Protein 8RLZ (pdb70)

Secondary structure (DSSP, 8-state):
------------HHHHHHHHHHT---HHHHHHGGGTTSS-HHHHHHHHHHHHHHT--TT---S-------SS-S-S--

Radius of gyration: 16.49 Å; Cα contacts (8 Å, |Δi|>4): 32; chains: 1; bounding box: 28×42×43 Å

Structure (mmCIF, N/CA/C/O backbone):
data_8RLZ
#
_entry.id   8RLZ
#
loop_
_entity.id
_entity.type
_entity.pdbx_description
1 polymer 'Antisigma factor DdvA'
2 non-polymer 'ZINC ION'
#
loop_
_atom_site.group_PDB
_atom_site.id
_atom_site.type_symbol
_atom_site.label_atom_id
_atom_site.label_alt_id
_atom_site.label_comp_id
_atom_site.label_asym_id
_atom_site.label_entity_id
_atom_site.label_seq_id
_atom_site.pdbx_PDB_ins_code
_atom_site.Cartn_x
_atom_site.Cartn_y
_atom_site.Cartn_z
_atom_site.occupancy
_atom_site.B_iso_or_equiv
_atom_site.auth_seq_id
_atom_site.auth_comp_id
_atom_site.auth_asym_id
_atom_site.auth_atom_id
_atom_site.pdbx_PDB_model_num
ATOM 1 N N . LEU A 1 13 ? 4.500 21.386 -17.343 1.00 0.00 -7 LEU A N 1
ATOM 2 C CA . LEU A 1 13 ? 5.295 21.378 -18.602 1.00 0.00 -7 LEU A CA 1
ATOM 3 C C . LEU A 1 13 ? 6.231 20.164 -18.618 1.00 0.00 -7 LEU A C 1
ATOM 4 O O . LEU A 1 13 ? 7.267 20.171 -17.952 1.00 0.00 -7 LEU A O 1
ATOM 20 N N . VAL A 1 14 ? 5.862 19.103 -19.348 1.00 0.00 -6 VAL A N 1
ATOM 21 C CA . VAL A 1 14 ? 6.611 17.827 -19.448 1.00 0.00 -6 VAL A CA 1
ATOM 22 C C . VAL A 1 14 ? 6.480 17.194 -20.848 1.00 0.00 -6 VAL A C 1
ATOM 23 O O . VAL A 1 14 ? 5.473 17.428 -21.527 1.00 0.00 -6 VAL A O 1
ATOM 36 N N . PRO A 1 15 ? 7.463 16.383 -21.297 1.00 0.00 -5 PRO A N 1
ATOM 37 C CA . PRO A 1 15 ? 7.390 15.653 -22.566 1.00 0.00 -5 PRO A CA 1
ATOM 38 C C . PRO A 1 15 ? 6.371 14.501 -22.523 1.00 0.00 -5 PRO A C 1
ATOM 39 O O . PRO A 1 15 ? 5.907 14.085 -21.456 1.00 0.00 -5 PRO A O 1
ATOM 50 N N . ARG A 1 16 ? 6.042 13.953 -23.701 1.00 0.00 -4 ARG A N 1
ATOM 51 C CA . ARG A 1 16 ? 5.169 12.776 -23.864 1.00 0.00 -4 ARG A CA 1
ATOM 52 C C . ARG A 1 16 ? 6.015 11.498 -23.933 1.00 0.00 -4 ARG A C 1
ATOM 53 O O . ARG A 1 16 ? 6.998 11.427 -24.675 1.00 0.00 -4 ARG A O 1
ATOM 74 N N . GLY A 1 17 ? 5.615 10.495 -23.155 1.00 0.00 -3 GLY A N 1
ATOM 75 C CA . GLY A 1 17 ? 6.291 9.202 -22.990 1.00 0.00 -3 GLY A CA 1
ATOM 76 C C . GLY A 1 17 ? 5.291 8.076 -22.702 1.00 0.00 -3 GLY A C 1
ATOM 77 O O . GLY A 1 17 ? 4.123 8.164 -23.092 1.00 0.00 -3 GLY A O 1
ATOM 81 N N . SER A 1 18 ? 5.740 7.014 -22.029 1.00 0.00 -2 SER A N 1
ATOM 82 C CA . SER A 1 18 ? 4.915 5.856 -21.642 1.00 0.00 -2 SER A CA 1
ATOM 83 C C . SER A 1 18 ? 3.658 6.268 -20.855 1.00 0.00 -2 SER A C 1
ATOM 84 O O . SER A 1 18 ? 3.756 6.714 -19.707 1.00 0.00 -2 SER A O 1
ATOM 92 N N . HIS A 1 19 ? 2.470 6.122 -21.457 1.00 0.00 -1 HIS A N 1
ATOM 93 C CA . HIS A 1 19 ? 1.187 6.364 -20.779 1.00 0.00 -1 HIS A CA 1
ATOM 94 C C . HIS A 1 19 ? 0.968 5.350 -19.646 1.00 0.00 -1 HIS A C 1
ATOM 95 O O . HIS A 1 19 ? 0.882 4.143 -19.892 1.00 0.00 -1 HIS A O 1
ATOM 110 N N . MET A 1 20 ? 0.876 5.846 -18.410 1.00 0.00 0 MET A N 1
ATOM 111 C CA . MET A 1 20 ? 0.482 5.061 -17.232 1.00 0.00 0 MET A CA 1
ATOM 112 C C . MET A 1 20 ? -0.957 4.510 -17.338 1.00 0.00 0 MET A C 1
ATOM 113 O O . MET A 1 20 ? -1.727 4.881 -18.228 1.00 0.00 0 MET A O 1
ATOM 127 N N . MET A 1 21 ? -1.332 3.662 -16.380 1.00 0.00 1 MET A N 1
ATOM 128 C CA . MET A 1 21 ? -2.646 3.022 -16.256 1.00 0.00 1 MET A CA 1
ATOM 129 C C . MET A 1 21 ? -3.306 3.363 -14.911 1.00 0.00 1 MET A C 1
ATOM 130 O O . MET A 1 21 ? -2.625 3.707 -13.939 1.00 0.00 1 MET A O 1
ATOM 144 N N . SER A 1 22 ? -4.635 3.245 -14.838 1.00 0.00 2 SER A N 1
ATOM 145 C CA . SER A 1 22 ? -5.379 3.378 -13.577 1.00 0.00 2 SER A CA 1
ATOM 146 C C . SER A 1 22 ? -4.993 2.264 -12.589 1.00 0.00 2 SER A C 1
ATOM 147 O O . SER A 1 22 ? -4.772 1.115 -12.987 1.00 0.00 2 SER A O 1
ATOM 155 N N . SER A 1 23 ? -4.916 2.596 -11.298 1.00 0.00 3 SER A N 1
ATOM 156 C CA . SER A 1 23 ? -4.589 1.667 -10.207 1.00 0.00 3 SER A CA 1
ATOM 157 C C . SER A 1 23 ? -5.254 2.110 -8.896 1.00 0.00 3 SER A C 1
ATOM 158 O O . SER A 1 23 ? -5.561 3.293 -8.711 1.00 0.00 3 SER A O 1
ATOM 166 N N . SER A 1 24 ? -5.478 1.166 -7.979 1.00 0.00 4 SER A N 1
ATOM 167 C CA . SER A 1 24 ? -6.230 1.371 -6.730 1.00 0.00 4 SER A CA 1
ATOM 168 C C . SER A 1 24 ? -5.298 1.459 -5.511 1.00 0.00 4 SER A C 1
ATOM 169 O O . SER A 1 24 ? -4.262 0.790 -5.473 1.00 0.00 4 SER A O 1
ATOM 177 N N . PRO A 1 25 ? -5.651 2.229 -4.463 1.00 0.00 5 PRO A N 1
ATOM 178 C CA . PRO A 1 25 ? -4.779 2.436 -3.302 1.00 0.00 5 PRO A CA 1
ATOM 179 C C . PRO A 1 25 ? -4.579 1.173 -2.445 1.00 0.00 5 PRO A C 1
ATOM 180 O O . PRO A 1 25 ? -3.582 1.070 -1.731 1.00 0.00 5 PRO A O 1
ATOM 191 N N . CYS A 1 26 ? -5.473 0.180 -2.556 1.00 0.00 6 CYS A N 1
ATOM 192 C CA . CYS A 1 26 ? -5.286 -1.157 -1.974 1.00 0.00 6 CYS A CA 1
ATOM 193 C C . CYS A 1 26 ? -4.078 -1.914 -2.571 1.00 0.00 6 CYS A C 1
ATOM 194 O O . CYS A 1 26 ? -3.494 -2.762 -1.901 1.00 0.00 6 CYS A O 1
ATOM 201 N N . ASP A 1 27 ? -3.678 -1.581 -3.804 1.00 0.00 7 ASP A N 1
ATOM 202 C CA . ASP A 1 27 ? -2.519 -2.151 -4.501 1.00 0.00 7 ASP A CA 1
ATOM 203 C C . ASP A 1 27 ? -1.272 -1.252 -4.370 1.00 0.00 7 ASP A C 1
ATOM 204 O O . ASP A 1 27 ? -0.150 -1.755 -4.385 1.00 0.00 7 ASP A O 1
ATOM 213 N N . GLN A 1 28 ? -1.438 0.068 -4.192 1.00 0.00 8 GLN A N 1
ATOM 214 C CA . GLN A 1 28 ? -0.326 1.035 -4.090 1.00 0.00 8 GLN A CA 1
ATOM 215 C C . GLN A 1 28 ? 0.569 0.794 -2.869 1.00 0.00 8 GLN A C 1
ATOM 216 O O . GLN A 1 28 ? 1.756 1.134 -2.889 1.00 0.00 8 GLN A O 1
ATOM 230 N N . LEU A 1 29 ? 0.029 0.165 -1.821 1.00 0.00 9 LEU A N 1
ATOM 231 C CA . LEU A 1 29 ? 0.794 -0.231 -0.642 1.00 0.00 9 LEU A CA 1
ATOM 232 C C . LEU A 1 29 ? 1.942 -1.200 -0.956 1.00 0.00 9 LEU A C 1
ATOM 233 O O . LEU A 1 29 ? 2.874 -1.341 -0.164 1.00 0.00 9 LEU A O 1
ATOM 249 N N . GLN A 1 30 ? 1.887 -1.859 -2.115 1.00 0.00 10 GLN A N 1
ATOM 250 C CA . GLN A 1 30 ? 2.949 -2.743 -2.569 1.00 0.00 10 GLN A CA 1
ATOM 251 C C . GLN A 1 30 ? 4.283 -1.985 -2.711 1.00 0.00 10 GLN A C 1
ATOM 252 O O . GLN A 1 30 ? 5.311 -2.410 -2.180 1.00 0.00 10 GLN A O 1
ATOM 266 N N . SER A 1 31 ? 4.243 -0.806 -3.339 1.00 0.00 11 SER A N 1
ATOM 267 C CA . SER A 1 31 ? 5.383 0.116 -3.442 1.00 0.00 11 SER A CA 1
ATOM 268 C C . SER A 1 31 ? 5.794 0.718 -2.093 1.00 0.00 11 SER A C 1
ATOM 269 O O . SER A 1 31 ? 6.982 0.954 -1.870 1.00 0.00 11 SER A O 1
ATOM 277 N N . PHE A 1 32 ? 4.846 0.939 -1.173 1.00 0.00 12 PHE A N 1
ATOM 278 C CA . PHE A 1 32 ? 5.143 1.402 0.188 1.00 0.00 12 PHE A CA 1
ATOM 279 C C . PHE A 1 32 ? 6.012 0.396 0.960 1.00 0.00 12 PHE A C 1
ATOM 280 O O . PHE A 1 32 ? 7.079 0.765 1.453 1.00 0.00 12 PHE A O 1
ATOM 297 N N . ALA A 1 33 ? 5.593 -0.873 1.043 1.00 0.00 13 ALA A N 1
ATOM 298 C CA . ALA A 1 33 ? 6.316 -1.886 1.819 1.00 0.00 13 ALA A CA 1
ATOM 299 C C . ALA A 1 33 ? 7.687 -2.241 1.206 1.00 0.00 13 ALA A C 1
ATOM 300 O O . ALA A 1 33 ? 8.648 -2.491 1.936 1.00 0.00 13 ALA A O 1
ATOM 307 N N . ASP A 1 34 ? 7.795 -2.222 -0.130 1.00 0.00 14 ASP A N 1
ATOM 308 C CA . ASP A 1 34 ? 9.068 -2.372 -0.853 1.00 0.00 14 ASP A CA 1
ATOM 309 C C . ASP A 1 34 ? 10.033 -1.179 -0.651 1.00 0.00 14 ASP A C 1
ATOM 310 O O . ASP A 1 34 ? 11.227 -1.300 -0.939 1.00 0.00 14 ASP A O 1
ATOM 319 N N . GLY A 1 35 ? 9.546 -0.040 -0.142 1.00 0.00 15 GLY A N 1
ATOM 320 C CA . GLY A 1 35 ? 10.355 1.143 0.177 1.00 0.00 15 GLY A CA 1
ATOM 321 C C . GLY A 1 35 ? 10.584 2.087 -1.011 1.00 0.00 15 GLY A C 1
ATOM 322 O O . GLY A 1 35 ? 11.654 2.690 -1.117 1.00 0.00 15 GLY A O 1
ATOM 326 N N . ASP A 1 36 ? 9.608 2.202 -1.918 1.00 0.00 16 ASP A N 1
ATOM 327 C CA . ASP A 1 36 ? 9.722 2.903 -3.209 1.00 0.00 16 ASP A CA 1
ATOM 328 C C . ASP A 1 36 ? 8.520 3.840 -3.489 1.00 0.00 16 ASP A C 1
ATOM 329 O O . ASP A 1 36 ? 8.097 4.010 -4.636 1.00 0.00 16 ASP A O 1
ATOM 338 N N . LEU A 1 37 ? 7.957 4.452 -2.437 1.00 0.00 17 LEU A N 1
ATOM 339 C CA . LEU A 1 37 ? 6.815 5.378 -2.505 1.00 0.00 17 LEU A CA 1
ATOM 340 C C . LEU A 1 37 ? 7.189 6.770 -1.929 1.00 0.00 17 LEU A C 1
ATOM 341 O O . LEU A 1 37 ? 7.752 6.829 -0.830 1.00 0.00 17 LEU A O 1
ATOM 357 N N . PRO A 1 38 ? 6.904 7.889 -2.633 1.00 0.00 18 PRO A N 1
ATOM 358 C CA . PRO A 1 38 ? 7.261 9.245 -2.191 1.00 0.00 18 PRO A CA 1
ATOM 359 C C . PRO A 1 38 ? 6.375 9.751 -1.031 1.00 0.00 18 PRO A C 1
ATOM 360 O O . PRO A 1 38 ? 5.250 9.270 -0.864 1.00 0.00 18 PRO A O 1
ATOM 371 N N . PRO A 1 39 ? 6.823 10.760 -0.254 1.00 0.00 19 PRO A N 1
ATOM 372 C CA . PRO A 1 39 ? 6.136 11.208 0.965 1.00 0.00 19 PRO A CA 1
ATOM 373 C C . PRO A 1 39 ? 4.762 11.852 0.712 1.00 0.00 19 PRO A C 1
ATOM 374 O O . PRO A 1 39 ? 3.857 11.714 1.538 1.00 0.00 19 PRO A O 1
ATOM 385 N N . MET A 1 40 ? 4.577 12.526 -0.431 1.00 0.00 20 MET A N 1
ATOM 386 C CA . MET A 1 40 ? 3.292 13.125 -0.816 1.00 0.00 20 MET A CA 1
ATOM 387 C C . MET A 1 40 ? 2.229 12.046 -1.082 1.00 0.00 20 MET A C 1
ATOM 388 O O . MET A 1 40 ? 1.136 12.079 -0.514 1.00 0.00 20 MET A O 1
ATOM 402 N N . GLU A 1 41 ? 2.565 11.047 -1.905 1.00 0.00 21 GLU A N 1
ATOM 403 C CA . GLU A 1 41 ? 1.662 9.938 -2.226 1.00 0.00 21 GLU A CA 1
ATOM 404 C C . GLU A 1 41 ? 1.452 9.003 -1.023 1.00 0.00 21 GLU A C 1
ATOM 405 O O . GLU A 1 41 ? 0.362 8.455 -0.857 1.00 0.00 21 GLU A O 1
ATOM 417 N N . ALA A 1 42 ? 2.455 8.878 -0.142 1.00 0.00 22 ALA A N 1
ATOM 418 C CA . ALA A 1 42 ? 2.363 8.128 1.111 1.00 0.00 22 ALA A CA 1
ATOM 419 C C . ALA A 1 42 ? 1.262 8.649 2.060 1.00 0.00 22 ALA A C 1
ATOM 420 O O . ALA A 1 42 ? 0.631 7.857 2.764 1.00 0.00 22 ALA A O 1
ATOM 427 N N . GLN A 1 43 ? 0.978 9.957 2.062 1.00 0.00 23 GLN A N 1
ATOM 428 C CA . GLN A 1 43 ? -0.188 10.499 2.765 1.00 0.00 23 GLN A CA 1
ATOM 429 C C . GLN A 1 43 ? -1.491 10.256 1.984 1.00 0.00 23 GLN A C 1
ATOM 430 O O . GLN A 1 43 ? -2.502 9.910 2.595 1.00 0.00 23 GLN A O 1
ATOM 444 N N . ALA A 1 44 ? -1.476 10.387 0.652 1.00 0.00 24 ALA A N 1
ATOM 445 C CA . ALA A 1 44 ? -2.662 10.253 -0.204 1.00 0.00 24 ALA A CA 1
ATOM 446 C C . ALA A 1 44 ? -3.295 8.843 -0.174 1.00 0.00 24 ALA A C 1
ATOM 447 O O . ALA A 1 44 ? -4.506 8.718 0.030 1.00 0.00 24 ALA A O 1
ATOM 454 N N . PHE A 1 45 ? -2.499 7.774 -0.327 1.00 0.00 25 PHE A N 1
ATOM 455 C CA . PHE A 1 45 ? -2.991 6.391 -0.159 1.00 0.00 25 PHE A CA 1
ATOM 456 C C . PHE A 1 45 ? -3.224 6.024 1.322 1.00 0.00 25 PHE A C 1
ATOM 457 O O . PHE A 1 45 ? -3.997 5.113 1.624 1.00 0.00 25 PHE A O 1
ATOM 474 N N . GLY A 1 46 ? -2.595 6.760 2.249 1.00 0.00 26 GLY A N 1
ATOM 475 C CA . GLY A 1 46 ? -2.654 6.555 3.700 1.00 0.00 26 GLY A CA 1
ATOM 476 C C . GLY A 1 46 ? -4.076 6.526 4.278 1.00 0.00 26 GLY A C 1
ATOM 477 O O . GLY A 1 46 ? -4.352 5.747 5.190 1.00 0.00 26 GLY A O 1
ATOM 481 N N . GLN A 1 47 ? -5.002 7.310 3.709 1.00 0.00 27 GLN A N 1
ATOM 482 C CA . GLN A 1 47 ? -6.430 7.294 4.073 1.00 0.00 27 GLN A CA 1
ATOM 483 C C . GLN A 1 47 ? -7.090 5.923 3.824 1.00 0.00 27 GLN A C 1
ATOM 484 O O . GLN A 1 47 ? -7.903 5.475 4.634 1.00 0.00 27 GLN A O 1
ATOM 498 N N . HIS A 1 48 ? -6.723 5.231 2.736 1.00 0.00 28 HIS A N 1
ATOM 499 C CA . HIS A 1 48 ? -7.213 3.879 2.414 1.00 0.00 28 HIS A CA 1
ATOM 500 C C . HIS A 1 48 ? -6.428 2.764 3.125 1.00 0.00 28 HIS A C 1
ATOM 501 O O . HIS A 1 48 ? -6.961 1.672 3.318 1.00 0.00 28 HIS A O 1
ATOM 516 N N . LEU A 1 49 ? -5.188 3.037 3.550 1.00 0.00 29 LEU A N 1
ATOM 517 C CA . LEU A 1 49 ? -4.373 2.139 4.386 1.00 0.00 29 LEU A CA 1
ATOM 518 C C . LEU A 1 49 ? -4.940 1.931 5.814 1.00 0.00 29 LEU A C 1
ATOM 519 O O . LEU A 1 49 ? -4.401 1.134 6.586 1.00 0.00 29 LEU A O 1
ATOM 535 N N . ALA A 1 50 ? -6.026 2.627 6.174 1.00 0.00 30 ALA A N 1
ATOM 536 C CA . ALA A 1 50 ? -6.891 2.296 7.310 1.00 0.00 30 ALA A CA 1
ATOM 537 C C . ALA A 1 50 ? -7.354 0.816 7.303 1.00 0.00 30 ALA A C 1
ATOM 538 O O . ALA A 1 50 ? -7.215 0.110 6.302 1.00 0.00 30 ALA A O 1
ATOM 545 N N . ASP A 1 51 ? -7.919 0.348 8.422 1.00 0.00 31 ASP A N 1
ATOM 546 C CA . ASP A 1 51 ? -8.354 -1.041 8.649 1.00 0.00 31 ASP A CA 1
ATOM 547 C C . ASP A 1 51 ? -9.154 -1.652 7.472 1.00 0.00 31 ASP A C 1
ATOM 548 O O . ASP A 1 51 ? -10.312 -1.310 7.222 1.00 0.00 31 ASP A O 1
ATOM 557 N N . CYS A 1 52 ? -8.491 -2.538 6.721 1.00 0.00 32 CYS A N 1
ATOM 558 C CA . CYS A 1 52 ? -8.959 -3.124 5.464 1.00 0.00 32 CYS A CA 1
ATOM 559 C C . CYS A 1 52 ? -8.261 -4.479 5.250 1.00 0.00 32 CYS A C 1
ATOM 560 O O . CYS A 1 52 ? -7.044 -4.528 5.053 1.00 0.00 32 CYS A O 1
ATOM 567 N N . GLU A 1 53 ? -9.008 -5.588 5.277 1.00 0.00 33 GLU A N 1
ATOM 568 C CA . GLU A 1 53 ? -8.444 -6.941 5.113 1.00 0.00 33 GLU A CA 1
ATOM 569 C C . GLU A 1 53 ? -7.709 -7.095 3.769 1.00 0.00 33 GLU A C 1
ATOM 570 O O . GLU A 1 53 ? -6.585 -7.593 3.729 1.00 0.00 33 GLU A O 1
ATOM 582 N N . LYS A 1 54 ? -8.296 -6.582 2.677 1.00 0.00 34 LYS A N 1
ATOM 583 C CA . LYS A 1 54 ? -7.694 -6.579 1.333 1.00 0.00 34 LYS A CA 1
ATOM 584 C C . LYS A 1 54 ? -6.341 -5.844 1.290 1.00 0.00 34 LYS A C 1
ATOM 585 O O . LYS A 1 54 ? -5.420 -6.306 0.616 1.00 0.00 34 LYS A O 1
ATOM 604 N N . CYS A 1 55 ? -6.184 -4.756 2.056 1.00 0.00 35 CYS A N 1
ATOM 605 C CA . CYS A 1 55 ? -4.888 -4.084 2.224 1.00 0.00 35 CYS A CA 1
ATOM 606 C C . CYS A 1 55 ? -3.894 -4.959 3.010 1.00 0.00 35 CYS A C 1
ATOM 607 O O . CYS A 1 55 ? -2.758 -5.153 2.578 1.00 0.00 35 CYS A O 1
ATOM 614 N N . GLN A 1 56 ? -4.309 -5.506 4.159 1.00 0.00 36 GLN A N 1
ATOM 615 C CA . GLN A 1 56 ? -3.429 -6.295 5.030 1.00 0.00 36 GLN A CA 1
ATOM 616 C C . GLN A 1 56 ? -2.909 -7.568 4.340 1.00 0.00 36 GLN A C 1
ATOM 617 O O . GLN A 1 56 ? -1.735 -7.907 4.485 1.00 0.00 36 GLN A O 1
ATOM 631 N N . VAL A 1 57 ? -3.751 -8.229 3.536 1.00 0.00 37 VAL A N 1
ATOM 632 C CA . VAL A 1 57 ? -3.384 -9.372 2.678 1.00 0.00 37 VAL A CA 1
ATOM 633 C C . VAL A 1 57 ? -2.304 -8.996 1.655 1.00 0.00 37 VAL A C 1
ATOM 634 O O . VAL A 1 57 ? -1.334 -9.735 1.493 1.00 0.00 37 VAL A O 1
ATOM 647 N N . GLU A 1 58 ? -2.424 -7.842 0.992 1.00 0.00 38 GLU A N 1
ATOM 648 C CA . GLU A 1 58 ? -1.412 -7.370 0.037 1.00 0.00 38 GLU A CA 1
ATOM 649 C C . GLU A 1 58 ? -0.094 -6.976 0.734 1.00 0.00 38 GLU A C 1
ATOM 650 O O . GLU A 1 58 ? 0.979 -7.224 0.187 1.00 0.00 38 GLU A O 1
ATOM 662 N N . LEU A 1 59 ? -0.151 -6.420 1.953 1.00 0.00 39 LEU A N 1
ATOM 663 C CA . LEU A 1 59 ? 1.032 -6.023 2.727 1.00 0.00 39 LEU A CA 1
ATOM 664 C C . LEU A 1 59 ? 1.797 -7.247 3.254 1.00 0.00 39 LEU A C 1
ATOM 665 O O . LEU A 1 59 ? 2.994 -7.388 2.999 1.00 0.00 39 LEU A O 1
ATOM 681 N N . THR A 1 60 ? 1.112 -8.158 3.952 1.00 0.00 40 THR A N 1
ATOM 682 C CA . THR A 1 60 ? 1.726 -9.350 4.570 1.00 0.00 40 THR A CA 1
ATOM 683 C C . THR A 1 60 ? 2.364 -10.300 3.546 1.00 0.00 40 THR A C 1
ATOM 684 O O . THR A 1 60 ? 3.386 -10.924 3.837 1.00 0.00 40 THR A O 1
ATOM 695 N N . ARG A 1 61 ? 1.848 -10.331 2.304 1.00 0.00 41 ARG A N 1
ATOM 696 C CA . ARG A 1 61 ? 2.459 -11.027 1.153 1.00 0.00 41 ARG A CA 1
ATOM 697 C C . ARG A 1 61 ? 3.922 -10.631 0.933 1.00 0.00 41 ARG A C 1
ATOM 698 O O . ARG A 1 61 ? 4.749 -11.474 0.591 1.00 0.00 41 ARG A O 1
ATOM 719 N N . LEU A 1 62 ? 4.237 -9.352 1.137 1.00 0.00 42 LEU A N 1
ATOM 720 C CA . LEU A 1 62 ? 5.587 -8.809 0.958 1.00 0.00 42 LEU A CA 1
ATOM 721 C C . LEU A 1 62 ? 6.444 -9.073 2.197 1.00 0.00 42 LEU A C 1
ATOM 722 O O . LEU A 1 62 ? 7.601 -9.472 2.079 1.00 0.00 42 LEU A O 1
ATOM 738 N N . LEU A 1 63 ? 5.869 -8.929 3.395 1.00 0.00 43 LEU A N 1
ATOM 739 C CA . LEU A 1 63 ? 6.568 -9.226 4.651 1.00 0.00 43 LEU A CA 1
ATOM 740 C C . LEU A 1 63 ? 7.000 -10.699 4.729 1.00 0.00 43 LEU A C 1
ATOM 741 O O . LEU A 1 63 ? 8.089 -10.992 5.216 1.00 0.00 43 LEU A O 1
ATOM 757 N N . GLN A 1 64 ? 6.208 -11.615 4.164 1.00 0.00 44 GLN A N 1
ATOM 758 C CA . GLN A 1 64 ? 6.504 -13.049 4.076 1.00 0.00 44 GLN A CA 1
ATOM 759 C C . GLN A 1 64 ? 7.867 -13.386 3.421 1.00 0.00 44 GLN A C 1
ATOM 760 O O . GLN A 1 64 ? 8.409 -14.468 3.656 1.00 0.00 44 GLN A O 1
ATOM 774 N N . LEU A 1 65 ? 8.444 -12.463 2.641 1.00 0.00 45 LEU A N 1
ATOM 775 C CA . LEU A 1 65 ? 9.731 -12.620 1.944 1.00 0.00 45 LEU A CA 1
ATOM 776 C C . LEU A 1 65 ? 10.730 -11.467 2.184 1.00 0.00 45 LEU A C 1
ATOM 777 O O . LEU A 1 65 ? 11.929 -11.654 1.977 1.00 0.00 45 LEU A O 1
ATOM 793 N N . ASP A 1 66 ? 10.274 -10.306 2.672 1.00 0.00 46 ASP A N 1
ATOM 794 C CA . ASP A 1 66 ? 11.119 -9.149 3.017 1.00 0.00 46 ASP A CA 1
ATOM 795 C C . ASP A 1 66 ? 11.448 -9.056 4.523 1.00 0.00 46 ASP A C 1
ATOM 796 O O . ASP A 1 66 ? 12.567 -8.686 4.885 1.00 0.00 46 ASP A O 1
ATOM 805 N N . GLN A 1 67 ? 10.513 -9.432 5.407 1.00 0.00 47 GLN A N 1
ATOM 806 C CA . GLN A 1 67 ? 10.749 -9.538 6.857 1.00 0.00 47 GLN A CA 1
ATOM 807 C C . GLN A 1 67 ? 11.515 -10.831 7.213 1.00 0.00 47 GLN A C 1
ATOM 808 O O . GLN A 1 67 ? 12.237 -10.876 8.213 1.00 0.00 47 GLN A O 1
ATOM 822 N N . LEU A 1 68 ? 11.382 -11.874 6.383 1.00 0.00 48 LEU A N 1
ATOM 823 C CA . LEU A 1 68 ? 12.130 -13.133 6.464 1.00 0.00 48 LEU A CA 1
ATOM 824 C C . LEU A 1 68 ? 13.647 -12.891 6.310 1.00 0.00 48 LEU A C 1
ATOM 825 O O . LEU A 1 68 ? 14.130 -12.586 5.215 1.00 0.00 48 LEU A O 1
ATOM 841 N N . GLY A 1 69 ? 14.399 -12.990 7.412 1.00 0.00 49 GLY A N 1
ATOM 842 C CA . GLY A 1 69 ? 15.834 -12.667 7.446 1.00 0.00 49 GLY A CA 1
ATOM 843 C C . GLY A 1 69 ? 16.358 -12.338 8.847 1.00 0.00 49 GLY A C 1
ATOM 844 O O . GLY A 1 69 ? 16.678 -11.178 9.124 1.00 0.00 49 GLY A O 1
ATOM 848 N N . ARG A 1 70 ? 16.408 -13.335 9.747 1.00 0.00 50 ARG A N 1
ATOM 849 C CA . ARG A 1 70 ? 16.898 -13.172 11.135 1.00 0.00 50 ARG A CA 1
ATOM 850 C C . ARG A 1 70 ? 18.249 -12.442 11.224 1.00 0.00 50 ARG A C 1
ATOM 851 O O . ARG A 1 70 ? 19.156 -12.688 10.424 1.00 0.00 50 ARG A O 1
ATOM 872 N N . GLY A 1 71 ? 18.358 -11.537 12.198 1.00 0.00 51 GLY A N 1
ATOM 873 C CA . GLY A 1 71 ? 19.503 -10.641 12.416 1.00 0.00 51 GLY A CA 1
ATOM 874 C C . GLY A 1 71 ? 19.166 -9.164 12.163 1.00 0.00 51 GLY A C 1
ATOM 875 O O . GLY A 1 71 ? 19.698 -8.285 12.844 1.00 0.00 51 GLY A O 1
ATOM 879 N N . TYR A 1 72 ? 18.245 -8.883 11.233 1.00 0.00 52 TYR A N 1
ATOM 880 C CA . TYR A 1 72 ? 17.722 -7.538 10.968 1.00 0.00 52 TYR A CA 1
ATOM 881 C C . TYR A 1 72 ? 16.541 -7.210 11.896 1.00 0.00 52 TYR A C 1
ATOM 882 O O . TYR A 1 72 ? 15.424 -7.704 11.716 1.00 0.00 52 TYR A O 1
ATOM 900 N N . ILE A 1 73 ? 16.806 -6.361 12.891 1.00 0.00 53 ILE A N 1
ATOM 901 C CA . ILE A 1 73 ? 15.863 -5.853 13.900 1.00 0.00 53 ILE A CA 1
ATOM 902 C C . ILE A 1 73 ? 16.126 -4.363 14.190 1.00 0.00 53 ILE A C 1
ATOM 903 O O . ILE A 1 73 ? 17.135 -3.802 13.756 1.00 0.00 53 ILE A O 1
ATOM 919 N N . GLU A 1 74 ? 15.232 -3.719 14.943 1.00 0.00 54 GLU A N 1
ATOM 920 C CA . GLU A 1 74 ? 15.382 -2.335 15.417 1.00 0.00 54 GLU A CA 1
ATOM 921 C C . GLU A 1 74 ? 14.983 -2.217 16.901 1.00 0.00 54 GLU A C 1
ATOM 922 O O . GLU A 1 74 ? 14.105 -2.940 17.384 1.00 0.00 54 GLU A O 1
ATOM 934 N N . ARG A 1 75 ? 15.630 -1.289 17.622 1.00 0.00 55 ARG A N 1
ATOM 935 C CA . ARG A 1 75 ? 15.473 -1.067 19.082 1.00 0.00 55 ARG A CA 1
ATOM 936 C C . ARG A 1 75 ? 15.282 0.403 19.491 1.00 0.00 55 ARG A C 1
ATOM 937 O O . ARG A 1 75 ? 14.857 0.681 20.613 1.00 0.00 55 ARG A O 1
ATOM 958 N N . HIS A 1 76 ? 15.555 1.331 18.570 1.00 0.00 56 HIS A N 1
ATOM 959 C CA . HIS A 1 76 ? 15.320 2.775 18.682 1.00 0.00 56 HIS A CA 1
ATOM 960 C C . HIS A 1 76 ? 14.653 3.243 17.386 1.00 0.00 56 HIS A C 1
ATOM 961 O O . HIS A 1 76 ? 15.252 3.163 16.312 1.00 0.00 56 HIS A O 1
ATOM 976 N N . GLY A 1 77 ? 13.410 3.709 17.494 1.00 0.00 57 GLY A N 1
ATOM 977 C CA . GLY A 1 77 ? 12.579 4.175 16.379 1.00 0.00 57 GLY A CA 1
ATOM 978 C C . GLY A 1 77 ? 12.017 5.577 16.638 1.00 0.00 57 GLY A C 1
ATOM 979 O O . GLY A 1 77 ? 10.792 5.722 16.707 1.00 0.00 57 GLY A O 1
ATOM 983 N N . PRO A 1 78 ? 12.874 6.599 16.851 1.00 0.00 58 PRO A N 1
ATOM 984 C CA . PRO A 1 78 ? 12.429 7.963 17.127 1.00 0.00 58 PRO A CA 1
ATOM 985 C C . PRO A 1 78 ? 11.658 8.551 15.935 1.00 0.00 58 PRO A C 1
ATOM 986 O O . PRO A 1 78 ? 11.918 8.216 14.774 1.00 0.00 58 PRO A O 1
ATOM 997 N N . VAL A 1 79 ? 10.730 9.466 16.226 1.00 0.00 59 VAL A N 1
ATOM 998 C CA . VAL A 1 79 ? 9.869 10.127 15.232 1.00 0.00 59 VAL A CA 1
ATOM 999 C C . VAL A 1 79 ? 9.982 11.639 15.415 1.00 0.00 59 VAL A C 1
ATOM 1000 O O . VAL A 1 79 ? 9.433 12.223 16.351 1.00 0.00 59 VAL A O 1
ATOM 1013 N N . ASP A 1 80 ? 10.746 12.261 14.521 1.00 0.00 60 ASP A N 1
ATOM 1014 C CA . ASP A 1 80 ? 11.048 13.693 14.488 1.00 0.00 60 ASP A CA 1
ATOM 1015 C C . ASP A 1 80 ? 11.138 14.167 13.026 1.00 0.00 60 ASP A C 1
ATOM 1016 O O . ASP A 1 80 ? 11.563 13.409 12.147 1.00 0.00 60 ASP A O 1
ATOM 1025 N N . ILE A 1 81 ? 10.745 15.416 12.765 1.00 0.00 61 ILE A N 1
ATOM 1026 C CA . ILE A 1 81 ? 10.696 16.018 11.422 1.00 0.00 61 ILE A CA 1
ATOM 1027 C C . ILE A 1 81 ? 11.418 17.380 11.379 1.00 0.00 61 ILE A C 1
ATOM 1028 O O . ILE A 1 81 ? 11.401 18.117 12.373 1.00 0.00 61 ILE A O 1
ATOM 1044 N N . PRO A 1 82 ? 12.049 17.741 10.243 1.00 0.00 62 PRO A N 1
ATOM 1045 C CA . PRO A 1 82 ? 12.766 19.010 10.088 1.00 0.00 62 PRO A CA 1
ATOM 1046 C C . PRO A 1 82 ? 11.823 20.224 10.072 1.00 0.00 62 PRO A C 1
ATOM 1047 O O . PRO A 1 82 ? 10.687 20.147 9.597 1.00 0.00 62 PRO A O 1
ATOM 1058 N N . TRP A 1 83 ? 12.317 21.372 10.549 1.00 0.00 63 TRP A N 1
ATOM 1059 C CA . TRP A 1 83 ? 11.570 22.636 10.593 1.00 0.00 63 TRP A CA 1
ATOM 1060 C C . TRP A 1 83 ? 11.639 23.422 9.268 1.00 0.00 63 TRP A C 1
ATOM 1061 O O . TRP A 1 83 ? 10.673 24.091 8.896 1.00 0.00 63 TRP A O 1
ATOM 1082 N N . HIS A 1 84 ? 12.762 23.334 8.535 1.00 0.00 64 HIS A N 1
ATOM 1083 C CA . HIS A 1 84 ? 12.965 24.014 7.239 1.00 0.00 64 HIS A CA 1
ATOM 1084 C C . HIS A 1 84 ? 12.060 23.478 6.113 1.00 0.00 64 HIS A C 1
ATOM 1085 O O . HIS A 1 84 ? 11.690 24.227 5.205 1.00 0.00 64 HIS A O 1
ATOM 1100 N N . ALA A 1 85 ? 11.706 22.189 6.163 1.00 0.00 65 ALA A N 1
ATOM 1101 C CA . ALA A 1 85 ? 10.738 21.562 5.258 1.00 0.00 65 ALA A CA 1
ATOM 1102 C C . ALA A 1 85 ? 9.319 22.160 5.401 1.00 0.00 65 ALA A C 1
ATOM 1103 O O . ALA A 1 85 ? 9.055 22.952 6.309 1.00 0.00 65 ALA A O 1
ATOM 1110 N N . LEU A 1 86 ? 8.395 21.752 4.521 1.00 0.00 66 LEU A N 1
ATOM 1111 C CA . LEU A 1 86 ? 7.043 22.323 4.403 1.00 0.00 66 LEU A CA 1
ATOM 1112 C C . LEU A 1 86 ? 7.097 23.863 4.199 1.00 0.00 66 LEU A C 1
ATOM 1113 O O . LEU A 1 86 ? 6.715 24.632 5.090 1.00 0.00 66 LEU A O 1
ATOM 1129 N N . PRO A 1 87 ? 7.634 24.337 3.052 1.00 0.00 67 PRO A N 1
ATOM 1130 C CA . PRO A 1 87 ? 7.733 25.765 2.736 1.00 0.00 67 PRO A CA 1
ATOM 1131 C C . PRO A 1 87 ? 6.351 26.419 2.550 1.00 0.00 67 PRO A C 1
ATOM 1132 O O . PRO A 1 87 ? 5.328 25.740 2.420 1.00 0.00 67 PRO A O 1
ATOM 1143 N N . ARG A 1 88 ? 6.323 27.759 2.523 1.00 0.00 68 ARG A N 1
ATOM 1144 C CA . ARG A 1 88 ? 5.113 28.607 2.464 1.00 0.00 68 ARG A CA 1
ATOM 1145 C C . ARG A 1 88 ? 4.444 28.634 1.073 1.00 0.00 68 ARG A C 1
ATOM 1146 O O . ARG A 1 88 ? 4.290 29.690 0.455 1.00 0.00 68 ARG A O 1
ATOM 1167 N N . ASN A 1 89 ? 4.074 27.460 0.565 1.00 0.00 69 ASN A N 1
ATOM 1168 C CA . ASN A 1 89 ? 3.479 27.246 -0.757 1.00 0.00 69 ASN A CA 1
ATOM 1169 C C . ASN A 1 89 ? 1.953 27.003 -0.668 1.00 0.00 69 ASN A C 1
ATOM 1170 O O . ASN A 1 89 ? 1.425 26.632 0.389 1.00 0.00 69 ASN A O 1
ATOM 1181 N N . ARG A 1 90 ? 1.238 27.249 -1.773 1.00 0.00 70 ARG A N 1
ATOM 1182 C CA . ARG A 1 90 ? -0.229 27.151 -1.916 1.00 0.00 70 ARG A CA 1
ATOM 1183 C C . ARG A 1 90 ? -0.601 26.444 -3.230 1.00 0.00 70 ARG A C 1
ATOM 1184 O O . ARG A 1 90 ? -0.274 26.968 -4.321 1.00 0.00 70 ARG A O 1
ATOM 1207 N N . LEU A 1 13 ? -2.528 -4.579 -33.756 1.00 0.00 -7 LEU A N 2
ATOM 1208 C CA . LEU A 1 13 ? -1.841 -4.427 -32.442 1.00 0.00 -7 LEU A CA 2
ATOM 1209 C C . LEU A 1 13 ? -0.782 -3.310 -32.534 1.00 0.00 -7 LEU A C 2
ATOM 1210 O O . LEU A 1 13 ? 0.421 -3.548 -32.407 1.00 0.00 -7 LEU A O 2
ATOM 1226 N N . VAL A 1 14 ? -1.216 -2.072 -32.788 1.00 0.00 -6 VAL A N 2
ATOM 1227 C CA . VAL A 1 14 ? -0.325 -0.895 -32.888 1.00 0.00 -6 VAL A CA 2
ATOM 1228 C C . VAL A 1 14 ? 0.018 -0.400 -31.471 1.00 0.00 -6 VAL A C 2
ATOM 1229 O O . VAL A 1 14 ? -0.905 -0.238 -30.664 1.00 0.00 -6 VAL A O 2
ATOM 1242 N N . PRO A 1 15 ? 1.300 -0.149 -31.130 1.00 0.00 -5 PRO A N 2
ATOM 1243 C CA . PRO A 1 15 ? 1.672 0.379 -29.817 1.00 0.00 -5 PRO A CA 2
ATOM 1244 C C . PRO A 1 15 ? 1.158 1.818 -29.625 1.00 0.00 -5 PRO A C 2
ATOM 1245 O O . PRO A 1 15 ? 1.136 2.618 -30.566 1.00 0.00 -5 PRO A O 2
ATOM 1256 N N . ARG A 1 16 ? 0.775 2.161 -28.388 1.00 0.00 -4 ARG A N 2
ATOM 1257 C CA . ARG A 1 16 ? 0.195 3.463 -28.006 1.00 0.00 -4 ARG A CA 2
ATOM 1258 C C . ARG A 1 16 ? 1.010 4.101 -26.877 1.00 0.00 -4 ARG A C 2
ATOM 1259 O O . ARG A 1 16 ? 1.504 3.405 -25.988 1.00 0.00 -4 ARG A O 2
ATOM 1280 N N . GLY A 1 17 ? 1.121 5.431 -26.890 1.00 0.00 -3 GLY A N 2
ATOM 1281 C CA . GLY A 1 17 ? 1.878 6.211 -25.898 1.00 0.00 -3 GLY A CA 2
ATOM 1282 C C . GLY A 1 17 ? 1.210 6.339 -24.523 1.00 0.00 -3 GLY A C 2
ATOM 1283 O O . GLY A 1 17 ? 1.803 6.915 -23.612 1.00 0.00 -3 GLY A O 2
ATOM 1287 N N . SER A 1 18 ? -0.009 5.821 -24.343 1.00 0.00 -2 SER A N 2
ATOM 1288 C CA . SER A 1 18 ? -0.807 5.903 -23.113 1.00 0.00 -2 SER A CA 2
ATOM 1289 C C . SER A 1 18 ? -0.252 5.021 -21.981 1.00 0.00 -2 SER A C 2
ATOM 1290 O O . SER A 1 18 ? -0.673 3.875 -21.801 1.00 0.00 -2 SER A O 2
ATOM 1298 N N . HIS A 1 19 ? 0.685 5.572 -21.199 1.00 0.00 -1 HIS A N 2
ATOM 1299 C CA . HIS A 1 19 ? 1.317 4.931 -20.027 1.00 0.00 -1 HIS A CA 2
ATOM 1300 C C . HIS A 1 19 ? 0.952 5.610 -18.691 1.00 0.00 -1 HIS A C 2
ATOM 1301 O O . HIS A 1 19 ? 1.625 5.406 -17.678 1.00 0.00 -1 HIS A O 2
ATOM 1316 N N . MET A 1 20 ? -0.127 6.399 -18.677 1.00 0.00 0 MET A N 2
ATOM 1317 C CA . MET A 1 20 ? -0.672 7.085 -17.499 1.00 0.00 0 MET A CA 2
ATOM 1318 C C . MET A 1 20 ? -1.895 6.330 -16.952 1.00 0.00 0 MET A C 2
ATOM 1319 O O . MET A 1 20 ? -3.046 6.687 -17.214 1.00 0.00 0 MET A O 2
ATOM 1333 N N . MET A 1 21 ? -1.629 5.268 -16.186 1.00 0.00 1 MET A N 2
ATOM 1334 C CA . MET A 1 21 ? -2.618 4.506 -15.411 1.00 0.00 1 MET A CA 2
ATOM 1335 C C . MET A 1 21 ? -2.196 4.412 -13.938 1.00 0.00 1 MET A C 2
ATOM 1336 O O . MET A 1 21 ? -1.004 4.386 -13.616 1.00 0.00 1 MET A O 2
ATOM 1350 N N . SER A 1 22 ? -3.192 4.332 -13.053 1.00 0.00 2 SER A N 2
ATOM 1351 C CA . SER A 1 22 ? -3.038 4.382 -11.592 1.00 0.00 2 SER A CA 2
ATOM 1352 C C . SER A 1 22 ? -3.988 3.373 -10.943 1.00 0.00 2 SER A C 2
ATOM 1353 O O . SER A 1 22 ? -5.201 3.597 -10.876 1.00 0.00 2 SER A O 2
ATOM 1361 N N . SER A 1 23 ? -3.447 2.228 -10.521 1.00 0.00 3 SER A N 2
ATOM 1362 C CA . SER A 1 23 ? -4.216 1.151 -9.877 1.00 0.00 3 SER A CA 2
ATOM 1363 C C . SER A 1 23 ? -4.822 1.579 -8.528 1.00 0.00 3 SER A C 2
ATOM 1364 O O . SER A 1 23 ? -4.412 2.582 -7.933 1.00 0.00 3 SER A O 2
ATOM 1372 N N . SER A 1 24 ? -5.802 0.818 -8.038 1.00 0.00 4 SER A N 2
ATOM 1373 C CA . SER A 1 24 ? -6.504 1.057 -6.769 1.00 0.00 4 SER A CA 2
ATOM 1374 C C . SER A 1 24 ? -5.553 1.145 -5.557 1.00 0.00 4 SER A C 2
ATOM 1375 O O . SER A 1 24 ? -4.534 0.446 -5.510 1.00 0.00 4 SER A O 2
ATOM 1383 N N . PRO A 1 25 ? -5.869 1.965 -4.531 1.00 0.00 5 PRO A N 2
ATOM 1384 C CA . PRO A 1 25 ? -4.959 2.218 -3.410 1.00 0.00 5 PRO A CA 2
ATOM 1385 C C . PRO A 1 25 ? -4.740 0.999 -2.497 1.00 0.00 5 PRO A C 2
ATOM 1386 O O . PRO A 1 25 ? -3.756 0.950 -1.760 1.00 0.00 5 PRO A O 2
ATOM 1397 N N . CYS A 1 26 ? -5.606 -0.018 -2.586 1.00 0.00 6 CYS A N 2
ATOM 1398 C CA . CYS A 1 26 ? -5.408 -1.330 -1.958 1.00 0.00 6 CYS A CA 2
ATOM 1399 C C . CYS A 1 26 ? -4.187 -2.105 -2.509 1.00 0.00 6 CYS A C 2
ATOM 1400 O O . CYS A 1 26 ? -3.704 -3.030 -1.859 1.00 0.00 6 CYS A O 2
ATOM 1407 N N . ASP A 1 27 ? -3.663 -1.710 -3.675 1.00 0.00 7 ASP A N 2
ATOM 1408 C CA . ASP A 1 27 ? -2.506 -2.317 -4.348 1.00 0.00 7 ASP A CA 2
ATOM 1409 C C . ASP A 1 27 ? -1.286 -1.371 -4.366 1.00 0.00 7 ASP A C 2
ATOM 1410 O O . ASP A 1 27 ? -0.144 -1.826 -4.435 1.00 0.00 7 ASP A O 2
ATOM 1419 N N . GLN A 1 28 ? -1.506 -0.056 -4.226 1.00 0.00 8 GLN A N 2
ATOM 1420 C CA . GLN A 1 28 ? -0.456 0.976 -4.123 1.00 0.00 8 GLN A CA 2
ATOM 1421 C C . GLN A 1 28 ? 0.463 0.757 -2.914 1.00 0.00 8 GLN A C 2
ATOM 1422 O O . GLN A 1 28 ? 1.651 1.087 -2.955 1.00 0.00 8 GLN A O 2
ATOM 1436 N N . LEU A 1 29 ? -0.075 0.150 -1.852 1.00 0.00 9 LEU A N 2
ATOM 1437 C CA . LEU A 1 29 ? 0.670 -0.222 -0.651 1.00 0.00 9 LEU A CA 2
ATOM 1438 C C . LEU A 1 29 ? 1.849 -1.165 -0.906 1.00 0.00 9 LEU A C 2
ATOM 1439 O O . LEU A 1 29 ? 2.768 -1.235 -0.091 1.00 0.00 9 LEU A O 2
ATOM 1455 N N . GLN A 1 30 ? 1.839 -1.892 -2.025 1.00 0.00 10 GLN A N 2
ATOM 1456 C CA . GLN A 1 30 ? 2.949 -2.776 -2.365 1.00 0.00 10 GLN A CA 2
ATOM 1457 C C . GLN A 1 30 ? 4.252 -1.976 -2.555 1.00 0.00 10 GLN A C 2
ATOM 1458 O O . GLN A 1 30 ? 5.289 -2.316 -1.983 1.00 0.00 10 GLN A O 2
ATOM 1472 N N . SER A 1 31 ? 4.172 -0.852 -3.277 1.00 0.00 11 SER A N 2
ATOM 1473 C CA . SER A 1 31 ? 5.278 0.103 -3.450 1.00 0.00 11 SER A CA 2
ATOM 1474 C C . SER A 1 31 ? 5.692 0.781 -2.139 1.00 0.00 11 SER A C 2
ATOM 1475 O O . SER A 1 31 ? 6.877 1.052 -1.941 1.00 0.00 11 SER A O 2
ATOM 1483 N N . PHE A 1 32 ? 4.749 1.022 -1.217 1.00 0.00 12 PHE A N 2
ATOM 1484 C CA . PHE A 1 32 ? 5.056 1.516 0.132 1.00 0.00 12 PHE A CA 2
ATOM 1485 C C . PHE A 1 32 ? 5.923 0.522 0.920 1.00 0.00 12 PHE A C 2
ATOM 1486 O O . PHE A 1 32 ? 6.989 0.893 1.411 1.00 0.00 12 PHE A O 2
ATOM 1503 N N . ALA A 1 33 ? 5.496 -0.743 1.015 1.00 0.00 13 ALA A N 2
ATOM 1504 C CA . ALA A 1 33 ? 6.204 -1.763 1.791 1.00 0.00 13 ALA A CA 2
ATOM 1505 C C . ALA A 1 33 ? 7.588 -2.109 1.204 1.00 0.00 13 ALA A C 2
ATOM 1506 O O . ALA A 1 33 ? 8.537 -2.353 1.951 1.00 0.00 13 ALA A O 2
ATOM 1513 N N . ASP A 1 34 ? 7.717 -2.090 -0.129 1.00 0.00 14 ASP A N 2
ATOM 1514 C CA . ASP A 1 34 ? 9.000 -2.236 -0.834 1.00 0.00 14 ASP A CA 2
ATOM 1515 C C . ASP A 1 34 ? 9.947 -1.029 -0.649 1.00 0.00 14 ASP A C 2
ATOM 1516 O O . ASP A 1 34 ? 11.146 -1.142 -0.919 1.00 0.00 14 ASP A O 2
ATOM 1525 N N . GLY A 1 35 ? 9.440 0.120 -0.180 1.00 0.00 15 GLY A N 2
ATOM 1526 C CA . GLY A 1 35 ? 10.228 1.330 0.080 1.00 0.00 15 GLY A CA 2
ATOM 1527 C C . GLY A 1 35 ? 10.480 2.194 -1.163 1.00 0.00 15 GLY A C 2
ATOM 1528 O O . GLY A 1 35 ? 11.546 2.799 -1.283 1.00 0.00 15 GLY A O 2
ATOM 1532 N N . ASP A 1 36 ? 9.524 2.243 -2.099 1.00 0.00 16 ASP A N 2
ATOM 1533 C CA . ASP A 1 36 ? 9.652 2.888 -3.420 1.00 0.00 16 ASP A CA 2
ATOM 1534 C C . ASP A 1 36 ? 8.472 3.839 -3.739 1.00 0.00 16 ASP A C 2
ATOM 1535 O O . ASP A 1 36 ? 8.124 4.058 -4.902 1.00 0.00 16 ASP A O 2
ATOM 1544 N N . LEU A 1 37 ? 7.848 4.414 -2.701 1.00 0.00 17 LEU A N 2
ATOM 1545 C CA . LEU A 1 37 ? 6.705 5.336 -2.796 1.00 0.00 17 LEU A CA 2
ATOM 1546 C C . LEU A 1 37 ? 7.082 6.746 -2.272 1.00 0.00 17 LEU A C 2
ATOM 1547 O O . LEU A 1 37 ? 7.657 6.843 -1.180 1.00 0.00 17 LEU A O 2
ATOM 1563 N N . PRO A 1 38 ? 6.780 7.842 -3.003 1.00 0.00 18 PRO A N 2
ATOM 1564 C CA . PRO A 1 38 ? 7.108 9.212 -2.586 1.00 0.00 18 PRO A CA 2
ATOM 1565 C C . PRO A 1 38 ? 6.204 9.721 -1.441 1.00 0.00 18 PRO A C 2
ATOM 1566 O O . PRO A 1 38 ? 5.084 9.226 -1.276 1.00 0.00 18 PRO A O 2
ATOM 1577 N N . PRO A 1 39 ? 6.630 10.747 -0.674 1.00 0.00 19 PRO A N 2
ATOM 1578 C CA . PRO A 1 39 ? 5.926 11.200 0.534 1.00 0.00 19 PRO A CA 2
ATOM 1579 C C . PRO A 1 39 ? 4.544 11.815 0.253 1.00 0.00 19 PRO A C 2
ATOM 1580 O O . PRO A 1 39 ? 3.607 11.618 1.029 1.00 0.00 19 PRO A O 2
ATOM 1591 N N . MET A 1 40 ? 4.392 12.522 -0.873 1.00 0.00 20 MET A N 2
ATOM 1592 C CA . MET A 1 40 ? 3.110 13.095 -1.311 1.00 0.00 20 MET A CA 2
ATOM 1593 C C . MET A 1 40 ? 2.052 12.021 -1.617 1.00 0.00 20 MET A C 2
ATOM 1594 O O . MET A 1 40 ? 0.883 12.175 -1.261 1.00 0.00 20 MET A O 2
ATOM 1608 N N . GLU A 1 41 ? 2.461 10.906 -2.230 1.00 0.00 21 GLU A N 2
ATOM 1609 C CA . GLU A 1 41 ? 1.565 9.790 -2.545 1.00 0.00 21 GLU A CA 2
ATOM 1610 C C . GLU A 1 41 ? 1.347 8.881 -1.328 1.00 0.00 21 GLU A C 2
ATOM 1611 O O . GLU A 1 41 ? 0.259 8.330 -1.167 1.00 0.00 21 GLU A O 2
ATOM 1623 N N . ALA A 1 42 ? 2.332 8.796 -0.425 1.00 0.00 22 ALA A N 2
ATOM 1624 C CA . ALA A 1 42 ? 2.227 8.076 0.841 1.00 0.00 22 ALA A CA 2
ATOM 1625 C C . ALA A 1 42 ? 1.101 8.603 1.757 1.00 0.00 22 ALA A C 2
ATOM 1626 O O . ALA A 1 42 ? 0.421 7.814 2.414 1.00 0.00 22 ALA A O 2
ATOM 1633 N N . GLN A 1 43 ? 0.847 9.916 1.766 1.00 0.00 23 GLN A N 2
ATOM 1634 C CA . GLN A 1 43 ? -0.324 10.489 2.443 1.00 0.00 23 GLN A CA 2
ATOM 1635 C C . GLN A 1 43 ? -1.631 10.232 1.668 1.00 0.00 23 GLN A C 2
ATOM 1636 O O . GLN A 1 43 ? -2.663 9.958 2.285 1.00 0.00 23 GLN A O 2
ATOM 1650 N N . ALA A 1 44 ? -1.602 10.282 0.330 1.00 0.00 24 ALA A N 2
ATOM 1651 C CA . ALA A 1 44 ? -2.785 10.104 -0.517 1.00 0.00 24 ALA A CA 2
ATOM 1652 C C . ALA A 1 44 ? -3.397 8.690 -0.417 1.00 0.00 24 ALA A C 2
ATOM 1653 O O . ALA A 1 44 ? -4.595 8.557 -0.155 1.00 0.00 24 ALA A O 2
ATOM 1660 N N . PHE A 1 45 ? -2.590 7.629 -0.566 1.00 0.00 25 PHE A N 2
ATOM 1661 C CA . PHE A 1 45 ? -3.056 6.243 -0.363 1.00 0.00 25 PHE A CA 2
ATOM 1662 C C . PHE A 1 45 ? -3.249 5.894 1.127 1.00 0.00 25 PHE A C 2
ATOM 1663 O O . PHE A 1 45 ? -4.047 5.015 1.460 1.00 0.00 25 PHE A O 2
ATOM 1680 N N . GLY A 1 46 ? -2.561 6.610 2.029 1.00 0.00 26 GLY A N 2
ATOM 1681 C CA . GLY A 1 46 ? -2.595 6.427 3.485 1.00 0.00 26 GLY A CA 2
ATOM 1682 C C . GLY A 1 46 ? -4.004 6.433 4.091 1.00 0.00 26 GLY A C 2
ATOM 1683 O O . GLY A 1 46 ? -4.280 5.691 5.034 1.00 0.00 26 GLY A O 2
ATOM 1687 N N . GLN A 1 47 ? -4.920 7.210 3.504 1.00 0.00 27 GLN A N 2
ATOM 1688 C CA . GLN A 1 47 ? -6.334 7.273 3.890 1.00 0.00 27 GLN A CA 2
ATOM 1689 C C . GLN A 1 47 ? -7.067 5.929 3.688 1.00 0.00 27 GLN A C 2
ATOM 1690 O O . GLN A 1 47 ? -7.906 5.553 4.509 1.00 0.00 27 GLN A O 2
ATOM 1704 N N . HIS A 1 48 ? -6.726 5.179 2.629 1.00 0.00 28 HIS A N 2
ATOM 1705 C CA . HIS A 1 48 ? -7.246 3.826 2.355 1.00 0.00 28 HIS A CA 2
ATOM 1706 C C . HIS A 1 48 ? -6.469 2.720 3.089 1.00 0.00 28 HIS A C 2
ATOM 1707 O O . HIS A 1 48 ? -7.009 1.636 3.307 1.00 0.00 28 HIS A O 2
ATOM 1722 N N . LEU A 1 49 ? -5.224 2.992 3.499 1.00 0.00 29 LEU A N 2
ATOM 1723 C CA . LEU A 1 49 ? -4.396 2.094 4.326 1.00 0.00 29 LEU A CA 2
ATOM 1724 C C . LEU A 1 49 ? -4.942 1.885 5.762 1.00 0.00 29 LEU A C 2
ATOM 1725 O O . LEU A 1 49 ? -4.400 1.080 6.521 1.00 0.00 29 LEU A O 2
ATOM 1741 N N . ALA A 1 50 ? -6.014 2.593 6.140 1.00 0.00 30 ALA A N 2
ATOM 1742 C CA . ALA A 1 50 ? -6.861 2.266 7.291 1.00 0.00 30 ALA A CA 2
ATOM 1743 C C . ALA A 1 50 ? -7.285 0.774 7.325 1.00 0.00 30 ALA A C 2
ATOM 1744 O O . ALA A 1 50 ? -7.181 0.065 6.322 1.00 0.00 30 ALA A O 2
ATOM 1751 N N . ASP A 1 51 ? -7.779 0.298 8.475 1.00 0.00 31 ASP A N 2
ATOM 1752 C CA . ASP A 1 51 ? -8.161 -1.104 8.726 1.00 0.00 31 ASP A CA 2
ATOM 1753 C C . ASP A 1 51 ? -9.004 -1.713 7.587 1.00 0.00 31 ASP A C 2
ATOM 1754 O O . ASP A 1 51 ? -10.170 -1.358 7.383 1.00 0.00 31 ASP A O 2
ATOM 1763 N N . CYS A 1 52 ? -8.380 -2.609 6.820 1.00 0.00 32 CYS A N 2
ATOM 1764 C CA . CYS A 1 52 ? -8.893 -3.159 5.567 1.00 0.00 32 CYS A CA 2
ATOM 1765 C C . CYS A 1 52 ? -8.222 -4.516 5.302 1.00 0.00 32 CYS A C 2
ATOM 1766 O O . CYS A 1 52 ? -7.049 -4.567 4.931 1.00 0.00 32 CYS A O 2
ATOM 1773 N N . GLU A 1 53 ? -8.956 -5.622 5.461 1.00 0.00 33 GLU A N 2
ATOM 1774 C CA . GLU A 1 53 ? -8.436 -6.985 5.234 1.00 0.00 33 GLU A CA 2
ATOM 1775 C C . GLU A 1 53 ? -7.741 -7.142 3.869 1.00 0.00 33 GLU A C 2
ATOM 1776 O O . GLU A 1 53 ? -6.652 -7.709 3.782 1.00 0.00 33 GLU A O 2
ATOM 1788 N N . LYS A 1 54 ? -8.314 -6.541 2.818 1.00 0.00 34 LYS A N 2
ATOM 1789 C CA . LYS A 1 54 ? -7.766 -6.528 1.454 1.00 0.00 34 LYS A CA 2
ATOM 1790 C C . LYS A 1 54 ? -6.397 -5.832 1.381 1.00 0.00 34 LYS A C 2
ATOM 1791 O O . LYS A 1 54 ? -5.529 -6.277 0.632 1.00 0.00 34 LYS A O 2
ATOM 1810 N N . CYS A 1 55 ? -6.175 -4.786 2.187 1.00 0.00 35 CYS A N 2
ATOM 1811 C CA . CYS A 1 55 ? -4.871 -4.126 2.317 1.00 0.00 35 CYS A CA 2
ATOM 1812 C C . CYS A 1 55 ? -3.873 -4.980 3.118 1.00 0.00 35 CYS A C 2
ATOM 1813 O O . CYS A 1 55 ? -2.744 -5.186 2.675 1.00 0.00 35 CYS A O 2
ATOM 1820 N N . GLN A 1 56 ? -4.270 -5.497 4.288 1.00 0.00 36 GLN A N 2
ATOM 1821 C CA . GLN A 1 56 ? -3.377 -6.293 5.144 1.00 0.00 36 GLN A CA 2
ATOM 1822 C C . GLN A 1 56 ? -2.891 -7.583 4.455 1.00 0.00 36 GLN A C 2
ATOM 1823 O O . GLN A 1 56 ? -1.714 -7.923 4.581 1.00 0.00 36 GLN A O 2
ATOM 1837 N N . VAL A 1 57 ? -3.746 -8.252 3.671 1.00 0.00 37 VAL A N 2
ATOM 1838 C CA . VAL A 1 57 ? -3.369 -9.397 2.815 1.00 0.00 37 VAL A CA 2
ATOM 1839 C C . VAL A 1 57 ? -2.301 -9.002 1.787 1.00 0.00 37 VAL A C 2
ATOM 1840 O O . VAL A 1 57 ? -1.310 -9.711 1.620 1.00 0.00 37 VAL A O 2
ATOM 1853 N N . GLU A 1 58 ? -2.458 -7.855 1.120 1.00 0.00 38 GLU A N 2
ATOM 1854 C CA . GLU A 1 58 ? -1.495 -7.379 0.119 1.00 0.00 38 GLU A CA 2
ATOM 1855 C C . GLU A 1 58 ? -0.146 -6.964 0.740 1.00 0.00 38 GLU A C 2
ATOM 1856 O O . GLU A 1 58 ? 0.897 -7.139 0.112 1.00 0.00 38 GLU A O 2
ATOM 1868 N N . LEU A 1 59 ? -0.154 -6.450 1.979 1.00 0.00 39 LEU A N 2
ATOM 1869 C CA . LEU A 1 59 ? 1.047 -6.046 2.720 1.00 0.00 39 LEU A CA 2
ATOM 1870 C C . LEU A 1 59 ? 1.813 -7.270 3.239 1.00 0.00 39 LEU A C 2
ATOM 1871 O O . LEU A 1 59 ? 3.005 -7.420 2.962 1.00 0.00 39 LEU A O 2
ATOM 1887 N N . THR A 1 60 ? 1.139 -8.164 3.971 1.00 0.00 40 THR A N 2
ATOM 1888 C CA . THR A 1 60 ? 1.773 -9.333 4.608 1.00 0.00 40 THR A CA 2
ATOM 1889 C C . THR A 1 60 ? 2.389 -10.305 3.596 1.00 0.00 40 THR A C 2
ATOM 1890 O O . THR A 1 60 ? 3.434 -10.892 3.876 1.00 0.00 40 THR A O 2
ATOM 1901 N N . ARG A 1 61 ? 1.837 -10.388 2.373 1.00 0.00 41 ARG A N 2
ATOM 1902 C CA . ARG A 1 61 ? 2.438 -11.103 1.228 1.00 0.00 41 ARG A CA 2
ATOM 1903 C C . ARG A 1 61 ? 3.883 -10.686 0.937 1.00 0.00 41 ARG A C 2
ATOM 1904 O O . ARG A 1 61 ? 4.687 -11.526 0.535 1.00 0.00 41 ARG A O 2
ATOM 1925 N N . LEU A 1 62 ? 4.226 -9.413 1.153 1.00 0.00 42 LEU A N 2
ATOM 1926 C CA . LEU A 1 62 ? 5.576 -8.889 0.923 1.00 0.00 42 LEU A CA 2
ATOM 1927 C C . LEU A 1 62 ? 6.475 -9.136 2.143 1.00 0.00 42 LEU A C 2
ATOM 1928 O O . LEU A 1 62 ? 7.626 -9.550 1.994 1.00 0.00 42 LEU A O 2
ATOM 1944 N N . LEU A 1 63 ? 5.934 -8.949 3.354 1.00 0.00 43 LEU A N 2
ATOM 1945 C CA . LEU A 1 63 ? 6.666 -9.184 4.607 1.00 0.00 43 LEU A CA 2
ATOM 1946 C C . LEU A 1 63 ? 7.049 -10.663 4.783 1.00 0.00 43 LEU A C 2
ATOM 1947 O O . LEU A 1 63 ? 8.111 -10.975 5.322 1.00 0.00 43 LEU A O 2
ATOM 1963 N N . GLN A 1 64 ? 6.206 -11.572 4.285 1.00 0.00 44 GLN A N 2
ATOM 1964 C CA . GLN A 1 64 ? 6.450 -13.014 4.267 1.00 0.00 44 GLN A CA 2
ATOM 1965 C C . GLN A 1 64 ? 7.747 -13.367 3.516 1.00 0.00 44 GLN A C 2
ATOM 1966 O O . GLN A 1 64 ? 8.524 -14.197 3.986 1.00 0.00 44 GLN A O 2
ATOM 1980 N N . LEU A 1 65 ? 8.008 -12.709 2.379 1.00 0.00 45 LEU A N 2
ATOM 1981 C CA . LEU A 1 65 ? 9.247 -12.861 1.605 1.00 0.00 45 LEU A CA 2
ATOM 1982 C C . LEU A 1 65 ? 10.424 -12.113 2.248 1.00 0.00 45 LEU A C 2
ATOM 1983 O O . LEU A 1 65 ? 11.547 -12.615 2.245 1.00 0.00 45 LEU A O 2
ATOM 1999 N N . ASP A 1 66 ? 10.175 -10.939 2.834 1.00 0.00 46 ASP A N 2
ATOM 2000 C CA . ASP A 1 66 ? 11.188 -10.141 3.539 1.00 0.00 46 ASP A CA 2
ATOM 2001 C C . ASP A 1 66 ? 11.766 -10.838 4.793 1.00 0.00 46 ASP A C 2
ATOM 2002 O O . ASP A 1 66 ? 12.886 -10.533 5.208 1.00 0.00 46 ASP A O 2
ATOM 2011 N N . GLN A 1 67 ? 11.034 -11.793 5.382 1.00 0.00 47 GLN A N 2
ATOM 2012 C CA . GLN A 1 67 ? 11.501 -12.628 6.496 1.00 0.00 47 GLN A CA 2
ATOM 2013 C C . GLN A 1 67 ? 12.606 -13.623 6.079 1.00 0.00 47 GLN A C 2
ATOM 2014 O O . GLN A 1 67 ? 13.507 -13.902 6.875 1.00 0.00 47 GLN A O 2
ATOM 2028 N N . LEU A 1 68 ? 12.566 -14.160 4.851 1.00 0.00 48 LEU A N 2
ATOM 2029 C CA . LEU A 1 68 ? 13.596 -15.074 4.335 1.00 0.00 48 LEU A CA 2
ATOM 2030 C C . LEU A 1 68 ? 14.929 -14.331 4.110 1.00 0.00 48 LEU A C 2
ATOM 2031 O O . LEU A 1 68 ? 14.955 -13.245 3.523 1.00 0.00 48 LEU A O 2
ATOM 2047 N N . GLY A 1 69 ? 16.038 -14.947 4.540 1.00 0.00 49 GLY A N 2
ATOM 2048 C CA . GLY A 1 69 ? 17.403 -14.410 4.389 1.00 0.00 49 GLY A CA 2
ATOM 2049 C C . GLY A 1 69 ? 18.227 -14.313 5.685 1.00 0.00 49 GLY A C 2
ATOM 2050 O O . GLY A 1 69 ? 19.180 -13.529 5.737 1.00 0.00 49 GLY A O 2
ATOM 2054 N N . ARG A 1 70 ? 17.870 -15.073 6.737 1.00 0.00 50 ARG A N 2
ATOM 2055 C CA . ARG A 1 70 ? 18.497 -15.033 8.075 1.00 0.00 50 ARG A CA 2
ATOM 2056 C C . ARG A 1 70 ? 20.034 -15.082 8.050 1.00 0.00 50 ARG A C 2
ATOM 2057 O O . ARG A 1 70 ? 20.638 -15.767 7.221 1.00 0.00 50 ARG A O 2
ATOM 2078 N N . GLY A 1 71 ? 20.663 -14.358 8.974 1.00 0.00 51 GLY A N 2
ATOM 2079 C CA . GLY A 1 71 ? 22.123 -14.234 9.099 1.00 0.00 51 GLY A CA 2
ATOM 2080 C C . GLY A 1 71 ? 22.740 -13.126 8.230 1.00 0.00 51 GLY A C 2
ATOM 2081 O O . GLY A 1 71 ? 23.764 -12.553 8.612 1.00 0.00 51 GLY A O 2
ATOM 2085 N N . TYR A 1 72 ? 22.118 -12.786 7.094 1.00 0.00 52 TYR A N 2
ATOM 2086 C CA . TYR A 1 72 ? 22.495 -11.634 6.264 1.00 0.00 52 TYR A CA 2
ATOM 2087 C C . TYR A 1 72 ? 21.939 -10.309 6.828 1.00 0.00 52 TYR A C 2
ATOM 2088 O O . TYR A 1 72 ? 21.134 -10.300 7.766 1.00 0.00 52 TYR A O 2
ATOM 2106 N N . ILE A 1 73 ? 22.360 -9.176 6.257 1.00 0.00 53 ILE A N 2
ATOM 2107 C CA . ILE A 1 73 ? 21.871 -7.836 6.619 1.00 0.00 53 ILE A CA 2
ATOM 2108 C C . ILE A 1 73 ? 20.370 -7.681 6.343 1.00 0.00 53 ILE A C 2
ATOM 2109 O O . ILE A 1 73 ? 19.904 -7.951 5.234 1.00 0.00 53 ILE A O 2
ATOM 2125 N N . GLU A 1 74 ? 19.635 -7.182 7.345 1.00 0.00 54 GLU A N 2
ATOM 2126 C CA . GLU A 1 74 ? 18.217 -6.811 7.215 1.00 0.00 54 GLU A CA 2
ATOM 2127 C C . GLU A 1 74 ? 17.837 -5.550 8.016 1.00 0.00 54 GLU A C 2
ATOM 2128 O O . GLU A 1 74 ? 17.321 -4.592 7.436 1.00 0.00 54 GLU A O 2
ATOM 2140 N N . ARG A 1 75 ? 18.118 -5.526 9.331 1.00 0.00 55 ARG A N 2
ATOM 2141 C CA . ARG A 1 75 ? 17.791 -4.415 10.258 1.00 0.00 55 ARG A CA 2
ATOM 2142 C C . ARG A 1 75 ? 18.973 -4.009 11.161 1.00 0.00 55 ARG A C 2
ATOM 2143 O O . ARG A 1 75 ? 18.782 -3.519 12.276 1.00 0.00 55 ARG A O 2
ATOM 2164 N N . HIS A 1 76 ? 20.200 -4.198 10.668 1.00 0.00 56 HIS A N 2
ATOM 2165 C CA . HIS A 1 76 ? 21.453 -3.784 11.323 1.00 0.00 56 HIS A CA 2
ATOM 2166 C C . HIS A 1 76 ? 22.380 -3.053 10.343 1.00 0.00 56 HIS A C 2
ATOM 2167 O O . HIS A 1 76 ? 22.402 -3.357 9.148 1.00 0.00 56 HIS A O 2
ATOM 2182 N N . GLY A 1 77 ? 23.143 -2.087 10.857 1.00 0.00 57 GLY A N 2
ATOM 2183 C CA . GLY A 1 77 ? 24.092 -1.258 10.105 1.00 0.00 57 GLY A CA 2
ATOM 2184 C C . GLY A 1 77 ? 24.549 -0.013 10.889 1.00 0.00 57 GLY A C 2
ATOM 2185 O O . GLY A 1 77 ? 24.000 0.272 11.961 1.00 0.00 57 GLY A O 2
ATOM 2189 N N . PRO A 1 78 ? 25.546 0.736 10.380 1.00 0.00 58 PRO A N 2
ATOM 2190 C CA . PRO A 1 78 ? 26.031 1.974 10.996 1.00 0.00 58 PRO A CA 2
ATOM 2191 C C . PRO A 1 78 ? 25.036 3.142 10.839 1.00 0.00 58 PRO A C 2
ATOM 2192 O O . PRO A 1 78 ? 24.113 3.092 10.019 1.00 0.00 58 PRO A O 2
ATOM 2203 N N . VAL A 1 79 ? 25.249 4.218 11.603 1.00 0.00 59 VAL A N 2
ATOM 2204 C CA . VAL A 1 79 ? 24.470 5.467 11.514 1.00 0.00 59 VAL A CA 2
ATOM 2205 C C . VAL A 1 79 ? 25.162 6.493 10.603 1.00 0.00 59 VAL A C 2
ATOM 2206 O O . VAL A 1 79 ? 26.380 6.675 10.654 1.00 0.00 59 VAL A O 2
ATOM 2219 N N . ASP A 1 80 ? 24.373 7.184 9.780 1.00 0.00 60 ASP A N 2
ATOM 2220 C CA . ASP A 1 80 ? 24.789 8.297 8.918 1.00 0.00 60 ASP A CA 2
ATOM 2221 C C . ASP A 1 80 ? 23.631 9.301 8.775 1.00 0.00 60 ASP A C 2
ATOM 2222 O O . ASP A 1 80 ? 22.494 8.915 8.482 1.00 0.00 60 ASP A O 2
ATOM 2231 N N . ILE A 1 81 ? 23.914 10.591 8.983 1.00 0.00 61 ILE A N 2
ATOM 2232 C CA . ILE A 1 81 ? 22.947 11.684 8.774 1.00 0.00 61 ILE A CA 2
ATOM 2233 C C . ILE A 1 81 ? 22.544 11.829 7.289 1.00 0.00 61 ILE A C 2
ATOM 2234 O O . ILE A 1 81 ? 23.334 11.480 6.402 1.00 0.00 61 ILE A O 2
ATOM 2250 N N . PRO A 1 82 ? 21.344 12.366 6.984 1.00 0.00 62 PRO A N 2
ATOM 2251 C CA . PRO A 1 82 ? 20.930 12.665 5.610 1.00 0.00 62 PRO A CA 2
ATOM 2252 C C . PRO A 1 82 ? 21.743 13.816 4.984 1.00 0.00 62 PRO A C 2
ATOM 2253 O O . PRO A 1 82 ? 22.420 14.581 5.677 1.00 0.00 62 PRO A O 2
ATOM 2264 N N . TRP A 1 83 ? 21.642 13.951 3.657 1.00 0.00 63 TRP A N 2
ATOM 2265 C CA . TRP A 1 83 ? 22.360 14.958 2.853 1.00 0.00 63 TRP A CA 2
ATOM 2266 C C . TRP A 1 83 ? 21.428 15.795 1.959 1.00 0.00 63 TRP A C 2
ATOM 2267 O O . TRP A 1 83 ? 21.648 16.997 1.796 1.00 0.00 63 TRP A O 2
ATOM 2288 N N . HIS A 1 84 ? 20.363 15.190 1.410 1.00 0.00 64 HIS A N 2
ATOM 2289 C CA . HIS A 1 84 ? 19.355 15.869 0.574 1.00 0.00 64 HIS A CA 2
ATOM 2290 C C . HIS A 1 84 ? 18.375 16.743 1.384 1.00 0.00 64 HIS A C 2
ATOM 2291 O O . HIS A 1 84 ? 17.729 17.636 0.829 1.00 0.00 64 HIS A O 2
ATOM 2306 N N . ALA A 1 85 ? 18.299 16.514 2.695 1.00 0.00 65 ALA A N 2
ATOM 2307 C CA . ALA A 1 85 ? 17.551 17.298 3.677 1.00 0.00 65 ALA A CA 2
ATOM 2308 C C . ALA A 1 85 ? 18.361 17.412 4.985 1.00 0.00 65 ALA A C 2
ATOM 2309 O O . ALA A 1 85 ? 19.249 16.594 5.245 1.00 0.00 65 ALA A O 2
ATOM 2316 N N . LEU A 1 86 ? 18.040 18.407 5.818 1.00 0.00 66 LEU A N 2
ATOM 2317 C CA . LEU A 1 86 ? 18.655 18.623 7.136 1.00 0.00 66 LEU A CA 2
ATOM 2318 C C . LEU A 1 86 ? 17.690 18.236 8.277 1.00 0.00 66 LEU A C 2
ATOM 2319 O O . LEU A 1 86 ? 16.469 18.230 8.075 1.00 0.00 66 LEU A O 2
ATOM 2335 N N . PRO A 1 87 ? 18.206 17.953 9.491 1.00 0.00 67 PRO A N 2
ATOM 2336 C CA . PRO A 1 87 ? 17.380 17.723 10.675 1.00 0.00 67 PRO A CA 2
ATOM 2337 C C . PRO A 1 87 ? 16.633 19.010 11.066 1.00 0.00 67 PRO A C 2
ATOM 2338 O O . PRO A 1 87 ? 17.255 20.030 11.376 1.00 0.00 67 PRO A O 2
ATOM 2349 N N . ARG A 1 88 ? 15.294 18.980 11.044 1.00 0.00 68 ARG A N 2
ATOM 2350 C CA . ARG A 1 88 ? 14.443 20.115 11.445 1.00 0.00 68 ARG A CA 2
ATOM 2351 C C . ARG A 1 88 ? 14.566 20.383 12.952 1.00 0.00 68 ARG A C 2
ATOM 2352 O O . ARG A 1 88 ? 14.067 19.604 13.766 1.00 0.00 68 ARG A O 2
ATOM 2373 N N . ASN A 1 89 ? 15.236 21.478 13.319 1.00 0.00 69 ASN A N 2
ATOM 2374 C CA . ASN A 1 89 ? 15.348 21.947 14.705 1.00 0.00 69 ASN A CA 2
ATOM 2375 C C . ASN A 1 89 ? 13.968 22.258 15.329 1.00 0.00 69 ASN A C 2
ATOM 2376 O O . ASN A 1 89 ? 13.011 22.606 14.628 1.00 0.00 69 ASN A O 2
ATOM 2387 N N . ARG A 1 90 ? 13.886 22.141 16.660 1.00 0.00 70 ARG A N 2
ATOM 2388 C CA . ARG A 1 90 ? 12.680 22.401 17.471 1.00 0.00 70 ARG A CA 2
ATOM 2389 C C . ARG A 1 90 ? 12.240 23.876 17.445 1.00 0.00 70 ARG A C 2
ATOM 2390 O O . ARG A 1 90 ? 13.104 24.775 17.569 1.00 0.00 70 ARG A O 2
ATOM 2413 N N . LEU A 1 13 ? 16.511 0.036 -27.371 1.00 0.00 -7 LEU A N 3
ATOM 2414 C CA . LEU A 1 13 ? 16.666 -1.098 -26.419 1.00 0.00 -7 LEU A CA 3
ATOM 2415 C C . LEU A 1 13 ? 15.679 -1.036 -25.245 1.00 0.00 -7 LEU A C 3
ATOM 2416 O O . LEU A 1 13 ? 14.854 -1.940 -25.117 1.00 0.00 -7 LEU A O 3
ATOM 2432 N N . VAL A 1 14 ? 15.728 0.002 -24.395 1.00 0.00 -6 VAL A N 3
ATOM 2433 C CA . VAL A 1 14 ? 14.893 0.146 -23.181 1.00 0.00 -6 VAL A CA 3
ATOM 2434 C C . VAL A 1 14 ? 14.223 1.534 -23.173 1.00 0.00 -6 VAL A C 3
ATOM 2435 O O . VAL A 1 14 ? 14.678 2.442 -22.469 1.00 0.00 -6 VAL A O 3
ATOM 2448 N N . PRO A 1 15 ? 13.184 1.750 -24.007 1.00 0.00 -5 PRO A N 3
ATOM 2449 C CA . PRO A 1 15 ? 12.414 2.996 -24.020 1.00 0.00 -5 PRO A CA 3
ATOM 2450 C C . PRO A 1 15 ? 11.578 3.167 -22.738 1.00 0.00 -5 PRO A C 3
ATOM 2451 O O . PRO A 1 15 ? 11.369 2.216 -21.975 1.00 0.00 -5 PRO A O 3
ATOM 2462 N N . ARG A 1 16 ? 11.069 4.387 -22.511 1.00 0.00 -4 ARG A N 3
ATOM 2463 C CA . ARG A 1 16 ? 10.113 4.694 -21.429 1.00 0.00 -4 ARG A CA 3
ATOM 2464 C C . ARG A 1 16 ? 8.844 3.826 -21.498 1.00 0.00 -4 ARG A C 3
ATOM 2465 O O . ARG A 1 16 ? 8.457 3.363 -22.576 1.00 0.00 -4 ARG A O 3
ATOM 2486 N N . GLY A 1 17 ? 8.181 3.632 -20.356 1.00 0.00 -3 GLY A N 3
ATOM 2487 C CA . GLY A 1 17 ? 6.921 2.882 -20.268 1.00 0.00 -3 GLY A CA 3
ATOM 2488 C C . GLY A 1 17 ? 5.803 3.484 -21.131 1.00 0.00 -3 GLY A C 3
ATOM 2489 O O . GLY A 1 17 ? 5.693 4.708 -21.262 1.00 0.00 -3 GLY A O 3
ATOM 2493 N N . SER A 1 18 ? 4.966 2.625 -21.717 1.00 0.00 -2 SER A N 3
ATOM 2494 C CA . SER A 1 18 ? 3.778 3.019 -22.490 1.00 0.00 -2 SER A CA 3
ATOM 2495 C C . SER A 1 18 ? 2.682 3.642 -21.608 1.00 0.00 -2 SER A C 3
ATOM 2496 O O . SER A 1 18 ? 2.671 3.466 -20.385 1.00 0.00 -2 SER A O 3
ATOM 2504 N N . HIS A 1 19 ? 1.729 4.352 -22.227 1.00 0.00 -1 HIS A N 3
ATOM 2505 C CA . HIS A 1 19 ? 0.555 4.906 -21.534 1.00 0.00 -1 HIS A CA 3
ATOM 2506 C C . HIS A 1 19 ? -0.266 3.784 -20.875 1.00 0.00 -1 HIS A C 3
ATOM 2507 O O . HIS A 1 19 ? -0.733 2.870 -21.561 1.00 0.00 -1 HIS A O 3
ATOM 2522 N N . MET A 1 20 ? -0.450 3.856 -19.556 1.00 0.00 0 MET A N 3
ATOM 2523 C CA . MET A 1 20 ? -1.204 2.880 -18.755 1.00 0.00 0 MET A CA 3
ATOM 2524 C C . MET A 1 20 ? -1.954 3.572 -17.605 1.00 0.00 0 MET A C 3
ATOM 2525 O O . MET A 1 20 ? -1.554 4.645 -17.144 1.00 0.00 0 MET A O 3
ATOM 2539 N N . MET A 1 21 ? -3.067 2.977 -17.165 1.00 0.00 1 MET A N 3
ATOM 2540 C CA . MET A 1 21 ? -3.932 3.536 -16.120 1.00 0.00 1 MET A CA 3
ATOM 2541 C C . MET A 1 21 ? -3.480 3.090 -14.717 1.00 0.00 1 MET A C 3
ATOM 2542 O O . MET A 1 21 ? -3.109 1.931 -14.510 1.00 0.00 1 MET A O 3
ATOM 2556 N N . SER A 1 22 ? -3.521 4.012 -13.750 1.00 0.00 2 SER A N 3
ATOM 2557 C CA . SER A 1 22 ? -3.108 3.773 -12.354 1.00 0.00 2 SER A CA 3
ATOM 2558 C C . SER A 1 22 ? -3.954 2.698 -11.651 1.00 0.00 2 SER A C 3
ATOM 2559 O O . SER A 1 22 ? -5.164 2.589 -11.880 1.00 0.00 2 SER A O 3
ATOM 2567 N N . SER A 1 23 ? -3.320 1.918 -10.768 1.00 0.00 3 SER A N 3
ATOM 2568 C CA . SER A 1 23 ? -3.971 0.863 -9.971 1.00 0.00 3 SER A CA 3
ATOM 2569 C C . SER A 1 23 ? -4.749 1.416 -8.761 1.00 0.00 3 SER A C 3
ATOM 2570 O O . SER A 1 23 ? -4.570 2.570 -8.355 1.00 0.00 3 SER A O 3
ATOM 2578 N N . SER A 1 24 ? -5.607 0.583 -8.164 1.00 0.00 4 SER A N 3
ATOM 2579 C CA . SER A 1 24 ? -6.387 0.888 -6.953 1.00 0.00 4 SER A CA 3
ATOM 2580 C C . SER A 1 24 ? -5.501 1.145 -5.717 1.00 0.00 4 SER A C 3
ATOM 2581 O O . SER A 1 24 ? -4.439 0.528 -5.576 1.00 0.00 4 SER A O 3
ATOM 2589 N N . PRO A 1 25 ? -5.940 1.978 -4.750 1.00 0.00 5 PRO A N 3
ATOM 2590 C CA . PRO A 1 25 ? -5.148 2.307 -3.560 1.00 0.00 5 PRO A CA 3
ATOM 2591 C C . PRO A 1 25 ? -4.971 1.128 -2.586 1.00 0.00 5 PRO A C 3
ATOM 2592 O O . PRO A 1 25 ? -4.082 1.158 -1.738 1.00 0.00 5 PRO A O 3
ATOM 2603 N N . CYS A 1 26 ? -5.771 0.064 -2.723 1.00 0.00 6 CYS A N 3
ATOM 2604 C CA . CYS A 1 26 ? -5.591 -1.197 -1.989 1.00 0.00 6 CYS A CA 3
ATOM 2605 C C . CYS A 1 26 ? -4.346 -1.999 -2.426 1.00 0.00 6 CYS A C 3
ATOM 2606 O O . CYS A 1 26 ? -3.853 -2.832 -1.667 1.00 0.00 6 CYS A O 3
ATOM 2613 N N . ASP A 1 27 ? -3.812 -1.726 -3.621 1.00 0.00 7 ASP A N 3
ATOM 2614 C CA . ASP A 1 27 ? -2.607 -2.359 -4.175 1.00 0.00 7 ASP A CA 3
ATOM 2615 C C . ASP A 1 27 ? -1.394 -1.407 -4.130 1.00 0.00 7 ASP A C 3
ATOM 2616 O O . ASP A 1 27 ? -0.251 -1.862 -4.121 1.00 0.00 7 ASP A O 3
ATOM 2625 N N . GLN A 1 28 ? -1.624 -0.090 -4.027 1.00 0.00 8 GLN A N 3
ATOM 2626 C CA . GLN A 1 28 ? -0.587 0.954 -3.940 1.00 0.00 8 GLN A CA 3
ATOM 2627 C C . GLN A 1 28 ? 0.363 0.761 -2.751 1.00 0.00 8 GLN A C 3
ATOM 2628 O O . GLN A 1 28 ? 1.541 1.108 -2.848 1.00 0.00 8 GLN A O 3
ATOM 2642 N N . LEU A 1 29 ? -0.112 0.144 -1.661 1.00 0.00 9 LEU A N 3
ATOM 2643 C CA . LEU A 1 29 ? 0.699 -0.220 -0.497 1.00 0.00 9 LEU A CA 3
ATOM 2644 C C . LEU A 1 29 ? 1.923 -1.082 -0.827 1.00 0.00 9 LEU A C 3
ATOM 2645 O O . LEU A 1 29 ? 2.869 -1.145 -0.042 1.00 0.00 9 LEU A O 3
ATOM 2661 N N . GLN A 1 30 ? 1.906 -1.743 -1.988 1.00 0.00 10 GLN A N 3
ATOM 2662 C CA . GLN A 1 30 ? 3.015 -2.561 -2.451 1.00 0.00 10 GLN A CA 3
ATOM 2663 C C . GLN A 1 30 ? 4.302 -1.729 -2.563 1.00 0.00 10 GLN A C 3
ATOM 2664 O O . GLN A 1 30 ? 5.364 -2.160 -2.115 1.00 0.00 10 GLN A O 3
ATOM 2678 N N . SER A 1 31 ? 4.188 -0.505 -3.088 1.00 0.00 11 SER A N 3
ATOM 2679 C CA . SER A 1 31 ? 5.289 0.462 -3.178 1.00 0.00 11 SER A CA 3
ATOM 2680 C C . SER A 1 31 ? 5.733 1.007 -1.813 1.00 0.00 11 SER A C 3
ATOM 2681 O O . SER A 1 31 ? 6.928 1.210 -1.592 1.00 0.00 11 SER A O 3
ATOM 2689 N N . PHE A 1 32 ? 4.798 1.199 -0.873 1.00 0.00 12 PHE A N 3
ATOM 2690 C CA . PHE A 1 32 ? 5.080 1.635 0.499 1.00 0.00 12 PHE A CA 3
ATOM 2691 C C . PHE A 1 32 ? 5.965 0.629 1.251 1.00 0.00 12 PHE A C 3
ATOM 2692 O O . PHE A 1 32 ? 7.013 1.010 1.780 1.00 0.00 12 PHE A O 3
ATOM 2709 N N . ALA A 1 33 ? 5.584 -0.654 1.276 1.00 0.00 13 ALA A N 3
ATOM 2710 C CA . ALA A 1 33 ? 6.336 -1.677 2.008 1.00 0.00 13 ALA A CA 3
ATOM 2711 C C . ALA A 1 33 ? 7.659 -2.057 1.311 1.00 0.00 13 ALA A C 3
ATOM 2712 O O . ALA A 1 33 ? 8.657 -2.330 1.982 1.00 0.00 13 ALA A O 3
ATOM 2719 N N . ASP A 1 34 ? 7.691 -2.041 -0.029 1.00 0.00 14 ASP A N 3
ATOM 2720 C CA . ASP A 1 34 ? 8.918 -2.204 -0.825 1.00 0.00 14 ASP A CA 3
ATOM 2721 C C . ASP A 1 34 ? 9.928 -1.049 -0.626 1.00 0.00 14 ASP A C 3
ATOM 2722 O O . ASP A 1 34 ? 11.133 -1.243 -0.804 1.00 0.00 14 ASP A O 3
ATOM 2731 N N . GLY A 1 35 ? 9.456 0.137 -0.220 1.00 0.00 15 GLY A N 3
ATOM 2732 C CA . GLY A 1 35 ? 10.288 1.304 0.104 1.00 0.00 15 GLY A CA 3
ATOM 2733 C C . GLY A 1 35 ? 10.532 2.246 -1.083 1.00 0.00 15 GLY A C 3
ATOM 2734 O O . GLY A 1 35 ? 11.618 2.816 -1.202 1.00 0.00 15 GLY A O 3
ATOM 2738 N N . ASP A 1 36 ? 9.549 2.389 -1.978 1.00 0.00 16 ASP A N 3
ATOM 2739 C CA . ASP A 1 36 ? 9.667 3.071 -3.278 1.00 0.00 16 ASP A CA 3
ATOM 2740 C C . ASP A 1 36 ? 8.470 4.010 -3.563 1.00 0.00 16 ASP A C 3
ATOM 2741 O O . ASP A 1 36 ? 8.006 4.139 -4.699 1.00 0.00 16 ASP A O 3
ATOM 2750 N N . LEU A 1 37 ? 7.956 4.667 -2.515 1.00 0.00 17 LEU A N 3
ATOM 2751 C CA . LEU A 1 37 ? 6.812 5.589 -2.563 1.00 0.00 17 LEU A CA 3
ATOM 2752 C C . LEU A 1 37 ? 7.167 6.930 -1.877 1.00 0.00 17 LEU A C 3
ATOM 2753 O O . LEU A 1 37 ? 7.639 6.910 -0.735 1.00 0.00 17 LEU A O 3
ATOM 2769 N N . PRO A 1 38 ? 6.965 8.093 -2.534 1.00 0.00 18 PRO A N 3
ATOM 2770 C CA . PRO A 1 38 ? 7.322 9.401 -1.976 1.00 0.00 18 PRO A CA 3
ATOM 2771 C C . PRO A 1 38 ? 6.336 9.849 -0.877 1.00 0.00 18 PRO A C 3
ATOM 2772 O O . PRO A 1 38 ? 5.177 9.421 -0.878 1.00 0.00 18 PRO A O 3
ATOM 2783 N N . PRO A 1 39 ? 6.741 10.753 0.039 1.00 0.00 19 PRO A N 3
ATOM 2784 C CA . PRO A 1 39 ? 5.940 11.119 1.213 1.00 0.00 19 PRO A CA 3
ATOM 2785 C C . PRO A 1 39 ? 4.608 11.803 0.861 1.00 0.00 19 PRO A C 3
ATOM 2786 O O . PRO A 1 39 ? 3.595 11.570 1.525 1.00 0.00 19 PRO A O 3
ATOM 2797 N N . MET A 1 40 ? 4.587 12.604 -0.211 1.00 0.00 20 MET A N 3
ATOM 2798 C CA . MET A 1 40 ? 3.381 13.280 -0.710 1.00 0.00 20 MET A CA 3
ATOM 2799 C C . MET A 1 40 ? 2.288 12.305 -1.184 1.00 0.00 20 MET A C 3
ATOM 2800 O O . MET A 1 40 ? 1.103 12.532 -0.937 1.00 0.00 20 MET A O 3
ATOM 2814 N N . GLU A 1 41 ? 2.675 11.192 -1.819 1.00 0.00 21 GLU A N 3
ATOM 2815 C CA . GLU A 1 41 ? 1.743 10.132 -2.228 1.00 0.00 21 GLU A CA 3
ATOM 2816 C C . GLU A 1 41 ? 1.445 9.159 -1.082 1.00 0.00 21 GLU A C 3
ATOM 2817 O O . GLU A 1 41 ? 0.322 8.660 -0.991 1.00 0.00 21 GLU A O 3
ATOM 2829 N N . ALA A 1 42 ? 2.405 8.926 -0.176 1.00 0.00 22 ALA A N 3
ATOM 2830 C CA . ALA A 1 42 ? 2.231 8.055 0.984 1.00 0.00 22 ALA A CA 3
ATOM 2831 C C . ALA A 1 42 ? 1.092 8.513 1.920 1.00 0.00 22 ALA A C 3
ATOM 2832 O O . ALA A 1 42 ? 0.350 7.681 2.444 1.00 0.00 22 ALA A O 3
ATOM 2839 N N . GLN A 1 43 ? 0.897 9.826 2.088 1.00 0.00 23 GLN A N 3
ATOM 2840 C CA . GLN A 1 43 ? -0.268 10.372 2.797 1.00 0.00 23 GLN A CA 3
ATOM 2841 C C . GLN A 1 43 ? -1.568 10.257 1.974 1.00 0.00 23 GLN A C 3
ATOM 2842 O O . GLN A 1 43 ? -2.627 9.975 2.538 1.00 0.00 23 GLN A O 3
ATOM 2856 N N . ALA A 1 44 ? -1.502 10.435 0.648 1.00 0.00 24 ALA A N 3
ATOM 2857 C CA . ALA A 1 44 ? -2.670 10.418 -0.240 1.00 0.00 24 ALA A CA 3
ATOM 2858 C C . ALA A 1 44 ? -3.361 9.039 -0.312 1.00 0.00 24 ALA A C 3
ATOM 2859 O O . ALA A 1 44 ? -4.573 8.950 -0.102 1.00 0.00 24 ALA A O 3
ATOM 2866 N N . PHE A 1 45 ? -2.608 7.953 -0.547 1.00 0.00 25 PHE A N 3
ATOM 2867 C CA . PHE A 1 45 ? -3.152 6.582 -0.481 1.00 0.00 25 PHE A CA 3
ATOM 2868 C C . PHE A 1 45 ? -3.366 6.102 0.970 1.00 0.00 25 PHE A C 3
ATOM 2869 O O . PHE A 1 45 ? -4.189 5.216 1.218 1.00 0.00 25 PHE A O 3
ATOM 2886 N N . GLY A 1 46 ? -2.663 6.714 1.933 1.00 0.00 26 GLY A N 3
ATOM 2887 C CA . GLY A 1 46 ? -2.729 6.426 3.370 1.00 0.00 26 GLY A CA 3
ATOM 2888 C C . GLY A 1 46 ? -4.153 6.394 3.944 1.00 0.00 26 GLY A C 3
ATOM 2889 O O . GLY A 1 46 ? -4.457 5.581 4.817 1.00 0.00 26 GLY A O 3
ATOM 2893 N N . GLN A 1 47 ? -5.052 7.221 3.394 1.00 0.00 27 GLN A N 3
ATOM 2894 C CA . GLN A 1 47 ? -6.485 7.249 3.714 1.00 0.00 27 GLN A CA 3
ATOM 2895 C C . GLN A 1 47 ? -7.181 5.883 3.530 1.00 0.00 27 GLN A C 3
ATOM 2896 O O . GLN A 1 47 ? -8.025 5.508 4.345 1.00 0.00 27 GLN A O 3
ATOM 2910 N N . HIS A 1 48 ? -6.806 5.115 2.495 1.00 0.00 28 HIS A N 3
ATOM 2911 C CA . HIS A 1 48 ? -7.326 3.761 2.232 1.00 0.00 28 HIS A CA 3
ATOM 2912 C C . HIS A 1 48 ? -6.465 2.649 2.855 1.00 0.00 28 HIS A C 3
ATOM 2913 O O . HIS A 1 48 ? -6.973 1.562 3.126 1.00 0.00 28 HIS A O 3
ATOM 2928 N N . LEU A 1 49 ? -5.174 2.911 3.094 1.00 0.00 29 LEU A N 3
ATOM 2929 C CA . LEU A 1 49 ? -4.256 1.999 3.799 1.00 0.00 29 LEU A CA 3
ATOM 2930 C C . LEU A 1 49 ? -4.654 1.754 5.275 1.00 0.00 29 LEU A C 3
ATOM 2931 O O . LEU A 1 49 ? -4.254 0.748 5.864 1.00 0.00 29 LEU A O 3
ATOM 2947 N N . ALA A 1 50 ? -5.483 2.630 5.857 1.00 0.00 30 ALA A N 3
ATOM 2948 C CA . ALA A 1 50 ? -6.179 2.400 7.127 1.00 0.00 30 ALA A CA 3
ATOM 2949 C C . ALA A 1 50 ? -6.859 1.011 7.189 1.00 0.00 30 ALA A C 3
ATOM 2950 O O . ALA A 1 50 ? -7.345 0.511 6.171 1.00 0.00 30 ALA A O 3
ATOM 2957 N N . ASP A 1 51 ? -6.899 0.410 8.386 1.00 0.00 31 ASP A N 3
ATOM 2958 C CA . ASP A 1 51 ? -7.305 -0.974 8.701 1.00 0.00 31 ASP A CA 3
ATOM 2959 C C . ASP A 1 51 ? -8.340 -1.596 7.733 1.00 0.00 31 ASP A C 3
ATOM 2960 O O . ASP A 1 51 ? -9.544 -1.332 7.815 1.00 0.00 31 ASP A O 3
ATOM 2969 N N . CYS A 1 52 ? -7.848 -2.423 6.805 1.00 0.00 32 CYS A N 3
ATOM 2970 C CA . CYS A 1 52 ? -8.592 -3.012 5.686 1.00 0.00 32 CYS A CA 3
ATOM 2971 C C . CYS A 1 52 ? -8.027 -4.411 5.387 1.00 0.00 32 CYS A C 3
ATOM 2972 O O . CYS A 1 52 ? -6.832 -4.547 5.119 1.00 0.00 32 CYS A O 3
ATOM 2979 N N . GLU A 1 53 ? -8.869 -5.452 5.399 1.00 0.00 33 GLU A N 3
ATOM 2980 C CA . GLU A 1 53 ? -8.456 -6.844 5.132 1.00 0.00 33 GLU A CA 3
ATOM 2981 C C . GLU A 1 53 ? -7.734 -6.974 3.783 1.00 0.00 33 GLU A C 3
ATOM 2982 O O . GLU A 1 53 ? -6.629 -7.510 3.719 1.00 0.00 33 GLU A O 3
ATOM 2994 N N . LYS A 1 54 ? -8.326 -6.429 2.713 1.00 0.00 34 LYS A N 3
ATOM 2995 C CA . LYS A 1 54 ? -7.771 -6.488 1.350 1.00 0.00 34 LYS A CA 3
ATOM 2996 C C . LYS A 1 54 ? -6.389 -5.819 1.257 1.00 0.00 34 LYS A C 3
ATOM 2997 O O . LYS A 1 54 ? -5.525 -6.299 0.524 1.00 0.00 34 LYS A O 3
ATOM 3016 N N . CYS A 1 55 ? -6.159 -4.756 2.038 1.00 0.00 35 CYS A N 3
ATOM 3017 C CA . CYS A 1 55 ? -4.843 -4.126 2.172 1.00 0.00 35 CYS A CA 3
ATOM 3018 C C . CYS A 1 55 ? -3.863 -5.025 2.950 1.00 0.00 35 CYS A C 3
ATOM 3019 O O . CYS A 1 55 ? -2.763 -5.300 2.472 1.00 0.00 35 CYS A O 3
ATOM 3026 N N . GLN A 1 56 ? -4.246 -5.524 4.130 1.00 0.00 36 GLN A N 3
ATOM 3027 C CA . GLN A 1 56 ? -3.373 -6.369 4.959 1.00 0.00 36 GLN A CA 3
ATOM 3028 C C . GLN A 1 56 ? -2.962 -7.676 4.260 1.00 0.00 36 GLN A C 3
ATOM 3029 O O . GLN A 1 56 ? -1.808 -8.085 4.382 1.00 0.00 36 GLN A O 3
ATOM 3043 N N . VAL A 1 57 ? -3.862 -8.289 3.481 1.00 0.00 37 VAL A N 3
ATOM 3044 C CA . VAL A 1 57 ? -3.580 -9.458 2.627 1.00 0.00 37 VAL A CA 3
ATOM 3045 C C . VAL A 1 57 ? -2.484 -9.163 1.595 1.00 0.00 37 VAL A C 3
ATOM 3046 O O . VAL A 1 57 ? -1.607 -10.000 1.382 1.00 0.00 37 VAL A O 3
ATOM 3059 N N . GLU A 1 58 ? -2.483 -7.976 0.977 1.00 0.00 38 GLU A N 3
ATOM 3060 C CA . GLU A 1 58 ? -1.429 -7.578 0.033 1.00 0.00 38 GLU A CA 3
ATOM 3061 C C . GLU A 1 58 ? -0.121 -7.201 0.754 1.00 0.00 38 GLU A C 3
ATOM 3062 O O . GLU A 1 58 ? 0.959 -7.551 0.283 1.00 0.00 38 GLU A O 3
ATOM 3074 N N . LEU A 1 59 ? -0.199 -6.538 1.916 1.00 0.00 39 LEU A N 3
ATOM 3075 C CA . LEU A 1 59 ? 0.972 -6.106 2.686 1.00 0.00 39 LEU A CA 3
ATOM 3076 C C . LEU A 1 59 ? 1.752 -7.305 3.236 1.00 0.00 39 LEU A C 3
ATOM 3077 O O . LEU A 1 59 ? 2.956 -7.423 3.005 1.00 0.00 39 LEU A O 3
ATOM 3093 N N . THR A 1 60 ? 1.067 -8.218 3.933 1.00 0.00 40 THR A N 3
ATOM 3094 C CA . THR A 1 60 ? 1.690 -9.404 4.543 1.00 0.00 40 THR A CA 3
ATOM 3095 C C . THR A 1 60 ? 2.329 -10.333 3.508 1.00 0.00 40 THR A C 3
ATOM 3096 O O . THR A 1 60 ? 3.356 -10.946 3.797 1.00 0.00 40 THR A O 3
ATOM 3107 N N . ARG A 1 61 ? 1.809 -10.362 2.268 1.00 0.00 41 ARG A N 3
ATOM 3108 C CA . ARG A 1 61 ? 2.425 -11.066 1.130 1.00 0.00 41 ARG A CA 3
ATOM 3109 C C . ARG A 1 61 ? 3.879 -10.638 0.918 1.00 0.00 41 ARG A C 3
ATOM 3110 O O . ARG A 1 61 ? 4.738 -11.483 0.676 1.00 0.00 41 ARG A O 3
ATOM 3131 N N . LEU A 1 62 ? 4.163 -9.340 1.052 1.00 0.00 42 LEU A N 3
ATOM 3132 C CA . LEU A 1 62 ? 5.512 -8.790 0.907 1.00 0.00 42 LEU A CA 3
ATOM 3133 C C . LEU A 1 62 ? 6.378 -9.111 2.127 1.00 0.00 42 LEU A C 3
ATOM 3134 O O . LEU A 1 62 ? 7.512 -9.553 1.964 1.00 0.00 42 LEU A O 3
ATOM 3150 N N . LEU A 1 63 ? 5.842 -8.941 3.343 1.00 0.00 43 LEU A N 3
ATOM 3151 C CA . LEU A 1 63 ? 6.589 -9.198 4.585 1.00 0.00 43 LEU A CA 3
ATOM 3152 C C . LEU A 1 63 ? 7.006 -10.674 4.703 1.00 0.00 43 LEU A C 3
ATOM 3153 O O . LEU A 1 63 ? 8.124 -10.978 5.124 1.00 0.00 43 LEU A O 3
ATOM 3169 N N . GLN A 1 64 ? 6.123 -11.587 4.283 1.00 0.00 44 GLN A N 3
ATOM 3170 C CA . GLN A 1 64 ? 6.361 -13.031 4.265 1.00 0.00 44 GLN A CA 3
ATOM 3171 C C . GLN A 1 64 ? 7.557 -13.413 3.375 1.00 0.00 44 GLN A C 3
ATOM 3172 O O . GLN A 1 64 ? 8.329 -14.295 3.748 1.00 0.00 44 GLN A O 3
ATOM 3186 N N . LEU A 1 65 ? 7.729 -12.743 2.226 1.00 0.00 45 LEU A N 3
ATOM 3187 C CA . LEU A 1 65 ? 8.856 -12.942 1.302 1.00 0.00 45 LEU A CA 3
ATOM 3188 C C . LEU A 1 65 ? 10.121 -12.192 1.747 1.00 0.00 45 LEU A C 3
ATOM 3189 O O . LEU A 1 65 ? 11.226 -12.720 1.638 1.00 0.00 45 LEU A O 3
ATOM 3205 N N . ASP A 1 66 ? 9.973 -10.975 2.275 1.00 0.00 46 ASP A N 3
ATOM 3206 C CA . ASP A 1 66 ? 11.087 -10.152 2.771 1.00 0.00 46 ASP A CA 3
ATOM 3207 C C . ASP A 1 66 ? 11.833 -10.809 3.952 1.00 0.00 46 ASP A C 3
ATOM 3208 O O . ASP A 1 66 ? 13.051 -10.663 4.079 1.00 0.00 46 ASP A O 3
ATOM 3217 N N . GLN A 1 67 ? 11.121 -11.609 4.758 1.00 0.00 47 GLN A N 3
ATOM 3218 C CA . GLN A 1 67 ? 11.658 -12.382 5.888 1.00 0.00 47 GLN A CA 3
ATOM 3219 C C . GLN A 1 67 ? 11.691 -13.905 5.613 1.00 0.00 47 GLN A C 3
ATOM 3220 O O . GLN A 1 67 ? 11.809 -14.702 6.548 1.00 0.00 47 GLN A O 3
ATOM 3234 N N . LEU A 1 68 ? 11.580 -14.342 4.348 1.00 0.00 48 LEU A N 3
ATOM 3235 C CA . LEU A 1 68 ? 11.674 -15.746 3.944 1.00 0.00 48 LEU A CA 3
ATOM 3236 C C . LEU A 1 68 ? 13.118 -16.271 4.074 1.00 0.00 48 LEU A C 3
ATOM 3237 O O . LEU A 1 68 ? 13.992 -15.924 3.274 1.00 0.00 48 LEU A O 3
ATOM 3253 N N . GLY A 1 69 ? 13.357 -17.120 5.074 1.00 0.00 49 GLY A N 3
ATOM 3254 C CA . GLY A 1 69 ? 14.611 -17.859 5.270 1.00 0.00 49 GLY A CA 3
ATOM 3255 C C . GLY A 1 69 ? 14.977 -18.060 6.744 1.00 0.00 49 GLY A C 3
ATOM 3256 O O . GLY A 1 69 ? 14.493 -17.342 7.626 1.00 0.00 49 GLY A O 3
ATOM 3260 N N . ARG A 1 70 ? 15.857 -19.031 7.020 1.00 0.00 50 ARG A N 3
ATOM 3261 C CA . ARG A 1 70 ? 16.405 -19.282 8.366 1.00 0.00 50 ARG A CA 3
ATOM 3262 C C . ARG A 1 70 ? 17.284 -18.111 8.832 1.00 0.00 50 ARG A C 3
ATOM 3263 O O . ARG A 1 70 ? 18.055 -17.553 8.048 1.00 0.00 50 ARG A O 3
ATOM 3284 N N . GLY A 1 71 ? 17.171 -17.757 10.111 1.00 0.00 51 GLY A N 3
ATOM 3285 C CA . GLY A 1 71 ? 17.939 -16.692 10.774 1.00 0.00 51 GLY A CA 3
ATOM 3286 C C . GLY A 1 71 ? 17.073 -15.490 11.165 1.00 0.00 51 GLY A C 3
ATOM 3287 O O . GLY A 1 71 ? 17.298 -14.876 12.209 1.00 0.00 51 GLY A O 3
ATOM 3291 N N . TYR A 1 72 ? 16.047 -15.184 10.364 1.00 0.00 52 TYR A N 3
ATOM 3292 C CA . TYR A 1 72 ? 15.023 -14.188 10.691 1.00 0.00 52 TYR A CA 3
ATOM 3293 C C . TYR A 1 72 ? 14.023 -14.733 11.726 1.00 0.00 52 TYR A C 3
ATOM 3294 O O . TYR A 1 72 ? 13.659 -15.913 11.700 1.00 0.00 52 TYR A O 3
ATOM 3312 N N . ILE A 1 73 ? 13.554 -13.854 12.613 1.00 0.00 53 ILE A N 3
ATOM 3313 C CA . ILE A 1 73 ? 12.596 -14.131 13.695 1.00 0.00 53 ILE A CA 3
ATOM 3314 C C . ILE A 1 73 ? 11.657 -12.932 13.923 1.00 0.00 53 ILE A C 3
ATOM 3315 O O . ILE A 1 73 ? 11.894 -11.830 13.422 1.00 0.00 53 ILE A O 3
ATOM 3331 N N . GLU A 1 74 ? 10.576 -13.141 14.674 1.00 0.00 54 GLU A N 3
ATOM 3332 C CA . GLU A 1 74 ? 9.679 -12.065 15.123 1.00 0.00 54 GLU A CA 3
ATOM 3333 C C . GLU A 1 74 ? 10.389 -11.052 16.050 1.00 0.00 54 GLU A C 3
ATOM 3334 O O . GLU A 1 74 ? 11.233 -11.426 16.870 1.00 0.00 54 GLU A O 3
ATOM 3346 N N . ARG A 1 75 ? 10.009 -9.767 15.958 1.00 0.00 55 ARG A N 3
ATOM 3347 C CA . ARG A 1 75 ? 10.572 -8.661 16.767 1.00 0.00 55 ARG A CA 3
ATOM 3348 C C . ARG A 1 75 ? 9.607 -8.164 17.865 1.00 0.00 55 ARG A C 3
ATOM 3349 O O . ARG A 1 75 ? 9.822 -7.103 18.456 1.00 0.00 55 ARG A O 3
ATOM 3370 N N . HIS A 1 76 ? 8.534 -8.913 18.146 1.00 0.00 56 HIS A N 3
ATOM 3371 C CA . HIS A 1 76 ? 7.629 -8.659 19.281 1.00 0.00 56 HIS A CA 3
ATOM 3372 C C . HIS A 1 76 ? 8.376 -8.700 20.628 1.00 0.00 56 HIS A C 3
ATOM 3373 O O . HIS A 1 76 ? 9.391 -9.389 20.773 1.00 0.00 56 HIS A O 3
ATOM 3388 N N . GLY A 1 77 ? 7.858 -7.973 21.618 1.00 0.00 57 GLY A N 3
ATOM 3389 C CA . GLY A 1 77 ? 8.475 -7.814 22.943 1.00 0.00 57 GLY A CA 3
ATOM 3390 C C . GLY A 1 77 ? 7.503 -7.219 23.971 1.00 0.00 57 GLY A C 3
ATOM 3391 O O . GLY A 1 77 ? 7.107 -7.935 24.897 1.00 0.00 57 GLY A O 3
ATOM 3395 N N . PRO A 1 78 ? 7.044 -5.961 23.796 1.00 0.00 58 PRO A N 3
ATOM 3396 C CA . PRO A 1 78 ? 5.935 -5.416 24.576 1.00 0.00 58 PRO A CA 3
ATOM 3397 C C . PRO A 1 78 ? 4.602 -6.076 24.186 1.00 0.00 58 PRO A C 3
ATOM 3398 O O . PRO A 1 78 ? 4.424 -6.562 23.064 1.00 0.00 58 PRO A O 3
ATOM 3409 N N . VAL A 1 79 ? 3.649 -6.065 25.118 1.00 0.00 59 VAL A N 3
ATOM 3410 C CA . VAL A 1 79 ? 2.284 -6.593 24.950 1.00 0.00 59 VAL A CA 3
ATOM 3411 C C . VAL A 1 79 ? 1.313 -5.833 25.858 1.00 0.00 59 VAL A C 3
ATOM 3412 O O . VAL A 1 79 ? 1.680 -5.391 26.949 1.00 0.00 59 VAL A O 3
ATOM 3425 N N . ASP A 1 80 ? 0.067 -5.690 25.411 1.00 0.00 60 ASP A N 3
ATOM 3426 C CA . ASP A 1 80 ? -1.028 -5.072 26.161 1.00 0.00 60 ASP A CA 3
ATOM 3427 C C . ASP A 1 80 ? -2.157 -6.093 26.359 1.00 0.00 60 ASP A C 3
ATOM 3428 O O . ASP A 1 80 ? -2.479 -6.868 25.452 1.00 0.00 60 ASP A O 3
ATOM 3437 N N . ILE A 1 81 ? -2.764 -6.082 27.548 1.00 0.00 61 ILE A N 3
ATOM 3438 C CA . ILE A 1 81 ? -3.818 -7.015 27.972 1.00 0.00 61 ILE A CA 3
ATOM 3439 C C . ILE A 1 81 ? -5.051 -6.243 28.475 1.00 0.00 61 ILE A C 3
ATOM 3440 O O . ILE A 1 81 ? -4.907 -5.113 28.961 1.00 0.00 61 ILE A O 3
ATOM 3456 N N . PRO A 1 82 ? -6.267 -6.816 28.368 1.00 0.00 62 PRO A N 3
ATOM 3457 C CA . PRO A 1 82 ? -7.487 -6.177 28.857 1.00 0.00 62 PRO A CA 3
ATOM 3458 C C . PRO A 1 82 ? -7.513 -6.074 30.392 1.00 0.00 62 PRO A C 3
ATOM 3459 O O . PRO A 1 82 ? -6.731 -6.717 31.100 1.00 0.00 62 PRO A O 3
ATOM 3470 N N . TRP A 1 83 ? -8.442 -5.264 30.909 1.00 0.00 63 TRP A N 3
ATOM 3471 C CA . TRP A 1 83 ? -8.691 -5.098 32.346 1.00 0.00 63 TRP A CA 3
ATOM 3472 C C . TRP A 1 83 ? -9.067 -6.418 33.049 1.00 0.00 63 TRP A C 3
ATOM 3473 O O . TRP A 1 83 ? -9.508 -7.380 32.410 1.00 0.00 63 TRP A O 3
ATOM 3494 N N . HIS A 1 84 ? -8.984 -6.440 34.384 1.00 0.00 64 HIS A N 3
ATOM 3495 C CA . HIS A 1 84 ? -9.395 -7.564 35.254 1.00 0.00 64 HIS A CA 3
ATOM 3496 C C . HIS A 1 84 ? -10.916 -7.856 35.275 1.00 0.00 64 HIS A C 3
ATOM 3497 O O . HIS A 1 84 ? -11.386 -8.614 36.128 1.00 0.00 64 HIS A O 3
ATOM 3512 N N . ALA A 1 85 ? -11.693 -7.236 34.381 1.00 0.00 65 ALA A N 3
ATOM 3513 C CA . ALA A 1 85 ? -13.138 -7.401 34.236 1.00 0.00 65 ALA A CA 3
ATOM 3514 C C . ALA A 1 85 ? -13.569 -8.875 34.063 1.00 0.00 65 ALA A C 3
ATOM 3515 O O . ALA A 1 85 ? -12.811 -9.720 33.574 1.00 0.00 65 ALA A O 3
ATOM 3522 N N . LEU A 1 86 ? -14.816 -9.161 34.443 1.00 0.00 66 LEU A N 3
ATOM 3523 C CA . LEU A 1 86 ? -15.409 -10.500 34.508 1.00 0.00 66 LEU A CA 3
ATOM 3524 C C . LEU A 1 86 ? -16.458 -10.712 33.395 1.00 0.00 66 LEU A C 3
ATOM 3525 O O . LEU A 1 86 ? -17.077 -9.739 32.946 1.00 0.00 66 LEU A O 3
ATOM 3541 N N . PRO A 1 87 ? -16.682 -11.964 32.943 1.00 0.00 67 PRO A N 3
ATOM 3542 C CA . PRO A 1 87 ? -17.665 -12.272 31.905 1.00 0.00 67 PRO A CA 3
ATOM 3543 C C . PRO A 1 87 ? -19.107 -12.012 32.371 1.00 0.00 67 PRO A C 3
ATOM 3544 O O . PRO A 1 87 ? -19.439 -12.146 33.554 1.00 0.00 67 PRO A O 3
ATOM 3555 N N . ARG A 1 88 ? -19.975 -11.665 31.415 1.00 0.00 68 ARG A N 3
ATOM 3556 C CA . ARG A 1 88 ? -21.424 -11.455 31.607 1.00 0.00 68 ARG A CA 3
ATOM 3557 C C . ARG A 1 88 ? -22.211 -12.753 31.368 1.00 0.00 68 ARG A C 3
ATOM 3558 O O . ARG A 1 88 ? -21.666 -13.739 30.866 1.00 0.00 68 ARG A O 3
ATOM 3579 N N . ASN A 1 89 ? -23.503 -12.749 31.711 1.00 0.00 69 ASN A N 3
ATOM 3580 C CA . ASN A 1 89 ? -24.405 -13.900 31.542 1.00 0.00 69 ASN A CA 3
ATOM 3581 C C . ASN A 1 89 ? -24.486 -14.390 30.081 1.00 0.00 69 ASN A C 3
ATOM 3582 O O . ASN A 1 89 ? -24.446 -15.600 29.834 1.00 0.00 69 ASN A O 3
ATOM 3593 N N . ARG A 1 90 ? -24.582 -13.451 29.127 1.00 0.00 70 ARG A N 3
ATOM 3594 C CA . ARG A 1 90 ? -24.613 -13.657 27.663 1.00 0.00 70 ARG A CA 3
ATOM 3595 C C . ARG A 1 90 ? -24.376 -12.353 26.879 1.00 0.00 70 ARG A C 3
ATOM 3596 O O . ARG A 1 90 ? -24.686 -11.258 27.415 1.00 0.00 70 ARG A O 3
ATOM 3619 N N . LEU A 1 13 ? 5.307 25.513 -1.828 1.00 0.00 -7 LEU A N 4
ATOM 3620 C CA . LEU A 1 13 ? 5.177 26.508 -2.933 1.00 0.00 -7 LEU A CA 4
ATOM 3621 C C . LEU A 1 13 ? 5.314 25.873 -4.340 1.00 0.00 -7 LEU A C 4
ATOM 3622 O O . LEU A 1 13 ? 5.654 26.565 -5.301 1.00 0.00 -7 LEU A O 4
ATOM 3638 N N . VAL A 1 14 ? 5.040 24.567 -4.505 1.00 0.00 -6 VAL A N 4
ATOM 3639 C CA . VAL A 1 14 ? 5.204 23.818 -5.772 1.00 0.00 -6 VAL A CA 4
ATOM 3640 C C . VAL A 1 14 ? 3.950 22.959 -6.027 1.00 0.00 -6 VAL A C 4
ATOM 3641 O O . VAL A 1 14 ? 3.964 21.749 -5.781 1.00 0.00 -6 VAL A O 4
ATOM 3654 N N . PRO A 1 15 ? 2.823 23.570 -6.448 1.00 0.00 -5 PRO A N 4
ATOM 3655 C CA . PRO A 1 15 ? 1.611 22.832 -6.804 1.00 0.00 -5 PRO A CA 4
ATOM 3656 C C . PRO A 1 15 ? 1.831 21.988 -8.072 1.00 0.00 -5 PRO A C 4
ATOM 3657 O O . PRO A 1 15 ? 2.553 22.390 -8.992 1.00 0.00 -5 PRO A O 4
ATOM 3668 N N . ARG A 1 16 ? 1.191 20.813 -8.126 1.00 0.00 -4 ARG A N 4
ATOM 3669 C CA . ARG A 1 16 ? 1.302 19.832 -9.221 1.00 0.00 -4 ARG A CA 4
ATOM 3670 C C . ARG A 1 16 ? -0.019 19.071 -9.383 1.00 0.00 -4 ARG A C 4
ATOM 3671 O O . ARG A 1 16 ? -0.605 18.633 -8.391 1.00 0.00 -4 ARG A O 4
ATOM 3692 N N . GLY A 1 17 ? -0.489 18.921 -10.624 1.00 0.00 -3 GLY A N 4
ATOM 3693 C CA . GLY A 1 17 ? -1.733 18.204 -10.938 1.00 0.00 -3 GLY A CA 4
ATOM 3694 C C . GLY A 1 17 ? -1.659 16.702 -10.625 1.00 0.00 -3 GLY A C 4
ATOM 3695 O O . GLY A 1 17 ? -0.602 16.079 -10.749 1.00 0.00 -3 GLY A O 4
ATOM 3699 N N . SER A 1 18 ? -2.790 16.113 -10.225 1.00 0.00 -2 SER A N 4
ATOM 3700 C CA . SER A 1 18 ? -2.899 14.684 -9.898 1.00 0.00 -2 SER A CA 4
ATOM 3701 C C . SER A 1 18 ? -2.772 13.802 -11.151 1.00 0.00 -2 SER A C 4
ATOM 3702 O O . SER A 1 18 ? -3.505 13.994 -12.129 1.00 0.00 -2 SER A O 4
ATOM 3710 N N . HIS A 1 19 ? -1.849 12.831 -11.137 1.00 0.00 -1 HIS A N 4
ATOM 3711 C CA . HIS A 1 19 ? -1.724 11.805 -12.188 1.00 0.00 -1 HIS A CA 4
ATOM 3712 C C . HIS A 1 19 ? -2.920 10.833 -12.209 1.00 0.00 -1 HIS A C 4
ATOM 3713 O O . HIS A 1 19 ? -3.646 10.686 -11.221 1.00 0.00 -1 HIS A O 4
ATOM 3728 N N . MET A 1 20 ? -3.105 10.145 -13.339 1.00 0.00 0 MET A N 4
ATOM 3729 C CA . MET A 1 20 ? -4.157 9.138 -13.534 1.00 0.00 0 MET A CA 4
ATOM 3730 C C . MET A 1 20 ? -4.029 7.963 -12.543 1.00 0.00 0 MET A C 4
ATOM 3731 O O . MET A 1 20 ? -2.921 7.528 -12.215 1.00 0.00 0 MET A O 4
ATOM 3745 N N . MET A 1 21 ? -5.163 7.426 -12.083 1.00 0.00 1 MET A N 4
ATOM 3746 C CA . MET A 1 21 ? -5.246 6.257 -11.191 1.00 0.00 1 MET A CA 4
ATOM 3747 C C . MET A 1 21 ? -5.016 4.934 -11.954 1.00 0.00 1 MET A C 4
ATOM 3748 O O . MET A 1 21 ? -5.942 4.149 -12.171 1.00 0.00 1 MET A O 4
ATOM 3762 N N . SER A 1 22 ? -3.775 4.692 -12.390 1.00 0.00 2 SER A N 4
ATOM 3763 C CA . SER A 1 22 ? -3.356 3.485 -13.134 1.00 0.00 2 SER A CA 4
ATOM 3764 C C . SER A 1 22 ? -3.636 2.158 -12.406 1.00 0.00 2 SER A C 4
ATOM 3765 O O . SER A 1 22 ? -3.893 1.141 -13.057 1.00 0.00 2 SER A O 4
ATOM 3773 N N . SER A 1 23 ? -3.628 2.171 -11.067 1.00 0.00 3 SER A N 4
ATOM 3774 C CA . SER A 1 23 ? -3.938 1.028 -10.190 1.00 0.00 3 SER A CA 4
ATOM 3775 C C . SER A 1 23 ? -4.626 1.498 -8.900 1.00 0.00 3 SER A C 4
ATOM 3776 O O . SER A 1 23 ? -4.371 2.604 -8.416 1.00 0.00 3 SER A O 4
ATOM 3784 N N . SER A 1 24 ? -5.489 0.652 -8.329 1.00 0.00 4 SER A N 4
ATOM 3785 C CA . SER A 1 24 ? -6.219 0.924 -7.079 1.00 0.00 4 SER A CA 4
ATOM 3786 C C . SER A 1 24 ? -5.286 1.066 -5.859 1.00 0.00 4 SER A C 4
ATOM 3787 O O . SER A 1 24 ? -4.254 0.389 -5.787 1.00 0.00 4 SER A O 4
ATOM 3795 N N . PRO A 1 25 ? -5.645 1.877 -4.840 1.00 0.00 5 PRO A N 4
ATOM 3796 C CA . PRO A 1 25 ? -4.779 2.141 -3.687 1.00 0.00 5 PRO A CA 4
ATOM 3797 C C . PRO A 1 25 ? -4.567 0.924 -2.767 1.00 0.00 5 PRO A C 4
ATOM 3798 O O . PRO A 1 25 ? -3.595 0.884 -2.016 1.00 0.00 5 PRO A O 4
ATOM 3809 N N . CYS A 1 26 ? -5.422 -0.102 -2.866 1.00 0.00 6 CYS A N 4
ATOM 3810 C CA . CYS A 1 26 ? -5.234 -1.405 -2.212 1.00 0.00 6 CYS A CA 4
ATOM 3811 C C . CYS A 1 26 ? -4.014 -2.202 -2.736 1.00 0.00 6 CYS A C 4
ATOM 3812 O O . CYS A 1 26 ? -3.570 -3.142 -2.081 1.00 0.00 6 CYS A O 4
ATOM 3819 N N . ASP A 1 27 ? -3.444 -1.807 -3.883 1.00 0.00 7 ASP A N 4
ATOM 3820 C CA . ASP A 1 27 ? -2.228 -2.386 -4.476 1.00 0.00 7 ASP A CA 4
ATOM 3821 C C . ASP A 1 27 ? -1.056 -1.384 -4.523 1.00 0.00 7 ASP A C 4
ATOM 3822 O O . ASP A 1 27 ? 0.096 -1.789 -4.658 1.00 0.00 7 ASP A O 4
ATOM 3831 N N . GLN A 1 28 ? -1.304 -0.081 -4.332 1.00 0.00 8 GLN A N 4
ATOM 3832 C CA . GLN A 1 28 ? -0.253 0.951 -4.218 1.00 0.00 8 GLN A CA 4
ATOM 3833 C C . GLN A 1 28 ? 0.648 0.732 -2.991 1.00 0.00 8 GLN A C 4
ATOM 3834 O O . GLN A 1 28 ? 1.817 1.129 -2.988 1.00 0.00 8 GLN A O 4
ATOM 3848 N N . LEU A 1 29 ? 0.129 0.045 -1.966 1.00 0.00 9 LEU A N 4
ATOM 3849 C CA . LEU A 1 29 ? 0.880 -0.359 -0.777 1.00 0.00 9 LEU A CA 4
ATOM 3850 C C . LEU A 1 29 ? 2.076 -1.276 -1.074 1.00 0.00 9 LEU A C 4
ATOM 3851 O O . LEU A 1 29 ? 2.996 -1.374 -0.261 1.00 0.00 9 LEU A O 4
ATOM 3867 N N . GLN A 1 30 ? 2.074 -1.937 -2.236 1.00 0.00 10 GLN A N 4
ATOM 3868 C CA . GLN A 1 30 ? 3.171 -2.799 -2.677 1.00 0.00 10 GLN A CA 4
ATOM 3869 C C . GLN A 1 30 ? 4.492 -2.009 -2.708 1.00 0.00 10 GLN A C 4
ATOM 3870 O O . GLN A 1 30 ? 5.487 -2.404 -2.098 1.00 0.00 10 GLN A O 4
ATOM 3884 N N . SER A 1 31 ? 4.467 -0.835 -3.349 1.00 0.00 11 SER A N 4
ATOM 3885 C CA . SER A 1 31 ? 5.594 0.105 -3.432 1.00 0.00 11 SER A CA 4
ATOM 3886 C C . SER A 1 31 ? 5.959 0.727 -2.080 1.00 0.00 11 SER A C 4
ATOM 3887 O O . SER A 1 31 ? 7.140 0.946 -1.809 1.00 0.00 11 SER A O 4
ATOM 3895 N N . PHE A 1 32 ? 4.975 0.983 -1.209 1.00 0.00 12 PHE A N 4
ATOM 3896 C CA . PHE A 1 32 ? 5.212 1.459 0.162 1.00 0.00 12 PHE A CA 4
ATOM 3897 C C . PHE A 1 32 ? 6.046 0.458 0.980 1.00 0.00 12 PHE A C 4
ATOM 3898 O O . PHE A 1 32 ? 7.068 0.830 1.559 1.00 0.00 12 PHE A O 4
ATOM 3915 N N . ALA A 1 33 ? 5.640 -0.814 0.997 1.00 0.00 13 ALA A N 4
ATOM 3916 C CA . ALA A 1 33 ? 6.305 -1.875 1.755 1.00 0.00 13 ALA A CA 4
ATOM 3917 C C . ALA A 1 33 ? 7.730 -2.176 1.248 1.00 0.00 13 ALA A C 4
ATOM 3918 O O . ALA A 1 33 ? 8.649 -2.376 2.044 1.00 0.00 13 ALA A O 4
ATOM 3925 N N . ASP A 1 34 ? 7.928 -2.162 -0.076 1.00 0.00 14 ASP A N 4
ATOM 3926 C CA . ASP A 1 34 ? 9.248 -2.242 -0.724 1.00 0.00 14 ASP A CA 4
ATOM 3927 C C . ASP A 1 34 ? 10.160 -1.020 -0.457 1.00 0.00 14 ASP A C 4
ATOM 3928 O O . ASP A 1 34 ? 11.363 -1.082 -0.719 1.00 0.00 14 ASP A O 4
ATOM 3937 N N . GLY A 1 35 ? 9.617 0.084 0.075 1.00 0.00 15 GLY A N 4
ATOM 3938 C CA . GLY A 1 35 ? 10.366 1.306 0.395 1.00 0.00 15 GLY A CA 4
ATOM 3939 C C . GLY A 1 35 ? 10.636 2.205 -0.820 1.00 0.00 15 GLY A C 4
ATOM 3940 O O . GLY A 1 35 ? 11.683 2.853 -0.890 1.00 0.00 15 GLY A O 4
ATOM 3944 N N . ASP A 1 36 ? 9.716 2.229 -1.790 1.00 0.00 16 ASP A N 4
ATOM 3945 C CA . ASP A 1 36 ? 9.865 2.872 -3.104 1.00 0.00 16 ASP A CA 4
ATOM 3946 C C . ASP A 1 36 ? 8.618 3.704 -3.488 1.00 0.00 16 ASP A C 4
ATOM 3947 O O . ASP A 1 36 ? 8.148 3.680 -4.628 1.00 0.00 16 ASP A O 4
ATOM 3956 N N . LEU A 1 37 ? 8.065 4.439 -2.513 1.00 0.00 17 LEU A N 4
ATOM 3957 C CA . LEU A 1 37 ? 6.904 5.331 -2.662 1.00 0.00 17 LEU A CA 4
ATOM 3958 C C . LEU A 1 37 ? 7.235 6.736 -2.092 1.00 0.00 17 LEU A C 4
ATOM 3959 O O . LEU A 1 37 ? 7.707 6.819 -0.953 1.00 0.00 17 LEU A O 4
ATOM 3975 N N . PRO A 1 38 ? 7.013 7.838 -2.842 1.00 0.00 18 PRO A N 4
ATOM 3976 C CA . PRO A 1 38 ? 7.348 9.197 -2.399 1.00 0.00 18 PRO A CA 4
ATOM 3977 C C . PRO A 1 38 ? 6.371 9.724 -1.324 1.00 0.00 18 PRO A C 4
ATOM 3978 O O . PRO A 1 38 ? 5.232 9.254 -1.244 1.00 0.00 18 PRO A O 4
ATOM 3989 N N . PRO A 1 39 ? 6.765 10.733 -0.518 1.00 0.00 19 PRO A N 4
ATOM 3990 C CA . PRO A 1 39 ? 5.997 11.176 0.654 1.00 0.00 19 PRO A CA 4
ATOM 3991 C C . PRO A 1 39 ? 4.625 11.785 0.318 1.00 0.00 19 PRO A C 4
ATOM 3992 O O . PRO A 1 39 ? 3.674 11.622 1.085 1.00 0.00 19 PRO A O 4
ATOM 4003 N N . MET A 1 40 ? 4.494 12.453 -0.835 1.00 0.00 20 MET A N 4
ATOM 4004 C CA . MET A 1 40 ? 3.221 13.027 -1.297 1.00 0.00 20 MET A CA 4
ATOM 4005 C C . MET A 1 40 ? 2.191 11.937 -1.644 1.00 0.00 20 MET A C 4
ATOM 4006 O O . MET A 1 40 ? 1.046 11.996 -1.194 1.00 0.00 20 MET A O 4
ATOM 4020 N N . GLU A 1 41 ? 2.600 10.904 -2.389 1.00 0.00 21 GLU A N 4
ATOM 4021 C CA . GLU A 1 41 ? 1.738 9.752 -2.693 1.00 0.00 21 GLU A CA 4
ATOM 4022 C C . GLU A 1 41 ? 1.472 8.890 -1.451 1.00 0.00 21 GLU A C 4
ATOM 4023 O O . GLU A 1 41 ? 0.370 8.358 -1.302 1.00 0.00 21 GLU A O 4
ATOM 4035 N N . ALA A 1 42 ? 2.439 8.794 -0.528 1.00 0.00 22 ALA A N 4
ATOM 4036 C CA . ALA A 1 42 ? 2.293 8.070 0.733 1.00 0.00 22 ALA A CA 4
ATOM 4037 C C . ALA A 1 42 ? 1.147 8.606 1.619 1.00 0.00 22 ALA A C 4
ATOM 4038 O O . ALA A 1 42 ? 0.464 7.823 2.283 1.00 0.00 22 ALA A O 4
ATOM 4045 N N . GLN A 1 43 ? 0.880 9.917 1.598 1.00 0.00 23 GLN A N 4
ATOM 4046 C CA . GLN A 1 43 ? -0.296 10.500 2.258 1.00 0.00 23 GLN A CA 4
ATOM 4047 C C . GLN A 1 43 ? -1.596 10.249 1.468 1.00 0.00 23 GLN A C 4
ATOM 4048 O O . GLN A 1 43 ? -2.641 10.001 2.073 1.00 0.00 23 GLN A O 4
ATOM 4062 N N . ALA A 1 44 ? -1.544 10.274 0.131 1.00 0.00 24 ALA A N 4
ATOM 4063 C CA . ALA A 1 44 ? -2.711 10.089 -0.738 1.00 0.00 24 ALA A CA 4
ATOM 4064 C C . ALA A 1 44 ? -3.326 8.677 -0.635 1.00 0.00 24 ALA A C 4
ATOM 4065 O O . ALA A 1 44 ? -4.523 8.550 -0.363 1.00 0.00 24 ALA A O 4
ATOM 4072 N N . PHE A 1 45 ? -2.526 7.612 -0.791 1.00 0.00 25 PHE A N 4
ATOM 4073 C CA . PHE A 1 45 ? -3.003 6.229 -0.591 1.00 0.00 25 PHE A CA 4
ATOM 4074 C C . PHE A 1 45 ? -3.222 5.886 0.898 1.00 0.00 25 PHE A C 4
ATOM 4075 O O . PHE A 1 45 ? -4.012 4.997 1.220 1.00 0.00 25 PHE A O 4
ATOM 4092 N N . GLY A 1 46 ? -2.571 6.625 1.809 1.00 0.00 26 GLY A N 4
ATOM 4093 C CA . GLY A 1 46 ? -2.659 6.472 3.267 1.00 0.00 26 GLY A CA 4
ATOM 4094 C C . GLY A 1 46 ? -4.094 6.477 3.815 1.00 0.00 26 GLY A C 4
ATOM 4095 O O . GLY A 1 46 ? -4.399 5.755 4.765 1.00 0.00 26 GLY A O 4
ATOM 4099 N N . GLN A 1 47 ? -4.995 7.229 3.172 1.00 0.00 27 GLN A N 4
ATOM 4100 C CA . GLN A 1 47 ? -6.432 7.265 3.480 1.00 0.00 27 GLN A CA 4
ATOM 4101 C C . GLN A 1 47 ? -7.115 5.893 3.312 1.00 0.00 27 GLN A C 4
ATOM 4102 O O . GLN A 1 47 ? -7.964 5.517 4.123 1.00 0.00 27 GLN A O 4
ATOM 4116 N N . HIS A 1 48 ? -6.725 5.120 2.287 1.00 0.00 28 HIS A N 4
ATOM 4117 C CA . HIS A 1 48 ? -7.220 3.756 2.030 1.00 0.00 28 HIS A CA 4
ATOM 4118 C C . HIS A 1 48 ? -6.440 2.674 2.795 1.00 0.00 28 HIS A C 4
ATOM 4119 O O . HIS A 1 48 ? -6.967 1.583 3.015 1.00 0.00 28 HIS A O 4
ATOM 4134 N N . LEU A 1 49 ? -5.211 2.972 3.235 1.00 0.00 29 LEU A N 4
ATOM 4135 C CA . LEU A 1 49 ? -4.406 2.116 4.125 1.00 0.00 29 LEU A CA 4
ATOM 4136 C C . LEU A 1 49 ? -4.998 1.964 5.551 1.00 0.00 29 LEU A C 4
ATOM 4137 O O . LEU A 1 49 ? -4.476 1.190 6.358 1.00 0.00 29 LEU A O 4
ATOM 4153 N N . ALA A 1 50 ? -6.086 2.677 5.872 1.00 0.00 30 ALA A N 4
ATOM 4154 C CA . ALA A 1 50 ? -6.961 2.387 7.015 1.00 0.00 30 ALA A CA 4
ATOM 4155 C C . ALA A 1 50 ? -7.429 0.909 7.047 1.00 0.00 30 ALA A C 4
ATOM 4156 O O . ALA A 1 50 ? -7.321 0.196 6.048 1.00 0.00 30 ALA A O 4
ATOM 4163 N N . ASP A 1 51 ? -7.960 0.449 8.189 1.00 0.00 31 ASP A N 4
ATOM 4164 C CA . ASP A 1 51 ? -8.317 -0.961 8.451 1.00 0.00 31 ASP A CA 4
ATOM 4165 C C . ASP A 1 51 ? -9.120 -1.617 7.303 1.00 0.00 31 ASP A C 4
ATOM 4166 O O . ASP A 1 51 ? -10.304 -1.332 7.096 1.00 0.00 31 ASP A O 4
ATOM 4175 N N . CYS A 1 52 ? -8.446 -2.485 6.542 1.00 0.00 32 CYS A N 4
ATOM 4176 C CA . CYS A 1 52 ? -8.922 -3.088 5.296 1.00 0.00 32 CYS A CA 4
ATOM 4177 C C . CYS A 1 52 ? -8.236 -4.450 5.100 1.00 0.00 32 CYS A C 4
ATOM 4178 O O . CYS A 1 52 ? -7.031 -4.512 4.851 1.00 0.00 32 CYS A O 4
ATOM 4185 N N . GLU A 1 53 ? -8.987 -5.553 5.201 1.00 0.00 33 GLU A N 4
ATOM 4186 C CA . GLU A 1 53 ? -8.447 -6.918 5.046 1.00 0.00 33 GLU A CA 4
ATOM 4187 C C . GLU A 1 53 ? -7.738 -7.131 3.698 1.00 0.00 33 GLU A C 4
ATOM 4188 O O . GLU A 1 53 ? -6.664 -7.730 3.644 1.00 0.00 33 GLU A O 4
ATOM 4200 N N . LYS A 1 54 ? -8.288 -6.553 2.623 1.00 0.00 34 LYS A N 4
ATOM 4201 C CA . LYS A 1 54 ? -7.715 -6.577 1.268 1.00 0.00 34 LYS A CA 4
ATOM 4202 C C . LYS A 1 54 ? -6.327 -5.917 1.222 1.00 0.00 34 LYS A C 4
ATOM 4203 O O . LYS A 1 54 ? -5.417 -6.465 0.605 1.00 0.00 34 LYS A O 4
ATOM 4222 N N . CYS A 1 55 ? -6.137 -4.792 1.928 1.00 0.00 35 CYS A N 4
ATOM 4223 C CA . CYS A 1 55 ? -4.822 -4.154 2.079 1.00 0.00 35 CYS A CA 4
ATOM 4224 C C . CYS A 1 55 ? -3.867 -5.025 2.903 1.00 0.00 35 CYS A C 4
ATOM 4225 O O . CYS A 1 55 ? -2.724 -5.245 2.506 1.00 0.00 35 CYS A O 4
ATOM 4232 N N . GLN A 1 56 ? -4.314 -5.517 4.061 1.00 0.00 36 GLN A N 4
ATOM 4233 C CA . GLN A 1 56 ? -3.425 -6.210 4.995 1.00 0.00 36 GLN A CA 4
ATOM 4234 C C . GLN A 1 56 ? -2.934 -7.564 4.459 1.00 0.00 36 GLN A C 4
ATOM 4235 O O . GLN A 1 56 ? -1.776 -7.918 4.684 1.00 0.00 36 GLN A O 4
ATOM 4249 N N . VAL A 1 57 ? -3.762 -8.279 3.682 1.00 0.00 37 VAL A N 4
ATOM 4250 C CA . VAL A 1 57 ? -3.352 -9.475 2.919 1.00 0.00 37 VAL A CA 4
ATOM 4251 C C . VAL A 1 57 ? -2.266 -9.134 1.891 1.00 0.00 37 VAL A C 4
ATOM 4252 O O . VAL A 1 57 ? -1.240 -9.810 1.839 1.00 0.00 37 VAL A O 4
ATOM 4265 N N . GLU A 1 58 ? -2.443 -8.064 1.111 1.00 0.00 38 GLU A N 4
ATOM 4266 C CA . GLU A 1 58 ? -1.432 -7.604 0.148 1.00 0.00 38 GLU A CA 4
ATOM 4267 C C . GLU A 1 58 ? -0.119 -7.190 0.838 1.00 0.00 38 GLU A C 4
ATOM 4268 O O . GLU A 1 58 ? 0.957 -7.532 0.352 1.00 0.00 38 GLU A O 4
ATOM 4280 N N . LEU A 1 59 ? -0.181 -6.521 1.998 1.00 0.00 39 LEU A N 4
ATOM 4281 C CA . LEU A 1 59 ? 1.005 -6.094 2.751 1.00 0.00 39 LEU A CA 4
ATOM 4282 C C . LEU A 1 59 ? 1.770 -7.292 3.334 1.00 0.00 39 LEU A C 4
ATOM 4283 O O . LEU A 1 59 ? 2.970 -7.435 3.094 1.00 0.00 39 LEU A O 4
ATOM 4299 N N . THR A 1 60 ? 1.089 -8.169 4.080 1.00 0.00 40 THR A N 4
ATOM 4300 C CA . THR A 1 60 ? 1.736 -9.306 4.758 1.00 0.00 40 THR A CA 4
ATOM 4301 C C . THR A 1 60 ? 2.366 -10.302 3.779 1.00 0.00 40 THR A C 4
ATOM 4302 O O . THR A 1 60 ? 3.429 -10.848 4.070 1.00 0.00 40 THR A O 4
ATOM 4313 N N . ARG A 1 61 ? 1.804 -10.454 2.567 1.00 0.00 41 ARG A N 4
ATOM 4314 C CA . ARG A 1 61 ? 2.409 -11.209 1.450 1.00 0.00 41 ARG A CA 4
ATOM 4315 C C . ARG A 1 61 ? 3.842 -10.774 1.121 1.00 0.00 41 ARG A C 4
ATOM 4316 O O . ARG A 1 61 ? 4.643 -11.614 0.712 1.00 0.00 41 ARG A O 4
ATOM 4337 N N . LEU A 1 62 ? 4.181 -9.496 1.320 1.00 0.00 42 LEU A N 4
ATOM 4338 C CA . LEU A 1 62 ? 5.535 -8.968 1.110 1.00 0.00 42 LEU A CA 4
ATOM 4339 C C . LEU A 1 62 ? 6.410 -9.195 2.347 1.00 0.00 42 LEU A C 4
ATOM 4340 O O . LEU A 1 62 ? 7.520 -9.715 2.222 1.00 0.00 42 LEU A O 4
ATOM 4356 N N . LEU A 1 63 ? 5.889 -8.899 3.546 1.00 0.00 43 LEU A N 4
ATOM 4357 C CA . LEU A 1 63 ? 6.621 -9.089 4.808 1.00 0.00 43 LEU A CA 4
ATOM 4358 C C . LEU A 1 63 ? 7.043 -10.554 5.018 1.00 0.00 43 LEU A C 4
ATOM 4359 O O . LEU A 1 63 ? 8.145 -10.821 5.498 1.00 0.00 43 LEU A O 4
ATOM 4375 N N . GLN A 1 64 ? 6.197 -11.503 4.601 1.00 0.00 44 GLN A N 4
ATOM 4376 C CA . GLN A 1 64 ? 6.456 -12.945 4.672 1.00 0.00 44 GLN A CA 4
ATOM 4377 C C . GLN A 1 64 ? 7.703 -13.380 3.871 1.00 0.00 44 GLN A C 4
ATOM 4378 O O . GLN A 1 64 ? 8.344 -14.371 4.221 1.00 0.00 44 GLN A O 4
ATOM 4392 N N . LEU A 1 65 ? 8.063 -12.634 2.814 1.00 0.00 45 LEU A N 4
ATOM 4393 C CA . LEU A 1 65 ? 9.221 -12.905 1.951 1.00 0.00 45 LEU A CA 4
ATOM 4394 C C . LEU A 1 65 ? 10.422 -12.007 2.299 1.00 0.00 45 LEU A C 4
ATOM 4395 O O . LEU A 1 65 ? 11.563 -12.469 2.281 1.00 0.00 45 LEU A O 4
ATOM 4411 N N . ASP A 1 66 ? 10.181 -10.748 2.680 1.00 0.00 46 ASP A N 4
ATOM 4412 C CA . ASP A 1 66 ? 11.212 -9.810 3.155 1.00 0.00 46 ASP A CA 4
ATOM 4413 C C . ASP A 1 66 ? 11.824 -10.207 4.517 1.00 0.00 46 ASP A C 4
ATOM 4414 O O . ASP A 1 66 ? 12.932 -9.777 4.845 1.00 0.00 46 ASP A O 4
ATOM 4423 N N . GLN A 1 67 ? 11.130 -11.050 5.293 1.00 0.00 47 GLN A N 4
ATOM 4424 C CA . GLN A 1 67 ? 11.530 -11.523 6.628 1.00 0.00 47 GLN A CA 4
ATOM 4425 C C . GLN A 1 67 ? 11.448 -13.065 6.735 1.00 0.00 47 GLN A C 4
ATOM 4426 O O . GLN A 1 67 ? 11.221 -13.624 7.810 1.00 0.00 47 GLN A O 4
ATOM 4440 N N . LEU A 1 68 ? 11.601 -13.763 5.601 1.00 0.00 48 LEU A N 4
ATOM 4441 C CA . LEU A 1 68 ? 11.557 -15.225 5.477 1.00 0.00 48 LEU A CA 4
ATOM 4442 C C . LEU A 1 68 ? 12.636 -15.904 6.352 1.00 0.00 48 LEU A C 4
ATOM 4443 O O . LEU A 1 68 ? 13.830 -15.865 6.043 1.00 0.00 48 LEU A O 4
ATOM 4459 N N . GLY A 1 69 ? 12.212 -16.531 7.452 1.00 0.00 49 GLY A N 4
ATOM 4460 C CA . GLY A 1 69 ? 13.079 -17.132 8.474 1.00 0.00 49 GLY A CA 4
ATOM 4461 C C . GLY A 1 69 ? 13.524 -18.559 8.141 1.00 0.00 49 GLY A C 4
ATOM 4462 O O . GLY A 1 69 ? 13.049 -19.510 8.767 1.00 0.00 49 GLY A O 4
ATOM 4466 N N . ARG A 1 70 ? 14.403 -18.718 7.138 1.00 0.00 50 ARG A N 4
ATOM 4467 C CA . ARG A 1 70 ? 14.961 -20.018 6.693 1.00 0.00 50 ARG A CA 4
ATOM 4468 C C . ARG A 1 70 ? 15.458 -20.881 7.864 1.00 0.00 50 ARG A C 4
ATOM 4469 O O . ARG A 1 70 ? 16.108 -20.381 8.786 1.00 0.00 50 ARG A O 4
ATOM 4490 N N . GLY A 1 71 ? 15.151 -22.179 7.809 1.00 0.00 51 GLY A N 4
ATOM 4491 C CA . GLY A 1 71 ? 15.451 -23.169 8.857 1.00 0.00 51 GLY A CA 4
ATOM 4492 C C . GLY A 1 71 ? 14.199 -23.776 9.508 1.00 0.00 51 GLY A C 4
ATOM 4493 O O . GLY A 1 71 ? 14.289 -24.828 10.144 1.00 0.00 51 GLY A O 4
ATOM 4497 N N . TYR A 1 72 ? 13.031 -23.143 9.339 1.00 0.00 52 TYR A N 4
ATOM 4498 C CA . TYR A 1 72 ? 11.731 -23.684 9.758 1.00 0.00 52 TYR A CA 4
ATOM 4499 C C . TYR A 1 72 ? 11.399 -25.025 9.067 1.00 0.00 52 TYR A C 4
ATOM 4500 O O . TYR A 1 72 ? 11.825 -25.291 7.940 1.00 0.00 52 TYR A O 4
ATOM 4518 N N . ILE A 1 73 ? 10.602 -25.856 9.747 1.00 0.00 53 ILE A N 4
ATOM 4519 C CA . ILE A 1 73 ? 10.219 -27.222 9.332 1.00 0.00 53 ILE A CA 4
ATOM 4520 C C . ILE A 1 73 ? 8.717 -27.502 9.557 1.00 0.00 53 ILE A C 4
ATOM 4521 O O . ILE A 1 73 ? 8.296 -28.647 9.731 1.00 0.00 53 ILE A O 4
ATOM 4537 N N . GLU A 1 74 ? 7.896 -26.445 9.586 1.00 0.00 54 GLU A N 4
ATOM 4538 C CA . GLU A 1 74 ? 6.446 -26.516 9.822 1.00 0.00 54 GLU A CA 4
ATOM 4539 C C . GLU A 1 74 ? 5.732 -27.461 8.834 1.00 0.00 54 GLU A C 4
ATOM 4540 O O . GLU A 1 74 ? 6.058 -27.532 7.645 1.00 0.00 54 GLU A O 4
ATOM 4552 N N . ARG A 1 75 ? 4.699 -28.150 9.327 1.00 0.00 55 ARG A N 4
ATOM 4553 C CA . ARG A 1 75 ? 3.928 -29.192 8.615 1.00 0.00 55 ARG A CA 4
ATOM 4554 C C . ARG A 1 75 ? 2.808 -28.619 7.723 1.00 0.00 55 ARG A C 4
ATOM 4555 O O . ARG A 1 75 ? 1.774 -29.260 7.526 1.00 0.00 55 ARG A O 4
ATOM 4576 N N . HIS A 1 76 ? 2.980 -27.390 7.221 1.00 0.00 56 HIS A N 4
ATOM 4577 C CA . HIS A 1 76 ? 1.994 -26.661 6.404 1.00 0.00 56 HIS A CA 4
ATOM 4578 C C . HIS A 1 76 ? 1.556 -27.470 5.170 1.00 0.00 56 HIS A C 4
ATOM 4579 O O . HIS A 1 76 ? 2.391 -28.077 4.492 1.00 0.00 56 HIS A O 4
ATOM 4594 N N . GLY A 1 77 ? 0.254 -27.471 4.873 1.00 0.00 57 GLY A N 4
ATOM 4595 C CA . GLY A 1 77 ? -0.350 -28.320 3.837 1.00 0.00 57 GLY A CA 4
ATOM 4596 C C . GLY A 1 77 ? -0.186 -29.829 4.109 1.00 0.00 57 GLY A C 4
ATOM 4597 O O . GLY A 1 77 ? 0.434 -30.514 3.287 1.00 0.00 57 GLY A O 4
ATOM 4601 N N . PRO A 1 78 ? -0.674 -30.358 5.253 1.00 0.00 58 PRO A N 4
ATOM 4602 C CA . PRO A 1 78 ? -0.518 -31.770 5.615 1.00 0.00 58 PRO A CA 4
ATOM 4603 C C . PRO A 1 78 ? -1.221 -32.711 4.622 1.00 0.00 58 PRO A C 4
ATOM 4604 O O . PRO A 1 78 ? -2.158 -32.321 3.917 1.00 0.00 58 PRO A O 4
ATOM 4615 N N . VAL A 1 79 ? -0.785 -33.974 4.593 1.00 0.00 59 VAL A N 4
ATOM 4616 C CA . VAL A 1 79 ? -1.253 -35.006 3.649 1.00 0.00 59 VAL A CA 4
ATOM 4617 C C . VAL A 1 79 ? -1.874 -36.169 4.427 1.00 0.00 59 VAL A C 4
ATOM 4618 O O . VAL A 1 79 ? -1.288 -36.676 5.385 1.00 0.00 59 VAL A O 4
ATOM 4631 N N . ASP A 1 80 ? -3.067 -36.593 4.008 1.00 0.00 60 ASP A N 4
ATOM 4632 C CA . ASP A 1 80 ? -3.799 -37.733 4.568 1.00 0.00 60 ASP A CA 4
ATOM 4633 C C . ASP A 1 80 ? -3.616 -38.981 3.687 1.00 0.00 60 ASP A C 4
ATOM 4634 O O . ASP A 1 80 ? -3.222 -38.886 2.521 1.00 0.00 60 ASP A O 4
ATOM 4643 N N . ILE A 1 81 ? -3.938 -40.156 4.236 1.00 0.00 61 ILE A N 4
ATOM 4644 C CA . ILE A 1 81 ? -3.824 -41.452 3.554 1.00 0.00 61 ILE A CA 4
ATOM 4645 C C . ILE A 1 81 ? -5.222 -42.103 3.512 1.00 0.00 61 ILE A C 4
ATOM 4646 O O . ILE A 1 81 ? -5.575 -42.864 4.421 1.00 0.00 61 ILE A O 4
ATOM 4662 N N . PRO A 1 82 ? -6.067 -41.758 2.519 1.00 0.00 62 PRO A N 4
ATOM 4663 C CA . PRO A 1 82 ? -7.411 -42.319 2.388 1.00 0.00 62 PRO A CA 4
ATOM 4664 C C . PRO A 1 82 ? -7.390 -43.785 1.914 1.00 0.00 62 PRO A C 4
ATOM 4665 O O . PRO A 1 82 ? -6.445 -44.229 1.255 1.00 0.00 62 PRO A O 4
ATOM 4676 N N . TRP A 1 83 ? -8.478 -44.514 2.192 1.00 0.00 63 TRP A N 4
ATOM 4677 C CA . TRP A 1 83 ? -8.646 -45.937 1.831 1.00 0.00 63 TRP A CA 4
ATOM 4678 C C . TRP A 1 83 ? -9.998 -46.281 1.175 1.00 0.00 63 TRP A C 4
ATOM 4679 O O . TRP A 1 83 ? -10.125 -47.349 0.572 1.00 0.00 63 TRP A O 4
ATOM 4700 N N . HIS A 1 84 ? -10.989 -45.378 1.238 1.00 0.00 64 HIS A N 4
ATOM 4701 C CA . HIS A 1 84 ? -12.337 -45.549 0.653 1.00 0.00 64 HIS A CA 4
ATOM 4702 C C . HIS A 1 84 ? -12.712 -44.433 -0.348 1.00 0.00 64 HIS A C 4
ATOM 4703 O O . HIS A 1 84 ? -13.822 -44.415 -0.885 1.00 0.00 64 HIS A O 4
ATOM 4718 N N . ALA A 1 85 ? -11.793 -43.500 -0.615 1.00 0.00 65 ALA A N 4
ATOM 4719 C CA . ALA A 1 85 ? -11.955 -42.361 -1.525 1.00 0.00 65 ALA A CA 4
ATOM 4720 C C . ALA A 1 85 ? -11.750 -42.756 -3.007 1.00 0.00 65 ALA A C 4
ATOM 4721 O O . ALA A 1 85 ? -10.812 -42.299 -3.666 1.00 0.00 65 ALA A O 4
ATOM 4728 N N . LEU A 1 86 ? -12.617 -43.633 -3.526 1.00 0.00 66 LEU A N 4
ATOM 4729 C CA . LEU A 1 86 ? -12.573 -44.135 -4.908 1.00 0.00 66 LEU A CA 4
ATOM 4730 C C . LEU A 1 86 ? -13.978 -44.129 -5.562 1.00 0.00 66 LEU A C 4
ATOM 4731 O O . LEU A 1 86 ? -14.544 -45.195 -5.830 1.00 0.00 66 LEU A O 4
ATOM 4747 N N . PRO A 1 87 ? -14.588 -42.941 -5.770 1.00 0.00 67 PRO A N 4
ATOM 4748 C CA . PRO A 1 87 ? -15.931 -42.806 -6.341 1.00 0.00 67 PRO A CA 4
ATOM 4749 C C . PRO A 1 87 ? -15.987 -43.215 -7.824 1.00 0.00 67 PRO A C 4
ATOM 4750 O O . PRO A 1 87 ? -14.996 -43.107 -8.555 1.00 0.00 67 PRO A O 4
ATOM 4761 N N . ARG A 1 88 ? -17.172 -43.648 -8.286 1.00 0.00 68 ARG A N 4
ATOM 4762 C CA . ARG A 1 88 ? -17.413 -44.079 -9.681 1.00 0.00 68 ARG A CA 4
ATOM 4763 C C . ARG A 1 88 ? -17.865 -42.961 -10.628 1.00 0.00 68 ARG A C 4
ATOM 4764 O O . ARG A 1 88 ? -17.768 -43.115 -11.845 1.00 0.00 68 ARG A O 4
ATOM 4785 N N . ASN A 1 89 ? -18.384 -41.854 -10.087 1.00 0.00 69 ASN A N 4
ATOM 4786 C CA . ASN A 1 89 ? -18.840 -40.692 -10.860 1.00 0.00 69 ASN A CA 4
ATOM 4787 C C . ASN A 1 89 ? -17.633 -39.944 -11.487 1.00 0.00 69 ASN A C 4
ATOM 4788 O O . ASN A 1 89 ? -16.540 -39.924 -10.910 1.00 0.00 69 ASN A O 4
ATOM 4799 N N . ARG A 1 90 ? -17.821 -39.343 -12.671 1.00 0.00 70 ARG A N 4
ATOM 4800 C CA . ARG A 1 90 ? -16.775 -38.745 -13.531 1.00 0.00 70 ARG A CA 4
ATOM 4801 C C . ARG A 1 90 ? -17.205 -37.374 -14.079 1.00 0.00 70 ARG A C 4
ATOM 4802 O O . ARG A 1 90 ? -16.480 -36.387 -13.830 1.00 0.00 70 ARG A O 4
ATOM 4825 N N . LEU A 1 13 ? -20.532 19.108 -31.858 1.00 0.00 -7 LEU A N 5
ATOM 4826 C CA . LEU A 1 13 ? -19.677 17.994 -31.356 1.00 0.00 -7 LEU A CA 5
ATOM 4827 C C . LEU A 1 13 ? -20.012 17.679 -29.890 1.00 0.00 -7 LEU A C 5
ATOM 4828 O O . LEU A 1 13 ? -20.795 18.393 -29.262 1.00 0.00 -7 LEU A O 5
ATOM 4844 N N . VAL A 1 14 ? -19.431 16.605 -29.344 1.00 0.00 -6 VAL A N 5
ATOM 4845 C CA . VAL A 1 14 ? -19.637 16.112 -27.965 1.00 0.00 -6 VAL A CA 5
ATOM 4846 C C . VAL A 1 14 ? -18.284 15.874 -27.267 1.00 0.00 -6 VAL A C 5
ATOM 4847 O O . VAL A 1 14 ? -17.297 15.575 -27.950 1.00 0.00 -6 VAL A O 5
ATOM 4860 N N . PRO A 1 15 ? -18.199 15.990 -25.927 1.00 0.00 -5 PRO A N 5
ATOM 4861 C CA . PRO A 1 15 ? -16.953 15.781 -25.188 1.00 0.00 -5 PRO A CA 5
ATOM 4862 C C . PRO A 1 15 ? -16.522 14.304 -25.202 1.00 0.00 -5 PRO A C 5
ATOM 4863 O O . PRO A 1 15 ? -17.125 13.456 -24.538 1.00 0.00 -5 PRO A O 5
ATOM 4874 N N . ARG A 1 16 ? -15.453 13.994 -25.951 1.00 0.00 -4 ARG A N 5
ATOM 4875 C CA . ARG A 1 16 ? -14.808 12.663 -25.980 1.00 0.00 -4 ARG A CA 5
ATOM 4876 C C . ARG A 1 16 ? -14.226 12.247 -24.620 1.00 0.00 -4 ARG A C 5
ATOM 4877 O O . ARG A 1 16 ? -14.172 11.054 -24.310 1.00 0.00 -4 ARG A O 5
ATOM 4898 N N . GLY A 1 17 ? -13.795 13.227 -23.822 1.00 0.00 -3 GLY A N 5
ATOM 4899 C CA . GLY A 1 17 ? -13.065 13.025 -22.567 1.00 0.00 -3 GLY A CA 5
ATOM 4900 C C . GLY A 1 17 ? -11.613 12.569 -22.772 1.00 0.00 -3 GLY A C 5
ATOM 4901 O O . GLY A 1 17 ? -11.135 12.413 -23.901 1.00 0.00 -3 GLY A O 5
ATOM 4905 N N . SER A 1 18 ? -10.915 12.341 -21.661 1.00 0.00 -2 SER A N 5
ATOM 4906 C CA . SER A 1 18 ? -9.534 11.837 -21.598 1.00 0.00 -2 SER A CA 5
ATOM 4907 C C . SER A 1 18 ? -9.457 10.521 -20.804 1.00 0.00 -2 SER A C 5
ATOM 4908 O O . SER A 1 18 ? -10.462 10.043 -20.264 1.00 0.00 -2 SER A O 5
ATOM 4916 N N . HIS A 1 19 ? -8.263 9.920 -20.731 1.00 0.00 -1 HIS A N 5
ATOM 4917 C CA . HIS A 1 19 ? -7.993 8.689 -19.973 1.00 0.00 -1 HIS A CA 5
ATOM 4918 C C . HIS A 1 19 ? -6.639 8.733 -19.253 1.00 0.00 -1 HIS A C 5
ATOM 4919 O O . HIS A 1 19 ? -5.744 9.493 -19.631 1.00 0.00 -1 HIS A O 5
ATOM 4934 N N . MET A 1 20 ? -6.481 7.879 -18.241 1.00 0.00 0 MET A N 5
ATOM 4935 C CA . MET A 1 20 ? -5.214 7.599 -17.557 1.00 0.00 0 MET A CA 5
ATOM 4936 C C . MET A 1 20 ? -5.242 6.180 -16.970 1.00 0.00 0 MET A C 5
ATOM 4937 O O . MET A 1 20 ? -6.282 5.712 -16.498 1.00 0.00 0 MET A O 5
ATOM 4951 N N . MET A 1 21 ? -4.097 5.494 -17.001 1.00 0.00 1 MET A N 5
ATOM 4952 C CA . MET A 1 21 ? -3.951 4.104 -16.559 1.00 0.00 1 MET A CA 5
ATOM 4953 C C . MET A 1 21 ? -3.410 4.055 -15.120 1.00 0.00 1 MET A C 5
ATOM 4954 O O . MET A 1 21 ? -2.202 4.164 -14.892 1.00 0.00 1 MET A O 5
ATOM 4968 N N . SER A 1 22 ? -4.320 3.925 -14.149 1.00 0.00 2 SER A N 5
ATOM 4969 C CA . SER A 1 22 ? -4.040 4.052 -12.708 1.00 0.00 2 SER A CA 5
ATOM 4970 C C . SER A 1 22 ? -4.672 2.915 -11.896 1.00 0.00 2 SER A C 5
ATOM 4971 O O . SER A 1 22 ? -5.821 2.528 -12.129 1.00 0.00 2 SER A O 5
ATOM 4979 N N . SER A 1 23 ? -3.919 2.397 -10.924 1.00 0.00 3 SER A N 5
ATOM 4980 C CA . SER A 1 23 ? -4.318 1.292 -10.033 1.00 0.00 3 SER A CA 5
ATOM 4981 C C . SER A 1 23 ? -4.971 1.796 -8.737 1.00 0.00 3 SER A C 5
ATOM 4982 O O . SER A 1 23 ? -4.803 2.957 -8.352 1.00 0.00 3 SER A O 5
ATOM 4990 N N . SER A 1 24 ? -5.706 0.920 -8.041 1.00 0.00 4 SER A N 5
ATOM 4991 C CA . SER A 1 24 ? -6.331 1.238 -6.744 1.00 0.00 4 SER A CA 5
ATOM 4992 C C . SER A 1 24 ? -5.297 1.510 -5.631 1.00 0.00 4 SER A C 5
ATOM 4993 O O . SER A 1 24 ? -4.191 0.953 -5.659 1.00 0.00 4 SER A O 5
ATOM 5001 N N . PRO A 1 25 ? -5.642 2.291 -4.587 1.00 0.00 5 PRO A N 5
ATOM 5002 C CA . PRO A 1 25 ? -4.761 2.519 -3.442 1.00 0.00 5 PRO A CA 5
ATOM 5003 C C . PRO A 1 25 ? -4.550 1.257 -2.587 1.00 0.00 5 PRO A C 5
ATOM 5004 O O . PRO A 1 25 ? -3.573 1.176 -1.845 1.00 0.00 5 PRO A O 5
ATOM 5015 N N . CYS A 1 26 ? -5.415 0.243 -2.727 1.00 0.00 6 CYS A N 5
ATOM 5016 C CA . CYS A 1 26 ? -5.241 -1.085 -2.122 1.00 0.00 6 CYS A CA 5
ATOM 5017 C C . CYS A 1 26 ? -4.029 -1.857 -2.691 1.00 0.00 6 CYS A C 5
ATOM 5018 O O . CYS A 1 26 ? -3.535 -2.785 -2.050 1.00 0.00 6 CYS A O 5
ATOM 5025 N N . ASP A 1 27 ? -3.520 -1.452 -3.861 1.00 0.00 7 ASP A N 5
ATOM 5026 C CA . ASP A 1 27 ? -2.357 -2.041 -4.542 1.00 0.00 7 ASP A CA 5
ATOM 5027 C C . ASP A 1 27 ? -1.140 -1.089 -4.591 1.00 0.00 7 ASP A C 5
ATOM 5028 O O . ASP A 1 27 ? -0.030 -1.516 -4.904 1.00 0.00 7 ASP A O 5
ATOM 5037 N N . GLN A 1 28 ? -1.297 0.186 -4.211 1.00 0.00 8 GLN A N 5
ATOM 5038 C CA . GLN A 1 28 ? -0.178 1.137 -4.078 1.00 0.00 8 GLN A CA 5
ATOM 5039 C C . GLN A 1 28 ? 0.727 0.814 -2.879 1.00 0.00 8 GLN A C 5
ATOM 5040 O O . GLN A 1 28 ? 1.909 1.171 -2.874 1.00 0.00 8 GLN A O 5
ATOM 5054 N N . LEU A 1 29 ? 0.201 0.091 -1.882 1.00 0.00 9 LEU A N 5
ATOM 5055 C CA . LEU A 1 29 ? 0.964 -0.360 -0.718 1.00 0.00 9 LEU A CA 5
ATOM 5056 C C . LEU A 1 29 ? 2.149 -1.269 -1.075 1.00 0.00 9 LEU A C 5
ATOM 5057 O O . LEU A 1 29 ? 3.103 -1.375 -0.305 1.00 0.00 9 LEU A O 5
ATOM 5073 N N . GLN A 1 30 ? 2.100 -1.900 -2.253 1.00 0.00 10 GLN A N 5
ATOM 5074 C CA . GLN A 1 30 ? 3.182 -2.727 -2.787 1.00 0.00 10 GLN A CA 5
ATOM 5075 C C . GLN A 1 30 ? 4.506 -1.942 -2.814 1.00 0.00 10 GLN A C 5
ATOM 5076 O O . GLN A 1 30 ? 5.539 -2.414 -2.339 1.00 0.00 10 GLN A O 5
ATOM 5090 N N . SER A 1 31 ? 4.443 -0.702 -3.312 1.00 0.00 11 SER A N 5
ATOM 5091 C CA . SER A 1 31 ? 5.568 0.237 -3.387 1.00 0.00 11 SER A CA 5
ATOM 5092 C C . SER A 1 31 ? 5.957 0.806 -2.019 1.00 0.00 11 SER A C 5
ATOM 5093 O O . SER A 1 31 ? 7.144 0.986 -1.751 1.00 0.00 11 SER A O 5
ATOM 5101 N N . PHE A 1 32 ? 4.987 1.056 -1.129 1.00 0.00 12 PHE A N 5
ATOM 5102 C CA . PHE A 1 32 ? 5.244 1.490 0.253 1.00 0.00 12 PHE A CA 5
ATOM 5103 C C . PHE A 1 32 ? 6.094 0.466 1.025 1.00 0.00 12 PHE A C 5
ATOM 5104 O O . PHE A 1 32 ? 7.131 0.814 1.592 1.00 0.00 12 PHE A O 5
ATOM 5121 N N . ALA A 1 33 ? 5.676 -0.803 1.013 1.00 0.00 13 ALA A N 5
ATOM 5122 C CA . ALA A 1 33 ? 6.351 -1.896 1.710 1.00 0.00 13 ALA A CA 5
ATOM 5123 C C . ALA A 1 33 ? 7.755 -2.187 1.144 1.00 0.00 13 ALA A C 5
ATOM 5124 O O . ALA A 1 33 ? 8.705 -2.402 1.899 1.00 0.00 13 ALA A O 5
ATOM 5131 N N . ASP A 1 34 ? 7.898 -2.153 -0.185 1.00 0.00 14 ASP A N 5
ATOM 5132 C CA . ASP A 1 34 ? 9.191 -2.256 -0.882 1.00 0.00 14 ASP A CA 5
ATOM 5133 C C . ASP A 1 34 ? 10.149 -1.067 -0.623 1.00 0.00 14 ASP A C 5
ATOM 5134 O O . ASP A 1 34 ? 11.355 -1.182 -0.855 1.00 0.00 14 ASP A O 5
ATOM 5143 N N . GLY A 1 35 ? 9.637 0.061 -0.113 1.00 0.00 15 GLY A N 5
ATOM 5144 C CA . GLY A 1 35 ? 10.424 1.250 0.240 1.00 0.00 15 GLY A CA 5
ATOM 5145 C C . GLY A 1 35 ? 10.635 2.228 -0.926 1.00 0.00 15 GLY A C 5
ATOM 5146 O O . GLY A 1 35 ? 11.685 2.867 -1.010 1.00 0.00 15 GLY A O 5
ATOM 5150 N N . ASP A 1 36 ? 9.669 2.323 -1.844 1.00 0.00 16 ASP A N 5
ATOM 5151 C CA . ASP A 1 36 ? 9.780 3.013 -3.140 1.00 0.00 16 ASP A CA 5
ATOM 5152 C C . ASP A 1 36 ? 8.520 3.847 -3.475 1.00 0.00 16 ASP A C 5
ATOM 5153 O O . ASP A 1 36 ? 8.026 3.850 -4.606 1.00 0.00 16 ASP A O 5
ATOM 5162 N N . LEU A 1 37 ? 7.982 4.554 -2.474 1.00 0.00 17 LEU A N 5
ATOM 5163 C CA . LEU A 1 37 ? 6.809 5.438 -2.579 1.00 0.00 17 LEU A CA 5
ATOM 5164 C C . LEU A 1 37 ? 7.145 6.824 -1.974 1.00 0.00 17 LEU A C 5
ATOM 5165 O O . LEU A 1 37 ? 7.614 6.875 -0.831 1.00 0.00 17 LEU A O 5
ATOM 5181 N N . PRO A 1 38 ? 6.944 7.946 -2.698 1.00 0.00 18 PRO A N 5
ATOM 5182 C CA . PRO A 1 38 ? 7.299 9.284 -2.213 1.00 0.00 18 PRO A CA 5
ATOM 5183 C C . PRO A 1 38 ? 6.338 9.783 -1.113 1.00 0.00 18 PRO A C 5
ATOM 5184 O O . PRO A 1 38 ? 5.194 9.320 -1.035 1.00 0.00 18 PRO A O 5
ATOM 5195 N N . PRO A 1 39 ? 6.751 10.758 -0.279 1.00 0.00 19 PRO A N 5
ATOM 5196 C CA . PRO A 1 39 ? 5.997 11.175 0.909 1.00 0.00 19 PRO A CA 5
ATOM 5197 C C . PRO A 1 39 ? 4.632 11.815 0.604 1.00 0.00 19 PRO A C 5
ATOM 5198 O O . PRO A 1 39 ? 3.702 11.678 1.403 1.00 0.00 19 PRO A O 5
ATOM 5209 N N . MET A 1 40 ? 4.475 12.473 -0.550 1.00 0.00 20 MET A N 5
ATOM 5210 C CA . MET A 1 40 ? 3.185 13.032 -0.983 1.00 0.00 20 MET A CA 5
ATOM 5211 C C . MET A 1 40 ? 2.162 11.926 -1.296 1.00 0.00 20 MET A C 5
ATOM 5212 O O . MET A 1 40 ? 1.036 11.951 -0.796 1.00 0.00 20 MET A O 5
ATOM 5226 N N . GLU A 1 41 ? 2.562 10.912 -2.073 1.00 0.00 21 GLU A N 5
ATOM 5227 C CA . GLU A 1 41 ? 1.703 9.757 -2.375 1.00 0.00 21 GLU A CA 5
ATOM 5228 C C . GLU A 1 41 ? 1.463 8.871 -1.145 1.00 0.00 21 GLU A C 5
ATOM 5229 O O . GLU A 1 41 ? 0.381 8.296 -1.014 1.00 0.00 21 GLU A O 5
ATOM 5241 N N . ALA A 1 42 ? 2.420 8.809 -0.210 1.00 0.00 22 ALA A N 5
ATOM 5242 C CA . ALA A 1 42 ? 2.275 8.081 1.050 1.00 0.00 22 ALA A CA 5
ATOM 5243 C C . ALA A 1 42 ? 1.109 8.595 1.923 1.00 0.00 22 ALA A C 5
ATOM 5244 O O . ALA A 1 42 ? 0.478 7.814 2.635 1.00 0.00 22 ALA A O 5
ATOM 5251 N N . GLN A 1 43 ? 0.772 9.888 1.836 1.00 0.00 23 GLN A N 5
ATOM 5252 C CA . GLN A 1 43 ? -0.436 10.449 2.453 1.00 0.00 23 GLN A CA 5
ATOM 5253 C C . GLN A 1 43 ? -1.690 10.215 1.588 1.00 0.00 23 GLN A C 5
ATOM 5254 O O . GLN A 1 43 ? -2.761 9.916 2.121 1.00 0.00 23 GLN A O 5
ATOM 5268 N N . ALA A 1 44 ? -1.562 10.297 0.259 1.00 0.00 24 ALA A N 5
ATOM 5269 C CA . ALA A 1 44 ? -2.672 10.126 -0.686 1.00 0.00 24 ALA A CA 5
ATOM 5270 C C . ALA A 1 44 ? -3.317 8.721 -0.649 1.00 0.00 24 ALA A C 5
ATOM 5271 O O . ALA A 1 44 ? -4.542 8.616 -0.733 1.00 0.00 24 ALA A O 5
ATOM 5278 N N . PHE A 1 45 ? -2.527 7.651 -0.468 1.00 0.00 25 PHE A N 5
ATOM 5279 C CA . PHE A 1 45 ? -3.046 6.282 -0.255 1.00 0.00 25 PHE A CA 5
ATOM 5280 C C . PHE A 1 45 ? -3.252 5.930 1.232 1.00 0.00 25 PHE A C 5
ATOM 5281 O O . PHE A 1 45 ? -4.020 5.019 1.547 1.00 0.00 25 PHE A O 5
ATOM 5298 N N . GLY A 1 46 ? -2.615 6.665 2.153 1.00 0.00 26 GLY A N 5
ATOM 5299 C CA . GLY A 1 46 ? -2.658 6.431 3.604 1.00 0.00 26 GLY A CA 5
ATOM 5300 C C . GLY A 1 46 ? -4.080 6.381 4.179 1.00 0.00 26 GLY A C 5
ATOM 5301 O O . GLY A 1 46 ? -4.382 5.553 5.039 1.00 0.00 26 GLY A O 5
ATOM 5305 N N . GLN A 1 47 ? -4.981 7.206 3.636 1.00 0.00 27 GLN A N 5
ATOM 5306 C CA . GLN A 1 47 ? -6.418 7.223 3.953 1.00 0.00 27 GLN A CA 5
ATOM 5307 C C . GLN A 1 47 ? -7.168 5.906 3.645 1.00 0.00 27 GLN A C 5
ATOM 5308 O O . GLN A 1 47 ? -8.180 5.620 4.287 1.00 0.00 27 GLN A O 5
ATOM 5322 N N . HIS A 1 48 ? -6.665 5.081 2.712 1.00 0.00 28 HIS A N 5
ATOM 5323 C CA . HIS A 1 48 ? -7.187 3.732 2.408 1.00 0.00 28 HIS A CA 5
ATOM 5324 C C . HIS A 1 48 ? -6.377 2.608 3.074 1.00 0.00 28 HIS A C 5
ATOM 5325 O O . HIS A 1 48 ? -6.887 1.501 3.240 1.00 0.00 28 HIS A O 5
ATOM 5340 N N . LEU A 1 49 ? -5.143 2.895 3.508 1.00 0.00 29 LEU A N 5
ATOM 5341 C CA . LEU A 1 49 ? -4.337 2.021 4.378 1.00 0.00 29 LEU A CA 5
ATOM 5342 C C . LEU A 1 49 ? -4.929 1.849 5.802 1.00 0.00 29 LEU A C 5
ATOM 5343 O O . LEU A 1 49 ? -4.426 1.045 6.590 1.00 0.00 29 LEU A O 5
ATOM 5359 N N . ALA A 1 50 ? -6.000 2.580 6.138 1.00 0.00 30 ALA A N 5
ATOM 5360 C CA . ALA A 1 50 ? -6.888 2.283 7.266 1.00 0.00 30 ALA A CA 5
ATOM 5361 C C . ALA A 1 50 ? -7.405 0.822 7.243 1.00 0.00 30 ALA A C 5
ATOM 5362 O O . ALA A 1 50 ? -7.275 0.120 6.238 1.00 0.00 30 ALA A O 5
ATOM 5369 N N . ASP A 1 51 ? -8.001 0.364 8.351 1.00 0.00 31 ASP A N 5
ATOM 5370 C CA . ASP A 1 51 ? -8.431 -1.028 8.584 1.00 0.00 31 ASP A CA 5
ATOM 5371 C C . ASP A 1 51 ? -9.199 -1.654 7.396 1.00 0.00 31 ASP A C 5
ATOM 5372 O O . ASP A 1 51 ? -10.378 -1.367 7.166 1.00 0.00 31 ASP A O 5
ATOM 5381 N N . CYS A 1 52 ? -8.503 -2.502 6.633 1.00 0.00 32 CYS A N 5
ATOM 5382 C CA . CYS A 1 52 ? -8.953 -3.106 5.377 1.00 0.00 32 CYS A CA 5
ATOM 5383 C C . CYS A 1 52 ? -8.253 -4.465 5.200 1.00 0.00 32 CYS A C 5
ATOM 5384 O O . CYS A 1 52 ? -7.038 -4.515 4.991 1.00 0.00 32 CYS A O 5
ATOM 5391 N N . GLU A 1 53 ? -8.996 -5.574 5.285 1.00 0.00 33 GLU A N 5
ATOM 5392 C CA . GLU A 1 53 ? -8.438 -6.934 5.165 1.00 0.00 33 GLU A CA 5
ATOM 5393 C C . GLU A 1 53 ? -7.680 -7.139 3.843 1.00 0.00 33 GLU A C 5
ATOM 5394 O O . GLU A 1 53 ? -6.582 -7.693 3.844 1.00 0.00 33 GLU A O 5
ATOM 5406 N N . LYS A 1 54 ? -8.212 -6.624 2.725 1.00 0.00 34 LYS A N 5
ATOM 5407 C CA . LYS A 1 54 ? -7.563 -6.690 1.405 1.00 0.00 34 LYS A CA 5
ATOM 5408 C C . LYS A 1 54 ? -6.180 -6.016 1.407 1.00 0.00 34 LYS A C 5
ATOM 5409 O O . LYS A 1 54 ? -5.219 -6.599 0.909 1.00 0.00 34 LYS A O 5
ATOM 5428 N N . CYS A 1 55 ? -6.057 -4.840 2.037 1.00 0.00 35 CYS A N 5
ATOM 5429 C CA . CYS A 1 55 ? -4.769 -4.159 2.234 1.00 0.00 35 CYS A CA 5
ATOM 5430 C C . CYS A 1 55 ? -3.814 -4.983 3.116 1.00 0.00 35 CYS A C 5
ATOM 5431 O O . CYS A 1 55 ? -2.649 -5.159 2.765 1.00 0.00 35 CYS A O 5
ATOM 5438 N N . GLN A 1 56 ? -4.291 -5.509 4.249 1.00 0.00 36 GLN A N 5
ATOM 5439 C CA . GLN A 1 56 ? -3.463 -6.300 5.169 1.00 0.00 36 GLN A CA 5
ATOM 5440 C C . GLN A 1 56 ? -2.942 -7.599 4.533 1.00 0.00 36 GLN A C 5
ATOM 5441 O O . GLN A 1 56 ? -1.772 -7.937 4.721 1.00 0.00 36 GLN A O 5
ATOM 5455 N N . VAL A 1 57 ? -3.762 -8.288 3.728 1.00 0.00 37 VAL A N 5
ATOM 5456 C CA . VAL A 1 57 ? -3.347 -9.456 2.933 1.00 0.00 37 VAL A CA 5
ATOM 5457 C C . VAL A 1 57 ? -2.293 -9.074 1.886 1.00 0.00 37 VAL A C 5
ATOM 5458 O O . VAL A 1 57 ? -1.249 -9.727 1.812 1.00 0.00 37 VAL A O 5
ATOM 5471 N N . GLU A 1 58 ? -2.507 -7.998 1.119 1.00 0.00 38 GLU A N 5
ATOM 5472 C CA . GLU A 1 58 ? -1.515 -7.518 0.141 1.00 0.00 38 GLU A CA 5
ATOM 5473 C C . GLU A 1 58 ? -0.181 -7.137 0.810 1.00 0.00 38 GLU A C 5
ATOM 5474 O O . GLU A 1 58 ? 0.880 -7.422 0.260 1.00 0.00 38 GLU A O 5
ATOM 5486 N N . LEU A 1 59 ? -0.218 -6.538 2.008 1.00 0.00 39 LEU A N 5
ATOM 5487 C CA . LEU A 1 59 ? 0.981 -6.133 2.745 1.00 0.00 39 LEU A CA 5
ATOM 5488 C C . LEU A 1 59 ? 1.743 -7.336 3.313 1.00 0.00 39 LEU A C 5
ATOM 5489 O O . LEU A 1 59 ? 2.943 -7.477 3.069 1.00 0.00 39 LEU A O 5
ATOM 5505 N N . THR A 1 60 ? 1.069 -8.217 4.059 1.00 0.00 40 THR A N 5
ATOM 5506 C CA . THR A 1 60 ? 1.733 -9.348 4.730 1.00 0.00 40 THR A CA 5
ATOM 5507 C C . THR A 1 60 ? 2.337 -10.354 3.743 1.00 0.00 40 THR A C 5
ATOM 5508 O O . THR A 1 60 ? 3.380 -10.940 4.036 1.00 0.00 40 THR A O 5
ATOM 5519 N N . ARG A 1 61 ? 1.787 -10.465 2.521 1.00 0.00 41 ARG A N 5
ATOM 5520 C CA . ARG A 1 61 ? 2.414 -11.178 1.388 1.00 0.00 41 ARG A CA 5
ATOM 5521 C C . ARG A 1 61 ? 3.867 -10.755 1.136 1.00 0.00 41 ARG A C 5
ATOM 5522 O O . ARG A 1 61 ? 4.682 -11.607 0.784 1.00 0.00 41 ARG A O 5
ATOM 5543 N N . LEU A 1 62 ? 4.199 -9.473 1.328 1.00 0.00 42 LEU A N 5
ATOM 5544 C CA . LEU A 1 62 ? 5.548 -8.928 1.103 1.00 0.00 42 LEU A CA 5
ATOM 5545 C C . LEU A 1 62 ? 6.452 -9.137 2.322 1.00 0.00 42 LEU A C 5
ATOM 5546 O O . LEU A 1 62 ? 7.617 -9.504 2.175 1.00 0.00 42 LEU A O 5
ATOM 5562 N N . LEU A 1 63 ? 5.901 -8.970 3.529 1.00 0.00 43 LEU A N 5
ATOM 5563 C CA . LEU A 1 63 ? 6.622 -9.208 4.787 1.00 0.00 43 LEU A CA 5
ATOM 5564 C C . LEU A 1 63 ? 7.002 -10.689 4.961 1.00 0.00 43 LEU A C 5
ATOM 5565 O O . LEU A 1 63 ? 8.062 -11.001 5.505 1.00 0.00 43 LEU A O 5
ATOM 5581 N N . GLN A 1 64 ? 6.169 -11.604 4.455 1.00 0.00 44 GLN A N 5
ATOM 5582 C CA . GLN A 1 64 ? 6.418 -13.045 4.479 1.00 0.00 44 GLN A CA 5
ATOM 5583 C C . GLN A 1 64 ? 7.736 -13.420 3.774 1.00 0.00 44 GLN A C 5
ATOM 5584 O O . GLN A 1 64 ? 8.460 -14.296 4.250 1.00 0.00 44 GLN A O 5
ATOM 5598 N N . LEU A 1 65 ? 8.079 -12.729 2.678 1.00 0.00 45 LEU A N 5
ATOM 5599 C CA . LEU A 1 65 ? 9.316 -12.940 1.910 1.00 0.00 45 LEU A CA 5
ATOM 5600 C C . LEU A 1 65 ? 10.584 -12.593 2.709 1.00 0.00 45 LEU A C 5
ATOM 5601 O O . LEU A 1 65 ? 11.646 -13.160 2.452 1.00 0.00 45 LEU A O 5
ATOM 5617 N N . ASP A 1 66 ? 10.485 -11.673 3.674 1.00 0.00 46 ASP A N 5
ATOM 5618 C CA . ASP A 1 66 ? 11.600 -11.294 4.553 1.00 0.00 46 ASP A CA 5
ATOM 5619 C C . ASP A 1 66 ? 11.872 -12.343 5.651 1.00 0.00 46 ASP A C 5
ATOM 5620 O O . ASP A 1 66 ? 13.031 -12.573 6.009 1.00 0.00 46 ASP A O 5
ATOM 5629 N N . GLN A 1 67 ? 10.828 -13.017 6.157 1.00 0.00 47 GLN A N 5
ATOM 5630 C CA . GLN A 1 67 ? 10.973 -14.130 7.110 1.00 0.00 47 GLN A CA 5
ATOM 5631 C C . GLN A 1 67 ? 11.357 -15.459 6.433 1.00 0.00 47 GLN A C 5
ATOM 5632 O O . GLN A 1 67 ? 12.083 -16.260 7.027 1.00 0.00 47 GLN A O 5
ATOM 5646 N N . LEU A 1 68 ? 10.893 -15.703 5.201 1.00 0.00 48 LEU A N 5
ATOM 5647 C CA . LEU A 1 68 ? 11.248 -16.879 4.400 1.00 0.00 48 LEU A CA 5
ATOM 5648 C C . LEU A 1 68 ? 12.769 -16.925 4.141 1.00 0.00 48 LEU A C 5
ATOM 5649 O O . LEU A 1 68 ? 13.356 -15.960 3.647 1.00 0.00 48 LEU A O 5
ATOM 5665 N N . GLY A 1 69 ? 13.405 -18.054 4.468 1.00 0.00 49 GLY A N 5
ATOM 5666 C CA . GLY A 1 69 ? 14.843 -18.272 4.281 1.00 0.00 49 GLY A CA 5
ATOM 5667 C C . GLY A 1 69 ? 15.231 -19.749 4.151 1.00 0.00 49 GLY A C 5
ATOM 5668 O O . GLY A 1 69 ? 14.411 -20.651 4.360 1.00 0.00 49 GLY A O 5
ATOM 5672 N N . ARG A 1 70 ? 16.493 -19.991 3.775 1.00 0.00 50 ARG A N 5
ATOM 5673 C CA . ARG A 1 70 ? 17.053 -21.325 3.484 1.00 0.00 50 ARG A CA 5
ATOM 5674 C C . ARG A 1 70 ? 16.908 -22.285 4.674 1.00 0.00 50 ARG A C 5
ATOM 5675 O O . ARG A 1 70 ? 17.305 -21.965 5.796 1.00 0.00 50 ARG A O 5
ATOM 5696 N N . GLY A 1 71 ? 16.318 -23.453 4.412 1.00 0.00 51 GLY A N 5
ATOM 5697 C CA . GLY A 1 71 ? 15.948 -24.472 5.408 1.00 0.00 51 GLY A CA 5
ATOM 5698 C C . GLY A 1 71 ? 14.436 -24.745 5.474 1.00 0.00 51 GLY A C 5
ATOM 5699 O O . GLY A 1 71 ? 14.020 -25.776 6.008 1.00 0.00 51 GLY A O 5
ATOM 5703 N N . TYR A 1 72 ? 13.623 -23.861 4.887 1.00 0.00 52 TYR A N 5
ATOM 5704 C CA . TYR A 1 72 ? 12.165 -23.977 4.746 1.00 0.00 52 TYR A CA 5
ATOM 5705 C C . TYR A 1 72 ? 11.754 -23.995 3.257 1.00 0.00 52 TYR A C 5
ATOM 5706 O O . TYR A 1 72 ? 12.598 -23.855 2.365 1.00 0.00 52 TYR A O 5
ATOM 5724 N N . ILE A 1 73 ? 10.460 -24.205 2.978 1.00 0.00 53 ILE A N 5
ATOM 5725 C CA . ILE A 1 73 ? 9.893 -24.208 1.615 1.00 0.00 53 ILE A CA 5
ATOM 5726 C C . ILE A 1 73 ? 10.067 -22.850 0.906 1.00 0.00 53 ILE A C 5
ATOM 5727 O O . ILE A 1 73 ? 10.358 -21.833 1.542 1.00 0.00 53 ILE A O 5
ATOM 5743 N N . GLU A 1 74 ? 9.848 -22.812 -0.411 1.00 0.00 54 GLU A N 5
ATOM 5744 C CA . GLU A 1 74 ? 10.015 -21.605 -1.234 1.00 0.00 54 GLU A CA 5
ATOM 5745 C C . GLU A 1 74 ? 8.703 -21.227 -1.936 1.00 0.00 54 GLU A C 5
ATOM 5746 O O . GLU A 1 74 ? 8.180 -21.973 -2.769 1.00 0.00 54 GLU A O 5
ATOM 5758 N N . ARG A 1 75 ? 8.158 -20.058 -1.571 1.00 0.00 55 ARG A N 5
ATOM 5759 C CA . ARG A 1 75 ? 6.868 -19.545 -2.068 1.00 0.00 55 ARG A CA 5
ATOM 5760 C C . ARG A 1 75 ? 6.967 -19.019 -3.505 1.00 0.00 55 ARG A C 5
ATOM 5761 O O . ARG A 1 75 ? 6.093 -19.290 -4.329 1.00 0.00 55 ARG A O 5
ATOM 5782 N N . HIS A 1 76 ? 8.052 -18.298 -3.808 1.00 0.00 56 HIS A N 5
ATOM 5783 C CA . HIS A 1 76 ? 8.423 -17.866 -5.162 1.00 0.00 56 HIS A CA 5
ATOM 5784 C C . HIS A 1 76 ? 8.941 -19.064 -5.978 1.00 0.00 56 HIS A C 5
ATOM 5785 O O . HIS A 1 76 ? 9.819 -19.797 -5.517 1.00 0.00 56 HIS A O 5
ATOM 5800 N N . GLY A 1 77 ? 8.400 -19.262 -7.179 1.00 0.00 57 GLY A N 5
ATOM 5801 C CA . GLY A 1 77 ? 8.737 -20.390 -8.059 1.00 0.00 57 GLY A CA 5
ATOM 5802 C C . GLY A 1 77 ? 7.963 -20.356 -9.382 1.00 0.00 57 GLY A C 5
ATOM 5803 O O . GLY A 1 77 ? 8.582 -20.134 -10.429 1.00 0.00 57 GLY A O 5
ATOM 5807 N N . PRO A 1 78 ? 6.621 -20.494 -9.366 1.00 0.00 58 PRO A N 5
ATOM 5808 C CA . PRO A 1 78 ? 5.786 -20.233 -10.538 1.00 0.00 58 PRO A CA 5
ATOM 5809 C C . PRO A 1 78 ? 5.766 -18.735 -10.882 1.00 0.00 58 PRO A C 5
ATOM 5810 O O . PRO A 1 78 ? 5.858 -17.873 -10.001 1.00 0.00 58 PRO A O 5
ATOM 5821 N N . VAL A 1 79 ? 5.627 -18.419 -12.171 1.00 0.00 59 VAL A N 5
ATOM 5822 C CA . VAL A 1 79 ? 5.438 -17.043 -12.666 1.00 0.00 59 VAL A CA 5
ATOM 5823 C C . VAL A 1 79 ? 4.010 -16.570 -12.358 1.00 0.00 59 VAL A C 5
ATOM 5824 O O . VAL A 1 79 ? 3.049 -17.331 -12.500 1.00 0.00 59 VAL A O 5
ATOM 5837 N N . ASP A 1 80 ? 3.859 -15.299 -11.979 1.00 0.00 60 ASP A N 5
ATOM 5838 C CA . ASP A 1 80 ? 2.568 -14.623 -11.791 1.00 0.00 60 ASP A CA 5
ATOM 5839 C C . ASP A 1 80 ? 2.357 -13.555 -12.874 1.00 0.00 60 ASP A C 5
ATOM 5840 O O . ASP A 1 80 ? 3.315 -12.942 -13.360 1.00 0.00 60 ASP A O 5
ATOM 5849 N N . ILE A 1 81 ? 1.095 -13.320 -13.240 1.00 0.00 61 ILE A N 5
ATOM 5850 C CA . ILE A 1 81 ? 0.681 -12.406 -14.320 1.00 0.00 61 ILE A CA 5
ATOM 5851 C C . ILE A 1 81 ? -0.559 -11.587 -13.905 1.00 0.00 61 ILE A C 5
ATOM 5852 O O . ILE A 1 81 ? -1.384 -12.086 -13.129 1.00 0.00 61 ILE A O 5
ATOM 5868 N N . PRO A 1 82 ? -0.717 -10.340 -14.393 1.00 0.00 62 PRO A N 5
ATOM 5869 C CA . PRO A 1 82 ? -1.849 -9.488 -14.029 1.00 0.00 62 PRO A CA 5
ATOM 5870 C C . PRO A 1 82 ? -3.172 -9.994 -14.628 1.00 0.00 62 PRO A C 5
ATOM 5871 O O . PRO A 1 82 ? -3.237 -10.389 -15.795 1.00 0.00 62 PRO A O 5
ATOM 5882 N N . TRP A 1 83 ? -4.244 -9.922 -13.831 1.00 0.00 63 TRP A N 5
ATOM 5883 C CA . TRP A 1 83 ? -5.603 -10.339 -14.209 1.00 0.00 63 TRP A CA 5
ATOM 5884 C C . TRP A 1 83 ? -6.599 -9.170 -14.115 1.00 0.00 63 TRP A C 5
ATOM 5885 O O . TRP A 1 83 ? -7.311 -8.887 -15.081 1.00 0.00 63 TRP A O 5
ATOM 5906 N N . HIS A 1 84 ? -6.601 -8.436 -12.992 1.00 0.00 64 HIS A N 5
ATOM 5907 C CA . HIS A 1 84 ? -7.398 -7.207 -12.808 1.00 0.00 64 HIS A CA 5
ATOM 5908 C C . HIS A 1 84 ? -6.890 -6.007 -13.629 1.00 0.00 64 HIS A C 5
ATOM 5909 O O . HIS A 1 84 ? -7.659 -5.093 -13.926 1.00 0.00 64 HIS A O 5
ATOM 5924 N N . ALA A 1 85 ? -5.605 -6.006 -13.999 1.00 0.00 65 ALA A N 5
ATOM 5925 C CA . ALA A 1 85 ? -4.922 -4.925 -14.714 1.00 0.00 65 ALA A CA 5
ATOM 5926 C C . ALA A 1 85 ? -4.712 -5.304 -16.192 1.00 0.00 65 ALA A C 5
ATOM 5927 O O . ALA A 1 85 ? -3.621 -5.710 -16.605 1.00 0.00 65 ALA A O 5
ATOM 5934 N N . LEU A 1 86 ? -5.788 -5.204 -16.979 1.00 0.00 66 LEU A N 5
ATOM 5935 C CA . LEU A 1 86 ? -5.838 -5.592 -18.392 1.00 0.00 66 LEU A CA 5
ATOM 5936 C C . LEU A 1 86 ? -6.651 -4.557 -19.209 1.00 0.00 66 LEU A C 5
ATOM 5937 O O . LEU A 1 86 ? -7.736 -4.156 -18.765 1.00 0.00 66 LEU A O 5
ATOM 5953 N N . PRO A 1 87 ? -6.178 -4.129 -20.397 1.00 0.00 67 PRO A N 5
ATOM 5954 C CA . PRO A 1 87 ? -6.968 -3.302 -21.313 1.00 0.00 67 PRO A CA 5
ATOM 5955 C C . PRO A 1 87 ? -8.153 -4.089 -21.908 1.00 0.00 67 PRO A C 5
ATOM 5956 O O . PRO A 1 87 ? -8.180 -5.323 -21.874 1.00 0.00 67 PRO A O 5
ATOM 5967 N N . ARG A 1 88 ? -9.136 -3.372 -22.475 1.00 0.00 68 ARG A N 5
ATOM 5968 C CA . ARG A 1 88 ? -10.383 -3.932 -23.049 1.00 0.00 68 ARG A CA 5
ATOM 5969 C C . ARG A 1 88 ? -11.148 -4.872 -22.088 1.00 0.00 68 ARG A C 5
ATOM 5970 O O . ARG A 1 88 ? -11.776 -5.844 -22.514 1.00 0.00 68 ARG A O 5
ATOM 5991 N N . ASN A 1 89 ? -11.077 -4.610 -20.779 1.00 0.00 69 ASN A N 5
ATOM 5992 C CA . ASN A 1 89 ? -11.829 -5.353 -19.758 1.00 0.00 69 ASN A CA 5
ATOM 5993 C C . ASN A 1 89 ? -13.361 -5.257 -19.971 1.00 0.00 69 ASN A C 5
ATOM 5994 O O . ASN A 1 89 ? -13.867 -4.270 -20.520 1.00 0.00 69 ASN A O 5
ATOM 6005 N N . ARG A 1 90 ? -14.091 -6.301 -19.552 1.00 0.00 70 ARG A N 5
ATOM 6006 C CA . ARG A 1 90 ? -15.551 -6.447 -19.726 1.00 0.00 70 ARG A CA 5
ATOM 6007 C C . ARG A 1 90 ? -16.343 -5.765 -18.595 1.00 0.00 70 ARG A C 5
ATOM 6008 O O . ARG A 1 90 ? -17.236 -4.945 -18.909 1.00 0.00 70 ARG A O 5
ATOM 6031 N N . LEU A 1 13 ? -31.079 -7.382 -20.796 1.00 0.00 -7 LEU A N 6
ATOM 6032 C CA . LEU A 1 13 ? -30.604 -6.094 -21.372 1.00 0.00 -7 LEU A CA 6
ATOM 6033 C C . LEU A 1 13 ? -29.092 -6.172 -21.620 1.00 0.00 -7 LEU A C 6
ATOM 6034 O O . LEU A 1 13 ? -28.388 -6.889 -20.908 1.00 0.00 -7 LEU A O 6
ATOM 6050 N N . VAL A 1 14 ? -28.583 -5.436 -22.614 1.00 0.00 -6 VAL A N 6
ATOM 6051 C CA . VAL A 1 14 ? -27.151 -5.338 -22.975 1.00 0.00 -6 VAL A CA 6
ATOM 6052 C C . VAL A 1 14 ? -26.604 -3.912 -22.742 1.00 0.00 -6 VAL A C 6
ATOM 6053 O O . VAL A 1 14 ? -26.340 -3.178 -23.700 1.00 0.00 -6 VAL A O 6
ATOM 6066 N N . PRO A 1 15 ? -26.472 -3.463 -21.474 1.00 0.00 -5 PRO A N 6
ATOM 6067 C CA . PRO A 1 15 ? -25.971 -2.126 -21.149 1.00 0.00 -5 PRO A CA 6
ATOM 6068 C C . PRO A 1 15 ? -24.491 -1.957 -21.535 1.00 0.00 -5 PRO A C 6
ATOM 6069 O O . PRO A 1 15 ? -23.746 -2.937 -21.662 1.00 0.00 -5 PRO A O 6
ATOM 6080 N N . ARG A 1 16 ? -24.045 -0.703 -21.693 1.00 0.00 -4 ARG A N 6
ATOM 6081 C CA . ARG A 1 16 ? -22.625 -0.370 -21.909 1.00 0.00 -4 ARG A CA 6
ATOM 6082 C C . ARG A 1 16 ? -21.778 -0.705 -20.670 1.00 0.00 -4 ARG A C 6
ATOM 6083 O O . ARG A 1 16 ? -22.288 -0.791 -19.549 1.00 0.00 -4 ARG A O 6
ATOM 6104 N N . GLY A 1 17 ? -20.475 -0.878 -20.882 1.00 0.00 -3 GLY A N 6
ATOM 6105 C CA . GLY A 1 17 ? -19.524 -1.387 -19.888 1.00 0.00 -3 GLY A CA 6
ATOM 6106 C C . GLY A 1 17 ? -18.110 -0.857 -20.113 1.00 0.00 -3 GLY A C 6
ATOM 6107 O O . GLY A 1 17 ? -17.175 -1.637 -20.300 1.00 0.00 -3 GLY A O 6
ATOM 6111 N N . SER A 1 18 ? -17.962 0.470 -20.160 1.00 0.00 -2 SER A N 6
ATOM 6112 C CA . SER A 1 18 ? -16.661 1.151 -20.239 1.00 0.00 -2 SER A CA 6
ATOM 6113 C C . SER A 1 18 ? -15.728 0.786 -19.069 1.00 0.00 -2 SER A C 6
ATOM 6114 O O . SER A 1 18 ? -16.177 0.536 -17.945 1.00 0.00 -2 SER A O 6
ATOM 6122 N N . HIS A 1 19 ? -14.418 0.796 -19.334 1.00 0.00 -1 HIS A N 6
ATOM 6123 C CA . HIS A 1 19 ? -13.341 0.521 -18.367 1.00 0.00 -1 HIS A CA 6
ATOM 6124 C C . HIS A 1 19 ? -12.164 1.492 -18.554 1.00 0.00 -1 HIS A C 6
ATOM 6125 O O . HIS A 1 19 ? -12.089 2.223 -19.546 1.00 0.00 -1 HIS A O 6
ATOM 6140 N N . MET A 1 20 ? -11.242 1.481 -17.596 1.00 0.00 0 MET A N 6
ATOM 6141 C CA . MET A 1 20 ? -10.072 2.361 -17.504 1.00 0.00 0 MET A CA 6
ATOM 6142 C C . MET A 1 20 ? -8.848 1.597 -16.962 1.00 0.00 0 MET A C 6
ATOM 6143 O O . MET A 1 20 ? -8.958 0.446 -16.532 1.00 0.00 0 MET A O 6
ATOM 6157 N N . MET A 1 21 ? -7.682 2.248 -16.967 1.00 0.00 1 MET A N 6
ATOM 6158 C CA . MET A 1 21 ? -6.371 1.650 -16.645 1.00 0.00 1 MET A CA 6
ATOM 6159 C C . MET A 1 21 ? -5.642 2.395 -15.505 1.00 0.00 1 MET A C 6
ATOM 6160 O O . MET A 1 21 ? -4.414 2.485 -15.472 1.00 0.00 1 MET A O 6
ATOM 6174 N N . SER A 1 22 ? -6.419 2.948 -14.569 1.00 0.00 2 SER A N 6
ATOM 6175 C CA . SER A 1 22 ? -5.939 3.638 -13.362 1.00 0.00 2 SER A CA 6
ATOM 6176 C C . SER A 1 22 ? -5.532 2.648 -12.256 1.00 0.00 2 SER A C 6
ATOM 6177 O O . SER A 1 22 ? -6.228 1.657 -12.012 1.00 0.00 2 SER A O 6
ATOM 6185 N N . SER A 1 23 ? -4.418 2.919 -11.567 1.00 0.00 3 SER A N 6
ATOM 6186 C CA . SER A 1 23 ? -3.964 2.152 -10.390 1.00 0.00 3 SER A CA 6
ATOM 6187 C C . SER A 1 23 ? -4.761 2.535 -9.133 1.00 0.00 3 SER A C 6
ATOM 6188 O O . SER A 1 23 ? -4.967 3.722 -8.862 1.00 0.00 3 SER A O 6
ATOM 6196 N N . SER A 1 24 ? -5.179 1.546 -8.337 1.00 0.00 4 SER A N 6
ATOM 6197 C CA . SER A 1 24 ? -5.943 1.752 -7.093 1.00 0.00 4 SER A CA 6
ATOM 6198 C C . SER A 1 24 ? -5.026 1.779 -5.855 1.00 0.00 4 SER A C 6
ATOM 6199 O O . SER A 1 24 ? -3.982 1.119 -5.839 1.00 0.00 4 SER A O 6
ATOM 6207 N N . PRO A 1 25 ? -5.399 2.483 -4.767 1.00 0.00 5 PRO A N 6
ATOM 6208 C CA . PRO A 1 25 ? -4.541 2.621 -3.585 1.00 0.00 5 PRO A CA 6
ATOM 6209 C C . PRO A 1 25 ? -4.299 1.290 -2.849 1.00 0.00 5 PRO A C 6
ATOM 6210 O O . PRO A 1 25 ? -3.262 1.120 -2.208 1.00 0.00 5 PRO A O 6
ATOM 6221 N N . CYS A 1 26 ? -5.206 0.315 -2.996 1.00 0.00 6 CYS A N 6
ATOM 6222 C CA . CYS A 1 26 ? -5.056 -1.044 -2.455 1.00 0.00 6 CYS A CA 6
ATOM 6223 C C . CYS A 1 26 ? -3.880 -1.841 -3.066 1.00 0.00 6 CYS A C 6
ATOM 6224 O O . CYS A 1 26 ? -3.418 -2.801 -2.451 1.00 0.00 6 CYS A O 6
ATOM 6231 N N . ASP A 1 27 ? -3.358 -1.433 -4.233 1.00 0.00 7 ASP A N 6
ATOM 6232 C CA . ASP A 1 27 ? -2.172 -2.028 -4.873 1.00 0.00 7 ASP A CA 6
ATOM 6233 C C . ASP A 1 27 ? -0.934 -1.101 -4.864 1.00 0.00 7 ASP A C 6
ATOM 6234 O O . ASP A 1 27 ? 0.176 -1.549 -5.158 1.00 0.00 7 ASP A O 6
ATOM 6243 N N . GLN A 1 28 ? -1.086 0.160 -4.434 1.00 0.00 8 GLN A N 6
ATOM 6244 C CA . GLN A 1 28 ? 0.028 1.105 -4.242 1.00 0.00 8 GLN A CA 6
ATOM 6245 C C . GLN A 1 28 ? 0.806 0.840 -2.948 1.00 0.00 8 GLN A C 6
ATOM 6246 O O . GLN A 1 28 ? 1.992 1.165 -2.858 1.00 0.00 8 GLN A O 6
ATOM 6260 N N . LEU A 1 29 ? 0.168 0.214 -1.954 1.00 0.00 9 LEU A N 6
ATOM 6261 C CA . LEU A 1 29 ? 0.797 -0.149 -0.682 1.00 0.00 9 LEU A CA 6
ATOM 6262 C C . LEU A 1 29 ? 2.019 -1.066 -0.833 1.00 0.00 9 LEU A C 6
ATOM 6263 O O . LEU A 1 29 ? 2.891 -1.094 0.036 1.00 0.00 9 LEU A O 6
ATOM 6279 N N . GLN A 1 30 ? 2.101 -1.810 -1.938 1.00 0.00 10 GLN A N 6
ATOM 6280 C CA . GLN A 1 30 ? 3.272 -2.631 -2.223 1.00 0.00 10 GLN A CA 6
ATOM 6281 C C . GLN A 1 30 ? 4.543 -1.779 -2.364 1.00 0.00 10 GLN A C 6
ATOM 6282 O O . GLN A 1 30 ? 5.578 -2.114 -1.791 1.00 0.00 10 GLN A O 6
ATOM 6296 N N . SER A 1 31 ? 4.448 -0.631 -3.044 1.00 0.00 11 SER A N 6
ATOM 6297 C CA . SER A 1 31 ? 5.530 0.358 -3.146 1.00 0.00 11 SER A CA 6
ATOM 6298 C C . SER A 1 31 ? 5.882 0.991 -1.796 1.00 0.00 11 SER A C 6
ATOM 6299 O O . SER A 1 31 ? 7.040 1.346 -1.570 1.00 0.00 11 SER A O 6
ATOM 6307 N N . PHE A 1 32 ? 4.913 1.132 -0.883 1.00 0.00 12 PHE A N 6
ATOM 6308 C CA . PHE A 1 32 ? 5.150 1.618 0.481 1.00 0.00 12 PHE A CA 6
ATOM 6309 C C . PHE A 1 32 ? 5.994 0.631 1.301 1.00 0.00 12 PHE A C 6
ATOM 6310 O O . PHE A 1 32 ? 7.046 1.014 1.818 1.00 0.00 12 PHE A O 6
ATOM 6327 N N . ALA A 1 33 ? 5.582 -0.641 1.393 1.00 0.00 13 ALA A N 6
ATOM 6328 C CA . ALA A 1 33 ? 6.308 -1.641 2.186 1.00 0.00 13 ALA A CA 6
ATOM 6329 C C . ALA A 1 33 ? 7.681 -2.006 1.577 1.00 0.00 13 ALA A C 6
ATOM 6330 O O . ALA A 1 33 ? 8.633 -2.284 2.310 1.00 0.00 13 ALA A O 6
ATOM 6337 N N . ASP A 1 34 ? 7.804 -1.971 0.244 1.00 0.00 14 ASP A N 6
ATOM 6338 C CA . ASP A 1 34 ? 9.075 -2.136 -0.479 1.00 0.00 14 ASP A CA 6
ATOM 6339 C C . ASP A 1 34 ? 10.050 -0.951 -0.283 1.00 0.00 14 ASP A C 6
ATOM 6340 O O . ASP A 1 34 ? 11.257 -1.097 -0.494 1.00 0.00 14 ASP A O 6
ATOM 6349 N N . GLY A 1 35 ? 9.551 0.215 0.147 1.00 0.00 15 GLY A N 6
ATOM 6350 C CA . GLY A 1 35 ? 10.355 1.411 0.438 1.00 0.00 15 GLY A CA 6
ATOM 6351 C C . GLY A 1 35 ? 10.632 2.303 -0.784 1.00 0.00 15 GLY A C 6
ATOM 6352 O O . GLY A 1 35 ? 11.645 3.003 -0.813 1.00 0.00 15 GLY A O 6
ATOM 6356 N N . ASP A 1 36 ? 9.757 2.272 -1.794 1.00 0.00 16 ASP A N 6
ATOM 6357 C CA . ASP A 1 36 ? 9.905 2.980 -3.076 1.00 0.00 16 ASP A CA 6
ATOM 6358 C C . ASP A 1 36 ? 8.889 4.128 -3.265 1.00 0.00 16 ASP A C 6
ATOM 6359 O O . ASP A 1 36 ? 9.159 5.078 -4.004 1.00 0.00 16 ASP A O 6
ATOM 6368 N N . LEU A 1 37 ? 7.740 4.080 -2.578 1.00 0.00 17 LEU A N 6
ATOM 6369 C CA . LEU A 1 37 ? 6.729 5.145 -2.581 1.00 0.00 17 LEU A CA 6
ATOM 6370 C C . LEU A 1 37 ? 7.280 6.447 -1.941 1.00 0.00 17 LEU A C 6
ATOM 6371 O O . LEU A 1 37 ? 7.813 6.383 -0.826 1.00 0.00 17 LEU A O 6
ATOM 6387 N N . PRO A 1 38 ? 7.150 7.627 -2.583 1.00 0.00 18 PRO A N 6
ATOM 6388 C CA . PRO A 1 38 ? 7.600 8.899 -2.007 1.00 0.00 18 PRO A CA 6
ATOM 6389 C C . PRO A 1 38 ? 6.676 9.378 -0.863 1.00 0.00 18 PRO A C 6
ATOM 6390 O O . PRO A 1 38 ? 5.489 9.030 -0.839 1.00 0.00 18 PRO A O 6
ATOM 6401 N N . PRO A 1 39 ? 7.170 10.217 0.070 1.00 0.00 19 PRO A N 6
ATOM 6402 C CA . PRO A 1 39 ? 6.433 10.600 1.282 1.00 0.00 19 PRO A CA 6
ATOM 6403 C C . PRO A 1 39 ? 5.168 11.431 1.002 1.00 0.00 19 PRO A C 6
ATOM 6404 O O . PRO A 1 39 ? 4.182 11.327 1.735 1.00 0.00 19 PRO A O 6
ATOM 6415 N N . MET A 1 40 ? 5.162 12.213 -0.083 1.00 0.00 20 MET A N 6
ATOM 6416 C CA . MET A 1 40 ? 3.985 12.955 -0.560 1.00 0.00 20 MET A CA 6
ATOM 6417 C C . MET A 1 40 ? 2.813 12.042 -0.967 1.00 0.00 20 MET A C 6
ATOM 6418 O O . MET A 1 40 ? 1.662 12.339 -0.641 1.00 0.00 20 MET A O 6
ATOM 6432 N N . GLU A 1 41 ? 3.087 10.898 -1.606 1.00 0.00 21 GLU A N 6
ATOM 6433 C CA . GLU A 1 41 ? 2.063 9.880 -1.894 1.00 0.00 21 GLU A CA 6
ATOM 6434 C C . GLU A 1 41 ? 1.740 9.021 -0.664 1.00 0.00 21 GLU A C 6
ATOM 6435 O O . GLU A 1 41 ? 0.602 8.575 -0.529 1.00 0.00 21 GLU A O 6
ATOM 6447 N N . ALA A 1 42 ? 2.699 8.815 0.250 1.00 0.00 22 ALA A N 6
ATOM 6448 C CA . ALA A 1 42 ? 2.502 8.004 1.453 1.00 0.00 22 ALA A CA 6
ATOM 6449 C C . ALA A 1 42 ? 1.360 8.513 2.363 1.00 0.00 22 ALA A C 6
ATOM 6450 O O . ALA A 1 42 ? 0.637 7.710 2.955 1.00 0.00 22 ALA A O 6
ATOM 6457 N N . GLN A 1 43 ? 1.141 9.831 2.429 1.00 0.00 23 GLN A N 6
ATOM 6458 C CA . GLN A 1 43 ? -0.025 10.423 3.100 1.00 0.00 23 GLN A CA 6
ATOM 6459 C C . GLN A 1 43 ? -1.324 10.260 2.282 1.00 0.00 23 GLN A C 6
ATOM 6460 O O . GLN A 1 43 ? -2.390 10.016 2.857 1.00 0.00 23 GLN A O 6
ATOM 6474 N N . ALA A 1 44 ? -1.249 10.377 0.951 1.00 0.00 24 ALA A N 6
ATOM 6475 C CA . ALA A 1 44 ? -2.400 10.337 0.046 1.00 0.00 24 ALA A CA 6
ATOM 6476 C C . ALA A 1 44 ? -3.085 8.955 -0.002 1.00 0.00 24 ALA A C 6
ATOM 6477 O O . ALA A 1 44 ? -4.298 8.863 0.200 1.00 0.00 24 ALA A O 6
ATOM 6484 N N . PHE A 1 45 ? -2.327 7.870 -0.214 1.00 0.00 25 PHE A N 6
ATOM 6485 C CA . PHE A 1 45 ? -2.867 6.498 -0.151 1.00 0.00 25 PHE A CA 6
ATOM 6486 C C . PHE A 1 45 ? -3.123 6.026 1.296 1.00 0.00 25 PHE A C 6
ATOM 6487 O O . PHE A 1 45 ? -3.943 5.133 1.525 1.00 0.00 25 PHE A O 6
ATOM 6504 N N . GLY A 1 46 ? -2.468 6.661 2.280 1.00 0.00 26 GLY A N 6
ATOM 6505 C CA . GLY A 1 46 ? -2.595 6.386 3.715 1.00 0.00 26 GLY A CA 6
ATOM 6506 C C . GLY A 1 46 ? -4.042 6.380 4.228 1.00 0.00 26 GLY A C 6
ATOM 6507 O O . GLY A 1 46 ? -4.378 5.624 5.141 1.00 0.00 26 GLY A O 6
ATOM 6511 N N . GLN A 1 47 ? -4.921 7.169 3.598 1.00 0.00 27 GLN A N 6
ATOM 6512 C CA . GLN A 1 47 ? -6.354 7.243 3.913 1.00 0.00 27 GLN A CA 6
ATOM 6513 C C . GLN A 1 47 ? -7.103 5.928 3.602 1.00 0.00 27 GLN A C 6
ATOM 6514 O O . GLN A 1 47 ? -8.022 5.552 4.333 1.00 0.00 27 GLN A O 6
ATOM 6528 N N . HIS A 1 48 ? -6.689 5.200 2.554 1.00 0.00 28 HIS A N 6
ATOM 6529 C CA . HIS A 1 48 ? -7.202 3.862 2.195 1.00 0.00 28 HIS A CA 6
ATOM 6530 C C . HIS A 1 48 ? -6.454 2.721 2.903 1.00 0.00 28 HIS A C 6
ATOM 6531 O O . HIS A 1 48 ? -7.005 1.631 3.052 1.00 0.00 28 HIS A O 6
ATOM 6546 N N . LEU A 1 49 ? -5.226 2.969 3.379 1.00 0.00 29 LEU A N 6
ATOM 6547 C CA . LEU A 1 49 ? -4.456 2.049 4.239 1.00 0.00 29 LEU A CA 6
ATOM 6548 C C . LEU A 1 49 ? -5.103 1.798 5.628 1.00 0.00 29 LEU A C 6
ATOM 6549 O O . LEU A 1 49 ? -4.610 0.972 6.401 1.00 0.00 29 LEU A O 6
ATOM 6565 N N . ALA A 1 50 ? -6.204 2.487 5.956 1.00 0.00 30 ALA A N 6
ATOM 6566 C CA . ALA A 1 50 ? -7.122 2.117 7.037 1.00 0.00 30 ALA A CA 6
ATOM 6567 C C . ALA A 1 50 ? -7.591 0.642 6.948 1.00 0.00 30 ALA A C 6
ATOM 6568 O O . ALA A 1 50 ? -7.416 -0.021 5.925 1.00 0.00 30 ALA A O 6
ATOM 6575 N N . ASP A 1 51 ? -8.202 0.129 8.024 1.00 0.00 31 ASP A N 6
ATOM 6576 C CA . ASP A 1 51 ? -8.612 -1.277 8.194 1.00 0.00 31 ASP A CA 6
ATOM 6577 C C . ASP A 1 51 ? -9.358 -1.861 6.970 1.00 0.00 31 ASP A C 6
ATOM 6578 O O . ASP A 1 51 ? -10.536 -1.573 6.734 1.00 0.00 31 ASP A O 6
ATOM 6587 N N . CYS A 1 52 ? -8.644 -2.669 6.181 1.00 0.00 32 CYS A N 6
ATOM 6588 C CA . CYS A 1 52 ? -9.067 -3.211 4.889 1.00 0.00 32 CYS A CA 6
ATOM 6589 C C . CYS A 1 52 ? -8.355 -4.554 4.655 1.00 0.00 32 CYS A C 6
ATOM 6590 O O . CYS A 1 52 ? -7.132 -4.588 4.504 1.00 0.00 32 CYS A O 6
ATOM 6597 N N . GLU A 1 53 ? -9.093 -5.669 4.617 1.00 0.00 33 GLU A N 6
ATOM 6598 C CA . GLU A 1 53 ? -8.514 -7.015 4.449 1.00 0.00 33 GLU A CA 6
ATOM 6599 C C . GLU A 1 53 ? -7.701 -7.134 3.149 1.00 0.00 33 GLU A C 6
ATOM 6600 O O . GLU A 1 53 ? -6.582 -7.647 3.156 1.00 0.00 33 GLU A O 6
ATOM 6612 N N . LYS A 1 54 ? -8.220 -6.572 2.048 1.00 0.00 34 LYS A N 6
ATOM 6613 C CA . LYS A 1 54 ? -7.546 -6.502 0.739 1.00 0.00 34 LYS A CA 6
ATOM 6614 C C . LYS A 1 54 ? -6.190 -5.781 0.815 1.00 0.00 34 LYS A C 6
ATOM 6615 O O . LYS A 1 54 ? -5.242 -6.199 0.152 1.00 0.00 34 LYS A O 6
ATOM 6634 N N . CYS A 1 55 ? -6.070 -4.745 1.656 1.00 0.00 35 CYS A N 6
ATOM 6635 C CA . CYS A 1 55 ? -4.790 -4.076 1.923 1.00 0.00 35 CYS A CA 6
ATOM 6636 C C . CYS A 1 55 ? -3.849 -4.951 2.771 1.00 0.00 35 CYS A C 6
ATOM 6637 O O . CYS A 1 55 ? -2.684 -5.133 2.419 1.00 0.00 35 CYS A O 6
ATOM 6644 N N . GLN A 1 56 ? -4.338 -5.512 3.884 1.00 0.00 36 GLN A N 6
ATOM 6645 C CA . GLN A 1 56 ? -3.514 -6.314 4.800 1.00 0.00 36 GLN A CA 6
ATOM 6646 C C . GLN A 1 56 ? -2.953 -7.585 4.140 1.00 0.00 36 GLN A C 6
ATOM 6647 O O . GLN A 1 56 ? -1.790 -7.918 4.368 1.00 0.00 36 GLN A O 6
ATOM 6661 N N . VAL A 1 57 ? -3.731 -8.247 3.273 1.00 0.00 37 VAL A N 6
ATOM 6662 C CA . VAL A 1 57 ? -3.278 -9.381 2.443 1.00 0.00 37 VAL A CA 6
ATOM 6663 C C . VAL A 1 57 ? -2.111 -8.981 1.532 1.00 0.00 37 VAL A C 6
ATOM 6664 O O . VAL A 1 57 ? -1.117 -9.702 1.462 1.00 0.00 37 VAL A O 6
ATOM 6677 N N . GLU A 1 58 ? -2.182 -7.820 0.873 1.00 0.00 38 GLU A N 6
ATOM 6678 C CA . GLU A 1 58 ? -1.091 -7.328 0.018 1.00 0.00 38 GLU A CA 6
ATOM 6679 C C . GLU A 1 58 ? 0.160 -6.924 0.819 1.00 0.00 38 GLU A C 6
ATOM 6680 O O . GLU A 1 58 ? 1.276 -7.153 0.352 1.00 0.00 38 GLU A O 6
ATOM 6692 N N . LEU A 1 59 ? -0.000 -6.357 2.024 1.00 0.00 39 LEU A N 6
ATOM 6693 C CA . LEU A 1 59 ? 1.116 -5.933 2.883 1.00 0.00 39 LEU A CA 6
ATOM 6694 C C . LEU A 1 59 ? 1.859 -7.144 3.461 1.00 0.00 39 LEU A C 6
ATOM 6695 O O . LEU A 1 59 ? 3.076 -7.256 3.305 1.00 0.00 39 LEU A O 6
ATOM 6711 N N . THR A 1 60 ? 1.138 -8.067 4.108 1.00 0.00 40 THR A N 6
ATOM 6712 C CA . THR A 1 60 ? 1.740 -9.236 4.771 1.00 0.00 40 THR A CA 6
ATOM 6713 C C . THR A 1 60 ? 2.462 -10.163 3.791 1.00 0.00 40 THR A C 6
ATOM 6714 O O . THR A 1 60 ? 3.482 -10.752 4.152 1.00 0.00 40 THR A O 6
ATOM 6725 N N . ARG A 1 61 ? 2.027 -10.208 2.520 1.00 0.00 41 ARG A N 6
ATOM 6726 C CA . ARG A 1 61 ? 2.739 -10.886 1.421 1.00 0.00 41 ARG A CA 6
ATOM 6727 C C . ARG A 1 61 ? 4.198 -10.437 1.314 1.00 0.00 41 ARG A C 6
ATOM 6728 O O . ARG A 1 61 ? 5.078 -11.270 1.110 1.00 0.00 41 ARG A O 6
ATOM 6749 N N . LEU A 1 62 ? 4.464 -9.139 1.485 1.00 0.00 42 LEU A N 6
ATOM 6750 C CA . LEU A 1 62 ? 5.814 -8.572 1.388 1.00 0.00 42 LEU A CA 6
ATOM 6751 C C . LEU A 1 62 ? 6.626 -8.827 2.665 1.00 0.00 42 LEU A C 6
ATOM 6752 O O . LEU A 1 62 ? 7.812 -9.150 2.589 1.00 0.00 42 LEU A O 6
ATOM 6768 N N . LEU A 1 63 ? 5.984 -8.738 3.837 1.00 0.00 43 LEU A N 6
ATOM 6769 C CA . LEU A 1 63 ? 6.629 -9.039 5.121 1.00 0.00 43 LEU A CA 6
ATOM 6770 C C . LEU A 1 63 ? 7.033 -10.520 5.212 1.00 0.00 43 LEU A C 6
ATOM 6771 O O . LEU A 1 63 ? 8.091 -10.843 5.746 1.00 0.00 43 LEU A O 6
ATOM 6787 N N . GLN A 1 64 ? 6.223 -11.419 4.645 1.00 0.00 44 GLN A N 6
ATOM 6788 C CA . GLN A 1 64 ? 6.481 -12.859 4.596 1.00 0.00 44 GLN A CA 6
ATOM 6789 C C . GLN A 1 64 ? 7.772 -13.207 3.830 1.00 0.00 44 GLN A C 6
ATOM 6790 O O . GLN A 1 64 ? 8.528 -14.069 4.280 1.00 0.00 44 GLN A O 6
ATOM 6804 N N . LEU A 1 65 ? 8.065 -12.513 2.718 1.00 0.00 45 LEU A N 6
ATOM 6805 C CA . LEU A 1 65 ? 9.305 -12.681 1.937 1.00 0.00 45 LEU A CA 6
ATOM 6806 C C . LEU A 1 65 ? 10.568 -12.315 2.739 1.00 0.00 45 LEU A C 6
ATOM 6807 O O . LEU A 1 65 ? 11.632 -12.890 2.511 1.00 0.00 45 LEU A O 6
ATOM 6823 N N . ASP A 1 66 ? 10.448 -11.361 3.663 1.00 0.00 46 ASP A N 6
ATOM 6824 C CA . ASP A 1 66 ? 11.529 -10.946 4.568 1.00 0.00 46 ASP A CA 6
ATOM 6825 C C . ASP A 1 66 ? 11.619 -11.828 5.831 1.00 0.00 46 ASP A C 6
ATOM 6826 O O . ASP A 1 66 ? 12.717 -12.109 6.313 1.00 0.00 46 ASP A O 6
ATOM 6835 N N . GLN A 1 67 ? 10.476 -12.300 6.347 1.00 0.00 47 GLN A N 6
ATOM 6836 C CA . GLN A 1 67 ? 10.385 -13.216 7.490 1.00 0.00 47 GLN A CA 6
ATOM 6837 C C . GLN A 1 67 ? 10.949 -14.614 7.175 1.00 0.00 47 GLN A C 6
ATOM 6838 O O . GLN A 1 67 ? 11.660 -15.187 8.006 1.00 0.00 47 GLN A O 6
ATOM 6852 N N . LEU A 1 68 ? 10.652 -15.174 5.994 1.00 0.00 48 LEU A N 6
ATOM 6853 C CA . LEU A 1 68 ? 11.248 -16.437 5.541 1.00 0.00 48 LEU A CA 6
ATOM 6854 C C . LEU A 1 68 ? 12.699 -16.235 5.071 1.00 0.00 48 LEU A C 6
ATOM 6855 O O . LEU A 1 68 ? 13.051 -15.194 4.510 1.00 0.00 48 LEU A O 6
ATOM 6871 N N . GLY A 1 69 ? 13.536 -17.253 5.283 1.00 0.00 49 GLY A N 6
ATOM 6872 C CA . GLY A 1 69 ? 14.940 -17.293 4.856 1.00 0.00 49 GLY A CA 6
ATOM 6873 C C . GLY A 1 69 ? 15.895 -17.646 6.000 1.00 0.00 49 GLY A C 6
ATOM 6874 O O . GLY A 1 69 ? 15.722 -17.193 7.137 1.00 0.00 49 GLY A O 6
ATOM 6878 N N . ARG A 1 70 ? 16.924 -18.447 5.703 1.00 0.00 50 ARG A N 6
ATOM 6879 C CA . ARG A 1 70 ? 17.970 -18.838 6.667 1.00 0.00 50 ARG A CA 6
ATOM 6880 C C . ARG A 1 70 ? 18.864 -17.643 7.024 1.00 0.00 50 ARG A C 6
ATOM 6881 O O . ARG A 1 70 ? 19.219 -16.841 6.156 1.00 0.00 50 ARG A O 6
ATOM 6902 N N . GLY A 1 71 ? 19.224 -17.522 8.302 1.00 0.00 51 GLY A N 6
ATOM 6903 C CA . GLY A 1 71 ? 20.087 -16.455 8.833 1.00 0.00 51 GLY A CA 6
ATOM 6904 C C . GLY A 1 71 ? 19.352 -15.178 9.274 1.00 0.00 51 GLY A C 6
ATOM 6905 O O . GLY A 1 71 ? 19.949 -14.341 9.957 1.00 0.00 51 GLY A O 6
ATOM 6909 N N . TYR A 1 72 ? 18.067 -15.021 8.933 1.00 0.00 52 TYR A N 6
ATOM 6910 C CA . TYR A 1 72 ? 17.193 -13.986 9.506 1.00 0.00 52 TYR A CA 6
ATOM 6911 C C . TYR A 1 72 ? 16.955 -14.229 11.012 1.00 0.00 52 TYR A C 6
ATOM 6912 O O . TYR A 1 72 ? 16.992 -15.374 11.479 1.00 0.00 52 TYR A O 6
ATOM 6930 N N . ILE A 1 73 ? 16.681 -13.160 11.767 1.00 0.00 53 ILE A N 6
ATOM 6931 C CA . ILE A 1 73 ? 16.419 -13.181 13.215 1.00 0.00 53 ILE A CA 6
ATOM 6932 C C . ILE A 1 73 ? 15.146 -12.399 13.559 1.00 0.00 53 ILE A C 6
ATOM 6933 O O . ILE A 1 73 ? 14.639 -11.617 12.752 1.00 0.00 53 ILE A O 6
ATOM 6949 N N . GLU A 1 74 ? 14.642 -12.573 14.780 1.00 0.00 54 GLU A N 6
ATOM 6950 C CA . GLU A 1 74 ? 13.429 -11.917 15.278 1.00 0.00 54 GLU A CA 6
ATOM 6951 C C . GLU A 1 74 ? 13.608 -11.365 16.701 1.00 0.00 54 GLU A C 6
ATOM 6952 O O . GLU A 1 74 ? 14.481 -11.801 17.458 1.00 0.00 54 GLU A O 6
ATOM 6964 N N . ARG A 1 75 ? 12.753 -10.401 17.069 1.00 0.00 55 ARG A N 6
ATOM 6965 C CA . ARG A 1 75 ? 12.778 -9.678 18.358 1.00 0.00 55 ARG A CA 6
ATOM 6966 C C . ARG A 1 75 ? 11.419 -9.727 19.078 1.00 0.00 55 ARG A C 6
ATOM 6967 O O . ARG A 1 75 ? 11.093 -8.846 19.878 1.00 0.00 55 ARG A O 6
ATOM 6988 N N . HIS A 1 76 ? 10.619 -10.758 18.779 1.00 0.00 56 HIS A N 6
ATOM 6989 C CA . HIS A 1 76 ? 9.341 -11.064 19.443 1.00 0.00 56 HIS A CA 6
ATOM 6990 C C . HIS A 1 76 ? 9.471 -11.137 20.976 1.00 0.00 56 HIS A C 6
ATOM 6991 O O . HIS A 1 76 ? 10.519 -11.524 21.504 1.00 0.00 56 HIS A O 6
ATOM 7006 N N . GLY A 1 77 ? 8.401 -10.787 21.694 1.00 0.00 57 GLY A N 6
ATOM 7007 C CA . GLY A 1 77 ? 8.355 -10.882 23.157 1.00 0.00 57 GLY A CA 6
ATOM 7008 C C . GLY A 1 77 ? 8.234 -12.331 23.664 1.00 0.00 57 GLY A C 6
ATOM 7009 O O . GLY A 1 77 ? 7.897 -13.233 22.885 1.00 0.00 57 GLY A O 6
ATOM 7013 N N . PRO A 1 78 ? 8.476 -12.575 24.966 1.00 0.00 58 PRO A N 6
ATOM 7014 C CA . PRO A 1 78 ? 8.231 -13.874 25.590 1.00 0.00 58 PRO A CA 6
ATOM 7015 C C . PRO A 1 78 ? 6.727 -14.190 25.639 1.00 0.00 58 PRO A C 6
ATOM 7016 O O . PRO A 1 78 ? 5.884 -13.287 25.684 1.00 0.00 58 PRO A O 6
ATOM 7027 N N . VAL A 1 79 ? 6.388 -15.481 25.669 1.00 0.00 59 VAL A N 6
ATOM 7028 C CA . VAL A 1 79 ? 5.000 -15.963 25.785 1.00 0.00 59 VAL A CA 6
ATOM 7029 C C . VAL A 1 79 ? 4.716 -16.330 27.243 1.00 0.00 59 VAL A C 6
ATOM 7030 O O . VAL A 1 79 ? 5.480 -17.059 27.879 1.00 0.00 59 VAL A O 6
ATOM 7043 N N . ASP A 1 80 ? 3.601 -15.826 27.764 1.00 0.00 60 ASP A N 6
ATOM 7044 C CA . ASP A 1 80 ? 3.119 -16.049 29.129 1.00 0.00 60 ASP A CA 6
ATOM 7045 C C . ASP A 1 80 ? 1.585 -16.159 29.125 1.00 0.00 60 ASP A C 6
ATOM 7046 O O . ASP A 1 80 ? 0.907 -15.503 28.327 1.00 0.00 60 ASP A O 6
ATOM 7055 N N . ILE A 1 81 ? 1.041 -16.990 30.015 1.00 0.00 61 ILE A N 6
ATOM 7056 C CA . ILE A 1 81 ? -0.393 -17.302 30.113 1.00 0.00 61 ILE A CA 6
ATOM 7057 C C . ILE A 1 81 ? -0.871 -17.231 31.573 1.00 0.00 61 ILE A C 6
ATOM 7058 O O . ILE A 1 81 ? -0.084 -17.495 32.492 1.00 0.00 61 ILE A O 6
ATOM 7074 N N . PRO A 1 82 ? -2.148 -16.884 31.820 1.00 0.00 62 PRO A N 6
ATOM 7075 C CA . PRO A 1 82 ? -2.683 -16.792 33.173 1.00 0.00 62 PRO A CA 6
ATOM 7076 C C . PRO A 1 82 ? -2.766 -18.168 33.856 1.00 0.00 62 PRO A C 6
ATOM 7077 O O . PRO A 1 82 ? -3.017 -19.194 33.218 1.00 0.00 62 PRO A O 6
ATOM 7088 N N . TRP A 1 83 ? -2.590 -18.163 35.179 1.00 0.00 63 TRP A N 6
ATOM 7089 C CA . TRP A 1 83 ? -2.575 -19.358 36.038 1.00 0.00 63 TRP A CA 6
ATOM 7090 C C . TRP A 1 83 ? -3.399 -19.173 37.326 1.00 0.00 63 TRP A C 6
ATOM 7091 O O . TRP A 1 83 ? -4.042 -20.118 37.787 1.00 0.00 63 TRP A O 6
ATOM 7112 N N . HIS A 1 84 ? -3.427 -17.952 37.884 1.00 0.00 64 HIS A N 6
ATOM 7113 C CA . HIS A 1 84 ? -4.281 -17.571 39.020 1.00 0.00 64 HIS A CA 6
ATOM 7114 C C . HIS A 1 84 ? -5.742 -17.322 38.609 1.00 0.00 64 HIS A C 6
ATOM 7115 O O . HIS A 1 84 ? -6.656 -17.593 39.390 1.00 0.00 64 HIS A O 6
ATOM 7130 N N . ALA A 1 85 ? -5.967 -16.808 37.394 1.00 0.00 65 ALA A N 6
ATOM 7131 C CA . ALA A 1 85 ? -7.301 -16.656 36.808 1.00 0.00 65 ALA A CA 6
ATOM 7132 C C . ALA A 1 85 ? -7.907 -18.026 36.453 1.00 0.00 65 ALA A C 6
ATOM 7133 O O . ALA A 1 85 ? -7.184 -18.990 36.182 1.00 0.00 65 ALA A O 6
ATOM 7140 N N . LEU A 1 86 ? -9.239 -18.102 36.430 1.00 0.00 66 LEU A N 6
ATOM 7141 C CA . LEU A 1 86 ? -9.993 -19.341 36.221 1.00 0.00 66 LEU A CA 6
ATOM 7142 C C . LEU A 1 86 ? -11.299 -19.036 35.454 1.00 0.00 66 LEU A C 6
ATOM 7143 O O . LEU A 1 86 ? -12.006 -18.096 35.833 1.00 0.00 66 LEU A O 6
ATOM 7159 N N . PRO A 1 87 ? -11.635 -19.775 34.377 1.00 0.00 67 PRO A N 6
ATOM 7160 C CA . PRO A 1 87 ? -12.815 -19.490 33.561 1.00 0.00 67 PRO A CA 6
ATOM 7161 C C . PRO A 1 87 ? -14.119 -19.783 34.326 1.00 0.00 67 PRO A C 6
ATOM 7162 O O . PRO A 1 87 ? -14.274 -20.844 34.938 1.00 0.00 67 PRO A O 6
ATOM 7173 N N . ARG A 1 88 ? -15.068 -18.835 34.286 1.00 0.00 68 ARG A N 6
ATOM 7174 C CA . ARG A 1 88 ? -16.366 -18.913 34.993 1.00 0.00 68 ARG A CA 6
ATOM 7175 C C . ARG A 1 88 ? -17.253 -20.059 34.479 1.00 0.00 68 ARG A C 6
ATOM 7176 O O . ARG A 1 88 ? -17.947 -20.700 35.267 1.00 0.00 68 ARG A O 6
ATOM 7197 N N . ASN A 1 89 ? -17.183 -20.350 33.178 1.00 0.00 69 ASN A N 6
ATOM 7198 C CA . ASN A 1 89 ? -17.897 -21.440 32.504 1.00 0.00 69 ASN A CA 6
ATOM 7199 C C . ASN A 1 89 ? -16.931 -22.278 31.636 1.00 0.00 69 ASN A C 6
ATOM 7200 O O . ASN A 1 89 ? -15.885 -21.784 31.201 1.00 0.00 69 ASN A O 6
ATOM 7211 N N . ARG A 1 90 ? -17.268 -23.555 31.423 1.00 0.00 70 ARG A N 6
ATOM 7212 C CA . ARG A 1 90 ? -16.413 -24.591 30.813 1.00 0.00 70 ARG A CA 6
ATOM 7213 C C . ARG A 1 90 ? -15.988 -24.310 29.359 1.00 0.00 70 ARG A C 6
ATOM 7214 O O . ARG A 1 90 ? -14.818 -24.616 29.029 1.00 0.00 70 ARG A O 6
ATOM 7237 N N . LEU A 1 13 ? -20.594 1.248 -32.470 1.00 0.00 -7 LEU A N 7
ATOM 7238 C CA . LEU A 1 13 ? -19.147 1.578 -32.580 1.00 0.00 -7 LEU A CA 7
ATOM 7239 C C . LEU A 1 13 ? -18.795 2.802 -31.732 1.00 0.00 -7 LEU A C 7
ATOM 7240 O O . LEU A 1 13 ? -19.660 3.630 -31.452 1.00 0.00 -7 LEU A O 7
ATOM 7256 N N . VAL A 1 14 ? -17.520 2.930 -31.347 1.00 0.00 -6 VAL A N 7
ATOM 7257 C CA . VAL A 1 14 ? -16.963 4.071 -30.589 1.00 0.00 -6 VAL A CA 7
ATOM 7258 C C . VAL A 1 14 ? -15.539 4.408 -31.068 1.00 0.00 -6 VAL A C 7
ATOM 7259 O O . VAL A 1 14 ? -14.838 3.512 -31.552 1.00 0.00 -6 VAL A O 7
ATOM 7272 N N . PRO A 1 15 ? -15.071 5.666 -30.926 1.00 0.00 -5 PRO A N 7
ATOM 7273 C CA . PRO A 1 15 ? -13.688 6.033 -31.231 1.00 0.00 -5 PRO A CA 7
ATOM 7274 C C . PRO A 1 15 ? -12.711 5.342 -30.266 1.00 0.00 -5 PRO A C 7
ATOM 7275 O O . PRO A 1 15 ? -12.941 5.293 -29.052 1.00 0.00 -5 PRO A O 7
ATOM 7286 N N . ARG A 1 16 ? -11.605 4.810 -30.802 1.00 0.00 -4 ARG A N 7
ATOM 7287 C CA . ARG A 1 16 ? -10.520 4.206 -30.008 1.00 0.00 -4 ARG A CA 7
ATOM 7288 C C . ARG A 1 16 ? -9.797 5.290 -29.200 1.00 0.00 -4 ARG A C 7
ATOM 7289 O O . ARG A 1 16 ? -9.403 6.321 -29.752 1.00 0.00 -4 ARG A O 7
ATOM 7310 N N . GLY A 1 17 ? -9.600 5.039 -27.906 1.00 0.00 -3 GLY A N 7
ATOM 7311 C CA . GLY A 1 17 ? -8.889 5.926 -26.978 1.00 0.00 -3 GLY A CA 7
ATOM 7312 C C . GLY A 1 17 ? -7.562 5.333 -26.495 1.00 0.00 -3 GLY A C 7
ATOM 7313 O O . GLY A 1 17 ? -7.296 4.138 -26.657 1.00 0.00 -3 GLY A O 7
ATOM 7317 N N . SER A 1 18 ? -6.717 6.177 -25.898 1.00 0.00 -2 SER A N 7
ATOM 7318 C CA . SER A 1 18 ? -5.444 5.768 -25.288 1.00 0.00 -2 SER A CA 7
ATOM 7319 C C . SER A 1 18 ? -5.644 4.910 -24.028 1.00 0.00 -2 SER A C 7
ATOM 7320 O O . SER A 1 18 ? -6.651 5.028 -23.318 1.00 0.00 -2 SER A O 7
ATOM 7328 N N . HIS A 1 19 ? -4.672 4.037 -23.730 1.00 0.00 -1 HIS A N 7
ATOM 7329 C CA . HIS A 1 19 ? -4.602 3.302 -22.455 1.00 0.00 -1 HIS A CA 7
ATOM 7330 C C . HIS A 1 19 ? -4.302 4.250 -21.280 1.00 0.00 -1 HIS A C 7
ATOM 7331 O O . HIS A 1 19 ? -3.686 5.304 -21.466 1.00 0.00 -1 HIS A O 7
ATOM 7346 N N . MET A 1 20 ? -4.692 3.851 -20.066 1.00 0.00 0 MET A N 7
ATOM 7347 C CA . MET A 1 20 ? -4.459 4.614 -18.833 1.00 0.00 0 MET A CA 7
ATOM 7348 C C . MET A 1 20 ? -4.242 3.677 -17.635 1.00 0.00 0 MET A C 7
ATOM 7349 O O . MET A 1 20 ? -5.022 2.748 -17.411 1.00 0.00 0 MET A O 7
ATOM 7363 N N . MET A 1 21 ? -3.183 3.919 -16.857 1.00 0.00 1 MET A N 7
ATOM 7364 C CA . MET A 1 21 ? -2.779 3.114 -15.690 1.00 0.00 1 MET A CA 7
ATOM 7365 C C . MET A 1 21 ? -3.604 3.447 -14.428 1.00 0.00 1 MET A C 7
ATOM 7366 O O . MET A 1 21 ? -3.075 3.901 -13.412 1.00 0.00 1 MET A O 7
ATOM 7380 N N . SER A 1 22 ? -4.925 3.259 -14.509 1.00 0.00 2 SER A N 7
ATOM 7381 C CA . SER A 1 22 ? -5.887 3.508 -13.421 1.00 0.00 2 SER A CA 7
ATOM 7382 C C . SER A 1 22 ? -5.842 2.423 -12.323 1.00 0.00 2 SER A C 7
ATOM 7383 O O . SER A 1 22 ? -6.755 1.605 -12.172 1.00 0.00 2 SER A O 7
ATOM 7391 N N . SER A 1 23 ? -4.730 2.368 -11.585 1.00 0.00 3 SER A N 7
ATOM 7392 C CA . SER A 1 23 ? -4.535 1.523 -10.396 1.00 0.00 3 SER A CA 7
ATOM 7393 C C . SER A 1 23 ? -5.386 1.970 -9.190 1.00 0.00 3 SER A C 7
ATOM 7394 O O . SER A 1 23 ? -6.069 3.000 -9.232 1.00 0.00 3 SER A O 7
ATOM 7402 N N . SER A 1 24 ? -5.321 1.208 -8.090 1.00 0.00 4 SER A N 7
ATOM 7403 C CA . SER A 1 24 ? -6.102 1.430 -6.858 1.00 0.00 4 SER A CA 7
ATOM 7404 C C . SER A 1 24 ? -5.200 1.453 -5.613 1.00 0.00 4 SER A C 7
ATOM 7405 O O . SER A 1 24 ? -4.183 0.751 -5.575 1.00 0.00 4 SER A O 7
ATOM 7413 N N . PRO A 1 25 ? -5.557 2.210 -4.554 1.00 0.00 5 PRO A N 7
ATOM 7414 C CA . PRO A 1 25 ? -4.693 2.405 -3.386 1.00 0.00 5 PRO A CA 7
ATOM 7415 C C . PRO A 1 25 ? -4.496 1.136 -2.535 1.00 0.00 5 PRO A C 7
ATOM 7416 O O . PRO A 1 25 ? -3.513 1.032 -1.807 1.00 0.00 5 PRO A O 7
ATOM 7427 N N . CYS A 1 26 ? -5.379 0.140 -2.676 1.00 0.00 6 CYS A N 7
ATOM 7428 C CA . CYS A 1 26 ? -5.212 -1.198 -2.093 1.00 0.00 6 CYS A CA 7
ATOM 7429 C C . CYS A 1 26 ? -4.000 -1.981 -2.654 1.00 0.00 6 CYS A C 7
ATOM 7430 O O . CYS A 1 26 ? -3.574 -2.965 -2.052 1.00 0.00 6 CYS A O 7
ATOM 7437 N N . ASP A 1 27 ? -3.420 -1.531 -3.776 1.00 0.00 7 ASP A N 7
ATOM 7438 C CA . ASP A 1 27 ? -2.230 -2.112 -4.415 1.00 0.00 7 ASP A CA 7
ATOM 7439 C C . ASP A 1 27 ? -1.040 -1.128 -4.458 1.00 0.00 7 ASP A C 7
ATOM 7440 O O . ASP A 1 27 ? 0.100 -1.549 -4.644 1.00 0.00 7 ASP A O 7
ATOM 7449 N N . GLN A 1 28 ? -1.264 0.171 -4.210 1.00 0.00 8 GLN A N 7
ATOM 7450 C CA . GLN A 1 28 ? -0.201 1.188 -4.072 1.00 0.00 8 GLN A CA 7
ATOM 7451 C C . GLN A 1 28 ? 0.711 0.910 -2.869 1.00 0.00 8 GLN A C 7
ATOM 7452 O O . GLN A 1 28 ? 1.898 1.244 -2.884 1.00 0.00 8 GLN A O 7
ATOM 7466 N N . LEU A 1 29 ? 0.171 0.244 -1.840 1.00 0.00 9 LEU A N 7
ATOM 7467 C CA . LEU A 1 29 ? 0.914 -0.186 -0.658 1.00 0.00 9 LEU A CA 7
ATOM 7468 C C . LEU A 1 29 ? 2.073 -1.144 -0.977 1.00 0.00 9 LEU A C 7
ATOM 7469 O O . LEU A 1 29 ? 3.007 -1.279 -0.185 1.00 0.00 9 LEU A O 7
ATOM 7485 N N . GLN A 1 30 ? 2.032 -1.782 -2.148 1.00 0.00 10 GLN A N 7
ATOM 7486 C CA . GLN A 1 30 ? 3.105 -2.646 -2.630 1.00 0.00 10 GLN A CA 7
ATOM 7487 C C . GLN A 1 30 ? 4.449 -1.904 -2.694 1.00 0.00 10 GLN A C 7
ATOM 7488 O O . GLN A 1 30 ? 5.472 -2.404 -2.222 1.00 0.00 10 GLN A O 7
ATOM 7502 N N . SER A 1 31 ? 4.435 -0.671 -3.210 1.00 0.00 11 SER A N 7
ATOM 7503 C CA . SER A 1 31 ? 5.606 0.213 -3.246 1.00 0.00 11 SER A CA 7
ATOM 7504 C C . SER A 1 31 ? 5.951 0.812 -1.878 1.00 0.00 11 SER A C 7
ATOM 7505 O O . SER A 1 31 ? 7.124 1.073 -1.613 1.00 0.00 11 SER A O 7
ATOM 7513 N N . PHE A 1 32 ? 4.968 1.006 -0.988 1.00 0.00 12 PHE A N 7
ATOM 7514 C CA . PHE A 1 32 ? 5.219 1.462 0.386 1.00 0.00 12 PHE A CA 7
ATOM 7515 C C . PHE A 1 32 ? 6.082 0.457 1.165 1.00 0.00 12 PHE A C 7
ATOM 7516 O O . PHE A 1 32 ? 7.135 0.829 1.688 1.00 0.00 12 PHE A O 7
ATOM 7533 N N . ALA A 1 33 ? 5.671 -0.816 1.219 1.00 0.00 13 ALA A N 7
ATOM 7534 C CA . ALA A 1 33 ? 6.375 -1.844 1.993 1.00 0.00 13 ALA A CA 7
ATOM 7535 C C . ALA A 1 33 ? 7.774 -2.160 1.429 1.00 0.00 13 ALA A C 7
ATOM 7536 O O . ALA A 1 33 ? 8.716 -2.402 2.186 1.00 0.00 13 ALA A O 7
ATOM 7543 N N . ASP A 1 34 ? 7.919 -2.130 0.098 1.00 0.00 14 ASP A N 7
ATOM 7544 C CA . ASP A 1 34 ? 9.204 -2.278 -0.598 1.00 0.00 14 ASP A CA 7
ATOM 7545 C C . ASP A 1 34 ? 10.161 -1.080 -0.386 1.00 0.00 14 ASP A C 7
ATOM 7546 O O . ASP A 1 34 ? 11.368 -1.205 -0.595 1.00 0.00 14 ASP A O 7
ATOM 7555 N N . GLY A 1 35 ? 9.640 0.073 0.064 1.00 0.00 15 GLY A N 7
ATOM 7556 C CA . GLY A 1 35 ? 10.423 1.268 0.399 1.00 0.00 15 GLY A CA 7
ATOM 7557 C C . GLY A 1 35 ? 10.671 2.208 -0.789 1.00 0.00 15 GLY A C 7
ATOM 7558 O O . GLY A 1 35 ? 11.738 2.817 -0.880 1.00 0.00 15 GLY A O 7
ATOM 7562 N N . ASP A 1 36 ? 9.712 2.309 -1.715 1.00 0.00 16 ASP A N 7
ATOM 7563 C CA . ASP A 1 36 ? 9.848 2.980 -3.021 1.00 0.00 16 ASP A CA 7
ATOM 7564 C C . ASP A 1 36 ? 8.650 3.902 -3.353 1.00 0.00 16 ASP A C 7
ATOM 7565 O O . ASP A 1 36 ? 8.327 4.136 -4.520 1.00 0.00 16 ASP A O 7
ATOM 7574 N N . LEU A 1 37 ? 7.977 4.436 -2.324 1.00 0.00 17 LEU A N 7
ATOM 7575 C CA . LEU A 1 37 ? 6.830 5.347 -2.448 1.00 0.00 17 LEU A CA 7
ATOM 7576 C C . LEU A 1 37 ? 7.186 6.756 -1.908 1.00 0.00 17 LEU A C 7
ATOM 7577 O O . LEU A 1 37 ? 7.725 6.852 -0.798 1.00 0.00 17 LEU A O 7
ATOM 7593 N N . PRO A 1 38 ? 6.911 7.850 -2.651 1.00 0.00 18 PRO A N 7
ATOM 7594 C CA . PRO A 1 38 ? 7.265 9.215 -2.241 1.00 0.00 18 PRO A CA 7
ATOM 7595 C C . PRO A 1 38 ? 6.365 9.750 -1.106 1.00 0.00 18 PRO A C 7
ATOM 7596 O O . PRO A 1 38 ? 5.232 9.287 -0.949 1.00 0.00 18 PRO A O 7
ATOM 7607 N N . PRO A 1 39 ? 6.817 10.762 -0.336 1.00 0.00 19 PRO A N 7
ATOM 7608 C CA . PRO A 1 39 ? 6.130 11.224 0.876 1.00 0.00 19 PRO A CA 7
ATOM 7609 C C . PRO A 1 39 ? 4.759 11.869 0.617 1.00 0.00 19 PRO A C 7
ATOM 7610 O O . PRO A 1 39 ? 3.854 11.740 1.443 1.00 0.00 19 PRO A O 7
ATOM 7621 N N . MET A 1 40 ? 4.575 12.538 -0.528 1.00 0.00 20 MET A N 7
ATOM 7622 C CA . MET A 1 40 ? 3.295 13.159 -0.895 1.00 0.00 20 MET A CA 7
ATOM 7623 C C . MET A 1 40 ? 2.219 12.102 -1.197 1.00 0.00 20 MET A C 7
ATOM 7624 O O . MET A 1 40 ? 1.106 12.165 -0.672 1.00 0.00 20 MET A O 7
ATOM 7638 N N . GLU A 1 41 ? 2.563 11.086 -1.996 1.00 0.00 21 GLU A N 7
ATOM 7639 C CA . GLU A 1 41 ? 1.666 9.966 -2.306 1.00 0.00 21 GLU A CA 7
ATOM 7640 C C . GLU A 1 41 ? 1.440 9.057 -1.084 1.00 0.00 21 GLU A C 7
ATOM 7641 O O . GLU A 1 41 ? 0.352 8.501 -0.928 1.00 0.00 21 GLU A O 7
ATOM 7653 N N . ALA A 1 42 ? 2.427 8.954 -0.182 1.00 0.00 22 ALA A N 7
ATOM 7654 C CA . ALA A 1 42 ? 2.321 8.196 1.065 1.00 0.00 22 ALA A CA 7
ATOM 7655 C C . ALA A 1 42 ? 1.191 8.690 1.994 1.00 0.00 22 ALA A C 7
ATOM 7656 O O . ALA A 1 42 ? 0.554 7.884 2.674 1.00 0.00 22 ALA A O 7
ATOM 7663 N N . GLN A 1 43 ? 0.888 9.993 2.000 1.00 0.00 23 GLN A N 7
ATOM 7664 C CA . GLN A 1 43 ? -0.295 10.529 2.686 1.00 0.00 23 GLN A CA 7
ATOM 7665 C C . GLN A 1 43 ? -1.589 10.259 1.894 1.00 0.00 23 GLN A C 7
ATOM 7666 O O . GLN A 1 43 ? -2.611 9.906 2.483 1.00 0.00 23 GLN A O 7
ATOM 7680 N N . ALA A 1 44 ? -1.551 10.375 0.561 1.00 0.00 24 ALA A N 7
ATOM 7681 C CA . ALA A 1 44 ? -2.720 10.203 -0.306 1.00 0.00 24 ALA A CA 7
ATOM 7682 C C . ALA A 1 44 ? -3.321 8.780 -0.253 1.00 0.00 24 ALA A C 7
ATOM 7683 O O . ALA A 1 44 ? -4.526 8.632 -0.034 1.00 0.00 24 ALA A O 7
ATOM 7690 N N . PHE A 1 45 ? -2.499 7.728 -0.391 1.00 0.00 25 PHE A N 7
ATOM 7691 C CA . PHE A 1 45 ? -2.954 6.333 -0.216 1.00 0.00 25 PHE A CA 7
ATOM 7692 C C . PHE A 1 45 ? -3.169 5.961 1.267 1.00 0.00 25 PHE A C 7
ATOM 7693 O O . PHE A 1 45 ? -3.962 5.068 1.572 1.00 0.00 25 PHE A O 7
ATOM 7710 N N . GLY A 1 46 ? -2.509 6.674 2.191 1.00 0.00 26 GLY A N 7
ATOM 7711 C CA . GLY A 1 46 ? -2.574 6.465 3.643 1.00 0.00 26 GLY A CA 7
ATOM 7712 C C . GLY A 1 46 ? -3.998 6.461 4.213 1.00 0.00 26 GLY A C 7
ATOM 7713 O O . GLY A 1 46 ? -4.301 5.696 5.129 1.00 0.00 26 GLY A O 7
ATOM 7717 N N . GLN A 1 47 ? -4.899 7.253 3.619 1.00 0.00 27 GLN A N 7
ATOM 7718 C CA . GLN A 1 47 ? -6.327 7.305 3.958 1.00 0.00 27 GLN A CA 7
ATOM 7719 C C . GLN A 1 47 ? -7.042 5.954 3.739 1.00 0.00 27 GLN A C 7
ATOM 7720 O O . GLN A 1 47 ? -7.892 5.564 4.543 1.00 0.00 27 GLN A O 7
ATOM 7734 N N . HIS A 1 48 ? -6.675 5.216 2.681 1.00 0.00 28 HIS A N 7
ATOM 7735 C CA . HIS A 1 48 ? -7.188 3.868 2.371 1.00 0.00 28 HIS A CA 7
ATOM 7736 C C . HIS A 1 48 ? -6.412 2.747 3.082 1.00 0.00 28 HIS A C 7
ATOM 7737 O O . HIS A 1 48 ? -6.943 1.651 3.254 1.00 0.00 28 HIS A O 7
ATOM 7752 N N . LEU A 1 49 ? -5.178 3.017 3.524 1.00 0.00 29 LEU A N 7
ATOM 7753 C CA . LEU A 1 49 ? -4.368 2.108 4.355 1.00 0.00 29 LEU A CA 7
ATOM 7754 C C . LEU A 1 49 ? -4.948 1.872 5.773 1.00 0.00 29 LEU A C 7
ATOM 7755 O O . LEU A 1 49 ? -4.433 1.041 6.522 1.00 0.00 29 LEU A O 7
ATOM 7771 N N . ALA A 1 50 ? -6.020 2.583 6.144 1.00 0.00 30 ALA A N 7
ATOM 7772 C CA . ALA A 1 50 ? -6.897 2.229 7.265 1.00 0.00 30 ALA A CA 7
ATOM 7773 C C . ALA A 1 50 ? -7.362 0.751 7.229 1.00 0.00 30 ALA A C 7
ATOM 7774 O O . ALA A 1 50 ? -7.241 0.074 6.205 1.00 0.00 30 ALA A O 7
ATOM 7781 N N . ASP A 1 51 ? -7.907 0.252 8.344 1.00 0.00 31 ASP A N 7
ATOM 7782 C CA . ASP A 1 51 ? -8.299 -1.155 8.545 1.00 0.00 31 ASP A CA 7
ATOM 7783 C C . ASP A 1 51 ? -9.117 -1.741 7.373 1.00 0.00 31 ASP A C 7
ATOM 7784 O O . ASP A 1 51 ? -10.293 -1.421 7.176 1.00 0.00 31 ASP A O 7
ATOM 7793 N N . CYS A 1 52 ? -8.460 -2.591 6.579 1.00 0.00 32 CYS A N 7
ATOM 7794 C CA . CYS A 1 52 ? -8.950 -3.158 5.325 1.00 0.00 32 CYS A CA 7
ATOM 7795 C C . CYS A 1 52 ? -8.257 -4.511 5.101 1.00 0.00 32 CYS A C 7
ATOM 7796 O O . CYS A 1 52 ? -7.045 -4.552 4.877 1.00 0.00 32 CYS A O 7
ATOM 7803 N N . GLU A 1 53 ? -9.001 -5.624 5.149 1.00 0.00 33 GLU A N 7
ATOM 7804 C CA . GLU A 1 53 ? -8.453 -6.978 4.934 1.00 0.00 33 GLU A CA 7
ATOM 7805 C C . GLU A 1 53 ? -7.676 -7.072 3.614 1.00 0.00 33 GLU A C 7
ATOM 7806 O O . GLU A 1 53 ? -6.556 -7.575 3.583 1.00 0.00 33 GLU A O 7
ATOM 7818 N N . LYS A 1 54 ? -8.236 -6.513 2.535 1.00 0.00 34 LYS A N 7
ATOM 7819 C CA . LYS A 1 54 ? -7.630 -6.491 1.193 1.00 0.00 34 LYS A CA 7
ATOM 7820 C C . LYS A 1 54 ? -6.255 -5.805 1.182 1.00 0.00 34 LYS A C 7
ATOM 7821 O O . LYS A 1 54 ? -5.343 -6.274 0.502 1.00 0.00 34 LYS A O 7
ATOM 7840 N N . CYS A 1 55 ? -6.084 -4.739 1.975 1.00 0.00 35 CYS A N 7
ATOM 7841 C CA . CYS A 1 55 ? -4.792 -4.070 2.165 1.00 0.00 35 CYS A CA 7
ATOM 7842 C C . CYS A 1 55 ? -3.817 -4.933 2.987 1.00 0.00 35 CYS A C 7
ATOM 7843 O O . CYS A 1 55 ? -2.671 -5.123 2.585 1.00 0.00 35 CYS A O 7
ATOM 7850 N N . GLN A 1 56 ? -4.260 -5.475 4.128 1.00 0.00 36 GLN A N 7
ATOM 7851 C CA . GLN A 1 56 ? -3.408 -6.284 5.011 1.00 0.00 36 GLN A CA 7
ATOM 7852 C C . GLN A 1 56 ? -2.929 -7.584 4.347 1.00 0.00 36 GLN A C 7
ATOM 7853 O O . GLN A 1 56 ? -1.769 -7.960 4.517 1.00 0.00 36 GLN A O 7
ATOM 7867 N N . VAL A 1 57 ? -3.781 -8.233 3.545 1.00 0.00 37 VAL A N 7
ATOM 7868 C CA . VAL A 1 57 ? -3.431 -9.401 2.718 1.00 0.00 37 VAL A CA 7
ATOM 7869 C C . VAL A 1 57 ? -2.350 -9.057 1.689 1.00 0.00 37 VAL A C 7
ATOM 7870 O O . VAL A 1 57 ? -1.413 -9.835 1.517 1.00 0.00 37 VAL A O 7
ATOM 7883 N N . GLU A 1 58 ? -2.421 -7.892 1.037 1.00 0.00 38 GLU A N 7
ATOM 7884 C CA . GLU A 1 58 ? -1.355 -7.447 0.129 1.00 0.00 38 GLU A CA 7
ATOM 7885 C C . GLU A 1 58 ? -0.055 -7.153 0.898 1.00 0.00 38 GLU A C 7
ATOM 7886 O O . GLU A 1 58 ? 1.012 -7.621 0.505 1.00 0.00 38 GLU A O 7
ATOM 7898 N N . LEU A 1 59 ? -0.135 -6.442 2.030 1.00 0.00 39 LEU A N 7
ATOM 7899 C CA . LEU A 1 59 ? 1.039 -6.035 2.808 1.00 0.00 39 LEU A CA 7
ATOM 7900 C C . LEU A 1 59 ? 1.802 -7.246 3.365 1.00 0.00 39 LEU A C 7
ATOM 7901 O O . LEU A 1 59 ? 3.006 -7.378 3.142 1.00 0.00 39 LEU A O 7
ATOM 7917 N N . THR A 1 60 ? 1.105 -8.149 4.065 1.00 0.00 40 THR A N 7
ATOM 7918 C CA . THR A 1 60 ? 1.715 -9.327 4.706 1.00 0.00 40 THR A CA 7
ATOM 7919 C C . THR A 1 60 ? 2.378 -10.270 3.699 1.00 0.00 40 THR A C 7
ATOM 7920 O O . THR A 1 60 ? 3.416 -10.854 4.001 1.00 0.00 40 THR A O 7
ATOM 7931 N N . ARG A 1 61 ? 1.857 -10.347 2.465 1.00 0.00 41 ARG A N 7
ATOM 7932 C CA . ARG A 1 61 ? 2.462 -11.099 1.351 1.00 0.00 41 ARG A CA 7
ATOM 7933 C C . ARG A 1 61 ? 3.892 -10.651 1.054 1.00 0.00 41 ARG A C 7
ATOM 7934 O O . ARG A 1 61 ? 4.734 -11.484 0.728 1.00 0.00 41 ARG A O 7
ATOM 7955 N N . LEU A 1 62 ? 4.184 -9.358 1.215 1.00 0.00 42 LEU A N 7
ATOM 7956 C CA . LEU A 1 62 ? 5.529 -8.802 1.023 1.00 0.00 42 LEU A CA 7
ATOM 7957 C C . LEU A 1 62 ? 6.431 -9.073 2.233 1.00 0.00 42 LEU A C 7
ATOM 7958 O O . LEU A 1 62 ? 7.595 -9.438 2.065 1.00 0.00 42 LEU A O 7
ATOM 7974 N N . LEU A 1 63 ? 5.888 -8.952 3.451 1.00 0.00 43 LEU A N 7
ATOM 7975 C CA . LEU A 1 63 ? 6.639 -9.243 4.680 1.00 0.00 43 LEU A CA 7
ATOM 7976 C C . LEU A 1 63 ? 7.025 -10.729 4.755 1.00 0.00 43 LEU A C 7
ATOM 7977 O O . LEU A 1 63 ? 8.126 -11.064 5.187 1.00 0.00 43 LEU A O 7
ATOM 7993 N N . GLN A 1 64 ? 6.151 -11.619 4.275 1.00 0.00 44 GLN A N 7
ATOM 7994 C CA . GLN A 1 64 ? 6.377 -13.063 4.196 1.00 0.00 44 GLN A CA 7
ATOM 7995 C C . GLN A 1 64 ? 7.627 -13.423 3.371 1.00 0.00 44 GLN A C 7
ATOM 7996 O O . GLN A 1 64 ? 8.343 -14.356 3.727 1.00 0.00 44 GLN A O 7
ATOM 8010 N N . LEU A 1 65 ? 7.921 -12.675 2.298 1.00 0.00 45 LEU A N 7
ATOM 8011 C CA . LEU A 1 65 ? 9.124 -12.861 1.473 1.00 0.00 45 LEU A CA 7
ATOM 8012 C C . LEU A 1 65 ? 10.403 -12.410 2.204 1.00 0.00 45 LEU A C 7
ATOM 8013 O O . LEU A 1 65 ? 11.457 -13.029 2.053 1.00 0.00 45 LEU A O 7
ATOM 8029 N N . ASP A 1 66 ? 10.313 -11.356 3.020 1.00 0.00 46 ASP A N 7
ATOM 8030 C CA . ASP A 1 66 ? 11.435 -10.819 3.810 1.00 0.00 46 ASP A CA 7
ATOM 8031 C C . ASP A 1 66 ? 11.891 -11.750 4.957 1.00 0.00 46 ASP A C 7
ATOM 8032 O O . ASP A 1 66 ? 13.060 -11.717 5.348 1.00 0.00 46 ASP A O 7
ATOM 8041 N N . GLN A 1 67 ? 11.002 -12.623 5.453 1.00 0.00 47 GLN A N 7
ATOM 8042 C CA . GLN A 1 67 ? 11.278 -13.618 6.508 1.00 0.00 47 GLN A CA 7
ATOM 8043 C C . GLN A 1 67 ? 10.944 -15.067 6.083 1.00 0.00 47 GLN A C 7
ATOM 8044 O O . GLN A 1 67 ? 10.636 -15.915 6.924 1.00 0.00 47 GLN A O 7
ATOM 8058 N N . LEU A 1 68 ? 10.981 -15.349 4.773 1.00 0.00 48 LEU A N 7
ATOM 8059 C CA . LEU A 1 68 ? 10.638 -16.644 4.166 1.00 0.00 48 LEU A CA 7
ATOM 8060 C C . LEU A 1 68 ? 11.426 -17.799 4.817 1.00 0.00 48 LEU A C 7
ATOM 8061 O O . LEU A 1 68 ? 12.652 -17.882 4.695 1.00 0.00 48 LEU A O 7
ATOM 8077 N N . GLY A 1 69 ? 10.716 -18.680 5.526 1.00 0.00 49 GLY A N 7
ATOM 8078 C CA . GLY A 1 69 ? 11.301 -19.782 6.292 1.00 0.00 49 GLY A CA 7
ATOM 8079 C C . GLY A 1 69 ? 10.246 -20.545 7.095 1.00 0.00 49 GLY A C 7
ATOM 8080 O O . GLY A 1 69 ? 9.361 -21.184 6.517 1.00 0.00 49 GLY A O 7
ATOM 8084 N N . ARG A 1 70 ? 10.324 -20.474 8.432 1.00 0.00 50 ARG A N 7
ATOM 8085 C CA . ARG A 1 70 ? 9.366 -21.110 9.354 1.00 0.00 50 ARG A CA 7
ATOM 8086 C C . ARG A 1 70 ? 7.922 -20.659 9.074 1.00 0.00 50 ARG A C 7
ATOM 8087 O O . ARG A 1 70 ? 7.662 -19.471 8.873 1.00 0.00 50 ARG A O 7
ATOM 8108 N N . GLY A 1 71 ? 6.991 -21.616 9.065 1.00 0.00 51 GLY A N 7
ATOM 8109 C CA . GLY A 1 71 ? 5.559 -21.394 8.815 1.00 0.00 51 GLY A CA 7
ATOM 8110 C C . GLY A 1 71 ? 5.107 -21.734 7.387 1.00 0.00 51 GLY A C 7
ATOM 8111 O O . GLY A 1 71 ? 3.907 -21.866 7.143 1.00 0.00 51 GLY A O 7
ATOM 8115 N N . TYR A 1 72 ? 6.047 -21.903 6.446 1.00 0.00 52 TYR A N 7
ATOM 8116 C CA . TYR A 1 72 ? 5.776 -22.428 5.102 1.00 0.00 52 TYR A CA 7
ATOM 8117 C C . TYR A 1 72 ? 5.324 -23.906 5.135 1.00 0.00 52 TYR A C 7
ATOM 8118 O O . TYR A 1 72 ? 5.472 -24.589 6.157 1.00 0.00 52 TYR A O 7
ATOM 8136 N N . ILE A 1 73 ? 4.759 -24.411 4.031 1.00 0.00 53 ILE A N 7
ATOM 8137 C CA . ILE A 1 73 ? 4.252 -25.794 3.934 1.00 0.00 53 ILE A CA 7
ATOM 8138 C C . ILE A 1 73 ? 5.359 -26.847 4.122 1.00 0.00 53 ILE A C 7
ATOM 8139 O O . ILE A 1 73 ? 6.549 -26.572 3.935 1.00 0.00 53 ILE A O 7
ATOM 8155 N N . GLU A 1 74 ? 4.973 -28.070 4.499 1.00 0.00 54 GLU A N 7
ATOM 8156 C CA . GLU A 1 74 ? 5.909 -29.182 4.712 1.00 0.00 54 GLU A CA 7
ATOM 8157 C C . GLU A 1 74 ? 6.582 -29.631 3.399 1.00 0.00 54 GLU A C 7
ATOM 8158 O O . GLU A 1 74 ? 5.923 -30.061 2.449 1.00 0.00 54 GLU A O 7
ATOM 8170 N N . ARG A 1 75 ? 7.918 -29.531 3.346 1.00 0.00 55 ARG A N 7
ATOM 8171 C CA . ARG A 1 75 ? 8.755 -29.790 2.151 1.00 0.00 55 ARG A CA 7
ATOM 8172 C C . ARG A 1 75 ? 9.362 -31.209 2.157 1.00 0.00 55 ARG A C 7
ATOM 8173 O O . ARG A 1 75 ? 10.369 -31.478 1.504 1.00 0.00 55 ARG A O 7
ATOM 8194 N N . HIS A 1 76 ? 8.766 -32.118 2.935 1.00 0.00 56 HIS A N 7
ATOM 8195 C CA . HIS A 1 76 ? 9.178 -33.522 3.073 1.00 0.00 56 HIS A CA 7
ATOM 8196 C C . HIS A 1 76 ? 8.965 -34.311 1.767 1.00 0.00 56 HIS A C 7
ATOM 8197 O O . HIS A 1 76 ? 8.016 -34.045 1.026 1.00 0.00 56 HIS A O 7
ATOM 8212 N N . GLY A 1 77 ? 9.832 -35.291 1.495 1.00 0.00 57 GLY A N 7
ATOM 8213 C CA . GLY A 1 77 ? 9.773 -36.125 0.286 1.00 0.00 57 GLY A CA 7
ATOM 8214 C C . GLY A 1 77 ? 8.624 -37.148 0.304 1.00 0.00 57 GLY A C 7
ATOM 8215 O O . GLY A 1 77 ? 7.697 -37.023 -0.502 1.00 0.00 57 GLY A O 7
ATOM 8219 N N . PRO A 1 78 ? 8.641 -38.140 1.219 1.00 0.00 58 PRO A N 7
ATOM 8220 C CA . PRO A 1 78 ? 7.555 -39.110 1.358 1.00 0.00 58 PRO A CA 7
ATOM 8221 C C . PRO A 1 78 ? 6.334 -38.499 2.067 1.00 0.00 58 PRO A C 7
ATOM 8222 O O . PRO A 1 78 ? 6.460 -37.662 2.968 1.00 0.00 58 PRO A O 7
ATOM 8233 N N . VAL A 1 79 ? 5.143 -38.958 1.673 1.00 0.00 59 VAL A N 7
ATOM 8234 C CA . VAL A 1 79 ? 3.829 -38.512 2.170 1.00 0.00 59 VAL A CA 7
ATOM 8235 C C . VAL A 1 79 ? 2.901 -39.729 2.276 1.00 0.00 59 VAL A C 7
ATOM 8236 O O . VAL A 1 79 ? 2.897 -40.592 1.395 1.00 0.00 59 VAL A O 7
ATOM 8249 N N . ASP A 1 80 ? 2.108 -39.803 3.347 1.00 0.00 60 ASP A N 7
ATOM 8250 C CA . ASP A 1 80 ? 1.135 -40.877 3.599 1.00 0.00 60 ASP A CA 7
ATOM 8251 C C . ASP A 1 80 ? -0.301 -40.398 3.317 1.00 0.00 60 ASP A C 7
ATOM 8252 O O . ASP A 1 80 ? -0.564 -39.196 3.219 1.00 0.00 60 ASP A O 7
ATOM 8261 N N . ILE A 1 81 ? -1.247 -41.340 3.223 1.00 0.00 61 ILE A N 7
ATOM 8262 C CA . ILE A 1 81 ? -2.667 -41.067 2.949 1.00 0.00 61 ILE A CA 7
ATOM 8263 C C . ILE A 1 81 ? -3.516 -41.643 4.104 1.00 0.00 61 ILE A C 7
ATOM 8264 O O . ILE A 1 81 ? -3.969 -42.791 4.022 1.00 0.00 61 ILE A O 7
ATOM 8280 N N . PRO A 1 82 ? -3.690 -40.897 5.217 1.00 0.00 62 PRO A N 7
ATOM 8281 C CA . PRO A 1 82 ? -4.517 -41.322 6.348 1.00 0.00 62 PRO A CA 7
ATOM 8282 C C . PRO A 1 82 ? -6.016 -41.326 6.000 1.00 0.00 62 PRO A C 7
ATOM 8283 O O . PRO A 1 82 ? -6.450 -40.753 4.993 1.00 0.00 62 PRO A O 7
ATOM 8294 N N . TRP A 1 83 ? -6.821 -41.953 6.861 1.00 0.00 63 TRP A N 7
ATOM 8295 C CA . TRP A 1 83 ? -8.287 -41.936 6.781 1.00 0.00 63 TRP A CA 7
ATOM 8296 C C . TRP A 1 83 ? -8.864 -40.510 6.882 1.00 0.00 63 TRP A C 7
ATOM 8297 O O . TRP A 1 83 ? -8.225 -39.599 7.413 1.00 0.00 63 TRP A O 7
ATOM 8318 N N . HIS A 1 84 ? -10.120 -40.326 6.452 1.00 0.00 64 HIS A N 7
ATOM 8319 C CA . HIS A 1 84 ? -10.854 -39.045 6.513 1.00 0.00 64 HIS A CA 7
ATOM 8320 C C . HIS A 1 84 ? -11.332 -38.653 7.937 1.00 0.00 64 HIS A C 7
ATOM 8321 O O . HIS A 1 84 ? -12.259 -37.858 8.093 1.00 0.00 64 HIS A O 7
ATOM 8336 N N . ALA A 1 85 ? -10.729 -39.235 8.979 1.00 0.00 65 ALA A N 7
ATOM 8337 C CA . ALA A 1 85 ? -11.012 -38.970 10.389 1.00 0.00 65 ALA A CA 7
ATOM 8338 C C . ALA A 1 85 ? -10.788 -37.487 10.748 1.00 0.00 65 ALA A C 7
ATOM 8339 O O . ALA A 1 85 ? -9.686 -36.957 10.578 1.00 0.00 65 ALA A O 7
ATOM 8346 N N . LEU A 1 86 ? -11.838 -36.815 11.233 1.00 0.00 66 LEU A N 7
ATOM 8347 C CA . LEU A 1 86 ? -11.836 -35.381 11.548 1.00 0.00 66 LEU A CA 7
ATOM 8348 C C . LEU A 1 86 ? -12.957 -35.043 12.559 1.00 0.00 66 LEU A C 7
ATOM 8349 O O . LEU A 1 86 ? -14.058 -35.591 12.429 1.00 0.00 66 LEU A O 7
ATOM 8365 N N . PRO A 1 87 ? -12.729 -34.158 13.554 1.00 0.00 67 PRO A N 7
ATOM 8366 C CA . PRO A 1 87 ? -13.752 -33.774 14.530 1.00 0.00 67 PRO A CA 7
ATOM 8367 C C . PRO A 1 87 ? -14.857 -32.916 13.887 1.00 0.00 67 PRO A C 7
ATOM 8368 O O . PRO A 1 87 ? -14.665 -31.732 13.597 1.00 0.00 67 PRO A O 7
ATOM 8379 N N . ARG A 1 88 ? -16.028 -33.525 13.646 1.00 0.00 68 ARG A N 7
ATOM 8380 C CA . ARG A 1 88 ? -17.216 -32.890 13.047 1.00 0.00 68 ARG A CA 7
ATOM 8381 C C . ARG A 1 88 ? -17.909 -31.939 14.034 1.00 0.00 68 ARG A C 7
ATOM 8382 O O . ARG A 1 88 ? -18.794 -32.341 14.791 1.00 0.00 68 ARG A O 7
ATOM 8403 N N . ASN A 1 89 ? -17.480 -30.677 14.045 1.00 0.00 69 ASN A N 7
ATOM 8404 C CA . ASN A 1 89 ? -17.985 -29.608 14.915 1.00 0.00 69 ASN A CA 7
ATOM 8405 C C . ASN A 1 89 ? -19.380 -29.094 14.464 1.00 0.00 69 ASN A C 7
ATOM 8406 O O . ASN A 1 89 ? -19.515 -27.996 13.913 1.00 0.00 69 ASN A O 7
ATOM 8417 N N . ARG A 1 90 ? -20.410 -29.933 14.638 1.00 0.00 70 ARG A N 7
ATOM 8418 C CA . ARG A 1 90 ? -21.822 -29.659 14.300 1.00 0.00 70 ARG A CA 7
ATOM 8419 C C . ARG A 1 90 ? -22.567 -29.027 15.488 1.00 0.00 70 ARG A C 7
ATOM 8420 O O . ARG A 1 90 ? -22.613 -29.631 16.574 1.00 0.00 70 ARG A O 7
ATOM 8443 N N . LEU A 1 13 ? -21.755 -0.390 -16.630 1.00 0.00 -7 LEU A N 8
ATOM 8444 C CA . LEU A 1 13 ? -20.833 0.146 -15.589 1.00 0.00 -7 LEU A CA 8
ATOM 8445 C C . LEU A 1 13 ? -19.384 -0.157 -15.986 1.00 0.00 -7 LEU A C 8
ATOM 8446 O O . LEU A 1 13 ? -19.125 -1.211 -16.567 1.00 0.00 -7 LEU A O 8
ATOM 8462 N N . VAL A 1 14 ? -18.447 0.752 -15.671 1.00 0.00 -6 VAL A N 8
ATOM 8463 C CA . VAL A 1 14 ? -16.990 0.663 -15.956 1.00 0.00 -6 VAL A CA 8
ATOM 8464 C C . VAL A 1 14 ? -16.623 -0.026 -17.295 1.00 0.00 -6 VAL A C 8
ATOM 8465 O O . VAL A 1 14 ? -15.925 -1.047 -17.303 1.00 0.00 -6 VAL A O 8
ATOM 8478 N N . PRO A 1 15 ? -17.115 0.486 -18.446 1.00 0.00 -5 PRO A N 8
ATOM 8479 C CA . PRO A 1 15 ? -16.958 -0.170 -19.746 1.00 0.00 -5 PRO A CA 8
ATOM 8480 C C . PRO A 1 15 ? -15.495 -0.194 -20.219 1.00 0.00 -5 PRO A C 8
ATOM 8481 O O . PRO A 1 15 ? -14.743 0.766 -20.021 1.00 0.00 -5 PRO A O 8
ATOM 8492 N N . ARG A 1 16 ? -15.095 -1.285 -20.890 1.00 0.00 -4 ARG A N 8
ATOM 8493 C CA . ARG A 1 16 ? -13.792 -1.393 -21.571 1.00 0.00 -4 ARG A CA 8
ATOM 8494 C C . ARG A 1 16 ? -13.751 -0.544 -22.851 1.00 0.00 -4 ARG A C 8
ATOM 8495 O O . ARG A 1 16 ? -14.785 -0.333 -23.491 1.00 0.00 -4 ARG A O 8
ATOM 8516 N N . GLY A 1 17 ? -12.563 -0.077 -23.235 1.00 0.00 -3 GLY A N 8
ATOM 8517 C CA . GLY A 1 17 ? -12.345 0.761 -24.424 1.00 0.00 -3 GLY A CA 8
ATOM 8518 C C . GLY A 1 17 ? -11.338 1.892 -24.192 1.00 0.00 -3 GLY A C 8
ATOM 8519 O O . GLY A 1 17 ? -10.449 1.788 -23.343 1.00 0.00 -3 GLY A O 8
ATOM 8523 N N . SER A 1 18 ? -11.482 2.979 -24.956 1.00 0.00 -2 SER A N 8
ATOM 8524 C CA . SER A 1 18 ? -10.664 4.202 -24.875 1.00 0.00 -2 SER A CA 8
ATOM 8525 C C . SER A 1 18 ? -10.835 4.956 -23.542 1.00 0.00 -2 SER A C 8
ATOM 8526 O O . SER A 1 18 ? -11.644 5.885 -23.436 1.00 0.00 -2 SER A O 8
ATOM 8534 N N . HIS A 1 19 ? -10.070 4.564 -22.518 1.00 0.00 -1 HIS A N 8
ATOM 8535 C CA . HIS A 1 19 ? -9.996 5.231 -21.209 1.00 0.00 -1 HIS A CA 8
ATOM 8536 C C . HIS A 1 19 ? -8.589 5.091 -20.609 1.00 0.00 -1 HIS A C 8
ATOM 8537 O O . HIS A 1 19 ? -7.954 4.044 -20.758 1.00 0.00 -1 HIS A O 8
ATOM 8552 N N . MET A 1 20 ? -8.098 6.129 -19.925 1.00 0.00 0 MET A N 8
ATOM 8553 C CA . MET A 1 20 ? -6.802 6.103 -19.232 1.00 0.00 0 MET A CA 8
ATOM 8554 C C . MET A 1 20 ? -6.830 5.094 -18.072 1.00 0.00 0 MET A C 8
ATOM 8555 O O . MET A 1 20 ? -7.596 5.256 -17.117 1.00 0.00 0 MET A O 8
ATOM 8569 N N . MET A 1 21 ? -6.015 4.039 -18.164 1.00 0.00 1 MET A N 8
ATOM 8570 C CA . MET A 1 21 ? -5.855 3.042 -17.097 1.00 0.00 1 MET A CA 8
ATOM 8571 C C . MET A 1 21 ? -5.133 3.636 -15.874 1.00 0.00 1 MET A C 8
ATOM 8572 O O . MET A 1 21 ? -4.221 4.458 -16.013 1.00 0.00 1 MET A O 8
ATOM 8586 N N . SER A 1 22 ? -5.513 3.180 -14.678 1.00 0.00 2 SER A N 8
ATOM 8587 C CA . SER A 1 22 ? -4.965 3.617 -13.381 1.00 0.00 2 SER A CA 8
ATOM 8588 C C . SER A 1 22 ? -4.978 2.473 -12.352 1.00 0.00 2 SER A C 8
ATOM 8589 O O . SER A 1 22 ? -5.655 1.458 -12.543 1.00 0.00 2 SER A O 8
ATOM 8597 N N . SER A 1 23 ? -4.256 2.650 -11.242 1.00 0.00 3 SER A N 8
ATOM 8598 C CA . SER A 1 23 ? -4.125 1.665 -10.152 1.00 0.00 3 SER A CA 8
ATOM 8599 C C . SER A 1 23 ? -4.930 2.068 -8.907 1.00 0.00 3 SER A C 8
ATOM 8600 O O . SER A 1 23 ? -5.273 3.241 -8.723 1.00 0.00 3 SER A O 8
ATOM 8608 N N . SER A 1 24 ? -5.227 1.102 -8.034 1.00 0.00 4 SER A N 8
ATOM 8609 C CA . SER A 1 24 ? -5.965 1.314 -6.778 1.00 0.00 4 SER A CA 8
ATOM 8610 C C . SER A 1 24 ? -5.006 1.558 -5.602 1.00 0.00 4 SER A C 8
ATOM 8611 O O . SER A 1 24 ? -3.936 0.940 -5.544 1.00 0.00 4 SER A O 8
ATOM 8619 N N . PRO A 1 25 ? -5.373 2.383 -4.599 1.00 0.00 5 PRO A N 8
ATOM 8620 C CA . PRO A 1 25 ? -4.559 2.564 -3.396 1.00 0.00 5 PRO A CA 8
ATOM 8621 C C . PRO A 1 25 ? -4.429 1.277 -2.559 1.00 0.00 5 PRO A C 8
ATOM 8622 O O . PRO A 1 25 ? -3.509 1.166 -1.750 1.00 0.00 5 PRO A O 8
ATOM 8633 N N . CYS A 1 26 ? -5.296 0.278 -2.779 1.00 0.00 6 CYS A N 8
ATOM 8634 C CA . CYS A 1 26 ? -5.166 -1.056 -2.183 1.00 0.00 6 CYS A CA 8
ATOM 8635 C C . CYS A 1 26 ? -3.945 -1.849 -2.700 1.00 0.00 6 CYS A C 8
ATOM 8636 O O . CYS A 1 26 ? -3.483 -2.756 -2.012 1.00 0.00 6 CYS A O 8
ATOM 8643 N N . ASP A 1 27 ? -3.392 -1.485 -3.867 1.00 0.00 7 ASP A N 8
ATOM 8644 C CA . ASP A 1 27 ? -2.177 -2.090 -4.434 1.00 0.00 7 ASP A CA 8
ATOM 8645 C C . ASP A 1 27 ? -0.964 -1.135 -4.457 1.00 0.00 7 ASP A C 8
ATOM 8646 O O . ASP A 1 27 ? 0.170 -1.593 -4.593 1.00 0.00 7 ASP A O 8
ATOM 8655 N N . GLN A 1 28 ? -1.153 0.170 -4.206 1.00 0.00 8 GLN A N 8
ATOM 8656 C CA . GLN A 1 28 ? -0.044 1.126 -4.032 1.00 0.00 8 GLN A CA 8
ATOM 8657 C C . GLN A 1 28 ? 0.798 0.836 -2.782 1.00 0.00 8 GLN A C 8
ATOM 8658 O O . GLN A 1 28 ? 1.991 1.151 -2.748 1.00 0.00 8 GLN A O 8
ATOM 8672 N N . LEU A 1 29 ? 0.208 0.188 -1.769 1.00 0.00 9 LEU A N 8
ATOM 8673 C CA . LEU A 1 29 ? 0.920 -0.234 -0.564 1.00 0.00 9 LEU A CA 8
ATOM 8674 C C . LEU A 1 29 ? 2.065 -1.217 -0.846 1.00 0.00 9 LEU A C 8
ATOM 8675 O O . LEU A 1 29 ? 2.980 -1.369 -0.037 1.00 0.00 9 LEU A O 8
ATOM 8691 N N . GLN A 1 30 ? 2.012 -1.880 -2.003 1.00 0.00 10 GLN A N 8
ATOM 8692 C CA . GLN A 1 30 ? 3.036 -2.815 -2.446 1.00 0.00 10 GLN A CA 8
ATOM 8693 C C . GLN A 1 30 ? 4.399 -2.093 -2.535 1.00 0.00 10 GLN A C 8
ATOM 8694 O O . GLN A 1 30 ? 5.405 -2.562 -2.003 1.00 0.00 10 GLN A O 8
ATOM 8708 N N . SER A 1 31 ? 4.406 -0.896 -3.133 1.00 0.00 11 SER A N 8
ATOM 8709 C CA . SER A 1 31 ? 5.576 -0.010 -3.221 1.00 0.00 11 SER A CA 8
ATOM 8710 C C . SER A 1 31 ? 5.973 0.612 -1.877 1.00 0.00 11 SER A C 8
ATOM 8711 O O . SER A 1 31 ? 7.166 0.780 -1.611 1.00 0.00 11 SER A O 8
ATOM 8719 N N . PHE A 1 32 ? 5.001 0.925 -1.009 1.00 0.00 12 PHE A N 8
ATOM 8720 C CA . PHE A 1 32 ? 5.254 1.434 0.346 1.00 0.00 12 PHE A CA 8
ATOM 8721 C C . PHE A 1 32 ? 6.104 0.465 1.181 1.00 0.00 12 PHE A C 8
ATOM 8722 O O . PHE A 1 32 ? 7.132 0.861 1.733 1.00 0.00 12 PHE A O 8
ATOM 8739 N N . ALA A 1 33 ? 5.694 -0.806 1.257 1.00 0.00 13 ALA A N 8
ATOM 8740 C CA . ALA A 1 33 ? 6.363 -1.803 2.091 1.00 0.00 13 ALA A CA 8
ATOM 8741 C C . ALA A 1 33 ? 7.763 -2.178 1.568 1.00 0.00 13 ALA A C 8
ATOM 8742 O O . ALA A 1 33 ? 8.678 -2.420 2.358 1.00 0.00 13 ALA A O 8
ATOM 8749 N N . ASP A 1 34 ? 7.942 -2.210 0.240 1.00 0.00 14 ASP A N 8
ATOM 8750 C CA . ASP A 1 34 ? 9.245 -2.436 -0.400 1.00 0.00 14 ASP A CA 8
ATOM 8751 C C . ASP A 1 34 ? 10.230 -1.277 -0.115 1.00 0.00 14 ASP A C 8
ATOM 8752 O O . ASP A 1 34 ? 11.422 -1.504 0.109 1.00 0.00 14 ASP A O 8
ATOM 8761 N N . GLY A 1 35 ? 9.714 -0.040 -0.047 1.00 0.00 15 GLY A N 8
ATOM 8762 C CA . GLY A 1 35 ? 10.456 1.168 0.341 1.00 0.00 15 GLY A CA 8
ATOM 8763 C C . GLY A 1 35 ? 10.642 2.187 -0.793 1.00 0.00 15 GLY A C 8
ATOM 8764 O O . GLY A 1 35 ? 11.623 2.931 -0.790 1.00 0.00 15 GLY A O 8
ATOM 8768 N N . ASP A 1 36 ? 9.732 2.213 -1.775 1.00 0.00 16 ASP A N 8
ATOM 8769 C CA . ASP A 1 36 ? 9.865 2.946 -3.049 1.00 0.00 16 ASP A CA 8
ATOM 8770 C C . ASP A 1 36 ? 8.662 3.880 -3.328 1.00 0.00 16 ASP A C 8
ATOM 8771 O O . ASP A 1 36 ? 8.282 4.104 -4.481 1.00 0.00 16 ASP A O 8
ATOM 8780 N N . LEU A 1 37 ? 8.061 4.443 -2.272 1.00 0.00 17 LEU A N 8
ATOM 8781 C CA . LEU A 1 37 ? 6.929 5.379 -2.350 1.00 0.00 17 LEU A CA 8
ATOM 8782 C C . LEU A 1 37 ? 7.311 6.758 -1.755 1.00 0.00 17 LEU A C 8
ATOM 8783 O O . LEU A 1 37 ? 7.827 6.804 -0.632 1.00 0.00 17 LEU A O 8
ATOM 8799 N N . PRO A 1 38 ? 7.086 7.883 -2.469 1.00 0.00 18 PRO A N 8
ATOM 8800 C CA . PRO A 1 38 ? 7.459 9.227 -2.007 1.00 0.00 18 PRO A CA 8
ATOM 8801 C C . PRO A 1 38 ? 6.520 9.750 -0.899 1.00 0.00 18 PRO A C 8
ATOM 8802 O O . PRO A 1 38 ? 5.376 9.295 -0.796 1.00 0.00 18 PRO A O 8
ATOM 8813 N N . PRO A 1 39 ? 6.949 10.743 -0.091 1.00 0.00 19 PRO A N 8
ATOM 8814 C CA . PRO A 1 39 ? 6.210 11.187 1.098 1.00 0.00 19 PRO A CA 8
ATOM 8815 C C . PRO A 1 39 ? 4.850 11.835 0.790 1.00 0.00 19 PRO A C 8
ATOM 8816 O O . PRO A 1 39 ? 3.916 11.705 1.585 1.00 0.00 19 PRO A O 8
ATOM 8827 N N . MET A 1 40 ? 4.706 12.503 -0.362 1.00 0.00 20 MET A N 8
ATOM 8828 C CA . MET A 1 40 ? 3.436 13.122 -0.767 1.00 0.00 20 MET A CA 8
ATOM 8829 C C . MET A 1 40 ? 2.366 12.065 -1.090 1.00 0.00 20 MET A C 8
ATOM 8830 O O . MET A 1 40 ? 1.245 12.127 -0.583 1.00 0.00 20 MET A O 8
ATOM 8844 N N . GLU A 1 41 ? 2.724 11.050 -1.883 1.00 0.00 21 GLU A N 8
ATOM 8845 C CA . GLU A 1 41 ? 1.823 9.936 -2.210 1.00 0.00 21 GLU A CA 8
ATOM 8846 C C . GLU A 1 41 ? 1.585 9.014 -1.005 1.00 0.00 21 GLU A C 8
ATOM 8847 O O . GLU A 1 41 ? 0.492 8.464 -0.870 1.00 0.00 21 GLU A O 8
ATOM 8859 N N . ALA A 1 42 ? 2.563 8.896 -0.096 1.00 0.00 22 ALA A N 8
ATOM 8860 C CA . ALA A 1 42 ? 2.434 8.138 1.146 1.00 0.00 22 ALA A CA 8
ATOM 8861 C C . ALA A 1 42 ? 1.295 8.639 2.062 1.00 0.00 22 ALA A C 8
ATOM 8862 O O . ALA A 1 42 ? 0.658 7.837 2.746 1.00 0.00 22 ALA A O 8
ATOM 8869 N N . GLN A 1 43 ? 0.988 9.941 2.054 1.00 0.00 23 GLN A N 8
ATOM 8870 C CA . GLN A 1 43 ? -0.197 10.475 2.738 1.00 0.00 23 GLN A CA 8
ATOM 8871 C C . GLN A 1 43 ? -1.489 10.256 1.925 1.00 0.00 23 GLN A C 8
ATOM 8872 O O . GLN A 1 43 ? -2.531 9.949 2.506 1.00 0.00 23 GLN A O 8
ATOM 8886 N N . ALA A 1 44 ? -1.428 10.361 0.591 1.00 0.00 24 ALA A N 8
ATOM 8887 C CA . ALA A 1 44 ? -2.589 10.209 -0.292 1.00 0.00 24 ALA A CA 8
ATOM 8888 C C . ALA A 1 44 ? -3.219 8.801 -0.238 1.00 0.00 24 ALA A C 8
ATOM 8889 O O . ALA A 1 44 ? -4.430 8.676 -0.032 1.00 0.00 24 ALA A O 8
ATOM 8896 N N . PHE A 1 45 ? -2.417 7.733 -0.364 1.00 0.00 25 PHE A N 8
ATOM 8897 C CA . PHE A 1 45 ? -2.903 6.347 -0.195 1.00 0.00 25 PHE A CA 8
ATOM 8898 C C . PHE A 1 45 ? -3.136 5.974 1.284 1.00 0.00 25 PHE A C 8
ATOM 8899 O O . PHE A 1 45 ? -3.917 5.067 1.578 1.00 0.00 25 PHE A O 8
ATOM 8916 N N . GLY A 1 46 ? -2.502 6.698 2.217 1.00 0.00 26 GLY A N 8
ATOM 8917 C CA . GLY A 1 46 ? -2.570 6.477 3.667 1.00 0.00 26 GLY A CA 8
ATOM 8918 C C . GLY A 1 46 ? -3.996 6.436 4.234 1.00 0.00 26 GLY A C 8
ATOM 8919 O O . GLY A 1 46 ? -4.282 5.648 5.136 1.00 0.00 26 GLY A O 8
ATOM 8923 N N . GLN A 1 47 ? -4.915 7.222 3.658 1.00 0.00 27 GLN A N 8
ATOM 8924 C CA . GLN A 1 47 ? -6.347 7.210 3.990 1.00 0.00 27 GLN A CA 8
ATOM 8925 C C . GLN A 1 47 ? -7.012 5.844 3.730 1.00 0.00 27 GLN A C 8
ATOM 8926 O O . GLN A 1 47 ? -7.823 5.387 4.539 1.00 0.00 27 GLN A O 8
ATOM 8940 N N . HIS A 1 48 ? -6.655 5.167 2.629 1.00 0.00 28 HIS A N 8
ATOM 8941 C CA . HIS A 1 48 ? -7.152 3.821 2.287 1.00 0.00 28 HIS A CA 8
ATOM 8942 C C . HIS A 1 48 ? -6.388 2.696 3.005 1.00 0.00 28 HIS A C 8
ATOM 8943 O O . HIS A 1 48 ? -6.922 1.598 3.156 1.00 0.00 28 HIS A O 8
ATOM 8958 N N . LEU A 1 49 ? -5.163 2.964 3.476 1.00 0.00 29 LEU A N 8
ATOM 8959 C CA . LEU A 1 49 ? -4.377 2.051 4.323 1.00 0.00 29 LEU A CA 8
ATOM 8960 C C . LEU A 1 49 ? -5.001 1.802 5.720 1.00 0.00 29 LEU A C 8
ATOM 8961 O O . LEU A 1 49 ? -4.521 0.946 6.468 1.00 0.00 29 LEU A O 8
ATOM 8977 N N . ALA A 1 50 ? -6.069 2.526 6.081 1.00 0.00 30 ALA A N 8
ATOM 8978 C CA . ALA A 1 50 ? -6.964 2.183 7.192 1.00 0.00 30 ALA A CA 8
ATOM 8979 C C . ALA A 1 50 ? -7.469 0.720 7.124 1.00 0.00 30 ALA A C 8
ATOM 8980 O O . ALA A 1 50 ? -7.414 0.084 6.071 1.00 0.00 30 ALA A O 8
ATOM 8987 N N . ASP A 1 51 ? -7.979 0.200 8.246 1.00 0.00 31 ASP A N 8
ATOM 8988 C CA . ASP A 1 51 ? -8.416 -1.195 8.449 1.00 0.00 31 ASP A CA 8
ATOM 8989 C C . ASP A 1 51 ? -9.200 -1.787 7.253 1.00 0.00 31 ASP A C 8
ATOM 8990 O O . ASP A 1 51 ? -10.381 -1.491 7.044 1.00 0.00 31 ASP A O 8
ATOM 8999 N N . CYS A 1 52 ? -8.517 -2.614 6.455 1.00 0.00 32 CYS A N 8
ATOM 9000 C CA . CYS A 1 52 ? -8.986 -3.171 5.185 1.00 0.00 32 CYS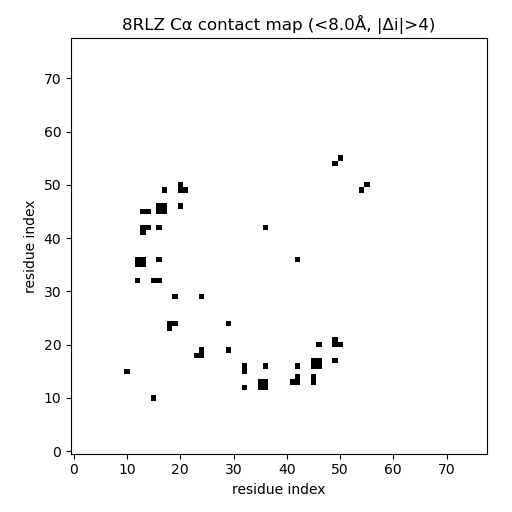 A CA 8
ATOM 9001 C C . CYS A 1 52 ? -8.297 -4.527 4.950 1.00 0.00 32 CYS A C 8
ATOM 9002 O O . CYS A 1 52 ? -7.077 -4.579 4.779 1.00 0.00 32 CYS A O 8
ATOM 9009 N N . GLU A 1 53 ? -9.053 -5.631 4.929 1.00 0.00 33 GLU A N 8
ATOM 9010 C CA . GLU A 1 53 ? -8.495 -6.985 4.740 1.00 0.00 33 GLU A CA 8
ATOM 9011 C C . GLU A 1 53 ? -7.712 -7.113 3.425 1.00 0.00 33 GLU A C 8
ATOM 9012 O O . GLU A 1 53 ? -6.602 -7.643 3.417 1.00 0.00 33 GLU A O 8
ATOM 9024 N N . LYS A 1 54 ? -8.241 -6.553 2.328 1.00 0.00 34 LYS A N 8
ATOM 9025 C CA . LYS A 1 54 ? -7.572 -6.510 1.015 1.00 0.00 34 LYS A CA 8
ATOM 9026 C C . LYS A 1 54 ? -6.198 -5.823 1.082 1.00 0.00 34 LYS A C 8
ATOM 9027 O O . LYS A 1 54 ? -5.246 -6.298 0.463 1.00 0.00 34 LYS A O 8
ATOM 9046 N N . CYS A 1 55 ? -6.073 -4.751 1.874 1.00 0.00 35 CYS A N 8
ATOM 9047 C CA . CYS A 1 55 ? -4.792 -4.081 2.112 1.00 0.00 35 CYS A CA 8
ATOM 9048 C C . CYS A 1 55 ? -3.837 -4.949 2.954 1.00 0.00 35 CYS A C 8
ATOM 9049 O O . CYS A 1 55 ? -2.677 -5.131 2.583 1.00 0.00 35 CYS A O 8
ATOM 9056 N N . GLN A 1 56 ? -4.311 -5.511 4.072 1.00 0.00 36 GLN A N 8
ATOM 9057 C CA . GLN A 1 56 ? -3.492 -6.358 4.952 1.00 0.00 36 GLN A CA 8
ATOM 9058 C C . GLN A 1 56 ? -2.961 -7.612 4.236 1.00 0.00 36 GLN A C 8
ATOM 9059 O O . GLN A 1 56 ? -1.799 -7.972 4.425 1.00 0.00 36 GLN A O 8
ATOM 9073 N N . VAL A 1 57 ? -3.771 -8.234 3.370 1.00 0.00 37 VAL A N 8
ATOM 9074 C CA . VAL A 1 57 ? -3.371 -9.362 2.510 1.00 0.00 37 VAL A CA 8
ATOM 9075 C C . VAL A 1 57 ? -2.263 -8.963 1.529 1.00 0.00 37 VAL A C 8
ATOM 9076 O O . VAL A 1 57 ? -1.260 -9.670 1.424 1.00 0.00 37 VAL A O 8
ATOM 9089 N N . GLU A 1 58 ? -2.390 -7.823 0.840 1.00 0.00 38 GLU A N 8
ATOM 9090 C CA . GLU A 1 58 ? -1.343 -7.331 -0.071 1.00 0.00 38 GLU A CA 8
ATOM 9091 C C . GLU A 1 58 ? -0.041 -6.986 0.685 1.00 0.00 38 GLU A C 8
ATOM 9092 O O . GLU A 1 58 ? 1.046 -7.248 0.174 1.00 0.00 38 GLU A O 8
ATOM 9104 N N . LEU A 1 59 ? -0.129 -6.454 1.914 1.00 0.00 39 LEU A N 8
ATOM 9105 C CA . LEU A 1 59 ? 1.030 -6.070 2.732 1.00 0.00 39 LEU A CA 8
ATOM 9106 C C . LEU A 1 59 ? 1.772 -7.298 3.284 1.00 0.00 39 LEU A C 8
ATOM 9107 O O . LEU A 1 59 ? 2.981 -7.426 3.092 1.00 0.00 39 LEU A O 8
ATOM 9123 N N . THR A 1 60 ? 1.065 -8.217 3.952 1.00 0.00 40 THR A N 8
ATOM 9124 C CA . THR A 1 60 ? 1.673 -9.398 4.596 1.00 0.00 40 THR A CA 8
ATOM 9125 C C . THR A 1 60 ? 2.366 -10.334 3.596 1.00 0.00 40 THR A C 8
ATOM 9126 O O . THR A 1 60 ? 3.393 -10.935 3.914 1.00 0.00 40 THR A O 8
ATOM 9137 N N . ARG A 1 61 ? 1.889 -10.371 2.342 1.00 0.00 41 ARG A N 8
ATOM 9138 C CA . ARG A 1 61 ? 2.537 -11.057 1.207 1.00 0.00 41 ARG A CA 8
ATOM 9139 C C . ARG A 1 61 ? 3.968 -10.581 0.960 1.00 0.00 41 ARG A C 8
ATOM 9140 O O . ARG A 1 61 ? 4.793 -11.353 0.484 1.00 0.00 41 ARG A O 8
ATOM 9161 N N . LEU A 1 62 ? 4.273 -9.330 1.297 1.00 0.00 42 LEU A N 8
ATOM 9162 C CA . LEU A 1 62 ? 5.624 -8.764 1.189 1.00 0.00 42 LEU A CA 8
ATOM 9163 C C . LEU A 1 62 ? 6.435 -9.014 2.466 1.00 0.00 42 LEU A C 8
ATOM 9164 O O . LEU A 1 62 ? 7.606 -9.389 2.390 1.00 0.00 42 LEU A O 8
ATOM 9180 N N . LEU A 1 63 ? 5.808 -8.869 3.640 1.00 0.00 43 LEU A N 8
ATOM 9181 C CA . LEU A 1 63 ? 6.462 -9.111 4.932 1.00 0.00 43 LEU A CA 8
ATOM 9182 C C . LEU A 1 63 ? 6.906 -10.570 5.098 1.00 0.00 43 LEU A C 8
ATOM 9183 O O . LEU A 1 63 ? 7.968 -10.821 5.664 1.00 0.00 43 LEU A O 8
ATOM 9199 N N . GLN A 1 64 ? 6.136 -11.530 4.571 1.00 0.00 44 GLN A N 8
ATOM 9200 C CA . GLN A 1 64 ? 6.484 -12.956 4.609 1.00 0.00 44 GLN A CA 8
ATOM 9201 C C . GLN A 1 64 ? 7.826 -13.259 3.908 1.00 0.00 44 GLN A C 8
ATOM 9202 O O . GLN A 1 64 ? 8.564 -14.155 4.322 1.00 0.00 44 GLN A O 8
ATOM 9216 N N . LEU A 1 65 ? 8.155 -12.463 2.883 1.00 0.00 45 LEU A N 8
ATOM 9217 C CA . LEU A 1 65 ? 9.381 -12.553 2.091 1.00 0.00 45 LEU A CA 8
ATOM 9218 C C . LEU A 1 65 ? 10.506 -11.724 2.730 1.00 0.00 45 LEU A C 8
ATOM 9219 O O . LEU A 1 65 ? 11.630 -12.200 2.846 1.00 0.00 45 LEU A O 8
ATOM 9235 N N . ASP A 1 66 ? 10.216 -10.510 3.206 1.00 0.00 46 ASP A N 8
ATOM 9236 C CA . ASP A 1 66 ? 11.188 -9.675 3.932 1.00 0.00 46 ASP A CA 8
ATOM 9237 C C . ASP A 1 66 ? 11.685 -10.326 5.244 1.00 0.00 46 ASP A C 8
ATOM 9238 O O . ASP A 1 66 ? 12.848 -10.168 5.620 1.00 0.00 46 ASP A O 8
ATOM 9247 N N . GLN A 1 67 ? 10.827 -11.117 5.898 1.00 0.00 47 GLN A N 8
ATOM 9248 C CA . GLN A 1 67 ? 11.092 -11.854 7.140 1.00 0.00 47 GLN A CA 8
ATOM 9249 C C . GLN A 1 67 ? 11.297 -13.367 6.881 1.00 0.00 47 GLN A C 8
ATOM 9250 O O . GLN A 1 67 ? 10.948 -14.213 7.709 1.00 0.00 47 GLN A O 8
ATOM 9264 N N . LEU A 1 68 ? 11.846 -13.721 5.708 1.00 0.00 48 LEU A N 8
ATOM 9265 C CA . LEU A 1 68 ? 12.300 -15.079 5.371 1.00 0.00 48 LEU A CA 8
ATOM 9266 C C . LEU A 1 68 ? 13.265 -15.675 6.422 1.00 0.00 48 LEU A C 8
ATOM 9267 O O . LEU A 1 68 ? 13.892 -14.952 7.204 1.00 0.00 48 LEU A O 8
ATOM 9283 N N . GLY A 1 69 ? 13.416 -17.001 6.401 1.00 0.00 49 GLY A N 8
ATOM 9284 C CA . GLY A 1 69 ? 14.322 -17.755 7.278 1.00 0.00 49 GLY A CA 8
ATOM 9285 C C . GLY A 1 69 ? 15.377 -18.557 6.506 1.00 0.00 49 GLY A C 8
ATOM 9286 O O . GLY A 1 69 ? 15.331 -18.658 5.274 1.00 0.00 49 GLY A O 8
ATOM 9290 N N . ARG A 1 70 ? 16.335 -19.141 7.240 1.00 0.00 50 ARG A N 8
ATOM 9291 C CA . ARG A 1 70 ? 17.393 -20.017 6.697 1.00 0.00 50 ARG A CA 8
ATOM 9292 C C . ARG A 1 70 ? 16.796 -21.155 5.857 1.00 0.00 50 ARG A C 8
ATOM 9293 O O . ARG A 1 70 ? 15.906 -21.875 6.315 1.00 0.00 50 ARG A O 8
ATOM 9314 N N . GLY A 1 71 ? 17.286 -21.294 4.625 1.00 0.00 51 GLY A N 8
ATOM 9315 C CA . GLY A 1 71 ? 16.848 -22.293 3.639 1.00 0.00 51 GLY A CA 8
ATOM 9316 C C . GLY A 1 71 ? 16.136 -21.687 2.422 1.00 0.00 51 GLY A C 8
ATOM 9317 O O . GLY A 1 71 ? 16.210 -22.254 1.329 1.00 0.00 51 GLY A O 8
ATOM 9321 N N . TYR A 1 72 ? 15.479 -20.529 2.578 1.00 0.00 52 TYR A N 8
ATOM 9322 C CA . TYR A 1 72 ? 14.857 -19.790 1.470 1.00 0.00 52 TYR A CA 8
ATOM 9323 C C . TYR A 1 72 ? 15.889 -18.935 0.702 1.00 0.00 52 TYR A C 8
ATOM 9324 O O . TYR A 1 72 ? 16.935 -18.564 1.246 1.00 0.00 52 TYR A O 8
ATOM 9342 N N . ILE A 1 73 ? 15.603 -18.621 -0.567 1.00 0.00 53 ILE A N 8
ATOM 9343 C CA . ILE A 1 73 ? 16.458 -17.771 -1.421 1.00 0.00 53 ILE A CA 8
ATOM 9344 C C . ILE A 1 73 ? 16.507 -16.318 -0.923 1.00 0.00 53 ILE A C 8
ATOM 9345 O O . ILE A 1 73 ? 15.574 -15.842 -0.284 1.00 0.00 53 ILE A O 8
ATOM 9361 N N . GLU A 1 74 ? 17.585 -15.588 -1.221 1.00 0.00 54 GLU A N 8
ATOM 9362 C CA . GLU A 1 74 ? 17.732 -14.168 -0.851 1.00 0.00 54 GLU A CA 8
ATOM 9363 C C . GLU A 1 74 ? 17.157 -13.229 -1.931 1.00 0.00 54 GLU A C 8
ATOM 9364 O O . GLU A 1 74 ? 17.215 -13.524 -3.129 1.00 0.00 54 GLU A O 8
ATOM 9376 N N . ARG A 1 75 ? 16.619 -12.071 -1.511 1.00 0.00 55 ARG A N 8
ATOM 9377 C CA . ARG A 1 75 ? 16.073 -11.024 -2.403 1.00 0.00 55 ARG A CA 8
ATOM 9378 C C . ARG A 1 75 ? 17.118 -10.459 -3.374 1.00 0.00 55 ARG A C 8
ATOM 9379 O O . ARG A 1 75 ? 16.833 -10.299 -4.562 1.00 0.00 55 ARG A O 8
ATOM 9400 N N . HIS A 1 76 ? 18.315 -10.151 -2.866 1.00 0.00 56 HIS A N 8
ATOM 9401 C CA . HIS A 1 76 ? 19.452 -9.654 -3.654 1.00 0.00 56 HIS A CA 8
ATOM 9402 C C . HIS A 1 76 ? 20.224 -10.809 -4.312 1.00 0.00 56 HIS A C 8
ATOM 9403 O O . HIS A 1 76 ? 20.293 -11.916 -3.772 1.00 0.00 56 HIS A O 8
ATOM 9418 N N . GLY A 1 77 ? 20.836 -10.535 -5.463 1.00 0.00 57 GLY A N 8
ATOM 9419 C CA . GLY A 1 77 ? 21.636 -11.493 -6.234 1.00 0.00 57 GLY A CA 8
ATOM 9420 C C . GLY A 1 77 ? 21.635 -11.193 -7.740 1.00 0.00 57 GLY A C 8
ATOM 9421 O O . GLY A 1 77 ? 20.987 -10.233 -8.177 1.00 0.00 57 GLY A O 8
ATOM 9425 N N . PRO A 1 78 ? 22.335 -12.007 -8.552 1.00 0.00 58 PRO A N 8
ATOM 9426 C CA . PRO A 1 78 ? 22.256 -11.931 -10.009 1.00 0.00 58 PRO A CA 8
ATOM 9427 C C . PRO A 1 78 ? 20.863 -12.344 -10.515 1.00 0.00 58 PRO A C 8
ATOM 9428 O O . PRO A 1 78 ? 20.139 -13.106 -9.865 1.00 0.00 58 PRO A O 8
ATOM 9439 N N . VAL A 1 79 ? 20.500 -11.869 -11.709 1.00 0.00 59 VAL A N 8
ATOM 9440 C CA . VAL A 1 79 ? 19.255 -12.227 -12.409 1.00 0.00 59 VAL A CA 8
ATOM 9441 C C . VAL A 1 79 ? 19.502 -12.317 -13.916 1.00 0.00 59 VAL A C 8
ATOM 9442 O O . VAL A 1 79 ? 20.262 -11.534 -14.491 1.00 0.00 59 VAL A O 8
ATOM 9455 N N . ASP A 1 80 ? 18.847 -13.281 -14.556 1.00 0.00 60 ASP A N 8
ATOM 9456 C CA . ASP A 1 80 ? 18.894 -13.545 -15.996 1.00 0.00 60 ASP A CA 8
ATOM 9457 C C . ASP A 1 80 ? 17.502 -13.970 -16.491 1.00 0.00 60 ASP A C 8
ATOM 9458 O O . ASP A 1 80 ? 16.655 -14.416 -15.709 1.00 0.00 60 ASP A O 8
ATOM 9467 N N . ILE A 1 81 ? 17.280 -13.861 -17.802 1.00 0.00 61 ILE A N 8
ATOM 9468 C CA . ILE A 1 81 ? 16.027 -14.219 -18.483 1.00 0.00 61 ILE A CA 8
ATOM 9469 C C . ILE A 1 81 ? 16.304 -15.144 -19.681 1.00 0.00 61 ILE A C 8
ATOM 9470 O O . ILE A 1 81 ? 17.404 -15.096 -20.250 1.00 0.00 61 ILE A O 8
ATOM 9486 N N . PRO A 1 82 ? 15.335 -15.983 -20.097 1.00 0.00 62 PRO A N 8
ATOM 9487 C CA . PRO A 1 82 ? 15.476 -16.804 -21.296 1.00 0.00 62 PRO A CA 8
ATOM 9488 C C . PRO A 1 82 ? 15.561 -15.940 -22.564 1.00 0.00 62 PRO A C 8
ATOM 9489 O O . PRO A 1 82 ? 14.983 -14.852 -22.645 1.00 0.00 62 PRO A O 8
ATOM 9500 N N . TRP A 1 83 ? 16.246 -16.464 -23.583 1.00 0.00 63 TRP A N 8
ATOM 9501 C CA . TRP A 1 83 ? 16.472 -15.812 -24.886 1.00 0.00 63 TRP A CA 8
ATOM 9502 C C . TRP A 1 83 ? 15.972 -16.676 -26.063 1.00 0.00 63 TRP A C 8
ATOM 9503 O O . TRP A 1 83 ? 16.349 -16.469 -27.219 1.00 0.00 63 TRP A O 8
ATOM 9524 N N . HIS A 1 84 ? 15.084 -17.634 -25.760 1.00 0.00 64 HIS A N 8
ATOM 9525 C CA . HIS A 1 84 ? 14.508 -18.637 -26.674 1.00 0.00 64 HIS A CA 8
ATOM 9526 C C . HIS A 1 84 ? 12.995 -18.433 -26.903 1.00 0.00 64 HIS A C 8
ATOM 9527 O O . HIS A 1 84 ? 12.266 -19.396 -27.153 1.00 0.00 64 HIS A O 8
ATOM 9542 N N . ALA A 1 85 ? 12.509 -17.197 -26.767 1.00 0.00 65 ALA A N 8
ATOM 9543 C CA . ALA A 1 85 ? 11.095 -16.824 -26.866 1.00 0.00 65 ALA A CA 8
ATOM 9544 C C . ALA A 1 85 ? 10.865 -15.874 -28.056 1.00 0.00 65 ALA A C 8
ATOM 9545 O O . ALA A 1 85 ? 11.363 -14.744 -28.073 1.00 0.00 65 ALA A O 8
ATOM 9552 N N . LEU A 1 86 ? 10.137 -16.358 -29.069 1.00 0.00 66 LEU A N 8
ATOM 9553 C CA . LEU A 1 86 ? 9.894 -15.670 -30.344 1.00 0.00 66 LEU A CA 8
ATOM 9554 C C . LEU A 1 86 ? 8.536 -16.070 -30.978 1.00 0.00 66 LEU A C 8
ATOM 9555 O O . LEU A 1 86 ? 8.511 -16.729 -32.022 1.00 0.00 66 LEU A O 8
ATOM 9571 N N . PRO A 1 87 ? 7.391 -15.720 -30.355 1.00 0.00 67 PRO A N 8
ATOM 9572 C CA . PRO A 1 87 ? 6.061 -15.993 -30.911 1.00 0.00 67 PRO A CA 8
ATOM 9573 C C . PRO A 1 87 ? 5.793 -15.202 -32.209 1.00 0.00 67 PRO A C 8
ATOM 9574 O O . PRO A 1 87 ? 6.284 -14.083 -32.387 1.00 0.00 67 PRO A O 8
ATOM 9585 N N . ARG A 1 88 ? 4.973 -15.772 -33.104 1.00 0.00 68 ARG A N 8
ATOM 9586 C CA . ARG A 1 88 ? 4.613 -15.243 -34.442 1.00 0.00 68 ARG A CA 8
ATOM 9587 C C . ARG A 1 88 ? 3.085 -15.143 -34.585 1.00 0.00 68 ARG A C 8
ATOM 9588 O O . ARG A 1 88 ? 2.450 -15.860 -35.363 1.00 0.00 68 ARG A O 8
ATOM 9609 N N . ASN A 1 89 ? 2.490 -14.273 -33.772 1.00 0.00 69 ASN A N 8
ATOM 9610 C CA . ASN A 1 89 ? 1.048 -14.004 -33.709 1.00 0.00 69 ASN A CA 8
ATOM 9611 C C . ASN A 1 89 ? 0.772 -12.575 -33.194 1.00 0.00 69 ASN A C 8
ATOM 9612 O O . ASN A 1 89 ? 1.591 -12.007 -32.464 1.00 0.00 69 ASN A O 8
ATOM 9623 N N . ARG A 1 90 ? -0.389 -12.009 -33.556 1.00 0.00 70 ARG A N 8
ATOM 9624 C CA . ARG A 1 90 ? -0.859 -10.667 -33.141 1.00 0.00 70 ARG A CA 8
ATOM 9625 C C . ARG A 1 90 ? -2.390 -10.544 -33.060 1.00 0.00 70 ARG A C 8
ATOM 9626 O O . ARG A 1 90 ? -3.105 -11.358 -33.689 1.00 0.00 70 ARG A O 8
ATOM 9649 N N . LEU A 1 13 ? 18.013 -11.062 -18.528 1.00 0.00 -7 LEU A N 9
ATOM 9650 C CA . LEU A 1 13 ? 16.556 -11.110 -18.823 1.00 0.00 -7 LEU A CA 9
ATOM 9651 C C . LEU A 1 13 ? 16.057 -9.712 -19.202 1.00 0.00 -7 LEU A C 9
ATOM 9652 O O . LEU A 1 13 ? 16.162 -8.782 -18.402 1.00 0.00 -7 LEU A O 9
ATOM 9668 N N . VAL A 1 14 ? 15.512 -9.565 -20.417 1.00 0.00 -6 VAL A N 9
ATOM 9669 C CA . VAL A 1 14 ? 14.926 -8.314 -20.946 1.00 0.00 -6 VAL A CA 9
ATOM 9670 C C . VAL A 1 14 ? 13.597 -8.626 -21.669 1.00 0.00 -6 VAL A C 9
ATOM 9671 O O . VAL A 1 14 ? 13.549 -8.645 -22.904 1.00 0.00 -6 VAL A O 9
ATOM 9684 N N . PRO A 1 15 ? 12.514 -8.946 -20.927 1.00 0.00 -5 PRO A N 9
ATOM 9685 C CA . PRO A 1 15 ? 11.181 -9.145 -21.506 1.00 0.00 -5 PRO A CA 9
ATOM 9686 C C . PRO A 1 15 ? 10.567 -7.824 -22.014 1.00 0.00 -5 PRO A C 9
ATOM 9687 O O . PRO A 1 15 ? 11.052 -6.729 -21.703 1.00 0.00 -5 PRO A O 9
ATOM 9698 N N . ARG A 1 16 ? 9.466 -7.923 -22.773 1.00 0.00 -4 ARG A N 9
ATOM 9699 C CA . ARG A 1 16 ? 8.735 -6.784 -23.364 1.00 0.00 -4 ARG A CA 9
ATOM 9700 C C . ARG A 1 16 ? 7.219 -7.015 -23.291 1.00 0.00 -4 ARG A C 9
ATOM 9701 O O . ARG A 1 16 ? 6.706 -7.950 -23.908 1.00 0.00 -4 ARG A O 9
ATOM 9722 N N . GLY A 1 17 ? 6.505 -6.188 -22.519 1.00 0.00 -3 GLY A N 9
ATOM 9723 C CA . GLY A 1 17 ? 5.056 -6.334 -22.302 1.00 0.00 -3 GLY A CA 9
ATOM 9724 C C . GLY A 1 17 ? 4.458 -5.435 -21.212 1.00 0.00 -3 GLY A C 9
ATOM 9725 O O . GLY A 1 17 ? 3.565 -5.871 -20.484 1.00 0.00 -3 GLY A O 9
ATOM 9729 N N . SER A 1 18 ? 4.960 -4.204 -21.052 1.00 0.00 -2 SER A N 9
ATOM 9730 C CA . SER A 1 18 ? 4.469 -3.242 -20.052 1.00 0.00 -2 SER A CA 9
ATOM 9731 C C . SER A 1 18 ? 2.973 -2.915 -20.216 1.00 0.00 -2 SER A C 9
ATOM 9732 O O . SER A 1 18 ? 2.485 -2.663 -21.322 1.00 0.00 -2 SER A O 9
ATOM 9740 N N . HIS A 1 19 ? 2.251 -2.897 -19.088 1.00 0.00 -1 HIS A N 9
ATOM 9741 C CA . HIS A 1 19 ? 0.856 -2.451 -18.952 1.00 0.00 -1 HIS A CA 9
ATOM 9742 C C . HIS A 1 19 ? 0.631 -1.850 -17.556 1.00 0.00 -1 HIS A C 9
ATOM 9743 O O . HIS A 1 19 ? 1.127 -2.383 -16.560 1.00 0.00 -1 HIS A O 9
ATOM 9758 N N . MET A 1 20 ? -0.154 -0.774 -17.487 1.00 0.00 0 MET A N 9
ATOM 9759 C CA . MET A 1 20 ? -0.559 -0.093 -16.250 1.00 0.00 0 MET A CA 9
ATOM 9760 C C . MET A 1 20 ? -2.066 0.192 -16.310 1.00 0.00 0 MET A C 9
ATOM 9761 O O . MET A 1 20 ? -2.530 1.004 -17.114 1.00 0.00 0 MET A O 9
ATOM 9775 N N . MET A 1 21 ? -2.827 -0.512 -15.474 1.00 0.00 1 MET A N 9
ATOM 9776 C CA . MET A 1 21 ? -4.289 -0.432 -15.356 1.00 0.00 1 MET A CA 9
ATOM 9777 C C . MET A 1 21 ? -4.736 -0.801 -13.931 1.00 0.00 1 MET A C 9
ATOM 9778 O O . MET A 1 21 ? -3.928 -1.278 -13.129 1.00 0.00 1 MET A O 9
ATOM 9792 N N . SER A 1 22 ? -6.019 -0.589 -13.615 1.00 0.00 2 SER A N 9
ATOM 9793 C CA . SER A 1 22 ? -6.605 -0.834 -12.281 1.00 0.00 2 SER A CA 9
ATOM 9794 C C . SER A 1 22 ? -5.846 -0.125 -11.137 1.00 0.00 2 SER A C 9
ATOM 9795 O O . SER A 1 22 ? -5.765 -0.638 -10.019 1.00 0.00 2 SER A O 9
ATOM 9803 N N . SER A 1 23 ? -5.248 1.042 -11.423 1.00 0.00 3 SER A N 9
ATOM 9804 C CA . SER A 1 23 ? -4.473 1.845 -10.463 1.00 0.00 3 SER A CA 9
ATOM 9805 C C . SER A 1 23 ? -5.354 2.308 -9.292 1.00 0.00 3 SER A C 9
ATOM 9806 O O . SER A 1 23 ? -6.278 3.108 -9.475 1.00 0.00 3 SER A O 9
ATOM 9814 N N . SER A 1 24 ? -5.078 1.786 -8.092 1.00 0.00 4 SER A N 9
ATOM 9815 C CA . SER A 1 24 ? -5.893 1.971 -6.880 1.00 0.00 4 SER A CA 9
ATOM 9816 C C . SER A 1 24 ? -5.017 1.986 -5.618 1.00 0.00 4 SER A C 9
ATOM 9817 O O . SER A 1 24 ? -4.001 1.284 -5.567 1.00 0.00 4 SER A O 9
ATOM 9825 N N . PRO A 1 25 ? -5.407 2.719 -4.555 1.00 0.00 5 PRO A N 9
ATOM 9826 C CA . PRO A 1 25 ? -4.585 2.859 -3.354 1.00 0.00 5 PRO A CA 9
ATOM 9827 C C . PRO A 1 25 ? -4.430 1.550 -2.556 1.00 0.00 5 PRO A C 9
ATOM 9828 O O . PRO A 1 25 ? -3.453 1.394 -1.827 1.00 0.00 5 PRO A O 9
ATOM 9839 N N . CYS A 1 26 ? -5.326 0.569 -2.749 1.00 0.00 6 CYS A N 9
ATOM 9840 C CA . CYS A 1 26 ? -5.191 -0.790 -2.200 1.00 0.00 6 CYS A CA 9
ATOM 9841 C C . CYS A 1 26 ? -3.955 -1.559 -2.722 1.00 0.00 6 CYS A C 9
ATOM 9842 O O . CYS A 1 26 ? -3.524 -2.519 -2.086 1.00 0.00 6 CYS A O 9
ATOM 9849 N N . ASP A 1 27 ? -3.360 -1.118 -3.838 1.00 0.00 7 ASP A N 9
ATOM 9850 C CA . ASP A 1 27 ? -2.128 -1.677 -4.414 1.00 0.00 7 ASP A CA 9
ATOM 9851 C C . ASP A 1 27 ? -0.937 -0.697 -4.343 1.00 0.00 7 ASP A C 9
ATOM 9852 O O . ASP A 1 27 ? 0.207 -1.130 -4.466 1.00 0.00 7 ASP A O 9
ATOM 9861 N N . GLN A 1 28 ? -1.152 0.601 -4.077 1.00 0.00 8 GLN A N 9
ATOM 9862 C CA . GLN A 1 28 ? -0.056 1.575 -3.883 1.00 0.00 8 GLN A CA 9
ATOM 9863 C C . GLN A 1 28 ? 0.795 1.274 -2.643 1.00 0.00 8 GLN A C 9
ATOM 9864 O O . GLN A 1 28 ? 1.989 1.587 -2.612 1.00 0.00 8 GLN A O 9
ATOM 9878 N N . LEU A 1 29 ? 0.206 0.610 -1.642 1.00 0.00 9 LEU A N 9
ATOM 9879 C CA . LEU A 1 29 ? 0.912 0.093 -0.474 1.00 0.00 9 LEU A CA 9
ATOM 9880 C C . LEU A 1 29 ? 2.084 -0.837 -0.821 1.00 0.00 9 LEU A C 9
ATOM 9881 O O . LEU A 1 29 ? 2.998 -1.009 -0.014 1.00 0.00 9 LEU A O 9
ATOM 9897 N N . GLN A 1 30 ? 2.068 -1.418 -2.025 1.00 0.00 10 GLN A N 9
ATOM 9898 C CA . GLN A 1 30 ? 3.140 -2.278 -2.508 1.00 0.00 10 GLN A CA 9
ATOM 9899 C C . GLN A 1 30 ? 4.490 -1.545 -2.482 1.00 0.00 10 GLN A C 9
ATOM 9900 O O . GLN A 1 30 ? 5.475 -2.067 -1.963 1.00 0.00 10 GLN A O 9
ATOM 9914 N N . SER A 1 31 ? 4.518 -0.306 -2.980 1.00 0.00 11 SER A N 9
ATOM 9915 C CA . SER A 1 31 ? 5.707 0.554 -2.969 1.00 0.00 11 SER A CA 9
ATOM 9916 C C . SER A 1 31 ? 6.045 1.097 -1.576 1.00 0.00 11 SER A C 9
ATOM 9917 O O . SER A 1 31 ? 7.225 1.249 -1.253 1.00 0.00 11 SER A O 9
ATOM 9925 N N . PHE A 1 32 ? 5.042 1.357 -0.727 1.00 0.00 12 PHE A N 9
ATOM 9926 C CA . PHE A 1 32 ? 5.241 1.766 0.672 1.00 0.00 12 PHE A CA 9
ATOM 9927 C C . PHE A 1 32 ? 6.039 0.724 1.470 1.00 0.00 12 PHE A C 9
ATOM 9928 O O . PHE A 1 32 ? 7.021 1.067 2.132 1.00 0.00 12 PHE A O 9
ATOM 9945 N N . ALA A 1 33 ? 5.639 -0.548 1.390 1.00 0.00 13 ALA A N 9
ATOM 9946 C CA . ALA A 1 33 ? 6.286 -1.626 2.131 1.00 0.00 13 ALA A CA 9
ATOM 9947 C C . ALA A 1 33 ? 7.696 -1.947 1.598 1.00 0.00 13 ALA A C 9
ATOM 9948 O O . ALA A 1 33 ? 8.619 -2.171 2.386 1.00 0.00 13 ALA A O 9
ATOM 9955 N N . ASP A 1 34 ? 7.876 -1.957 0.269 1.00 0.00 14 ASP A N 9
ATOM 9956 C CA . ASP A 1 34 ? 9.177 -2.194 -0.375 1.00 0.00 14 ASP A CA 9
ATOM 9957 C C . ASP A 1 34 ? 10.186 -1.051 -0.103 1.00 0.00 14 ASP A C 9
ATOM 9958 O O . ASP A 1 34 ? 11.368 -1.317 0.137 1.00 0.00 14 ASP A O 9
ATOM 9967 N N . GLY A 1 35 ? 9.709 0.201 -0.047 1.00 0.00 15 GLY A N 9
ATOM 9968 C CA . GLY A 1 35 ? 10.460 1.378 0.420 1.00 0.00 15 GLY A CA 9
ATOM 9969 C C . GLY A 1 35 ? 10.609 2.515 -0.607 1.00 0.00 15 GLY A C 9
ATOM 9970 O O . GLY A 1 35 ? 11.453 3.393 -0.418 1.00 0.00 15 GLY A O 9
ATOM 9974 N N . ASP A 1 36 ? 9.812 2.517 -1.682 1.00 0.00 16 ASP A N 9
ATOM 9975 C CA . ASP A 1 36 ? 9.989 3.362 -2.882 1.00 0.00 16 ASP A CA 9
ATOM 9976 C C . ASP A 1 36 ? 8.844 4.391 -3.079 1.00 0.00 16 ASP A C 9
ATOM 9977 O O . ASP A 1 36 ? 8.697 4.972 -4.156 1.00 0.00 16 ASP A O 9
ATOM 9986 N N . LEU A 1 37 ? 8.030 4.647 -2.045 1.00 0.00 17 LEU A N 9
ATOM 9987 C CA . LEU A 1 37 ? 6.933 5.629 -2.070 1.00 0.00 17 LEU A CA 9
ATOM 9988 C C . LEU A 1 37 ? 7.364 6.982 -1.438 1.00 0.00 17 LEU A C 9
ATOM 9989 O O . LEU A 1 37 ? 7.918 6.972 -0.333 1.00 0.00 17 LEU A O 9
ATOM 10005 N N . PRO A 1 38 ? 7.127 8.147 -2.087 1.00 0.00 18 PRO A N 9
ATOM 10006 C CA . PRO A 1 38 ? 7.497 9.465 -1.549 1.00 0.00 18 PRO A CA 9
ATOM 10007 C C . PRO A 1 38 ? 6.554 9.927 -0.414 1.00 0.00 18 PRO A C 9
ATOM 10008 O O . PRO A 1 38 ? 5.414 9.456 -0.334 1.00 0.00 18 PRO A O 9
ATOM 10019 N N . PRO A 1 39 ? 6.971 10.883 0.444 1.00 0.00 19 PRO A N 9
ATOM 10020 C CA . PRO A 1 39 ? 6.214 11.272 1.641 1.00 0.00 19 PRO A CA 9
ATOM 10021 C C . PRO A 1 39 ? 4.869 11.953 1.336 1.00 0.00 19 PRO A C 9
ATOM 10022 O O . PRO A 1 39 ? 3.912 11.798 2.098 1.00 0.00 19 PRO A O 9
ATOM 10033 N N . MET A 1 40 ? 4.769 12.677 0.215 1.00 0.00 20 MET A N 9
ATOM 10034 C CA . MET A 1 40 ? 3.532 13.336 -0.225 1.00 0.00 20 MET A CA 9
ATOM 10035 C C . MET A 1 40 ? 2.445 12.309 -0.581 1.00 0.00 20 MET A C 9
ATOM 10036 O O . MET A 1 40 ? 1.318 12.378 -0.085 1.00 0.00 20 MET A O 9
ATOM 10050 N N . GLU A 1 41 ? 2.797 11.310 -1.399 1.00 0.00 21 GLU A N 9
ATOM 10051 C CA . GLU A 1 41 ? 1.886 10.222 -1.776 1.00 0.00 21 GLU A CA 9
ATOM 10052 C C . GLU A 1 41 ? 1.608 9.270 -0.605 1.00 0.00 21 GLU A C 9
ATOM 10053 O O . GLU A 1 41 ? 0.498 8.748 -0.509 1.00 0.00 21 GLU A O 9
ATOM 10065 N N . ALA A 1 42 ? 2.568 9.087 0.313 1.00 0.00 22 ALA A N 9
ATOM 10066 C CA . ALA A 1 42 ? 2.402 8.272 1.517 1.00 0.00 22 ALA A CA 9
ATOM 10067 C C . ALA A 1 42 ? 1.248 8.741 2.432 1.00 0.00 22 ALA A C 9
ATOM 10068 O O . ALA A 1 42 ? 0.575 7.914 3.050 1.00 0.00 22 ALA A O 9
ATOM 10075 N N . GLN A 1 43 ? 0.965 10.047 2.486 1.00 0.00 23 GLN A N 9
ATOM 10076 C CA . GLN A 1 43 ? -0.233 10.573 3.152 1.00 0.00 23 GLN A CA 9
ATOM 10077 C C . GLN A 1 43 ? -1.506 10.384 2.301 1.00 0.00 23 GLN A C 9
ATOM 10078 O O . GLN A 1 43 ? -2.559 10.036 2.839 1.00 0.00 23 GLN A O 9
ATOM 10092 N N . ALA A 1 44 ? -1.422 10.568 0.978 1.00 0.00 24 ALA A N 9
ATOM 10093 C CA . ALA A 1 44 ? -2.565 10.478 0.063 1.00 0.00 24 ALA A CA 9
ATOM 10094 C C . ALA A 1 44 ? -3.193 9.066 -0.003 1.00 0.00 24 ALA A C 9
ATOM 10095 O O . ALA A 1 44 ? -4.407 8.927 0.171 1.00 0.00 24 ALA A O 9
ATOM 10102 N N . PHE A 1 45 ? -2.388 8.011 -0.194 1.00 0.00 25 PHE A N 9
ATOM 10103 C CA . PHE A 1 45 ? -2.870 6.617 -0.134 1.00 0.00 25 PHE A CA 9
ATOM 10104 C C . PHE A 1 45 ? -3.163 6.158 1.313 1.00 0.00 25 PHE A C 9
ATOM 10105 O O . PHE A 1 45 ? -3.995 5.274 1.531 1.00 0.00 25 PHE A O 9
ATOM 10122 N N . GLY A 1 46 ? -2.516 6.785 2.305 1.00 0.00 26 GLY A N 9
ATOM 10123 C CA . GLY A 1 46 ? -2.622 6.485 3.739 1.00 0.00 26 GLY A CA 9
ATOM 10124 C C . GLY A 1 46 ? -4.058 6.466 4.276 1.00 0.00 26 GLY A C 9
ATOM 10125 O O . GLY A 1 46 ? -4.406 5.618 5.099 1.00 0.00 26 GLY A O 9
ATOM 10129 N N . GLN A 1 47 ? -4.917 7.345 3.747 1.00 0.00 27 GLN A N 9
ATOM 10130 C CA . GLN A 1 47 ? -6.352 7.408 4.062 1.00 0.00 27 GLN A CA 9
ATOM 10131 C C . GLN A 1 47 ? -7.102 6.088 3.762 1.00 0.00 27 GLN A C 9
ATOM 10132 O O . GLN A 1 47 ? -8.045 5.739 4.474 1.00 0.00 27 GLN A O 9
ATOM 10146 N N . HIS A 1 48 ? -6.665 5.333 2.740 1.00 0.00 28 HIS A N 9
ATOM 10147 C CA . HIS A 1 48 ? -7.215 4.019 2.348 1.00 0.00 28 HIS A CA 9
ATOM 10148 C C . HIS A 1 48 ? -6.399 2.831 2.889 1.00 0.00 28 HIS A C 9
ATOM 10149 O O . HIS A 1 48 ? -6.947 1.743 3.056 1.00 0.00 28 HIS A O 9
ATOM 10164 N N . LEU A 1 49 ? -5.106 3.027 3.178 1.00 0.00 29 LEU A N 9
ATOM 10165 C CA . LEU A 1 49 ? -4.235 2.044 3.845 1.00 0.00 29 LEU A CA 9
ATOM 10166 C C . LEU A 1 49 ? -4.689 1.715 5.285 1.00 0.00 29 LEU A C 9
ATOM 10167 O O . LEU A 1 49 ? -4.351 0.652 5.812 1.00 0.00 29 LEU A O 9
ATOM 10183 N N . ALA A 1 50 ? -5.501 2.583 5.902 1.00 0.00 30 ALA A N 9
ATOM 10184 C CA . ALA A 1 50 ? -6.282 2.277 7.105 1.00 0.00 30 ALA A CA 9
ATOM 10185 C C . ALA A 1 50 ? -6.979 0.894 7.027 1.00 0.00 30 ALA A C 9
ATOM 10186 O O . ALA A 1 50 ? -7.408 0.474 5.951 1.00 0.00 30 ALA A O 9
ATOM 10193 N N . ASP A 1 51 ? -7.091 0.206 8.171 1.00 0.00 31 ASP A N 9
ATOM 10194 C CA . ASP A 1 51 ? -7.570 -1.182 8.349 1.00 0.00 31 ASP A CA 9
ATOM 10195 C C . ASP A 1 51 ? -8.577 -1.686 7.287 1.00 0.00 31 ASP A C 9
ATOM 10196 O O . ASP A 1 51 ? -9.756 -1.324 7.284 1.00 0.00 31 ASP A O 9
ATOM 10205 N N . CYS A 1 52 ? -8.081 -2.511 6.356 1.00 0.00 32 CYS A N 9
ATOM 10206 C CA . CYS A 1 52 ? -8.777 -2.957 5.145 1.00 0.00 32 CYS A CA 9
ATOM 10207 C C . CYS A 1 52 ? -8.233 -4.334 4.727 1.00 0.00 32 CYS A C 9
ATOM 10208 O O . CYS A 1 52 ? -7.055 -4.454 4.393 1.00 0.00 32 CYS A O 9
ATOM 10215 N N . GLU A 1 53 ? -9.072 -5.375 4.708 1.00 0.00 33 GLU A N 9
ATOM 10216 C CA . GLU A 1 53 ? -8.652 -6.757 4.400 1.00 0.00 33 GLU A CA 9
ATOM 10217 C C . GLU A 1 53 ? -7.892 -6.856 3.065 1.00 0.00 33 GLU A C 9
ATOM 10218 O O . GLU A 1 53 ? -6.803 -7.426 3.005 1.00 0.00 33 GLU A O 9
ATOM 10230 N N . LYS A 1 54 ? -8.415 -6.216 2.011 1.00 0.00 34 LYS A N 9
ATOM 10231 C CA . LYS A 1 54 ? -7.793 -6.150 0.677 1.00 0.00 34 LYS A CA 9
ATOM 10232 C C . LYS A 1 54 ? -6.418 -5.456 0.686 1.00 0.00 34 LYS A C 9
ATOM 10233 O O . LYS A 1 54 ? -5.541 -5.850 -0.081 1.00 0.00 34 LYS A O 9
ATOM 10252 N N . CYS A 1 55 ? -6.196 -4.478 1.575 1.00 0.00 35 CYS A N 9
ATOM 10253 C CA . CYS A 1 55 ? -4.876 -3.870 1.789 1.00 0.00 35 CYS A CA 9
ATOM 10254 C C . CYS A 1 55 ? -3.932 -4.823 2.545 1.00 0.00 35 CYS A C 9
ATOM 10255 O O . CYS A 1 55 ? -2.808 -5.062 2.103 1.00 0.00 35 CYS A O 9
ATOM 10262 N N . GLN A 1 56 ? -4.375 -5.399 3.667 1.00 0.00 36 GLN A N 9
ATOM 10263 C CA . GLN A 1 56 ? -3.561 -6.314 4.480 1.00 0.00 36 GLN A CA 9
ATOM 10264 C C . GLN A 1 56 ? -3.128 -7.575 3.708 1.00 0.00 36 GLN A C 9
ATOM 10265 O O . GLN A 1 56 ? -1.975 -7.988 3.842 1.00 0.00 36 GLN A O 9
ATOM 10279 N N . VAL A 1 57 ? -3.995 -8.135 2.853 1.00 0.00 37 VAL A N 9
ATOM 10280 C CA . VAL A 1 57 ? -3.671 -9.238 1.923 1.00 0.00 37 VAL A CA 9
ATOM 10281 C C . VAL A 1 57 ? -2.533 -8.865 0.965 1.00 0.00 37 VAL A C 9
ATOM 10282 O O . VAL A 1 57 ? -1.651 -9.687 0.723 1.00 0.00 37 VAL A O 9
ATOM 10295 N N . GLU A 1 58 ? -2.505 -7.633 0.445 1.00 0.00 38 GLU A N 9
ATOM 10296 C CA . GLU A 1 58 ? -1.400 -7.163 -0.402 1.00 0.00 38 GLU A CA 9
ATOM 10297 C C . GLU A 1 58 ? -0.120 -6.947 0.426 1.00 0.00 38 GLU A C 9
ATOM 10298 O O . GLU A 1 58 ? 0.943 -7.436 0.052 1.00 0.00 38 GLU A O 9
ATOM 10310 N N . LEU A 1 59 ? -0.216 -6.281 1.587 1.00 0.00 39 LEU A N 9
ATOM 10311 C CA . LEU A 1 59 ? 0.946 -5.940 2.417 1.00 0.00 39 LEU A CA 9
ATOM 10312 C C . LEU A 1 59 ? 1.679 -7.198 2.906 1.00 0.00 39 LEU A C 9
ATOM 10313 O O . LEU A 1 59 ? 2.885 -7.337 2.692 1.00 0.00 39 LEU A O 9
ATOM 10329 N N . THR A 1 60 ? 0.957 -8.139 3.523 1.00 0.00 40 THR A N 9
ATOM 10330 C CA . THR A 1 60 ? 1.538 -9.373 4.078 1.00 0.00 40 THR A CA 9
ATOM 10331 C C . THR A 1 60 ? 2.193 -10.251 3.006 1.00 0.00 40 THR A C 9
ATOM 10332 O O . THR A 1 60 ? 3.185 -10.920 3.291 1.00 0.00 40 THR A O 9
ATOM 10343 N N . ARG A 1 61 ? 1.729 -10.180 1.747 1.00 0.00 41 ARG A N 9
ATOM 10344 C CA . ARG A 1 61 ? 2.351 -10.861 0.597 1.00 0.00 41 ARG A CA 9
ATOM 10345 C C . ARG A 1 61 ? 3.822 -10.484 0.419 1.00 0.00 41 ARG A C 9
ATOM 10346 O O . ARG A 1 61 ? 4.636 -11.340 0.090 1.00 0.00 41 ARG A O 9
ATOM 10367 N N . LEU A 1 62 ? 4.165 -9.223 0.687 1.00 0.00 42 LEU A N 9
ATOM 10368 C CA . LEU A 1 62 ? 5.532 -8.705 0.598 1.00 0.00 42 LEU A CA 9
ATOM 10369 C C . LEU A 1 62 ? 6.344 -9.064 1.848 1.00 0.00 42 LEU A C 9
ATOM 10370 O O . LEU A 1 62 ? 7.492 -9.501 1.737 1.00 0.00 42 LEU A O 9
ATOM 10386 N N . LEU A 1 63 ? 5.736 -8.931 3.036 1.00 0.00 43 LEU A N 9
ATOM 10387 C CA . LEU A 1 63 ? 6.384 -9.277 4.307 1.00 0.00 43 LEU A CA 9
ATOM 10388 C C . LEU A 1 63 ? 6.748 -10.769 4.362 1.00 0.00 43 LEU A C 9
ATOM 10389 O O . LEU A 1 63 ? 7.812 -11.124 4.856 1.00 0.00 43 LEU A O 9
ATOM 10405 N N . GLN A 1 64 ? 5.899 -11.637 3.806 1.00 0.00 44 GLN A N 9
ATOM 10406 C CA . GLN A 1 64 ? 6.114 -13.083 3.709 1.00 0.00 44 GLN A CA 9
ATOM 10407 C C . GLN A 1 64 ? 7.378 -13.441 2.900 1.00 0.00 44 GLN A C 9
ATOM 10408 O O . GLN A 1 64 ? 8.152 -14.306 3.317 1.00 0.00 44 GLN A O 9
ATOM 10422 N N . LEU A 1 65 ? 7.621 -12.755 1.775 1.00 0.00 45 LEU A N 9
ATOM 10423 C CA . LEU A 1 65 ? 8.840 -12.923 0.969 1.00 0.00 45 LEU A CA 9
ATOM 10424 C C . LEU A 1 65 ? 10.090 -12.365 1.672 1.00 0.00 45 LEU A C 9
ATOM 10425 O O . LEU A 1 65 ? 11.165 -12.951 1.563 1.00 0.00 45 LEU A O 9
ATOM 10441 N N . ASP A 1 66 ? 9.954 -11.254 2.401 1.00 0.00 46 ASP A N 9
ATOM 10442 C CA . ASP A 1 66 ? 11.046 -10.628 3.166 1.00 0.00 46 ASP A CA 9
ATOM 10443 C C . ASP A 1 66 ? 11.428 -11.399 4.453 1.00 0.00 46 ASP A C 9
ATOM 10444 O O . ASP A 1 66 ? 12.596 -11.406 4.852 1.00 0.00 46 ASP A O 9
ATOM 10453 N N . GLN A 1 67 ? 10.463 -12.069 5.096 1.00 0.00 47 GLN A N 9
ATOM 10454 C CA . GLN A 1 67 ? 10.650 -12.896 6.297 1.00 0.00 47 GLN A CA 9
ATOM 10455 C C . GLN A 1 67 ? 11.357 -14.232 5.992 1.00 0.00 47 GLN A C 9
ATOM 10456 O O . GLN A 1 67 ? 12.123 -14.735 6.819 1.00 0.00 47 GLN A O 9
ATOM 10470 N N . LEU A 1 68 ? 11.124 -14.808 4.809 1.00 0.00 48 LEU A N 9
ATOM 10471 C CA . LEU A 1 68 ? 11.882 -15.940 4.275 1.00 0.00 48 LEU A CA 9
ATOM 10472 C C . LEU A 1 68 ? 13.275 -15.483 3.784 1.00 0.00 48 LEU A C 9
ATOM 10473 O O . LEU A 1 68 ? 13.437 -14.376 3.268 1.00 0.00 48 LEU A O 9
ATOM 10489 N N . GLY A 1 69 ? 14.288 -16.344 3.924 1.00 0.00 49 GLY A N 9
ATOM 10490 C CA . GLY A 1 69 ? 15.640 -16.109 3.393 1.00 0.00 49 GLY A CA 9
ATOM 10491 C C . GLY A 1 69 ? 16.605 -15.402 4.355 1.00 0.00 49 GLY A C 9
ATOM 10492 O O . GLY A 1 69 ? 17.660 -14.938 3.922 1.00 0.00 49 GLY A O 9
ATOM 10496 N N . ARG A 1 70 ? 16.275 -15.316 5.653 1.00 0.00 50 ARG A N 9
ATOM 10497 C CA . ARG A 1 70 ? 17.129 -14.727 6.707 1.00 0.00 50 ARG A CA 9
ATOM 10498 C C . ARG A 1 70 ? 18.549 -15.317 6.684 1.00 0.00 50 ARG A C 9
ATOM 10499 O O . ARG A 1 70 ? 18.732 -16.519 6.887 1.00 0.00 50 ARG A O 9
ATOM 10520 N N . GLY A 1 71 ? 19.541 -14.469 6.407 1.00 0.00 51 GLY A N 9
ATOM 10521 C CA . GLY A 1 71 ? 20.969 -14.818 6.337 1.00 0.00 51 GLY A CA 9
ATOM 10522 C C . GLY A 1 71 ? 21.494 -15.101 4.920 1.00 0.00 51 GLY A C 9
ATOM 10523 O O . GLY A 1 71 ? 22.703 -15.016 4.693 1.00 0.00 51 GLY A O 9
ATOM 10527 N N . TYR A 1 72 ? 20.616 -15.398 3.955 1.00 0.00 52 TYR A N 9
ATOM 10528 C CA . TYR A 1 72 ? 20.974 -15.572 2.544 1.00 0.00 52 TYR A CA 9
ATOM 10529 C C . TYR A 1 72 ? 21.078 -14.204 1.851 1.00 0.00 52 TYR A C 9
ATOM 10530 O O . TYR A 1 72 ? 20.072 -13.517 1.642 1.00 0.00 52 TYR A O 9
ATOM 10548 N N . ILE A 1 73 ? 22.303 -13.793 1.509 1.00 0.00 53 ILE A N 9
ATOM 10549 C CA . ILE A 1 73 ? 22.573 -12.566 0.738 1.00 0.00 53 ILE A CA 9
ATOM 10550 C C . ILE A 1 73 ? 21.968 -12.636 -0.675 1.00 0.00 53 ILE A C 9
ATOM 10551 O O . ILE A 1 73 ? 21.715 -13.720 -1.208 1.00 0.00 53 ILE A O 9
ATOM 10567 N N . GLU A 1 74 ? 21.763 -11.479 -1.306 1.00 0.00 54 GLU A N 9
ATOM 10568 C CA . GLU A 1 74 ? 21.304 -11.375 -2.700 1.00 0.00 54 GLU A CA 9
ATOM 10569 C C . GLU A 1 74 ? 21.733 -10.039 -3.334 1.00 0.00 54 GLU A C 9
ATOM 10570 O O . GLU A 1 74 ? 21.890 -9.029 -2.639 1.00 0.00 54 GLU A O 9
ATOM 10582 N N . ARG A 1 75 ? 21.894 -10.028 -4.666 1.00 0.00 55 ARG A N 9
ATOM 10583 C CA . ARG A 1 75 ? 22.243 -8.826 -5.460 1.00 0.00 55 ARG A CA 9
ATOM 10584 C C . ARG A 1 75 ? 21.034 -8.153 -6.117 1.00 0.00 55 ARG A C 9
ATOM 10585 O O . ARG A 1 75 ? 21.034 -6.935 -6.298 1.00 0.00 55 ARG A O 9
ATOM 10606 N N . HIS A 1 76 ? 20.005 -8.935 -6.466 1.00 0.00 56 HIS A N 9
ATOM 10607 C CA . HIS A 1 76 ? 18.735 -8.436 -7.007 1.00 0.00 56 HIS A CA 9
ATOM 10608 C C . HIS A 1 76 ? 17.997 -7.610 -5.946 1.00 0.00 56 HIS A C 9
ATOM 10609 O O . HIS A 1 76 ? 17.974 -7.969 -4.766 1.00 0.00 56 HIS A O 9
ATOM 10624 N N . GLY A 1 77 ? 17.395 -6.503 -6.370 1.00 0.00 57 GLY A N 9
ATOM 10625 C CA . GLY A 1 77 ? 16.722 -5.527 -5.511 1.00 0.00 57 GLY A CA 9
ATOM 10626 C C . GLY A 1 77 ? 15.536 -4.854 -6.212 1.00 0.00 57 GLY A C 9
ATOM 10627 O O . GLY A 1 77 ? 15.170 -5.249 -7.327 1.00 0.00 57 GLY A O 9
ATOM 10631 N N . PRO A 1 78 ? 14.916 -3.849 -5.572 1.00 0.00 58 PRO A N 9
ATOM 10632 C CA . PRO A 1 78 ? 13.798 -3.111 -6.153 1.00 0.00 58 PRO A CA 9
ATOM 10633 C C . PRO A 1 78 ? 14.238 -2.250 -7.350 1.00 0.00 58 PRO A C 9
ATOM 10634 O O . PRO A 1 78 ? 15.429 -1.987 -7.553 1.00 0.00 58 PRO A O 9
ATOM 10645 N N . VAL A 1 79 ? 13.265 -1.796 -8.142 1.00 0.00 59 VAL A N 9
ATOM 10646 C CA . VAL A 1 79 ? 13.480 -1.036 -9.385 1.00 0.00 59 VAL A CA 9
ATOM 10647 C C . VAL A 1 79 ? 12.552 0.178 -9.396 1.00 0.00 59 VAL A C 9
ATOM 10648 O O . VAL A 1 79 ? 11.330 0.043 -9.289 1.00 0.00 59 VAL A O 9
ATOM 10661 N N . ASP A 1 80 ? 13.132 1.371 -9.531 1.00 0.00 60 ASP A N 9
ATOM 10662 C CA . ASP A 1 80 ? 12.391 2.611 -9.738 1.00 0.00 60 ASP A CA 9
ATOM 10663 C C . ASP A 1 80 ? 12.005 2.717 -11.216 1.00 0.00 60 ASP A C 9
ATOM 10664 O O . ASP A 1 80 ? 12.814 2.438 -12.107 1.00 0.00 60 ASP A O 9
ATOM 10673 N N . ILE A 1 81 ? 10.783 3.175 -11.471 1.00 0.00 61 ILE A N 9
ATOM 10674 C CA . ILE A 1 81 ? 10.278 3.488 -12.810 1.00 0.00 61 ILE A CA 9
ATOM 10675 C C . ILE A 1 81 ? 9.774 4.944 -12.853 1.00 0.00 61 ILE A C 9
ATOM 10676 O O . ILE A 1 81 ? 9.408 5.489 -11.805 1.00 0.00 61 ILE A O 9
ATOM 10692 N N . PRO A 1 82 ? 9.734 5.600 -14.027 1.00 0.00 62 PRO A N 9
ATOM 10693 C CA . PRO A 1 82 ? 9.180 6.948 -14.145 1.00 0.00 62 PRO A CA 9
ATOM 10694 C C . PRO A 1 82 ? 7.656 6.979 -13.913 1.00 0.00 62 PRO A C 9
ATOM 10695 O O . PRO A 1 82 ? 6.941 6.027 -14.239 1.00 0.00 62 PRO A O 9
ATOM 10706 N N . TRP A 1 83 ? 7.160 8.115 -13.406 1.00 0.00 63 TRP A N 9
ATOM 10707 C CA . TRP A 1 83 ? 5.727 8.366 -13.139 1.00 0.00 63 TRP A CA 9
ATOM 10708 C C . TRP A 1 83 ? 5.221 9.710 -13.694 1.00 0.00 63 TRP A C 9
ATOM 10709 O O . TRP A 1 83 ? 4.053 9.810 -14.072 1.00 0.00 63 TRP A O 9
ATOM 10730 N N . HIS A 1 84 ? 6.091 10.729 -13.789 1.00 0.00 64 HIS A N 9
ATOM 10731 C CA . HIS A 1 84 ? 5.785 12.060 -14.355 1.00 0.00 64 HIS A CA 9
ATOM 10732 C C . HIS A 1 84 ? 6.454 12.320 -15.718 1.00 0.00 64 HIS A C 9
ATOM 10733 O O . HIS A 1 84 ? 6.185 13.352 -16.335 1.00 0.00 64 HIS A O 9
ATOM 10748 N N . ALA A 1 85 ? 7.294 11.406 -16.218 1.00 0.00 65 ALA A N 9
ATOM 10749 C CA . ALA A 1 85 ? 7.801 11.462 -17.593 1.00 0.00 65 ALA A CA 9
ATOM 10750 C C . ALA A 1 85 ? 6.679 11.115 -18.596 1.00 0.00 65 ALA A C 9
ATOM 10751 O O . ALA A 1 85 ? 5.920 10.167 -18.374 1.00 0.00 65 ALA A O 9
ATOM 10758 N N . LEU A 1 86 ? 6.611 11.852 -19.711 1.00 0.00 66 LEU A N 9
ATOM 10759 C CA . LEU A 1 86 ? 5.699 11.632 -20.849 1.00 0.00 66 LEU A CA 9
ATOM 10760 C C . LEU A 1 86 ? 4.237 11.264 -20.456 1.00 0.00 66 LEU A C 9
ATOM 10761 O O . LEU A 1 86 ? 3.739 10.208 -20.865 1.00 0.00 66 LEU A O 9
ATOM 10777 N N . PRO A 1 87 ? 3.544 12.088 -19.638 1.00 0.00 67 PRO A N 9
ATOM 10778 C CA . PRO A 1 87 ? 2.196 11.792 -19.144 1.00 0.00 67 PRO A CA 9
ATOM 10779 C C . PRO A 1 87 ? 1.124 11.816 -20.251 1.00 0.00 67 PRO A C 9
ATOM 10780 O O . PRO A 1 87 ? 1.354 12.295 -21.368 1.00 0.00 67 PRO A O 9
ATOM 10791 N N . ARG A 1 88 ? -0.076 11.319 -19.919 1.00 0.00 68 ARG A N 9
ATOM 10792 C CA . ARG A 1 88 ? -1.234 11.179 -20.823 1.00 0.00 68 ARG A CA 9
ATOM 10793 C C . ARG A 1 88 ? -2.552 11.482 -20.100 1.00 0.00 68 ARG A C 9
ATOM 10794 O O . ARG A 1 88 ? -2.801 10.965 -19.009 1.00 0.00 68 ARG A O 9
ATOM 10815 N N . ASN A 1 89 ? -3.378 12.351 -20.690 1.00 0.00 69 ASN A N 9
ATOM 10816 C CA . ASN A 1 89 ? -4.643 12.808 -20.095 1.00 0.00 69 ASN A CA 9
ATOM 10817 C C . ASN A 1 89 ? -5.787 11.783 -20.268 1.00 0.00 69 ASN A C 9
ATOM 10818 O O . ASN A 1 89 ? -6.576 11.578 -19.341 1.00 0.00 69 ASN A O 9
ATOM 10829 N N . ARG A 1 90 ? -5.861 11.124 -21.436 1.00 0.00 70 ARG A N 9
ATOM 10830 C CA . ARG A 1 90 ? -6.775 9.996 -21.719 1.00 0.00 70 ARG A CA 9
ATOM 10831 C C . ARG A 1 90 ? -6.235 8.667 -21.165 1.00 0.00 70 ARG A C 9
ATOM 10832 O O . ARG A 1 90 ? -7.008 7.951 -20.486 1.00 0.00 70 ARG A O 9
ATOM 10855 N N . LEU A 1 13 ? -15.460 -4.421 -33.727 1.00 0.00 -7 LEU A N 10
ATOM 10856 C CA . LEU A 1 13 ? -13.998 -4.142 -33.732 1.00 0.00 -7 LEU A CA 10
ATOM 10857 C C . LEU A 1 13 ? -13.538 -3.719 -32.334 1.00 0.00 -7 LEU A C 10
ATOM 10858 O O . LEU A 1 13 ? -13.867 -2.625 -31.875 1.00 0.00 -7 LEU A O 10
ATOM 10874 N N . VAL A 1 14 ? -12.792 -4.590 -31.643 1.00 0.00 -6 VAL A N 10
ATOM 10875 C CA . VAL A 1 14 ? -12.229 -4.348 -30.297 1.00 0.00 -6 VAL A CA 10
ATOM 10876 C C . VAL A 1 14 ? -11.008 -5.267 -30.055 1.00 0.00 -6 VAL A C 10
ATOM 10877 O O . VAL A 1 14 ? -11.073 -6.451 -30.406 1.00 0.00 -6 VAL A O 10
ATOM 10890 N N . PRO A 1 15 ? -9.885 -4.771 -29.492 1.00 0.00 -5 PRO A N 10
ATOM 10891 C CA . PRO A 1 15 ? -8.731 -5.609 -29.142 1.00 0.00 -5 PRO A CA 10
ATOM 10892 C C . PRO A 1 15 ? -9.007 -6.484 -27.905 1.00 0.00 -5 PRO A C 10
ATOM 10893 O O . PRO A 1 15 ? -9.876 -6.178 -27.083 1.00 0.00 -5 PRO A O 10
ATOM 10904 N N . ARG A 1 16 ? -8.236 -7.568 -27.739 1.00 0.00 -4 ARG A N 10
ATOM 10905 C CA . ARG A 1 16 ? -8.279 -8.416 -26.533 1.00 0.00 -4 ARG A CA 10
ATOM 10906 C C . ARG A 1 16 ? -7.735 -7.667 -25.309 1.00 0.00 -4 ARG A C 10
ATOM 10907 O O . ARG A 1 16 ? -6.610 -7.163 -25.328 1.00 0.00 -4 ARG A O 10
ATOM 10928 N N . GLY A 1 17 ? -8.545 -7.613 -24.249 1.00 0.00 -3 GLY A N 10
ATOM 10929 C CA . GLY A 1 17 ? -8.262 -6.891 -23.004 1.00 0.00 -3 GLY A CA 10
ATOM 10930 C C . GLY A 1 17 ? -8.846 -5.474 -23.019 1.00 0.00 -3 GLY A C 10
ATOM 10931 O O . GLY A 1 17 ? -8.379 -4.611 -23.769 1.00 0.00 -3 GLY A O 10
ATOM 10935 N N . SER A 1 18 ? -9.869 -5.227 -22.193 1.00 0.00 -2 SER A N 10
ATOM 10936 C CA . SER A 1 18 ? -10.428 -3.883 -21.961 1.00 0.00 -2 SER A CA 10
ATOM 10937 C C . SER A 1 18 ? -9.418 -2.954 -21.261 1.00 0.00 -2 SER A C 10
ATOM 10938 O O . SER A 1 18 ? -8.405 -3.410 -20.718 1.00 0.00 -2 SER A O 10
ATOM 10946 N N . HIS A 1 19 ? -9.688 -1.642 -21.247 1.00 0.00 -1 HIS A N 10
ATOM 10947 C CA . HIS A 1 19 ? -8.852 -0.637 -20.567 1.00 0.00 -1 HIS A CA 10
ATOM 10948 C C . HIS A 1 19 ? -8.644 -0.978 -19.079 1.00 0.00 -1 HIS A C 10
ATOM 10949 O O . HIS A 1 19 ? -9.602 -1.175 -18.328 1.00 0.00 -1 HIS A O 10
ATOM 10964 N N . MET A 1 20 ? -7.373 -1.008 -18.665 1.00 0.00 0 MET A N 10
ATOM 10965 C CA . MET A 1 20 ? -6.902 -1.368 -17.314 1.00 0.00 0 MET A CA 10
ATOM 10966 C C . MET A 1 20 ? -5.836 -0.382 -16.782 1.00 0.00 0 MET A C 10
ATOM 10967 O O . MET A 1 20 ? -5.083 -0.696 -15.861 1.00 0.00 0 MET A O 10
ATOM 10981 N N . MET A 1 21 ? -5.761 0.815 -17.379 1.00 0.00 1 MET A N 10
ATOM 10982 C CA . MET A 1 21 ? -4.810 1.906 -17.091 1.00 0.00 1 MET A CA 10
ATOM 10983 C C . MET A 1 21 ? -5.061 2.643 -15.748 1.00 0.00 1 MET A C 10
ATOM 10984 O O . MET A 1 21 ? -4.914 3.866 -15.656 1.00 0.00 1 MET A O 10
ATOM 10998 N N . SER A 1 22 ? -5.455 1.910 -14.703 1.00 0.00 2 SER A N 10
ATOM 10999 C CA . SER A 1 22 ? -5.936 2.437 -13.416 1.00 0.00 2 SER A CA 10
ATOM 11000 C C . SER A 1 22 ? -5.227 1.751 -12.241 1.00 0.00 2 SER A C 10
ATOM 11001 O O . SER A 1 22 ? -5.086 0.524 -12.224 1.00 0.00 2 SER A O 10
ATOM 11009 N N . SER A 1 23 ? -4.809 2.534 -11.241 1.00 0.00 3 SER A N 10
ATOM 11010 C CA . SER A 1 23 ? -3.963 2.087 -10.118 1.00 0.00 3 SER A CA 10
ATOM 11011 C C . SER A 1 23 ? -4.608 2.419 -8.768 1.00 0.00 3 SER A C 10
ATOM 11012 O O . SER A 1 23 ? -4.512 3.546 -8.272 1.00 0.00 3 SER A O 10
ATOM 11020 N N . SER A 1 24 ? -5.307 1.443 -8.186 1.00 0.00 4 SER A N 10
ATOM 11021 C CA . SER A 1 24 ? -6.036 1.586 -6.916 1.00 0.00 4 SER A CA 10
ATOM 11022 C C . SER A 1 24 ? -5.102 1.664 -5.693 1.00 0.00 4 SER A C 10
ATOM 11023 O O . SER A 1 24 ? -4.053 1.011 -5.669 1.00 0.00 4 SER A O 10
ATOM 11031 N N . PRO A 1 25 ? -5.484 2.390 -4.620 1.00 0.00 5 PRO A N 10
ATOM 11032 C CA . PRO A 1 25 ? -4.638 2.573 -3.434 1.00 0.00 5 PRO A CA 10
ATOM 11033 C C . PRO A 1 25 ? -4.437 1.292 -2.607 1.00 0.00 5 PRO A C 10
ATOM 11034 O O . PRO A 1 25 ? -3.453 1.180 -1.879 1.00 0.00 5 PRO A O 10
ATOM 11045 N N . CYS A 1 26 ? -5.315 0.291 -2.765 1.00 0.00 6 CYS A N 10
ATOM 11046 C CA . CYS A 1 26 ? -5.131 -1.054 -2.203 1.00 0.00 6 CYS A CA 10
ATOM 11047 C C . CYS A 1 26 ? -3.900 -1.795 -2.776 1.00 0.00 6 CYS A C 10
ATOM 11048 O O . CYS A 1 26 ? -3.406 -2.731 -2.150 1.00 0.00 6 CYS A O 10
ATOM 11055 N N . ASP A 1 27 ? -3.381 -1.359 -3.934 1.00 0.00 7 ASP A N 10
ATOM 11056 C CA . ASP A 1 27 ? -2.181 -1.915 -4.579 1.00 0.00 7 ASP A CA 10
ATOM 11057 C C . ASP A 1 27 ? -0.972 -0.959 -4.498 1.00 0.00 7 ASP A C 10
ATOM 11058 O O . ASP A 1 27 ? 0.169 -1.395 -4.622 1.00 0.00 7 ASP A O 10
ATOM 11067 N N . GLN A 1 28 ? -1.188 0.337 -4.227 1.00 0.00 8 GLN A N 10
ATOM 11068 C CA . GLN A 1 28 ? -0.123 1.343 -4.047 1.00 0.00 8 GLN A CA 10
ATOM 11069 C C . GLN A 1 28 ? 0.773 1.020 -2.841 1.00 0.00 8 GLN A C 10
ATOM 11070 O O . GLN A 1 28 ? 1.970 1.317 -2.845 1.00 0.00 8 GLN A O 10
ATOM 11084 N N . LEU A 1 29 ? 0.210 0.345 -1.832 1.00 0.00 9 LEU A N 10
ATOM 11085 C CA . LEU A 1 29 ? 0.932 -0.139 -0.655 1.00 0.00 9 LEU A CA 10
ATOM 11086 C C . LEU A 1 29 ? 2.096 -1.084 -0.989 1.00 0.00 9 LEU A C 10
ATOM 11087 O O . LEU A 1 29 ? 3.031 -1.231 -0.201 1.00 0.00 9 LEU A O 10
ATOM 11103 N N . GLN A 1 30 ? 2.048 -1.721 -2.162 1.00 0.00 10 GLN A N 10
ATOM 11104 C CA . GLN A 1 30 ? 3.098 -2.627 -2.621 1.00 0.00 10 GLN A CA 10
ATOM 11105 C C . GLN A 1 30 ? 4.438 -1.886 -2.800 1.00 0.00 10 GLN A C 10
ATOM 11106 O O . GLN A 1 30 ? 5.500 -2.439 -2.519 1.00 0.00 10 GLN A O 10
ATOM 11120 N N . SER A 1 31 ? 4.393 -0.609 -3.202 1.00 0.00 11 SER A N 10
ATOM 11121 C CA . SER A 1 31 ? 5.566 0.279 -3.254 1.00 0.00 11 SER A CA 10
ATOM 11122 C C . SER A 1 31 ? 5.944 0.852 -1.881 1.00 0.00 11 SER A C 10
ATOM 11123 O O . SER A 1 31 ? 7.126 1.082 -1.622 1.00 0.00 11 SER A O 10
ATOM 11131 N N . PHE A 1 32 ? 4.975 1.055 -0.978 1.00 0.00 12 PHE A N 10
ATOM 11132 C CA . PHE A 1 32 ? 5.233 1.501 0.398 1.00 0.00 12 PHE A CA 10
ATOM 11133 C C . PHE A 1 32 ? 6.091 0.497 1.180 1.00 0.00 12 PHE A C 10
ATOM 11134 O O . PHE A 1 32 ? 7.160 0.860 1.676 1.00 0.00 12 PHE A O 10
ATOM 11151 N N . ALA A 1 33 ? 5.656 -0.766 1.270 1.00 0.00 13 ALA A N 10
ATOM 11152 C CA . ALA A 1 33 ? 6.351 -1.772 2.080 1.00 0.00 13 ALA A CA 10
ATOM 11153 C C . ALA A 1 33 ? 7.704 -2.201 1.472 1.00 0.00 13 ALA A C 10
ATOM 11154 O O . ALA A 1 33 ? 8.633 -2.545 2.203 1.00 0.00 13 ALA A O 10
ATOM 11161 N N . ASP A 1 34 ? 7.833 -2.145 0.139 1.00 0.00 14 ASP A N 10
ATOM 11162 C CA . ASP A 1 34 ? 9.105 -2.335 -0.574 1.00 0.00 14 ASP A CA 10
ATOM 11163 C C . ASP A 1 34 ? 10.118 -1.193 -0.326 1.00 0.00 14 ASP A C 10
ATOM 11164 O O . ASP A 1 34 ? 11.327 -1.398 -0.458 1.00 0.00 14 ASP A O 10
ATOM 11173 N N . GLY A 1 35 ? 9.643 -0.004 0.070 1.00 0.00 15 GLY A N 10
ATOM 11174 C CA . GLY A 1 35 ? 10.473 1.154 0.425 1.00 0.00 15 GLY A CA 10
ATOM 11175 C C . GLY A 1 35 ? 10.741 2.118 -0.740 1.00 0.00 15 GLY A C 10
ATOM 11176 O O . GLY A 1 35 ? 11.821 2.705 -0.812 1.00 0.00 15 GLY A O 10
ATOM 11180 N N . ASP A 1 36 ? 9.784 2.270 -1.664 1.00 0.00 16 ASP A N 10
ATOM 11181 C CA . ASP A 1 36 ? 9.942 2.991 -2.940 1.00 0.00 16 ASP A CA 10
ATOM 11182 C C . ASP A 1 36 ? 8.758 3.945 -3.238 1.00 0.00 16 ASP A C 10
ATOM 11183 O O . ASP A 1 36 ? 8.392 4.173 -4.394 1.00 0.00 16 ASP A O 10
ATOM 11192 N N . LEU A 1 37 ? 8.149 4.515 -2.188 1.00 0.00 17 LEU A N 10
ATOM 11193 C CA . LEU A 1 37 ? 7.015 5.453 -2.263 1.00 0.00 17 LEU A CA 10
ATOM 11194 C C . LEU A 1 37 ? 7.400 6.827 -1.652 1.00 0.00 17 LEU A C 10
ATOM 11195 O O . LEU A 1 37 ? 7.928 6.854 -0.534 1.00 0.00 17 LEU A O 10
ATOM 11211 N N . PRO A 1 38 ? 7.148 7.964 -2.338 1.00 0.00 18 PRO A N 10
ATOM 11212 C CA . PRO A 1 38 ? 7.490 9.301 -1.837 1.00 0.00 18 PRO A CA 10
ATOM 11213 C C . PRO A 1 38 ? 6.549 9.762 -0.701 1.00 0.00 18 PRO A C 10
ATOM 11214 O O . PRO A 1 38 ? 5.409 9.295 -0.615 1.00 0.00 18 PRO A O 10
ATOM 11225 N N . PRO A 1 39 ? 6.969 10.727 0.146 1.00 0.00 19 PRO A N 10
ATOM 11226 C CA . PRO A 1 39 ? 6.221 11.131 1.343 1.00 0.00 19 PRO A CA 10
ATOM 11227 C C . PRO A 1 39 ? 4.869 11.798 1.030 1.00 0.00 19 PRO A C 10
ATOM 11228 O O . PRO A 1 39 ? 3.895 11.599 1.759 1.00 0.00 19 PRO A O 10
ATOM 11239 N N . MET A 1 40 ? 4.783 12.550 -0.074 1.00 0.00 20 MET A N 10
ATOM 11240 C CA . MET A 1 40 ? 3.537 13.166 -0.551 1.00 0.00 20 MET A CA 10
ATOM 11241 C C . MET A 1 40 ? 2.467 12.131 -0.940 1.00 0.00 20 MET A C 10
ATOM 11242 O O . MET A 1 40 ? 1.294 12.291 -0.597 1.00 0.00 20 MET A O 10
ATOM 11256 N N . GLU A 1 41 ? 2.860 11.040 -1.607 1.00 0.00 21 GLU A N 10
ATOM 11257 C CA . GLU A 1 41 ? 1.945 9.953 -1.969 1.00 0.00 21 GLU A CA 10
ATOM 11258 C C . GLU A 1 41 ? 1.650 9.041 -0.765 1.00 0.00 21 GLU A C 10
ATOM 11259 O O . GLU A 1 41 ? 0.534 8.533 -0.649 1.00 0.00 21 GLU A O 10
ATOM 11271 N N . ALA A 1 42 ? 2.605 8.892 0.164 1.00 0.00 22 ALA A N 10
ATOM 11272 C CA . ALA A 1 42 ? 2.448 8.106 1.385 1.00 0.00 22 ALA A CA 10
ATOM 11273 C C . ALA A 1 42 ? 1.292 8.595 2.281 1.00 0.00 22 ALA A C 10
ATOM 11274 O O . ALA A 1 42 ? 0.592 7.786 2.892 1.00 0.00 22 ALA A O 10
ATOM 11281 N N . GLN A 1 43 ? 1.046 9.908 2.345 1.00 0.00 23 GLN A N 10
ATOM 11282 C CA . GLN A 1 43 ? -0.139 10.465 3.014 1.00 0.00 23 GLN A CA 10
ATOM 11283 C C . GLN A 1 43 ? -1.425 10.279 2.183 1.00 0.00 23 GLN A C 10
ATOM 11284 O O . GLN A 1 43 ? -2.485 10.005 2.750 1.00 0.00 23 GLN A O 10
ATOM 11298 N N . ALA A 1 44 ? -1.344 10.386 0.851 1.00 0.00 24 ALA A N 10
ATOM 11299 C CA . ALA A 1 44 ? -2.497 10.282 -0.049 1.00 0.00 24 ALA A CA 10
ATOM 11300 C C . ALA A 1 44 ? -3.140 8.879 -0.052 1.00 0.00 24 ALA A C 10
ATOM 11301 O O . ALA A 1 44 ? -4.352 8.759 0.147 1.00 0.00 24 ALA A O 10
ATOM 11308 N N . PHE A 1 45 ? -2.347 7.809 -0.217 1.00 0.00 25 PHE A N 10
ATOM 11309 C CA . PHE A 1 45 ? -2.846 6.425 -0.094 1.00 0.00 25 PHE A CA 10
ATOM 11310 C C . PHE A 1 45 ? -3.090 6.012 1.374 1.00 0.00 25 PHE A C 10
ATOM 11311 O O . PHE A 1 45 ? -3.893 5.116 1.643 1.00 0.00 25 PHE A O 10
ATOM 11328 N N . GLY A 1 46 ? -2.440 6.695 2.329 1.00 0.00 26 GLY A N 10
ATOM 11329 C CA . GLY A 1 46 ? -2.524 6.449 3.774 1.00 0.00 26 GLY A CA 10
ATOM 11330 C C . GLY A 1 46 ? -3.953 6.423 4.331 1.00 0.00 26 GLY A C 10
ATOM 11331 O O . GLY A 1 46 ? -4.261 5.625 5.217 1.00 0.00 26 GLY A O 10
ATOM 11335 N N . GLN A 1 47 ? -4.854 7.236 3.766 1.00 0.00 27 GLN A N 10
ATOM 11336 C CA . GLN A 1 47 ? -6.285 7.255 4.096 1.00 0.00 27 GLN A CA 10
ATOM 11337 C C . GLN A 1 47 ? -6.985 5.915 3.793 1.00 0.00 27 GLN A C 10
ATOM 11338 O O . GLN A 1 47 ? -7.812 5.455 4.582 1.00 0.00 27 GLN A O 10
ATOM 11352 N N . HIS A 1 48 ? -6.640 5.257 2.678 1.00 0.00 28 HIS A N 10
ATOM 11353 C CA . HIS A 1 48 ? -7.154 3.922 2.314 1.00 0.00 28 HIS A CA 10
ATOM 11354 C C . HIS A 1 48 ? -6.424 2.781 3.041 1.00 0.00 28 HIS A C 10
ATOM 11355 O O . HIS A 1 48 ? -6.983 1.695 3.201 1.00 0.00 28 HIS A O 10
ATOM 11370 N N . LEU A 1 49 ? -5.195 3.023 3.514 1.00 0.00 29 LEU A N 10
ATOM 11371 C CA . LEU A 1 49 ? -4.417 2.099 4.364 1.00 0.00 29 LEU A CA 10
ATOM 11372 C C . LEU A 1 49 ? -5.036 1.872 5.771 1.00 0.00 29 LEU A C 10
ATOM 11373 O O . LEU A 1 49 ? -4.522 1.056 6.541 1.00 0.00 29 LEU A O 10
ATOM 11389 N N . ALA A 1 50 ? -6.126 2.574 6.115 1.00 0.00 30 ALA A N 10
ATOM 11390 C CA . ALA A 1 50 ? -7.023 2.217 7.220 1.00 0.00 30 ALA A CA 10
ATOM 11391 C C . ALA A 1 50 ? -7.483 0.739 7.160 1.00 0.00 30 ALA A C 10
ATOM 11392 O O . ALA A 1 50 ? -7.344 0.077 6.128 1.00 0.00 30 ALA A O 10
ATOM 11399 N N . ASP A 1 51 ? -8.056 0.223 8.255 1.00 0.00 31 ASP A N 10
ATOM 11400 C CA . ASP A 1 51 ? -8.456 -1.187 8.417 1.00 0.00 31 ASP A CA 10
ATOM 11401 C C . ASP A 1 51 ? -9.245 -1.748 7.213 1.00 0.00 31 ASP A C 10
ATOM 11402 O O . ASP A 1 51 ? -10.418 -1.428 6.998 1.00 0.00 31 ASP A O 10
ATOM 11411 N N . CYS A 1 52 ? -8.567 -2.576 6.414 1.00 0.00 32 CYS A N 10
ATOM 11412 C CA . CYS A 1 52 ? -9.024 -3.105 5.131 1.00 0.00 32 CYS A CA 10
ATOM 11413 C C . CYS A 1 52 ? -8.351 -4.465 4.891 1.00 0.00 32 CYS A C 10
ATOM 11414 O O . CYS A 1 52 ? -7.139 -4.530 4.674 1.00 0.00 32 CYS A O 10
ATOM 11421 N N . GLU A 1 53 ? -9.117 -5.561 4.924 1.00 0.00 33 GLU A N 10
ATOM 11422 C CA . GLU A 1 53 ? -8.597 -6.923 4.702 1.00 0.00 33 GLU A CA 10
ATOM 11423 C C . GLU A 1 53 ? -7.833 -7.054 3.372 1.00 0.00 33 GLU A C 10
ATOM 11424 O O . GLU A 1 53 ? -6.752 -7.643 3.326 1.00 0.00 33 GLU A O 10
ATOM 11436 N N . LYS A 1 54 ? -8.338 -6.414 2.309 1.00 0.00 34 LYS A N 10
ATOM 11437 C CA . LYS A 1 54 ? -7.708 -6.376 0.979 1.00 0.00 34 LYS A CA 10
ATOM 11438 C C . LYS A 1 54 ? -6.331 -5.691 1.006 1.00 0.00 34 LYS A C 10
ATOM 11439 O O . LYS A 1 54 ? -5.421 -6.143 0.317 1.00 0.00 34 LYS A O 10
ATOM 11458 N N . CYS A 1 55 ? -6.154 -4.645 1.825 1.00 0.00 35 CYS A N 10
ATOM 11459 C CA . CYS A 1 55 ? -4.846 -4.014 2.036 1.00 0.00 35 CYS A CA 10
ATOM 11460 C C . CYS A 1 55 ? -3.904 -4.934 2.829 1.00 0.00 35 CYS A C 10
ATOM 11461 O O . CYS A 1 55 ? -2.749 -5.120 2.447 1.00 0.00 35 CYS A O 10
ATOM 11468 N N . GLN A 1 56 ? -4.376 -5.522 3.935 1.00 0.00 36 GLN A N 10
ATOM 11469 C CA . GLN A 1 56 ? -3.530 -6.340 4.813 1.00 0.00 36 GLN A CA 10
ATOM 11470 C C . GLN A 1 56 ? -3.015 -7.613 4.113 1.00 0.00 36 GLN A C 10
ATOM 11471 O O . GLN A 1 56 ? -1.845 -7.961 4.270 1.00 0.00 36 GLN A O 10
ATOM 11485 N N . VAL A 1 57 ? -3.855 -8.259 3.293 1.00 0.00 37 VAL A N 10
ATOM 11486 C CA . VAL A 1 57 ? -3.479 -9.399 2.434 1.00 0.00 37 VAL A CA 10
ATOM 11487 C C . VAL A 1 57 ? -2.389 -9.005 1.427 1.00 0.00 37 VAL A C 10
ATOM 11488 O O . VAL A 1 57 ? -1.443 -9.767 1.220 1.00 0.00 37 VAL A O 10
ATOM 11501 N N . GLU A 1 58 ? -2.465 -7.815 0.827 1.00 0.00 38 GLU A N 10
ATOM 11502 C CA . GLU A 1 58 ? -1.429 -7.309 -0.088 1.00 0.00 38 GLU A CA 10
ATOM 11503 C C . GLU A 1 58 ? -0.127 -6.946 0.656 1.00 0.00 38 GLU A C 10
ATOM 11504 O O . GLU A 1 58 ? 0.962 -7.186 0.137 1.00 0.00 38 GLU A O 10
ATOM 11516 N N . LEU A 1 59 ? -0.205 -6.391 1.873 1.00 0.00 39 LEU A N 10
ATOM 11517 C CA . LEU A 1 59 ? 0.969 -5.983 2.659 1.00 0.00 39 LEU A CA 10
ATOM 11518 C C . LEU A 1 59 ? 1.742 -7.203 3.177 1.00 0.00 39 LEU A C 10
ATOM 11519 O O . LEU A 1 59 ? 2.948 -7.313 2.945 1.00 0.00 39 LEU A O 10
ATOM 11535 N N . THR A 1 60 ? 1.057 -8.138 3.843 1.00 0.00 40 THR A N 10
ATOM 11536 C CA . THR A 1 60 ? 1.677 -9.349 4.411 1.00 0.00 40 THR A CA 10
ATOM 11537 C C . THR A 1 60 ? 2.364 -10.214 3.346 1.00 0.00 40 THR A C 10
ATOM 11538 O O . THR A 1 60 ? 3.388 -10.842 3.623 1.00 0.00 40 THR A O 10
ATOM 11549 N N . ARG A 1 61 ? 1.881 -10.168 2.093 1.00 0.00 41 ARG A N 10
ATOM 11550 C CA . ARG A 1 61 ? 2.513 -10.794 0.917 1.00 0.00 41 ARG A CA 10
ATOM 11551 C C . ARG A 1 61 ? 3.976 -10.375 0.731 1.00 0.00 41 ARG A C 10
ATOM 11552 O O . ARG A 1 61 ? 4.798 -11.192 0.314 1.00 0.00 41 ARG A O 10
ATOM 11573 N N . LEU A 1 62 ? 4.302 -9.122 1.062 1.00 0.00 42 LEU A N 10
ATOM 11574 C CA . LEU A 1 62 ? 5.659 -8.573 0.985 1.00 0.00 42 LEU A CA 10
ATOM 11575 C C . LEU A 1 62 ? 6.466 -8.900 2.248 1.00 0.00 42 LEU A C 10
ATOM 11576 O O . LEU A 1 62 ? 7.628 -9.295 2.151 1.00 0.00 42 LEU A O 10
ATOM 11592 N N . LEU A 1 63 ? 5.848 -8.782 3.431 1.00 0.00 43 LEU A N 10
ATOM 11593 C CA . LEU A 1 63 ? 6.502 -9.073 4.716 1.00 0.00 43 LEU A CA 10
ATOM 11594 C C . LEU A 1 63 ? 6.947 -10.544 4.809 1.00 0.00 43 LEU A C 10
ATOM 11595 O O . LEU A 1 63 ? 8.001 -10.841 5.371 1.00 0.00 43 LEU A O 10
ATOM 11611 N N . GLN A 1 64 ? 6.173 -11.459 4.213 1.00 0.00 44 GLN A N 10
ATOM 11612 C CA . GLN A 1 64 ? 6.469 -12.892 4.150 1.00 0.00 44 GLN A CA 10
ATOM 11613 C C . GLN A 1 64 ? 7.853 -13.194 3.537 1.00 0.00 44 GLN A C 10
ATOM 11614 O O . GLN A 1 64 ? 8.531 -14.121 3.978 1.00 0.00 44 GLN A O 10
ATOM 11628 N N . LEU A 1 65 ? 8.300 -12.398 2.555 1.00 0.00 45 LEU A N 10
ATOM 11629 C CA . LEU A 1 65 ? 9.613 -12.547 1.910 1.00 0.00 45 LEU A CA 10
ATOM 11630 C C . LEU A 1 65 ? 10.782 -12.352 2.896 1.00 0.00 45 LEU A C 10
ATOM 11631 O O . LEU A 1 65 ? 11.809 -13.019 2.779 1.00 0.00 45 LEU A O 10
ATOM 11647 N N . ASP A 1 66 ? 10.616 -11.457 3.877 1.00 0.00 46 ASP A N 10
ATOM 11648 C CA . ASP A 1 66 ? 11.588 -11.205 4.947 1.00 0.00 46 ASP A CA 10
ATOM 11649 C C . ASP A 1 66 ? 11.377 -12.141 6.155 1.00 0.00 46 ASP A C 10
ATOM 11650 O O . ASP A 1 66 ? 12.336 -12.504 6.839 1.00 0.00 46 ASP A O 10
ATOM 11659 N N . GLN A 1 67 ? 10.132 -12.567 6.406 1.00 0.00 47 GLN A N 10
ATOM 11660 C CA . GLN A 1 67 ? 9.777 -13.556 7.432 1.00 0.00 47 GLN A CA 10
ATOM 11661 C C . GLN A 1 67 ? 10.368 -14.953 7.142 1.00 0.00 47 GLN A C 10
ATOM 11662 O O . GLN A 1 67 ? 10.710 -15.684 8.076 1.00 0.00 47 GLN A O 10
ATOM 11676 N N . LEU A 1 68 ? 10.522 -15.320 5.862 1.00 0.00 48 LEU A N 10
ATOM 11677 C CA . LEU A 1 68 ? 11.176 -16.556 5.413 1.00 0.00 48 LEU A CA 10
ATOM 11678 C C . LEU A 1 68 ? 12.611 -16.669 5.978 1.00 0.00 48 LEU A C 10
ATOM 11679 O O . LEU A 1 68 ? 13.481 -15.848 5.672 1.00 0.00 48 LEU A O 10
ATOM 11695 N N . GLY A 1 69 ? 12.864 -17.703 6.786 1.00 0.00 49 GLY A N 10
ATOM 11696 C CA . GLY A 1 69 ? 14.170 -17.976 7.397 1.00 0.00 49 GLY A CA 10
ATOM 11697 C C . GLY A 1 69 ? 14.149 -19.170 8.357 1.00 0.00 49 GLY A C 10
ATOM 11698 O O . GLY A 1 69 ? 13.081 -19.634 8.766 1.00 0.00 49 GLY A O 10
ATOM 11702 N N . ARG A 1 70 ? 15.337 -19.674 8.711 1.00 0.00 50 ARG A N 10
ATOM 11703 C CA . ARG A 1 70 ? 15.528 -20.866 9.564 1.00 0.00 50 ARG A CA 10
ATOM 11704 C C . ARG A 1 70 ? 14.830 -20.712 10.921 1.00 0.00 50 ARG A C 10
ATOM 11705 O O . ARG A 1 70 ? 14.944 -19.674 11.576 1.00 0.00 50 ARG A O 10
ATOM 11726 N N . GLY A 1 71 ? 14.101 -21.753 11.326 1.00 0.00 51 GLY A N 10
ATOM 11727 C CA . GLY A 1 71 ? 13.289 -21.794 12.552 1.00 0.00 51 GLY A CA 10
ATOM 11728 C C . GLY A 1 71 ? 11.773 -21.783 12.299 1.00 0.00 51 GLY A C 10
ATOM 11729 O O . GLY A 1 71 ? 11.005 -22.147 13.192 1.00 0.00 51 GLY A O 10
ATOM 11733 N N . TYR A 1 72 ? 11.331 -21.394 11.093 1.00 0.00 52 TYR A N 10
ATOM 11734 C CA . TYR A 1 72 ? 9.929 -21.500 10.662 1.00 0.00 52 TYR A CA 10
ATOM 11735 C C . TYR A 1 72 ? 9.399 -22.950 10.697 1.00 0.00 52 TYR A C 10
ATOM 11736 O O . TYR A 1 72 ? 10.157 -23.913 10.543 1.00 0.00 52 TYR A O 10
ATOM 11754 N N . ILE A 1 73 ? 8.087 -23.105 10.912 1.00 0.00 53 ILE A N 10
ATOM 11755 C CA . ILE A 1 73 ? 7.404 -24.414 10.943 1.00 0.00 53 ILE A CA 10
ATOM 11756 C C . ILE A 1 73 ? 7.267 -25.039 9.538 1.00 0.00 53 ILE A C 10
ATOM 11757 O O . ILE A 1 73 ? 7.598 -24.428 8.519 1.00 0.00 53 ILE A O 10
ATOM 11773 N N . GLU A 1 74 ? 6.749 -26.265 9.470 1.00 0.00 54 GLU A N 10
ATOM 11774 C CA . GLU A 1 74 ? 6.500 -26.965 8.203 1.00 0.00 54 GLU A CA 10
ATOM 11775 C C . GLU A 1 74 ? 5.299 -26.344 7.465 1.00 0.00 54 GLU A C 10
ATOM 11776 O O . GLU A 1 74 ? 4.164 -26.394 7.946 1.00 0.00 54 GLU A O 10
ATOM 11788 N N . ARG A 1 75 ? 5.538 -25.784 6.272 1.00 0.00 55 ARG A N 10
ATOM 11789 C CA . ARG A 1 75 ? 4.520 -25.097 5.447 1.00 0.00 55 ARG A CA 10
ATOM 11790 C C . ARG A 1 75 ? 3.781 -26.019 4.459 1.00 0.00 55 ARG A C 10
ATOM 11791 O O . ARG A 1 75 ? 3.277 -25.550 3.437 1.00 0.00 55 ARG A O 10
ATOM 11812 N N . HIS A 1 76 ? 3.752 -27.334 4.731 1.00 0.00 56 HIS A N 10
ATOM 11813 C CA . HIS A 1 76 ? 3.122 -28.365 3.883 1.00 0.00 56 HIS A CA 10
ATOM 11814 C C . HIS A 1 76 ? 1.714 -27.947 3.421 1.00 0.00 56 HIS A C 10
ATOM 11815 O O . HIS A 1 76 ? 0.857 -27.597 4.238 1.00 0.00 56 HIS A O 10
ATOM 11830 N N . GLY A 1 77 ? 1.492 -27.980 2.107 1.00 0.00 57 GLY A N 10
ATOM 11831 C CA . GLY A 1 77 ? 0.299 -27.456 1.433 1.00 0.00 57 GLY A CA 10
ATOM 11832 C C . GLY A 1 77 ? 0.047 -28.122 0.071 1.00 0.00 57 GLY A C 10
ATOM 11833 O O . GLY A 1 77 ? 0.731 -29.095 -0.272 1.00 0.00 57 GLY A O 10
ATOM 11837 N N . PRO A 1 78 ? -0.934 -27.635 -0.711 1.00 0.00 58 PRO A N 10
ATOM 11838 C CA . PRO A 1 78 ? -1.307 -28.238 -1.991 1.00 0.00 58 PRO A CA 10
ATOM 11839 C C . PRO A 1 78 ? -0.192 -28.089 -3.039 1.00 0.00 58 PRO A C 10
ATOM 11840 O O . PRO A 1 78 ? 0.440 -27.035 -3.155 1.00 0.00 58 PRO A O 10
ATOM 11851 N N . VAL A 1 79 ? 0.025 -29.144 -3.831 1.00 0.00 59 VAL A N 10
ATOM 11852 C CA . VAL A 1 79 ? 0.965 -29.139 -4.965 1.00 0.00 59 VAL A CA 10
ATOM 11853 C C . VAL A 1 79 ? 0.222 -28.706 -6.232 1.00 0.00 59 VAL A C 10
ATOM 11854 O O . VAL A 1 79 ? -0.763 -29.331 -6.633 1.00 0.00 59 VAL A O 10
ATOM 11867 N N . ASP A 1 80 ? 0.692 -27.630 -6.860 1.00 0.00 60 ASP A N 10
ATOM 11868 C CA . ASP A 1 80 ? 0.116 -27.033 -8.072 1.00 0.00 60 ASP A CA 10
ATOM 11869 C C . ASP A 1 80 ? 1.225 -26.473 -8.983 1.00 0.00 60 ASP A C 10
ATOM 11870 O O . ASP A 1 80 ? 2.284 -26.049 -8.508 1.00 0.00 60 ASP A O 10
ATOM 11879 N N . ILE A 1 81 ? 0.999 -26.493 -10.300 1.00 0.00 61 ILE A N 10
ATOM 11880 C CA . ILE A 1 81 ? 1.962 -26.044 -11.322 1.00 0.00 61 ILE A CA 10
ATOM 11881 C C . ILE A 1 81 ? 2.328 -24.546 -11.186 1.00 0.00 61 ILE A C 10
ATOM 11882 O O . ILE A 1 81 ? 1.496 -23.748 -10.739 1.00 0.00 61 ILE A O 10
ATOM 11898 N N . PRO A 1 82 ? 3.546 -24.128 -11.595 1.00 0.00 62 PRO A N 10
ATOM 11899 C CA . PRO A 1 82 ? 3.970 -22.728 -11.539 1.00 0.00 62 PRO A CA 10
ATOM 11900 C C . PRO A 1 82 ? 3.173 -21.858 -12.521 1.00 0.00 62 PRO A C 10
ATOM 11901 O O . PRO A 1 82 ? 3.234 -22.054 -13.738 1.00 0.00 62 PRO A O 10
ATOM 11912 N N . TRP A 1 83 ? 2.467 -20.845 -12.007 1.00 0.00 63 TRP A N 10
ATOM 11913 C CA . TRP A 1 83 ? 1.665 -19.891 -12.796 1.00 0.00 63 TRP A CA 10
ATOM 11914 C C . TRP A 1 83 ? 2.536 -18.803 -13.469 1.00 0.00 63 TRP A C 10
ATOM 11915 O O . TRP A 1 83 ? 2.314 -17.599 -13.322 1.00 0.00 63 TRP A O 10
ATOM 11936 N N . HIS A 1 84 ? 3.578 -19.246 -14.183 1.00 0.00 64 HIS A N 10
ATOM 11937 C CA . HIS A 1 84 ? 4.578 -18.420 -14.887 1.00 0.00 64 HIS A CA 10
ATOM 11938 C C . HIS A 1 84 ? 4.750 -18.812 -16.367 1.00 0.00 64 HIS A C 10
ATOM 11939 O O . HIS A 1 84 ? 5.050 -17.944 -17.191 1.00 0.00 64 HIS A O 10
ATOM 11954 N N . ALA A 1 85 ? 4.539 -20.086 -16.712 1.00 0.00 65 ALA A N 10
ATOM 11955 C CA . ALA A 1 85 ? 4.505 -20.566 -18.094 1.00 0.00 65 ALA A CA 10
ATOM 11956 C C . ALA A 1 85 ? 3.209 -20.139 -18.819 1.00 0.00 65 ALA A C 10
ATOM 11957 O O . ALA A 1 85 ? 2.201 -19.815 -18.184 1.00 0.00 65 ALA A O 10
ATOM 11964 N N . LEU A 1 86 ? 3.219 -20.179 -20.157 1.00 0.00 66 LEU A N 10
ATOM 11965 C CA . LEU A 1 86 ? 2.073 -19.829 -21.014 1.00 0.00 66 LEU A CA 10
ATOM 11966 C C . LEU A 1 86 ? 2.029 -20.723 -22.281 1.00 0.00 66 LEU A C 10
ATOM 11967 O O . LEU A 1 86 ? 2.365 -20.267 -23.381 1.00 0.00 66 LEU A O 10
ATOM 11983 N N . PRO A 1 87 ? 1.697 -22.025 -22.140 1.00 0.00 67 PRO A N 10
ATOM 11984 C CA . PRO A 1 87 ? 1.580 -22.955 -23.268 1.00 0.00 67 PRO A CA 10
ATOM 11985 C C . PRO A 1 87 ? 0.341 -22.663 -24.139 1.00 0.00 67 PRO A C 10
ATOM 11986 O O . PRO A 1 87 ? -0.589 -21.970 -23.722 1.00 0.00 67 PRO A O 10
ATOM 11997 N N . ARG A 1 88 ? 0.314 -23.226 -25.360 1.00 0.00 68 ARG A N 10
ATOM 11998 C CA . ARG A 1 88 ? -0.809 -23.077 -26.313 1.00 0.00 68 ARG A CA 10
ATOM 11999 C C . ARG A 1 88 ? -2.057 -23.875 -25.899 1.00 0.00 68 ARG A C 10
ATOM 12000 O O . ARG A 1 88 ? -3.182 -23.454 -26.176 1.00 0.00 68 ARG A O 10
ATOM 12021 N N . ASN A 1 89 ? -1.869 -25.007 -25.215 1.00 0.00 69 ASN A N 10
ATOM 12022 C CA . ASN A 1 89 ? -2.953 -25.839 -24.671 1.00 0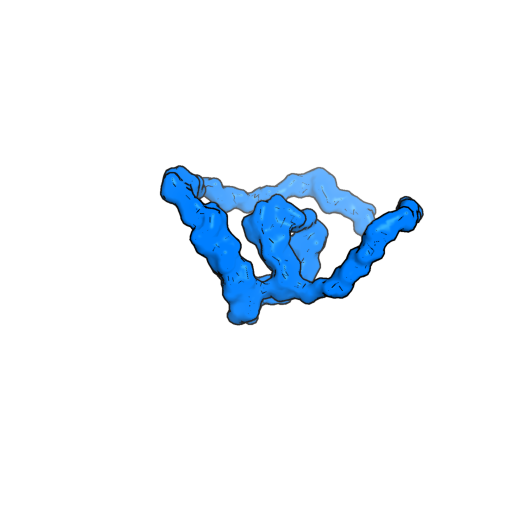.00 69 ASN A CA 10
ATOM 12023 C C . ASN A 1 89 ? -3.755 -25.110 -23.569 1.00 0.00 69 ASN A C 10
ATOM 12024 O O . ASN A 1 89 ? -3.236 -24.216 -22.892 1.00 0.00 69 ASN A O 10
ATOM 12035 N N . ARG A 1 90 ? -5.019 -25.516 -23.380 1.00 0.00 70 ARG A N 10
ATOM 12036 C CA . ARG A 1 90 ? -6.017 -24.881 -22.492 1.00 0.00 70 ARG A CA 10
ATOM 12037 C C . ARG A 1 90 ? -6.789 -25.934 -21.682 1.00 0.00 70 ARG A C 10
ATOM 12038 O O . ARG A 1 90 ? -7.515 -26.757 -22.285 1.00 0.00 70 ARG A O 10
ATOM 12061 N N . LEU A 1 13 ? 22.011 12.952 -11.511 1.00 0.00 -7 LEU A N 11
ATOM 12062 C CA . LEU A 1 13 ? 21.109 11.878 -12.013 1.00 0.00 -7 LEU A CA 11
ATOM 12063 C C . LEU A 1 13 ? 20.377 12.310 -13.287 1.00 0.00 -7 LEU A C 11
ATOM 12064 O O . LEU A 1 13 ? 20.058 13.490 -13.445 1.00 0.00 -7 LEU A O 11
ATOM 12080 N N . VAL A 1 14 ? 20.085 11.357 -14.182 1.00 0.00 -6 VAL A N 11
ATOM 12081 C CA . VAL A 1 14 ? 19.322 11.563 -15.434 1.00 0.00 -6 VAL A CA 11
ATOM 12082 C C . VAL A 1 14 ? 18.313 10.406 -15.628 1.00 0.00 -6 VAL A C 11
ATOM 12083 O O . VAL A 1 14 ? 18.529 9.518 -16.461 1.00 0.00 -6 VAL A O 11
ATOM 12096 N N . PRO A 1 15 ? 17.239 10.341 -14.815 1.00 0.00 -5 PRO A N 11
ATOM 12097 C CA . PRO A 1 15 ? 16.191 9.322 -14.938 1.00 0.00 -5 PRO A CA 11
ATOM 12098 C C . PRO A 1 15 ? 15.308 9.536 -16.184 1.00 0.00 -5 PRO A C 11
ATOM 12099 O O . PRO A 1 15 ? 15.242 10.638 -16.741 1.00 0.00 -5 PRO A O 11
ATOM 12110 N N . ARG A 1 16 ? 14.592 8.482 -16.604 1.00 0.00 -4 ARG A N 11
ATOM 12111 C CA . ARG A 1 16 ? 13.602 8.513 -17.704 1.00 0.00 -4 ARG A CA 11
ATOM 12112 C C . ARG A 1 16 ? 12.176 8.794 -17.198 1.00 0.00 -4 ARG A C 11
ATOM 12113 O O . ARG A 1 16 ? 11.926 8.800 -15.989 1.00 0.00 -4 ARG A O 11
ATOM 12134 N N . GLY A 1 17 ? 11.229 8.989 -18.118 1.00 0.00 -3 GLY A N 11
ATOM 12135 C CA . GLY A 1 17 ? 9.801 9.141 -17.801 1.00 0.00 -3 GLY A CA 11
ATOM 12136 C C . GLY A 1 17 ? 9.197 7.879 -17.164 1.00 0.00 -3 GLY A C 11
ATOM 12137 O O . GLY A 1 17 ? 9.349 6.775 -17.689 1.00 0.00 -3 GLY A O 11
ATOM 12141 N N . SER A 1 18 ? 8.494 8.042 -16.039 1.00 0.00 -2 SER A N 11
ATOM 12142 C CA . SER A 1 18 ? 7.880 6.950 -15.259 1.00 0.00 -2 SER A CA 11
ATOM 12143 C C . SER A 1 18 ? 6.413 6.738 -15.662 1.00 0.00 -2 SER A C 11
ATOM 12144 O O . SER A 1 18 ? 5.494 7.211 -14.990 1.00 0.00 -2 SER A O 11
ATOM 12152 N N . HIS A 1 19 ? 6.183 6.074 -16.803 1.00 0.00 -1 HIS A N 11
ATOM 12153 C CA . HIS A 1 19 ? 4.846 5.829 -17.376 1.00 0.00 -1 HIS A CA 11
ATOM 12154 C C . HIS A 1 19 ? 4.042 4.755 -16.612 1.00 0.00 -1 HIS A C 11
ATOM 12155 O O . HIS A 1 19 ? 3.959 3.594 -17.020 1.00 0.00 -1 HIS A O 11
ATOM 12170 N N . MET A 1 20 ? 3.481 5.143 -15.468 1.00 0.00 0 MET A N 11
ATOM 12171 C CA . MET A 1 20 ? 2.630 4.329 -14.585 1.00 0.00 0 MET A CA 11
ATOM 12172 C C . MET A 1 20 ? 1.204 4.124 -15.157 1.00 0.00 0 MET A C 11
ATOM 12173 O O . MET A 1 20 ? 0.827 4.734 -16.162 1.00 0.00 0 MET A O 11
ATOM 12187 N N . MET A 1 21 ? 0.397 3.284 -14.496 1.00 0.00 1 MET A N 11
ATOM 12188 C CA . MET A 1 21 ? -0.985 2.924 -14.872 1.00 0.00 1 MET A CA 11
ATOM 12189 C C . MET A 1 21 ? -1.944 3.149 -13.690 1.00 0.00 1 MET A C 11
ATOM 12190 O O . MET A 1 21 ? -1.611 2.830 -12.545 1.00 0.00 1 MET A O 11
ATOM 12204 N N . SER A 1 22 ? -3.141 3.687 -13.953 1.00 0.00 2 SER A N 11
ATOM 12205 C CA . SER A 1 22 ? -4.164 3.951 -12.929 1.00 0.00 2 SER A CA 11
ATOM 12206 C C . SER A 1 22 ? -4.659 2.663 -12.249 1.00 0.00 2 SER A C 11
ATOM 12207 O O . SER A 1 22 ? -5.076 1.715 -12.920 1.00 0.00 2 SER A O 11
ATOM 12215 N N . SER A 1 23 ? -4.624 2.637 -10.912 1.00 0.00 3 SER A N 11
ATOM 12216 C CA . SER A 1 23 ? -4.966 1.472 -10.075 1.00 0.00 3 SER A CA 11
ATOM 12217 C C . SER A 1 23 ? -5.645 1.896 -8.765 1.00 0.00 3 SER A C 11
ATOM 12218 O O . SER A 1 23 ? -5.411 2.999 -8.261 1.00 0.00 3 SER A O 11
ATOM 12226 N N . SER A 1 24 ? -6.457 1.009 -8.186 1.00 0.00 4 SER A N 11
ATOM 12227 C CA . SER A 1 24 ? -7.081 1.190 -6.865 1.00 0.00 4 SER A CA 11
ATOM 12228 C C . SER A 1 24 ? -6.046 1.243 -5.721 1.00 0.00 4 SER A C 11
ATOM 12229 O O . SER A 1 24 ? -5.020 0.555 -5.780 1.00 0.00 4 SER A O 11
ATOM 12237 N N . PRO A 1 25 ? -6.300 2.008 -4.638 1.00 0.00 5 PRO A N 11
ATOM 12238 C CA . PRO A 1 25 ? -5.316 2.242 -3.573 1.00 0.00 5 PRO A CA 11
ATOM 12239 C C . PRO A 1 25 ? -4.999 0.997 -2.729 1.00 0.00 5 PRO A C 11
ATOM 12240 O O . PRO A 1 25 ? -3.952 0.939 -2.086 1.00 0.00 5 PRO A O 11
ATOM 12251 N N . CYS A 1 26 ? -5.860 -0.027 -2.761 1.00 0.00 6 CYS A N 11
ATOM 12252 C CA . CYS A 1 26 ? -5.618 -1.323 -2.118 1.00 0.00 6 CYS A CA 11
ATOM 12253 C C . CYS A 1 26 ? -4.443 -2.117 -2.738 1.00 0.00 6 CYS A C 11
ATOM 12254 O O . CYS A 1 26 ? -3.883 -2.995 -2.084 1.00 0.00 6 CYS A O 11
ATOM 12261 N N . ASP A 1 27 ? -4.029 -1.783 -3.968 1.00 0.00 7 ASP A N 11
ATOM 12262 C CA . ASP A 1 27 ? -2.878 -2.376 -4.671 1.00 0.00 7 ASP A CA 11
ATOM 12263 C C . ASP A 1 27 ? -1.662 -1.425 -4.722 1.00 0.00 7 ASP A C 11
ATOM 12264 O O . ASP A 1 27 ? -0.542 -1.857 -4.996 1.00 0.00 7 ASP A O 11
ATOM 12273 N N . GLN A 1 28 ? -1.851 -0.138 -4.409 1.00 0.00 8 GLN A N 11
ATOM 12274 C CA . GLN A 1 28 ? -0.793 0.887 -4.373 1.00 0.00 8 GLN A CA 11
ATOM 12275 C C . GLN A 1 28 ? 0.159 0.705 -3.181 1.00 0.00 8 GLN A C 11
ATOM 12276 O O . GLN A 1 28 ? 1.325 1.099 -3.246 1.00 0.00 8 GLN A O 11
ATOM 12290 N N . LEU A 1 29 ? -0.304 0.047 -2.108 1.00 0.00 9 LEU A N 11
ATOM 12291 C CA . LEU A 1 29 ? 0.499 -0.256 -0.917 1.00 0.00 9 LEU A CA 11
ATOM 12292 C C . LEU A 1 29 ? 1.734 -1.117 -1.216 1.00 0.00 9 LEU A C 11
ATOM 12293 O O . LEU A 1 29 ? 2.709 -1.112 -0.463 1.00 0.00 9 LEU A O 11
ATOM 12309 N N . GLN A 1 30 ? 1.703 -1.841 -2.335 1.00 0.00 10 GLN A N 11
ATOM 12310 C CA . GLN A 1 30 ? 2.810 -2.669 -2.797 1.00 0.00 10 GLN A CA 11
ATOM 12311 C C . GLN A 1 30 ? 4.072 -1.845 -3.112 1.00 0.00 10 GLN A C 11
ATOM 12312 O O . GLN A 1 30 ? 5.182 -2.339 -2.926 1.00 0.00 10 GLN A O 11
ATOM 12326 N N . SER A 1 31 ? 3.919 -0.579 -3.518 1.00 0.00 11 SER A N 11
ATOM 12327 C CA . SER A 1 31 ? 5.036 0.366 -3.702 1.00 0.00 11 SER A CA 11
ATOM 12328 C C . SER A 1 31 ? 5.489 1.036 -2.393 1.00 0.00 11 SER A C 11
ATOM 12329 O O . SER A 1 31 ? 6.648 1.444 -2.278 1.00 0.00 11 SER A O 11
ATOM 12337 N N . PHE A 1 32 ? 4.604 1.140 -1.394 1.00 0.00 12 PHE A N 11
ATOM 12338 C CA . PHE A 1 32 ? 4.936 1.629 -0.051 1.00 0.00 12 PHE A CA 11
ATOM 12339 C C . PHE A 1 32 ? 5.844 0.649 0.708 1.00 0.00 12 PHE A C 11
ATOM 12340 O O . PHE A 1 32 ? 6.922 1.036 1.161 1.00 0.00 12 PHE A O 11
ATOM 12357 N N . ALA A 1 33 ? 5.449 -0.625 0.813 1.00 0.00 13 ALA A N 11
ATOM 12358 C CA . ALA A 1 33 ? 6.206 -1.639 1.554 1.00 0.00 13 ALA A CA 11
ATOM 12359 C C . ALA A 1 33 ? 7.542 -2.010 0.879 1.00 0.00 13 ALA A C 11
ATOM 12360 O O . ALA A 1 33 ? 8.542 -2.251 1.558 1.00 0.00 13 ALA A O 11
ATOM 12367 N N . ASP A 1 34 ? 7.578 -1.999 -0.459 1.00 0.00 14 ASP A N 11
ATOM 12368 C CA . ASP A 1 34 ? 8.806 -2.094 -1.263 1.00 0.00 14 ASP A CA 11
ATOM 12369 C C . ASP A 1 34 ? 9.788 -0.916 -1.043 1.00 0.00 14 ASP A C 11
ATOM 12370 O O . ASP A 1 34 ? 10.976 -1.040 -1.345 1.00 0.00 14 ASP A O 11
ATOM 12379 N N . GLY A 1 35 ? 9.324 0.214 -0.491 1.00 0.00 15 GLY A N 11
ATOM 12380 C CA . GLY A 1 35 ? 10.161 1.370 -0.139 1.00 0.00 15 GLY A CA 11
ATOM 12381 C C . GLY A 1 35 ? 10.410 2.359 -1.287 1.00 0.00 15 GLY A C 11
ATOM 12382 O O . GLY A 1 35 ? 11.391 3.105 -1.243 1.00 0.00 15 GLY A O 11
ATOM 12386 N N . ASP A 1 36 ? 9.556 2.369 -2.318 1.00 0.00 16 ASP A N 11
ATOM 12387 C CA . ASP A 1 36 ? 9.732 3.177 -3.539 1.00 0.00 16 ASP A CA 11
ATOM 12388 C C . ASP A 1 36 ? 8.755 4.368 -3.632 1.00 0.00 16 ASP A C 11
ATOM 12389 O O . ASP A 1 36 ? 9.084 5.388 -4.243 1.00 0.00 16 ASP A O 11
ATOM 12398 N N . LEU A 1 37 ? 7.582 4.280 -2.991 1.00 0.00 17 LEU A N 11
ATOM 12399 C CA . LEU A 1 37 ? 6.604 5.372 -2.905 1.00 0.00 17 LEU A CA 11
ATOM 12400 C C . LEU A 1 37 ? 7.181 6.596 -2.144 1.00 0.00 17 LEU A C 11
ATOM 12401 O O . LEU A 1 37 ? 7.702 6.417 -1.036 1.00 0.00 17 LEU A O 11
ATOM 12417 N N . PRO A 1 38 ? 7.080 7.835 -2.671 1.00 0.00 18 PRO A N 11
ATOM 12418 C CA . PRO A 1 38 ? 7.548 9.039 -1.976 1.00 0.00 18 PRO A CA 11
ATOM 12419 C C . PRO A 1 38 ? 6.610 9.448 -0.817 1.00 0.00 18 PRO A C 11
ATOM 12420 O O . PRO A 1 38 ? 5.415 9.137 -0.847 1.00 0.00 18 PRO A O 11
ATOM 12431 N N . PRO A 1 39 ? 7.108 10.187 0.196 1.00 0.00 19 PRO A N 11
ATOM 12432 C CA . PRO A 1 39 ? 6.358 10.480 1.422 1.00 0.00 19 PRO A CA 11
ATOM 12433 C C . PRO A 1 39 ? 5.147 11.407 1.222 1.00 0.00 19 PRO A C 11
ATOM 12434 O O . PRO A 1 39 ? 4.194 11.342 2.001 1.00 0.00 19 PRO A O 11
ATOM 12445 N N . MET A 1 40 ? 5.140 12.244 0.177 1.00 0.00 20 MET A N 11
ATOM 12446 C CA . MET A 1 40 ? 3.982 13.083 -0.165 1.00 0.00 20 MET A CA 11
ATOM 12447 C C . MET A 1 40 ? 2.818 12.255 -0.741 1.00 0.00 20 MET A C 11
ATOM 12448 O O . MET A 1 40 ? 1.668 12.447 -0.345 1.00 0.00 20 MET A O 11
ATOM 12462 N N . GLU A 1 41 ? 3.100 11.288 -1.621 1.00 0.00 21 GLU A N 11
ATOM 12463 C CA . GLU A 1 41 ? 2.082 10.356 -2.141 1.00 0.00 21 GLU A CA 11
ATOM 12464 C C . GLU A 1 41 ? 1.654 9.314 -1.095 1.00 0.00 21 GLU A C 11
ATOM 12465 O O . GLU A 1 41 ? 0.526 8.821 -1.142 1.00 0.00 21 GLU A O 11
ATOM 12477 N N . ALA A 1 42 ? 2.510 9.017 -0.110 1.00 0.00 22 ALA A N 11
ATOM 12478 C CA . ALA A 1 42 ? 2.180 8.124 1.002 1.00 0.00 22 ALA A CA 11
ATOM 12479 C C . ALA A 1 42 ? 0.969 8.593 1.832 1.00 0.00 22 ALA A C 11
ATOM 12480 O O . ALA A 1 42 ? 0.210 7.762 2.329 1.00 0.00 22 ALA A O 11
ATOM 12487 N N . GLN A 1 43 ? 0.734 9.906 1.936 1.00 0.00 23 GLN A N 11
ATOM 12488 C CA . GLN A 1 43 ? -0.460 10.458 2.579 1.00 0.00 23 GLN A CA 11
ATOM 12489 C C . GLN A 1 43 ? -1.733 10.285 1.724 1.00 0.00 23 GLN A C 11
ATOM 12490 O O . GLN A 1 43 ? -2.817 10.078 2.272 1.00 0.00 23 GLN A O 11
ATOM 12504 N N . ALA A 1 44 ? -1.625 10.328 0.389 1.00 0.00 24 ALA A N 11
ATOM 12505 C CA . ALA A 1 44 ? -2.774 10.251 -0.522 1.00 0.00 24 ALA A CA 11
ATOM 12506 C C . ALA A 1 44 ? -3.481 8.876 -0.489 1.00 0.00 24 ALA A C 11
ATOM 12507 O O . ALA A 1 44 ? -4.701 8.814 -0.314 1.00 0.00 24 ALA A O 11
ATOM 12514 N N . PHE A 1 45 ? -2.721 7.774 -0.585 1.00 0.00 25 PHE A N 11
ATOM 12515 C CA . PHE A 1 45 ? -3.261 6.411 -0.425 1.00 0.00 25 PHE A CA 11
ATOM 12516 C C . PHE A 1 45 ? -3.365 5.990 1.054 1.00 0.00 25 PHE A C 11
ATOM 12517 O O . PHE A 1 45 ? -4.155 5.107 1.388 1.00 0.00 25 PHE A O 11
ATOM 12534 N N . GLY A 1 46 ? -2.612 6.642 1.950 1.00 0.00 26 GLY A N 11
ATOM 12535 C CA . GLY A 1 46 ? -2.579 6.388 3.395 1.00 0.00 26 GLY A CA 11
ATOM 12536 C C . GLY A 1 46 ? -3.956 6.382 4.071 1.00 0.00 26 GLY A C 11
ATOM 12537 O O . GLY A 1 46 ? -4.194 5.599 4.992 1.00 0.00 26 GLY A O 11
ATOM 12541 N N . GLN A 1 47 ? -4.892 7.199 3.577 1.00 0.00 27 GLN A N 11
ATOM 12542 C CA . GLN A 1 47 ? -6.285 7.251 4.040 1.00 0.00 27 GLN A CA 11
ATOM 12543 C C . GLN A 1 47 ? -7.050 5.929 3.803 1.00 0.00 27 GLN A C 11
ATOM 12544 O O . GLN A 1 47 ? -7.879 5.543 4.630 1.00 0.00 27 GLN A O 11
ATOM 12558 N N . HIS A 1 48 ? -6.745 5.195 2.719 1.00 0.00 28 HIS A N 11
ATOM 12559 C CA . HIS A 1 48 ? -7.272 3.841 2.453 1.00 0.00 28 HIS A CA 11
ATOM 12560 C C . HIS A 1 48 ? -6.455 2.728 3.132 1.00 0.00 28 HIS A C 11
ATOM 12561 O O . HIS A 1 48 ? -6.993 1.654 3.393 1.00 0.00 28 HIS A O 11
ATOM 12576 N N . LEU A 1 49 ? -5.183 2.988 3.461 1.00 0.00 29 LEU A N 11
ATOM 12577 C CA . LEU A 1 49 ? -4.324 2.105 4.277 1.00 0.00 29 LEU A CA 11
ATOM 12578 C C . LEU A 1 49 ? -4.811 1.936 5.741 1.00 0.00 29 LEU A C 11
ATOM 12579 O O . LEU A 1 49 ? -4.219 1.179 6.512 1.00 0.00 29 LEU A O 11
ATOM 12595 N N . ALA A 1 50 ? -5.895 2.616 6.140 1.00 0.00 30 ALA A N 11
ATOM 12596 C CA . ALA A 1 50 ? -6.684 2.288 7.330 1.00 0.00 30 ALA A CA 11
ATOM 12597 C C . ALA A 1 50 ? -7.132 0.804 7.360 1.00 0.00 30 ALA A C 11
ATOM 12598 O O . ALA A 1 50 ? -7.042 0.094 6.356 1.00 0.00 30 ALA A O 11
ATOM 12605 N N . ASP A 1 51 ? -7.628 0.333 8.510 1.00 0.00 31 ASP A N 11
ATOM 12606 C CA . ASP A 1 51 ? -8.043 -1.060 8.753 1.00 0.00 31 ASP A CA 11
ATOM 12607 C C . ASP A 1 51 ? -8.922 -1.662 7.630 1.00 0.00 31 ASP A C 11
ATOM 12608 O O . ASP A 1 51 ? -10.092 -1.312 7.456 1.00 0.00 31 ASP A O 11
ATOM 12617 N N . CYS A 1 52 ? -8.319 -2.552 6.833 1.00 0.00 32 CYS A N 11
ATOM 12618 C CA . CYS A 1 52 ? -8.866 -3.134 5.606 1.00 0.00 32 CYS A CA 11
ATOM 12619 C C . CYS A 1 52 ? -8.194 -4.498 5.366 1.00 0.00 32 CYS A C 11
ATOM 12620 O O . CYS A 1 52 ? -6.987 -4.548 5.118 1.00 0.00 32 CYS A O 11
ATOM 12627 N N . GLU A 1 53 ? -8.943 -5.605 5.434 1.00 0.00 33 GLU A N 11
ATOM 12628 C CA . GLU A 1 53 ? -8.392 -6.964 5.258 1.00 0.00 33 GLU A CA 11
ATOM 12629 C C . GLU A 1 53 ? -7.675 -7.119 3.909 1.00 0.00 33 GLU A C 11
ATOM 12630 O O . GLU A 1 53 ? -6.552 -7.620 3.858 1.00 0.00 33 GLU A O 11
ATOM 12642 N N . LYS A 1 54 ? -8.281 -6.610 2.829 1.00 0.00 34 LYS A N 11
ATOM 12643 C CA . LYS A 1 54 ? -7.705 -6.615 1.474 1.00 0.00 34 LYS A CA 11
ATOM 12644 C C . LYS A 1 54 ? -6.337 -5.914 1.416 1.00 0.00 34 LYS A C 11
ATOM 12645 O O . LYS A 1 54 ? -5.437 -6.408 0.741 1.00 0.00 34 LYS A O 11
ATOM 12664 N N . CYS A 1 55 ? -6.150 -4.815 2.160 1.00 0.00 35 CYS A N 11
ATOM 12665 C CA . CYS A 1 55 ? -4.848 -4.145 2.288 1.00 0.00 35 CYS A CA 11
ATOM 12666 C C . CYS A 1 55 ? -3.849 -4.984 3.104 1.00 0.00 35 CYS A C 11
ATOM 12667 O O . CYS A 1 55 ? -2.723 -5.212 2.661 1.00 0.00 35 CYS A O 11
ATOM 12674 N N . GLN A 1 56 ? -4.246 -5.464 4.289 1.00 0.00 36 GLN A N 11
ATOM 12675 C CA . GLN A 1 56 ? -3.366 -6.234 5.179 1.00 0.00 36 GLN A CA 11
ATOM 12676 C C . GLN A 1 56 ? -2.881 -7.552 4.548 1.00 0.00 36 GLN A C 11
ATOM 12677 O O . GLN A 1 56 ? -1.703 -7.887 4.674 1.00 0.00 36 GLN A O 11
ATOM 12691 N N . VAL A 1 57 ? -3.754 -8.258 3.822 1.00 0.00 37 VAL A N 11
ATOM 12692 C CA . VAL A 1 57 ? -3.434 -9.479 3.062 1.00 0.00 37 VAL A CA 11
ATOM 12693 C C . VAL A 1 57 ? -2.445 -9.204 1.922 1.00 0.00 37 VAL A C 11
ATOM 12694 O O . VAL A 1 57 ? -1.578 -10.037 1.657 1.00 0.00 37 VAL A O 11
ATOM 12707 N N . GLU A 1 58 ? -2.527 -8.041 1.264 1.00 0.00 38 GLU A N 11
ATOM 12708 C CA . GLU A 1 58 ? -1.535 -7.628 0.257 1.00 0.00 38 GLU A CA 11
ATOM 12709 C C . GLU A 1 58 ? -0.186 -7.268 0.902 1.00 0.00 38 GLU A C 11
ATOM 12710 O O . GLU A 1 58 ? 0.848 -7.735 0.431 1.00 0.00 38 GLU A O 11
ATOM 12722 N N . LEU A 1 59 ? -0.179 -6.503 2.006 1.00 0.00 39 LEU A N 11
ATOM 12723 C CA . LEU A 1 59 ? 1.037 -6.063 2.708 1.00 0.00 39 LEU A CA 11
ATOM 12724 C C . LEU A 1 59 ? 1.836 -7.248 3.271 1.00 0.00 39 LEU A C 11
ATOM 12725 O O . LEU A 1 59 ? 3.033 -7.377 3.007 1.00 0.00 39 LEU A O 11
ATOM 12741 N N . THR A 1 60 ? 1.185 -8.131 4.034 1.00 0.00 40 THR A N 11
ATOM 12742 C CA . THR A 1 60 ? 1.848 -9.275 4.687 1.00 0.00 40 THR A CA 11
ATOM 12743 C C . THR A 1 60 ? 2.464 -10.261 3.686 1.00 0.00 40 THR A C 11
ATOM 12744 O O . THR A 1 60 ? 3.501 -10.860 3.972 1.00 0.00 40 THR A O 11
ATOM 12755 N N . ARG A 1 61 ? 1.915 -10.351 2.461 1.00 0.00 41 ARG A N 11
ATOM 12756 C CA . ARG A 1 61 ? 2.493 -11.119 1.341 1.00 0.00 41 ARG A CA 11
ATOM 12757 C C . ARG A 1 61 ? 3.917 -10.674 0.989 1.00 0.00 41 ARG A C 11
ATOM 12758 O O . ARG A 1 61 ? 4.747 -11.495 0.601 1.00 0.00 41 ARG A O 11
ATOM 12779 N N . LEU A 1 62 ? 4.193 -9.376 1.137 1.00 0.00 42 LEU A N 11
ATOM 12780 C CA . LEU A 1 62 ? 5.492 -8.755 0.867 1.00 0.00 42 LEU A CA 11
ATOM 12781 C C . LEU A 1 62 ? 6.418 -8.959 2.074 1.00 0.00 42 LEU A C 11
ATOM 12782 O O . LEU A 1 62 ? 7.558 -9.390 1.909 1.00 0.00 42 LEU A O 11
ATOM 12798 N N . LEU A 1 63 ? 5.917 -8.735 3.298 1.00 0.00 43 LEU A N 11
ATOM 12799 C CA . LEU A 1 63 ? 6.691 -8.940 4.533 1.00 0.00 43 LEU A CA 11
ATOM 12800 C C . LEU A 1 63 ? 7.143 -10.401 4.698 1.00 0.00 43 LEU A C 11
ATOM 12801 O O . LEU A 1 63 ? 8.233 -10.656 5.207 1.00 0.00 43 LEU A O 11
ATOM 12817 N N . GLN A 1 64 ? 6.337 -11.361 4.231 1.00 0.00 44 GLN A N 11
ATOM 12818 C CA . GLN A 1 64 ? 6.633 -12.799 4.245 1.00 0.00 44 GLN A CA 11
ATOM 12819 C C . GLN A 1 64 ? 7.973 -13.161 3.565 1.00 0.00 44 GLN A C 11
ATOM 12820 O O . GLN A 1 64 ? 8.594 -14.158 3.939 1.00 0.00 44 GLN A O 11
ATOM 12834 N N . LEU A 1 65 ? 8.433 -12.346 2.606 1.00 0.00 45 LEU A N 11
ATOM 12835 C CA . LEU A 1 65 ? 9.672 -12.557 1.839 1.00 0.00 45 LEU A CA 11
ATOM 12836 C C . LEU A 1 65 ? 10.688 -11.403 1.948 1.00 0.00 45 LEU A C 11
ATOM 12837 O O . LEU A 1 65 ? 11.882 -11.630 1.760 1.00 0.00 45 LEU A O 11
ATOM 12853 N N . ASP A 1 66 ? 10.258 -10.189 2.307 1.00 0.00 46 ASP A N 11
ATOM 12854 C CA . ASP A 1 66 ? 11.143 -9.055 2.614 1.00 0.00 46 ASP A CA 11
ATOM 12855 C C . ASP A 1 66 ? 11.793 -9.177 4.008 1.00 0.00 46 ASP A C 11
ATOM 12856 O O . ASP A 1 66 ? 12.937 -8.760 4.199 1.00 0.00 46 ASP A O 11
ATOM 12865 N N . GLN A 1 67 ? 11.102 -9.808 4.968 1.00 0.00 47 GLN A N 11
ATOM 12866 C CA . GLN A 1 67 ? 11.568 -10.046 6.343 1.00 0.00 47 GLN A CA 11
ATOM 12867 C C . GLN A 1 67 ? 12.108 -11.486 6.514 1.00 0.00 47 GLN A C 11
ATOM 12868 O O . GLN A 1 67 ? 11.910 -12.123 7.550 1.00 0.00 47 GLN A O 11
ATOM 12882 N N . LEU A 1 68 ? 12.754 -12.031 5.473 1.00 0.00 48 LEU A N 11
ATOM 12883 C CA . LEU A 1 68 ? 13.358 -13.367 5.448 1.00 0.00 48 LEU A CA 11
ATOM 12884 C C . LEU A 1 68 ? 14.337 -13.569 6.627 1.00 0.00 48 LEU A C 11
ATOM 12885 O O . LEU A 1 68 ? 15.356 -12.881 6.732 1.00 0.00 48 LEU A O 11
ATOM 12901 N N . GLY A 1 69 ? 14.018 -14.498 7.532 1.00 0.00 49 GLY A N 11
ATOM 12902 C CA . GLY A 1 69 ? 14.763 -14.737 8.774 1.00 0.00 49 GLY A CA 11
ATOM 12903 C C . GLY A 1 69 ? 15.995 -15.624 8.571 1.00 0.00 49 GLY A C 11
ATOM 12904 O O . GLY A 1 69 ? 15.876 -16.849 8.587 1.00 0.00 49 GLY A O 11
ATOM 12908 N N . ARG A 1 70 ? 17.179 -15.023 8.373 1.00 0.00 50 ARG A N 11
ATOM 12909 C CA . ARG A 1 70 ? 18.458 -15.734 8.162 1.00 0.00 50 ARG A CA 11
ATOM 12910 C C . ARG A 1 70 ? 18.723 -16.788 9.252 1.00 0.00 50 ARG A C 11
ATOM 12911 O O . ARG A 1 70 ? 18.655 -16.489 10.445 1.00 0.00 50 ARG A O 11
ATOM 12932 N N . GLY A 1 71 ? 19.010 -18.025 8.838 1.00 0.00 51 GLY A N 11
ATOM 12933 C CA . GLY A 1 71 ? 19.248 -19.182 9.715 1.00 0.00 51 GLY A CA 11
ATOM 12934 C C . GLY A 1 71 ? 17.981 -19.976 10.076 1.00 0.00 51 GLY A C 11
ATOM 12935 O O . GLY A 1 71 ? 18.063 -21.188 10.295 1.00 0.00 51 GLY A O 11
ATOM 12939 N N . TYR A 1 72 ? 16.811 -19.330 10.091 1.00 0.00 52 TYR A N 11
ATOM 12940 C CA . TYR A 1 72 ? 15.501 -19.982 10.219 1.00 0.00 52 TYR A CA 11
ATOM 12941 C C . TYR A 1 72 ? 14.948 -20.425 8.848 1.00 0.00 52 TYR A C 11
ATOM 12942 O O . TYR A 1 72 ? 15.454 -20.038 7.790 1.00 0.00 52 TYR A O 11
ATOM 12960 N N . ILE A 1 73 ? 13.886 -21.237 8.877 1.00 0.00 53 ILE A N 11
ATOM 12961 C CA . ILE A 1 73 ? 13.236 -21.845 7.702 1.00 0.00 53 ILE A CA 11
ATOM 12962 C C . ILE A 1 73 ? 11.700 -21.727 7.721 1.00 0.00 53 ILE A C 11
ATOM 12963 O O . ILE A 1 73 ? 11.030 -22.210 6.807 1.00 0.00 53 ILE A O 11
ATOM 12979 N N . GLU A 1 74 ? 11.122 -21.087 8.744 1.00 0.00 54 GLU A N 11
ATOM 12980 C CA . GLU A 1 74 ? 9.671 -20.929 8.931 1.00 0.00 54 GLU A CA 11
ATOM 12981 C C . GLU A 1 74 ? 9.352 -19.687 9.791 1.00 0.00 54 GLU A C 11
ATOM 12982 O O . GLU A 1 74 ? 10.175 -19.271 10.613 1.00 0.00 54 GLU A O 11
ATOM 12994 N N . ARG A 1 75 ? 8.157 -19.098 9.619 1.00 0.00 55 ARG A N 11
ATOM 12995 C CA . ARG A 1 75 ? 7.712 -17.897 10.360 1.00 0.00 55 ARG A CA 11
ATOM 12996 C C . ARG A 1 75 ? 6.921 -18.243 11.629 1.00 0.00 55 ARG A C 11
ATOM 12997 O O . ARG A 1 75 ? 7.167 -17.649 12.681 1.00 0.00 55 ARG A O 11
ATOM 13018 N N . HIS A 1 76 ? 5.973 -19.182 11.538 1.00 0.00 56 HIS A N 11
ATOM 13019 C CA . HIS A 1 76 ? 5.144 -19.632 12.670 1.00 0.00 56 HIS A CA 11
ATOM 13020 C C . HIS A 1 76 ? 5.978 -20.325 13.765 1.00 0.00 56 HIS A C 11
ATOM 13021 O O . HIS A 1 76 ? 7.040 -20.894 13.490 1.00 0.00 56 HIS A O 11
ATOM 13036 N N . GLY A 1 77 ? 5.484 -20.288 15.006 1.00 0.00 57 GLY A N 11
ATOM 13037 C CA . GLY A 1 77 ? 6.101 -20.944 16.167 1.00 0.00 57 GLY A CA 11
ATOM 13038 C C . GLY A 1 77 ? 5.923 -22.475 16.184 1.00 0.00 57 GLY A C 11
ATOM 13039 O O . GLY A 1 77 ? 5.310 -23.037 15.269 1.00 0.00 57 GLY A O 11
ATOM 13043 N N . PRO A 1 78 ? 6.440 -23.169 17.218 1.00 0.00 58 PRO A N 11
ATOM 13044 C CA . PRO A 1 78 ? 6.319 -24.621 17.349 1.00 0.00 58 PRO A CA 11
ATOM 13045 C C . PRO A 1 78 ? 4.851 -25.049 17.496 1.00 0.00 58 PRO A C 11
ATOM 13046 O O . PRO A 1 78 ? 4.115 -24.531 18.342 1.00 0.00 58 PRO A O 11
ATOM 13057 N N . VAL A 1 79 ? 4.424 -26.007 16.671 1.00 0.00 59 VAL A N 11
ATOM 13058 C CA . VAL A 1 79 ? 3.060 -26.561 16.676 1.00 0.00 59 VAL A CA 11
ATOM 13059 C C . VAL A 1 79 ? 2.986 -27.733 17.662 1.00 0.00 59 VAL A C 11
ATOM 13060 O O . VAL A 1 79 ? 3.930 -28.517 17.790 1.00 0.00 59 VAL A O 11
ATOM 13073 N N . ASP A 1 80 ? 1.850 -27.871 18.347 1.00 0.00 60 ASP A N 11
ATOM 13074 C CA . ASP A 1 80 ? 1.558 -28.939 19.316 1.00 0.00 60 ASP A CA 11
ATOM 13075 C C . ASP A 1 80 ? 0.380 -29.833 18.865 1.00 0.00 60 ASP A C 11
ATOM 13076 O O . ASP A 1 80 ? -0.208 -29.627 17.796 1.00 0.00 60 ASP A O 11
ATOM 13085 N N . ILE A 1 81 ? 0.055 -30.850 19.668 1.00 0.00 61 ILE A N 11
ATOM 13086 C CA . ILE A 1 81 ? -1.018 -31.824 19.409 1.00 0.00 61 ILE A CA 11
ATOM 13087 C C . ILE A 1 81 ? -2.159 -31.671 20.434 1.00 0.00 61 ILE A C 11
ATOM 13088 O O . ILE A 1 81 ? -1.916 -31.202 21.553 1.00 0.00 61 ILE A O 11
ATOM 13104 N N . PRO A 1 82 ? -3.400 -32.069 20.090 1.00 0.00 62 PRO A N 11
ATOM 13105 C CA . PRO A 1 82 ? -4.526 -32.057 21.026 1.00 0.00 62 PRO A CA 11
ATOM 13106 C C . PRO A 1 82 ? -4.358 -33.073 22.173 1.00 0.00 62 PRO A C 11
ATOM 13107 O O . PRO A 1 82 ? -3.442 -33.904 22.185 1.00 0.00 62 PRO A O 11
ATOM 13118 N N . TRP A 1 83 ? -5.272 -33.004 23.145 1.00 0.00 63 TRP A N 11
ATOM 13119 C CA . TRP A 1 83 ? -5.415 -33.959 24.256 1.00 0.00 63 TRP A CA 11
ATOM 13120 C C . TRP A 1 83 ? -5.712 -35.397 23.767 1.00 0.00 63 TRP A C 11
ATOM 13121 O O . TRP A 1 83 ? -5.938 -35.629 22.577 1.00 0.00 63 TRP A O 11
ATOM 13142 N N . HIS A 1 84 ? -5.759 -36.376 24.686 1.00 0.00 64 HIS A N 11
ATOM 13143 C CA . HIS A 1 84 ? -6.098 -37.786 24.389 1.00 0.00 64 HIS A CA 11
ATOM 13144 C C . HIS A 1 84 ? -7.476 -37.996 23.720 1.00 0.00 64 HIS A C 11
ATOM 13145 O O . HIS A 1 84 ? -7.699 -39.037 23.099 1.00 0.00 64 HIS A O 11
ATOM 13160 N N . ALA A 1 85 ? -8.397 -37.033 23.835 1.00 0.00 65 ALA A N 11
ATOM 13161 C CA . ALA A 1 85 ? -9.672 -37.008 23.110 1.00 0.00 65 ALA A CA 11
ATOM 13162 C C . ALA A 1 85 ? -9.496 -37.004 21.571 1.00 0.00 65 ALA A C 11
ATOM 13163 O O . ALA A 1 85 ? -8.470 -36.567 21.042 1.00 0.00 65 ALA A O 11
ATOM 13170 N N . LEU A 1 86 ? -10.512 -37.478 20.840 1.00 0.00 66 LEU A N 11
ATOM 13171 C CA . LEU A 1 86 ? -10.516 -37.531 19.368 1.00 0.00 66 LEU A CA 11
ATOM 13172 C C . LEU A 1 86 ? -10.439 -36.118 18.729 1.00 0.00 66 LEU A C 11
ATOM 13173 O O . LEU A 1 86 ? -10.889 -35.141 19.339 1.00 0.00 66 LEU A O 11
ATOM 13189 N N . PRO A 1 87 ? -9.930 -35.991 17.483 1.00 0.00 67 PRO A N 11
ATOM 13190 C CA . PRO A 1 87 ? -9.767 -34.698 16.807 1.00 0.00 67 PRO A CA 11
ATOM 13191 C C . PRO A 1 87 ? -11.092 -34.047 16.370 1.00 0.00 67 PRO A C 11
ATOM 13192 O O . PRO A 1 87 ? -11.129 -32.828 16.190 1.00 0.00 67 PRO A O 11
ATOM 13203 N N . ARG A 1 88 ? -12.178 -34.833 16.231 1.00 0.00 68 ARG A N 11
ATOM 13204 C CA . ARG A 1 88 ? -13.562 -34.388 15.929 1.00 0.00 68 ARG A CA 11
ATOM 13205 C C . ARG A 1 88 ? -13.666 -33.396 14.749 1.00 0.00 68 ARG A C 11
ATOM 13206 O O . ARG A 1 88 ? -14.518 -32.506 14.736 1.00 0.00 68 ARG A O 11
ATOM 13227 N N . ASN A 1 89 ? -12.796 -33.555 13.748 1.00 0.00 69 ASN A N 11
ATOM 13228 C CA . ASN A 1 89 ? -12.621 -32.652 12.600 1.00 0.00 69 ASN A CA 11
ATOM 13229 C C . ASN A 1 89 ? -13.391 -33.082 11.325 1.00 0.00 69 ASN A C 11
ATOM 13230 O O . ASN A 1 89 ? -13.191 -32.494 10.258 1.00 0.00 69 ASN A O 11
ATOM 13241 N N . ARG A 1 90 ? -14.255 -34.104 11.423 1.00 0.00 70 ARG A N 11
ATOM 13242 C CA . ARG A 1 90 ? -15.174 -34.570 10.361 1.00 0.00 70 ARG A CA 11
ATOM 13243 C C . ARG A 1 90 ? -16.175 -33.491 9.911 1.00 0.00 70 ARG A C 11
ATOM 13244 O O . ARG A 1 90 ? -16.778 -32.812 10.784 1.00 0.00 70 ARG A O 11
ATOM 13267 N N . LEU A 1 13 ? 19.392 1.830 -20.884 1.00 0.00 -7 LEU A N 12
ATOM 13268 C CA . LEU A 1 13 ? 18.225 2.335 -21.659 1.00 0.00 -7 LEU A CA 12
ATOM 13269 C C . LEU A 1 13 ? 17.569 1.199 -22.445 1.00 0.00 -7 LEU A C 12
ATOM 13270 O O . LEU A 1 13 ? 18.255 0.318 -22.963 1.00 0.00 -7 LEU A O 12
ATOM 13286 N N . VAL A 1 14 ? 16.236 1.229 -22.536 1.00 0.00 -6 VAL A N 12
ATOM 13287 C CA . VAL A 1 14 ? 15.388 0.237 -23.228 1.00 0.00 -6 VAL A CA 12
ATOM 13288 C C . VAL A 1 14 ? 14.197 0.923 -23.925 1.00 0.00 -6 VAL A C 12
ATOM 13289 O O . VAL A 1 14 ? 13.770 1.994 -23.478 1.00 0.00 -6 VAL A O 12
ATOM 13302 N N . PRO A 1 15 ? 13.636 0.340 -25.005 1.00 0.00 -5 PRO A N 12
ATOM 13303 C CA . PRO A 1 15 ? 12.506 0.930 -25.734 1.00 0.00 -5 PRO A CA 12
ATOM 13304 C C . PRO A 1 15 ? 11.161 0.799 -24.996 1.00 0.00 -5 PRO A C 12
ATOM 13305 O O . PRO A 1 15 ? 10.260 1.616 -25.206 1.00 0.00 -5 PRO A O 12
ATOM 13316 N N . ARG A 1 16 ? 11.010 -0.219 -24.135 1.00 0.00 -4 ARG A N 12
ATOM 13317 C CA . ARG A 1 16 ? 9.793 -0.479 -23.346 1.00 0.00 -4 ARG A CA 12
ATOM 13318 C C . ARG A 1 16 ? 9.631 0.546 -22.214 1.00 0.00 -4 ARG A C 12
ATOM 13319 O O . ARG A 1 16 ? 10.614 0.940 -21.581 1.00 0.00 -4 ARG A O 12
ATOM 13340 N N . GLY A 1 17 ? 8.392 0.962 -21.949 1.00 0.00 -3 GLY A N 12
ATOM 13341 C CA . GLY A 1 17 ? 8.058 1.917 -20.884 1.00 0.00 -3 GLY A CA 12
ATOM 13342 C C . GLY A 1 17 ? 8.045 1.304 -19.475 1.00 0.00 -3 GLY A C 12
ATOM 13343 O O . GLY A 1 17 ? 8.180 0.088 -19.299 1.00 0.00 -3 GLY A O 12
ATOM 13347 N N . SER A 1 18 ? 7.867 2.158 -18.464 1.00 0.00 -2 SER A N 12
ATOM 13348 C CA . SER A 1 18 ? 7.708 1.770 -17.050 1.00 0.00 -2 SER A CA 12
ATOM 13349 C C . SER A 1 18 ? 6.448 0.923 -16.801 1.00 0.00 -2 SER A C 12
ATOM 13350 O O . SER A 1 18 ? 5.552 0.852 -17.651 1.00 0.00 -2 SER A O 12
ATOM 13358 N N . HIS A 1 19 ? 6.344 0.307 -15.614 1.00 0.00 -1 HIS A N 12
ATOM 13359 C CA . HIS A 1 19 ? 5.139 -0.421 -15.175 1.00 0.00 -1 HIS A CA 12
ATOM 13360 C C . HIS A 1 19 ? 3.864 0.440 -15.249 1.00 0.00 -1 HIS A C 12
ATOM 13361 O O . HIS A 1 19 ? 3.909 1.664 -15.080 1.00 0.00 -1 HIS A O 12
ATOM 13376 N N . MET A 1 20 ? 2.720 -0.213 -15.473 1.00 0.00 0 MET A N 12
ATOM 13377 C CA . MET A 1 20 ? 1.399 0.425 -15.558 1.00 0.00 0 MET A CA 12
ATOM 13378 C C . MET A 1 20 ? 1.027 1.152 -14.250 1.00 0.00 0 MET A C 12
ATOM 13379 O O . MET A 1 20 ? 1.379 0.702 -13.155 1.00 0.00 0 MET A O 12
ATOM 13393 N N . MET A 1 21 ? 0.306 2.272 -14.361 1.00 0.00 1 MET A N 12
ATOM 13394 C CA . MET A 1 21 ? -0.172 3.059 -13.215 1.00 0.00 1 MET A CA 12
ATOM 13395 C C . MET A 1 21 ? -1.117 2.231 -12.321 1.00 0.00 1 MET A C 12
ATOM 13396 O O . MET A 1 21 ? -1.914 1.434 -12.827 1.00 0.00 1 MET A O 12
ATOM 13410 N N . SER A 1 22 ? -1.039 2.406 -10.996 1.00 0.00 2 SER A N 12
ATOM 13411 C CA . SER A 1 22 ? -1.845 1.627 -10.040 1.00 0.00 2 SER A CA 12
ATOM 13412 C C . SER A 1 22 ? -3.355 1.862 -10.212 1.00 0.00 2 SER A C 12
ATOM 13413 O O . SER A 1 22 ? -3.803 2.995 -10.411 1.00 0.00 2 SER A O 12
ATOM 13421 N N . SER A 1 23 ? -4.145 0.787 -10.136 1.00 0.00 3 SER A N 12
ATOM 13422 C CA . SER A 1 23 ? -5.598 0.802 -10.366 1.00 0.00 3 SER A CA 12
ATOM 13423 C C . SER A 1 23 ? -6.427 1.255 -9.154 1.00 0.00 3 SER A C 12
ATOM 13424 O O . SER A 1 23 ? -7.518 1.804 -9.338 1.00 0.00 3 SER A O 12
ATOM 13432 N N . SER A 1 24 ? -5.930 1.068 -7.924 1.00 0.00 4 SER A N 12
ATOM 13433 C CA . SER A 1 24 ? -6.581 1.525 -6.685 1.00 0.00 4 SER A CA 12
ATOM 13434 C C . SER A 1 24 ? -5.584 1.644 -5.519 1.00 0.00 4 SER A C 12
ATOM 13435 O O . SER A 1 24 ? -4.553 0.958 -5.514 1.00 0.00 4 SER A O 12
ATOM 13443 N N . PRO A 1 25 ? -5.884 2.443 -4.474 1.00 0.00 5 PRO A N 12
ATOM 13444 C CA . PRO A 1 25 ? -5.003 2.588 -3.315 1.00 0.00 5 PRO A CA 12
ATOM 13445 C C . PRO A 1 25 ? -4.900 1.314 -2.454 1.00 0.00 5 PRO A C 12
ATOM 13446 O O . PRO A 1 25 ? -4.034 1.237 -1.583 1.00 0.00 5 PRO A O 12
ATOM 13457 N N . CYS A 1 26 ? -5.744 0.302 -2.692 1.00 0.00 6 CYS A N 12
ATOM 13458 C CA . CYS A 1 26 ? -5.681 -0.993 -2.008 1.00 0.00 6 CYS A CA 12
ATOM 13459 C C . CYS A 1 26 ? -4.546 -1.910 -2.509 1.00 0.00 6 CYS A C 12
ATOM 13460 O O . CYS A 1 26 ? -4.143 -2.831 -1.801 1.00 0.00 6 CYS A O 12
ATOM 13467 N N . ASP A 1 27 ? -4.010 -1.646 -3.705 1.00 0.00 7 ASP A N 12
ATOM 13468 C CA . ASP A 1 27 ? -2.904 -2.401 -4.320 1.00 0.00 7 ASP A CA 12
ATOM 13469 C C . ASP A 1 27 ? -1.625 -1.555 -4.457 1.00 0.00 7 ASP A C 12
ATOM 13470 O O . ASP A 1 27 ? -0.516 -2.088 -4.483 1.00 0.00 7 ASP A O 12
ATOM 13479 N N . GLN A 1 28 ? -1.761 -0.223 -4.458 1.00 0.00 8 GLN A N 12
ATOM 13480 C CA . GLN A 1 28 ? -0.653 0.736 -4.581 1.00 0.00 8 GLN A CA 12
ATOM 13481 C C . GLN A 1 28 ? 0.337 0.651 -3.407 1.00 0.00 8 GLN A C 12
ATOM 13482 O O . GLN A 1 28 ? 1.498 1.043 -3.533 1.00 0.00 8 GLN A O 12
ATOM 13496 N N . LEU A 1 29 ? -0.104 0.074 -2.279 1.00 0.00 9 LEU A N 12
ATOM 13497 C CA . LEU A 1 29 ? 0.726 -0.258 -1.121 1.00 0.00 9 LEU A CA 12
ATOM 13498 C C . LEU A 1 29 ? 1.933 -1.143 -1.463 1.00 0.00 9 LEU A C 12
ATOM 13499 O O . LEU A 1 29 ? 2.896 -1.194 -0.699 1.00 0.00 9 LEU A O 12
ATOM 13515 N N . GLN A 1 30 ? 1.890 -1.814 -2.619 1.00 0.00 10 GLN A N 12
ATOM 13516 C CA . GLN A 1 30 ? 3.013 -2.555 -3.180 1.00 0.00 10 GLN A CA 12
ATOM 13517 C C . GLN A 1 30 ? 4.283 -1.684 -3.168 1.00 0.00 10 GLN A C 12
ATOM 13518 O O . GLN A 1 30 ? 5.305 -2.063 -2.597 1.00 0.00 10 GLN A O 12
ATOM 13532 N N . SER A 1 31 ? 4.183 -0.471 -3.726 1.00 0.00 11 SER A N 12
ATOM 13533 C CA . SER A 1 31 ? 5.268 0.516 -3.804 1.00 0.00 11 SER A CA 12
ATOM 13534 C C . SER A 1 31 ? 5.671 1.087 -2.440 1.00 0.00 11 SER A C 12
ATOM 13535 O O . SER A 1 31 ? 6.844 1.391 -2.230 1.00 0.00 11 SER A O 12
ATOM 13543 N N . PHE A 1 32 ? 4.729 1.214 -1.494 1.00 0.00 12 PHE A N 12
ATOM 13544 C CA . PHE A 1 32 ? 5.016 1.628 -0.114 1.00 0.00 12 PHE A CA 12
ATOM 13545 C C . PHE A 1 32 ? 5.938 0.623 0.599 1.00 0.00 12 PHE A C 12
ATOM 13546 O O . PHE A 1 32 ? 7.009 0.997 1.078 1.00 0.00 12 PHE A O 12
ATOM 13563 N N . ALA A 1 33 ? 5.550 -0.655 0.637 1.00 0.00 13 ALA A N 12
ATOM 13564 C CA . ALA A 1 33 ? 6.307 -1.708 1.317 1.00 0.00 13 ALA A CA 12
ATOM 13565 C C . ALA A 1 33 ? 7.595 -2.119 0.576 1.00 0.00 13 ALA A C 12
ATOM 13566 O O . ALA A 1 33 ? 8.599 -2.428 1.222 1.00 0.00 13 ALA A O 12
ATOM 13573 N N . ASP A 1 34 ? 7.614 -2.061 -0.762 1.00 0.00 14 ASP A N 12
ATOM 13574 C CA . ASP A 1 34 ? 8.850 -2.167 -1.559 1.00 0.00 14 ASP A CA 12
ATOM 13575 C C . ASP A 1 34 ? 9.814 -0.969 -1.366 1.00 0.00 14 ASP A C 12
ATOM 13576 O O . ASP A 1 34 ? 10.988 -1.061 -1.737 1.00 0.00 14 ASP A O 12
ATOM 13585 N N . GLY A 1 35 ? 9.360 0.137 -0.760 1.00 0.00 15 GLY A N 12
ATOM 13586 C CA . GLY A 1 35 ? 10.194 1.285 -0.375 1.00 0.00 15 GLY A CA 12
ATOM 13587 C C . GLY A 1 35 ? 10.480 2.268 -1.517 1.00 0.00 15 GLY A C 12
ATOM 13588 O O . GLY A 1 35 ? 11.590 2.795 -1.617 1.00 0.00 15 GLY A O 12
ATOM 13592 N N . ASP A 1 36 ? 9.500 2.494 -2.396 1.00 0.00 16 ASP A N 12
ATOM 13593 C CA . ASP A 1 36 ? 9.641 3.214 -3.672 1.00 0.00 16 ASP A CA 12
ATOM 13594 C C . ASP A 1 36 ? 8.476 4.201 -3.924 1.00 0.00 16 ASP A C 12
ATOM 13595 O O . ASP A 1 36 ? 8.019 4.385 -5.055 1.00 0.00 16 ASP A O 12
ATOM 13604 N N . LEU A 1 37 ? 7.973 4.832 -2.855 1.00 0.00 17 LEU A N 12
ATOM 13605 C CA . LEU A 1 37 ? 6.822 5.745 -2.865 1.00 0.00 17 LEU A CA 12
ATOM 13606 C C . LEU A 1 37 ? 7.197 7.115 -2.248 1.00 0.00 17 LEU A C 12
ATOM 13607 O O . LEU A 1 37 ? 7.787 7.137 -1.162 1.00 0.00 17 LEU A O 12
ATOM 13623 N N . PRO A 1 38 ? 6.870 8.257 -2.892 1.00 0.00 18 PRO A N 12
ATOM 13624 C CA . PRO A 1 38 ? 7.169 9.586 -2.352 1.00 0.00 18 PRO A CA 12
ATOM 13625 C C . PRO A 1 38 ? 6.246 9.949 -1.168 1.00 0.00 18 PRO A C 12
ATOM 13626 O O . PRO A 1 38 ? 5.121 9.443 -1.083 1.00 0.00 18 PRO A O 12
ATOM 13637 N N . PRO A 1 39 ? 6.663 10.868 -0.274 1.00 0.00 19 PRO A N 12
ATOM 13638 C CA . PRO A 1 39 ? 5.923 11.186 0.952 1.00 0.00 19 PRO A CA 12
ATOM 13639 C C . PRO A 1 39 ? 4.556 11.839 0.686 1.00 0.00 19 PRO A C 12
ATOM 13640 O O . PRO A 1 39 ? 3.587 11.562 1.397 1.00 0.00 19 PRO A O 12
ATOM 13651 N N . MET A 1 40 ? 4.453 12.660 -0.366 1.00 0.00 20 MET A N 12
ATOM 13652 C CA . MET A 1 40 ? 3.198 13.297 -0.792 1.00 0.00 20 MET A CA 12
ATOM 13653 C C . MET A 1 40 ? 2.110 12.278 -1.170 1.00 0.00 20 MET A C 12
ATOM 13654 O O . MET A 1 40 ? 0.936 12.467 -0.848 1.00 0.00 20 MET A O 12
ATOM 13668 N N . GLU A 1 41 ? 2.499 11.169 -1.810 1.00 0.00 21 GLU A N 12
ATOM 13669 C CA . GLU A 1 41 ? 1.581 10.094 -2.198 1.00 0.00 21 GLU A CA 12
ATOM 13670 C C . GLU A 1 41 ? 1.356 9.096 -1.054 1.00 0.00 21 GLU A C 12
ATOM 13671 O O . GLU A 1 41 ? 0.250 8.572 -0.912 1.00 0.00 21 GLU A O 12
ATOM 13683 N N . ALA A 1 42 ? 2.357 8.893 -0.189 1.00 0.00 22 ALA A N 12
ATOM 13684 C CA . ALA A 1 42 ? 2.242 8.061 1.008 1.00 0.00 22 ALA A CA 12
ATOM 13685 C C . ALA A 1 42 ? 1.142 8.539 1.978 1.00 0.00 22 ALA A C 12
ATOM 13686 O O . ALA A 1 42 ? 0.454 7.716 2.586 1.00 0.00 22 ALA A O 12
ATOM 13693 N N . GLN A 1 43 ? 0.912 9.852 2.088 1.00 0.00 23 GLN A N 12
ATOM 13694 C CA . GLN A 1 43 ? -0.239 10.394 2.822 1.00 0.00 23 GLN A CA 12
ATOM 13695 C C . GLN A 1 43 ? -1.554 10.286 2.024 1.00 0.00 23 GLN A C 12
ATOM 13696 O O . GLN A 1 43 ? -2.600 9.998 2.607 1.00 0.00 23 GLN A O 12
ATOM 13710 N N . ALA A 1 44 ? -1.516 10.475 0.699 1.00 0.00 24 ALA A N 12
ATOM 13711 C CA . ALA A 1 44 ? -2.702 10.457 -0.167 1.00 0.00 24 ALA A CA 12
ATOM 13712 C C . ALA A 1 44 ? -3.423 9.093 -0.206 1.00 0.00 24 ALA A C 12
ATOM 13713 O O . ALA A 1 44 ? -4.655 9.050 -0.173 1.00 0.00 24 ALA A O 12
ATOM 13720 N N . PHE A 1 45 ? -2.677 7.978 -0.229 1.00 0.00 25 PHE A N 12
ATOM 13721 C CA . PHE A 1 45 ? -3.242 6.622 -0.096 1.00 0.00 25 PHE A CA 12
ATOM 13722 C C . PHE A 1 45 ? -3.367 6.156 1.366 1.00 0.00 25 PHE A C 12
ATOM 13723 O O . PHE A 1 45 ? -4.150 5.249 1.656 1.00 0.00 25 PHE A O 12
ATOM 13740 N N . GLY A 1 46 ? -2.638 6.786 2.297 1.00 0.00 26 GLY A N 12
ATOM 13741 C CA . GLY A 1 46 ? -2.614 6.451 3.726 1.00 0.00 26 GLY A CA 12
ATOM 13742 C C . GLY A 1 46 ? -4.005 6.399 4.374 1.00 0.00 26 GLY A C 12
ATOM 13743 O O . GLY A 1 46 ? -4.275 5.534 5.207 1.00 0.00 26 GLY A O 12
ATOM 13747 N N . GLN A 1 47 ? -4.921 7.266 3.923 1.00 0.00 27 GLN A N 12
ATOM 13748 C CA . GLN A 1 47 ? -6.343 7.271 4.307 1.00 0.00 27 GLN A CA 12
ATOM 13749 C C . GLN A 1 47 ? -7.087 5.950 4.013 1.00 0.00 27 GLN A C 12
ATOM 13750 O O . GLN A 1 47 ? -7.988 5.573 4.766 1.00 0.00 27 GLN A O 12
ATOM 13764 N N . HIS A 1 48 ? -6.682 5.211 2.967 1.00 0.00 28 HIS A N 12
ATOM 13765 C CA . HIS A 1 48 ? -7.216 3.883 2.612 1.00 0.00 28 HIS A CA 12
ATOM 13766 C C . HIS A 1 48 ? -6.379 2.725 3.183 1.00 0.00 28 HIS A C 12
ATOM 13767 O O . HIS A 1 48 ? -6.897 1.619 3.339 1.00 0.00 28 HIS A O 12
ATOM 13782 N N . LEU A 1 49 ? -5.111 2.970 3.534 1.00 0.00 29 LEU A N 12
ATOM 13783 C CA . LEU A 1 49 ? -4.254 2.022 4.271 1.00 0.00 29 LEU A CA 12
ATOM 13784 C C . LEU A 1 49 ? -4.743 1.740 5.716 1.00 0.00 29 LEU A C 12
ATOM 13785 O O . LEU A 1 49 ? -4.228 0.836 6.378 1.00 0.00 29 LEU A O 12
ATOM 13801 N N . ALA A 1 50 ? -5.733 2.490 6.215 1.00 0.00 30 ALA A N 12
ATOM 13802 C CA . ALA A 1 50 ? -6.497 2.144 7.419 1.00 0.00 30 ALA A CA 12
ATOM 13803 C C . ALA A 1 50 ? -7.037 0.695 7.380 1.00 0.00 30 ALA A C 12
ATOM 13804 O O . ALA A 1 50 ? -7.148 0.095 6.309 1.00 0.00 30 ALA A O 12
ATOM 13811 N N . ASP A 1 51 ? -7.391 0.142 8.546 1.00 0.00 31 ASP A N 12
ATOM 13812 C CA . ASP A 1 51 ? -7.814 -1.255 8.760 1.00 0.00 31 ASP A CA 12
ATOM 13813 C C . ASP A 1 51 ? -8.758 -1.800 7.662 1.00 0.00 31 ASP A C 12
ATOM 13814 O O . ASP A 1 51 ? -9.947 -1.471 7.610 1.00 0.00 31 ASP A O 12
ATOM 13823 N N . CYS A 1 52 ? -8.198 -2.620 6.767 1.00 0.00 32 CYS A N 12
ATOM 13824 C CA . CYS A 1 52 ? -8.828 -3.115 5.542 1.00 0.00 32 CYS A CA 12
ATOM 13825 C C . CYS A 1 52 ? -8.212 -4.477 5.185 1.00 0.00 32 CYS A C 12
ATOM 13826 O O . CYS A 1 52 ? -7.015 -4.552 4.900 1.00 0.00 32 CYS A O 12
ATOM 13833 N N . GLU A 1 53 ? -9.001 -5.557 5.181 1.00 0.00 33 GLU A N 12
ATOM 13834 C CA . GLU A 1 53 ? -8.514 -6.914 4.863 1.00 0.00 33 GLU A CA 12
ATOM 13835 C C . GLU A 1 53 ? -7.841 -6.980 3.483 1.00 0.00 33 GLU A C 12
ATOM 13836 O O . GLU A 1 53 ? -6.735 -7.504 3.360 1.00 0.00 33 GLU A O 12
ATOM 13848 N N . LYS A 1 54 ? -8.462 -6.381 2.458 1.00 0.00 34 LYS A N 12
ATOM 13849 C CA . LYS A 1 54 ? -7.915 -6.299 1.092 1.00 0.00 34 LYS A CA 12
ATOM 13850 C C . LYS A 1 54 ? -6.531 -5.626 1.041 1.00 0.00 34 LYS A C 12
ATOM 13851 O O . LYS A 1 54 ? -5.698 -6.028 0.231 1.00 0.00 34 LYS A O 12
ATOM 13870 N N . CYS A 1 55 ? -6.266 -4.650 1.919 1.00 0.00 35 CYS A N 12
ATOM 13871 C CA . CYS A 1 55 ? -4.943 -4.033 2.076 1.00 0.00 35 CYS A CA 12
ATOM 13872 C C . CYS A 1 55 ? -3.981 -4.938 2.867 1.00 0.00 35 CYS A C 12
ATOM 13873 O O . CYS A 1 55 ? -2.870 -5.197 2.412 1.00 0.00 35 CYS A O 12
ATOM 13880 N N . GLN A 1 56 ? -4.387 -5.429 4.043 1.00 0.00 36 GLN A N 12
ATOM 13881 C CA . GLN A 1 56 ? -3.536 -6.233 4.933 1.00 0.00 36 GLN A CA 12
ATOM 13882 C C . GLN A 1 56 ? -3.066 -7.543 4.287 1.00 0.00 36 GLN A C 12
ATOM 13883 O O . GLN A 1 56 ? -1.893 -7.893 4.414 1.00 0.00 36 GLN A O 12
ATOM 13897 N N . VAL A 1 57 ? -3.950 -8.233 3.556 1.00 0.00 37 VAL A N 12
ATOM 13898 C CA . VAL A 1 57 ? -3.624 -9.441 2.778 1.00 0.00 37 VAL A CA 12
ATOM 13899 C C . VAL A 1 57 ? -2.572 -9.145 1.704 1.00 0.00 37 VAL A C 12
ATOM 13900 O O . VAL A 1 57 ? -1.636 -9.926 1.541 1.00 0.00 37 VAL A O 12
ATOM 13913 N N . GLU A 1 58 ? -2.671 -8.011 1.003 1.00 0.00 38 GLU A N 12
ATOM 13914 C CA . GLU A 1 58 ? -1.662 -7.603 0.015 1.00 0.00 38 GLU A CA 12
ATOM 13915 C C . GLU A 1 58 ? -0.333 -7.221 0.692 1.00 0.00 38 GLU A C 12
ATOM 13916 O O . GLU A 1 58 ? 0.729 -7.682 0.280 1.00 0.00 38 GLU A O 12
ATOM 13928 N N . LEU A 1 59 ? -0.381 -6.428 1.770 1.00 0.00 39 LEU A N 12
ATOM 13929 C CA . LEU A 1 59 ? 0.808 -5.946 2.476 1.00 0.00 39 LEU A CA 12
ATOM 13930 C C . LEU A 1 59 ? 1.626 -7.102 3.063 1.00 0.00 39 LEU A C 12
ATOM 13931 O O . LEU A 1 59 ? 2.823 -7.212 2.796 1.00 0.00 39 LEU A O 12
ATOM 13947 N N . THR A 1 60 ? 0.985 -7.985 3.837 1.00 0.00 40 THR A N 12
ATOM 13948 C CA . THR A 1 60 ? 1.668 -9.120 4.475 1.00 0.00 40 THR A CA 12
ATOM 13949 C C . THR A 1 60 ? 2.264 -10.089 3.455 1.00 0.00 40 THR A C 12
ATOM 13950 O O . THR A 1 60 ? 3.307 -10.680 3.729 1.00 0.00 40 THR A O 12
ATOM 13961 N N . ARG A 1 61 ? 1.686 -10.200 2.247 1.00 0.00 41 ARG A N 12
ATOM 13962 C CA . ARG A 1 61 ? 2.255 -10.985 1.136 1.00 0.00 41 ARG A CA 12
ATOM 13963 C C . ARG A 1 61 ? 3.678 -10.543 0.785 1.00 0.00 41 ARG A C 12
ATOM 13964 O O . ARG A 1 61 ? 4.506 -11.384 0.442 1.00 0.00 41 ARG A O 12
ATOM 13985 N N . LEU A 1 62 ? 3.976 -9.246 0.917 1.00 0.00 42 LEU A N 12
ATOM 13986 C CA . LEU A 1 62 ? 5.322 -8.708 0.705 1.00 0.00 42 LEU A CA 12
ATOM 13987 C C . LEU A 1 62 ? 6.229 -8.981 1.911 1.00 0.00 42 LEU A C 12
ATOM 13988 O O . LEU A 1 62 ? 7.358 -9.433 1.731 1.00 0.00 42 LEU A O 12
ATOM 14004 N N . LEU A 1 63 ? 5.739 -8.772 3.141 1.00 0.00 43 LEU A N 12
ATOM 14005 C CA . LEU A 1 63 ? 6.531 -8.974 4.368 1.00 0.00 43 LEU A CA 12
ATOM 14006 C C . LEU A 1 63 ? 6.949 -10.441 4.569 1.00 0.00 43 LEU A C 12
ATOM 14007 O O . LEU A 1 63 ? 8.071 -10.714 4.999 1.00 0.00 43 LEU A O 12
ATOM 14023 N N . GLN A 1 64 ? 6.076 -11.384 4.200 1.00 0.00 44 GLN A N 12
ATOM 14024 C CA . GLN A 1 64 ? 6.340 -12.828 4.215 1.00 0.00 44 GLN A CA 12
ATOM 14025 C C . GLN A 1 64 ? 7.554 -13.233 3.358 1.00 0.00 44 GLN A C 12
ATOM 14026 O O . GLN A 1 64 ? 8.188 -14.255 3.632 1.00 0.00 44 GLN A O 12
ATOM 14040 N N . LEU A 1 65 ? 7.879 -12.437 2.333 1.00 0.00 45 LEU A N 12
ATOM 14041 C CA . LEU A 1 65 ? 8.966 -12.676 1.380 1.00 0.00 45 LEU A CA 12
ATOM 14042 C C . LEU A 1 65 ? 10.190 -11.797 1.683 1.00 0.00 45 LEU A C 12
ATOM 14043 O O . LEU A 1 65 ? 11.321 -12.280 1.657 1.00 0.00 45 LEU A O 12
ATOM 14059 N N . ASP A 1 66 ? 9.975 -10.530 2.042 1.00 0.00 46 ASP A N 12
ATOM 14060 C CA . ASP A 1 66 ? 11.026 -9.597 2.482 1.00 0.00 46 ASP A CA 12
ATOM 14061 C C . ASP A 1 66 ? 11.748 -10.067 3.762 1.00 0.00 46 ASP A C 12
ATOM 14062 O O . ASP A 1 66 ? 12.937 -9.795 3.945 1.00 0.00 46 ASP A O 12
ATOM 14071 N N . GLN A 1 67 ? 11.048 -10.823 4.616 1.00 0.00 47 GLN A N 12
ATOM 14072 C CA . GLN A 1 67 ? 11.540 -11.367 5.887 1.00 0.00 47 GLN A CA 12
ATOM 14073 C C . GLN A 1 67 ? 11.289 -12.888 5.969 1.00 0.00 47 GLN A C 12
ATOM 14074 O O . GLN A 1 67 ? 10.940 -13.423 7.025 1.00 0.00 47 GLN A O 12
ATOM 14088 N N . LEU A 1 68 ? 11.424 -13.601 4.841 1.00 0.00 48 LEU A N 12
ATOM 14089 C CA . LEU A 1 68 ? 11.341 -15.068 4.805 1.00 0.00 48 LEU A CA 12
ATOM 14090 C C . LEU A 1 68 ? 12.348 -15.733 5.765 1.00 0.00 48 LEU A C 12
ATOM 14091 O O . LEU A 1 68 ? 13.437 -15.203 6.017 1.00 0.00 48 LEU A O 12
ATOM 14107 N N . GLY A 1 69 ? 11.994 -16.911 6.286 1.00 0.00 49 GLY A N 12
ATOM 14108 C CA . GLY A 1 69 ? 12.833 -17.654 7.238 1.00 0.00 49 GLY A CA 12
ATOM 14109 C C . GLY A 1 69 ? 12.306 -19.034 7.649 1.00 0.00 49 GLY A C 12
ATOM 14110 O O . GLY A 1 69 ? 12.699 -19.546 8.701 1.00 0.00 49 GLY A O 12
ATOM 14114 N N . ARG A 1 70 ? 11.399 -19.640 6.864 1.00 0.00 50 ARG A N 12
ATOM 14115 C CA . ARG A 1 70 ? 10.829 -20.967 7.161 1.00 0.00 50 ARG A CA 12
ATOM 14116 C C . ARG A 1 70 ? 11.897 -22.070 7.184 1.00 0.00 50 ARG A C 12
ATOM 14117 O O . ARG A 1 70 ? 12.875 -22.030 6.435 1.00 0.00 50 ARG A O 12
ATOM 14138 N N . GLY A 1 71 ? 11.695 -23.051 8.064 1.00 0.00 51 GLY A N 12
ATOM 14139 C CA . GLY A 1 71 ? 12.594 -24.190 8.296 1.00 0.00 51 GLY A CA 12
ATOM 14140 C C . GLY A 1 71 ? 13.524 -24.005 9.503 1.00 0.00 51 GLY A C 12
ATOM 14141 O O . GLY A 1 71 ? 13.858 -24.982 10.176 1.00 0.00 51 GLY A O 12
ATOM 14145 N N . TYR A 1 72 ? 13.902 -22.761 9.823 1.00 0.00 52 TYR A N 12
ATOM 14146 C CA . TYR A 1 72 ? 14.593 -22.413 11.072 1.00 0.00 52 TYR A CA 12
ATOM 14147 C C . TYR A 1 72 ? 13.611 -22.434 12.254 1.00 0.00 52 TYR A C 12
ATOM 14148 O O . TYR A 1 72 ? 12.464 -21.990 12.132 1.00 0.00 52 TYR A O 12
ATOM 14166 N N . ILE A 1 73 ? 14.060 -22.948 13.404 1.00 0.00 53 ILE A N 12
ATOM 14167 C CA . ILE A 1 73 ? 13.256 -22.993 14.637 1.00 0.00 53 ILE A CA 12
ATOM 14168 C C . ILE A 1 73 ? 12.984 -21.584 15.185 1.00 0.00 53 ILE A C 12
ATOM 14169 O O . ILE A 1 73 ? 13.748 -20.643 14.949 1.00 0.00 53 ILE A O 12
ATOM 14185 N N . GLU A 1 74 ? 11.881 -21.429 15.913 1.00 0.00 54 GLU A N 12
ATOM 14186 C CA . GLU A 1 74 ? 11.520 -20.167 16.573 1.00 0.00 54 GLU A CA 12
ATOM 14187 C C . GLU A 1 74 ? 12.144 -20.077 17.978 1.00 0.00 54 GLU A C 12
ATOM 14188 O O . GLU A 1 74 ? 12.337 -21.090 18.657 1.00 0.00 54 GLU A O 12
ATOM 14200 N N . ARG A 1 75 ? 12.403 -18.846 18.438 1.00 0.00 55 ARG A N 12
ATOM 14201 C CA . ARG A 1 75 ? 13.039 -18.533 19.737 1.00 0.00 55 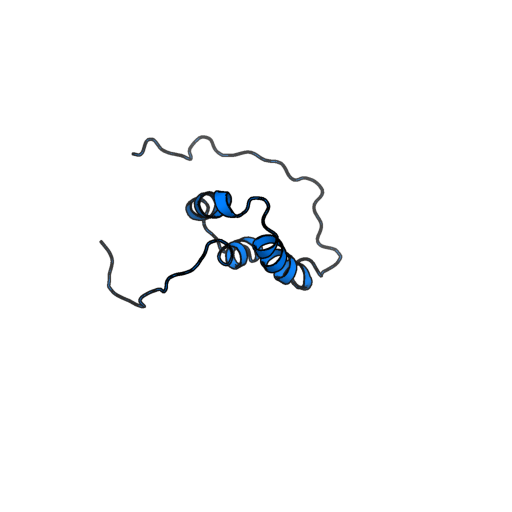ARG A CA 12
ATOM 14202 C C . ARG A 1 75 ? 12.138 -17.690 20.656 1.00 0.00 55 ARG A C 12
ATOM 14203 O O . ARG A 1 75 ? 12.625 -16.900 21.468 1.00 0.00 55 ARG A O 12
ATOM 14224 N N . HIS A 1 76 ? 10.817 -17.834 20.495 1.00 0.00 56 HIS A N 12
ATOM 14225 C CA . HIS A 1 76 ? 9.794 -17.154 21.305 1.00 0.00 56 HIS A CA 12
ATOM 14226 C C . HIS A 1 76 ? 10.015 -17.372 22.813 1.00 0.00 56 HIS A C 12
ATOM 14227 O O . HIS A 1 76 ? 10.452 -18.443 23.245 1.00 0.00 56 HIS A O 12
ATOM 14242 N N . GLY A 1 77 ? 9.691 -16.358 23.613 1.00 0.00 57 GLY A N 12
ATOM 14243 C CA . GLY A 1 77 ? 9.918 -16.354 25.061 1.00 0.00 57 GLY A CA 12
ATOM 14244 C C . GLY A 1 77 ? 9.267 -15.159 25.769 1.00 0.00 57 GLY A C 12
ATOM 14245 O O . GLY A 1 77 ? 9.992 -14.352 26.360 1.00 0.00 57 GLY A O 12
ATOM 14249 N N . PRO A 1 78 ? 7.931 -14.989 25.679 1.00 0.00 58 PRO A N 12
ATOM 14250 C CA . PRO A 1 78 ? 7.228 -13.876 26.314 1.00 0.00 58 PRO A CA 12
ATOM 14251 C C . PRO A 1 78 ? 7.350 -13.933 27.846 1.00 0.00 58 PRO A C 12
ATOM 14252 O O . PRO A 1 78 ? 7.319 -15.008 28.454 1.00 0.00 58 PRO A O 12
ATOM 14263 N N . VAL A 1 79 ? 7.489 -12.761 28.471 1.00 0.00 59 VAL A N 12
ATOM 14264 C CA . VAL A 1 79 ? 7.596 -12.616 29.933 1.00 0.00 59 VAL A CA 12
ATOM 14265 C C . VAL A 1 79 ? 6.195 -12.506 30.541 1.00 0.00 59 VAL A C 12
ATOM 14266 O O . VAL A 1 79 ? 5.388 -11.667 30.134 1.00 0.00 59 VAL A O 12
ATOM 14279 N N . ASP A 1 80 ? 5.913 -13.348 31.535 1.00 0.00 60 ASP A N 12
ATOM 14280 C CA . ASP A 1 80 ? 4.638 -13.438 32.259 1.00 0.00 60 ASP A CA 12
ATOM 14281 C C . ASP A 1 80 ? 4.878 -13.727 33.756 1.00 0.00 60 ASP A C 12
ATOM 14282 O O . ASP A 1 80 ? 6.012 -13.965 34.188 1.00 0.00 60 ASP A O 12
ATOM 14291 N N . ILE A 1 81 ? 3.802 -13.725 34.549 1.00 0.00 61 ILE A N 12
ATOM 14292 C CA . ILE A 1 81 ? 3.810 -13.951 36.004 1.00 0.00 61 ILE A CA 12
ATOM 14293 C C . ILE A 1 81 ? 2.953 -15.174 36.386 1.00 0.00 61 ILE A C 12
ATOM 14294 O O . ILE A 1 81 ? 2.003 -15.504 35.667 1.00 0.00 61 ILE A O 12
ATOM 14310 N N . PRO A 1 82 ? 3.264 -15.863 37.503 1.00 0.00 62 PRO A N 12
ATOM 14311 C CA . PRO A 1 82 ? 2.506 -17.032 37.946 1.00 0.00 62 PRO A CA 12
ATOM 14312 C C . PRO A 1 82 ? 1.102 -16.652 38.446 1.00 0.00 62 PRO A C 12
ATOM 14313 O O . PRO A 1 82 ? 0.921 -15.655 39.151 1.00 0.00 62 PRO A O 12
ATOM 14324 N N . TRP A 1 83 ? 0.115 -17.502 38.150 1.00 0.00 63 TRP A N 12
ATOM 14325 C CA . TRP A 1 83 ? -1.300 -17.335 38.529 1.00 0.00 63 TRP A CA 12
ATOM 14326 C C . TRP A 1 83 ? -1.709 -18.274 39.687 1.00 0.00 63 TRP A C 12
ATOM 14327 O O . TRP A 1 83 ? -2.821 -18.807 39.724 1.00 0.00 63 TRP A O 12
ATOM 14348 N N . HIS A 1 84 ? -0.789 -18.478 40.641 1.00 0.00 64 HIS A N 12
ATOM 14349 C CA . HIS A 1 84 ? -0.980 -19.295 41.859 1.00 0.00 64 HIS A CA 12
ATOM 14350 C C . HIS A 1 84 ? -0.864 -18.496 43.169 1.00 0.00 64 HIS A C 12
ATOM 14351 O O . HIS A 1 84 ? -1.428 -18.904 44.187 1.00 0.00 64 HIS A O 12
ATOM 14366 N N . ALA A 1 85 ? -0.151 -17.366 43.153 1.00 0.00 65 ALA A N 12
ATOM 14367 C CA . ALA A 1 85 ? -0.053 -16.421 44.268 1.00 0.00 65 ALA A CA 12
ATOM 14368 C C . ALA A 1 85 ? -1.307 -15.517 44.376 1.00 0.00 65 ALA A C 12
ATOM 14369 O O . ALA A 1 85 ? -2.309 -15.728 43.686 1.00 0.00 65 ALA A O 12
ATOM 14376 N N . LEU A 1 86 ? -1.231 -14.480 45.217 1.00 0.00 66 LEU A N 12
ATOM 14377 C CA . LEU A 1 86 ? -2.284 -13.481 45.446 1.00 0.00 66 LEU A CA 12
ATOM 14378 C C . LEU A 1 86 ? -1.767 -12.033 45.235 1.00 0.00 66 LEU A C 12
ATOM 14379 O O . LEU A 1 86 ? -1.775 -11.228 46.170 1.00 0.00 66 LEU A O 12
ATOM 14395 N N . PRO A 1 87 ? -1.292 -11.682 44.016 1.00 0.00 67 PRO A N 12
ATOM 14396 C CA . PRO A 1 87 ? -0.729 -10.360 43.716 1.00 0.00 67 PRO A CA 12
ATOM 14397 C C . PRO A 1 87 ? -1.769 -9.224 43.729 1.00 0.00 67 PRO A C 12
ATOM 14398 O O . PRO A 1 87 ? -1.403 -8.066 43.939 1.00 0.00 67 PRO A O 12
ATOM 14409 N N . ARG A 1 88 ? -3.059 -9.551 43.528 1.00 0.00 68 ARG A N 12
ATOM 14410 C CA . ARG A 1 88 ? -4.223 -8.637 43.528 1.00 0.00 68 ARG A CA 12
ATOM 14411 C C . ARG A 1 88 ? -3.994 -7.326 42.744 1.00 0.00 68 ARG A C 12
ATOM 14412 O O . ARG A 1 88 ? -4.304 -6.231 43.219 1.00 0.00 68 ARG A O 12
ATOM 14433 N N . ASN A 1 89 ? -3.420 -7.443 41.546 1.00 0.00 69 ASN A N 12
ATOM 14434 C CA . ASN A 1 89 ? -2.984 -6.326 40.700 1.00 0.00 69 ASN A CA 12
ATOM 14435 C C . ASN A 1 89 ? -3.452 -6.539 39.246 1.00 0.00 69 ASN A C 12
ATOM 14436 O O . ASN A 1 89 ? -3.262 -7.622 38.682 1.00 0.00 69 ASN A O 12
ATOM 14447 N N . ARG A 1 90 ? -4.081 -5.512 38.655 1.00 0.00 70 ARG A N 12
ATOM 14448 C CA . ARG A 1 90 ? -4.676 -5.527 37.305 1.00 0.00 70 ARG A CA 12
ATOM 14449 C C . ARG A 1 90 ? -4.619 -4.143 36.636 1.00 0.00 70 ARG A C 12
ATOM 14450 O O . ARG A 1 90 ? -5.008 -3.140 37.279 1.00 0.00 70 ARG A O 12
ATOM 14473 N N . LEU A 1 13 ? 6.256 24.017 -27.619 1.00 0.00 -7 LEU A N 13
ATOM 14474 C CA . LEU A 1 13 ? 6.089 22.564 -27.335 1.00 0.00 -7 LEU A CA 13
ATOM 14475 C C . LEU A 1 13 ? 4.984 22.324 -26.301 1.00 0.00 -7 LEU A C 13
ATOM 14476 O O . LEU A 1 13 ? 4.738 23.179 -25.450 1.00 0.00 -7 LEU A O 13
ATOM 14492 N N . VAL A 1 14 ? 4.295 21.179 -26.390 1.00 0.00 -6 VAL A N 13
ATOM 14493 C CA . VAL A 1 14 ? 3.239 20.742 -25.448 1.00 0.00 -6 VAL A CA 13
ATOM 14494 C C . VAL A 1 14 ? 3.017 19.213 -25.535 1.00 0.00 -6 VAL A C 13
ATOM 14495 O O . VAL A 1 14 ? 2.076 18.747 -26.187 1.00 0.00 -6 VAL A O 13
ATOM 14508 N N . PRO A 1 15 ? 3.894 18.385 -24.932 1.00 0.00 -5 PRO A N 13
ATOM 14509 C CA . PRO A 1 15 ? 3.689 16.935 -24.882 1.00 0.00 -5 PRO A CA 13
ATOM 14510 C C . PRO A 1 15 ? 2.464 16.583 -24.017 1.00 0.00 -5 PRO A C 13
ATOM 14511 O O . PRO A 1 15 ? 2.306 17.095 -22.902 1.00 0.00 -5 PRO A O 13
ATOM 14522 N N . ARG A 1 16 ? 1.595 15.692 -24.518 1.00 0.00 -4 ARG A N 13
ATOM 14523 C CA . ARG A 1 16 ? 0.483 15.105 -23.743 1.00 0.00 -4 ARG A CA 13
ATOM 14524 C C . ARG A 1 16 ? 0.998 14.265 -22.563 1.00 0.00 -4 ARG A C 13
ATOM 14525 O O . ARG A 1 16 ? 2.113 13.738 -22.596 1.00 0.00 -4 ARG A O 13
ATOM 14546 N N . GLY A 1 17 ? 0.152 14.091 -21.548 1.00 0.00 -3 GLY A N 13
ATOM 14547 C CA . GLY A 1 17 ? 0.415 13.234 -20.387 1.00 0.00 -3 GLY A CA 13
ATOM 14548 C C . GLY A 1 17 ? -0.852 12.912 -19.589 1.00 0.00 -3 GLY A C 13
ATOM 14549 O O . GLY A 1 17 ? -1.806 13.698 -19.567 1.00 0.00 -3 GLY A O 13
ATOM 14553 N N . SER A 1 18 ? -0.866 11.752 -18.933 1.00 0.00 -2 SER A N 13
ATOM 14554 C CA . SER A 1 18 ? -1.993 11.274 -18.118 1.00 0.00 -2 SER A CA 13
ATOM 14555 C C . SER A 1 18 ? -1.953 11.865 -16.704 1.00 0.00 -2 SER A C 13
ATOM 14556 O O . SER A 1 18 ? -0.904 11.869 -16.051 1.00 0.00 -2 SER A O 13
ATOM 14564 N N . HIS A 1 19 ? -3.101 12.346 -16.214 1.00 0.00 -1 HIS A N 13
ATOM 14565 C CA . HIS A 1 19 ? -3.277 12.893 -14.859 1.00 0.00 -1 HIS A CA 13
ATOM 14566 C C . HIS A 1 19 ? -4.727 12.712 -14.383 1.00 0.00 -1 HIS A C 13
ATOM 14567 O O . HIS A 1 19 ? -5.632 12.580 -15.210 1.00 0.00 -1 HIS A O 13
ATOM 14582 N N . MET A 1 20 ? -4.952 12.692 -13.062 1.00 0.00 0 MET A N 13
ATOM 14583 C CA . MET A 1 20 ? -6.255 12.398 -12.421 1.00 0.00 0 MET A CA 13
ATOM 14584 C C . MET A 1 20 ? -6.928 11.087 -12.909 1.00 0.00 0 MET A C 13
ATOM 14585 O O . MET A 1 20 ? -8.153 10.945 -12.866 1.00 0.00 0 MET A O 13
ATOM 14599 N N . MET A 1 21 ? -6.134 10.118 -13.384 1.00 0.00 1 MET A N 13
ATOM 14600 C CA . MET A 1 21 ? -6.606 8.799 -13.837 1.00 0.00 1 MET A CA 13
ATOM 14601 C C . MET A 1 21 ? -6.926 7.851 -12.665 1.00 0.00 1 MET A C 13
ATOM 14602 O O . MET A 1 21 ? -6.408 8.014 -11.555 1.00 0.00 1 MET A O 13
ATOM 14616 N N . SER A 1 22 ? -7.772 6.845 -12.911 1.00 0.00 2 SER A N 13
ATOM 14617 C CA . SER A 1 22 ? -8.112 5.806 -11.926 1.00 0.00 2 SER A CA 13
ATOM 14618 C C . SER A 1 22 ? -6.940 4.838 -11.684 1.00 0.00 2 SER A C 13
ATOM 14619 O O . SER A 1 22 ? -6.197 4.501 -12.613 1.00 0.00 2 SER A O 13
ATOM 14627 N N . SER A 1 23 ? -6.802 4.365 -10.441 1.00 0.00 3 SER A N 13
ATOM 14628 C CA . SER A 1 23 ? -5.712 3.496 -9.958 1.00 0.00 3 SER A CA 13
ATOM 14629 C C . SER A 1 23 ? -6.213 2.506 -8.890 1.00 0.00 3 SER A C 13
ATOM 14630 O O . SER A 1 23 ? -7.352 2.601 -8.422 1.00 0.00 3 SER A O 13
ATOM 14638 N N . SER A 1 24 ? -5.345 1.580 -8.466 1.00 0.00 4 SER A N 13
ATOM 14639 C CA . SER A 1 24 ? -5.641 0.516 -7.491 1.00 0.00 4 SER A CA 13
ATOM 14640 C C . SER A 1 24 ? -4.772 0.666 -6.228 1.00 0.00 4 SER A C 13
ATOM 14641 O O . SER A 1 24 ? -3.742 -0.002 -6.092 1.00 0.00 4 SER A O 13
ATOM 14649 N N . PRO A 1 25 ? -5.150 1.541 -5.272 1.00 0.00 5 PRO A N 13
ATOM 14650 C CA . PRO A 1 25 ? -4.347 1.821 -4.076 1.00 0.00 5 PRO A CA 13
ATOM 14651 C C . PRO A 1 25 ? -4.201 0.616 -3.129 1.00 0.00 5 PRO A C 13
ATOM 14652 O O . PRO A 1 25 ? -3.302 0.596 -2.291 1.00 0.00 5 PRO A O 13
ATOM 14663 N N . CYS A 1 26 ? -5.035 -0.419 -3.289 1.00 0.00 6 CYS A N 13
ATOM 14664 C CA . CYS A 1 26 ? -4.906 -1.698 -2.584 1.00 0.00 6 CYS A CA 13
ATOM 14665 C C . CYS A 1 26 ? -3.661 -2.522 -2.987 1.00 0.00 6 CYS A C 13
ATOM 14666 O O . CYS A 1 26 ? -3.270 -3.417 -2.240 1.00 0.00 6 CYS A O 13
ATOM 14673 N N . ASP A 1 27 ? -3.004 -2.208 -4.117 1.00 0.00 7 ASP A N 13
ATOM 14674 C CA . ASP A 1 27 ? -1.707 -2.789 -4.506 1.00 0.00 7 ASP A CA 13
ATOM 14675 C C . ASP A 1 27 ? -0.550 -1.768 -4.521 1.00 0.00 7 ASP A C 13
ATOM 14676 O O . ASP A 1 27 ? 0.611 -2.166 -4.511 1.00 0.00 7 ASP A O 13
ATOM 14685 N N . GLN A 1 28 ? -0.830 -0.461 -4.423 1.00 0.00 8 GLN A N 13
ATOM 14686 C CA . GLN A 1 28 ? 0.200 0.586 -4.259 1.00 0.00 8 GLN A CA 13
ATOM 14687 C C . GLN A 1 28 ? 1.029 0.395 -2.977 1.00 0.00 8 GLN A C 13
ATOM 14688 O O . GLN A 1 28 ? 2.199 0.783 -2.921 1.00 0.00 8 GLN A O 13
ATOM 14702 N N . LEU A 1 29 ? 0.449 -0.262 -1.966 1.00 0.00 9 LEU A N 13
ATOM 14703 C CA . LEU A 1 29 ? 1.131 -0.621 -0.724 1.00 0.00 9 LEU A CA 13
ATOM 14704 C C . LEU A 1 29 ? 2.325 -1.570 -0.923 1.00 0.00 9 LEU A C 13
ATOM 14705 O O . LEU A 1 29 ? 3.215 -1.637 -0.076 1.00 0.00 9 LEU A O 13
ATOM 14721 N N . GLN A 1 30 ? 2.355 -2.280 -2.054 1.00 0.00 10 GLN A N 13
ATOM 14722 C CA . GLN A 1 30 ? 3.452 -3.161 -2.453 1.00 0.00 10 GLN A CA 13
ATOM 14723 C C . GLN A 1 30 ? 4.787 -2.392 -2.470 1.00 0.00 10 GLN A C 13
ATOM 14724 O O . GLN A 1 30 ? 5.785 -2.841 -1.905 1.00 0.00 10 GLN A O 13
ATOM 14738 N N . SER A 1 31 ? 4.782 -1.195 -3.068 1.00 0.00 11 SER A N 13
ATOM 14739 C CA . SER A 1 31 ? 5.929 -0.279 -3.132 1.00 0.00 11 SER A CA 13
ATOM 14740 C C . SER A 1 31 ? 6.220 0.419 -1.798 1.00 0.00 11 SER A C 13
ATOM 14741 O O . SER A 1 31 ? 7.382 0.676 -1.480 1.00 0.00 11 SER A O 13
ATOM 14749 N N . PHE A 1 32 ? 5.187 0.701 -0.994 1.00 0.00 12 PHE A N 13
ATOM 14750 C CA . PHE A 1 32 ? 5.336 1.278 0.348 1.00 0.00 12 PHE A CA 13
ATOM 14751 C C . PHE A 1 32 ? 6.137 0.363 1.285 1.00 0.00 12 PHE A C 13
ATOM 14752 O O . PHE A 1 32 ? 7.140 0.795 1.856 1.00 0.00 12 PHE A O 13
ATOM 14769 N N . ALA A 1 33 ? 5.723 -0.901 1.427 1.00 0.00 13 ALA A N 13
ATOM 14770 C CA . ALA A 1 33 ? 6.354 -1.837 2.362 1.00 0.00 13 ALA A CA 13
ATOM 14771 C C . ALA A 1 33 ? 7.787 -2.218 1.940 1.00 0.00 13 ALA A C 13
ATOM 14772 O O . ALA A 1 33 ? 8.656 -2.430 2.788 1.00 0.00 13 ALA A O 13
ATOM 14779 N N . ASP A 1 34 ? 8.041 -2.277 0.628 1.00 0.00 14 ASP A N 13
ATOM 14780 C CA . ASP A 1 34 ? 9.372 -2.490 0.047 1.00 0.00 14 ASP A CA 13
ATOM 14781 C C . ASP A 1 34 ? 10.325 -1.292 0.277 1.00 0.00 14 ASP A C 13
ATOM 14782 O O . ASP A 1 34 ? 11.547 -1.464 0.299 1.00 0.00 14 ASP A O 13
ATOM 14791 N N . GLY A 1 35 ? 9.776 -0.089 0.506 1.00 0.00 15 GLY A N 13
ATOM 14792 C CA . GLY A 1 35 ? 10.520 1.130 0.851 1.00 0.00 15 GLY A CA 13
ATOM 14793 C C . GLY A 1 35 ? 10.835 2.041 -0.344 1.00 0.00 15 GLY A C 13
ATOM 14794 O O . GLY A 1 35 ? 11.843 2.749 -0.327 1.00 0.00 15 GLY A O 13
ATOM 14798 N N . ASP A 1 36 ? 10.000 2.021 -1.388 1.00 0.00 16 ASP A N 13
ATOM 14799 C CA . ASP A 1 36 ? 10.262 2.618 -2.710 1.00 0.00 16 ASP A CA 13
ATOM 14800 C C . ASP A 1 36 ? 9.106 3.526 -3.200 1.00 0.00 16 ASP A C 13
ATOM 14801 O O . ASP A 1 36 ? 8.901 3.711 -4.402 1.00 0.00 16 ASP A O 13
ATOM 14810 N N . LEU A 1 37 ? 8.355 4.122 -2.263 1.00 0.00 17 LEU A N 13
ATOM 14811 C CA . LEU A 1 37 ? 7.235 5.040 -2.521 1.00 0.00 17 LEU A CA 13
ATOM 14812 C C . LEU A 1 37 ? 7.564 6.469 -2.012 1.00 0.00 17 LEU A C 13
ATOM 14813 O O . LEU A 1 37 ? 8.016 6.605 -0.868 1.00 0.00 17 LEU A O 13
ATOM 14829 N N . PRO A 1 38 ? 7.350 7.539 -2.811 1.00 0.00 18 PRO A N 13
ATOM 14830 C CA . PRO A 1 38 ? 7.637 8.922 -2.405 1.00 0.00 18 PRO A CA 13
ATOM 14831 C C . PRO A 1 38 ? 6.590 9.469 -1.409 1.00 0.00 18 PRO A C 13
ATOM 14832 O O . PRO A 1 38 ? 5.455 8.982 -1.380 1.00 0.00 18 PRO A O 13
ATOM 14843 N N . PRO A 1 39 ? 6.914 10.516 -0.622 1.00 0.00 19 PRO A N 13
ATOM 14844 C CA . PRO A 1 39 ? 6.053 11.003 0.463 1.00 0.00 19 PRO A CA 13
ATOM 14845 C C . PRO A 1 39 ? 4.715 11.588 -0.021 1.00 0.00 19 PRO A C 13
ATOM 14846 O O . PRO A 1 39 ? 3.690 11.417 0.642 1.00 0.00 19 PRO A O 13
ATOM 14857 N N . MET A 1 40 ? 4.698 12.235 -1.194 1.00 0.00 20 MET A N 13
ATOM 14858 C CA . MET A 1 40 ? 3.474 12.773 -1.807 1.00 0.00 20 MET A CA 13
ATOM 14859 C C . MET A 1 40 ? 2.448 11.679 -2.157 1.00 0.00 20 MET A C 13
ATOM 14860 O O . MET A 1 40 ? 1.249 11.858 -1.937 1.00 0.00 20 MET A O 13
ATOM 14874 N N . GLU A 1 41 ? 2.910 10.521 -2.643 1.00 0.00 21 GLU A N 13
ATOM 14875 C CA . GLU A 1 41 ? 2.043 9.375 -2.943 1.00 0.00 21 GLU A CA 13
ATOM 14876 C C . GLU A 1 41 ? 1.726 8.558 -1.686 1.00 0.00 21 GLU A C 13
ATOM 14877 O O . GLU A 1 41 ? 0.629 8.011 -1.583 1.00 0.00 21 GLU A O 13
ATOM 14889 N N . ALA A 1 42 ? 2.637 8.525 -0.704 1.00 0.00 22 ALA A N 13
ATOM 14890 C CA . ALA A 1 42 ? 2.428 7.851 0.576 1.00 0.00 22 ALA A CA 13
ATOM 14891 C C . ALA A 1 42 ? 1.220 8.402 1.364 1.00 0.00 22 ALA A C 13
ATOM 14892 O O . ALA A 1 42 ? 0.499 7.636 2.007 1.00 0.00 22 ALA A O 13
ATOM 14899 N N . GLN A 1 43 ? 0.945 9.709 1.276 1.00 0.00 23 GLN A N 13
ATOM 14900 C CA . GLN A 1 43 ? -0.291 10.297 1.806 1.00 0.00 23 GLN A CA 13
ATOM 14901 C C . GLN A 1 43 ? -1.517 9.967 0.930 1.00 0.00 23 GLN A C 13
ATOM 14902 O O . GLN A 1 43 ? -2.591 9.677 1.461 1.00 0.00 23 GLN A O 13
ATOM 14916 N N . ALA A 1 44 ? -1.367 9.977 -0.401 1.00 0.00 24 ALA A N 13
ATOM 14917 C CA . ALA A 1 44 ? -2.463 9.764 -1.352 1.00 0.00 24 ALA A CA 13
ATOM 14918 C C . ALA A 1 44 ? -3.098 8.361 -1.253 1.00 0.00 24 ALA A C 13
ATOM 14919 O O . ALA A 1 44 ? -4.321 8.248 -1.134 1.00 0.00 24 ALA A O 13
ATOM 14926 N N . PHE A 1 45 ? -2.290 7.290 -1.245 1.00 0.00 25 PHE A N 13
ATOM 14927 C CA . PHE A 1 45 ? -2.788 5.921 -1.012 1.00 0.00 25 PHE A CA 13
ATOM 14928 C C . PHE A 1 45 ? -3.088 5.643 0.478 1.00 0.00 25 PHE A C 13
ATOM 14929 O O . PHE A 1 45 ? -3.887 4.761 0.797 1.00 0.00 25 PHE A O 13
ATOM 14946 N N . GLY A 1 46 ? -2.490 6.423 1.391 1.00 0.00 26 GLY A N 13
ATOM 14947 C CA . GLY A 1 46 ? -2.622 6.304 2.849 1.00 0.00 26 GLY A CA 13
ATOM 14948 C C . GLY A 1 46 ? -4.069 6.315 3.358 1.00 0.00 26 GLY A C 13
ATOM 14949 O O . GLY A 1 46 ? -4.399 5.608 4.311 1.00 0.00 26 GLY A O 13
ATOM 14953 N N . GLN A 1 47 ? -4.953 7.059 2.684 1.00 0.00 27 GLN A N 13
ATOM 14954 C CA . GLN A 1 47 ? -6.395 7.105 2.959 1.00 0.00 27 GLN A CA 13
ATOM 14955 C C . GLN A 1 47 ? -7.063 5.728 2.774 1.00 0.00 27 GLN A C 13
ATOM 14956 O O . GLN A 1 47 ? -7.879 5.319 3.603 1.00 0.00 27 GLN A O 13
ATOM 14970 N N . HIS A 1 48 ? -6.677 4.978 1.732 1.00 0.00 28 HIS A N 13
ATOM 14971 C CA . HIS A 1 48 ? -7.150 3.607 1.469 1.00 0.00 28 HIS A CA 13
ATOM 14972 C C . HIS A 1 48 ? -6.422 2.541 2.305 1.00 0.00 28 HIS A C 13
ATOM 14973 O O . HIS A 1 48 ? -6.969 1.461 2.526 1.00 0.00 28 HIS A O 13
ATOM 14988 N N . LEU A 1 49 ? -5.212 2.839 2.796 1.00 0.00 29 LEU A N 13
ATOM 14989 C CA . LEU A 1 49 ? -4.443 1.984 3.719 1.00 0.00 29 LEU A CA 13
ATOM 14990 C C . LEU A 1 49 ? -5.102 1.808 5.111 1.00 0.00 29 LEU A C 13
ATOM 14991 O O . LEU A 1 49 ? -4.612 1.033 5.935 1.00 0.00 29 LEU A O 13
ATOM 15007 N N . ALA A 1 50 ? -6.213 2.506 5.382 1.00 0.00 30 ALA A N 13
ATOM 15008 C CA . ALA A 1 50 ? -7.144 2.191 6.471 1.00 0.00 30 ALA A CA 13
ATOM 15009 C C . ALA A 1 50 ? -7.556 0.695 6.510 1.00 0.00 30 ALA A C 13
ATOM 15010 O O . ALA A 1 50 ? -7.358 -0.043 5.542 1.00 0.00 30 ALA A O 13
ATOM 15017 N N . ASP A 1 51 ? -8.145 0.248 7.627 1.00 0.00 31 ASP A N 13
ATOM 15018 C CA . ASP A 1 51 ? -8.547 -1.147 7.884 1.00 0.00 31 ASP A CA 13
ATOM 15019 C C . ASP A 1 51 ? -9.298 -1.789 6.699 1.00 0.00 31 ASP A C 13
ATOM 15020 O O . ASP A 1 51 ? -10.440 -1.439 6.388 1.00 0.00 31 ASP A O 13
ATOM 15029 N N . CYS A 1 52 ? -8.618 -2.713 6.018 1.00 0.00 32 CYS A N 13
ATOM 15030 C CA . CYS A 1 52 ? -9.013 -3.317 4.747 1.00 0.00 32 CYS A CA 13
ATOM 15031 C C . CYS A 1 52 ? -8.297 -4.670 4.601 1.00 0.00 32 CYS A C 13
ATOM 15032 O O . CYS A 1 52 ? -7.089 -4.702 4.363 1.00 0.00 32 CYS A O 13
ATOM 15039 N N . GLU A 1 53 ? -9.017 -5.793 4.716 1.00 0.00 33 GLU A N 13
ATOM 15040 C CA . GLU A 1 53 ? -8.446 -7.149 4.588 1.00 0.00 33 GLU A CA 13
ATOM 15041 C C . GLU A 1 53 ? -7.590 -7.299 3.321 1.00 0.00 33 GLU A C 13
ATOM 15042 O O . GLU A 1 53 ? -6.460 -7.782 3.384 1.00 0.00 33 GLU A O 13
ATOM 15054 N N . LYS A 1 54 ? -8.088 -6.803 2.182 1.00 0.00 34 LYS A N 13
ATOM 15055 C CA . LYS A 1 54 ? -7.393 -6.819 0.884 1.00 0.00 34 LYS A CA 13
ATOM 15056 C C . LYS A 1 54 ? -6.044 -6.080 0.921 1.00 0.00 34 LYS A C 13
ATOM 15057 O O . LYS A 1 54 ? -5.098 -6.515 0.266 1.00 0.00 34 LYS A O 13
ATOM 15076 N N . CYS A 1 55 ? -5.930 -5.004 1.712 1.00 0.00 35 CYS A N 13
ATOM 15077 C CA . CYS A 1 55 ? -4.658 -4.316 1.955 1.00 0.00 35 CYS A CA 13
ATOM 15078 C C . CYS A 1 55 ? -3.749 -5.112 2.909 1.00 0.00 35 CYS A C 13
ATOM 15079 O O . CYS A 1 55 ? -2.582 -5.346 2.596 1.00 0.00 35 CYS A O 13
ATOM 15086 N N . GLN A 1 56 ? -4.262 -5.549 4.067 1.00 0.00 36 GLN A N 13
ATOM 15087 C CA . GLN A 1 56 ? -3.466 -6.270 5.071 1.00 0.00 36 GLN A CA 13
ATOM 15088 C C . GLN A 1 56 ? -2.905 -7.605 4.542 1.00 0.00 36 GLN A C 13
ATOM 15089 O O . GLN A 1 56 ? -1.750 -7.928 4.822 1.00 0.00 36 GLN A O 13
ATOM 15103 N N . VAL A 1 57 ? -3.673 -8.341 3.728 1.00 0.00 37 VAL A N 13
ATOM 15104 C CA . VAL A 1 57 ? -3.223 -9.558 3.022 1.00 0.00 37 VAL A CA 13
ATOM 15105 C C . VAL A 1 57 ? -2.053 -9.259 2.079 1.00 0.00 37 VAL A C 13
ATOM 15106 O O . VAL A 1 57 ? -1.064 -9.992 2.086 1.00 0.00 37 VAL A O 13
ATOM 15119 N N . GLU A 1 58 ? -2.119 -8.176 1.298 1.00 0.00 38 GLU A N 13
ATOM 15120 C CA . GLU A 1 58 ? -1.033 -7.803 0.381 1.00 0.00 38 GLU A CA 13
ATOM 15121 C C . GLU A 1 58 ? 0.211 -7.292 1.130 1.00 0.00 38 GLU A C 13
ATOM 15122 O O . GLU A 1 58 ? 1.334 -7.556 0.702 1.00 0.00 38 GLU A O 13
ATOM 15134 N N . LEU A 1 59 ? 0.033 -6.611 2.272 1.00 0.00 39 LEU A N 13
ATOM 15135 C CA . LEU A 1 59 ? 1.125 -6.085 3.099 1.00 0.00 39 LEU A CA 13
ATOM 15136 C C . LEU A 1 59 ? 1.885 -7.211 3.809 1.00 0.00 39 LEU A C 13
ATOM 15137 O O . LEU A 1 59 ? 3.104 -7.322 3.671 1.00 0.00 39 LEU A O 13
ATOM 15153 N N . THR A 1 60 ? 1.173 -8.063 4.556 1.00 0.00 40 THR A N 13
ATOM 15154 C CA . THR A 1 60 ? 1.778 -9.135 5.367 1.00 0.00 40 THR A CA 13
ATOM 15155 C C . THR A 1 60 ? 2.530 -10.169 4.525 1.00 0.00 40 THR A C 13
ATOM 15156 O O . THR A 1 60 ? 3.537 -10.719 4.973 1.00 0.00 40 THR A O 13
ATOM 15167 N N . ARG A 1 61 ? 2.123 -10.352 3.258 1.00 0.00 41 ARG A N 13
ATOM 15168 C CA . ARG A 1 61 ? 2.849 -11.140 2.248 1.00 0.00 41 ARG A CA 13
ATOM 15169 C C . ARG A 1 61 ? 4.315 -10.715 2.139 1.00 0.00 41 ARG A C 13
ATOM 15170 O O . ARG A 1 61 ? 5.199 -11.564 2.078 1.00 0.00 41 ARG A O 13
ATOM 15191 N N . LEU A 1 62 ? 4.575 -9.407 2.157 1.00 0.00 42 LEU A N 13
ATOM 15192 C CA . LEU A 1 62 ? 5.919 -8.845 1.998 1.00 0.00 42 LEU A CA 13
ATOM 15193 C C . LEU A 1 62 ? 6.721 -8.971 3.296 1.00 0.00 42 LEU A C 13
ATOM 15194 O O . LEU A 1 62 ? 7.898 -9.330 3.261 1.00 0.00 42 LEU A O 13
ATOM 15210 N N . LEU A 1 63 ? 6.070 -8.745 4.445 1.00 0.00 43 LEU A N 13
ATOM 15211 C CA . LEU A 1 63 ? 6.698 -8.886 5.763 1.00 0.00 43 LEU A CA 13
ATOM 15212 C C . LEU A 1 63 ? 7.127 -10.340 6.029 1.00 0.00 43 LEU A C 13
ATOM 15213 O O . LEU A 1 63 ? 8.185 -10.578 6.609 1.00 0.00 43 LEU A O 13
ATOM 15229 N N . GLN A 1 64 ? 6.335 -11.311 5.564 1.00 0.00 44 GLN A N 13
ATOM 15230 C CA . GLN A 1 64 ? 6.628 -12.740 5.681 1.00 0.00 44 GLN A CA 13
ATOM 15231 C C . GLN A 1 64 ? 7.894 -13.144 4.902 1.00 0.00 44 GLN A C 13
ATOM 15232 O O . GLN A 1 64 ? 8.760 -13.831 5.449 1.00 0.00 44 GLN A O 13
ATOM 15246 N N . LEU A 1 65 ? 8.041 -12.693 3.648 1.00 0.00 45 LEU A N 13
ATOM 15247 C CA . LEU A 1 65 ? 9.250 -12.949 2.847 1.00 0.00 45 LEU A CA 13
ATOM 15248 C C . LEU A 1 65 ? 10.476 -12.185 3.379 1.00 0.00 45 LEU A C 13
ATOM 15249 O O . LEU A 1 65 ? 11.593 -12.698 3.321 1.00 0.00 45 LEU A O 13
ATOM 15265 N N . ASP A 1 66 ? 10.275 -10.985 3.929 1.00 0.00 46 ASP A N 13
ATOM 15266 C CA . ASP A 1 66 ? 11.332 -10.183 4.565 1.00 0.00 46 ASP A CA 13
ATOM 15267 C C . ASP A 1 66 ? 11.836 -10.777 5.901 1.00 0.00 46 ASP A C 13
ATOM 15268 O O . ASP A 1 66 ? 13.021 -10.656 6.220 1.00 0.00 46 ASP A O 13
ATOM 15277 N N . GLN A 1 67 ? 10.966 -11.449 6.669 1.00 0.00 47 GLN A N 13
ATOM 15278 C CA . GLN A 1 67 ? 11.335 -12.170 7.896 1.00 0.00 47 GLN A CA 13
ATOM 15279 C C . GLN A 1 67 ? 12.241 -13.387 7.617 1.00 0.00 47 GLN A C 13
ATOM 15280 O O . GLN A 1 67 ? 13.135 -13.687 8.411 1.00 0.00 47 GLN A O 13
ATOM 15294 N N . LEU A 1 68 ? 12.024 -14.088 6.498 1.00 0.00 48 LEU A N 13
ATOM 15295 C CA . LEU A 1 68 ? 12.846 -15.224 6.065 1.00 0.00 48 LEU A CA 13
ATOM 15296 C C . LEU A 1 68 ? 14.275 -14.798 5.660 1.00 0.00 48 LEU A C 13
ATOM 15297 O O . LEU A 1 68 ? 14.529 -13.658 5.264 1.00 0.00 48 LEU A O 13
ATOM 15313 N N . GLY A 1 69 ? 15.221 -15.738 5.749 1.00 0.00 49 GLY A N 13
ATOM 15314 C CA . GLY A 1 69 ? 16.632 -15.559 5.377 1.00 0.00 49 GLY A CA 13
ATOM 15315 C C . GLY A 1 69 ? 17.500 -15.038 6.528 1.00 0.00 49 GLY A C 13
ATOM 15316 O O . GLY A 1 69 ? 18.370 -15.761 7.021 1.00 0.00 49 GLY A O 13
ATOM 15320 N N . ARG A 1 70 ? 17.251 -13.805 6.993 1.00 0.00 50 ARG A N 13
ATOM 15321 C CA . ARG A 1 70 ? 17.932 -13.219 8.166 1.00 0.00 50 ARG A CA 13
ATOM 15322 C C . ARG A 1 70 ? 17.428 -13.832 9.480 1.00 0.00 50 ARG A C 13
ATOM 15323 O O . ARG A 1 70 ? 16.298 -14.313 9.563 1.00 0.00 50 ARG A O 13
ATOM 15344 N N . GLY A 1 71 ? 18.271 -13.821 10.516 1.00 0.00 51 GLY A N 13
ATOM 15345 C CA . GLY A 1 71 ? 17.962 -14.335 11.863 1.00 0.00 51 GLY A CA 13
ATOM 15346 C C . GLY A 1 71 ? 17.930 -15.867 12.000 1.00 0.00 51 GLY A C 13
ATOM 15347 O O . GLY A 1 71 ? 18.017 -16.381 13.117 1.00 0.00 51 GLY A O 13
ATOM 15351 N N . TYR A 1 72 ? 17.837 -16.610 10.890 1.00 0.00 52 TYR A N 13
ATOM 15352 C CA . TYR A 1 72 ? 17.940 -18.071 10.851 1.00 0.00 52 TYR A CA 13
ATOM 15353 C C . TYR A 1 72 ? 19.359 -18.523 11.246 1.00 0.00 52 TYR A C 13
ATOM 15354 O O . TYR A 1 72 ? 20.342 -18.142 10.602 1.00 0.00 52 TYR A O 13
ATOM 15372 N N . ILE A 1 73 ? 19.475 -19.300 12.328 1.00 0.00 53 ILE A N 13
ATOM 15373 C CA . ILE A 1 73 ? 20.761 -19.772 12.872 1.00 0.00 53 ILE A CA 13
ATOM 15374 C C . ILE A 1 73 ? 21.511 -20.695 11.893 1.00 0.00 53 ILE A C 13
ATOM 15375 O O . ILE A 1 73 ? 20.902 -21.414 11.098 1.00 0.00 53 ILE A O 13
ATOM 15391 N N . GLU A 1 74 ? 22.847 -20.677 11.934 1.00 0.00 54 GLU A N 13
ATOM 15392 C CA . GLU A 1 74 ? 23.683 -21.571 11.115 1.00 0.00 54 GLU A CA 13
ATOM 15393 C C . GLU A 1 74 ? 23.685 -23.017 11.650 1.00 0.00 54 GLU A C 13
ATOM 15394 O O . GLU A 1 74 ? 23.559 -23.246 12.855 1.00 0.00 54 GLU A O 13
ATOM 15406 N N . ARG A 1 75 ? 23.860 -24.007 10.763 1.00 0.00 55 ARG A N 13
ATOM 15407 C CA . ARG A 1 75 ? 23.868 -25.438 11.138 1.00 0.00 55 ARG A CA 13
ATOM 15408 C C . ARG A 1 75 ? 25.167 -25.884 11.824 1.00 0.00 55 ARG A C 13
ATOM 15409 O O . ARG A 1 75 ? 25.139 -26.790 12.657 1.00 0.00 55 ARG A O 13
ATOM 15430 N N . HIS A 1 76 ? 26.300 -25.259 11.482 1.00 0.00 56 HIS A N 13
ATOM 15431 C CA . HIS A 1 76 ? 27.649 -25.636 11.940 1.00 0.00 56 HIS A CA 13
ATOM 15432 C C . HIS A 1 76 ? 28.104 -24.789 13.139 1.00 0.00 56 HIS A C 13
ATOM 15433 O O . HIS A 1 76 ? 28.705 -23.726 12.967 1.00 0.00 56 HIS A O 13
ATOM 15448 N N . GLY A 1 77 ? 27.820 -25.257 14.354 1.00 0.00 57 GLY A N 13
ATOM 15449 C CA . GLY A 1 77 ? 28.229 -24.604 15.607 1.00 0.00 57 GLY A CA 13
ATOM 15450 C C . GLY A 1 77 ? 27.307 -24.932 16.787 1.00 0.00 57 GLY A C 13
ATOM 15451 O O . GLY A 1 77 ? 27.765 -25.572 17.740 1.00 0.00 57 GLY A O 13
ATOM 15455 N N . PRO A 1 78 ? 26.010 -24.561 16.735 1.00 0.00 58 PRO A N 13
ATOM 15456 C CA . PRO A 1 78 ? 25.033 -24.954 17.750 1.00 0.00 58 PRO A CA 13
ATOM 15457 C C . PRO A 1 78 ? 24.745 -26.463 17.692 1.00 0.00 58 PRO A C 13
ATOM 15458 O O . PRO A 1 78 ? 24.772 -27.084 16.625 1.00 0.00 58 PRO A O 13
ATOM 15469 N N . VAL A 1 79 ? 24.464 -27.059 18.854 1.00 0.00 59 VAL A N 13
ATOM 15470 C CA . VAL A 1 79 ? 24.159 -28.494 18.994 1.00 0.00 59 VAL A CA 13
ATOM 15471 C C . VAL A 1 79 ? 22.823 -28.824 18.317 1.00 0.00 59 VAL A C 13
ATOM 15472 O O . VAL A 1 79 ? 21.798 -28.201 18.602 1.00 0.00 59 VAL A O 13
ATOM 15485 N N . ASP A 1 80 ? 22.826 -29.820 17.428 1.00 0.00 60 ASP A N 13
ATOM 15486 C CA . ASP A 1 80 ? 21.637 -30.310 16.724 1.00 0.00 60 ASP A CA 13
ATOM 15487 C C . ASP A 1 80 ? 21.025 -31.494 17.491 1.00 0.00 60 ASP A C 13
ATOM 15488 O O . ASP A 1 80 ? 21.612 -32.578 17.553 1.00 0.00 60 ASP A O 13
ATOM 15497 N N . ILE A 1 81 ? 19.863 -31.273 18.114 1.00 0.00 61 ILE A N 13
ATOM 15498 C CA . ILE A 1 81 ? 19.136 -32.301 18.879 1.00 0.00 61 ILE A CA 13
ATOM 15499 C C . ILE A 1 81 ? 18.765 -33.476 17.945 1.00 0.00 61 ILE A C 13
ATOM 15500 O O . ILE A 1 81 ? 18.245 -33.225 16.853 1.00 0.00 61 ILE A O 13
ATOM 15516 N N . PRO A 1 82 ? 18.999 -34.748 18.327 1.00 0.00 62 PRO A N 13
ATOM 15517 C CA . PRO A 1 82 ? 18.628 -35.898 17.502 1.00 0.00 62 PRO A CA 13
ATOM 15518 C C . PRO A 1 82 ? 17.103 -36.067 17.385 1.00 0.00 62 PRO A C 13
ATOM 15519 O O . PRO A 1 82 ? 16.357 -35.832 18.339 1.00 0.00 62 PRO A O 13
ATOM 15530 N N . TRP A 1 83 ? 16.649 -36.564 16.230 1.00 0.00 63 TRP A N 13
ATOM 15531 C CA . TRP A 1 83 ? 15.227 -36.777 15.900 1.00 0.00 63 TRP A CA 13
ATOM 15532 C C . TRP A 1 83 ? 14.906 -38.252 15.567 1.00 0.00 63 TRP A C 13
ATOM 15533 O O . TRP A 1 83 ? 13.864 -38.552 14.977 1.00 0.00 63 TRP A O 13
ATOM 15554 N N . HIS A 1 84 ? 15.800 -39.180 15.951 1.00 0.00 64 HIS A N 13
ATOM 15555 C CA . HIS A 1 84 ? 15.691 -40.633 15.704 1.00 0.00 64 HIS A CA 13
ATOM 15556 C C . HIS A 1 84 ? 15.338 -41.460 16.955 1.00 0.00 64 HIS A C 13
ATOM 15557 O O . HIS A 1 84 ? 14.838 -42.579 16.827 1.00 0.00 64 HIS A O 13
ATOM 15572 N N . ALA A 1 85 ? 15.625 -40.941 18.153 1.00 0.00 65 ALA A N 13
ATOM 15573 C CA . ALA A 1 85 ? 15.281 -41.565 19.433 1.00 0.00 65 ALA A CA 13
ATOM 15574 C C . ALA A 1 85 ? 13.756 -41.574 19.686 1.00 0.00 65 ALA A C 13
ATOM 15575 O O . ALA A 1 85 ? 12.991 -40.890 18.999 1.00 0.00 65 ALA A O 13
ATOM 15582 N N . LEU A 1 86 ? 13.325 -42.318 20.711 1.00 0.00 66 LEU A N 13
ATOM 15583 C CA . LEU A 1 86 ? 11.920 -42.461 21.116 1.00 0.00 66 LEU A CA 13
ATOM 15584 C C . LEU A 1 86 ? 11.756 -42.128 22.620 1.00 0.00 66 LEU A C 13
ATOM 15585 O O . LEU A 1 86 ? 11.541 -43.027 23.441 1.00 0.00 66 LEU A O 13
ATOM 15601 N N . PRO A 1 87 ? 11.920 -40.845 23.014 1.00 0.00 67 PRO A N 13
ATOM 15602 C CA . PRO A 1 87 ? 11.708 -40.393 24.390 1.00 0.00 67 PRO A CA 13
ATOM 15603 C C . PRO A 1 87 ? 10.216 -40.416 24.773 1.00 0.00 67 PRO A C 13
ATOM 15604 O O . PRO A 1 87 ? 9.333 -40.512 23.913 1.00 0.00 67 PRO A O 13
ATOM 15615 N N . ARG A 1 88 ? 9.921 -40.286 26.074 1.00 0.00 68 ARG A N 13
ATOM 15616 C CA . ARG A 1 88 ? 8.549 -40.159 26.600 1.00 0.00 68 ARG A CA 13
ATOM 15617 C C . ARG A 1 88 ? 7.830 -38.944 25.998 1.00 0.00 68 ARG A C 13
ATOM 15618 O O . ARG A 1 88 ? 8.311 -37.812 26.100 1.00 0.00 68 ARG A O 13
ATOM 15639 N N . ASN A 1 89 ? 6.678 -39.190 25.373 1.00 0.00 69 ASN A N 13
ATOM 15640 C CA . ASN A 1 89 ? 5.784 -38.156 24.842 1.00 0.00 69 ASN A CA 13
ATOM 15641 C C . ASN A 1 89 ? 5.151 -37.273 25.947 1.00 0.00 69 ASN A C 13
ATOM 15642 O O . ASN A 1 89 ? 5.163 -37.614 27.136 1.00 0.00 69 ASN A O 13
ATOM 15653 N N . ARG A 1 90 ? 4.601 -36.121 25.535 1.00 0.00 70 ARG A N 13
ATOM 15654 C CA . ARG A 1 90 ? 4.011 -35.064 26.383 1.00 0.00 70 ARG A CA 13
ATOM 15655 C C . ARG A 1 90 ? 2.782 -34.431 25.710 1.00 0.00 70 ARG A C 13
ATOM 15656 O O . ARG A 1 90 ? 2.859 -34.083 24.508 1.00 0.00 70 ARG A O 13
ATOM 15679 N N . LEU A 1 13 ? 1.923 -20.253 -31.742 1.00 0.00 -7 LEU A N 14
ATOM 15680 C CA . LEU A 1 13 ? 0.836 -19.342 -31.285 1.00 0.00 -7 LEU A CA 14
ATOM 15681 C C . LEU A 1 13 ? 0.761 -19.329 -29.753 1.00 0.00 -7 LEU A C 14
ATOM 15682 O O . LEU A 1 13 ? 1.201 -20.279 -29.103 1.00 0.00 -7 LEU A O 14
ATOM 15698 N N . VAL A 1 14 ? 0.202 -18.265 -29.165 1.00 0.00 -6 VAL A N 14
ATOM 15699 C CA . VAL A 1 14 ? 0.022 -18.103 -27.705 1.00 0.00 -6 VAL A CA 14
ATOM 15700 C C . VAL A 1 14 ? -1.226 -17.240 -27.405 1.00 0.00 -6 VAL A C 14
ATOM 15701 O O . VAL A 1 14 ? -1.457 -16.255 -28.118 1.00 0.00 -6 VAL A O 14
ATOM 15714 N N . PRO A 1 15 ? -2.057 -17.577 -26.393 1.00 0.00 -5 PRO A N 14
ATOM 15715 C CA . PRO A 1 15 ? -3.176 -16.734 -25.951 1.00 0.00 -5 PRO A CA 14
ATOM 15716 C C . PRO A 1 15 ? -2.696 -15.473 -25.199 1.00 0.00 -5 PRO A C 14
ATOM 15717 O O . PRO A 1 15 ? -1.492 -15.253 -25.020 1.00 0.00 -5 PRO A O 14
ATOM 15728 N N . ARG A 1 16 ? -3.634 -14.635 -24.731 1.00 0.00 -4 ARG A N 14
ATOM 15729 C CA . ARG A 1 16 ? -3.334 -13.485 -23.852 1.00 0.00 -4 ARG A CA 14
ATOM 15730 C C . ARG A 1 16 ? -2.585 -13.911 -22.578 1.00 0.00 -4 ARG A C 14
ATOM 15731 O O . ARG A 1 16 ? -2.800 -15.008 -22.054 1.00 0.00 -4 ARG A O 14
ATOM 15752 N N . GLY A 1 17 ? -1.737 -13.016 -22.069 1.00 0.00 -3 GLY A N 14
ATOM 15753 C CA . GLY A 1 17 ? -0.974 -13.186 -20.827 1.00 0.00 -3 GLY A CA 14
ATOM 15754 C C . GLY A 1 17 ? -1.749 -12.687 -19.602 1.00 0.00 -3 GLY A C 14
ATOM 15755 O O . GLY A 1 17 ? -2.912 -13.050 -19.398 1.00 0.00 -3 GLY A O 14
ATOM 15759 N N . SER A 1 18 ? -1.108 -11.849 -18.781 1.00 0.00 -2 SER A N 14
ATOM 15760 C CA . SER A 1 18 ? -1.750 -11.176 -17.639 1.00 0.00 -2 SER A CA 14
ATOM 15761 C C . SER A 1 18 ? -2.920 -10.269 -18.064 1.00 0.00 -2 SER A C 14
ATOM 15762 O O . SER A 1 18 ? -2.981 -9.789 -19.203 1.00 0.00 -2 SER A O 14
ATOM 15770 N N . HIS A 1 19 ? -3.852 -10.014 -17.140 1.00 0.00 -1 HIS A N 14
ATOM 15771 C CA . HIS A 1 19 ? -4.991 -9.099 -17.323 1.00 0.00 -1 HIS A CA 14
ATOM 15772 C C . HIS A 1 19 ? -4.588 -7.629 -17.082 1.00 0.00 -1 HIS A C 14
ATOM 15773 O O . HIS A 1 19 ? -3.488 -7.341 -16.602 1.00 0.00 -1 HIS A O 14
ATOM 15788 N N . MET A 1 20 ? -5.486 -6.690 -17.394 1.00 0.00 0 MET A N 14
ATOM 15789 C CA . MET A 1 20 ? -5.314 -5.254 -17.101 1.00 0.00 0 MET A CA 14
ATOM 15790 C C . MET A 1 20 ? -5.119 -5.019 -15.587 1.00 0.00 0 MET A C 14
ATOM 15791 O O . MET A 1 20 ? -5.771 -5.679 -14.773 1.00 0.00 0 MET A O 14
ATOM 15805 N N . MET A 1 21 ? -4.263 -4.063 -15.200 1.00 0.00 1 MET A N 14
ATOM 15806 C CA . MET A 1 21 ? -3.980 -3.724 -13.793 1.00 0.00 1 MET A CA 14
ATOM 15807 C C . MET A 1 21 ? -4.428 -2.286 -13.483 1.00 0.00 1 MET A C 14
ATOM 15808 O O . MET A 1 21 ? -3.834 -1.316 -13.964 1.00 0.00 1 MET A O 14
ATOM 15822 N N . SER A 1 22 ? -5.490 -2.151 -12.684 1.00 0.00 2 SER A N 14
ATOM 15823 C CA . SER A 1 22 ? -6.035 -0.865 -12.214 1.00 0.00 2 SER A CA 14
ATOM 15824 C C . SER A 1 22 ? -5.071 -0.109 -11.285 1.00 0.00 2 SER A C 14
ATOM 15825 O O . SER A 1 22 ? -4.279 -0.717 -10.558 1.00 0.00 2 SER A O 14
ATOM 15833 N N . SER A 1 23 ? -5.185 1.223 -11.245 1.00 0.00 3 SER A N 14
ATOM 15834 C CA . SER A 1 23 ? -4.338 2.127 -10.439 1.00 0.00 3 SER A CA 14
ATOM 15835 C C . SER A 1 23 ? -5.027 2.556 -9.129 1.00 0.00 3 SER A C 14
ATOM 15836 O O . SER A 1 23 ? -5.126 3.745 -8.811 1.00 0.00 3 SER A O 14
ATOM 15844 N N . SER A 1 24 ? -5.552 1.581 -8.382 1.00 0.00 4 SER A N 14
ATOM 15845 C CA . SER A 1 24 ? -6.274 1.784 -7.113 1.00 0.00 4 SER A CA 14
ATOM 15846 C C . SER A 1 24 ? -5.329 1.879 -5.898 1.00 0.00 4 SER A C 14
ATOM 15847 O O . SER A 1 24 ? -4.292 1.209 -5.865 1.00 0.00 4 SER A O 14
ATOM 15855 N N . PRO A 1 25 ? -5.692 2.639 -4.841 1.00 0.00 5 PRO A N 14
ATOM 15856 C CA . PRO A 1 25 ? -4.842 2.833 -3.660 1.00 0.00 5 PRO A CA 14
ATOM 15857 C C . PRO A 1 25 ? -4.682 1.573 -2.791 1.00 0.00 5 PRO A C 14
ATOM 15858 O O . PRO A 1 25 ? -3.747 1.490 -1.997 1.00 0.00 5 PRO A O 14
ATOM 15869 N N . CYS A 1 26 ? -5.542 0.561 -2.972 1.00 0.00 6 CYS A N 14
ATOM 15870 C CA . CYS A 1 26 ? -5.391 -0.765 -2.354 1.00 0.00 6 CYS A CA 14
ATOM 15871 C C . CYS A 1 26 ? -4.150 -1.544 -2.850 1.00 0.00 6 CYS A C 14
ATOM 15872 O O . CYS A 1 26 ? -3.724 -2.490 -2.191 1.00 0.00 6 CYS A O 14
ATOM 15879 N N . ASP A 1 27 ? -3.548 -1.129 -3.972 1.00 0.00 7 ASP A N 14
ATOM 15880 C CA . ASP A 1 27 ? -2.323 -1.719 -4.537 1.00 0.00 7 ASP A CA 14
ATOM 15881 C C . ASP A 1 27 ? -1.120 -0.751 -4.491 1.00 0.00 7 ASP A C 14
ATOM 15882 O O . ASP A 1 27 ? 0.025 -1.182 -4.624 1.00 0.00 7 ASP A O 14
ATOM 15891 N N . GLN A 1 28 ? -1.346 0.547 -4.237 1.00 0.00 8 GLN A N 14
ATOM 15892 C CA . GLN A 1 28 ? -0.286 1.563 -4.074 1.00 0.00 8 GLN A CA 14
ATOM 15893 C C . GLN A 1 28 ? 0.606 1.294 -2.853 1.00 0.00 8 GLN A C 14
ATOM 15894 O O . GLN A 1 28 ? 1.782 1.660 -2.845 1.00 0.00 8 GLN A O 14
ATOM 15908 N N . LEU A 1 29 ? 0.071 0.594 -1.846 1.00 0.00 9 LEU A N 14
ATOM 15909 C CA . LEU A 1 29 ? 0.815 0.115 -0.682 1.00 0.00 9 LEU A CA 14
ATOM 15910 C C . LEU A 1 29 ? 2.015 -0.779 -1.019 1.00 0.00 9 LEU A C 14
ATOM 15911 O O . LEU A 1 29 ? 2.925 -0.918 -0.202 1.00 0.00 9 LEU A O 14
ATOM 15927 N N . GLN A 1 30 ? 2.031 -1.364 -2.219 1.00 0.00 10 GLN A N 14
ATOM 15928 C CA . GLN A 1 30 ? 3.164 -2.140 -2.711 1.00 0.00 10 GLN A CA 14
ATOM 15929 C C . GLN A 1 30 ? 4.456 -1.305 -2.657 1.00 0.00 10 GLN A C 14
ATOM 15930 O O . GLN A 1 30 ? 5.444 -1.708 -2.042 1.00 0.00 10 GLN A O 14
ATOM 15944 N N . SER A 1 31 ? 4.403 -0.093 -3.216 1.00 0.00 11 SER A N 14
ATOM 15945 C CA . SER A 1 31 ? 5.502 0.881 -3.229 1.00 0.00 11 SER A CA 14
ATOM 15946 C C . SER A 1 31 ? 5.871 1.397 -1.831 1.00 0.00 11 SER A C 14
ATOM 15947 O O . SER A 1 31 ? 7.046 1.664 -1.568 1.00 0.00 11 SER A O 14
ATOM 15955 N N . PHE A 1 32 ? 4.897 1.506 -0.916 1.00 0.00 12 PHE A N 14
ATOM 15956 C CA . PHE A 1 32 ? 5.142 1.836 0.495 1.00 0.00 12 PHE A CA 14
ATOM 15957 C C . PHE A 1 32 ? 5.986 0.760 1.194 1.00 0.00 12 PHE A C 14
ATOM 15958 O O . PHE A 1 32 ? 7.039 1.070 1.754 1.00 0.00 12 PHE A O 14
ATOM 15975 N N . ALA A 1 33 ? 5.558 -0.505 1.139 1.00 0.00 13 ALA A N 14
ATOM 15976 C CA . ALA A 1 33 ? 6.234 -1.603 1.831 1.00 0.00 13 ALA A CA 14
ATOM 15977 C C . ALA A 1 33 ? 7.596 -1.962 1.201 1.00 0.00 13 ALA A C 14
ATOM 15978 O O . ALA A 1 33 ? 8.544 -2.293 1.914 1.00 0.00 13 ALA A O 14
ATOM 15985 N N . ASP A 1 34 ? 7.713 -1.845 -0.129 1.00 0.00 14 ASP A N 14
ATOM 15986 C CA . ASP A 1 34 ? 8.988 -1.931 -0.861 1.00 0.00 14 ASP A CA 14
ATOM 15987 C C . ASP A 1 34 ? 9.988 -0.810 -0.495 1.00 0.00 14 ASP A C 14
ATOM 15988 O O . ASP A 1 34 ? 11.187 -0.950 -0.754 1.00 0.00 14 ASP A O 14
ATOM 15997 N N . GLY A 1 35 ? 9.528 0.291 0.116 1.00 0.00 15 GLY A N 14
ATOM 15998 C CA . GLY A 1 35 ? 10.376 1.390 0.588 1.00 0.00 15 GLY A CA 14
ATOM 15999 C C . GLY A 1 35 ? 10.728 2.423 -0.491 1.00 0.00 15 GLY A C 14
ATOM 16000 O O . GLY A 1 35 ? 11.835 2.967 -0.479 1.00 0.00 15 GLY A O 14
ATOM 16004 N N . ASP A 1 36 ? 9.818 2.681 -1.435 1.00 0.00 16 ASP A N 14
ATOM 16005 C CA . ASP A 1 36 ? 10.044 3.532 -2.616 1.00 0.00 16 ASP A CA 14
ATOM 16006 C C . ASP A 1 36 ? 8.879 4.519 -2.858 1.00 0.00 16 ASP A C 14
ATOM 16007 O O . ASP A 1 36 ? 8.456 4.752 -3.993 1.00 0.00 16 ASP A O 14
ATOM 16016 N N . LEU A 1 37 ? 8.342 5.092 -1.773 1.00 0.00 17 LEU A N 14
ATOM 16017 C CA . LEU A 1 37 ? 7.212 6.030 -1.785 1.00 0.00 17 LEU A CA 14
ATOM 16018 C C . LEU A 1 37 ? 7.557 7.335 -1.023 1.00 0.00 17 LEU A C 14
ATOM 16019 O O . LEU A 1 37 ? 8.045 7.256 0.110 1.00 0.00 17 LEU A O 14
ATOM 16035 N N . PRO A 1 38 ? 7.327 8.533 -1.606 1.00 0.00 18 PRO A N 14
ATOM 16036 C CA . PRO A 1 38 ? 7.655 9.819 -0.977 1.00 0.00 18 PRO A CA 14
ATOM 16037 C C . PRO A 1 38 ? 6.692 10.174 0.176 1.00 0.00 18 PRO A C 14
ATOM 16038 O O . PRO A 1 38 ? 5.551 9.701 0.188 1.00 0.00 18 PRO A O 14
ATOM 16049 N N . PRO A 1 39 ? 7.092 11.049 1.122 1.00 0.00 19 PRO A N 14
ATOM 16050 C CA . PRO A 1 39 ? 6.313 11.341 2.332 1.00 0.00 19 PRO A CA 14
ATOM 16051 C C . PRO A 1 39 ? 4.966 12.031 2.055 1.00 0.00 19 PRO A C 14
ATOM 16052 O O . PRO A 1 39 ? 3.998 11.810 2.786 1.00 0.00 19 PRO A O 14
ATOM 16063 N N . MET A 1 40 ? 4.878 12.839 0.992 1.00 0.00 20 MET A N 14
ATOM 16064 C CA . MET A 1 40 ? 3.648 13.539 0.602 1.00 0.00 20 MET A CA 14
ATOM 16065 C C . MET A 1 40 ? 2.586 12.570 0.052 1.00 0.00 20 MET A C 14
ATOM 16066 O O . MET A 1 40 ? 1.432 12.598 0.481 1.00 0.00 20 MET A O 14
ATOM 16080 N N . GLU A 1 41 ? 2.974 11.667 -0.858 1.00 0.00 21 GLU A N 14
ATOM 16081 C CA . GLU A 1 41 ? 2.068 10.642 -1.401 1.00 0.00 21 GLU A CA 14
ATOM 16082 C C . GLU A 1 41 ? 1.737 9.574 -0.344 1.00 0.00 21 GLU A C 14
ATOM 16083 O O . GLU A 1 41 ? 0.609 9.086 -0.303 1.00 0.00 21 GLU A O 14
ATOM 16095 N N . ALA A 1 42 ? 2.670 9.274 0.573 1.00 0.00 22 ALA A N 14
ATOM 16096 C CA . ALA A 1 42 ? 2.444 8.346 1.682 1.00 0.00 22 ALA A CA 14
ATOM 16097 C C . ALA A 1 42 ? 1.270 8.749 2.600 1.00 0.00 22 ALA A C 14
ATOM 16098 O O . ALA A 1 42 ? 0.553 7.879 3.097 1.00 0.00 22 ALA A O 14
ATOM 16105 N N . GLN A 1 43 ? 1.022 10.051 2.791 1.00 0.00 23 GLN A N 14
ATOM 16106 C CA . GLN A 1 43 ? -0.188 10.536 3.466 1.00 0.00 23 GLN A CA 14
ATOM 16107 C C . GLN A 1 43 ? -1.430 10.477 2.553 1.00 0.00 23 GLN A C 14
ATOM 16108 O O . GLN A 1 43 ? -2.519 10.143 3.022 1.00 0.00 23 GLN A O 14
ATOM 16122 N N . ALA A 1 44 ? -1.279 10.754 1.252 1.00 0.00 24 ALA A N 14
ATOM 16123 C CA . ALA A 1 44 ? -2.378 10.764 0.282 1.00 0.00 24 ALA A CA 14
ATOM 16124 C C . ALA A 1 44 ? -3.045 9.384 0.085 1.00 0.00 24 ALA A C 14
ATOM 16125 O O . ALA A 1 44 ? -4.267 9.279 0.220 1.00 0.00 24 ALA A O 14
ATOM 16132 N N . PHE A 1 45 ? -2.277 8.312 -0.166 1.00 0.00 25 PHE A N 14
ATOM 16133 C CA . PHE A 1 45 ? -2.827 6.940 -0.196 1.00 0.00 25 PHE A CA 14
ATOM 16134 C C . PHE A 1 45 ? -3.129 6.394 1.216 1.00 0.00 25 PHE A C 14
ATOM 16135 O O . PHE A 1 45 ? -3.977 5.511 1.377 1.00 0.00 25 PHE A O 14
ATOM 16152 N N . GLY A 1 46 ? -2.469 6.949 2.245 1.00 0.00 26 GLY A N 14
ATOM 16153 C CA . GLY A 1 46 ? -2.618 6.602 3.662 1.00 0.00 26 GLY A CA 14
ATOM 16154 C C . GLY A 1 46 ? -4.071 6.557 4.148 1.00 0.00 26 GLY A C 14
ATOM 16155 O O . GLY A 1 46 ? -4.436 5.698 4.952 1.00 0.00 26 GLY A O 14
ATOM 16159 N N . GLN A 1 47 ? -4.922 7.430 3.595 1.00 0.00 27 GLN A N 14
ATOM 16160 C CA . GLN A 1 47 ? -6.363 7.494 3.860 1.00 0.00 27 GLN A CA 14
ATOM 16161 C C . GLN A 1 47 ? -7.101 6.164 3.580 1.00 0.00 27 GLN A C 14
ATOM 16162 O O . GLN A 1 47 ? -8.034 5.814 4.306 1.00 0.00 27 GLN A O 14
ATOM 16176 N N . HIS A 1 48 ? -6.667 5.409 2.561 1.00 0.00 28 HIS A N 14
ATOM 16177 C CA . HIS A 1 48 ? -7.213 4.089 2.186 1.00 0.00 28 HIS A CA 14
ATOM 16178 C C . HIS A 1 48 ? -6.392 2.914 2.741 1.00 0.00 28 HIS A C 14
ATOM 16179 O O . HIS A 1 48 ? -6.937 1.829 2.941 1.00 0.00 28 HIS A O 14
ATOM 16194 N N . LEU A 1 49 ? -5.096 3.118 3.004 1.00 0.00 29 LEU A N 14
ATOM 16195 C CA . LEU A 1 49 ? -4.209 2.137 3.654 1.00 0.00 29 LEU A CA 14
ATOM 16196 C C . LEU A 1 49 ? -4.632 1.813 5.107 1.00 0.00 29 LEU A C 14
ATOM 16197 O O . LEU A 1 49 ? -4.278 0.758 5.636 1.00 0.00 29 LEU A O 14
ATOM 16213 N N . ALA A 1 50 ? -5.440 2.681 5.730 1.00 0.00 30 ALA A N 14
ATOM 16214 C CA . ALA A 1 50 ? -6.187 2.405 6.961 1.00 0.00 30 ALA A CA 14
ATOM 16215 C C . ALA A 1 50 ? -6.897 1.030 6.937 1.00 0.00 30 ALA A C 14
ATOM 16216 O O . ALA A 1 50 ? -7.389 0.603 5.892 1.00 0.00 30 ALA A O 14
ATOM 16223 N N . ASP A 1 51 ? -6.958 0.364 8.098 1.00 0.00 31 ASP A N 14
ATOM 16224 C CA . ASP A 1 51 ? -7.373 -1.036 8.324 1.00 0.00 31 ASP A CA 14
ATOM 16225 C C . ASP A 1 51 ? -8.416 -1.581 7.319 1.00 0.00 31 ASP A C 14
ATOM 16226 O O . ASP A 1 51 ? -9.616 -1.303 7.414 1.00 0.00 31 ASP A O 14
ATOM 16235 N N . CYS A 1 52 ? -7.932 -2.358 6.344 1.00 0.00 32 CYS A N 14
ATOM 16236 C CA . CYS A 1 52 ? -8.667 -2.859 5.179 1.00 0.00 32 CYS A CA 14
ATOM 16237 C C . CYS A 1 52 ? -8.115 -4.248 4.813 1.00 0.00 32 CYS A C 14
ATOM 16238 O O . CYS A 1 52 ? -6.923 -4.376 4.535 1.00 0.00 32 CYS A O 14
ATOM 16245 N N . GLU A 1 53 ? -8.952 -5.294 4.796 1.00 0.00 33 GLU A N 14
ATOM 16246 C CA . GLU A 1 53 ? -8.514 -6.676 4.510 1.00 0.00 33 GLU A CA 14
ATOM 16247 C C . GLU A 1 53 ? -7.830 -6.780 3.137 1.00 0.00 33 GLU A C 14
ATOM 16248 O O . GLU A 1 53 ? -6.731 -7.319 3.021 1.00 0.00 33 GLU A O 14
ATOM 16260 N N . LYS A 1 54 ? -8.435 -6.174 2.109 1.00 0.00 34 LYS A N 14
ATOM 16261 C CA . LYS A 1 54 ? -7.899 -6.097 0.739 1.00 0.00 34 LYS A CA 14
ATOM 16262 C C . LYS A 1 54 ? -6.501 -5.457 0.681 1.00 0.00 34 LYS A C 14
ATOM 16263 O O . LYS A 1 54 ? -5.651 -5.916 -0.081 1.00 0.00 34 LYS A O 14
ATOM 16282 N N . CYS A 1 55 ? -6.243 -4.443 1.516 1.00 0.00 35 CYS A N 14
ATOM 16283 C CA . CYS A 1 55 ? -4.909 -3.853 1.675 1.00 0.00 35 CYS A CA 14
ATOM 16284 C C . CYS A 1 55 ? -3.952 -4.803 2.417 1.00 0.00 35 CYS A C 14
ATOM 16285 O O . CYS A 1 55 ? -2.837 -5.044 1.956 1.00 0.00 35 CYS A O 14
ATOM 16292 N N . GLN A 1 56 ? -4.366 -5.368 3.557 1.00 0.00 36 GLN A N 14
ATOM 16293 C CA . GLN A 1 56 ? -3.498 -6.219 4.380 1.00 0.00 36 GLN A CA 14
ATOM 16294 C C . GLN A 1 56 ? -3.072 -7.509 3.654 1.00 0.00 36 GLN A C 14
ATOM 16295 O O . GLN A 1 56 ? -1.924 -7.930 3.788 1.00 0.00 36 GLN A O 14
ATOM 16309 N N . VAL A 1 57 ? -3.956 -8.089 2.831 1.00 0.00 37 VAL A N 14
ATOM 16310 C CA . VAL A 1 57 ? -3.664 -9.213 1.920 1.00 0.00 37 VAL A CA 14
ATOM 16311 C C . VAL A 1 57 ? -2.553 -8.860 0.925 1.00 0.00 37 VAL A C 14
ATOM 16312 O O . VAL A 1 57 ? -1.674 -9.682 0.679 1.00 0.00 37 VAL A O 14
ATOM 16325 N N . GLU A 1 58 ? -2.543 -7.645 0.372 1.00 0.00 38 GLU A N 14
ATOM 16326 C CA . GLU A 1 58 ? -1.453 -7.192 -0.501 1.00 0.00 38 GLU A CA 14
ATOM 16327 C C . GLU A 1 58 ? -0.160 -6.963 0.303 1.00 0.00 38 GLU A C 14
ATOM 16328 O O . GLU A 1 58 ? 0.903 -7.433 -0.094 1.00 0.00 38 GLU A O 14
ATOM 16340 N N . LEU A 1 59 ? -0.246 -6.309 1.471 1.00 0.00 39 LEU A N 14
ATOM 16341 C CA . LEU A 1 59 ? 0.922 -5.969 2.292 1.00 0.00 39 LEU A CA 14
ATOM 16342 C C . LEU A 1 59 ? 1.660 -7.232 2.766 1.00 0.00 39 LEU A C 14
ATOM 16343 O O . LEU A 1 59 ? 2.868 -7.361 2.568 1.00 0.00 39 LEU A O 14
ATOM 16359 N N . THR A 1 60 ? 0.932 -8.186 3.355 1.00 0.00 40 THR A N 14
ATOM 16360 C CA . THR A 1 60 ? 1.497 -9.417 3.936 1.00 0.00 40 THR A CA 14
ATOM 16361 C C . THR A 1 60 ? 2.160 -10.335 2.901 1.00 0.00 40 THR A C 14
ATOM 16362 O O . THR A 1 60 ? 3.161 -10.981 3.218 1.00 0.00 40 THR A O 14
ATOM 16373 N N . ARG A 1 61 ? 1.700 -10.330 1.636 1.00 0.00 41 ARG A N 14
ATOM 16374 C CA . ARG A 1 61 ? 2.383 -11.019 0.519 1.00 0.00 41 ARG A CA 14
ATOM 16375 C C . ARG A 1 61 ? 3.828 -10.546 0.348 1.00 0.00 41 ARG A C 14
ATOM 16376 O O . ARG A 1 61 ? 4.708 -11.371 0.108 1.00 0.00 41 ARG A O 14
ATOM 16397 N N . LEU A 1 62 ? 4.086 -9.245 0.519 1.00 0.00 42 LEU A N 14
ATOM 16398 C CA . LEU A 1 62 ? 5.435 -8.677 0.414 1.00 0.00 42 LEU A CA 14
ATOM 16399 C C . LEU A 1 62 ? 6.293 -9.051 1.631 1.00 0.00 42 LEU A C 14
ATOM 16400 O O . LEU A 1 62 ? 7.458 -9.411 1.476 1.00 0.00 42 LEU A O 14
ATOM 16416 N N . LEU A 1 63 ? 5.712 -9.022 2.837 1.00 0.00 43 LEU A N 14
ATOM 16417 C CA . LEU A 1 63 ? 6.429 -9.364 4.075 1.00 0.00 43 LEU A CA 14
ATOM 16418 C C . LEU A 1 63 ? 6.806 -10.856 4.131 1.00 0.00 43 LEU A C 14
ATOM 16419 O O . LEU A 1 63 ? 7.872 -11.214 4.635 1.00 0.00 43 LEU A O 14
ATOM 16435 N N . GLN A 1 64 ? 5.954 -11.725 3.578 1.00 0.00 44 GLN A N 14
ATOM 16436 C CA . GLN A 1 64 ? 6.182 -13.168 3.488 1.00 0.00 44 GLN A CA 14
ATOM 16437 C C . GLN A 1 64 ? 7.459 -13.498 2.695 1.00 0.00 44 GLN A C 14
ATOM 16438 O O . GLN A 1 64 ? 8.351 -14.178 3.207 1.00 0.00 44 GLN A O 14
ATOM 16452 N N . LEU A 1 65 ? 7.575 -12.979 1.467 1.00 0.00 45 LEU A N 14
ATOM 16453 C CA . LEU A 1 65 ? 8.756 -13.164 0.612 1.00 0.00 45 LEU A CA 14
ATOM 16454 C C . LEU A 1 65 ? 9.986 -12.343 1.052 1.00 0.00 45 LEU A C 14
ATOM 16455 O O . LEU A 1 65 ? 11.106 -12.665 0.657 1.00 0.00 45 LEU A O 14
ATOM 16471 N N . ASP A 1 66 ? 9.808 -11.317 1.893 1.00 0.00 46 ASP A N 14
ATOM 16472 C CA . ASP A 1 66 ? 10.914 -10.602 2.548 1.00 0.00 46 ASP A CA 14
ATOM 16473 C C . ASP A 1 66 ? 11.571 -11.431 3.674 1.00 0.00 46 ASP A C 14
ATOM 16474 O O . ASP A 1 66 ? 12.775 -11.303 3.909 1.00 0.00 46 ASP A O 14
ATOM 16483 N N . GLN A 1 67 ? 10.814 -12.315 4.343 1.00 0.00 47 GLN A N 14
ATOM 16484 C CA . GLN A 1 67 ? 11.342 -13.232 5.365 1.00 0.00 47 GLN A CA 14
ATOM 16485 C C . GLN A 1 67 ? 11.852 -14.558 4.763 1.00 0.00 47 GLN A C 14
ATOM 16486 O O . GLN A 1 67 ? 12.933 -15.027 5.128 1.00 0.00 47 GLN A O 14
ATOM 16500 N N . LEU A 1 68 ? 11.098 -15.167 3.837 1.00 0.00 48 LEU A N 14
ATOM 16501 C CA . LEU A 1 68 ? 11.466 -16.406 3.145 1.00 0.00 48 LEU A CA 14
ATOM 16502 C C . LEU A 1 68 ? 12.754 -16.219 2.318 1.00 0.00 48 LEU A C 14
ATOM 16503 O O . LEU A 1 68 ? 12.825 -15.353 1.445 1.00 0.00 48 LEU A O 14
ATOM 16519 N N . GLY A 1 69 ? 13.768 -17.053 2.576 1.00 0.00 49 GLY A N 14
ATOM 16520 C CA . GLY A 1 69 ? 15.020 -17.064 1.808 1.00 0.00 49 GLY A CA 14
ATOM 16521 C C . GLY A 1 69 ? 15.986 -15.916 2.136 1.00 0.00 49 GLY A C 14
ATOM 16522 O O . GLY A 1 69 ? 16.690 -15.441 1.242 1.00 0.00 49 GLY A O 14
ATOM 16526 N N . ARG A 1 70 ? 16.018 -15.446 3.394 1.00 0.00 50 ARG A N 14
ATOM 16527 C CA . ARG A 1 70 ? 16.908 -14.368 3.871 1.00 0.00 50 ARG A CA 14
ATOM 16528 C C . ARG A 1 70 ? 18.359 -14.551 3.392 1.00 0.00 50 ARG A C 14
ATOM 16529 O O . ARG A 1 70 ? 18.999 -15.561 3.696 1.00 0.00 50 ARG A O 14
ATOM 16550 N N . GLY A 1 71 ? 18.867 -13.572 2.641 1.00 0.00 51 GLY A N 14
ATOM 16551 C CA . GLY A 1 71 ? 20.237 -13.537 2.112 1.00 0.00 51 GLY A CA 14
ATOM 16552 C C . GLY A 1 71 ? 20.382 -13.980 0.646 1.00 0.00 51 GLY A C 14
ATOM 16553 O O . GLY A 1 71 ? 21.405 -13.668 0.029 1.00 0.00 51 GLY A O 14
ATOM 16557 N N . TYR A 1 72 ? 19.387 -14.661 0.061 1.00 0.00 52 TYR A N 14
ATOM 16558 C CA . TYR A 1 72 ? 19.339 -14.902 -1.391 1.00 0.00 52 TYR A CA 14
ATOM 16559 C C . TYR A 1 72 ? 19.044 -13.611 -2.178 1.00 0.00 52 TYR A C 14
ATOM 16560 O O . TYR A 1 72 ? 18.490 -12.644 -1.646 1.00 0.00 52 TYR A O 14
ATOM 16578 N N . ILE A 1 73 ? 19.409 -13.607 -3.464 1.00 0.00 53 ILE A N 14
ATOM 16579 C CA . ILE A 1 73 ? 19.154 -12.506 -4.410 1.00 0.00 53 ILE A CA 14
ATOM 16580 C C . ILE A 1 73 ? 17.646 -12.319 -4.687 1.00 0.00 53 ILE A C 14
ATOM 16581 O O . ILE A 1 73 ? 16.839 -13.221 -4.445 1.00 0.00 53 ILE A O 14
ATOM 16597 N N . GLU A 1 74 ? 17.255 -11.164 -5.234 1.00 0.00 54 GLU A N 14
ATOM 16598 C CA . GLU A 1 74 ? 15.879 -10.879 -5.682 1.00 0.00 54 GLU A CA 14
ATOM 16599 C C . GLU A 1 74 ? 15.783 -10.869 -7.221 1.00 0.00 54 GLU A C 14
ATOM 16600 O O . GLU A 1 74 ? 16.707 -10.425 -7.908 1.00 0.00 54 GLU A O 14
ATOM 16612 N N . ARG A 1 75 ? 14.649 -11.335 -7.774 1.00 0.00 55 ARG A N 14
ATOM 16613 C CA . ARG A 1 75 ? 14.387 -11.335 -9.232 1.00 0.00 55 ARG A CA 14
ATOM 16614 C C . ARG A 1 75 ? 14.161 -9.924 -9.797 1.00 0.00 55 ARG A C 14
ATOM 16615 O O . ARG A 1 75 ? 14.629 -9.623 -10.897 1.00 0.00 55 ARG A O 14
ATOM 16636 N N . HIS A 1 76 ? 13.455 -9.063 -9.055 1.00 0.00 56 HIS A N 14
ATOM 16637 C CA . HIS A 1 76 ? 13.262 -7.641 -9.394 1.00 0.00 56 HIS A CA 14
ATOM 16638 C C . HIS A 1 76 ? 14.589 -6.864 -9.297 1.00 0.00 56 HIS A C 14
ATOM 16639 O O . HIS A 1 76 ? 15.447 -7.192 -8.473 1.00 0.00 56 HIS A O 14
ATOM 16654 N N . GLY A 1 77 ? 14.745 -5.820 -10.115 1.00 0.00 57 GLY A N 14
ATOM 16655 C CA . GLY A 1 77 ? 15.988 -5.040 -10.224 1.00 0.00 57 GLY A CA 14
ATOM 16656 C C . GLY A 1 77 ? 15.764 -3.601 -10.706 1.00 0.00 57 GLY A C 14
ATOM 16657 O O . GLY A 1 77 ? 15.945 -2.677 -9.905 1.00 0.00 57 GLY A O 14
ATOM 16661 N N . PRO A 1 78 ? 15.324 -3.375 -11.962 1.00 0.00 58 PRO A N 14
ATOM 16662 C CA . PRO A 1 78 ? 14.911 -2.047 -12.414 1.00 0.00 58 PRO A CA 14
ATOM 16663 C C . PRO A 1 78 ? 13.611 -1.617 -11.717 1.00 0.00 58 PRO A C 14
ATOM 16664 O O . PRO A 1 78 ? 12.736 -2.439 -11.424 1.00 0.00 58 PRO A O 14
ATOM 16675 N N . VAL A 1 79 ? 13.473 -0.313 -11.472 1.00 0.00 59 VAL A N 14
ATOM 16676 C CA . VAL A 1 79 ? 12.279 0.301 -10.871 1.00 0.00 59 VAL A CA 14
ATOM 16677 C C . VAL A 1 79 ? 12.083 1.722 -11.406 1.00 0.00 59 VAL A C 14
ATOM 16678 O O . VAL A 1 79 ? 13.046 2.435 -11.698 1.00 0.00 59 VAL A O 14
ATOM 16691 N N . ASP A 1 80 ? 10.826 2.132 -11.537 1.00 0.00 60 ASP A N 14
ATOM 16692 C CA . ASP A 1 80 ? 10.408 3.474 -11.943 1.00 0.00 60 ASP A CA 14
ATOM 16693 C C . ASP A 1 80 ? 9.093 3.860 -11.244 1.00 0.00 60 ASP A C 14
ATOM 16694 O O . ASP A 1 80 ? 8.282 2.998 -10.886 1.00 0.00 60 ASP A O 14
ATOM 16703 N N . ILE A 1 81 ? 8.888 5.165 -11.060 1.00 0.00 61 ILE A N 14
ATOM 16704 C CA . ILE A 1 81 ? 7.706 5.763 -10.422 1.00 0.00 61 ILE A CA 14
ATOM 16705 C C . ILE A 1 81 ? 7.146 6.889 -11.306 1.00 0.00 61 ILE A C 14
ATOM 16706 O O . ILE A 1 81 ? 7.910 7.525 -12.043 1.00 0.00 61 ILE A O 14
ATOM 16722 N N . PRO A 1 82 ? 5.831 7.168 -11.248 1.00 0.00 62 PRO A N 14
ATOM 16723 C CA . PRO A 1 82 ? 5.242 8.268 -11.999 1.00 0.00 62 PRO A CA 14
ATOM 16724 C C . PRO A 1 82 ? 5.715 9.631 -11.468 1.00 0.00 62 PRO A C 14
ATOM 16725 O O . PRO A 1 82 ? 5.979 9.802 -10.274 1.00 0.00 62 PRO A O 14
ATOM 16736 N N . TRP A 1 83 ? 5.763 10.617 -12.365 1.00 0.00 63 TRP A N 14
ATOM 16737 C CA . TRP A 1 83 ? 6.166 12.003 -12.075 1.00 0.00 63 TRP A CA 14
ATOM 16738 C C . TRP A 1 83 ? 5.054 13.012 -12.405 1.00 0.00 63 TRP A C 14
ATOM 16739 O O . TRP A 1 83 ? 4.890 14.005 -11.694 1.00 0.00 63 TRP A O 14
ATOM 16760 N N . HIS A 1 84 ? 4.254 12.744 -13.447 1.00 0.00 64 HIS A N 14
ATOM 16761 C CA . HIS A 1 84 ? 3.106 13.569 -13.851 1.00 0.00 64 HIS A CA 14
ATOM 16762 C C . HIS A 1 84 ? 1.889 13.408 -12.921 1.00 0.00 64 HIS A C 14
ATOM 16763 O O . HIS A 1 84 ? 1.156 14.372 -12.697 1.00 0.00 64 HIS A O 14
ATOM 16778 N N . ALA A 1 85 ? 1.684 12.214 -12.352 1.00 0.00 65 ALA A N 14
ATOM 16779 C CA . ALA A 1 85 ? 0.684 11.968 -11.308 1.00 0.00 65 ALA A CA 14
ATOM 16780 C C . ALA A 1 85 ? 1.093 12.659 -9.990 1.00 0.00 65 ALA A C 14
ATOM 16781 O O . ALA A 1 85 ? 1.964 12.183 -9.256 1.00 0.00 65 ALA A O 14
ATOM 16788 N N . LEU A 1 86 ? 0.443 13.790 -9.704 1.00 0.00 66 LEU A N 14
ATOM 16789 C CA . LEU A 1 86 ? 0.633 14.637 -8.521 1.00 0.00 66 LEU A CA 14
ATOM 16790 C C . LEU A 1 86 ? -0.741 14.990 -7.909 1.00 0.00 66 LEU A C 14
ATOM 16791 O O . LEU A 1 86 ? -1.192 16.135 -8.015 1.00 0.00 66 LEU A O 14
ATOM 16807 N N . PRO A 1 87 ? -1.459 14.008 -7.320 1.00 0.00 67 PRO A N 14
ATOM 16808 C CA . PRO A 1 87 ? -2.771 14.215 -6.707 1.00 0.00 67 PRO A CA 14
ATOM 16809 C C . PRO A 1 87 ? -2.663 15.040 -5.411 1.00 0.00 67 PRO A C 14
ATOM 16810 O O . PRO A 1 87 ? -2.482 14.495 -4.318 1.00 0.00 67 PRO A O 14
ATOM 16821 N N . ARG A 1 88 ? -2.762 16.372 -5.529 1.00 0.00 68 ARG A N 14
ATOM 16822 C CA . ARG A 1 88 ? -2.787 17.344 -4.414 1.00 0.00 68 ARG A CA 14
ATOM 16823 C C . ARG A 1 88 ? -4.105 17.285 -3.618 1.00 0.00 68 ARG A C 14
ATOM 16824 O O . ARG A 1 88 ? -4.893 18.235 -3.613 1.00 0.00 68 ARG A O 14
ATOM 16845 N N . ASN A 1 89 ? -4.369 16.141 -2.989 1.00 0.00 69 ASN A N 14
ATOM 16846 C CA . ASN A 1 89 ? -5.493 15.929 -2.073 1.00 0.00 69 ASN A CA 14
ATOM 16847 C C . ASN A 1 89 ? -5.435 16.862 -0.836 1.00 0.00 69 ASN A C 14
ATOM 16848 O O . ASN A 1 89 ? -4.415 17.508 -0.568 1.00 0.00 69 ASN A O 14
ATOM 16859 N N . ARG A 1 90 ? -6.527 16.902 -0.060 1.00 0.00 70 ARG A N 14
ATOM 16860 C CA . ARG A 1 90 ? -6.668 17.717 1.161 1.00 0.00 70 ARG A CA 14
ATOM 16861 C C . ARG A 1 90 ? -7.510 16.976 2.213 1.00 0.00 70 ARG A C 14
ATOM 16862 O O . ARG A 1 90 ? -8.711 16.722 1.962 1.00 0.00 70 ARG A O 14
ATOM 16885 N N . LEU A 1 13 ? 14.434 21.417 -9.585 1.00 0.00 -7 LEU A N 15
ATOM 16886 C CA . LEU A 1 13 ? 13.037 21.087 -9.978 1.00 0.00 -7 LEU A CA 15
ATOM 16887 C C . LEU A 1 13 ? 13.036 20.531 -11.408 1.00 0.00 -7 LEU A C 15
ATOM 16888 O O . LEU A 1 13 ? 13.433 21.235 -12.338 1.00 0.00 -7 LEU A O 15
ATOM 16904 N N . VAL A 1 14 ? 12.622 19.270 -11.596 1.00 0.00 -6 VAL A N 15
ATOM 16905 C CA . VAL A 1 14 ? 12.549 18.598 -12.914 1.00 0.00 -6 VAL A CA 15
ATOM 16906 C C . VAL A 1 14 ? 11.431 17.528 -12.922 1.00 0.00 -6 VAL A C 15
ATOM 16907 O O . VAL A 1 14 ? 11.308 16.783 -11.945 1.00 0.00 -6 VAL A O 15
ATOM 16920 N N . PRO A 1 15 ? 10.593 17.431 -13.980 1.00 0.00 -5 PRO A N 15
ATOM 16921 C CA . PRO A 1 15 ? 9.495 16.458 -14.083 1.00 0.00 -5 PRO A CA 15
ATOM 16922 C C . PRO A 1 15 ? 9.987 15.027 -14.397 1.00 0.00 -5 PRO A C 15
ATOM 16923 O O . PRO A 1 15 ? 9.791 14.506 -15.499 1.00 0.00 -5 PRO A O 15
ATOM 16934 N N . ARG A 1 16 ? 10.676 14.386 -13.440 1.00 0.00 -4 ARG A N 15
ATOM 16935 C CA . ARG A 1 16 ? 11.241 13.030 -13.599 1.00 0.00 -4 ARG A CA 15
ATOM 16936 C C . ARG A 1 16 ? 10.187 11.916 -13.530 1.00 0.00 -4 ARG A C 15
ATOM 16937 O O . ARG A 1 16 ? 10.236 10.980 -14.329 1.00 0.00 -4 ARG A O 15
ATOM 16958 N N . GLY A 1 17 ? 9.233 12.016 -12.600 1.00 0.00 -3 GLY A N 15
ATOM 16959 C CA . GLY A 1 17 ? 8.131 11.057 -12.457 1.00 0.00 -3 GLY A CA 15
ATOM 16960 C C . GLY A 1 17 ? 7.035 11.271 -13.509 1.00 0.00 -3 GLY A C 15
ATOM 16961 O O . GLY A 1 17 ? 6.669 12.411 -13.810 1.00 0.00 -3 GLY A O 15
ATOM 16965 N N . SER A 1 18 ? 6.504 10.176 -14.061 1.00 0.00 -2 SER A N 15
ATOM 16966 C CA . SER A 1 18 ? 5.360 10.194 -14.991 1.00 0.00 -2 SER A CA 15
ATOM 16967 C C . SER A 1 18 ? 4.017 10.395 -14.256 1.00 0.00 -2 SER A C 15
ATOM 16968 O O . SER A 1 18 ? 3.973 10.502 -13.024 1.00 0.00 -2 SER A O 15
ATOM 16976 N N . HIS A 1 19 ? 2.906 10.437 -15.001 1.00 0.00 -1 HIS A N 15
ATOM 16977 C CA . HIS A 1 19 ? 1.535 10.458 -14.459 1.00 0.00 -1 HIS A CA 15
ATOM 16978 C C . HIS A 1 19 ? 1.240 9.246 -13.549 1.00 0.00 -1 HIS A C 15
ATOM 16979 O O . HIS A 1 19 ? 1.856 8.185 -13.690 1.00 0.00 -1 HIS A O 15
ATOM 16994 N N . MET A 1 20 ? 0.273 9.397 -12.637 1.00 0.00 0 MET A N 15
ATOM 16995 C CA . MET A 1 20 ? -0.172 8.338 -11.716 1.00 0.00 0 MET A CA 15
ATOM 16996 C C . MET A 1 20 ? -0.636 7.068 -12.456 1.00 0.00 0 MET A C 15
ATOM 16997 O O . MET A 1 20 ? -1.265 7.145 -13.515 1.00 0.00 0 MET A O 15
ATOM 17011 N N . MET A 1 21 ? -0.352 5.895 -11.879 1.00 0.00 1 MET A N 15
ATOM 17012 C CA . MET A 1 21 ? -0.792 4.595 -12.406 1.00 0.00 1 MET A CA 15
ATOM 17013 C C . MET A 1 21 ? -2.315 4.416 -12.256 1.00 0.00 1 MET A C 15
ATOM 17014 O O . MET A 1 21 ? -2.899 4.795 -11.237 1.00 0.00 1 MET A O 15
ATOM 17028 N N . SER A 1 22 ? -2.960 3.796 -13.250 1.00 0.00 2 SER A N 15
ATOM 17029 C CA . SER A 1 22 ? -4.391 3.441 -13.248 1.00 0.00 2 SER A CA 15
ATOM 17030 C C . SER A 1 22 ? -4.694 2.201 -12.380 1.00 0.00 2 SER A C 15
ATOM 17031 O O . SER A 1 22 ? -5.215 1.193 -12.867 1.00 0.00 2 SER A O 15
ATOM 17039 N N . SER A 1 23 ? -4.347 2.257 -11.090 1.00 0.00 3 SER A N 15
ATOM 17040 C CA . SER A 1 23 ? -4.537 1.177 -10.106 1.00 0.00 3 SER A CA 15
ATOM 17041 C C . SER A 1 23 ? -5.150 1.689 -8.795 1.00 0.00 3 SER A C 15
ATOM 17042 O O . SER A 1 23 ? -4.908 2.820 -8.365 1.00 0.00 3 SER A O 15
ATOM 17050 N N . SER A 1 24 ? -5.967 0.849 -8.155 1.00 0.00 4 SER A N 15
ATOM 17051 C CA . SER A 1 24 ? -6.662 1.153 -6.894 1.00 0.00 4 SER A CA 15
ATOM 17052 C C . SER A 1 24 ? -5.697 1.252 -5.696 1.00 0.00 4 SER A C 15
ATOM 17053 O O . SER A 1 24 ? -4.644 0.606 -5.683 1.00 0.00 4 SER A O 15
ATOM 17061 N N . PRO A 1 25 ? -6.033 2.030 -4.645 1.00 0.00 5 PRO A N 15
ATOM 17062 C CA . PRO A 1 25 ? -5.128 2.286 -3.519 1.00 0.00 5 PRO A CA 15
ATOM 17063 C C . PRO A 1 25 ? -4.896 1.061 -2.616 1.00 0.00 5 PRO A C 15
ATOM 17064 O O . PRO A 1 25 ? -3.902 1.017 -1.892 1.00 0.00 5 PRO A O 15
ATOM 17075 N N . CYS A 1 26 ? -5.753 0.035 -2.696 1.00 0.00 6 CYS A N 15
ATOM 17076 C CA . CYS A 1 26 ? -5.516 -1.277 -2.073 1.00 0.00 6 CYS A CA 15
ATOM 17077 C C . CYS A 1 26 ? -4.296 -2.022 -2.665 1.00 0.00 6 CYS A C 15
ATOM 17078 O O . CYS A 1 26 ? -3.747 -2.910 -2.016 1.00 0.00 6 CYS A O 15
ATOM 17085 N N . ASP A 1 27 ? -3.845 -1.628 -3.862 1.00 0.00 7 ASP A N 15
ATOM 17086 C CA . ASP A 1 27 ? -2.699 -2.209 -4.574 1.00 0.00 7 ASP A CA 15
ATOM 17087 C C . ASP A 1 27 ? -1.476 -1.265 -4.552 1.00 0.00 7 ASP A C 15
ATOM 17088 O O . ASP A 1 27 ? -0.346 -1.716 -4.735 1.00 0.00 7 ASP A O 15
ATOM 17097 N N . GLN A 1 28 ? -1.663 0.033 -4.272 1.00 0.00 8 GLN A N 15
ATOM 17098 C CA . GLN A 1 28 ? -0.566 1.013 -4.167 1.00 0.00 8 GLN A CA 15
ATOM 17099 C C . GLN A 1 28 ? 0.330 0.774 -2.942 1.00 0.00 8 GLN A C 15
ATOM 17100 O O . GLN A 1 28 ? 1.499 1.169 -2.942 1.00 0.00 8 GLN A O 15
ATOM 17114 N N . LEU A 1 29 ? -0.183 0.081 -1.916 1.00 0.00 9 LEU A N 15
ATOM 17115 C CA . LEU A 1 29 ? 0.590 -0.295 -0.732 1.00 0.00 9 LEU A CA 15
ATOM 17116 C C . LEU A 1 29 ? 1.788 -1.201 -1.051 1.00 0.00 9 LEU A C 15
ATOM 17117 O O . LEU A 1 29 ? 2.741 -1.283 -0.276 1.00 0.00 9 LEU A O 15
ATOM 17133 N N . GLN A 1 30 ? 1.744 -1.863 -2.210 1.00 0.00 10 GLN A N 15
ATOM 17134 C CA . GLN A 1 30 ? 2.809 -2.724 -2.707 1.00 0.00 10 GLN A CA 15
ATOM 17135 C C . GLN A 1 30 ? 4.126 -1.923 -2.814 1.00 0.00 10 GLN A C 15
ATOM 17136 O O . GLN A 1 30 ? 5.160 -2.313 -2.272 1.00 0.00 10 GLN A O 15
ATOM 17150 N N . SER A 1 31 ? 4.051 -0.742 -3.439 1.00 0.00 11 SER A N 15
ATOM 17151 C CA . SER A 1 31 ? 5.159 0.212 -3.602 1.00 0.00 11 SER A CA 15
ATOM 17152 C C . SER A 1 31 ? 5.583 0.898 -2.297 1.00 0.00 11 SER A C 15
ATOM 17153 O O . SER A 1 31 ? 6.750 1.272 -2.148 1.00 0.00 11 SER A O 15
ATOM 17161 N N . PHE A 1 32 ? 4.660 1.063 -1.341 1.00 0.00 12 PHE A N 15
ATOM 17162 C CA . PHE A 1 32 ? 4.961 1.569 0.003 1.00 0.00 12 PHE A CA 15
ATOM 17163 C C . PHE A 1 32 ? 5.863 0.599 0.780 1.00 0.00 12 PHE A C 15
ATOM 17164 O O . PHE A 1 32 ? 6.931 1.000 1.244 1.00 0.00 12 PHE A O 15
ATOM 17181 N N . ALA A 1 33 ? 5.472 -0.676 0.890 1.00 0.00 13 ALA A N 15
ATOM 17182 C CA . ALA A 1 33 ? 6.241 -1.662 1.654 1.00 0.00 13 ALA A CA 15
ATOM 17183 C C . ALA A 1 33 ? 7.579 -2.030 0.977 1.00 0.00 13 ALA A C 15
ATOM 17184 O O . ALA A 1 33 ? 8.568 -2.294 1.662 1.00 0.00 13 ALA A O 15
ATOM 17191 N N . ASP A 1 34 ? 7.637 -1.986 -0.363 1.00 0.00 14 ASP A N 15
ATOM 17192 C CA . ASP A 1 34 ? 8.886 -2.074 -1.142 1.00 0.00 14 ASP A CA 15
ATOM 17193 C C . ASP A 1 34 ? 9.864 -0.905 -0.885 1.00 0.00 14 ASP A C 15
ATOM 17194 O O . ASP A 1 34 ? 11.055 -1.024 -1.190 1.00 0.00 14 ASP A O 15
ATOM 17203 N N . GLY A 1 35 ? 9.392 0.221 -0.336 1.00 0.00 15 GLY A N 15
ATOM 17204 C CA . GLY A 1 35 ? 10.209 1.407 -0.059 1.00 0.00 15 GLY A CA 15
ATOM 17205 C C . GLY A 1 35 ? 10.494 2.280 -1.291 1.00 0.00 15 GLY A C 15
ATOM 17206 O O . GLY A 1 35 ? 11.520 2.962 -1.331 1.00 0.00 15 GLY A O 15
ATOM 17210 N N . ASP A 1 36 ? 9.615 2.255 -2.300 1.00 0.00 16 ASP A N 15
ATOM 17211 C CA . ASP A 1 36 ? 9.784 2.971 -3.578 1.00 0.00 16 ASP A CA 15
ATOM 17212 C C . ASP A 1 36 ? 8.781 4.130 -3.764 1.00 0.00 16 ASP A C 15
ATOM 17213 O O . ASP A 1 36 ? 9.079 5.106 -4.458 1.00 0.00 16 ASP A O 15
ATOM 17222 N N . LEU A 1 37 ? 7.615 4.066 -3.108 1.00 0.00 17 LEU A N 15
ATOM 17223 C CA . LEU A 1 37 ? 6.618 5.146 -3.078 1.00 0.00 17 LEU A CA 15
ATOM 17224 C C . LEU A 1 37 ? 7.189 6.424 -2.405 1.00 0.00 17 LEU A C 15
ATOM 17225 O O . LEU A 1 37 ? 7.747 6.320 -1.306 1.00 0.00 17 LEU A O 15
ATOM 17241 N N . PRO A 1 38 ? 7.043 7.627 -3.000 1.00 0.00 18 PRO A N 15
ATOM 17242 C CA . PRO A 1 38 ? 7.490 8.884 -2.388 1.00 0.00 18 PRO A CA 15
ATOM 17243 C C . PRO A 1 38 ? 6.573 9.326 -1.225 1.00 0.00 18 PRO A C 15
ATOM 17244 O O . PRO A 1 38 ? 5.402 8.932 -1.178 1.00 0.00 18 PRO A O 15
ATOM 17255 N N . PRO A 1 39 ? 7.056 10.185 -0.303 1.00 0.00 19 PRO A N 15
ATOM 17256 C CA . PRO A 1 39 ? 6.321 10.557 0.913 1.00 0.00 19 PRO A CA 15
ATOM 17257 C C . PRO A 1 39 ? 5.025 11.341 0.647 1.00 0.00 19 PRO A C 15
ATOM 17258 O O . PRO A 1 39 ? 4.078 11.242 1.430 1.00 0.00 19 PRO A O 15
ATOM 17269 N N . MET A 1 40 ? 4.949 12.093 -0.459 1.00 0.00 20 MET A N 15
ATOM 17270 C CA . MET A 1 40 ? 3.748 12.850 -0.839 1.00 0.00 20 MET A CA 15
ATOM 17271 C C . MET A 1 40 ? 2.582 11.926 -1.228 1.00 0.00 20 MET A C 15
ATOM 17272 O O . MET A 1 40 ? 1.474 12.060 -0.704 1.00 0.00 20 MET A O 15
ATOM 17286 N N . GLU A 1 41 ? 2.834 10.937 -2.091 1.00 0.00 21 GLU A N 15
ATOM 17287 C CA . GLU A 1 41 ? 1.832 9.925 -2.462 1.00 0.00 21 GLU A CA 15
ATOM 17288 C C . GLU A 1 41 ? 1.516 8.971 -1.298 1.00 0.00 21 GLU A C 15
ATOM 17289 O O . GLU A 1 41 ? 0.411 8.430 -1.241 1.00 0.00 21 GLU A O 15
ATOM 17301 N N . ALA A 1 42 ? 2.432 8.815 -0.331 1.00 0.00 22 ALA A N 15
ATOM 17302 C CA . ALA A 1 42 ? 2.197 8.020 0.874 1.00 0.00 22 ALA A CA 15
ATOM 17303 C C . ALA A 1 42 ? 1.003 8.518 1.718 1.00 0.00 22 ALA A C 15
ATOM 17304 O O . ALA A 1 42 ? 0.281 7.714 2.308 1.00 0.00 22 ALA A O 15
ATOM 17311 N N . GLN A 1 43 ? 0.741 9.830 1.734 1.00 0.00 23 GLN A N 15
ATOM 17312 C CA . GLN A 1 43 ? -0.464 10.402 2.352 1.00 0.00 23 GLN A CA 15
ATOM 17313 C C . GLN A 1 43 ? -1.720 10.217 1.476 1.00 0.00 23 GLN A C 15
ATOM 17314 O O . GLN A 1 43 ? -2.814 10.015 2.007 1.00 0.00 23 GLN A O 15
ATOM 17328 N N . ALA A 1 44 ? -1.576 10.235 0.145 1.00 0.00 24 ALA A N 15
ATOM 17329 C CA . ALA A 1 44 ? -2.691 10.127 -0.801 1.00 0.00 24 ALA A CA 15
ATOM 17330 C C . ALA A 1 44 ? -3.392 8.751 -0.772 1.00 0.00 24 ALA A C 15
ATOM 17331 O O . ALA A 1 44 ? -4.622 8.692 -0.782 1.00 0.00 24 ALA A O 15
ATOM 17338 N N . PHE A 1 45 ? -2.634 7.649 -0.683 1.00 0.00 25 PHE A N 15
ATOM 17339 C CA . PHE A 1 45 ? -3.188 6.296 -0.474 1.00 0.00 25 PHE A CA 15
ATOM 17340 C C . PHE A 1 45 ? -3.376 5.943 1.018 1.00 0.00 25 PHE A C 15
ATOM 17341 O O . PHE A 1 45 ? -4.176 5.065 1.348 1.00 0.00 25 PHE A O 15
ATOM 17358 N N . GLY A 1 46 ? -2.689 6.653 1.923 1.00 0.00 26 GLY A N 15
ATOM 17359 C CA . GLY A 1 46 ? -2.723 6.450 3.377 1.00 0.00 26 GLY A CA 15
ATOM 17360 C C . GLY A 1 46 ? -4.136 6.426 3.982 1.00 0.00 26 GLY A C 15
ATOM 17361 O O . GLY A 1 46 ? -4.417 5.643 4.889 1.00 0.00 26 GLY A O 15
ATOM 17365 N N . GLN A 1 47 ? -5.050 7.227 3.424 1.00 0.00 27 GLN A N 15
ATOM 17366 C CA . GLN A 1 47 ? -6.476 7.274 3.781 1.00 0.00 27 GLN A CA 15
ATOM 17367 C C . GLN A 1 47 ? -7.228 5.941 3.563 1.00 0.00 27 GLN A C 15
ATOM 17368 O O . GLN A 1 47 ? -8.159 5.631 4.307 1.00 0.00 27 GLN A O 15
ATOM 17382 N N . HIS A 1 48 ? -6.804 5.131 2.580 1.00 0.00 28 HIS A N 15
ATOM 17383 C CA . HIS A 1 48 ? -7.333 3.780 2.312 1.00 0.00 28 HIS A CA 15
ATOM 17384 C C . HIS A 1 48 ? -6.539 2.678 3.032 1.00 0.00 28 HIS A C 15
ATOM 17385 O O . HIS A 1 48 ? -7.074 1.596 3.272 1.00 0.00 28 HIS A O 15
ATOM 17400 N N . LEU A 1 49 ? -5.288 2.957 3.417 1.00 0.00 29 LEU A N 15
ATOM 17401 C CA . LEU A 1 49 ? -4.462 2.095 4.284 1.00 0.00 29 LEU A CA 15
ATOM 17402 C C . LEU A 1 49 ? -5.020 1.916 5.720 1.00 0.00 29 LEU A C 15
ATOM 17403 O O . LEU A 1 49 ? -4.482 1.123 6.496 1.00 0.00 29 LEU A O 15
ATOM 17419 N N . ALA A 1 50 ? -6.093 2.632 6.083 1.00 0.00 30 ALA A N 15
ATOM 17420 C CA . ALA A 1 50 ? -6.946 2.324 7.238 1.00 0.00 30 ALA A CA 15
ATOM 17421 C C . ALA A 1 50 ? -7.395 0.840 7.278 1.00 0.00 30 ALA A C 15
ATOM 17422 O O . ALA A 1 50 ? -7.305 0.130 6.275 1.00 0.00 30 ALA A O 15
ATOM 17429 N N . ASP A 1 51 ? -7.900 0.375 8.429 1.00 0.00 31 ASP A N 15
ATOM 17430 C CA . ASP A 1 51 ? -8.288 -1.025 8.691 1.00 0.00 31 ASP A CA 15
ATOM 17431 C C . ASP A 1 51 ? -9.111 -1.667 7.551 1.00 0.00 31 ASP A C 15
ATOM 17432 O O . ASP A 1 51 ? -10.299 -1.381 7.367 1.00 0.00 31 ASP A O 15
ATOM 17441 N N . CYS A 1 52 ? -8.445 -2.526 6.774 1.00 0.00 32 CYS A N 15
ATOM 17442 C CA . CYS A 1 52 ? -8.941 -3.135 5.541 1.00 0.00 32 CYS A CA 15
ATOM 17443 C C . CYS A 1 52 ? -8.246 -4.492 5.352 1.00 0.00 32 CYS A C 15
ATOM 17444 O O . CYS A 1 52 ? -7.046 -4.544 5.075 1.00 0.00 32 CYS A O 15
ATOM 17451 N N . GLU A 1 53 ? -8.980 -5.599 5.497 1.00 0.00 33 GLU A N 15
ATOM 17452 C CA . GLU A 1 53 ? -8.441 -6.962 5.338 1.00 0.00 33 GLU A CA 15
ATOM 17453 C C . GLU A 1 53 ? -7.741 -7.174 3.985 1.00 0.00 33 GLU A C 15
ATOM 17454 O O . GLU A 1 53 ? -6.649 -7.739 3.931 1.00 0.00 33 GLU A O 15
ATOM 17466 N N . LYS A 1 54 ? -8.310 -6.634 2.899 1.00 0.00 34 LYS A N 15
ATOM 17467 C CA . LYS A 1 54 ? -7.736 -6.686 1.545 1.00 0.00 34 LYS A CA 15
ATOM 17468 C C . LYS A 1 54 ? -6.379 -5.964 1.462 1.00 0.00 34 LYS A C 15
ATOM 17469 O O . LYS A 1 54 ? -5.473 -6.466 0.803 1.00 0.00 34 LYS A O 15
ATOM 17488 N N . CYS A 1 55 ? -6.204 -4.848 2.183 1.00 0.00 35 CYS A N 15
ATOM 17489 C CA . CYS A 1 55 ? -4.904 -4.176 2.311 1.00 0.00 35 CYS A CA 15
ATOM 17490 C C . CYS A 1 55 ? -3.907 -5.003 3.144 1.00 0.00 35 CYS A C 15
ATOM 17491 O O . CYS A 1 55 ? -2.771 -5.211 2.721 1.00 0.00 35 CYS A O 15
ATOM 17498 N N . GLN A 1 56 ? -4.318 -5.497 4.319 1.00 0.00 36 GLN A N 15
ATOM 17499 C CA . GLN A 1 56 ? -3.442 -6.259 5.224 1.00 0.00 36 GLN A CA 15
ATOM 17500 C C . GLN A 1 56 ? -2.912 -7.552 4.587 1.00 0.00 36 GLN A C 15
ATOM 17501 O O . GLN A 1 56 ? -1.720 -7.849 4.701 1.00 0.00 36 GLN A O 15
ATOM 17515 N N . VAL A 1 57 ? -3.767 -8.286 3.866 1.00 0.00 37 VAL A N 15
ATOM 17516 C CA . VAL A 1 57 ? -3.390 -9.481 3.090 1.00 0.00 37 VAL A CA 15
ATOM 17517 C C . VAL A 1 57 ? -2.368 -9.141 1.998 1.00 0.00 37 VAL A C 15
ATOM 17518 O O . VAL A 1 57 ? -1.414 -9.891 1.797 1.00 0.00 37 VAL A O 15
ATOM 17531 N N . GLU A 1 58 ? -2.511 -8.000 1.315 1.00 0.00 38 GLU A N 15
ATOM 17532 C CA . GLU A 1 58 ? -1.560 -7.580 0.277 1.00 0.00 38 GLU A CA 15
ATOM 17533 C C . GLU A 1 58 ? -0.212 -7.119 0.860 1.00 0.00 38 GLU A C 15
ATOM 17534 O O . GLU A 1 58 ? 0.836 -7.388 0.271 1.00 0.00 38 GLU A O 15
ATOM 17546 N N . LEU A 1 59 ? -0.219 -6.475 2.037 1.00 0.00 39 LEU A N 15
ATOM 17547 C CA . LEU A 1 59 ? 0.985 -6.015 2.737 1.00 0.00 39 LEU A CA 15
ATOM 17548 C C . LEU A 1 59 ? 1.804 -7.199 3.276 1.00 0.00 39 LEU A C 15
ATOM 17549 O O . LEU A 1 59 ? 2.995 -7.312 2.982 1.00 0.00 39 LEU A O 15
ATOM 17565 N N . THR A 1 60 ? 1.172 -8.109 4.027 1.00 0.00 40 THR A N 15
ATOM 17566 C CA . THR A 1 60 ? 1.852 -9.271 4.630 1.00 0.00 40 THR A CA 15
ATOM 17567 C C . THR A 1 60 ? 2.456 -10.222 3.586 1.00 0.00 40 THR A C 15
ATOM 17568 O O . THR A 1 60 ? 3.501 -10.823 3.838 1.00 0.00 40 THR A O 15
ATOM 17579 N N . ARG A 1 61 ? 1.883 -10.283 2.370 1.00 0.00 41 ARG A N 15
ATOM 17580 C CA . ARG A 1 61 ? 2.453 -11.010 1.216 1.00 0.00 41 ARG A CA 15
ATOM 17581 C C . ARG A 1 61 ? 3.881 -10.556 0.889 1.00 0.00 41 ARG A C 15
ATOM 17582 O O . ARG A 1 61 ? 4.715 -11.379 0.517 1.00 0.00 41 ARG A O 15
ATOM 17603 N N . LEU A 1 62 ? 4.181 -9.267 1.079 1.00 0.00 42 LEU A N 15
ATOM 17604 C CA . LEU A 1 62 ? 5.522 -8.710 0.873 1.00 0.00 42 LEU A CA 15
ATOM 17605 C C . LEU A 1 62 ? 6.423 -8.957 2.088 1.00 0.00 42 LEU A C 15
ATOM 17606 O O . LEU A 1 62 ? 7.572 -9.368 1.935 1.00 0.00 42 LEU A O 15
ATOM 17622 N N . LEU A 1 63 ? 5.902 -8.771 3.306 1.00 0.00 43 LEU A N 15
ATOM 17623 C CA . LEU A 1 63 ? 6.667 -9.006 4.541 1.00 0.00 43 LEU A CA 15
ATOM 17624 C C . LEU A 1 63 ? 7.116 -10.469 4.686 1.00 0.00 43 LEU A C 15
ATOM 17625 O O . LEU A 1 63 ? 8.179 -10.731 5.246 1.00 0.00 43 LEU A O 15
ATOM 17641 N N . GLN A 1 64 ? 6.351 -11.414 4.128 1.00 0.00 44 GLN A N 15
ATOM 17642 C CA . GLN A 1 64 ? 6.671 -12.842 4.081 1.00 0.00 44 GLN A CA 15
ATOM 17643 C C . GLN A 1 64 ? 8.049 -13.148 3.447 1.00 0.00 44 GLN A C 15
ATOM 17644 O O . GLN A 1 64 ? 8.683 -14.145 3.799 1.00 0.00 44 GLN A O 15
ATOM 17658 N N . LEU A 1 65 ? 8.524 -12.289 2.535 1.00 0.00 45 LEU A N 15
ATOM 17659 C CA . LEU A 1 65 ? 9.770 -12.467 1.768 1.00 0.00 45 LEU A CA 15
ATOM 17660 C C . LEU A 1 65 ? 10.771 -11.301 1.921 1.00 0.00 45 LEU A C 15
ATOM 17661 O O . LEU A 1 65 ? 11.968 -11.499 1.720 1.00 0.00 45 LEU A O 15
ATOM 17677 N N . ASP A 1 66 ? 10.315 -10.115 2.339 1.00 0.00 46 ASP A N 15
ATOM 17678 C CA . ASP A 1 66 ? 11.162 -8.955 2.674 1.00 0.00 46 ASP A CA 15
ATOM 17679 C C . ASP A 1 66 ? 11.606 -8.929 4.154 1.00 0.00 46 ASP A C 15
ATOM 17680 O O . ASP A 1 66 ? 12.700 -8.459 4.467 1.00 0.00 46 ASP A O 15
ATOM 17689 N N . GLN A 1 67 ? 10.787 -9.478 5.058 1.00 0.00 47 GLN A N 15
ATOM 17690 C CA . GLN A 1 67 ? 11.020 -9.560 6.510 1.00 0.00 47 GLN A CA 15
ATOM 17691 C C . GLN A 1 67 ? 10.899 -11.023 6.995 1.00 0.00 47 GLN A C 15
ATOM 17692 O O . GLN A 1 67 ? 10.431 -11.303 8.103 1.00 0.00 47 GLN A O 15
ATOM 17706 N N . LEU A 1 68 ? 11.293 -11.971 6.135 1.00 0.00 48 LEU A N 15
ATOM 17707 C CA . LEU A 1 68 ? 11.324 -13.409 6.422 1.00 0.00 48 LEU A CA 15
ATOM 17708 C C . LEU A 1 68 ? 12.106 -13.742 7.712 1.00 0.00 48 LEU A C 15
ATOM 17709 O O . LEU A 1 68 ? 13.115 -13.101 8.023 1.00 0.00 48 LEU A O 15
ATOM 17725 N N . GLY A 1 69 ? 11.642 -14.751 8.459 1.00 0.00 49 GLY A N 15
ATOM 17726 C CA . GLY A 1 69 ? 12.245 -15.171 9.737 1.00 0.00 49 GLY A CA 15
ATOM 17727 C C . GLY A 1 69 ? 11.261 -15.482 10.877 1.00 0.00 49 GLY A C 15
ATOM 17728 O O . GLY A 1 69 ? 11.672 -15.485 12.041 1.00 0.00 49 GLY A O 15
ATOM 17732 N N . ARG A 1 70 ? 9.968 -15.707 10.583 1.00 0.00 50 ARG A N 15
ATOM 17733 C CA . ARG A 1 70 ? 8.930 -16.048 11.582 1.00 0.00 50 ARG A CA 15
ATOM 17734 C C . ARG A 1 70 ? 9.326 -17.241 12.467 1.00 0.00 50 ARG A C 15
ATOM 17735 O O . ARG A 1 70 ? 10.010 -18.163 12.017 1.00 0.00 50 ARG A O 15
ATOM 17756 N N . GLY A 1 71 ? 8.869 -17.238 13.719 1.00 0.00 51 GLY A N 15
ATOM 17757 C CA . GLY A 1 71 ? 9.126 -18.304 14.701 1.00 0.00 51 GLY A CA 15
ATOM 17758 C C . GLY A 1 71 ? 10.428 -18.149 15.506 1.00 0.00 51 GLY A C 15
ATOM 17759 O O . GLY A 1 71 ? 10.605 -18.844 16.509 1.00 0.00 51 GLY A O 15
ATOM 17763 N N . TYR A 1 72 ? 11.330 -17.243 15.108 1.00 0.00 52 TYR A N 15
ATOM 17764 C CA . TYR A 1 72 ? 12.525 -16.883 15.883 1.00 0.00 52 TYR A CA 15
ATOM 17765 C C . TYR A 1 72 ? 12.152 -16.208 17.218 1.00 0.00 52 TYR A C 15
ATOM 17766 O O . TYR A 1 72 ? 11.171 -15.462 17.296 1.00 0.00 52 TYR A O 15
ATOM 17784 N N . ILE A 1 73 ? 12.931 -16.462 18.276 1.00 0.00 53 ILE A N 15
ATOM 17785 C CA . ILE A 1 73 ? 12.696 -15.900 19.616 1.00 0.00 53 ILE A CA 15
ATOM 17786 C C . ILE A 1 73 ? 13.196 -14.457 19.708 1.00 0.00 53 ILE A C 15
ATOM 17787 O O . ILE A 1 73 ? 14.390 -14.186 19.566 1.00 0.00 53 ILE A O 15
ATOM 17803 N N . GLU A 1 74 ? 12.273 -13.537 19.987 1.00 0.00 54 GLU A N 15
ATOM 17804 C CA . GLU A 1 74 ? 12.558 -12.120 20.231 1.00 0.00 54 GLU A CA 15
ATOM 17805 C C . GLU A 1 74 ? 11.413 -11.396 20.970 1.00 0.00 54 GLU A C 15
ATOM 17806 O O . GLU A 1 74 ? 10.290 -11.904 21.055 1.00 0.00 54 GLU A O 15
ATOM 17818 N N . ARG A 1 75 ? 11.688 -10.189 21.495 1.00 0.00 55 ARG A N 15
ATOM 17819 C CA . ARG A 1 75 ? 10.700 -9.342 22.205 1.00 0.00 55 ARG A CA 15
ATOM 17820 C C . ARG A 1 75 ? 9.580 -8.818 21.291 1.00 0.00 55 ARG A C 15
ATOM 17821 O O . ARG A 1 75 ? 8.478 -8.543 21.770 1.00 0.00 55 ARG A O 15
ATOM 17842 N N . HIS A 1 76 ? 9.849 -8.685 19.985 1.00 0.00 56 HIS A N 15
ATOM 17843 C CA . HIS A 1 76 ? 8.865 -8.321 18.949 1.00 0.00 56 HIS A CA 15
ATOM 17844 C C . HIS A 1 76 ? 7.761 -9.391 18.861 1.00 0.00 56 HIS A C 15
ATOM 17845 O O . HIS A 1 76 ? 8.025 -10.535 18.482 1.00 0.00 56 HIS A O 15
ATOM 17860 N N . GLY A 1 77 ? 6.533 -9.020 19.216 1.00 0.00 57 GLY A N 15
ATOM 17861 C CA . GLY A 1 77 ? 5.386 -9.929 19.319 1.00 0.00 57 GLY A CA 15
ATOM 17862 C C . GLY A 1 77 ? 4.130 -9.238 19.874 1.00 0.00 57 GLY A C 15
ATOM 17863 O O . GLY A 1 77 ? 4.111 -8.005 19.987 1.00 0.00 57 GLY A O 15
ATOM 17867 N N . PRO A 1 78 ? 3.079 -10.003 20.224 1.00 0.00 58 PRO A N 15
ATOM 17868 C CA . PRO A 1 78 ? 1.867 -9.470 20.848 1.00 0.00 58 PRO A CA 15
ATOM 17869 C C . PRO A 1 78 ? 2.126 -8.938 22.272 1.00 0.00 58 PRO A C 15
ATOM 17870 O O . PRO A 1 78 ? 3.182 -9.167 22.872 1.00 0.00 58 PRO A O 15
ATOM 17881 N N . VAL A 1 79 ? 1.127 -8.253 22.834 1.00 0.00 59 VAL A N 15
ATOM 17882 C CA . VAL A 1 79 ? 1.149 -7.660 24.183 1.00 0.00 59 VAL A CA 15
ATOM 17883 C C . VAL A 1 79 ? -0.139 -8.012 24.941 1.00 0.00 59 VAL A C 15
ATOM 17884 O O . VAL A 1 79 ? -1.194 -8.209 24.334 1.00 0.00 59 VAL A O 15
ATOM 17897 N N . ASP A 1 80 ? -0.054 -8.098 26.269 1.00 0.00 60 ASP A N 15
ATOM 17898 C CA . ASP A 1 80 ? -1.162 -8.466 27.158 1.00 0.00 60 ASP A CA 15
ATOM 17899 C C . ASP A 1 80 ? -1.593 -7.266 28.021 1.00 0.00 60 ASP A C 15
ATOM 17900 O O . ASP A 1 80 ? -0.788 -6.382 28.329 1.00 0.00 60 ASP A O 15
ATOM 17909 N N . ILE A 1 81 ? -2.867 -7.237 28.419 1.00 0.00 61 ILE A N 15
ATOM 17910 C CA . ILE A 1 81 ? -3.493 -6.128 29.158 1.00 0.00 61 ILE A CA 15
ATOM 17911 C C . ILE A 1 81 ? -3.768 -6.502 30.629 1.00 0.00 61 ILE A C 15
ATOM 17912 O O . ILE A 1 81 ? -3.960 -7.687 30.932 1.00 0.00 61 ILE A O 15
ATOM 17928 N N . PRO A 1 82 ? -3.807 -5.524 31.558 1.00 0.00 62 PRO A N 15
ATOM 17929 C CA . PRO A 1 82 ? -4.133 -5.773 32.962 1.00 0.00 62 PRO A CA 15
ATOM 17930 C C . PRO A 1 82 ? -5.595 -6.219 33.154 1.00 0.00 62 PRO A C 15
ATOM 17931 O O . PRO A 1 82 ? -6.443 -6.056 32.269 1.00 0.00 62 PRO A O 15
ATOM 17942 N N . TRP A 1 83 ? -5.895 -6.764 34.337 1.00 0.00 63 TRP A N 15
ATOM 17943 C CA . TRP A 1 83 ? -7.249 -7.158 34.750 1.00 0.00 63 TRP A CA 15
ATOM 17944 C C . TRP A 1 83 ? -8.241 -5.980 34.739 1.00 0.00 63 TRP A C 15
ATOM 17945 O O . TRP A 1 83 ? -7.846 -4.813 34.834 1.00 0.00 63 TRP A O 15
ATOM 17966 N N . HIS A 1 84 ? -9.547 -6.276 34.728 1.00 0.00 64 HIS A N 15
ATOM 17967 C CA . HIS A 1 84 ? -10.647 -5.290 34.807 1.00 0.00 64 HIS A CA 15
ATOM 17968 C C . HIS A 1 84 ? -10.821 -4.643 36.207 1.00 0.00 64 HIS A C 15
ATOM 17969 O O . HIS A 1 84 ? -11.917 -4.206 36.568 1.00 0.00 64 HIS A O 15
ATOM 17984 N N . ALA A 1 85 ? -9.764 -4.615 37.022 1.00 0.00 65 ALA A N 15
ATOM 17985 C CA . ALA A 1 85 ? -9.731 -3.954 38.325 1.00 0.00 65 ALA A CA 15
ATOM 17986 C C . ALA A 1 85 ? -10.092 -2.457 38.213 1.00 0.00 65 ALA A C 15
ATOM 17987 O O . ALA A 1 85 ? -9.661 -1.771 37.279 1.00 0.00 65 ALA A O 15
ATOM 17994 N N . LEU A 1 86 ? -10.854 -1.948 39.186 1.00 0.00 66 LEU A N 15
ATOM 17995 C CA . LEU A 1 86 ? -11.360 -0.570 39.228 1.00 0.00 66 LEU A CA 15
ATOM 17996 C C . LEU A 1 86 ? -11.166 0.035 40.638 1.00 0.00 66 LEU A C 15
ATOM 17997 O O . LEU A 1 86 ? -12.142 0.230 41.373 1.00 0.00 66 LEU A O 15
ATOM 18013 N N . PRO A 1 87 ? -9.910 0.279 41.068 1.00 0.00 67 PRO A N 15
ATOM 18014 C CA . PRO A 1 87 ? -9.616 0.896 42.362 1.00 0.00 67 PRO A CA 15
ATOM 18015 C C . PRO A 1 87 ? -10.035 2.377 42.392 1.00 0.00 67 PRO A C 15
ATOM 18016 O O . PRO A 1 87 ? -10.145 3.024 41.344 1.00 0.00 67 PRO A O 15
ATOM 18027 N N . ARG A 1 88 ? -10.205 2.935 43.599 1.00 0.00 68 ARG A N 15
ATOM 18028 C CA . ARG A 1 88 ? -10.566 4.345 43.901 1.00 0.00 68 ARG A CA 15
ATOM 18029 C C . ARG A 1 88 ? -9.478 5.397 43.566 1.00 0.00 68 ARG A C 15
ATOM 18030 O O . ARG A 1 88 ? -9.234 6.335 44.330 1.00 0.00 68 ARG A O 15
ATOM 18051 N N . ASN A 1 89 ? -8.792 5.213 42.441 1.00 0.00 69 ASN A N 15
ATOM 18052 C CA . ASN A 1 89 ? -7.777 6.106 41.873 1.00 0.00 69 ASN A CA 15
ATOM 18053 C C . ASN A 1 89 ? -8.315 7.520 41.529 1.00 0.00 69 ASN A C 15
ATOM 18054 O O . ASN A 1 89 ? -9.529 7.755 41.516 1.00 0.00 69 ASN A O 15
ATOM 18065 N N . ARG A 1 90 ? -7.400 8.447 41.204 1.00 0.00 70 ARG A N 15
ATOM 18066 C CA . ARG A 1 90 ? -7.674 9.854 40.845 1.00 0.00 70 ARG A CA 15
ATOM 18067 C C . ARG A 1 90 ? -7.060 10.222 39.483 1.00 0.00 70 ARG A C 15
ATOM 18068 O O . ARG A 1 90 ? -5.838 10.021 39.293 1.00 0.00 70 ARG A O 15
ATOM 18091 N N . LEU A 1 13 ? -11.500 20.205 -22.227 1.00 0.00 -7 LEU A N 16
ATOM 18092 C CA . LEU A 1 13 ? -11.561 19.918 -20.766 1.00 0.00 -7 LEU A CA 16
ATOM 18093 C C . LEU A 1 13 ? -10.347 19.097 -20.300 1.00 0.00 -7 LEU A C 16
ATOM 18094 O O . LEU A 1 13 ? -9.483 19.647 -19.619 1.00 0.00 -7 LEU A O 16
ATOM 18110 N N . VAL A 1 14 ? -10.258 17.810 -20.661 1.00 0.00 -6 VAL A N 16
ATOM 18111 C CA . VAL A 1 14 ? -9.167 16.888 -20.263 1.00 0.00 -6 VAL A CA 16
ATOM 18112 C C . VAL A 1 14 ? -8.576 16.150 -21.476 1.00 0.00 -6 VAL A C 16
ATOM 18113 O O . VAL A 1 14 ? -9.282 15.967 -22.475 1.00 0.00 -6 VAL A O 16
ATOM 18126 N N . PRO A 1 15 ? -7.303 15.705 -21.415 1.00 0.00 -5 PRO A N 16
ATOM 18127 C CA . PRO A 1 15 ? -6.694 14.910 -22.480 1.00 0.00 -5 PRO A CA 16
ATOM 18128 C C . PRO A 1 15 ? -7.371 13.535 -22.622 1.00 0.00 -5 PRO A C 16
ATOM 18129 O O . PRO A 1 15 ? -7.768 12.910 -21.632 1.00 0.00 -5 PRO A O 16
ATOM 18140 N N . ARG A 1 16 ? -7.466 13.052 -23.866 1.00 0.00 -4 ARG A N 16
ATOM 18141 C CA . ARG A 1 16 ? -7.992 11.724 -24.239 1.00 0.00 -4 ARG A CA 16
ATOM 18142 C C . ARG A 1 16 ? -7.272 11.167 -25.475 1.00 0.00 -4 ARG A C 16
ATOM 18143 O O . ARG A 1 16 ? -6.751 11.932 -26.291 1.00 0.00 -4 ARG A O 16
ATOM 18164 N N . GLY A 1 17 ? -7.252 9.841 -25.612 1.00 0.00 -3 GLY A N 16
ATOM 18165 C CA . GLY A 1 17 ? -6.656 9.135 -26.760 1.00 0.00 -3 GLY A CA 16
ATOM 18166 C C . GLY A 1 17 ? -6.159 7.720 -26.444 1.00 0.00 -3 GLY A C 16
ATOM 18167 O O . GLY A 1 17 ? -6.228 6.842 -27.306 1.00 0.00 -3 GLY A O 16
ATOM 18171 N N . SER A 1 18 ? -5.726 7.478 -25.203 1.00 0.00 -2 SER A N 16
ATOM 18172 C CA . SER A 1 18 ? -5.208 6.184 -24.723 1.00 0.00 -2 SER A CA 16
ATOM 18173 C C . SER A 1 18 ? -5.775 5.837 -23.341 1.00 0.00 -2 SER A C 16
ATOM 18174 O O . SER A 1 18 ? -5.982 6.721 -22.500 1.00 0.00 -2 SER A O 16
ATOM 18182 N N . HIS A 1 19 ? -6.019 4.543 -23.099 1.00 0.00 -1 HIS A N 16
ATOM 18183 C CA . HIS A 1 19 ? -6.501 4.008 -21.812 1.00 0.00 -1 HIS A CA 16
ATOM 18184 C C . HIS A 1 19 ? -5.474 4.152 -20.668 1.00 0.00 -1 HIS A C 16
ATOM 18185 O O . HIS A 1 19 ? -4.296 4.438 -20.899 1.00 0.00 -1 HIS A O 16
ATOM 18200 N N . MET A 1 20 ? -5.920 3.886 -19.439 1.00 0.00 0 MET A N 16
ATOM 18201 C CA . MET A 1 20 ? -5.119 3.892 -18.205 1.00 0.00 0 MET A CA 16
ATOM 18202 C C . MET A 1 20 ? -5.417 2.643 -17.359 1.00 0.00 0 MET A C 16
ATOM 18203 O O . MET A 1 20 ? -6.533 2.117 -17.378 1.00 0.00 0 MET A O 16
ATOM 18217 N N . MET A 1 21 ? -4.419 2.173 -16.607 1.00 0.00 1 MET A N 16
ATOM 18218 C CA . MET A 1 21 ? -4.566 1.096 -15.614 1.00 0.00 1 MET A CA 16
ATOM 18219 C C . MET A 1 21 ? -5.276 1.590 -14.340 1.00 0.00 1 MET A C 16
ATOM 18220 O O . MET A 1 21 ? -5.286 2.789 -14.040 1.00 0.00 1 MET A O 16
ATOM 18234 N N . SER A 1 22 ? -5.848 0.660 -13.567 1.00 0.00 2 SER A N 16
ATOM 18235 C CA . SER A 1 22 ? -6.639 0.945 -12.354 1.00 0.00 2 SER A CA 16
ATOM 18236 C C . SER A 1 22 ? -5.864 1.729 -11.281 1.00 0.00 2 SER A C 16
ATOM 18237 O O . SER A 1 22 ? -6.408 2.663 -10.690 1.00 0.00 2 SER A O 16
ATOM 18245 N N . SER A 1 23 ? -4.588 1.376 -11.060 1.00 0.00 3 SER A N 16
ATOM 18246 C CA . SER A 1 23 ? -3.640 2.010 -10.116 1.00 0.00 3 SER A CA 16
ATOM 18247 C C . SER A 1 23 ? -4.216 2.310 -8.711 1.00 0.00 3 SER A C 16
ATOM 18248 O O . SER A 1 23 ? -3.907 3.328 -8.083 1.00 0.00 3 SER A O 16
ATOM 18256 N N . SER A 1 24 ? -5.102 1.436 -8.220 1.00 0.00 4 SER A N 16
ATOM 18257 C CA . SER A 1 24 ? -5.863 1.613 -6.973 1.00 0.00 4 SER A CA 16
ATOM 18258 C C . SER A 1 24 ? -4.974 1.691 -5.717 1.00 0.00 4 SER A C 16
ATOM 18259 O O . SER A 1 24 ? -3.947 1.006 -5.641 1.00 0.00 4 SER A O 16
ATOM 18267 N N . PRO A 1 25 ? -5.372 2.446 -4.670 1.00 0.00 5 PRO A N 16
ATOM 18268 C CA . PRO A 1 25 ? -4.559 2.636 -3.464 1.00 0.00 5 PRO A CA 16
ATOM 18269 C C . PRO A 1 25 ? -4.384 1.360 -2.623 1.00 0.00 5 PRO A C 16
ATOM 18270 O O . PRO A 1 25 ? -3.427 1.254 -1.857 1.00 0.00 5 PRO A O 16
ATOM 18281 N N . CYS A 1 26 ? 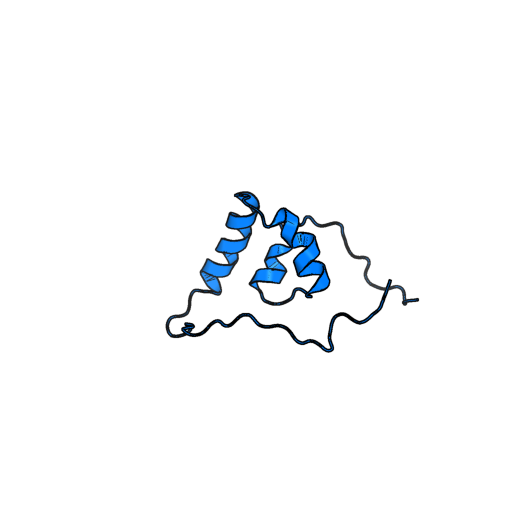-5.251 0.356 -2.809 1.00 0.00 6 CYS A N 16
ATOM 18282 C CA . CYS A 1 26 ? -5.100 -0.990 -2.236 1.00 0.00 6 CYS A CA 16
ATOM 18283 C C . CYS A 1 26 ? -3.862 -1.758 -2.758 1.00 0.00 6 CYS A C 16
ATOM 18284 O O . CYS A 1 26 ? -3.460 -2.752 -2.157 1.00 0.00 6 CYS A O 16
ATOM 18291 N N . ASP A 1 27 ? -3.240 -1.286 -3.846 1.00 0.00 7 ASP A N 16
ATOM 18292 C CA . ASP A 1 27 ? -2.019 -1.849 -4.446 1.00 0.00 7 ASP A CA 16
ATOM 18293 C C . ASP A 1 27 ? -0.845 -0.844 -4.464 1.00 0.00 7 ASP A C 16
ATOM 18294 O O . ASP A 1 27 ? 0.306 -1.243 -4.622 1.00 0.00 7 ASP A O 16
ATOM 18303 N N . GLN A 1 28 ? -1.091 0.448 -4.203 1.00 0.00 8 GLN A N 16
ATOM 18304 C CA . GLN A 1 28 ? -0.039 1.462 -3.986 1.00 0.00 8 GLN A CA 16
ATOM 18305 C C . GLN A 1 28 ? 0.811 1.151 -2.745 1.00 0.00 8 GLN A C 16
ATOM 18306 O O . GLN A 1 28 ? 2.003 1.463 -2.703 1.00 0.00 8 GLN A O 16
ATOM 18320 N N . LEU A 1 29 ? 0.217 0.479 -1.751 1.00 0.00 9 LEU A N 16
ATOM 18321 C CA . LEU A 1 29 ? 0.896 0.036 -0.533 1.00 0.00 9 LEU A CA 16
ATOM 18322 C C . LEU A 1 29 ? 2.054 -0.941 -0.786 1.00 0.00 9 LEU A C 16
ATOM 18323 O O . LEU A 1 29 ? 2.956 -1.076 0.042 1.00 0.00 9 LEU A O 16
ATOM 18339 N N . GLN A 1 30 ? 2.042 -1.607 -1.943 1.00 0.00 10 GLN A N 16
ATOM 18340 C CA . GLN A 1 30 ? 3.120 -2.487 -2.384 1.00 0.00 10 GLN A CA 16
ATOM 18341 C C . GLN A 1 30 ? 4.451 -1.714 -2.461 1.00 0.00 10 GLN A C 16
ATOM 18342 O O . GLN A 1 30 ? 5.480 -2.182 -1.974 1.00 0.00 10 GLN A O 16
ATOM 18356 N N . SER A 1 31 ? 4.417 -0.484 -2.985 1.00 0.00 11 SER A N 16
ATOM 18357 C CA . SER A 1 31 ? 5.568 0.429 -3.018 1.00 0.00 11 SER A CA 16
ATOM 18358 C C . SER A 1 31 ? 5.907 1.034 -1.650 1.00 0.00 11 SER A C 16
ATOM 18359 O O . SER A 1 31 ? 7.068 1.365 -1.411 1.00 0.00 11 SER A O 16
ATOM 18367 N N . PHE A 1 32 ? 4.935 1.186 -0.742 1.00 0.00 12 PHE A N 16
ATOM 18368 C CA . PHE A 1 32 ? 5.173 1.687 0.622 1.00 0.00 12 PHE A CA 16
ATOM 18369 C C . PHE A 1 32 ? 6.056 0.730 1.436 1.00 0.00 12 PHE A C 16
ATOM 18370 O O . PHE A 1 32 ? 7.117 1.132 1.918 1.00 0.00 12 PHE A O 16
ATOM 18387 N N . ALA A 1 33 ? 5.654 -0.540 1.557 1.00 0.00 13 ALA A N 16
ATOM 18388 C CA . ALA A 1 33 ? 6.408 -1.538 2.323 1.00 0.00 13 ALA A CA 16
ATOM 18389 C C . ALA A 1 33 ? 7.761 -1.902 1.678 1.00 0.00 13 ALA A C 16
ATOM 18390 O O . ALA A 1 33 ? 8.727 -2.180 2.391 1.00 0.00 13 ALA A O 16
ATOM 18397 N N . ASP A 1 34 ? 7.857 -1.860 0.345 1.00 0.00 14 ASP A N 16
ATOM 18398 C CA . ASP A 1 34 ? 9.118 -2.057 -0.383 1.00 0.00 14 ASP A CA 16
ATOM 18399 C C . ASP A 1 34 ? 10.082 -0.849 -0.288 1.00 0.00 14 ASP A C 16
ATOM 18400 O O . ASP A 1 34 ? 11.277 -0.986 -0.562 1.00 0.00 14 ASP A O 16
ATOM 18409 N N . GLY A 1 35 ? 9.589 0.325 0.133 1.00 0.00 15 GLY A N 16
ATOM 18410 C CA . GLY A 1 35 ? 10.389 1.535 0.379 1.00 0.00 15 GLY A CA 16
ATOM 18411 C C . GLY A 1 35 ? 10.576 2.453 -0.842 1.00 0.00 15 GLY A C 16
ATOM 18412 O O . GLY A 1 35 ? 11.492 3.277 -0.851 1.00 0.00 15 GLY A O 16
ATOM 18416 N N . ASP A 1 36 ? 9.728 2.318 -1.866 1.00 0.00 16 ASP A N 16
ATOM 18417 C CA . ASP A 1 36 ? 9.831 3.022 -3.157 1.00 0.00 16 ASP A CA 16
ATOM 18418 C C . ASP A 1 36 ? 8.792 4.152 -3.330 1.00 0.00 16 ASP A C 16
ATOM 18419 O O . ASP A 1 36 ? 8.989 5.045 -4.159 1.00 0.00 16 ASP A O 16
ATOM 18428 N N . LEU A 1 37 ? 7.702 4.149 -2.551 1.00 0.00 17 LEU A N 16
ATOM 18429 C CA . LEU A 1 37 ? 6.670 5.197 -2.572 1.00 0.00 17 LEU A CA 16
ATOM 18430 C C . LEU A 1 37 ? 7.217 6.543 -2.024 1.00 0.00 17 LEU A C 16
ATOM 18431 O O . LEU A 1 37 ? 7.839 6.540 -0.955 1.00 0.00 17 LEU A O 16
ATOM 18447 N N . PRO A 1 38 ? 6.985 7.695 -2.691 1.00 0.00 18 PRO A N 16
ATOM 18448 C CA . PRO A 1 38 ? 7.424 9.005 -2.197 1.00 0.00 18 PRO A CA 16
ATOM 18449 C C . PRO A 1 38 ? 6.576 9.494 -0.999 1.00 0.00 18 PRO A C 16
ATOM 18450 O O . PRO A 1 38 ? 5.405 9.120 -0.872 1.00 0.00 18 PRO A O 16
ATOM 18461 N N . PRO A 1 39 ? 7.117 10.379 -0.136 1.00 0.00 19 PRO A N 16
ATOM 18462 C CA . PRO A 1 39 ? 6.471 10.778 1.122 1.00 0.00 19 PRO A CA 16
ATOM 18463 C C . PRO A 1 39 ? 5.179 11.591 0.933 1.00 0.00 19 PRO A C 16
ATOM 18464 O O . PRO A 1 39 ? 4.262 11.489 1.749 1.00 0.00 19 PRO A O 16
ATOM 18475 N N . MET A 1 40 ? 5.068 12.365 -0.153 1.00 0.00 20 MET A N 16
ATOM 18476 C CA . MET A 1 40 ? 3.845 13.112 -0.492 1.00 0.00 20 MET A CA 16
ATOM 18477 C C . MET A 1 40 ? 2.662 12.188 -0.836 1.00 0.00 20 MET A C 16
ATOM 18478 O O . MET A 1 40 ? 1.527 12.442 -0.432 1.00 0.00 20 MET A O 16
ATOM 18492 N N . GLU A 1 41 ? 2.927 11.085 -1.544 1.00 0.00 21 GLU A N 16
ATOM 18493 C CA . GLU A 1 41 ? 1.920 10.077 -1.896 1.00 0.00 21 GLU A CA 16
ATOM 18494 C C . GLU A 1 41 ? 1.613 9.160 -0.701 1.00 0.00 21 GLU A C 16
ATOM 18495 O O . GLU A 1 41 ? 0.495 8.658 -0.584 1.00 0.00 21 GLU A O 16
ATOM 18507 N N . ALA A 1 42 ? 2.571 8.991 0.223 1.00 0.00 22 ALA A N 16
ATOM 18508 C CA . ALA A 1 42 ? 2.416 8.191 1.438 1.00 0.00 22 ALA A CA 16
ATOM 18509 C C . ALA A 1 42 ? 1.267 8.667 2.357 1.00 0.00 22 ALA A C 16
ATOM 18510 O O . ALA A 1 42 ? 0.603 7.848 2.994 1.00 0.00 22 ALA A O 16
ATOM 18517 N N . GLN A 1 43 ? 0.979 9.973 2.392 1.00 0.00 23 GLN A N 16
ATOM 18518 C CA . GLN A 1 43 ? -0.213 10.513 3.063 1.00 0.00 23 GLN A CA 16
ATOM 18519 C C . GLN A 1 43 ? -1.491 10.301 2.225 1.00 0.00 23 GLN A C 16
ATOM 18520 O O . GLN A 1 43 ? -2.543 9.974 2.776 1.00 0.00 23 GLN A O 16
ATOM 18534 N N . ALA A 1 44 ? -1.408 10.447 0.897 1.00 0.00 24 ALA A N 16
ATOM 18535 C CA . ALA A 1 44 ? -2.553 10.354 -0.013 1.00 0.00 24 ALA A CA 16
ATOM 18536 C C . ALA A 1 44 ? -3.187 8.946 -0.052 1.00 0.00 24 ALA A C 16
ATOM 18537 O O . ALA A 1 44 ? -4.401 8.816 0.124 1.00 0.00 24 ALA A O 16
ATOM 18544 N N . PHE A 1 45 ? -2.383 7.884 -0.216 1.00 0.00 25 PHE A N 16
ATOM 18545 C CA . PHE A 1 45 ? -2.873 6.495 -0.109 1.00 0.00 25 PHE A CA 16
ATOM 18546 C C . PHE A 1 45 ? -3.139 6.076 1.352 1.00 0.00 25 PHE A C 16
ATOM 18547 O O . PHE A 1 45 ? -3.948 5.181 1.603 1.00 0.00 25 PHE A O 16
ATOM 18564 N N . GLY A 1 46 ? -2.499 6.749 2.319 1.00 0.00 26 GLY A N 16
ATOM 18565 C CA . GLY A 1 46 ? -2.616 6.509 3.762 1.00 0.00 26 GLY A CA 16
ATOM 18566 C C . GLY A 1 46 ? -4.060 6.503 4.281 1.00 0.00 26 GLY A C 16
ATOM 18567 O O . GLY A 1 46 ? -4.395 5.723 5.174 1.00 0.00 26 GLY A O 16
ATOM 18571 N N . GLN A 1 47 ? -4.937 7.311 3.673 1.00 0.00 27 GLN A N 16
ATOM 18572 C CA . GLN A 1 47 ? -6.375 7.350 3.962 1.00 0.00 27 GLN A CA 16
ATOM 18573 C C . GLN A 1 47 ? -7.071 5.998 3.692 1.00 0.00 27 GLN A C 16
ATOM 18574 O O . GLN A 1 47 ? -7.921 5.575 4.478 1.00 0.00 27 GLN A O 16
ATOM 18588 N N . HIS A 1 48 ? -6.690 5.302 2.612 1.00 0.00 28 HIS A N 16
ATOM 18589 C CA . HIS A 1 48 ? -7.195 3.964 2.250 1.00 0.00 28 HIS A CA 16
ATOM 18590 C C . HIS A 1 48 ? -6.453 2.823 2.965 1.00 0.00 28 HIS A C 16
ATOM 18591 O O . HIS A 1 48 ? -7.006 1.733 3.105 1.00 0.00 28 HIS A O 16
ATOM 18606 N N . LEU A 1 49 ? -5.231 3.070 3.452 1.00 0.00 29 LEU A N 16
ATOM 18607 C CA . LEU A 1 49 ? -4.467 2.142 4.305 1.00 0.00 29 LEU A CA 16
ATOM 18608 C C . LEU A 1 49 ? -5.110 1.901 5.695 1.00 0.00 29 LEU A C 16
ATOM 18609 O O . LEU A 1 49 ? -4.631 1.066 6.466 1.00 0.00 29 LEU A O 16
ATOM 18625 N N . ALA A 1 50 ? -6.201 2.606 6.022 1.00 0.00 30 ALA A N 16
ATOM 18626 C CA . ALA A 1 50 ? -7.125 2.241 7.099 1.00 0.00 30 ALA A CA 16
ATOM 18627 C C . ALA A 1 50 ? -7.584 0.764 7.016 1.00 0.00 30 ALA A C 16
ATOM 18628 O O . ALA A 1 50 ? -7.444 0.112 5.979 1.00 0.00 30 ALA A O 16
ATOM 18635 N N . ASP A 1 51 ? -8.146 0.238 8.109 1.00 0.00 31 ASP A N 16
ATOM 18636 C CA . ASP A 1 51 ? -8.596 -1.155 8.271 1.00 0.00 31 ASP A CA 16
ATOM 18637 C C . ASP A 1 51 ? -9.359 -1.721 7.048 1.00 0.00 31 ASP A C 16
ATOM 18638 O O . ASP A 1 51 ? -10.515 -1.379 6.786 1.00 0.00 31 ASP A O 16
ATOM 18647 N N . CYS A 1 52 ? -8.669 -2.570 6.278 1.00 0.00 32 CYS A N 16
ATOM 18648 C CA . CYS A 1 52 ? -9.093 -3.111 4.985 1.00 0.00 32 CYS A CA 16
ATOM 18649 C C . CYS A 1 52 ? -8.388 -4.458 4.745 1.00 0.00 32 CYS A C 16
ATOM 18650 O O . CYS A 1 52 ? -7.161 -4.507 4.627 1.00 0.00 32 CYS A O 16
ATOM 18657 N N . GLU A 1 53 ? -9.142 -5.559 4.658 1.00 0.00 33 GLU A N 16
ATOM 18658 C CA . GLU A 1 53 ? -8.576 -6.910 4.481 1.00 0.00 33 GLU A CA 16
ATOM 18659 C C . GLU A 1 53 ? -7.746 -7.019 3.191 1.00 0.00 33 GLU A C 16
ATOM 18660 O O . GLU A 1 53 ? -6.620 -7.513 3.210 1.00 0.00 33 GLU A O 16
ATOM 18672 N N . LYS A 1 54 ? -8.263 -6.466 2.084 1.00 0.00 34 LYS A N 16
ATOM 18673 C CA . LYS A 1 54 ? -7.589 -6.405 0.775 1.00 0.00 34 LYS A CA 16
ATOM 18674 C C . LYS A 1 54 ? -6.234 -5.680 0.842 1.00 0.00 34 LYS A C 16
ATOM 18675 O O . LYS A 1 54 ? -5.289 -6.093 0.171 1.00 0.00 34 LYS A O 16
ATOM 18694 N N . CYS A 1 55 ? -6.115 -4.643 1.682 1.00 0.00 35 CYS A N 16
ATOM 18695 C CA . CYS A 1 55 ? -4.841 -3.961 1.931 1.00 0.00 35 CYS A CA 16
ATOM 18696 C C . CYS A 1 55 ? -3.867 -4.847 2.731 1.00 0.00 35 CYS A C 16
ATOM 18697 O O . CYS A 1 55 ? -2.708 -5.002 2.346 1.00 0.00 35 CYS A O 16
ATOM 18704 N N . GLN A 1 56 ? -4.326 -5.452 3.833 1.00 0.00 36 GLN A N 16
ATOM 18705 C CA . GLN A 1 56 ? -3.489 -6.320 4.674 1.00 0.00 36 GLN A CA 16
ATOM 18706 C C . GLN A 1 56 ? -2.968 -7.555 3.922 1.00 0.00 36 GLN A C 16
ATOM 18707 O O . GLN A 1 56 ? -1.810 -7.926 4.107 1.00 0.00 36 GLN A O 16
ATOM 18721 N N . VAL A 1 57 ? -3.775 -8.144 3.030 1.00 0.00 37 VAL A N 16
ATOM 18722 C CA . VAL A 1 57 ? -3.365 -9.231 2.121 1.00 0.00 37 VAL A CA 16
ATOM 18723 C C . VAL A 1 57 ? -2.200 -8.803 1.221 1.00 0.00 37 VAL A C 16
ATOM 18724 O O . VAL A 1 57 ? -1.216 -9.534 1.103 1.00 0.00 37 VAL A O 16
ATOM 18737 N N . GLU A 1 58 ? -2.263 -7.612 0.617 1.00 0.00 38 GLU A N 16
ATOM 18738 C CA . GLU A 1 58 ? -1.181 -7.111 -0.241 1.00 0.00 38 GLU A CA 16
ATOM 18739 C C . GLU A 1 58 ? 0.085 -6.753 0.560 1.00 0.00 38 GLU A C 16
ATOM 18740 O O . GLU A 1 58 ? 1.195 -6.977 0.078 1.00 0.00 38 GLU A O 16
ATOM 18752 N N . LEU A 1 59 ? -0.057 -6.251 1.794 1.00 0.00 39 LEU A N 16
ATOM 18753 C CA . LEU A 1 59 ? 1.069 -5.893 2.664 1.00 0.00 39 LEU A CA 16
ATOM 18754 C C . LEU A 1 59 ? 1.800 -7.147 3.169 1.00 0.00 39 LEU A C 16
ATOM 18755 O O . LEU A 1 59 ? 3.011 -7.277 2.982 1.00 0.00 39 LEU A O 16
ATOM 18771 N N . THR A 1 60 ? 1.073 -8.092 3.778 1.00 0.00 40 THR A N 16
ATOM 18772 C CA . THR A 1 60 ? 1.650 -9.306 4.388 1.00 0.00 40 THR A CA 16
ATOM 18773 C C . THR A 1 60 ? 2.353 -10.212 3.372 1.00 0.00 40 THR A C 16
ATOM 18774 O O . THR A 1 60 ? 3.369 -10.829 3.695 1.00 0.00 40 THR A O 16
ATOM 18785 N N . ARG A 1 61 ? 1.895 -10.220 2.110 1.00 0.00 41 ARG A N 16
ATOM 18786 C CA . ARG A 1 61 ? 2.577 -10.870 0.975 1.00 0.00 41 ARG A CA 16
ATOM 18787 C C . ARG A 1 61 ? 4.034 -10.425 0.822 1.00 0.00 41 ARG A C 16
ATOM 18788 O O . ARG A 1 61 ? 4.891 -11.265 0.550 1.00 0.00 41 ARG A O 16
ATOM 18809 N N . LEU A 1 62 ? 4.323 -9.139 1.036 1.00 0.00 42 LEU A N 16
ATOM 18810 C CA . LEU A 1 62 ? 5.690 -8.607 0.969 1.00 0.00 42 LEU A CA 16
ATOM 18811 C C . LEU A 1 62 ? 6.491 -8.998 2.213 1.00 0.00 42 LEU A C 16
ATOM 18812 O O . LEU A 1 62 ? 7.643 -9.416 2.100 1.00 0.00 42 LEU A O 16
ATOM 18828 N N . LEU A 1 63 ? 5.877 -8.901 3.400 1.00 0.00 43 LEU A N 16
ATOM 18829 C CA . LEU A 1 63 ? 6.550 -9.228 4.665 1.00 0.00 43 LEU A CA 16
ATOM 18830 C C . LEU A 1 63 ? 6.934 -10.715 4.731 1.00 0.00 43 LEU A C 16
ATOM 18831 O O . LEU A 1 63 ? 7.986 -11.056 5.266 1.00 0.00 43 LEU A O 16
ATOM 18847 N N . GLN A 1 64 ? 6.115 -11.593 4.145 1.00 0.00 44 GLN A N 16
ATOM 18848 C CA . GLN A 1 64 ? 6.365 -13.030 4.053 1.00 0.00 44 GLN A CA 16
ATOM 18849 C C . GLN A 1 64 ? 7.661 -13.343 3.283 1.00 0.00 44 GLN A C 16
ATOM 18850 O O . GLN A 1 64 ? 8.565 -13.984 3.822 1.00 0.00 44 GLN A O 16
ATOM 18864 N N . LEU A 1 65 ? 7.780 -12.868 2.037 1.00 0.00 45 LEU A N 16
ATOM 18865 C CA . LEU A 1 65 ? 8.984 -13.063 1.215 1.00 0.00 45 LEU A CA 16
ATOM 18866 C C . LEU A 1 65 ? 10.209 -12.269 1.715 1.00 0.00 45 LEU A C 16
ATOM 18867 O O . LEU A 1 65 ? 11.342 -12.677 1.468 1.00 0.00 45 LEU A O 16
ATOM 18883 N N . ASP A 1 66 ? 10.001 -11.182 2.467 1.00 0.00 46 ASP A N 16
ATOM 18884 C CA . ASP A 1 66 ? 11.058 -10.472 3.201 1.00 0.00 46 ASP A CA 16
ATOM 18885 C C . ASP A 1 66 ? 11.604 -11.314 4.376 1.00 0.00 46 ASP A C 16
ATOM 18886 O O . ASP A 1 66 ? 12.815 -11.360 4.593 1.00 0.00 46 ASP A O 16
ATOM 18895 N N . GLN A 1 67 ? 10.734 -12.032 5.100 1.00 0.00 47 GLN A N 16
ATOM 18896 C CA . GLN A 1 67 ? 11.117 -12.899 6.222 1.00 0.00 47 GLN A CA 16
ATOM 18897 C C . GLN A 1 67 ? 11.935 -14.130 5.782 1.00 0.00 47 GLN A C 16
ATOM 18898 O O . GLN A 1 67 ? 12.873 -14.533 6.474 1.00 0.00 47 GLN A O 16
ATOM 18912 N N . LEU A 1 68 ? 11.585 -14.735 4.639 1.00 0.00 48 LEU A N 16
ATOM 18913 C CA . LEU A 1 68 ? 12.251 -15.919 4.080 1.00 0.00 48 LEU A CA 16
ATOM 18914 C C . LEU A 1 68 ? 13.564 -15.560 3.352 1.00 0.00 48 LEU A C 16
ATOM 18915 O O . LEU A 1 68 ? 13.576 -15.278 2.150 1.00 0.00 48 LEU A O 16
ATOM 18931 N N . GLY A 1 69 ? 14.685 -15.611 4.076 1.00 0.00 49 GLY A N 16
ATOM 18932 C CA . GLY A 1 69 ? 16.037 -15.539 3.512 1.00 0.00 49 GLY A CA 16
ATOM 18933 C C . GLY A 1 69 ? 17.143 -15.527 4.573 1.00 0.00 49 GLY A C 16
ATOM 18934 O O . GLY A 1 69 ? 16.939 -15.045 5.692 1.00 0.00 49 GLY A O 16
ATOM 18938 N N . ARG A 1 70 ? 18.331 -16.041 4.225 1.00 0.00 50 ARG A N 16
ATOM 18939 C CA . ARG A 1 70 ? 19.547 -15.940 5.059 1.00 0.00 50 ARG A CA 16
ATOM 18940 C C . ARG A 1 70 ? 20.168 -14.534 4.997 1.00 0.00 50 ARG A C 16
ATOM 18941 O O . ARG A 1 70 ? 19.923 -13.777 4.056 1.00 0.00 50 ARG A O 16
ATOM 18962 N N . GLY A 1 71 ? 20.976 -14.189 6.001 1.00 0.00 51 GLY A N 16
ATOM 18963 C CA . GLY A 1 71 ? 21.701 -12.910 6.095 1.00 0.00 51 GLY A CA 16
ATOM 18964 C C . GLY A 1 71 ? 20.994 -11.819 6.918 1.00 0.00 51 GLY A C 16
ATOM 18965 O O . GLY A 1 71 ? 21.620 -10.817 7.269 1.00 0.00 51 GLY A O 16
ATOM 18969 N N . TYR A 1 72 ? 19.713 -12.009 7.253 1.00 0.00 52 TYR A N 16
ATOM 18970 C CA . TYR A 1 72 ? 18.971 -11.162 8.199 1.00 0.00 52 TYR A CA 16
ATOM 18971 C C . TYR A 1 72 ? 19.514 -11.299 9.634 1.00 0.00 52 TYR A C 16
ATOM 18972 O O . TYR A 1 72 ? 20.148 -12.302 9.979 1.00 0.00 52 TYR A O 16
ATOM 18990 N N . ILE A 1 73 ? 19.260 -10.292 10.480 1.00 0.00 53 ILE A N 16
ATOM 18991 C CA . ILE A 1 73 ? 19.695 -10.283 11.887 1.00 0.00 53 ILE A CA 16
ATOM 18992 C C . ILE A 1 73 ? 19.129 -11.472 12.668 1.00 0.00 53 ILE A C 16
ATOM 18993 O O . ILE A 1 73 ? 17.980 -11.880 12.477 1.00 0.00 53 ILE A O 16
ATOM 19009 N N . GLU A 1 74 ? 19.962 -12.039 13.545 1.00 0.00 54 GLU A N 16
ATOM 19010 C CA . GLU A 1 74 ? 19.635 -13.269 14.260 1.00 0.00 54 GLU A CA 16
ATOM 19011 C C . GLU A 1 74 ? 18.428 -13.098 15.193 1.00 0.00 54 GLU A C 16
ATOM 19012 O O . GLU A 1 74 ? 18.314 -12.108 15.920 1.00 0.00 54 GLU A O 16
ATOM 19024 N N . ARG A 1 75 ? 17.579 -14.126 15.244 1.00 0.00 55 ARG A N 16
ATOM 19025 C CA . ARG A 1 75 ? 16.377 -14.226 16.100 1.00 0.00 55 ARG A CA 16
ATOM 19026 C C . ARG A 1 75 ? 16.720 -14.595 17.558 1.00 0.00 55 ARG A C 16
ATOM 19027 O O . ARG A 1 75 ? 16.027 -15.389 18.198 1.00 0.00 55 ARG A O 16
ATOM 19048 N N . HIS A 1 76 ? 17.814 -14.032 18.084 1.00 0.00 56 HIS A N 16
ATOM 19049 C CA . HIS A 1 76 ? 18.188 -14.108 19.505 1.00 0.00 56 HIS A CA 16
ATOM 19050 C C . HIS A 1 76 ? 17.059 -13.564 20.395 1.00 0.00 56 HIS A C 16
ATOM 19051 O O . HIS A 1 76 ? 16.309 -12.684 19.964 1.00 0.00 56 HIS A O 16
ATOM 19066 N N . GLY A 1 77 ? 16.945 -14.066 21.628 1.00 0.00 57 GLY A N 16
ATOM 19067 C CA . GLY A 1 77 ? 15.926 -13.653 22.605 1.00 0.00 57 GLY A CA 16
ATOM 19068 C C . GLY A 1 77 ? 15.843 -12.123 22.764 1.00 0.00 57 GLY A C 16
ATOM 19069 O O . GLY A 1 77 ? 16.804 -11.535 23.277 1.00 0.00 57 GLY A O 16
ATOM 19073 N N . PRO A 1 78 ? 14.762 -11.455 22.311 1.00 0.00 58 PRO A N 16
ATOM 19074 C CA . PRO A 1 78 ? 14.652 -9.998 22.385 1.00 0.00 58 PRO A CA 16
ATOM 19075 C C . PRO A 1 78 ? 14.488 -9.525 23.836 1.00 0.00 58 PRO A C 16
ATOM 19076 O O . PRO A 1 78 ? 13.966 -10.241 24.697 1.00 0.00 58 PRO A O 16
ATOM 19087 N N . VAL A 1 79 ? 14.941 -8.299 24.110 1.00 0.00 59 VAL A N 16
ATOM 19088 C CA . VAL A 1 79 ? 14.784 -7.650 25.421 1.00 0.00 59 VAL A CA 16
ATOM 19089 C C . VAL A 1 79 ? 13.299 -7.358 25.679 1.00 0.00 59 VAL A C 16
ATOM 19090 O O . VAL A 1 79 ? 12.593 -6.837 24.812 1.00 0.00 59 VAL A O 16
ATOM 19103 N N . ASP A 1 80 ? 12.825 -7.691 26.880 1.00 0.00 60 ASP A N 16
ATOM 19104 C CA . ASP A 1 80 ? 11.437 -7.558 27.339 1.00 0.00 60 ASP A CA 16
ATOM 19105 C C . ASP A 1 80 ? 11.405 -7.171 28.832 1.00 0.00 60 ASP A C 16
ATOM 19106 O O . ASP A 1 80 ? 12.448 -7.051 29.487 1.00 0.00 60 ASP A O 16
ATOM 19115 N N . ILE A 1 81 ? 10.202 -6.969 29.376 1.00 0.00 61 ILE A N 16
ATOM 19116 C CA . ILE A 1 81 ? 9.963 -6.684 30.799 1.00 0.00 61 ILE A CA 16
ATOM 19117 C C . ILE A 1 81 ? 10.588 -7.737 31.750 1.00 0.00 61 ILE A C 16
ATOM 19118 O O . ILE A 1 81 ? 10.699 -8.914 31.383 1.00 0.00 61 ILE A O 16
ATOM 19134 N N . PRO A 1 82 ? 10.978 -7.348 32.983 1.00 0.00 62 PRO A N 16
ATOM 19135 C CA . PRO A 1 82 ? 11.538 -8.266 33.977 1.00 0.00 62 PRO A CA 16
ATOM 19136 C C . PRO A 1 82 ? 10.497 -9.260 34.533 1.00 0.00 62 PRO A C 16
ATOM 19137 O O . PRO A 1 82 ? 9.287 -9.030 34.461 1.00 0.00 62 PRO A O 16
ATOM 19148 N N . TRP A 1 83 ? 10.989 -10.338 35.157 1.00 0.00 63 TRP A N 16
ATOM 19149 C CA . TRP A 1 83 ? 10.172 -11.418 35.749 1.00 0.00 63 TRP A CA 16
ATOM 19150 C C . TRP A 1 83 ? 10.400 -11.612 37.258 1.00 0.00 63 TRP A C 16
ATOM 19151 O O . TRP A 1 83 ? 9.455 -11.940 37.980 1.00 0.00 63 TRP A O 16
ATOM 19172 N N . HIS A 1 84 ? 11.624 -11.380 37.757 1.00 0.00 64 HIS A N 16
ATOM 19173 C CA . HIS A 1 84 ? 11.941 -11.384 39.201 1.00 0.00 64 HIS A CA 16
ATOM 19174 C C . HIS A 1 84 ? 11.364 -10.166 39.947 1.00 0.00 64 HIS A C 16
ATOM 19175 O O . HIS A 1 84 ? 11.092 -10.242 41.148 1.00 0.00 64 HIS A O 16
ATOM 19190 N N . ALA A 1 85 ? 11.202 -9.044 39.239 1.00 0.00 65 ALA A N 16
ATOM 19191 C CA . ALA A 1 85 ? 10.599 -7.809 39.736 1.00 0.00 65 ALA A CA 16
ATOM 19192 C C . ALA A 1 85 ? 9.059 -7.912 39.850 1.00 0.00 65 ALA A C 16
ATOM 19193 O O . ALA A 1 85 ? 8.463 -8.965 39.607 1.00 0.00 65 ALA A O 16
ATOM 19200 N N . LEU A 1 86 ? 8.415 -6.799 40.208 1.00 0.00 66 LEU A N 16
ATOM 19201 C CA . LEU A 1 86 ? 6.969 -6.680 40.426 1.00 0.00 66 LEU A CA 16
ATOM 19202 C C . LEU A 1 86 ? 6.405 -5.397 39.773 1.00 0.00 66 LEU A C 16
ATOM 19203 O O . LEU A 1 86 ? 7.148 -4.422 39.609 1.00 0.00 66 LEU A O 16
ATOM 19219 N N . PRO A 1 87 ? 5.110 -5.379 39.391 1.00 0.00 67 PRO A N 16
ATOM 19220 C CA . PRO A 1 87 ? 4.457 -4.212 38.792 1.00 0.00 67 PRO A CA 16
ATOM 19221 C C . PRO A 1 87 ? 4.297 -3.042 39.783 1.00 0.00 67 PRO A C 16
ATOM 19222 O O . PRO A 1 87 ? 4.589 -3.158 40.978 1.00 0.00 67 PRO A O 16
ATOM 19233 N N . ARG A 1 88 ? 3.790 -1.910 39.278 1.00 0.00 68 ARG A N 16
ATOM 19234 C CA . ARG A 1 88 ? 3.562 -0.659 40.025 1.00 0.00 68 ARG A CA 16
ATOM 19235 C C . ARG A 1 88 ? 2.142 -0.116 39.817 1.00 0.00 68 ARG A C 16
ATOM 19236 O O . ARG A 1 88 ? 1.468 -0.465 38.847 1.00 0.00 68 ARG A O 16
ATOM 19257 N N . ASN A 1 89 ? 1.693 0.747 40.732 1.00 0.00 69 ASN A N 16
ATOM 19258 C CA . ASN A 1 89 ? 0.328 1.296 40.748 1.00 0.00 69 ASN A CA 16
ATOM 19259 C C . ASN A 1 89 ? 0.081 2.402 39.688 1.00 0.00 69 ASN A C 16
ATOM 19260 O O . ASN A 1 89 ? -1.072 2.726 39.389 1.00 0.00 69 ASN A O 16
ATOM 19271 N N . ARG A 1 90 ? 1.152 2.981 39.120 1.00 0.00 70 ARG A N 16
ATOM 19272 C CA . ARG A 1 90 ? 1.130 4.080 38.129 1.00 0.00 70 ARG A CA 16
ATOM 19273 C C . ARG A 1 90 ? 1.351 3.574 36.694 1.00 0.00 70 ARG A C 16
ATOM 19274 O O . ARG A 1 90 ? 0.428 3.733 35.863 1.00 0.00 70 ARG A O 16
ATOM 19297 N N . LEU A 1 13 ? 8.941 17.958 -19.852 1.00 0.00 -7 LEU A N 17
ATOM 19298 C CA . LEU A 1 13 ? 8.801 16.484 -19.689 1.00 0.00 -7 LEU A CA 17
ATOM 19299 C C . LEU A 1 13 ? 7.442 16.071 -19.099 1.00 0.00 -7 LEU A C 17
ATOM 19300 O O . LEU A 1 13 ? 6.679 15.380 -19.774 1.00 0.00 -7 LEU A O 17
ATOM 19316 N N . VAL A 1 14 ? 7.117 16.467 -17.861 1.00 0.00 -6 VAL A N 17
ATOM 19317 C CA . VAL A 1 14 ? 5.859 16.111 -17.173 1.00 0.00 -6 VAL A CA 17
ATOM 19318 C C . VAL A 1 14 ? 4.645 16.842 -17.793 1.00 0.00 -6 VAL A C 17
ATOM 19319 O O . VAL A 1 14 ? 4.754 18.038 -18.087 1.00 0.00 -6 VAL A O 17
ATOM 19332 N N . PRO A 1 15 ? 3.488 16.178 -18.010 1.00 0.00 -5 PRO A N 17
ATOM 19333 C CA . PRO A 1 15 ? 2.260 16.850 -18.450 1.00 0.00 -5 PRO A CA 17
ATOM 19334 C C . PRO A 1 15 ? 1.674 17.741 -17.339 1.00 0.00 -5 PRO A C 17
ATOM 19335 O O . PRO A 1 15 ? 1.850 17.471 -16.147 1.00 0.00 -5 PRO A O 17
ATOM 19346 N N . ARG A 1 16 ? 0.964 18.814 -17.719 1.00 0.00 -4 ARG A N 17
ATOM 19347 C CA . ARG A 1 16 ? 0.349 19.760 -16.767 1.00 0.00 -4 ARG A CA 17
ATOM 19348 C C . ARG A 1 16 ? -0.824 19.125 -16.001 1.00 0.00 -4 ARG A C 17
ATOM 19349 O O . ARG A 1 16 ? -1.654 18.425 -16.588 1.00 0.00 -4 ARG A O 17
ATOM 19370 N N . GLY A 1 17 ? -0.895 19.404 -14.697 1.00 0.00 -3 GLY A N 17
ATOM 19371 C CA . GLY A 1 17 ? -1.866 18.826 -13.757 1.00 0.00 -3 GLY A CA 17
ATOM 19372 C C . GLY A 1 17 ? -1.451 17.437 -13.246 1.00 0.00 -3 GLY A C 17
ATOM 19373 O O . GLY A 1 17 ? -0.740 16.692 -13.926 1.00 0.00 -3 GLY A O 17
ATOM 19377 N N . SER A 1 18 ? -1.897 17.072 -12.040 1.00 0.00 -2 SER A N 17
ATOM 19378 C CA . SER A 1 18 ? -1.630 15.748 -11.458 1.00 0.00 -2 SER A CA 17
ATOM 19379 C C . SER A 1 18 ? -2.385 14.647 -12.222 1.00 0.00 -2 SER A C 17
ATOM 19380 O O . SER A 1 18 ? -3.597 14.755 -12.445 1.00 0.00 -2 SER A O 17
ATOM 19388 N N . HIS A 1 19 ? -1.675 13.581 -12.613 1.00 0.00 -1 HIS A N 17
ATOM 19389 C CA . HIS A 1 19 ? -2.225 12.422 -13.332 1.00 0.00 -1 HIS A CA 17
ATOM 19390 C C . HIS A 1 19 ? -1.623 11.125 -12.772 1.00 0.00 -1 HIS A C 17
ATOM 19391 O O . HIS A 1 19 ? -0.495 10.750 -13.099 1.00 0.00 -1 HIS A O 17
ATOM 19406 N N . MET A 1 20 ? -2.380 10.477 -11.884 1.00 0.00 0 MET A N 17
ATOM 19407 C CA . MET A 1 20 ? -1.955 9.343 -11.039 1.00 0.00 0 MET A CA 17
ATOM 19408 C C . MET A 1 20 ? -2.932 8.149 -11.119 1.00 0.00 0 MET A C 17
ATOM 19409 O O . MET A 1 20 ? -3.102 7.387 -10.165 1.00 0.00 0 MET A O 17
ATOM 19423 N N . MET A 1 21 ? -3.603 8.006 -12.267 1.00 0.00 1 MET A N 17
ATOM 19424 C CA . MET A 1 21 ? -4.690 7.046 -12.494 1.00 0.00 1 MET A CA 17
ATOM 19425 C C . MET A 1 21 ? -4.170 5.807 -13.240 1.00 0.00 1 MET A C 17
ATOM 19426 O O . MET A 1 21 ? -4.195 5.744 -14.472 1.00 0.00 1 MET A O 17
ATOM 19440 N N . SER A 1 22 ? -3.660 4.828 -12.483 1.00 0.00 2 SER A N 17
ATOM 19441 C CA . SER A 1 22 ? -3.043 3.598 -13.015 1.00 0.00 2 SER A CA 17
ATOM 19442 C C . SER A 1 22 ? -3.615 2.322 -12.381 1.00 0.00 2 SER A C 17
ATOM 19443 O O . SER A 1 22 ? -3.936 1.372 -13.102 1.00 0.00 2 SER A O 17
ATOM 19451 N N . SER A 1 23 ? -3.806 2.302 -11.055 1.00 0.00 3 SER A N 17
ATOM 19452 C CA . SER A 1 23 ? -4.436 1.192 -10.321 1.00 0.00 3 SER A CA 17
ATOM 19453 C C . SER A 1 23 ? -4.976 1.621 -8.943 1.00 0.00 3 SER A C 17
ATOM 19454 O O . SER A 1 23 ? -4.709 2.736 -8.484 1.00 0.00 3 SER A O 17
ATOM 19462 N N . SER A 1 24 ? -5.749 0.757 -8.278 1.00 0.00 4 SER A N 17
ATOM 19463 C CA . SER A 1 24 ? -6.409 1.026 -6.987 1.00 0.00 4 SER A CA 17
ATOM 19464 C C . SER A 1 24 ? -5.429 1.194 -5.804 1.00 0.00 4 SER A C 17
ATOM 19465 O O . SER A 1 24 ? -4.368 0.561 -5.774 1.00 0.00 4 SER A O 17
ATOM 19473 N N . PRO A 1 25 ? -5.785 1.972 -4.757 1.00 0.00 5 PRO A N 17
ATOM 19474 C CA . PRO A 1 25 ? -4.911 2.191 -3.599 1.00 0.00 5 PRO A CA 17
ATOM 19475 C C . PRO A 1 25 ? -4.701 0.941 -2.723 1.00 0.00 5 PRO A C 17
ATOM 19476 O O . PRO A 1 25 ? -3.738 0.882 -1.958 1.00 0.00 5 PRO A O 17
ATOM 19487 N N . CYS A 1 26 ? -5.552 -0.084 -2.855 1.00 0.00 6 CYS A N 17
ATOM 19488 C CA . CYS A 1 26 ? -5.412 -1.371 -2.158 1.00 0.00 6 CYS A CA 17
ATOM 19489 C C . CYS A 1 26 ? -4.191 -2.207 -2.599 1.00 0.00 6 CYS A C 17
ATOM 19490 O O . CYS A 1 26 ? -3.798 -3.132 -1.888 1.00 0.00 6 CYS A O 17
ATOM 19497 N N . ASP A 1 27 ? -3.561 -1.869 -3.731 1.00 0.00 7 ASP A N 17
ATOM 19498 C CA . ASP A 1 27 ? -2.305 -2.471 -4.202 1.00 0.00 7 ASP A CA 17
ATOM 19499 C C . ASP A 1 27 ? -1.172 -1.445 -4.420 1.00 0.00 7 ASP A C 17
ATOM 19500 O O . ASP A 1 27 ? -0.024 -1.837 -4.626 1.00 0.00 7 ASP A O 17
ATOM 19509 N N . GLN A 1 28 ? -1.442 -0.143 -4.252 1.00 0.00 8 GLN A N 17
ATOM 19510 C CA . GLN A 1 28 ? -0.400 0.896 -4.145 1.00 0.00 8 GLN A CA 17
ATOM 19511 C C . GLN A 1 28 ? 0.526 0.646 -2.949 1.00 0.00 8 GLN A C 17
ATOM 19512 O O . GLN A 1 28 ? 1.723 0.918 -3.028 1.00 0.00 8 GLN A O 17
ATOM 19526 N N . LEU A 1 29 ? -0.003 0.065 -1.867 1.00 0.00 9 LEU A N 17
ATOM 19527 C CA . LEU A 1 29 ? 0.756 -0.313 -0.671 1.00 0.00 9 LEU A CA 17
ATOM 19528 C C . LEU A 1 29 ? 1.943 -1.247 -0.944 1.00 0.00 9 LEU A C 17
ATOM 19529 O O . LEU A 1 29 ? 2.873 -1.321 -0.139 1.00 0.00 9 LEU A O 17
ATOM 19545 N N . GLN A 1 30 ? 1.927 -1.936 -2.087 1.00 0.00 10 GLN A N 17
ATOM 19546 C CA . GLN A 1 30 ? 3.039 -2.762 -2.536 1.00 0.00 10 GLN A CA 17
ATOM 19547 C C . GLN A 1 30 ? 4.346 -1.956 -2.591 1.00 0.00 10 GLN A C 17
ATOM 19548 O O . GLN A 1 30 ? 5.370 -2.366 -2.044 1.00 0.00 10 GLN A O 17
ATOM 19562 N N . SER A 1 31 ? 4.279 -0.760 -3.184 1.00 0.00 11 SER A N 17
ATOM 19563 C CA . SER A 1 31 ? 5.400 0.180 -3.274 1.00 0.00 11 SER A CA 17
ATOM 19564 C C . SER A 1 31 ? 5.826 0.757 -1.919 1.00 0.00 11 SER A C 17
ATOM 19565 O O . SER A 1 31 ? 7.015 0.996 -1.711 1.00 0.00 11 SER A O 17
ATOM 19573 N N . PHE A 1 32 ? 4.895 0.944 -0.975 1.00 0.00 12 PHE A N 17
ATOM 19574 C CA . PHE A 1 32 ? 5.203 1.391 0.387 1.00 0.00 12 PHE A CA 17
ATOM 19575 C C . PHE A 1 32 ? 6.086 0.377 1.129 1.00 0.00 12 PHE A C 17
ATOM 19576 O O . PHE A 1 32 ? 7.162 0.739 1.611 1.00 0.00 12 PHE A O 17
ATOM 19593 N N . ALA A 1 33 ? 5.675 -0.895 1.181 1.00 0.00 13 ALA A N 17
ATOM 19594 C CA . ALA A 1 33 ? 6.448 -1.942 1.857 1.00 0.00 13 ALA A CA 17
ATOM 19595 C C . ALA A 1 33 ? 7.759 -2.296 1.119 1.00 0.00 13 ALA A C 17
ATOM 19596 O O . ALA A 1 33 ? 8.774 -2.560 1.766 1.00 0.00 13 ALA A O 17
ATOM 19603 N N . ASP A 1 34 ? 7.773 -2.243 -0.220 1.00 0.00 14 ASP A N 17
ATOM 19604 C CA . ASP A 1 34 ? 9.003 -2.354 -1.026 1.00 0.00 14 ASP A CA 17
ATOM 19605 C C . ASP A 1 34 ? 9.962 -1.143 -0.893 1.00 0.00 14 ASP A C 17
ATOM 19606 O O . ASP A 1 34 ? 11.118 -1.236 -1.308 1.00 0.00 14 ASP A O 17
ATOM 19615 N N . GLY A 1 35 ? 9.525 -0.020 -0.309 1.00 0.00 15 GLY A N 17
ATOM 19616 C CA . GLY A 1 35 ? 10.357 1.173 -0.089 1.00 0.00 15 GLY A CA 17
ATOM 19617 C C . GLY A 1 35 ? 10.568 2.047 -1.338 1.00 0.00 15 GLY A C 17
ATOM 19618 O O . GLY A 1 35 ? 11.626 2.661 -1.491 1.00 0.00 15 GLY A O 17
ATOM 19622 N N . ASP A 1 36 ? 9.578 2.100 -2.233 1.00 0.00 16 ASP A N 17
ATOM 19623 C CA . ASP A 1 36 ? 9.622 2.734 -3.562 1.00 0.00 16 ASP A CA 17
ATOM 19624 C C . ASP A 1 36 ? 8.420 3.685 -3.804 1.00 0.00 16 ASP A C 17
ATOM 19625 O O . ASP A 1 36 ? 7.926 3.815 -4.928 1.00 0.00 16 ASP A O 17
ATOM 19634 N N . LEU A 1 37 ? 7.938 4.363 -2.752 1.00 0.00 17 LEU A N 17
ATOM 19635 C CA . LEU A 1 37 ? 6.783 5.277 -2.795 1.00 0.00 17 LEU A CA 17
ATOM 19636 C C . LEU A 1 37 ? 7.136 6.666 -2.209 1.00 0.00 17 LEU A C 17
ATOM 19637 O O . LEU A 1 37 ? 7.627 6.732 -1.076 1.00 0.00 17 LEU A O 17
ATOM 19653 N N . PRO A 1 38 ? 6.915 7.775 -2.946 1.00 0.00 18 PRO A N 17
ATOM 19654 C CA . PRO A 1 38 ? 7.283 9.130 -2.512 1.00 0.00 18 PRO A CA 17
ATOM 19655 C C . PRO A 1 38 ? 6.318 9.692 -1.446 1.00 0.00 18 PRO A C 17
ATOM 19656 O O . PRO A 1 38 ? 5.163 9.262 -1.377 1.00 0.00 18 PRO A O 17
ATOM 19667 N N . PRO A 1 39 ? 6.731 10.696 -0.643 1.00 0.00 19 PRO A N 17
ATOM 19668 C CA . PRO A 1 39 ? 5.961 11.176 0.514 1.00 0.00 19 PRO A CA 17
ATOM 19669 C C . PRO A 1 39 ? 4.608 11.810 0.143 1.00 0.00 19 PRO A C 17
ATOM 19670 O O . PRO A 1 39 ? 3.620 11.628 0.856 1.00 0.00 19 PRO A O 17
ATOM 19681 N N . MET A 1 40 ? 4.546 12.512 -0.993 1.00 0.00 20 MET A N 17
ATOM 19682 C CA . MET A 1 40 ? 3.316 13.116 -1.531 1.00 0.00 20 MET A CA 17
ATOM 19683 C C . MET A 1 40 ? 2.231 12.080 -1.878 1.00 0.00 20 MET A C 17
ATOM 19684 O O . MET A 1 40 ? 1.046 12.315 -1.633 1.00 0.00 20 MET A O 17
ATOM 19698 N N . GLU A 1 41 ? 2.624 10.911 -2.395 1.00 0.00 21 GLU A N 17
ATOM 19699 C CA . GLU A 1 41 ? 1.701 9.809 -2.701 1.00 0.00 21 GLU A CA 17
ATOM 19700 C C . GLU A 1 41 ? 1.446 8.912 -1.482 1.00 0.00 21 GLU A C 17
ATOM 19701 O O . GLU A 1 41 ? 0.349 8.371 -1.339 1.00 0.00 21 GLU A O 17
ATOM 19713 N N . ALA A 1 42 ? 2.421 8.798 -0.571 1.00 0.00 22 ALA A N 17
ATOM 19714 C CA . ALA A 1 42 ? 2.292 8.039 0.670 1.00 0.00 22 ALA A CA 17
ATOM 19715 C C . ALA A 1 42 ? 1.147 8.534 1.579 1.00 0.00 22 ALA A C 17
ATOM 19716 O O . ALA A 1 42 ? 0.480 7.728 2.229 1.00 0.00 22 ALA A O 17
ATOM 19723 N N . GLN A 1 43 ? 0.871 9.843 1.595 1.00 0.00 23 GLN A N 17
ATOM 19724 C CA . GLN A 1 43 ? -0.317 10.396 2.256 1.00 0.00 23 GLN A CA 17
ATOM 19725 C C . GLN A 1 43 ? -1.613 10.135 1.460 1.00 0.00 23 GLN A C 17
ATOM 19726 O O . GLN A 1 43 ? -2.648 9.834 2.057 1.00 0.00 23 GLN A O 17
ATOM 19740 N N . ALA A 1 44 ? -1.566 10.208 0.123 1.00 0.00 24 ALA A N 17
ATOM 19741 C CA . ALA A 1 44 ? -2.737 10.045 -0.746 1.00 0.00 24 ALA A CA 17
ATOM 19742 C C . ALA A 1 44 ? -3.371 8.640 -0.653 1.00 0.00 24 ALA A C 17
ATOM 19743 O O . ALA A 1 44 ? -4.578 8.526 -0.425 1.00 0.00 24 ALA A O 17
ATOM 19750 N N . PHE A 1 45 ? -2.572 7.568 -0.765 1.00 0.00 25 PHE A N 17
ATOM 19751 C CA . PHE A 1 45 ? -3.058 6.190 -0.553 1.00 0.00 25 PHE A CA 17
ATOM 19752 C C . PHE A 1 45 ? -3.236 5.844 0.941 1.00 0.00 25 PHE A C 17
ATOM 19753 O O . PHE A 1 45 ? -4.028 4.963 1.282 1.00 0.00 25 PHE A O 17
ATOM 19770 N N . GLY A 1 46 ? -2.541 6.558 1.837 1.00 0.00 26 GLY A N 17
ATOM 19771 C CA . GLY A 1 46 ? -2.570 6.376 3.294 1.00 0.00 26 GLY A CA 17
ATOM 19772 C C . GLY A 1 46 ? -3.980 6.388 3.902 1.00 0.00 26 GLY A C 17
ATOM 19773 O O . GLY A 1 46 ? -4.258 5.644 4.844 1.00 0.00 26 GLY A O 17
ATOM 19777 N N . GLN A 1 47 ? -4.895 7.170 3.319 1.00 0.00 27 GLN A N 17
ATOM 19778 C CA . GLN A 1 47 ? -6.312 7.229 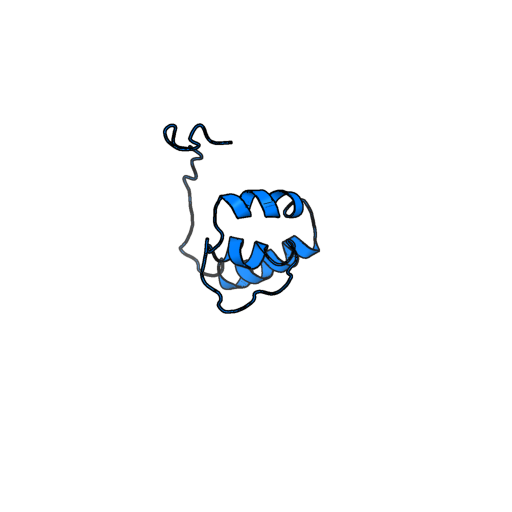3.700 1.00 0.00 27 GLN A CA 17
ATOM 19779 C C . GLN A 1 47 ? -7.045 5.884 3.505 1.00 0.00 27 GLN A C 17
ATOM 19780 O O . GLN A 1 47 ? -7.896 5.518 4.319 1.00 0.00 27 GLN A O 17
ATOM 19794 N N . HIS A 1 48 ? -6.692 5.120 2.459 1.00 0.00 28 HIS A N 17
ATOM 19795 C CA . HIS A 1 48 ? -7.213 3.766 2.193 1.00 0.00 28 HIS A CA 17
ATOM 19796 C C . HIS A 1 48 ? -6.425 2.658 2.913 1.00 0.00 28 HIS A C 17
ATOM 19797 O O . HIS A 1 48 ? -6.967 1.579 3.146 1.00 0.00 28 HIS A O 17
ATOM 19812 N N . LEU A 1 49 ? -5.173 2.925 3.304 1.00 0.00 29 LEU A N 17
ATOM 19813 C CA . LEU A 1 49 ? -4.358 2.048 4.166 1.00 0.00 29 LEU A CA 17
ATOM 19814 C C . LEU A 1 49 ? -4.919 1.887 5.605 1.00 0.00 29 LEU A C 17
ATOM 19815 O O . LEU A 1 49 ? -4.387 1.108 6.397 1.00 0.00 29 LEU A O 17
ATOM 19831 N N . ALA A 1 50 ? -5.996 2.606 5.954 1.00 0.00 30 ALA A N 17
ATOM 19832 C CA . ALA A 1 50 ? -6.852 2.300 7.105 1.00 0.00 30 ALA A CA 17
ATOM 19833 C C . ALA A 1 50 ? -7.328 0.825 7.127 1.00 0.00 30 ALA A C 17
ATOM 19834 O O . ALA A 1 50 ? -7.240 0.115 6.123 1.00 0.00 30 ALA A O 17
ATOM 19841 N N . ASP A 1 51 ? -7.850 0.368 8.273 1.00 0.00 31 ASP A N 17
ATOM 19842 C CA . ASP A 1 51 ? -8.247 -1.026 8.553 1.00 0.00 31 ASP A CA 17
ATOM 19843 C C . ASP A 1 51 ? -9.068 -1.685 7.418 1.00 0.00 31 ASP A C 17
ATOM 19844 O O . ASP A 1 51 ? -10.261 -1.418 7.244 1.00 0.00 31 ASP A O 17
ATOM 19853 N N . CYS A 1 52 ? -8.405 -2.540 6.632 1.00 0.00 32 CYS A N 17
ATOM 19854 C CA . CYS A 1 52 ? -8.912 -3.156 5.403 1.00 0.00 32 CYS A CA 17
ATOM 19855 C C . CYS A 1 52 ? -8.222 -4.518 5.201 1.00 0.00 32 CYS A C 17
ATOM 19856 O O . CYS A 1 52 ? -7.005 -4.573 5.010 1.00 0.00 32 CYS A O 17
ATOM 19863 N N . GLU A 1 53 ? -8.978 -5.622 5.225 1.00 0.00 33 GLU A N 17
ATOM 19864 C CA . GLU A 1 53 ? -8.424 -6.979 5.062 1.00 0.00 33 GLU A CA 17
ATOM 19865 C C . GLU A 1 53 ? -7.676 -7.142 3.734 1.00 0.00 33 GLU A C 17
ATOM 19866 O O . GLU A 1 53 ? -6.563 -7.664 3.710 1.00 0.00 33 GLU A O 17
ATOM 19878 N N . LYS A 1 54 ? -8.240 -6.627 2.633 1.00 0.00 34 LYS A N 17
ATOM 19879 C CA . LYS A 1 54 ? -7.619 -6.672 1.297 1.00 0.00 34 LYS A CA 17
ATOM 19880 C C . LYS A 1 54 ? -6.271 -5.935 1.242 1.00 0.00 34 LYS A C 17
ATOM 19881 O O . LYS A 1 54 ? -5.358 -6.392 0.555 1.00 0.00 34 LYS A O 17
ATOM 19900 N N . CYS A 1 55 ? -6.115 -4.848 2.009 1.00 0.00 35 CYS A N 17
ATOM 19901 C CA . CYS A 1 55 ? -4.826 -4.170 2.178 1.00 0.00 35 CYS A CA 17
ATOM 19902 C C . CYS A 1 55 ? -3.841 -5.024 3.000 1.00 0.00 35 CYS A C 17
ATOM 19903 O O . CYS A 1 55 ? -2.702 -5.228 2.582 1.00 0.00 35 CYS A O 17
ATOM 19910 N N . GLN A 1 56 ? -4.266 -5.553 4.153 1.00 0.00 36 GLN A N 17
ATOM 19911 C CA . GLN A 1 56 ? -3.403 -6.371 5.019 1.00 0.00 36 GLN A CA 17
ATOM 19912 C C . GLN A 1 56 ? -2.928 -7.669 4.345 1.00 0.00 36 GLN A C 17
ATOM 19913 O O . GLN A 1 56 ? -1.768 -8.043 4.514 1.00 0.00 36 GLN A O 17
ATOM 19927 N N . VAL A 1 57 ? -3.774 -8.316 3.533 1.00 0.00 37 VAL A N 17
ATOM 19928 C CA . VAL A 1 57 ? -3.406 -9.478 2.700 1.00 0.00 37 VAL A CA 17
ATOM 19929 C C . VAL A 1 57 ? -2.282 -9.131 1.717 1.00 0.00 37 VAL A C 17
ATOM 19930 O O . VAL A 1 57 ? -1.313 -9.882 1.604 1.00 0.00 37 VAL A O 17
ATOM 19943 N N . GLU A 1 58 ? -2.361 -7.985 1.033 1.00 0.00 38 GLU A N 17
ATOM 19944 C CA . GLU A 1 58 ? -1.293 -7.541 0.128 1.00 0.00 38 GLU A CA 17
ATOM 19945 C C . GLU A 1 58 ? -0.012 -7.172 0.899 1.00 0.00 38 GLU A C 17
ATOM 19946 O O . GLU A 1 58 ? 1.085 -7.526 0.476 1.00 0.00 38 GLU A O 17
ATOM 19958 N N . LEU A 1 59 ? -0.128 -6.514 2.060 1.00 0.00 39 LEU A N 17
ATOM 19959 C CA . LEU A 1 59 ? 1.036 -6.095 2.847 1.00 0.00 39 LEU A CA 17
ATOM 19960 C C . LEU A 1 59 ? 1.800 -7.314 3.387 1.00 0.00 39 LEU A C 17
ATOM 19961 O O . LEU A 1 59 ? 3.005 -7.446 3.169 1.00 0.00 39 LEU A O 17
ATOM 19977 N N . THR A 1 60 ? 1.096 -8.231 4.061 1.00 0.00 40 THR A N 17
ATOM 19978 C CA . THR A 1 60 ? 1.705 -9.412 4.691 1.00 0.00 40 THR A CA 17
ATOM 19979 C C . THR A 1 60 ? 2.337 -10.375 3.681 1.00 0.00 40 THR A C 17
ATOM 19980 O O . THR A 1 60 ? 3.353 -10.988 3.997 1.00 0.00 40 THR A O 17
ATOM 19991 N N . ARG A 1 61 ? 1.842 -10.435 2.432 1.00 0.00 41 ARG A N 17
ATOM 19992 C CA . ARG A 1 61 ? 2.499 -11.137 1.307 1.00 0.00 41 ARG A CA 17
ATOM 19993 C C . ARG A 1 61 ? 3.953 -10.702 1.092 1.00 0.00 41 ARG A C 17
ATOM 19994 O O . ARG A 1 61 ? 4.788 -11.538 0.746 1.00 0.00 41 ARG A O 17
ATOM 20015 N N . LEU A 1 62 ? 4.267 -9.422 1.314 1.00 0.00 42 LEU A N 17
ATOM 20016 C CA . LEU A 1 62 ? 5.632 -8.893 1.202 1.00 0.00 42 LEU A CA 17
ATOM 20017 C C . LEU A 1 62 ? 6.419 -9.183 2.483 1.00 0.00 42 LEU A C 17
ATOM 20018 O O . LEU A 1 62 ? 7.524 -9.726 2.428 1.00 0.00 42 LEU A O 17
ATOM 20034 N N . LEU A 1 63 ? 5.818 -8.905 3.649 1.00 0.00 43 LEU A N 17
ATOM 20035 C CA . LEU A 1 63 ? 6.429 -9.171 4.959 1.00 0.00 43 LEU A CA 17
ATOM 20036 C C . LEU A 1 63 ? 6.769 -10.658 5.161 1.00 0.00 43 LEU A C 17
ATOM 20037 O O . LEU A 1 63 ? 7.696 -10.970 5.906 1.00 0.00 43 LEU A O 17
ATOM 20053 N N . GLN A 1 64 ? 6.064 -11.570 4.484 1.00 0.00 44 GLN A N 17
ATOM 20054 C CA . GLN A 1 64 ? 6.295 -13.018 4.524 1.00 0.00 44 GLN A CA 17
ATOM 20055 C C . GLN A 1 64 ? 7.752 -13.408 4.191 1.00 0.00 44 GLN A C 17
ATOM 20056 O O . GLN A 1 64 ? 8.246 -14.422 4.690 1.00 0.00 44 GLN A O 17
ATOM 20070 N N . LEU A 1 65 ? 8.437 -12.589 3.380 1.00 0.00 45 LEU A N 17
ATOM 20071 C CA . LEU A 1 65 ? 9.843 -12.760 2.988 1.00 0.00 45 LEU A CA 17
ATOM 20072 C C . LEU A 1 65 ? 10.735 -11.540 3.297 1.00 0.00 45 LEU A C 17
ATOM 20073 O O . LEU A 1 65 ? 11.951 -11.690 3.413 1.00 0.00 45 LEU A O 17
ATOM 20089 N N . ASP A 1 66 ? 10.157 -10.354 3.511 1.00 0.00 46 ASP A N 17
ATOM 20090 C CA . ASP A 1 66 ? 10.895 -9.127 3.847 1.00 0.00 46 ASP A CA 17
ATOM 20091 C C . ASP A 1 66 ? 11.186 -8.974 5.359 1.00 0.00 46 ASP A C 17
ATOM 20092 O O . ASP A 1 66 ? 12.053 -8.187 5.740 1.00 0.00 46 ASP A O 17
ATOM 20101 N N . GLN A 1 67 ? 10.522 -9.751 6.229 1.00 0.00 47 GLN A N 17
ATOM 20102 C CA . GLN A 1 67 ? 10.867 -9.854 7.660 1.00 0.00 47 GLN A CA 17
ATOM 20103 C C . GLN A 1 67 ? 12.229 -10.529 7.923 1.00 0.00 47 GLN A C 17
ATOM 20104 O O . GLN A 1 67 ? 12.815 -10.319 8.989 1.00 0.00 47 GLN A O 17
ATOM 20118 N N . LEU A 1 68 ? 12.738 -11.341 6.987 1.00 0.00 48 LEU A N 17
ATOM 20119 C CA . LEU A 1 68 ? 14.055 -11.984 7.100 1.00 0.00 48 LEU A CA 17
ATOM 20120 C C . LEU A 1 68 ? 15.178 -10.927 7.111 1.00 0.00 48 LEU A C 17
ATOM 20121 O O . LEU A 1 68 ? 15.096 -9.907 6.419 1.00 0.00 48 LEU A O 17
ATOM 20137 N N . GLY A 1 69 ? 16.229 -11.170 7.904 1.00 0.00 49 GLY A N 17
ATOM 20138 C CA . GLY A 1 69 ? 17.295 -10.193 8.166 1.00 0.00 49 GLY A CA 17
ATOM 20139 C C . GLY A 1 69 ? 18.084 -9.784 6.915 1.00 0.00 49 GLY A C 17
ATOM 20140 O O . GLY A 1 69 ? 18.210 -8.593 6.624 1.00 0.00 49 GLY A O 17
ATOM 20144 N N . ARG A 1 70 ? 18.575 -10.763 6.143 1.00 0.00 50 ARG A N 17
ATOM 20145 C CA . ARG A 1 70 ? 19.178 -10.533 4.816 1.00 0.00 50 ARG A CA 17
ATOM 20146 C C . ARG A 1 70 ? 18.104 -10.286 3.745 1.00 0.00 50 ARG A C 17
ATOM 20147 O O . ARG A 1 70 ? 17.018 -10.866 3.797 1.00 0.00 50 ARG A O 17
ATOM 20168 N N . GLY A 1 71 ? 18.412 -9.429 2.771 1.00 0.00 51 GLY A N 17
ATOM 20169 C CA . GLY A 1 71 ? 17.523 -9.073 1.651 1.00 0.00 51 GLY A CA 17
ATOM 20170 C C . GLY A 1 71 ? 16.676 -7.808 1.871 1.00 0.00 51 GLY A C 17
ATOM 20171 O O . GLY A 1 71 ? 16.116 -7.278 0.908 1.00 0.00 51 GLY A O 17
ATOM 20175 N N . TYR A 1 72 ? 16.589 -7.306 3.109 1.00 0.00 52 TYR A N 17
ATOM 20176 C CA . TYR A 1 72 ? 15.933 -6.034 3.451 1.00 0.00 52 TYR A CA 17
ATOM 20177 C C . TYR A 1 72 ? 16.572 -4.803 2.770 1.00 0.00 52 TYR A C 17
ATOM 20178 O O . TYR A 1 72 ? 17.736 -4.828 2.356 1.00 0.00 52 TYR A O 17
ATOM 20196 N N . ILE A 1 73 ? 15.805 -3.710 2.688 1.00 0.00 53 ILE A N 17
ATOM 20197 C CA . ILE A 1 73 ? 16.154 -2.453 1.993 1.00 0.00 53 ILE A CA 17
ATOM 20198 C C . ILE A 1 73 ? 15.669 -1.196 2.754 1.00 0.00 53 ILE A C 17
ATOM 20199 O O . ILE A 1 73 ? 15.468 -0.131 2.165 1.00 0.00 53 ILE A O 17
ATOM 20215 N N . GLU A 1 74 ? 15.470 -1.303 4.072 1.00 0.00 54 GLU A N 17
ATOM 20216 C CA . GLU A 1 74 ? 14.891 -0.254 4.935 1.00 0.00 54 GLU A CA 17
ATOM 20217 C C . GLU A 1 74 ? 15.714 0.003 6.218 1.00 0.00 54 GLU A C 17
ATOM 20218 O O . GLU A 1 74 ? 16.671 -0.720 6.510 1.00 0.00 54 GLU A O 17
ATOM 20230 N N . ARG A 1 75 ? 15.334 1.031 6.995 1.00 0.00 55 ARG A N 17
ATOM 20231 C CA . ARG A 1 75 ? 16.035 1.452 8.233 1.00 0.00 55 ARG A CA 17
ATOM 20232 C C . ARG A 1 75 ? 15.127 1.765 9.434 1.00 0.00 55 ARG A C 17
ATOM 20233 O O . ARG A 1 75 ? 15.549 1.565 10.574 1.00 0.00 55 ARG A O 17
ATOM 20254 N N . HIS A 1 76 ? 13.886 2.203 9.195 1.00 0.00 56 HIS A N 17
ATOM 20255 C CA . HIS A 1 76 ? 12.852 2.401 10.223 1.00 0.00 56 HIS A CA 17
ATOM 20256 C C . HIS A 1 76 ? 11.895 1.204 10.232 1.00 0.00 56 HIS A C 17
ATOM 20257 O O . HIS A 1 76 ? 11.180 0.968 9.256 1.00 0.00 56 HIS A O 17
ATOM 20272 N N . GLY A 1 77 ? 11.893 0.447 11.332 1.00 0.00 57 GLY A N 17
ATOM 20273 C CA . GLY A 1 77 ? 10.968 -0.668 11.560 1.00 0.00 57 GLY A CA 17
ATOM 20274 C C . GLY A 1 77 ? 9.559 -0.216 11.991 1.00 0.00 57 GLY A C 17
ATOM 20275 O O . GLY A 1 77 ? 9.313 0.987 12.142 1.00 0.00 57 GLY A O 17
ATOM 20279 N N . PRO A 1 78 ? 8.627 -1.164 12.210 1.00 0.00 58 PRO A N 17
ATOM 20280 C CA . PRO A 1 78 ? 7.304 -0.879 12.769 1.00 0.00 58 PRO A CA 17
ATOM 20281 C C . PRO A 1 78 ? 7.379 -0.419 14.240 1.00 0.00 58 PRO A C 17
ATOM 20282 O O . PRO A 1 78 ? 8.419 -0.530 14.899 1.00 0.00 58 PRO A O 17
ATOM 20293 N N . VAL A 1 79 ? 6.255 0.070 14.771 1.00 0.00 59 VAL A N 17
ATOM 20294 C CA . VAL A 1 79 ? 6.111 0.542 16.161 1.00 0.00 59 VAL A CA 17
ATOM 20295 C C . VAL A 1 79 ? 4.769 0.094 16.752 1.00 0.00 59 VAL A C 17
ATOM 20296 O O . VAL A 1 79 ? 3.774 -0.058 16.038 1.00 0.00 59 VAL A O 17
ATOM 20309 N N . ASP A 1 80 ? 4.746 -0.131 18.064 1.00 0.00 60 ASP A N 17
ATOM 20310 C CA . ASP A 1 80 ? 3.590 -0.596 18.836 1.00 0.00 60 ASP A CA 17
ATOM 20311 C C . ASP A 1 80 ? 3.587 -0.012 20.263 1.00 0.00 60 ASP A C 17
ATOM 20312 O O . ASP A 1 80 ? 4.594 0.522 20.740 1.00 0.00 60 ASP A O 17
ATOM 20321 N N . ILE A 1 81 ? 2.439 -0.095 20.944 1.00 0.00 61 ILE A N 17
ATOM 20322 C CA . ILE A 1 81 ? 2.280 0.362 22.337 1.00 0.00 61 ILE A CA 17
ATOM 20323 C C . ILE A 1 81 ? 3.197 -0.409 23.315 1.00 0.00 61 ILE A C 17
ATOM 20324 O O . ILE A 1 81 ? 3.524 -1.573 23.058 1.00 0.00 61 ILE A O 17
ATOM 20340 N N . PRO A 1 82 ? 3.600 0.191 24.454 1.00 0.00 62 PRO A N 17
ATOM 20341 C CA . PRO A 1 82 ? 4.366 -0.512 25.484 1.00 0.00 62 PRO A CA 17
ATOM 20342 C C . PRO A 1 82 ? 3.537 -1.616 26.167 1.00 0.00 62 PRO A C 17
ATOM 20343 O O . PRO A 1 82 ? 2.306 -1.555 26.221 1.00 0.00 62 PRO A O 17
ATOM 20354 N N . TRP A 1 83 ? 4.232 -2.591 26.760 1.00 0.00 63 TRP A N 17
ATOM 20355 C CA . TRP A 1 83 ? 3.651 -3.764 27.436 1.00 0.00 63 TRP A CA 17
ATOM 20356 C C . TRP A 1 83 ? 4.108 -3.862 28.908 1.00 0.00 63 TRP A C 17
ATOM 20357 O O . TRP A 1 83 ? 4.398 -4.943 29.427 1.00 0.00 63 TRP A O 17
ATOM 20378 N N . HIS A 1 84 ? 4.170 -2.703 29.580 1.00 0.00 64 HIS A N 17
ATOM 20379 C CA . HIS A 1 84 ? 4.520 -2.560 31.008 1.00 0.00 64 HIS A CA 17
ATOM 20380 C C . HIS A 1 84 ? 3.350 -2.072 31.880 1.00 0.00 64 HIS A C 17
ATOM 20381 O O . HIS A 1 84 ? 3.228 -2.505 33.029 1.00 0.00 64 HIS A O 17
ATOM 20396 N N . ALA A 1 85 ? 2.474 -1.215 31.348 1.00 0.00 65 ALA A N 17
ATOM 20397 C CA . ALA A 1 85 ? 1.221 -0.813 31.996 1.00 0.00 65 ALA A CA 17
ATOM 20398 C C . ALA A 1 85 ? 0.104 -1.856 31.776 1.00 0.00 65 ALA A C 17
ATOM 20399 O O . ALA A 1 85 ? 0.082 -2.556 30.759 1.00 0.00 65 ALA A O 17
ATOM 20406 N N . LEU A 1 86 ? -0.850 -1.922 32.713 1.00 0.00 66 LEU A N 17
ATOM 20407 C CA . LEU A 1 86 ? -2.041 -2.783 32.645 1.00 0.00 66 LEU A CA 17
ATOM 20408 C C . LEU A 1 86 ? -3.226 -2.098 33.373 1.00 0.00 66 LEU A C 17
ATOM 20409 O O . LEU A 1 86 ? -3.572 -2.474 34.499 1.00 0.00 66 LEU A O 17
ATOM 20425 N N . PRO A 1 87 ? -3.810 -1.032 32.784 1.00 0.00 67 PRO A N 17
ATOM 20426 C CA . PRO A 1 87 ? -4.967 -0.331 33.345 1.00 0.00 67 PRO A CA 17
ATOM 20427 C C . PRO A 1 87 ? -6.257 -1.171 33.255 1.00 0.00 67 PRO A C 17
ATOM 20428 O O . PRO A 1 87 ? -6.308 -2.201 32.573 1.00 0.00 67 PRO A O 17
ATOM 20439 N N . ARG A 1 88 ? -7.322 -0.718 33.934 1.00 0.00 68 ARG A N 17
ATOM 20440 C CA . ARG A 1 88 ? -8.665 -1.327 33.858 1.00 0.00 68 ARG A CA 17
ATOM 20441 C C . ARG A 1 88 ? -9.271 -1.248 32.446 1.00 0.00 68 ARG A C 17
ATOM 20442 O O . ARG A 1 88 ? -8.869 -0.424 31.620 1.00 0.00 68 ARG A O 17
ATOM 20463 N N . ASN A 1 89 ? -10.285 -2.079 32.203 1.00 0.00 69 ASN A N 17
ATOM 20464 C CA . ASN A 1 89 ? -11.046 -2.167 30.949 1.00 0.00 69 ASN A CA 17
ATOM 20465 C C . ASN A 1 89 ? -12.514 -1.715 31.132 1.00 0.00 69 ASN A C 17
ATOM 20466 O O . ASN A 1 89 ? -12.990 -1.551 32.261 1.00 0.00 69 ASN A O 17
ATOM 20477 N N . ARG A 1 90 ? -13.226 -1.512 30.014 1.00 0.00 70 ARG A N 17
ATOM 20478 C CA . ARG A 1 90 ? -14.670 -1.195 29.963 1.00 0.00 70 ARG A CA 17
ATOM 20479 C C . ARG A 1 90 ? -15.521 -2.474 29.881 1.00 0.00 70 ARG A C 17
ATOM 20480 O O . ARG A 1 90 ? -15.293 -3.300 28.964 1.00 0.00 70 ARG A O 17
ATOM 20503 N N . LEU A 1 13 ? 20.133 8.481 -14.717 1.00 0.00 -7 LEU A N 18
ATOM 20504 C CA . LEU A 1 13 ? 19.932 7.972 -13.332 1.00 0.00 -7 LEU A CA 18
ATOM 20505 C C . LEU A 1 13 ? 19.450 9.122 -12.432 1.00 0.00 -7 LEU A C 18
ATOM 20506 O O . LEU A 1 13 ? 20.242 9.743 -11.721 1.00 0.00 -7 LEU A O 18
ATOM 20522 N N . VAL A 1 14 ? 18.147 9.434 -12.476 1.00 0.00 -6 VAL A N 18
ATOM 20523 C CA . VAL A 1 14 ? 17.492 10.506 -11.687 1.00 0.00 -6 VAL A CA 18
ATOM 20524 C C . VAL A 1 14 ? 16.089 10.025 -11.260 1.00 0.00 -6 VAL A C 18
ATOM 20525 O O . VAL A 1 14 ? 15.366 9.490 -12.108 1.00 0.00 -6 VAL A O 18
ATOM 20538 N N . PRO A 1 15 ? 15.671 10.193 -9.988 1.00 0.00 -5 PRO A N 18
ATOM 20539 C CA . PRO A 1 15 ? 14.356 9.768 -9.495 1.00 0.00 -5 PRO A CA 18
ATOM 20540 C C . PRO A 1 15 ? 13.208 10.671 -10.001 1.00 0.00 -5 PRO A C 18
ATOM 20541 O O . PRO A 1 15 ? 12.725 11.559 -9.293 1.00 0.00 -5 PRO A O 18
ATOM 20552 N N . ARG A 1 16 ? 12.756 10.434 -11.242 1.00 0.00 -4 ARG A N 18
ATOM 20553 C CA . ARG A 1 16 ? 11.660 11.153 -11.929 1.00 0.00 -4 ARG A CA 18
ATOM 20554 C C . ARG A 1 16 ? 10.452 10.240 -12.197 1.00 0.00 -4 ARG A C 18
ATOM 20555 O O . ARG A 1 16 ? 10.061 9.985 -13.336 1.00 0.00 -4 ARG A O 18
ATOM 20576 N N . GLY A 1 17 ? 9.860 9.749 -11.108 1.00 0.00 -3 GLY A N 18
ATOM 20577 C CA . GLY A 1 17 ? 8.622 8.959 -11.097 1.00 0.00 -3 GLY A CA 18
ATOM 20578 C C . GLY A 1 17 ? 7.370 9.841 -11.135 1.00 0.00 -3 GLY A C 18
ATOM 20579 O O . GLY A 1 17 ? 6.786 10.136 -10.089 1.00 0.00 -3 GLY A O 18
ATOM 20583 N N . SER A 1 18 ? 6.982 10.300 -12.330 1.00 0.00 -2 SER A N 18
ATOM 20584 C CA . SER A 1 18 ? 5.727 11.043 -12.571 1.00 0.00 -2 SER A CA 18
ATOM 20585 C C . SER A 1 18 ? 4.457 10.238 -12.216 1.00 0.00 -2 SER A C 18
ATOM 20586 O O . SER A 1 18 ? 4.514 9.030 -11.963 1.00 0.00 -2 SER A O 18
ATOM 20594 N N . HIS A 1 19 ? 3.293 10.907 -12.200 1.00 0.00 -1 HIS A N 18
ATOM 20595 C CA . HIS A 1 19 ? 1.975 10.299 -11.929 1.00 0.00 -1 HIS A CA 18
ATOM 20596 C C . HIS A 1 19 ? 1.205 9.997 -13.231 1.00 0.00 -1 HIS A C 18
ATOM 20597 O O . HIS A 1 19 ? 1.397 10.672 -14.246 1.00 0.00 -1 HIS A O 18
ATOM 20612 N N . MET A 1 20 ? 0.304 9.014 -13.184 1.00 0.00 0 MET A N 18
ATOM 20613 C CA . MET A 1 20 ? -0.547 8.564 -14.301 1.00 0.00 0 MET A CA 18
ATOM 20614 C C . MET A 1 20 ? -1.718 7.689 -13.794 1.00 0.00 0 MET A C 18
ATOM 20615 O O . MET A 1 20 ? -1.908 7.547 -12.583 1.00 0.00 0 MET A O 18
ATOM 20629 N N . MET A 1 21 ? -2.500 7.096 -14.706 1.00 0.00 1 MET A N 18
ATOM 20630 C CA . MET A 1 21 ? -3.500 6.051 -14.416 1.00 0.00 1 MET A CA 18
ATOM 20631 C C . MET A 1 21 ? -2.862 4.769 -13.834 1.00 0.00 1 MET A C 18
ATOM 20632 O O . MET A 1 21 ? -2.552 3.821 -14.561 1.00 0.00 1 MET A O 18
ATOM 20646 N N . SER A 1 22 ? -2.662 4.745 -12.516 1.00 0.00 2 SER A N 18
ATOM 20647 C CA . SER A 1 22 ? -2.198 3.576 -11.748 1.00 0.00 2 SER A CA 18
ATOM 20648 C C . SER A 1 22 ? -3.365 2.721 -11.224 1.00 0.00 2 SER A C 18
ATOM 20649 O O . SER A 1 22 ? -4.530 3.132 -11.252 1.00 0.00 2 SER A O 18
ATOM 20657 N N . SER A 1 23 ? -3.047 1.527 -10.716 1.00 0.00 3 SER A N 18
ATOM 20658 C CA . SER A 1 23 ? -3.978 0.620 -10.021 1.00 0.00 3 SER A CA 18
ATOM 20659 C C . SER A 1 23 ? -4.533 1.203 -8.702 1.00 0.00 3 SER A C 18
ATOM 20660 O O . SER A 1 23 ? -4.045 2.218 -8.194 1.00 0.00 3 SER A O 18
ATOM 20668 N N . SER A 1 24 ? -5.560 0.556 -8.139 1.00 0.00 4 SER A N 18
ATOM 20669 C CA . SER A 1 24 ? -6.262 0.969 -6.910 1.00 0.00 4 SER A CA 18
ATOM 20670 C C . SER A 1 24 ? -5.355 1.134 -5.673 1.00 0.00 4 SER A C 18
ATOM 20671 O O . SER A 1 24 ? -4.342 0.438 -5.537 1.00 0.00 4 SER A O 18
ATOM 20679 N N . PRO A 1 25 ? -5.737 1.987 -4.697 1.00 0.00 5 PRO A N 18
ATOM 20680 C CA . PRO A 1 25 ? -4.921 2.255 -3.510 1.00 0.00 5 PRO A CA 18
ATOM 20681 C C . PRO A 1 25 ? -4.801 1.052 -2.559 1.00 0.00 5 PRO A C 18
ATOM 20682 O O . PRO A 1 25 ? -3.906 1.021 -1.716 1.00 0.00 5 PRO A O 18
ATOM 20693 N N . CYS A 1 26 ? -5.667 0.041 -2.702 1.00 0.00 6 CYS A N 18
ATOM 20694 C CA . CYS A 1 26 ? -5.599 -1.206 -1.936 1.00 0.00 6 CYS A CA 18
ATOM 20695 C C . CYS A 1 26 ? -4.386 -2.090 -2.286 1.00 0.00 6 CYS A C 18
ATOM 20696 O O . CYS A 1 26 ? -3.909 -2.830 -1.428 1.00 0.00 6 CYS A O 18
ATOM 20703 N N . ASP A 1 27 ? -3.862 -1.986 -3.514 1.00 0.00 7 ASP A N 18
ATOM 20704 C CA . ASP A 1 27 ? -2.679 -2.732 -3.968 1.00 0.00 7 ASP A CA 18
ATOM 20705 C C . ASP A 1 27 ? -1.454 -1.836 -4.218 1.00 0.00 7 ASP A C 18
ATOM 20706 O O . ASP A 1 27 ? -0.327 -2.334 -4.244 1.00 0.00 7 ASP A O 18
ATOM 20715 N N . GLN A 1 28 ? -1.632 -0.509 -4.303 1.00 0.00 8 GLN A N 18
ATOM 20716 C CA . GLN A 1 28 ? -0.517 0.440 -4.457 1.00 0.00 8 GLN A CA 18
ATOM 20717 C C . GLN A 1 28 ? 0.473 0.361 -3.285 1.00 0.00 8 GLN A C 18
ATOM 20718 O O . GLN A 1 28 ? 1.667 0.605 -3.469 1.00 0.00 8 GLN A O 18
ATOM 20732 N N . LEU A 1 29 ? -0.014 -0.072 -2.111 1.00 0.00 9 LEU A N 18
ATOM 20733 C CA . LEU A 1 29 ? 0.767 -0.300 -0.893 1.00 0.00 9 LEU A CA 18
ATOM 20734 C C . LEU A 1 29 ? 1.978 -1.210 -1.088 1.00 0.00 9 LEU A C 18
ATOM 20735 O O . LEU A 1 29 ? 2.910 -1.179 -0.282 1.00 0.00 9 LEU A O 18
ATOM 20751 N N . GLN A 1 30 ? 1.979 -2.018 -2.152 1.00 0.00 10 GLN A N 18
ATOM 20752 C CA . GLN A 1 30 ? 3.130 -2.837 -2.487 1.00 0.00 10 GLN A CA 18
ATOM 20753 C C . GLN A 1 30 ? 4.388 -1.964 -2.670 1.00 0.00 10 GLN A C 18
ATOM 20754 O O . GLN A 1 30 ? 5.447 -2.277 -2.128 1.00 0.00 10 GLN A O 18
ATOM 20768 N N . SER A 1 31 ? 4.243 -0.817 -3.347 1.00 0.00 11 SER A N 18
ATOM 20769 C CA . SER A 1 31 ? 5.303 0.184 -3.537 1.00 0.00 11 SER A CA 18
ATOM 20770 C C . SER A 1 31 ? 5.752 0.836 -2.224 1.00 0.00 11 SER A C 18
ATOM 20771 O O . SER A 1 31 ? 6.946 1.076 -2.032 1.00 0.00 11 SER A O 18
ATOM 20779 N N . PHE A 1 32 ? 4.823 1.092 -1.293 1.00 0.00 12 PHE A N 18
ATOM 20780 C CA . PHE A 1 32 ? 5.147 1.575 0.055 1.00 0.00 12 PHE A CA 18
ATOM 20781 C C . PHE A 1 32 ? 6.030 0.573 0.818 1.00 0.00 12 PHE A C 18
ATOM 20782 O O . PHE A 1 32 ? 7.095 0.940 1.319 1.00 0.00 12 PHE A O 18
ATOM 20799 N N . ALA A 1 33 ? 5.616 -0.696 0.877 1.00 0.00 13 ALA A N 18
ATOM 20800 C CA . ALA A 1 33 ? 6.314 -1.734 1.635 1.00 0.00 13 ALA A CA 18
ATOM 20801 C C . ALA A 1 33 ? 7.666 -2.137 1.009 1.00 0.00 13 ALA A C 18
ATOM 20802 O O . ALA A 1 33 ? 8.639 -2.369 1.729 1.00 0.00 13 ALA A O 18
ATOM 20809 N N . ASP A 1 34 ? 7.746 -2.174 -0.327 1.00 0.00 14 ASP A N 18
ATOM 20810 C CA . ASP A 1 34 ? 9.001 -2.352 -1.078 1.00 0.00 14 ASP A CA 18
ATOM 20811 C C . ASP A 1 34 ? 9.987 -1.174 -0.902 1.00 0.00 14 ASP A C 18
ATOM 20812 O O . ASP A 1 34 ? 11.183 -1.330 -1.160 1.00 0.00 14 ASP A O 18
ATOM 20821 N N . GLY A 1 35 ? 9.511 -0.006 -0.447 1.00 0.00 15 GLY A N 18
ATOM 20822 C CA . GLY A 1 35 ? 10.339 1.167 -0.140 1.00 0.00 15 GLY A CA 18
ATOM 20823 C C . GLY A 1 35 ? 10.579 2.102 -1.334 1.00 0.00 15 GLY A C 18
ATOM 20824 O O . GLY A 1 35 ? 11.664 2.675 -1.453 1.00 0.00 15 GLY A O 18
ATOM 20828 N N . ASP A 1 36 ? 9.598 2.241 -2.231 1.00 0.00 16 ASP A N 18
ATOM 20829 C CA . ASP A 1 36 ? 9.719 2.947 -3.520 1.00 0.00 16 ASP A CA 18
ATOM 20830 C C . ASP A 1 36 ? 8.534 3.905 -3.798 1.00 0.00 16 ASP A C 18
ATOM 20831 O O . ASP A 1 36 ? 8.154 4.135 -4.949 1.00 0.00 16 ASP A O 18
ATOM 20840 N N . LEU A 1 37 ? 7.944 4.481 -2.740 1.00 0.00 17 LEU A N 18
ATOM 20841 C CA . LEU A 1 37 ? 6.808 5.416 -2.814 1.00 0.00 17 LEU A CA 18
ATOM 20842 C C . LEU A 1 37 ? 7.182 6.814 -2.255 1.00 0.00 17 LEU A C 18
ATOM 20843 O O . LEU A 1 37 ? 7.768 6.887 -1.168 1.00 0.00 17 LEU A O 18
ATOM 20859 N N . PRO A 1 38 ? 6.852 7.924 -2.952 1.00 0.00 18 PRO A N 18
ATOM 20860 C CA . PRO A 1 38 ? 7.157 9.287 -2.497 1.00 0.00 18 PRO A CA 18
ATOM 20861 C C . PRO A 1 38 ? 6.256 9.744 -1.328 1.00 0.00 18 PRO A C 18
ATOM 20862 O O . PRO A 1 38 ? 5.144 9.232 -1.169 1.00 0.00 18 PRO A O 18
ATOM 20873 N N . PRO A 1 39 ? 6.678 10.753 -0.536 1.00 0.00 19 PRO A N 18
ATOM 20874 C CA . PRO A 1 39 ? 5.978 11.169 0.686 1.00 0.00 19 PRO A CA 18
ATOM 20875 C C . PRO A 1 39 ? 4.591 11.785 0.437 1.00 0.00 19 PRO A C 18
ATOM 20876 O O . PRO A 1 39 ? 3.695 11.648 1.272 1.00 0.00 19 PRO A O 18
ATOM 20887 N N . MET A 1 40 ? 4.389 12.446 -0.709 1.00 0.00 20 MET A N 18
ATOM 20888 C CA . MET A 1 40 ? 3.114 13.082 -1.062 1.00 0.00 20 MET A CA 18
ATOM 20889 C C . MET A 1 40 ? 2.041 12.046 -1.439 1.00 0.00 20 MET A C 18
ATOM 20890 O O . MET A 1 40 ? 0.911 12.110 -0.953 1.00 0.00 20 MET A O 18
ATOM 20904 N N . GLU A 1 41 ? 2.403 11.042 -2.246 1.00 0.00 21 GLU A N 18
ATOM 20905 C CA . GLU A 1 41 ? 1.511 9.927 -2.588 1.00 0.00 21 GLU A CA 18
ATOM 20906 C C . GLU A 1 41 ? 1.283 8.991 -1.387 1.00 0.00 21 GLU A C 18
ATOM 20907 O O . GLU A 1 41 ? 0.202 8.417 -1.252 1.00 0.00 21 GLU A O 18
ATOM 20919 N N . ALA A 1 42 ? 2.262 8.884 -0.477 1.00 0.00 22 ALA A N 18
ATOM 20920 C CA . ALA A 1 42 ? 2.152 8.100 0.754 1.00 0.00 22 ALA A CA 18
ATOM 20921 C C . ALA A 1 42 ? 1.024 8.575 1.695 1.00 0.00 22 ALA A C 18
ATOM 20922 O O . ALA A 1 42 ? 0.392 7.754 2.362 1.00 0.00 22 ALA A O 18
ATOM 20929 N N . GLN A 1 43 ? 0.717 9.877 1.727 1.00 0.00 23 GLN A N 18
ATOM 20930 C CA . GLN A 1 43 ? -0.466 10.394 2.427 1.00 0.00 23 GLN A CA 18
ATOM 20931 C C . GLN A 1 43 ? -1.752 10.198 1.600 1.00 0.00 23 GLN A C 18
ATOM 20932 O O . GLN A 1 43 ? -2.799 9.873 2.163 1.00 0.00 23 GLN A O 18
ATOM 20946 N N . ALA A 1 44 ? -1.683 10.335 0.271 1.00 0.00 24 ALA A N 18
ATOM 20947 C CA . ALA A 1 44 ? -2.838 10.199 -0.622 1.00 0.00 24 ALA A CA 18
ATOM 20948 C C . ALA A 1 44 ? -3.492 8.801 -0.572 1.00 0.00 24 ALA A C 18
ATOM 20949 O O . ALA A 1 44 ? -4.716 8.703 -0.445 1.00 0.00 24 ALA A O 18
ATOM 20956 N N . PHE A 1 45 ? -2.701 7.717 -0.609 1.00 0.00 25 PHE A N 18
ATOM 20957 C CA . PHE A 1 45 ? -3.217 6.351 -0.395 1.00 0.00 25 PHE A CA 18
ATOM 20958 C C . PHE A 1 45 ? -3.387 5.997 1.095 1.00 0.00 25 PHE A C 18
ATOM 20959 O O . PHE A 1 45 ? -4.172 5.108 1.431 1.00 0.00 25 PHE A O 18
ATOM 20976 N N . GLY A 1 46 ? -2.680 6.702 1.989 1.00 0.00 26 GLY A N 18
ATOM 20977 C CA . GLY A 1 46 ? -2.678 6.487 3.441 1.00 0.00 26 GLY A CA 18
ATOM 20978 C C . GLY A 1 46 ? -4.078 6.465 4.070 1.00 0.00 26 GLY A C 18
ATOM 20979 O O . GLY A 1 46 ? -4.336 5.692 4.994 1.00 0.00 26 GLY A O 18
ATOM 20983 N N . GLN A 1 47 ? -5.009 7.254 3.520 1.00 0.00 27 GLN A N 18
ATOM 20984 C CA . GLN A 1 47 ? -6.427 7.278 3.901 1.00 0.00 27 GLN A CA 18
ATOM 20985 C C . GLN A 1 47 ? -7.127 5.917 3.690 1.00 0.00 27 GLN A C 18
ATOM 20986 O O . GLN A 1 47 ? -7.893 5.475 4.548 1.00 0.00 27 GLN A O 18
ATOM 21000 N N . HIS A 1 48 ? -6.839 5.222 2.578 1.00 0.00 28 HIS A N 18
ATOM 21001 C CA . HIS A 1 48 ? -7.347 3.867 2.290 1.00 0.00 28 HIS A CA 18
ATOM 21002 C C . HIS A 1 48 ? -6.549 2.759 2.999 1.00 0.00 28 HIS A C 18
ATOM 21003 O O . HIS A 1 48 ? -7.081 1.674 3.230 1.00 0.00 28 HIS A O 18
ATOM 21018 N N . LEU A 1 49 ? -5.295 3.032 3.380 1.00 0.00 29 LEU A N 18
ATOM 21019 C CA . LEU A 1 49 ? -4.447 2.140 4.191 1.00 0.00 29 LEU A CA 18
ATOM 21020 C C . LEU A 1 49 ? -4.955 1.949 5.643 1.00 0.00 29 LEU A C 18
ATOM 21021 O O . LEU A 1 49 ? -4.380 1.169 6.405 1.00 0.00 29 LEU A O 18
ATOM 21037 N N . ALA A 1 50 ? -6.030 2.643 6.040 1.00 0.00 30 ALA A N 18
ATOM 21038 C CA . ALA A 1 50 ? -6.824 2.319 7.228 1.00 0.00 30 ALA A CA 18
ATOM 21039 C C . ALA A 1 50 ? -7.262 0.834 7.265 1.00 0.00 30 ALA A C 18
ATOM 21040 O O . ALA A 1 50 ? -7.213 0.135 6.251 1.00 0.00 30 ALA A O 18
ATOM 21047 N N . ASP A 1 51 ? -7.700 0.356 8.435 1.00 0.00 31 ASP A N 18
ATOM 21048 C CA . ASP A 1 51 ? -8.042 -1.051 8.707 1.00 0.00 31 ASP A CA 18
ATOM 21049 C C . ASP A 1 51 ? -8.933 -1.687 7.613 1.00 0.00 31 ASP A C 18
ATOM 21050 O O . ASP A 1 51 ? -10.116 -1.359 7.468 1.00 0.00 31 ASP A O 18
ATOM 21059 N N . CYS A 1 52 ? -8.325 -2.561 6.807 1.00 0.00 32 CYS A N 18
ATOM 21060 C CA . CYS A 1 52 ? -8.888 -3.146 5.589 1.00 0.00 32 CYS A CA 18
ATOM 21061 C C . CYS A 1 52 ? -8.225 -4.511 5.345 1.00 0.00 32 CYS A C 18
ATOM 21062 O O . CYS A 1 52 ? -7.010 -4.575 5.139 1.00 0.00 32 CYS A O 18
ATOM 21069 N N . GLU A 1 53 ? -8.999 -5.603 5.353 1.00 0.00 33 GLU A N 18
ATOM 21070 C CA . GLU A 1 53 ? -8.467 -6.964 5.161 1.00 0.00 33 GLU A CA 18
ATOM 21071 C C . GLU A 1 53 ? -7.692 -7.084 3.840 1.00 0.00 33 GLU A C 18
ATOM 21072 O O . GLU A 1 53 ? -6.557 -7.558 3.831 1.00 0.00 33 GLU A O 18
ATOM 21084 N N . LYS A 1 54 ? -8.266 -6.580 2.737 1.00 0.00 34 LYS A N 18
ATOM 21085 C CA . LYS A 1 54 ? -7.637 -6.604 1.407 1.00 0.00 34 LYS A CA 18
ATOM 21086 C C . LYS A 1 54 ? -6.262 -5.918 1.404 1.00 0.00 34 LYS A C 18
ATOM 21087 O O . LYS A 1 54 ? -5.324 -6.449 0.815 1.00 0.00 34 LYS A O 18
ATOM 21106 N N . CYS A 1 55 ? -6.121 -4.786 2.105 1.00 0.00 35 CYS A N 18
ATOM 21107 C CA . CYS A 1 55 ? -4.836 -4.100 2.268 1.00 0.00 35 CYS A CA 18
ATOM 21108 C C . CYS A 1 55 ? -3.843 -4.934 3.097 1.00 0.00 35 CYS A C 18
ATOM 21109 O O . CYS A 1 55 ? -2.713 -5.161 2.667 1.00 0.00 35 CYS A O 18
ATOM 21116 N N . GLN A 1 56 ? -4.244 -5.415 4.279 1.00 0.00 36 GLN A N 18
ATOM 21117 C CA . GLN A 1 56 ? -3.336 -6.143 5.173 1.00 0.00 36 GLN A CA 18
ATOM 21118 C C . GLN A 1 56 ? -2.859 -7.474 4.567 1.00 0.00 36 GLN A C 18
ATOM 21119 O O . GLN A 1 56 ? -1.681 -7.810 4.687 1.00 0.00 36 GLN A O 18
ATOM 21133 N N . VAL A 1 57 ? -3.741 -8.189 3.855 1.00 0.00 37 VAL A N 18
ATOM 21134 C CA . VAL A 1 57 ? -3.409 -9.391 3.069 1.00 0.00 37 VAL A CA 18
ATOM 21135 C C . VAL A 1 57 ? -2.381 -9.075 1.977 1.00 0.00 37 VAL A C 18
ATOM 21136 O O . VAL A 1 57 ? -1.442 -9.844 1.792 1.00 0.00 37 VAL A O 18
ATOM 21149 N N . GLU A 1 58 ? -2.497 -7.936 1.283 1.00 0.00 38 GLU A N 18
ATOM 21150 C CA . GLU A 1 58 ? -1.524 -7.524 0.259 1.00 0.00 38 GLU A CA 18
ATOM 21151 C C . GLU A 1 58 ? -0.166 -7.121 0.869 1.00 0.00 38 GLU A C 18
ATOM 21152 O O . GLU A 1 58 ? 0.879 -7.424 0.293 1.00 0.00 38 GLU A O 18
ATOM 21164 N N . LEU A 1 59 ? -0.166 -6.468 2.040 1.00 0.00 39 LEU A N 18
ATOM 21165 C CA . LEU A 1 59 ? 1.046 -6.012 2.732 1.00 0.00 39 LEU A CA 18
ATOM 21166 C C . LEU A 1 59 ? 1.834 -7.199 3.301 1.00 0.00 39 LEU A C 18
ATOM 21167 O O . LEU A 1 59 ? 3.011 -7.374 2.982 1.00 0.00 39 LEU A O 18
ATOM 21183 N N . THR A 1 60 ? 1.181 -8.044 4.107 1.00 0.00 40 THR A N 18
ATOM 21184 C CA . THR A 1 60 ? 1.814 -9.206 4.756 1.00 0.00 40 THR A CA 18
ATOM 21185 C C . THR A 1 60 ? 2.375 -10.216 3.748 1.00 0.00 40 THR A C 18
ATOM 21186 O O . THR A 1 60 ? 3.390 -10.857 4.024 1.00 0.00 40 THR A O 18
ATOM 21197 N N . ARG A 1 61 ? 1.798 -10.293 2.537 1.00 0.00 41 ARG A N 18
ATOM 21198 C CA . ARG A 1 61 ? 2.319 -11.094 1.415 1.00 0.00 41 ARG A CA 18
ATOM 21199 C C . ARG A 1 61 ? 3.763 -10.738 1.054 1.00 0.00 41 ARG A C 18
ATOM 21200 O O . ARG A 1 61 ? 4.534 -11.627 0.706 1.00 0.00 41 ARG A O 18
ATOM 21221 N N . LEU A 1 62 ? 4.136 -9.461 1.167 1.00 0.00 42 LEU A N 18
ATOM 21222 C CA . LEU A 1 62 ? 5.506 -8.993 0.926 1.00 0.00 42 LEU A CA 18
ATOM 21223 C C . LEU A 1 62 ? 6.394 -9.242 2.153 1.00 0.00 42 LEU A C 18
ATOM 21224 O O . LEU A 1 62 ? 7.503 -9.759 2.018 1.00 0.00 42 LEU A O 18
ATOM 21240 N N . LEU A 1 63 ? 5.885 -8.943 3.358 1.00 0.00 43 LEU A N 18
ATOM 21241 C CA . LEU A 1 63 ? 6.629 -9.131 4.613 1.00 0.00 43 LEU A CA 18
ATOM 21242 C C . LEU A 1 63 ? 7.013 -10.601 4.844 1.00 0.00 43 LEU A C 18
ATOM 21243 O O . LEU A 1 63 ? 8.092 -10.884 5.360 1.00 0.00 43 LEU A O 18
ATOM 21259 N N . GLN A 1 64 ? 6.160 -11.537 4.418 1.00 0.00 44 GLN A N 18
ATOM 21260 C CA . GLN A 1 64 ? 6.416 -12.977 4.454 1.00 0.00 44 GLN A CA 18
ATOM 21261 C C . GLN A 1 64 ? 7.686 -13.357 3.664 1.00 0.00 44 GLN A C 18
ATOM 21262 O O . GLN A 1 64 ? 8.489 -14.169 4.127 1.00 0.00 44 GLN A O 18
ATOM 21276 N N . LEU A 1 65 ? 7.899 -12.744 2.492 1.00 0.00 45 LEU A N 18
ATOM 21277 C CA . LEU A 1 65 ? 9.094 -12.957 1.662 1.00 0.00 45 LEU A CA 18
ATOM 21278 C C . LEU A 1 65 ? 10.343 -12.275 2.247 1.00 0.00 45 LEU A C 18
ATOM 21279 O O . LEU A 1 65 ? 11.448 -12.793 2.095 1.00 0.00 45 LEU A O 18
ATOM 21295 N N . ASP A 1 66 ? 10.180 -11.130 2.919 1.00 0.00 46 ASP A N 18
ATOM 21296 C CA . ASP A 1 66 ? 11.273 -10.418 3.602 1.00 0.00 46 ASP A CA 18
ATOM 21297 C C . ASP A 1 66 ? 11.721 -11.099 4.911 1.00 0.00 46 ASP A C 18
ATOM 21298 O O . ASP A 1 66 ? 12.900 -11.028 5.267 1.00 0.00 46 ASP A O 18
ATOM 21307 N N . GLN A 1 67 ? 10.808 -11.767 5.625 1.00 0.00 47 GLN A N 18
ATOM 21308 C CA . GLN A 1 67 ? 11.090 -12.497 6.868 1.00 0.00 47 GLN A CA 18
ATOM 21309 C C . GLN A 1 67 ? 12.048 -13.680 6.635 1.00 0.00 47 GLN A C 18
ATOM 21310 O O . GLN A 1 67 ? 13.001 -13.875 7.395 1.00 0.00 47 GLN A O 18
ATOM 21324 N N . LEU A 1 68 ? 11.811 -14.461 5.576 1.00 0.00 48 LEU A N 18
ATOM 21325 C CA . LEU A 1 68 ? 12.652 -15.593 5.180 1.00 0.00 48 LEU A CA 18
ATOM 21326 C C . LEU A 1 68 ? 13.927 -15.089 4.478 1.00 0.00 48 LEU A C 18
ATOM 21327 O O . LEU A 1 68 ? 13.863 -14.344 3.499 1.00 0.00 48 LEU A O 18
ATOM 21343 N N . GLY A 1 69 ? 15.096 -15.503 4.975 1.00 0.00 49 GLY A N 18
ATOM 21344 C CA . GLY A 1 69 ? 16.396 -15.106 4.421 1.00 0.00 49 GLY A CA 18
ATOM 21345 C C . GLY A 1 69 ? 16.776 -13.633 4.646 1.00 0.00 49 GLY A C 18
ATOM 21346 O O . GLY A 1 69 ? 17.578 -13.086 3.883 1.00 0.00 49 GLY A O 18
ATOM 21350 N N . ARG A 1 70 ? 16.214 -12.979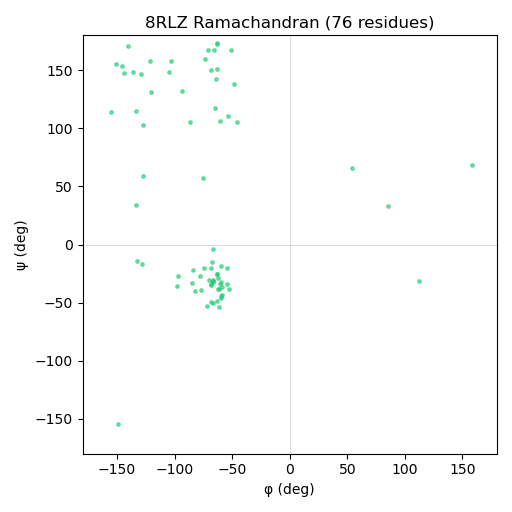 5.674 1.00 0.00 50 ARG A N 18
ATOM 21351 C CA . ARG A 1 70 ? 16.551 -11.600 6.082 1.00 0.00 50 ARG A CA 18
ATOM 21352 C C . ARG A 1 70 ? 18.071 -11.398 6.183 1.00 0.00 50 ARG A C 18
ATOM 21353 O O . ARG A 1 70 ? 18.752 -12.119 6.914 1.00 0.00 50 ARG A O 18
ATOM 21374 N N . GLY A 1 71 ? 18.593 -10.418 5.444 1.00 0.00 51 GLY A N 18
ATOM 21375 C CA . GLY A 1 71 ? 20.015 -10.049 5.417 1.00 0.00 51 GLY A CA 18
ATOM 21376 C C . GLY A 1 71 ? 20.817 -10.622 4.237 1.00 0.00 51 GLY A C 18
ATOM 21377 O O . GLY A 1 71 ? 21.910 -10.119 3.959 1.00 0.00 51 GLY A O 18
ATOM 21381 N N . TYR A 1 72 ? 20.302 -11.628 3.513 1.00 0.00 52 TYR A N 18
ATOM 21382 C CA . TYR A 1 72 ? 20.874 -12.051 2.223 1.00 0.00 52 TYR A CA 18
ATOM 21383 C C . TYR A 1 72 ? 20.636 -11.003 1.116 1.00 0.00 52 TYR A C 18
ATOM 21384 O O . TYR A 1 72 ? 19.801 -10.102 1.246 1.00 0.00 52 TYR A O 18
ATOM 21402 N N . ILE A 1 73 ? 21.371 -11.139 0.006 1.00 0.00 53 ILE A N 18
ATOM 21403 C CA . ILE A 1 73 ? 21.249 -10.315 -1.198 1.00 0.00 53 ILE A CA 18
ATOM 21404 C C . ILE A 1 73 ? 19.813 -10.308 -1.760 1.00 0.00 53 ILE A C 18
ATOM 21405 O O . ILE A 1 73 ? 19.168 -11.352 -1.891 1.00 0.00 53 ILE A O 18
ATOM 21421 N N . GLU A 1 74 ? 19.303 -9.119 -2.092 1.00 0.00 54 GLU A N 18
ATOM 21422 C CA . GLU A 1 74 ? 17.954 -8.915 -2.642 1.00 0.00 54 GLU A CA 18
ATOM 21423 C C . GLU A 1 74 ? 17.978 -8.807 -4.181 1.00 0.00 54 GLU A C 18
ATOM 21424 O O . GLU A 1 74 ? 18.995 -8.433 -4.777 1.00 0.00 54 GLU A O 18
ATOM 21436 N N . ARG A 1 75 ? 16.839 -9.096 -4.829 1.00 0.00 55 ARG A N 18
ATOM 21437 C CA . ARG A 1 75 ? 16.675 -9.056 -6.301 1.00 0.00 55 ARG A CA 18
ATOM 21438 C C . ARG A 1 75 ? 15.960 -7.799 -6.815 1.00 0.00 55 ARG A C 18
ATOM 21439 O O . ARG A 1 75 ? 16.234 -7.357 -7.932 1.00 0.00 55 ARG A O 18
ATOM 21460 N N . HIS A 1 76 ? 15.079 -7.196 -6.010 1.00 0.00 56 HIS A N 18
ATOM 21461 C CA . HIS A 1 76 ? 14.411 -5.921 -6.317 1.00 0.00 56 HIS A CA 18
ATOM 21462 C C . HIS A 1 76 ? 15.363 -4.746 -6.034 1.00 0.00 56 HIS A C 18
ATOM 21463 O O . HIS A 1 76 ? 15.851 -4.596 -4.911 1.00 0.00 56 HIS A O 18
ATOM 21478 N N . GLY A 1 77 ? 15.635 -3.926 -7.050 1.00 0.00 57 GLY A N 18
ATOM 21479 C CA . GLY A 1 77 ? 16.567 -2.792 -6.966 1.00 0.00 57 GLY A CA 18
ATOM 21480 C C . GLY A 1 77 ? 16.520 -1.884 -8.203 1.00 0.00 57 GLY A C 18
ATOM 21481 O O . GLY A 1 77 ? 16.026 -0.756 -8.091 1.00 0.00 57 GLY A O 18
ATOM 21485 N N . PRO A 1 78 ? 16.960 -2.352 -9.389 1.00 0.00 58 PRO A N 18
ATOM 21486 C CA . PRO A 1 78 ? 16.785 -1.617 -10.642 1.00 0.00 58 PRO A CA 18
ATOM 21487 C C . PRO A 1 78 ? 15.312 -1.620 -11.089 1.00 0.00 58 PRO A C 18
ATOM 21488 O O . PRO A 1 78 ? 14.585 -2.596 -10.877 1.00 0.00 58 PRO A O 18
ATOM 21499 N N . VAL A 1 79 ? 14.880 -0.534 -11.741 1.00 0.00 59 VAL A N 18
ATOM 21500 C CA . VAL A 1 79 ? 13.516 -0.345 -12.272 1.00 0.00 59 VAL A CA 18
ATOM 21501 C C . VAL A 1 79 ? 13.589 0.374 -13.623 1.00 0.00 59 VAL A C 18
ATOM 21502 O O . VAL A 1 79 ? 14.319 1.353 -13.786 1.00 0.00 59 VAL A O 18
ATOM 21515 N N . ASP A 1 80 ? 12.822 -0.111 -14.596 1.00 0.00 60 ASP A N 18
ATOM 21516 C CA . ASP A 1 80 ? 12.649 0.462 -15.935 1.00 0.00 60 ASP A CA 18
ATOM 21517 C C . ASP A 1 80 ? 11.744 1.711 -15.913 1.00 0.00 60 ASP A C 18
ATOM 21518 O O . ASP A 1 80 ? 10.582 1.676 -16.328 1.00 0.00 60 ASP A O 18
ATOM 21527 N N . ILE A 1 81 ? 12.269 2.821 -15.376 1.00 0.00 61 ILE A N 18
ATOM 21528 C CA . ILE A 1 81 ? 11.579 4.122 -15.323 1.00 0.00 61 ILE A CA 18
ATOM 21529 C C . ILE A 1 81 ? 11.107 4.594 -16.719 1.00 0.00 61 ILE A C 18
ATOM 21530 O O . ILE A 1 81 ? 11.742 4.263 -17.729 1.00 0.00 61 ILE A O 18
ATOM 21546 N N . PRO A 1 82 ? 10.009 5.371 -16.811 1.00 0.00 62 PRO A N 18
ATOM 21547 C CA . PRO A 1 82 ? 9.529 5.902 -18.087 1.00 0.00 62 PRO A CA 18
ATOM 21548 C C . PRO A 1 82 ? 10.475 6.973 -18.660 1.00 0.00 62 PRO A C 18
ATOM 21549 O O . PRO A 1 82 ? 11.009 7.804 -17.921 1.00 0.00 62 PRO A O 18
ATOM 21560 N N . TRP A 1 83 ? 10.630 6.991 -19.989 1.00 0.00 63 TRP A N 18
ATOM 21561 C CA . TRP A 1 83 ? 11.447 7.980 -20.712 1.00 0.00 63 TRP A CA 18
ATOM 21562 C C . TRP A 1 83 ? 10.587 8.857 -21.633 1.00 0.00 63 TRP A C 18
ATOM 21563 O O . TRP A 1 83 ? 10.527 10.075 -21.444 1.00 0.00 63 TRP A O 18
ATOM 21584 N N . HIS A 1 84 ? 9.881 8.254 -22.604 1.00 0.00 64 HIS A N 18
ATOM 21585 C CA . HIS A 1 84 ? 9.014 8.988 -23.543 1.00 0.00 64 HIS A CA 18
ATOM 21586 C C . HIS A 1 84 ? 7.687 9.437 -22.908 1.00 0.00 64 HIS A C 18
ATOM 21587 O O . HIS A 1 84 ? 7.126 10.456 -23.316 1.00 0.00 64 HIS A O 18
ATOM 21602 N N . ALA A 1 85 ? 7.196 8.719 -21.890 1.00 0.00 65 ALA A N 18
ATOM 21603 C CA . ALA A 1 85 ? 6.043 9.147 -21.099 1.00 0.00 65 ALA A CA 18
ATOM 21604 C C . ALA A 1 85 ? 6.421 10.373 -20.240 1.00 0.00 65 ALA A C 18
ATOM 21605 O O . ALA A 1 85 ? 7.115 10.252 -19.227 1.00 0.00 65 ALA A O 18
ATOM 21612 N N . LEU A 1 86 ? 5.966 11.553 -20.666 1.00 0.00 66 LEU A N 18
ATOM 21613 C CA . LEU A 1 86 ? 6.201 12.847 -20.014 1.00 0.00 66 LEU A CA 18
ATOM 21614 C C . LEU A 1 86 ? 4.837 13.536 -19.786 1.00 0.00 66 LEU A C 18
ATOM 21615 O O . LEU A 1 86 ? 4.489 14.488 -20.494 1.00 0.00 66 LEU A O 18
ATOM 21631 N N . PRO A 1 87 ? 4.007 13.008 -18.860 1.00 0.00 67 PRO A N 18
ATOM 21632 C CA . PRO A 1 87 ? 2.718 13.601 -18.510 1.00 0.00 67 PRO A CA 18
ATOM 21633 C C . PRO A 1 87 ? 2.899 14.925 -17.745 1.00 0.00 67 PRO A C 18
ATOM 21634 O O . PRO A 1 87 ? 3.997 15.269 -17.293 1.00 0.00 67 PRO A O 18
ATOM 21645 N N . ARG A 1 88 ? 1.798 15.662 -17.572 1.00 0.00 68 ARG A N 18
ATOM 21646 C CA . ARG A 1 88 ? 1.754 16.961 -16.872 1.00 0.00 68 ARG A CA 18
ATOM 21647 C C . ARG A 1 88 ? 1.261 16.812 -15.430 1.00 0.00 68 ARG A C 18
ATOM 21648 O O . ARG A 1 88 ? 0.600 15.828 -15.090 1.00 0.00 68 ARG A O 18
ATOM 21669 N N . ASN A 1 89 ? 1.558 17.792 -14.579 1.00 0.00 69 ASN A N 18
ATOM 21670 C CA . ASN A 1 89 ? 1.207 17.787 -13.154 1.00 0.00 69 ASN A CA 18
ATOM 21671 C C . ASN A 1 89 ? 0.607 19.137 -12.724 1.00 0.00 69 ASN A C 18
ATOM 21672 O O . ASN A 1 89 ? 1.167 20.203 -12.993 1.00 0.00 69 ASN A O 18
ATOM 21683 N N . ARG A 1 90 ? -0.567 19.066 -12.084 1.00 0.00 70 ARG A N 18
ATOM 21684 C CA . ARG A 1 90 ? -1.423 20.189 -11.656 1.00 0.00 70 ARG A CA 18
ATOM 21685 C C . ARG A 1 90 ? -2.377 19.788 -10.514 1.00 0.00 70 ARG A C 18
ATOM 21686 O O . ARG A 1 90 ? -2.713 18.587 -10.390 1.00 0.00 70 ARG A O 18
ATOM 21709 N N . LEU A 1 13 ? 0.456 -13.056 -18.493 1.00 0.00 -7 LEU A N 19
ATOM 21710 C CA . LEU A 1 13 ? -0.010 -13.059 -19.910 1.00 0.00 -7 LEU A CA 19
ATOM 21711 C C . LEU A 1 13 ? -1.157 -12.042 -20.100 1.00 0.00 -7 LEU A C 19
ATOM 21712 O O . LEU A 1 13 ? -2.302 -12.413 -20.355 1.00 0.00 -7 LEU A O 19
ATOM 21728 N N . VAL A 1 14 ? -0.854 -10.744 -19.968 1.00 0.00 -6 VAL A N 19
ATOM 21729 C CA . VAL A 1 14 ? -1.810 -9.615 -20.080 1.00 0.00 -6 VAL A CA 19
ATOM 21730 C C . VAL A 1 14 ? -1.162 -8.383 -20.757 1.00 0.00 -6 VAL A C 19
ATOM 21731 O O . VAL A 1 14 ? -1.034 -7.323 -20.138 1.00 0.00 -6 VAL A O 19
ATOM 21744 N N . PRO A 1 15 ? -0.698 -8.494 -22.023 1.00 0.00 -5 PRO A N 19
ATOM 21745 C CA . PRO A 1 15 ? -0.040 -7.390 -22.732 1.00 0.00 -5 PRO A CA 19
ATOM 21746 C C . PRO A 1 15 ? -1.004 -6.250 -23.118 1.00 0.00 -5 PRO A C 19
ATOM 21747 O O . PRO A 1 15 ? -0.586 -5.092 -23.217 1.00 0.00 -5 PRO A O 19
ATOM 21758 N N . ARG A 1 16 ? -2.293 -6.563 -23.325 1.00 0.00 -4 ARG A N 19
ATOM 21759 C CA . ARG A 1 16 ? -3.375 -5.589 -23.573 1.00 0.00 -4 ARG A CA 19
ATOM 21760 C C . ARG A 1 16 ? -3.754 -4.786 -22.320 1.00 0.00 -4 ARG A C 19
ATOM 21761 O O . ARG A 1 16 ? -3.590 -5.252 -21.191 1.00 0.00 -4 ARG A O 19
ATOM 21782 N N . GLY A 1 17 ? -4.317 -3.597 -22.531 1.00 0.00 -3 GLY A N 19
ATOM 21783 C CA . GLY A 1 17 ? -4.845 -2.714 -21.484 1.00 0.00 -3 GLY A CA 19
ATOM 21784 C C . GLY A 1 17 ? -5.059 -1.276 -21.969 1.00 0.00 -3 GLY A C 19
ATOM 21785 O O . GLY A 1 17 ? -4.643 -0.908 -23.072 1.00 0.00 -3 GLY A O 19
ATOM 21789 N N . SER A 1 18 ? -5.703 -0.449 -21.140 1.00 0.00 -2 SER A N 19
ATOM 21790 C CA . SER A 1 18 ? -5.851 0.994 -21.387 1.00 0.00 -2 SER A CA 19
ATOM 21791 C C . SER A 1 18 ? -4.526 1.743 -21.162 1.00 0.00 -2 SER A C 19
ATOM 21792 O O . SER A 1 18 ? -3.749 1.394 -20.266 1.00 0.00 -2 SER A O 19
ATOM 21800 N N . HIS A 1 19 ? -4.264 2.797 -21.945 1.00 0.00 -1 HIS A N 19
ATOM 21801 C CA . HIS A 1 19 ? -3.122 3.700 -21.723 1.00 0.00 -1 HIS A CA 19
ATOM 21802 C C . HIS A 1 19 ? -3.279 4.490 -20.413 1.00 0.00 -1 HIS A C 19
ATOM 21803 O O . HIS A 1 19 ? -4.371 4.966 -20.093 1.00 0.00 -1 HIS A O 19
ATOM 21818 N N . MET A 1 20 ? -2.171 4.664 -19.683 1.00 0.00 0 MET A N 19
ATOM 21819 C CA . MET A 1 20 ? -2.082 5.418 -18.416 1.00 0.00 0 MET A CA 19
ATOM 21820 C C . MET A 1 20 ? -3.104 4.982 -17.337 1.00 0.00 0 MET A C 19
ATOM 21821 O O . MET A 1 20 ? -3.531 5.794 -16.513 1.00 0.00 0 MET A O 19
ATOM 21835 N N . MET A 1 21 ? -3.532 3.710 -17.352 1.00 0.00 1 MET A N 19
ATOM 21836 C CA . MET A 1 21 ? -4.560 3.156 -16.456 1.00 0.00 1 MET A CA 19
ATOM 21837 C C . MET A 1 21 ? -4.199 3.332 -14.970 1.00 0.00 1 MET A C 19
ATOM 21838 O O . MET A 1 21 ? -3.218 2.758 -14.491 1.00 0.00 1 MET A O 19
ATOM 21852 N N . SER A 1 22 ? -4.984 4.124 -14.235 1.00 0.00 2 SER A N 19
ATOM 21853 C CA . SER A 1 22 ? -4.783 4.357 -12.798 1.00 0.00 2 SER A CA 19
ATOM 21854 C C . SER A 1 22 ? -4.985 3.078 -11.966 1.00 0.00 2 SER A C 19
ATOM 21855 O O . SER A 1 22 ? -5.912 2.294 -12.200 1.00 0.00 2 SER A O 19
ATOM 21863 N N . SER A 1 23 ? -4.111 2.872 -10.976 1.00 0.00 3 SER A N 19
ATOM 21864 C CA . SER A 1 23 ? -4.135 1.717 -10.062 1.00 0.00 3 SER A CA 19
ATOM 21865 C C . SER A 1 23 ? -4.835 2.067 -8.742 1.00 0.00 3 SER A C 19
ATOM 21866 O O . SER A 1 23 ? -4.735 3.199 -8.255 1.00 0.00 3 SER A O 19
ATOM 21874 N N . SER A 1 24 ? -5.549 1.106 -8.147 1.00 0.00 4 SER A N 19
ATOM 21875 C CA . SER A 1 24 ? -6.287 1.313 -6.891 1.00 0.00 4 SER A CA 19
ATOM 21876 C C . SER A 1 24 ? -5.353 1.380 -5.664 1.00 0.00 4 SER A C 19
ATOM 21877 O O . SER A 1 24 ? -4.291 0.745 -5.642 1.00 0.00 4 SER A O 19
ATOM 21885 N N . PRO A 1 25 ? -5.729 2.115 -4.596 1.00 0.00 5 PRO A N 19
ATOM 21886 C CA . PRO A 1 25 ? -4.867 2.314 -3.425 1.00 0.00 5 PRO A CA 19
ATOM 21887 C C . PRO A 1 25 ? -4.623 1.035 -2.606 1.00 0.00 5 PRO A C 19
ATOM 21888 O O . PRO A 1 25 ? -3.662 0.969 -1.842 1.00 0.00 5 PRO A O 19
ATOM 21899 N N . CYS A 1 26 ? -5.444 -0.005 -2.792 1.00 0.00 6 CYS A N 19
ATOM 21900 C CA . CYS A 1 26 ? -5.228 -1.326 -2.193 1.00 0.00 6 CYS A CA 19
ATOM 21901 C C . CYS A 1 26 ? -4.005 -2.082 -2.760 1.00 0.00 6 CYS A C 19
ATOM 21902 O O . CYS A 1 26 ? -3.534 -3.022 -2.121 1.00 0.00 6 CYS A O 19
ATOM 21909 N N . ASP A 1 27 ? -3.452 -1.656 -3.907 1.00 0.00 7 ASP A N 19
ATOM 21910 C CA . ASP A 1 27 ? -2.184 -2.168 -4.451 1.00 0.00 7 ASP A CA 19
ATOM 21911 C C . ASP A 1 27 ? -1.044 -1.128 -4.468 1.00 0.00 7 ASP A C 19
ATOM 21912 O O . ASP A 1 27 ? 0.119 -1.501 -4.598 1.00 0.00 7 ASP A O 19
ATOM 21921 N N . GLN A 1 28 ? -1.332 0.158 -4.224 1.00 0.00 8 GLN A N 19
ATOM 21922 C CA . GLN A 1 28 ? -0.308 1.211 -4.062 1.00 0.00 8 GLN A CA 19
ATOM 21923 C C . GLN A 1 28 ? 0.614 0.939 -2.862 1.00 0.00 8 GLN A C 19
ATOM 21924 O O . GLN A 1 28 ? 1.788 1.321 -2.865 1.00 0.00 8 GLN A O 19
ATOM 21938 N N . LEU A 1 29 ? 0.102 0.223 -1.853 1.00 0.00 9 LEU A N 19
ATOM 21939 C CA . LEU A 1 29 ? 0.855 -0.216 -0.679 1.00 0.00 9 LEU A CA 19
ATOM 21940 C C . LEU A 1 29 ? 2.031 -1.153 -1.004 1.00 0.00 9 LEU A C 19
ATOM 21941 O O . LEU A 1 29 ? 2.963 -1.280 -0.208 1.00 0.00 9 LEU A O 19
ATOM 21957 N N . GLN A 1 30 ? 1.998 -1.789 -2.177 1.00 0.00 10 GLN A N 19
ATOM 21958 C CA . GLN A 1 30 ? 3.071 -2.640 -2.693 1.00 0.00 10 GLN A CA 19
ATOM 21959 C C . GLN A 1 30 ? 4.414 -1.884 -2.678 1.00 0.00 10 GLN A C 19
ATOM 21960 O O . GLN A 1 30 ? 5.403 -2.350 -2.110 1.00 0.00 10 GLN A O 19
ATOM 21974 N N . SER A 1 31 ? 4.417 -0.667 -3.233 1.00 0.00 11 SER A N 19
ATOM 21975 C CA . SER A 1 31 ? 5.577 0.234 -3.271 1.00 0.00 11 SER A CA 19
ATOM 21976 C C . SER A 1 31 ? 5.924 0.840 -1.907 1.00 0.00 11 SER A C 19
ATOM 21977 O O . SER A 1 31 ? 7.098 1.092 -1.633 1.00 0.00 11 SER A O 19
ATOM 21985 N N . PHE A 1 32 ? 4.934 1.052 -1.030 1.00 0.00 12 PHE A N 19
ATOM 21986 C CA . PHE A 1 32 ? 5.165 1.515 0.345 1.00 0.00 12 PHE A CA 19
ATOM 21987 C C . PHE A 1 32 ? 6.004 0.513 1.151 1.00 0.00 12 PHE A C 19
ATOM 21988 O O . PHE A 1 32 ? 7.036 0.885 1.711 1.00 0.00 12 PHE A O 19
ATOM 22005 N N . ALA A 1 33 ? 5.596 -0.760 1.186 1.00 0.00 13 ALA A N 19
ATOM 22006 C CA . ALA A 1 33 ? 6.286 -1.787 1.970 1.00 0.00 13 ALA A CA 19
ATOM 22007 C C . ALA A 1 33 ? 7.679 -2.130 1.404 1.00 0.00 13 ALA A C 19
ATOM 22008 O O . ALA A 1 33 ? 8.610 -2.407 2.163 1.00 0.00 13 ALA A O 19
ATOM 22015 N N . ASP A 1 34 ? 7.836 -2.070 0.076 1.00 0.00 14 ASP A N 19
ATOM 22016 C CA . ASP A 1 34 ? 9.135 -2.183 -0.609 1.00 0.00 14 ASP A CA 19
ATOM 22017 C C . ASP A 1 34 ? 10.071 -0.980 -0.347 1.00 0.00 14 ASP A C 19
ATOM 22018 O O . ASP A 1 34 ? 11.270 -1.062 -0.633 1.00 0.00 14 ASP A O 19
ATOM 22027 N N . GLY A 1 35 ? 9.558 0.126 0.207 1.00 0.00 15 GLY A N 19
ATOM 22028 C CA . GLY A 1 35 ? 10.336 1.320 0.555 1.00 0.00 15 GLY A CA 19
ATOM 22029 C C . GLY A 1 35 ? 10.652 2.232 -0.638 1.00 0.00 15 GLY A C 19
ATOM 22030 O O . GLY A 1 35 ? 11.718 2.848 -0.676 1.00 0.00 15 GLY A O 19
ATOM 22034 N N . ASP A 1 36 ? 9.748 2.306 -1.621 1.00 0.00 16 ASP A N 19
ATOM 22035 C CA . ASP A 1 36 ? 9.947 2.981 -2.916 1.00 0.00 16 ASP A CA 19
ATOM 22036 C C . ASP A 1 36 ? 8.768 3.915 -3.285 1.00 0.00 16 ASP A C 19
ATOM 22037 O O . ASP A 1 36 ? 8.472 4.143 -4.461 1.00 0.00 16 ASP A O 19
ATOM 22046 N N . LEU A 1 37 ? 8.086 4.466 -2.271 1.00 0.00 17 LEU A N 19
ATOM 22047 C CA . LEU A 1 37 ? 6.954 5.394 -2.403 1.00 0.00 17 LEU A CA 19
ATOM 22048 C C . LEU A 1 37 ? 7.309 6.774 -1.796 1.00 0.00 17 LEU A C 19
ATOM 22049 O O . LEU A 1 37 ? 7.763 6.822 -0.647 1.00 0.00 17 LEU A O 19
ATOM 22065 N N . PRO A 1 38 ? 7.119 7.898 -2.521 1.00 0.00 18 PRO A N 19
ATOM 22066 C CA . PRO A 1 38 ? 7.433 9.241 -2.019 1.00 0.00 18 PRO A CA 19
ATOM 22067 C C . PRO A 1 38 ? 6.381 9.737 -1.003 1.00 0.00 18 PRO A C 19
ATOM 22068 O O . PRO A 1 38 ? 5.237 9.270 -1.027 1.00 0.00 18 PRO A O 19
ATOM 22079 N N . PRO A 1 39 ? 6.707 10.725 -0.143 1.00 0.00 19 PRO A N 19
ATOM 22080 C CA . PRO A 1 39 ? 5.821 11.174 0.939 1.00 0.00 19 PRO A CA 19
ATOM 22081 C C . PRO A 1 39 ? 4.496 11.777 0.441 1.00 0.00 19 PRO A C 19
ATOM 22082 O O . PRO A 1 39 ? 3.455 11.611 1.082 1.00 0.00 19 PRO A O 19
ATOM 22093 N N . MET A 1 40 ? 4.518 12.428 -0.728 1.00 0.00 20 MET A N 19
ATOM 22094 C CA . MET A 1 40 ? 3.337 13.007 -1.384 1.00 0.00 20 MET A CA 19
ATOM 22095 C C . MET A 1 40 ? 2.267 11.964 -1.759 1.00 0.00 20 MET A C 19
ATOM 22096 O O . MET A 1 40 ? 1.077 12.209 -1.556 1.00 0.00 20 MET A O 19
ATOM 22110 N N . GLU A 1 41 ? 2.668 10.778 -2.238 1.00 0.00 21 GLU A N 19
ATOM 22111 C CA . GLU A 1 41 ? 1.746 9.651 -2.445 1.00 0.00 21 GLU A CA 19
ATOM 22112 C C . GLU A 1 41 ? 1.481 8.886 -1.142 1.00 0.00 21 GLU A C 19
ATOM 22113 O O . GLU A 1 41 ? 0.368 8.398 -0.951 1.00 0.00 21 GLU A O 19
ATOM 22125 N N . ALA A 1 42 ? 2.462 8.799 -0.233 1.00 0.00 22 ALA A N 19
ATOM 22126 C CA . ALA A 1 42 ? 2.333 8.062 1.024 1.00 0.00 22 ALA A CA 19
ATOM 22127 C C . ALA A 1 42 ? 1.192 8.577 1.924 1.00 0.00 22 ALA A C 19
ATOM 22128 O O . ALA A 1 42 ? 0.498 7.781 2.560 1.00 0.00 22 ALA A O 19
ATOM 22135 N N . GLN A 1 43 ? 0.943 9.890 1.944 1.00 0.00 23 GLN A N 19
ATOM 22136 C CA . GLN A 1 43 ? -0.235 10.461 2.608 1.00 0.00 23 GLN A CA 19
ATOM 22137 C C . GLN A 1 43 ? -1.534 10.240 1.802 1.00 0.00 23 GLN A C 19
ATOM 22138 O O . GLN A 1 43 ? -2.586 9.992 2.395 1.00 0.00 23 GLN A O 19
ATOM 22152 N N . ALA A 1 44 ? -1.475 10.286 0.464 1.00 0.00 24 ALA A N 19
ATOM 22153 C CA . ALA A 1 44 ? -2.641 10.144 -0.417 1.00 0.00 24 ALA A CA 19
ATOM 22154 C C . ALA A 1 44 ? -3.293 8.746 -0.341 1.00 0.00 24 ALA A C 19
ATOM 22155 O O . ALA A 1 44 ? -4.504 8.645 -0.130 1.00 0.00 24 ALA A O 19
ATOM 22162 N N . PHE A 1 45 ? -2.506 7.665 -0.453 1.00 0.00 25 PHE A N 19
ATOM 22163 C CA . PHE A 1 45 ? -3.014 6.293 -0.264 1.00 0.00 25 PHE A CA 19
ATOM 22164 C C . PHE A 1 45 ? -3.212 5.932 1.224 1.00 0.00 25 PHE A C 19
ATOM 22165 O O . PHE A 1 45 ? -4.003 5.044 1.545 1.00 0.00 25 PHE A O 19
ATOM 22182 N N . GLY A 1 46 ? -2.534 6.644 2.134 1.00 0.00 26 GLY A N 19
ATOM 22183 C CA . GLY A 1 46 ? -2.568 6.436 3.587 1.00 0.00 26 GLY A CA 19
ATOM 22184 C C . GLY A 1 46 ? -3.977 6.420 4.194 1.00 0.00 26 GLY A C 19
ATOM 22185 O O . GLY A 1 46 ? -4.252 5.642 5.108 1.00 0.00 26 GLY A O 19
ATOM 22189 N N . GLN A 1 47 ? -4.897 7.221 3.642 1.00 0.00 27 GLN A N 19
ATOM 22190 C CA . GLN A 1 47 ? -6.315 7.253 4.023 1.00 0.00 27 GLN A CA 19
ATOM 22191 C C . GLN A 1 47 ? -7.032 5.907 3.781 1.00 0.00 27 GLN A C 19
ATOM 22192 O O . GLN A 1 47 ? -7.856 5.487 4.595 1.00 0.00 27 GLN A O 19
ATOM 22206 N N . HIS A 1 48 ? -6.690 5.198 2.695 1.00 0.00 28 HIS A N 19
ATOM 22207 C CA . HIS A 1 48 ? -7.199 3.851 2.378 1.00 0.00 28 HIS A CA 19
ATOM 22208 C C . HIS A 1 48 ? -6.422 2.727 3.083 1.00 0.00 28 HIS A C 19
ATOM 22209 O O . HIS A 1 48 ? -6.962 1.638 3.272 1.00 0.00 28 HIS A O 19
ATOM 22224 N N . LEU A 1 49 ? -5.179 2.987 3.504 1.00 0.00 29 LEU A N 19
ATOM 22225 C CA . LEU A 1 49 ? -4.366 2.078 4.333 1.00 0.00 29 LEU A CA 19
ATOM 22226 C C . LEU A 1 49 ? -4.934 1.858 5.759 1.00 0.00 29 LEU A C 19
ATOM 22227 O O . LEU A 1 49 ? -4.404 1.046 6.520 1.00 0.00 29 LEU A O 19
ATOM 22243 N N . ALA A 1 50 ? -6.013 2.562 6.128 1.00 0.00 30 ALA A N 19
ATOM 22244 C CA . ALA A 1 50 ? -6.886 2.212 7.252 1.00 0.00 30 ALA A CA 19
ATOM 22245 C C . ALA A 1 50 ? -7.325 0.726 7.229 1.00 0.00 30 ALA A C 19
ATOM 22246 O O . ALA A 1 50 ? -7.196 0.042 6.210 1.00 0.00 30 ALA A O 19
ATOM 22253 N N . ASP A 1 51 ? -7.861 0.230 8.351 1.00 0.00 31 ASP A N 19
ATOM 22254 C CA . ASP A 1 51 ? -8.305 -1.158 8.557 1.00 0.00 31 ASP A CA 19
ATOM 22255 C C . ASP A 1 51 ? -9.089 -1.747 7.362 1.00 0.00 31 ASP A C 19
ATOM 22256 O O . ASP A 1 51 ? -10.241 -1.386 7.100 1.00 0.00 31 ASP A O 19
ATOM 22265 N N . CYS A 1 52 ? -8.426 -2.625 6.604 1.00 0.00 32 CYS A N 19
ATOM 22266 C CA . CYS A 1 52 ? -8.880 -3.149 5.316 1.00 0.00 32 CYS A CA 19
ATOM 22267 C C . CYS A 1 52 ? -8.213 -4.508 5.062 1.00 0.00 32 CYS A C 19
A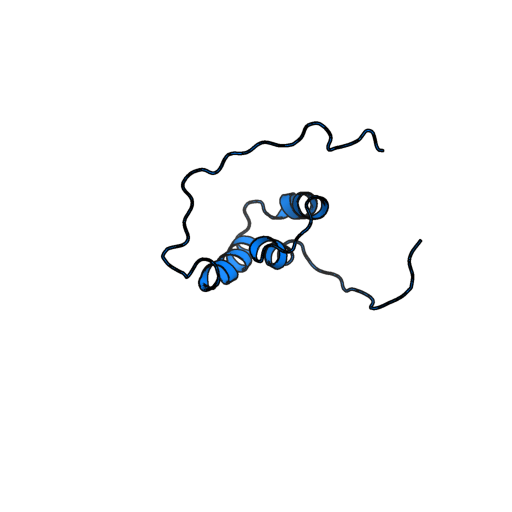TOM 22268 O O . CYS A 1 52 ? -7.031 -4.567 4.716 1.00 0.00 32 CYS A O 19
ATOM 22275 N N . GLU A 1 53 ? -8.955 -5.612 5.201 1.00 0.00 33 GLU A N 19
ATOM 22276 C CA . GLU A 1 53 ? -8.436 -6.974 4.974 1.00 0.00 33 GLU A CA 19
ATOM 22277 C C . GLU A 1 53 ? -7.722 -7.131 3.620 1.00 0.00 33 GLU A C 19
ATOM 22278 O O . GLU A 1 53 ? -6.644 -7.721 3.549 1.00 0.00 33 GLU A O 19
ATOM 22290 N N . LYS A 1 54 ? -8.261 -6.512 2.560 1.00 0.00 34 LYS A N 19
ATOM 22291 C CA . LYS A 1 54 ? -7.667 -6.501 1.212 1.00 0.00 34 LYS A CA 19
ATOM 22292 C C . LYS A 1 54 ? -6.304 -5.789 1.162 1.00 0.00 34 LYS A C 19
ATOM 22293 O O . LYS A 1 54 ? -5.427 -6.220 0.418 1.00 0.00 34 LYS A O 19
ATOM 22312 N N . CYS A 1 55 ? -6.093 -4.750 1.981 1.00 0.00 35 CYS A N 19
ATOM 22313 C CA . CYS A 1 55 ? -4.782 -4.111 2.144 1.00 0.00 35 CYS A CA 19
ATOM 22314 C C . CYS A 1 55 ? -3.824 -4.991 2.964 1.00 0.00 35 CYS A C 19
ATOM 22315 O O . CYS A 1 55 ? -2.684 -5.210 2.556 1.00 0.00 35 CYS A O 19
ATOM 22322 N N . GLN A 1 56 ? -4.268 -5.515 4.113 1.00 0.00 36 GLN A N 19
ATOM 22323 C CA . GLN A 1 56 ? -3.419 -6.326 4.997 1.00 0.00 36 GLN A CA 19
ATOM 22324 C C . GLN A 1 56 ? -2.945 -7.633 4.333 1.00 0.00 36 GLN A C 19
ATOM 22325 O O . GLN A 1 56 ? -1.781 -7.999 4.498 1.00 0.00 36 GLN A O 19
ATOM 22339 N N . VAL A 1 57 ? -3.791 -8.287 3.524 1.00 0.00 37 VAL A N 19
ATOM 22340 C CA . VAL A 1 57 ? -3.408 -9.437 2.679 1.00 0.00 37 VAL A CA 19
ATOM 22341 C C . VAL A 1 57 ? -2.296 -9.069 1.688 1.00 0.00 37 VAL A C 19
ATOM 22342 O O . VAL A 1 57 ? -1.357 -9.844 1.509 1.00 0.00 37 VAL A O 19
ATOM 22355 N N . GLU A 1 58 ? -2.357 -7.887 1.067 1.00 0.00 38 GLU A N 19
ATOM 22356 C CA . GLU A 1 58 ? -1.323 -7.438 0.130 1.00 0.00 38 GLU A CA 19
ATOM 22357 C C . GLU A 1 58 ? -0.017 -7.050 0.839 1.00 0.00 38 GLU A C 19
ATOM 22358 O O . GLU A 1 58 ? 1.063 -7.336 0.328 1.00 0.00 38 GLU A O 19
ATOM 22370 N N . LEU A 1 59 ? -0.098 -6.441 2.030 1.00 0.00 39 LEU A N 19
ATOM 22371 C CA . LEU A 1 59 ? 1.067 -6.025 2.816 1.00 0.00 39 LEU A CA 19
ATOM 22372 C C . LEU A 1 59 ? 1.827 -7.237 3.370 1.00 0.00 39 LEU A C 19
ATOM 22373 O O . LEU A 1 59 ? 3.032 -7.368 3.148 1.00 0.00 39 LEU A O 19
ATOM 22389 N N . THR A 1 60 ? 1.130 -8.146 4.057 1.00 0.00 40 THR A N 19
ATOM 22390 C CA . THR A 1 60 ? 1.749 -9.317 4.703 1.00 0.00 40 THR A CA 19
ATOM 22391 C C . THR A 1 60 ? 2.426 -10.261 3.708 1.00 0.00 40 THR A C 19
ATOM 22392 O O . THR A 1 60 ? 3.446 -10.868 4.034 1.00 0.00 40 THR A O 19
ATOM 22403 N N . ARG A 1 61 ? 1.941 -10.307 2.456 1.00 0.00 41 ARG A N 19
ATOM 22404 C CA . ARG A 1 61 ? 2.580 -11.007 1.328 1.00 0.00 41 ARG A CA 19
ATOM 22405 C C . ARG A 1 61 ? 4.051 -10.619 1.167 1.00 0.00 41 ARG A C 19
ATOM 22406 O O . ARG A 1 61 ? 4.894 -11.477 0.917 1.00 0.00 41 ARG A O 19
ATOM 22427 N N . LEU A 1 62 ? 4.350 -9.329 1.338 1.00 0.00 42 LEU A N 19
ATOM 22428 C CA . LEU A 1 62 ? 5.686 -8.761 1.150 1.00 0.00 42 LEU A CA 19
ATOM 22429 C C . LEU A 1 62 ? 6.558 -8.993 2.388 1.00 0.00 42 LEU A C 19
ATOM 22430 O O . LEU A 1 62 ? 7.735 -9.322 2.259 1.00 0.00 42 LEU A O 19
ATOM 22446 N N . LEU A 1 63 ? 5.974 -8.891 3.590 1.00 0.00 43 LEU A N 19
ATOM 22447 C CA . LEU A 1 63 ? 6.680 -9.170 4.849 1.00 0.00 43 LEU A CA 19
ATOM 22448 C C . LEU A 1 63 ? 7.056 -10.657 4.973 1.00 0.00 43 LEU A C 19
ATOM 22449 O O . LEU A 1 63 ? 8.124 -10.992 5.485 1.00 0.00 43 LEU A O 19
ATOM 22465 N N . GLN A 1 64 ? 6.195 -11.546 4.466 1.00 0.00 44 GLN A N 19
ATOM 22466 C CA . GLN A 1 64 ? 6.413 -12.990 4.421 1.00 0.00 44 GLN A CA 19
ATOM 22467 C C . GLN A 1 64 ? 7.652 -13.354 3.589 1.00 0.00 44 GLN A C 19
ATOM 22468 O O . GLN A 1 64 ? 8.540 -14.053 4.078 1.00 0.00 44 GLN A O 19
ATOM 22482 N N . LEU A 1 65 ? 7.735 -12.875 2.341 1.00 0.00 45 LEU A N 19
ATOM 22483 C CA . LEU A 1 65 ? 8.908 -13.103 1.487 1.00 0.00 45 LEU A CA 19
ATOM 22484 C C . LEU A 1 65 ? 10.154 -12.337 1.964 1.00 0.00 45 LEU A C 19
ATOM 22485 O O . LEU A 1 65 ? 11.261 -12.843 1.812 1.00 0.00 45 LEU A O 19
ATOM 22501 N N . ASP A 1 66 ? 10.012 -11.184 2.629 1.00 0.00 46 ASP A N 19
ATOM 22502 C CA . ASP A 1 66 ? 11.144 -10.462 3.234 1.00 0.00 46 ASP A CA 19
ATOM 22503 C C . ASP A 1 66 ? 11.812 -11.227 4.402 1.00 0.00 46 ASP A C 19
ATOM 22504 O O . ASP A 1 66 ? 12.959 -10.943 4.753 1.00 0.00 46 ASP A O 19
ATOM 22513 N N . GLN A 1 67 ? 11.130 -12.221 4.988 1.00 0.00 47 GLN A N 19
ATOM 22514 C CA . GLN A 1 67 ? 11.693 -13.101 6.020 1.00 0.00 47 GLN A CA 19
ATOM 22515 C C . GLN A 1 67 ? 12.778 -14.060 5.479 1.00 0.00 47 GLN A C 19
ATOM 22516 O O . GLN A 1 67 ? 13.651 -14.479 6.244 1.00 0.00 47 GLN A O 19
ATOM 22530 N N . LEU A 1 68 ? 12.766 -14.405 4.180 1.00 0.00 48 LEU A N 19
ATOM 22531 C CA . LEU A 1 68 ? 13.832 -15.215 3.567 1.00 0.00 48 LEU A CA 19
ATOM 22532 C C . LEU A 1 68 ? 15.156 -14.427 3.500 1.00 0.00 48 LEU A C 19
ATOM 22533 O O . LEU A 1 68 ? 15.155 -13.208 3.309 1.00 0.00 48 LEU A O 19
ATOM 22549 N N . GLY A 1 69 ? 16.287 -15.127 3.628 1.00 0.00 49 GLY A N 19
ATOM 22550 C CA . GLY A 1 69 ? 17.628 -14.534 3.588 1.00 0.00 49 GLY A CA 19
ATOM 22551 C C . GLY A 1 69 ? 18.446 -15.011 2.386 1.00 0.00 49 GLY A C 19
ATOM 22552 O O . GLY A 1 69 ? 18.305 -16.154 1.936 1.00 0.00 49 GLY A O 19
ATOM 22556 N N . ARG A 1 70 ? 19.310 -14.134 1.857 1.00 0.00 50 ARG A N 19
ATOM 22557 C CA . ARG A 1 70 ? 20.188 -14.433 0.712 1.00 0.00 50 ARG A CA 19
ATOM 22558 C C . ARG A 1 70 ? 21.146 -15.591 1.036 1.00 0.00 50 ARG A C 19
ATOM 22559 O O . ARG A 1 70 ? 21.723 -15.641 2.125 1.00 0.00 50 ARG A O 19
ATOM 22580 N N . GLY A 1 71 ? 21.304 -16.514 0.086 1.00 0.00 51 GLY A N 19
ATOM 22581 C CA . GLY A 1 71 ? 22.127 -17.729 0.210 1.00 0.00 51 GLY A CA 19
ATOM 22582 C C . GLY A 1 71 ? 21.353 -19.028 -0.036 1.00 0.00 51 GLY A C 19
ATOM 22583 O O . GLY A 1 71 ? 21.959 -20.069 -0.298 1.00 0.00 51 GLY A O 19
ATOM 22587 N N . TYR A 1 72 ? 20.018 -18.978 0.016 1.00 0.00 52 TYR A N 19
ATOM 22588 C CA . TYR A 1 72 ? 19.137 -20.067 -0.424 1.00 0.00 52 TYR A CA 19
ATOM 22589 C C . TYR A 1 72 ? 19.376 -20.468 -1.896 1.00 0.00 52 TYR A C 19
ATOM 22590 O O . TYR A 1 72 ? 19.721 -19.626 -2.733 1.00 0.00 52 TYR A O 19
ATOM 22608 N N . ILE A 1 73 ? 19.158 -21.746 -2.219 1.00 0.00 53 ILE A N 19
ATOM 22609 C CA . ILE A 1 73 ? 19.287 -22.294 -3.574 1.00 0.00 53 ILE A CA 19
ATOM 22610 C C . ILE A 1 73 ? 18.052 -23.130 -3.935 1.00 0.00 53 ILE A C 19
ATOM 22611 O O . ILE A 1 73 ? 17.468 -23.795 -3.079 1.00 0.00 53 ILE A O 19
ATOM 22627 N N . GLU A 1 74 ? 17.636 -23.071 -5.202 1.00 0.00 54 GLU A N 19
ATOM 22628 C CA . GLU A 1 74 ? 16.475 -23.788 -5.754 1.00 0.00 54 GLU A CA 19
ATOM 22629 C C . GLU A 1 74 ? 16.673 -24.092 -7.253 1.00 0.00 54 GLU A C 19
ATOM 22630 O O . GLU A 1 74 ? 17.518 -23.487 -7.921 1.00 0.00 54 GLU A O 19
ATOM 22642 N N . ARG A 1 75 ? 15.851 -24.998 -7.808 1.00 0.00 55 ARG A N 19
ATOM 22643 C CA . ARG A 1 75 ? 15.795 -25.340 -9.249 1.00 0.00 55 ARG A CA 19
ATOM 22644 C C . ARG A 1 75 ? 15.456 -24.171 -10.190 1.00 0.00 55 ARG A C 19
ATOM 22645 O O . ARG A 1 75 ? 15.744 -24.250 -11.385 1.00 0.00 55 ARG A O 19
ATOM 22666 N N . HIS A 1 76 ? 14.858 -23.099 -9.659 1.00 0.00 56 HIS A N 19
ATOM 22667 C CA . HIS A 1 76 ? 14.512 -21.861 -10.372 1.00 0.00 56 HIS A CA 19
ATOM 22668 C C . HIS A 1 76 ? 15.292 -20.679 -9.781 1.00 0.00 56 HIS A C 19
ATOM 22669 O O . HIS A 1 76 ? 15.502 -20.606 -8.566 1.00 0.00 56 HIS A O 19
ATOM 22684 N N . GLY A 1 77 ? 15.721 -19.755 -10.640 1.00 0.00 57 GLY A N 19
ATOM 22685 C CA . GLY A 1 77 ? 16.435 -18.537 -10.241 1.00 0.00 57 GLY A CA 19
ATOM 22686 C C . GLY A 1 77 ? 15.516 -17.458 -9.641 1.00 0.00 57 GLY A C 19
ATOM 22687 O O . GLY A 1 77 ? 14.301 -17.672 -9.519 1.00 0.00 57 GLY A O 19
ATOM 22691 N N . PRO A 1 78 ? 16.068 -16.285 -9.280 1.00 0.00 58 PRO A N 19
ATOM 22692 C CA . PRO A 1 78 ? 15.278 -15.123 -8.874 1.00 0.00 58 PRO A CA 19
ATOM 22693 C C . PRO A 1 78 ? 14.427 -14.581 -10.037 1.00 0.00 58 PRO A C 19
ATOM 22694 O O . PRO A 1 78 ? 14.642 -14.917 -11.207 1.00 0.00 58 PRO A O 19
ATOM 22705 N N . VAL A 1 79 ? 13.476 -13.701 -9.715 1.00 0.00 59 VAL A N 19
ATOM 22706 C CA . VAL A 1 79 ? 12.548 -13.079 -10.678 1.00 0.00 59 VAL A CA 19
ATOM 22707 C C . VAL A 1 79 ? 12.689 -11.559 -10.600 1.00 0.00 59 VAL A C 19
ATOM 22708 O O . VAL A 1 79 ? 12.681 -10.976 -9.513 1.00 0.00 59 VAL A O 19
ATOM 22721 N N . ASP A 1 80 ? 12.799 -10.916 -11.762 1.00 0.00 60 ASP A N 19
ATOM 22722 C CA . ASP A 1 80 ? 12.927 -9.463 -11.909 1.00 0.00 60 ASP A CA 19
ATOM 22723 C C . ASP A 1 80 ? 11.662 -8.900 -12.573 1.00 0.00 60 ASP A C 19
ATOM 22724 O O . ASP A 1 80 ? 11.232 -9.381 -13.626 1.00 0.00 60 ASP A O 19
ATOM 22733 N N . ILE A 1 81 ? 11.064 -7.876 -11.960 1.00 0.00 61 ILE A N 19
ATOM 22734 C CA . ILE A 1 81 ? 9.809 -7.252 -12.362 1.00 0.00 61 ILE A CA 19
ATOM 22735 C C . ILE A 1 81 ? 10.082 -5.766 -12.681 1.00 0.00 61 ILE A C 19
ATOM 22736 O O . ILE A 1 81 ? 10.634 -5.057 -11.831 1.00 0.00 61 ILE A O 19
ATOM 22752 N N . PRO A 1 82 ? 9.725 -5.270 -13.884 1.00 0.00 62 PRO A N 19
ATOM 22753 C CA . PRO A 1 82 ? 9.875 -3.856 -14.227 1.00 0.00 62 PRO A CA 19
ATOM 22754 C C . PRO A 1 82 ? 8.876 -2.978 -13.455 1.00 0.00 62 PRO A C 19
ATOM 22755 O O . PRO A 1 82 ? 7.810 -3.433 -13.033 1.00 0.00 62 PRO A O 19
ATOM 22766 N N . TRP A 1 83 ? 9.203 -1.690 -13.318 1.00 0.00 63 TRP A N 19
ATOM 22767 C CA . TRP A 1 83 ? 8.433 -0.705 -12.537 1.00 0.00 63 TRP A CA 19
ATOM 22768 C C . TRP A 1 83 ? 7.952 0.497 -13.376 1.00 0.00 63 TRP A C 19
ATOM 22769 O O . TRP A 1 83 ? 7.420 1.468 -12.834 1.00 0.00 63 TRP A O 19
ATOM 22790 N N . HIS A 1 84 ? 8.128 0.430 -14.705 1.00 0.00 64 HIS A N 19
ATOM 22791 C CA . HIS A 1 84 ? 7.795 1.504 -15.657 1.00 0.00 64 HIS A CA 19
ATOM 22792 C C . HIS A 1 84 ? 6.369 1.403 -16.236 1.00 0.00 64 HIS A C 19
ATOM 22793 O O . HIS A 1 84 ? 5.746 2.427 -16.523 1.00 0.00 64 HIS A O 19
ATOM 22808 N N . ALA A 1 85 ? 5.845 0.182 -16.386 1.00 0.00 65 ALA A N 19
ATOM 22809 C CA . ALA A 1 85 ? 4.460 -0.102 -16.783 1.00 0.00 65 ALA A CA 19
ATOM 22810 C C . ALA A 1 85 ? 3.501 -0.125 -15.568 1.00 0.00 65 ALA A C 19
ATOM 22811 O O . ALA A 1 85 ? 3.927 0.015 -14.417 1.00 0.00 65 ALA A O 19
ATOM 22818 N N . LEU A 1 86 ? 2.205 -0.344 -15.824 1.00 0.00 66 LEU A N 19
ATOM 22819 C CA . LEU A 1 86 ? 1.134 -0.428 -14.815 1.00 0.00 66 LEU A CA 19
ATOM 22820 C C . LEU A 1 86 ? 0.311 -1.732 -14.983 1.00 0.00 66 LEU A C 19
ATOM 22821 O O . LEU A 1 86 ? -0.876 -1.677 -15.328 1.00 0.00 66 LEU A O 19
ATOM 22837 N N . PRO A 1 87 ? 0.935 -2.918 -14.802 1.00 0.00 67 PRO A N 19
ATOM 22838 C CA . PRO A 1 87 ? 0.270 -4.215 -14.947 1.00 0.00 67 PRO A CA 19
ATOM 22839 C C . PRO A 1 87 ? -0.717 -4.505 -13.800 1.00 0.00 67 PRO A C 19
ATOM 22840 O O . PRO A 1 87 ? -0.667 -3.895 -12.727 1.00 0.00 67 PRO A O 19
ATOM 22851 N N . ARG A 1 88 ? -1.601 -5.486 -14.020 1.00 0.00 68 ARG A N 19
ATOM 22852 C CA . ARG A 1 88 ? -2.557 -6.004 -13.023 1.00 0.00 68 ARG A CA 19
ATOM 22853 C C . ARG A 1 88 ? -1.855 -6.810 -11.916 1.00 0.00 68 ARG A C 19
ATOM 22854 O O . ARG A 1 88 ? -0.758 -7.340 -12.109 1.00 0.00 68 ARG A O 19
ATOM 22875 N N . ASN A 1 89 ? -2.526 -6.945 -10.772 1.00 0.00 69 ASN A N 19
ATOM 22876 C CA . ASN A 1 89 ? -2.141 -7.810 -9.650 1.00 0.00 69 ASN A CA 19
ATOM 22877 C C . ASN A 1 89 ? -3.414 -8.347 -8.944 1.00 0.00 69 ASN A C 19
ATOM 22878 O O . ASN A 1 89 ? -4.521 -7.889 -9.253 1.00 0.00 69 ASN A O 19
ATOM 22889 N N . ARG A 1 90 ? -3.279 -9.327 -8.036 1.00 0.00 70 ARG A N 19
ATOM 22890 C CA . ARG A 1 90 ? -4.410 -10.085 -7.444 1.00 0.00 70 ARG A CA 19
ATOM 22891 C C . ARG A 1 90 ? -4.787 -9.600 -6.029 1.00 0.00 70 ARG A C 19
ATOM 22892 O O . ARG A 1 90 ? -4.463 -10.286 -5.030 1.00 0.00 70 ARG A O 19
ATOM 22915 N N . LEU A 1 13 ? 14.088 22.748 -13.601 1.00 0.00 -7 LEU A N 20
ATOM 22916 C CA . LEU A 1 13 ? 13.737 23.403 -14.897 1.00 0.00 -7 LEU A CA 20
ATOM 22917 C C . LEU A 1 13 ? 12.422 22.903 -15.529 1.00 0.00 -7 LEU A C 20
ATOM 22918 O O . LEU A 1 13 ? 11.705 23.712 -16.117 1.00 0.00 -7 LEU A O 20
ATOM 22934 N N . VAL A 1 14 ? 12.060 21.615 -15.394 1.00 0.00 -6 VAL A N 20
ATOM 22935 C CA . VAL A 1 14 ? 10.806 21.006 -15.910 1.00 0.00 -6 VAL A CA 20
ATOM 22936 C C . VAL A 1 14 ? 10.018 20.308 -14.781 1.00 0.00 -6 VAL A C 20
ATOM 22937 O O . VAL A 1 14 ? 9.942 19.076 -14.742 1.00 0.00 -6 VAL A O 20
ATOM 22950 N N . PRO A 1 15 ? 9.457 21.065 -13.812 1.00 0.00 -5 PRO A N 20
ATOM 22951 C CA . PRO A 1 15 ? 8.677 20.496 -12.714 1.00 0.00 -5 PRO A CA 20
ATOM 22952 C C . PRO A 1 15 ? 7.381 19.857 -13.243 1.00 0.00 -5 PRO A C 20
ATOM 22953 O O . PRO A 1 15 ? 6.514 20.541 -13.799 1.00 0.00 -5 PRO A O 20
ATOM 22964 N N . ARG A 1 16 ? 7.248 18.537 -13.068 1.00 0.00 -4 ARG A N 20
ATOM 22965 C CA . ARG A 1 16 ? 6.115 17.724 -13.545 1.00 0.00 -4 ARG A CA 20
ATOM 22966 C C . ARG A 1 16 ? 5.719 16.710 -12.462 1.00 0.00 -4 ARG A C 20
ATOM 22967 O O . ARG A 1 16 ? 6.561 15.940 -11.996 1.00 0.00 -4 ARG A O 20
ATOM 22988 N N . GLY A 1 17 ? 4.454 16.742 -12.041 1.00 0.00 -3 GLY A N 20
ATOM 22989 C CA . GLY A 1 17 ? 3.949 16.063 -10.836 1.00 0.00 -3 GLY A CA 20
ATOM 22990 C C . GLY A 1 17 ? 2.582 15.409 -11.049 1.00 0.00 -3 GLY A C 20
ATOM 22991 O O . GLY A 1 17 ? 1.590 15.801 -10.430 1.00 0.00 -3 GLY A O 20
ATOM 22995 N N . SER A 1 18 ? 2.524 14.450 -11.975 1.00 0.00 -2 SER A N 20
ATOM 22996 C CA . SER A 1 18 ? 1.322 13.670 -12.319 1.00 0.00 -2 SER A CA 20
ATOM 22997 C C . SER A 1 18 ? 0.947 12.629 -11.245 1.00 0.00 -2 SER A C 20
ATOM 22998 O O . SER A 1 18 ? 1.725 12.347 -10.327 1.00 0.00 -2 SER A O 20
ATOM 23006 N N . HIS A 1 19 ? -0.240 12.018 -11.376 1.00 0.00 -1 HIS A N 20
ATOM 23007 C CA . HIS A 1 19 ? -0.694 10.881 -10.549 1.00 0.00 -1 HIS A CA 20
ATOM 23008 C C . HIS A 1 19 ? 0.262 9.671 -10.617 1.00 0.00 -1 HIS A C 20
ATOM 23009 O O . HIS A 1 19 ? 0.938 9.461 -11.628 1.00 0.00 -1 HIS A O 20
ATOM 23024 N N . MET A 1 20 ? 0.261 8.834 -9.572 1.00 0.00 0 MET A N 20
ATOM 23025 C CA . MET A 1 20 ? 1.085 7.608 -9.471 1.00 0.00 0 MET A CA 20
ATOM 23026 C C . MET A 1 20 ? 0.254 6.316 -9.310 1.00 0.00 0 MET A C 20
ATOM 23027 O O . MET A 1 20 ? 0.744 5.224 -9.604 1.00 0.00 0 MET A O 20
ATOM 23041 N N . MET A 1 21 ? -1.017 6.428 -8.908 1.00 0.00 1 MET A N 20
ATOM 23042 C CA . MET A 1 21 ? -1.997 5.332 -8.946 1.00 0.00 1 MET A CA 20
ATOM 23043 C C . MET A 1 21 ? -2.249 4.812 -10.376 1.00 0.00 1 MET A C 20
ATOM 23044 O O . MET A 1 21 ? -2.274 5.595 -11.331 1.00 0.00 1 MET A O 20
ATOM 23058 N N . SER A 1 22 ? -2.479 3.498 -10.507 1.00 0.00 2 SER A N 20
ATOM 23059 C CA . SER A 1 22 ? -2.625 2.802 -11.805 1.00 0.00 2 SER A CA 20
ATOM 23060 C C . SER A 1 22 ? -3.846 1.874 -11.885 1.00 0.00 2 SER A C 20
ATOM 23061 O O . SER A 1 22 ? -4.471 1.791 -12.945 1.00 0.00 2 SER A O 20
ATOM 23069 N N . SER A 1 23 ? -4.224 1.223 -10.776 1.00 0.00 3 SER A N 20
ATOM 23070 C CA . SER A 1 23 ? -5.367 0.291 -10.705 1.00 0.00 3 SER A CA 20
ATOM 23071 C C . SER A 1 23 ? -6.285 0.611 -9.521 1.00 0.00 3 SER A C 20
ATOM 23072 O O . SER A 1 23 ? -7.447 0.971 -9.729 1.00 0.00 3 SER A O 20
ATOM 23080 N N . SER A 1 24 ? -5.767 0.551 -8.288 1.00 0.00 4 SER A N 20
ATOM 23081 C CA . SER A 1 24 ? -6.522 0.851 -7.057 1.00 0.00 4 SER A CA 20
ATOM 23082 C C . SER A 1 24 ? -5.590 1.156 -5.871 1.00 0.00 4 SER A C 20
ATOM 23083 O O . SER A 1 24 ? -4.479 0.624 -5.799 1.00 0.00 4 SER A O 20
ATOM 23091 N N . PRO A 1 25 ? -6.026 1.957 -4.877 1.00 0.00 5 PRO A N 20
ATOM 23092 C CA . PRO A 1 25 ? -5.201 2.274 -3.708 1.00 0.00 5 PRO A CA 20
ATOM 23093 C C . PRO A 1 25 ? -4.989 1.071 -2.768 1.00 0.00 5 PRO A C 20
ATOM 23094 O O . PRO A 1 25 ? -4.067 1.082 -1.954 1.00 0.00 5 PRO A O 20
ATOM 23105 N N . CYS A 1 26 ? -5.797 0.008 -2.895 1.00 0.00 6 CYS A N 20
ATOM 23106 C CA . CYS A 1 26 ? -5.608 -1.254 -2.167 1.00 0.00 6 CYS A CA 20
ATOM 23107 C C . CYS A 1 26 ? -4.352 -2.043 -2.602 1.00 0.00 6 CYS A C 20
ATOM 23108 O O . CYS A 1 26 ? -3.830 -2.824 -1.810 1.00 0.00 6 CYS A O 20
ATOM 23115 N N . ASP A 1 27 ? -3.836 -1.809 -3.818 1.00 0.00 7 ASP A N 20
ATOM 23116 C CA . ASP A 1 27 ? -2.602 -2.433 -4.333 1.00 0.00 7 ASP A CA 20
ATOM 23117 C C . ASP A 1 27 ? -1.411 -1.455 -4.423 1.00 0.00 7 ASP A C 20
ATOM 23118 O O . ASP A 1 27 ? -0.261 -1.885 -4.518 1.00 0.00 7 ASP A O 20
ATOM 23127 N N . GLN A 1 28 ? -1.653 -0.145 -4.278 1.00 0.00 8 GLN A N 20
ATOM 23128 C CA . GLN A 1 28 ? -0.611 0.893 -4.184 1.00 0.00 8 GLN A CA 20
ATOM 23129 C C . GLN A 1 28 ? 0.319 0.702 -2.979 1.00 0.00 8 GLN A C 20
ATOM 23130 O O . GLN A 1 28 ? 1.479 1.120 -3.019 1.00 0.00 8 GLN A O 20
ATOM 23144 N N . LEU A 1 29 ? -0.155 0.018 -1.929 1.00 0.00 9 LEU A N 20
ATOM 23145 C CA . LEU A 1 29 ? 0.653 -0.334 -0.768 1.00 0.00 9 LEU A CA 20
ATOM 23146 C C . LEU A 1 29 ? 1.874 -1.198 -1.093 1.00 0.00 9 LEU A C 20
ATOM 23147 O O . LEU A 1 29 ? 2.813 -1.243 -0.298 1.00 0.00 9 LEU A O 20
ATOM 23163 N N . GLN A 1 30 ? 1.879 -1.877 -2.245 1.00 0.00 10 GLN A N 20
ATOM 23164 C CA . GLN A 1 30 ? 3.026 -2.685 -2.649 1.00 0.00 10 GLN A CA 20
ATOM 23165 C C . GLN A 1 30 ? 4.291 -1.815 -2.777 1.00 0.00 10 GLN A C 20
ATOM 23166 O O . GLN A 1 30 ? 5.334 -2.152 -2.220 1.00 0.00 10 GLN A O 20
ATOM 23180 N N . SER A 1 31 ? 4.176 -0.655 -3.437 1.00 0.00 11 SER A N 20
ATOM 23181 C CA . SER A 1 31 ? 5.257 0.340 -3.554 1.00 0.00 11 SER A CA 20
ATOM 23182 C C . SER A 1 31 ? 5.652 0.964 -2.209 1.00 0.00 11 SER A C 20
ATOM 23183 O O . SER A 1 31 ? 6.835 1.224 -1.976 1.00 0.00 11 SER A O 20
ATOM 23191 N N . PHE A 1 32 ? 4.690 1.173 -1.301 1.00 0.00 12 PHE A N 20
ATOM 23192 C CA . PHE A 1 32 ? 4.952 1.645 0.065 1.00 0.00 12 PHE A CA 20
ATOM 23193 C C . PHE A 1 32 ? 5.815 0.653 0.864 1.00 0.00 12 PHE A C 20
ATOM 23194 O O . PHE A 1 32 ? 6.866 1.031 1.384 1.00 0.00 12 PHE A O 20
ATOM 23211 N N . ALA A 1 33 ? 5.399 -0.613 0.938 1.00 0.00 13 ALA A N 20
ATOM 23212 C CA . ALA A 1 33 ? 6.079 -1.640 1.727 1.00 0.00 13 ALA A CA 20
ATOM 23213 C C . ALA A 1 33 ? 7.457 -2.020 1.153 1.00 0.00 13 ALA A C 20
ATOM 23214 O O . ALA A 1 33 ? 8.400 -2.270 1.907 1.00 0.00 13 ALA A O 20
ATOM 23221 N N . ASP A 1 34 ? 7.587 -2.033 -0.179 1.00 0.00 14 ASP A N 20
ATOM 23222 C CA . ASP A 1 34 ? 8.858 -2.248 -0.887 1.00 0.00 14 ASP A CA 20
ATOM 23223 C C . ASP A 1 34 ? 9.865 -1.092 -0.675 1.00 0.00 14 ASP A C 20
ATOM 23224 O O . ASP A 1 34 ? 11.077 -1.293 -0.781 1.00 0.00 14 ASP A O 20
ATOM 23233 N N . GLY A 1 35 ? 9.377 0.104 -0.311 1.00 0.00 15 GLY A N 20
ATOM 23234 C CA . GLY A 1 35 ? 10.195 1.267 0.062 1.00 0.00 15 GLY A CA 20
ATOM 23235 C C . GLY A 1 35 ? 10.489 2.232 -1.095 1.00 0.00 15 GLY A C 20
ATOM 23236 O O . GLY A 1 35 ? 11.548 2.861 -1.115 1.00 0.00 15 GLY A O 20
ATOM 23240 N N . ASP A 1 36 ? 9.579 2.341 -2.071 1.00 0.00 16 ASP A N 20
ATOM 23241 C CA . ASP A 1 36 ? 9.778 3.045 -3.350 1.00 0.00 16 ASP A CA 20
ATOM 23242 C C . ASP A 1 36 ? 8.627 4.026 -3.685 1.00 0.00 16 ASP A C 20
ATOM 23243 O O . ASP A 1 36 ? 8.378 4.345 -4.851 1.00 0.00 16 ASP A O 20
ATOM 23252 N N . LEU A 1 37 ? 7.932 4.533 -2.658 1.00 0.00 17 LEU A N 20
ATOM 23253 C CA . LEU A 1 37 ? 6.816 5.485 -2.773 1.00 0.00 17 LEU A CA 20
ATOM 23254 C C . LEU A 1 37 ? 7.198 6.862 -2.169 1.00 0.00 17 LEU A C 20
ATOM 23255 O O . LEU A 1 37 ? 7.713 6.898 -1.045 1.00 0.00 17 LEU A O 20
ATOM 23271 N N . PRO A 1 38 ? 6.962 7.994 -2.866 1.00 0.00 18 PRO A N 20
ATOM 23272 C CA . PRO A 1 38 ? 7.285 9.337 -2.366 1.00 0.00 18 PRO A CA 20
ATOM 23273 C C . PRO A 1 38 ? 6.293 9.805 -1.278 1.00 0.00 18 PRO A C 20
ATOM 23274 O O . PRO A 1 38 ? 5.153 9.331 -1.242 1.00 0.00 18 PRO A O 20
ATOM 23285 N N . PRO A 1 39 ? 6.666 10.774 -0.414 1.00 0.00 19 PRO A N 20
ATOM 23286 C CA . PRO A 1 39 ? 5.859 11.166 0.749 1.00 0.00 19 PRO A CA 20
ATOM 23287 C C . PRO A 1 39 ? 4.505 11.793 0.374 1.00 0.00 19 PRO A C 20
ATOM 23288 O O . PRO A 1 39 ? 3.498 11.546 1.040 1.00 0.00 19 PRO A O 20
ATOM 23299 N N . MET A 1 40 ? 4.465 12.563 -0.720 1.00 0.00 20 MET A N 20
ATOM 23300 C CA . MET A 1 40 ? 3.245 13.194 -1.242 1.00 0.00 20 MET A CA 20
ATOM 23301 C C . MET A 1 40 ? 2.177 12.175 -1.674 1.00 0.00 20 MET A C 20
ATOM 23302 O O . MET A 1 40 ? 0.989 12.370 -1.409 1.00 0.00 20 MET A O 20
ATOM 23316 N N . GLU A 1 41 ? 2.587 11.055 -2.281 1.00 0.00 21 GLU A N 20
ATOM 23317 C CA . GLU A 1 41 ? 1.676 9.965 -2.657 1.00 0.00 21 GLU A CA 20
ATOM 23318 C C . GLU A 1 41 ? 1.402 9.024 -1.477 1.00 0.00 21 GLU A C 20
ATOM 23319 O O . GLU A 1 41 ? 0.293 8.503 -1.369 1.00 0.00 21 GLU A O 20
ATOM 23331 N N . ALA A 1 42 ? 2.364 8.851 -0.559 1.00 0.00 22 ALA A N 20
ATOM 23332 C CA . ALA A 1 42 ? 2.204 8.032 0.642 1.00 0.00 22 ALA A CA 20
ATOM 23333 C C . ALA A 1 42 ? 1.064 8.512 1.561 1.00 0.00 22 ALA A C 20
ATOM 23334 O O . ALA A 1 42 ? 0.340 7.689 2.125 1.00 0.00 22 ALA A O 20
ATOM 23341 N N . GLN A 1 43 ? 0.844 9.827 1.674 1.00 0.00 23 GLN A N 20
ATOM 23342 C CA . GLN A 1 43 ? -0.333 10.370 2.364 1.00 0.00 23 GLN A CA 20
ATOM 23343 C C . GLN A 1 43 ? -1.625 10.239 1.528 1.00 0.00 23 GLN A C 20
ATOM 23344 O O . GLN A 1 43 ? -2.692 9.985 2.092 1.00 0.00 23 GLN A O 20
ATOM 23358 N N . ALA A 1 44 ? -1.546 10.362 0.197 1.00 0.00 24 ALA A N 20
ATOM 23359 C CA . ALA A 1 44 ? -2.706 10.288 -0.697 1.00 0.00 24 ALA A CA 20
ATOM 23360 C C . ALA A 1 44 ? -3.380 8.899 -0.703 1.00 0.00 24 ALA A C 20
ATOM 23361 O O . ALA A 1 44 ? -4.587 8.805 -0.461 1.00 0.00 24 ALA A O 20
ATOM 23368 N N . PHE A 1 45 ? -2.621 7.814 -0.914 1.00 0.00 25 PHE A N 20
ATOM 23369 C CA . PHE A 1 45 ? -3.152 6.440 -0.790 1.00 0.00 25 PHE A CA 20
ATOM 23370 C C . PHE A 1 45 ? -3.367 6.022 0.681 1.00 0.00 25 PHE A C 20
ATOM 23371 O O . PHE A 1 45 ? -4.193 5.152 0.970 1.00 0.00 25 PHE A O 20
ATOM 23388 N N . GLY A 1 46 ? -2.659 6.674 1.614 1.00 0.00 26 GLY A N 20
ATOM 23389 C CA . GLY A 1 46 ? -2.712 6.446 3.063 1.00 0.00 26 GLY A CA 20
ATOM 23390 C C . GLY A 1 46 ? -4.128 6.439 3.656 1.00 0.00 26 GLY A C 20
ATOM 23391 O O . GLY A 1 46 ? -4.415 5.661 4.566 1.00 0.00 26 GLY A O 20
ATOM 23395 N N . GLN A 1 47 ? -5.036 7.243 3.087 1.00 0.00 27 GLN A N 20
ATOM 23396 C CA . GLN A 1 47 ? -6.458 7.289 3.455 1.00 0.00 27 GLN A CA 20
ATOM 23397 C C . GLN A 1 47 ? -7.169 5.925 3.324 1.00 0.00 27 GLN A C 20
ATOM 23398 O O . GLN A 1 47 ? -8.018 5.590 4.153 1.00 0.00 27 GLN A O 20
ATOM 23412 N N . HIS A 1 48 ? -6.806 5.123 2.312 1.00 0.00 28 HIS A N 20
ATOM 23413 C CA . HIS A 1 48 ? -7.345 3.770 2.075 1.00 0.00 28 HIS A CA 20
ATOM 23414 C C . HIS A 1 48 ? -6.480 2.660 2.693 1.00 0.00 28 HIS A C 20
ATOM 23415 O O . HIS A 1 48 ? -6.993 1.583 2.994 1.00 0.00 28 HIS A O 20
ATOM 23430 N N . LEU A 1 49 ? -5.182 2.912 2.895 1.00 0.00 29 LEU A N 20
ATOM 23431 C CA . LEU A 1 49 ? -4.252 2.004 3.589 1.00 0.00 29 LEU A CA 20
ATOM 23432 C C . LEU A 1 49 ? -4.601 1.797 5.084 1.00 0.00 29 LEU A C 20
ATOM 23433 O O . LEU A 1 49 ? -4.160 0.821 5.693 1.00 0.00 29 LEU A O 20
ATOM 23449 N N . ALA A 1 50 ? -5.439 2.668 5.660 1.00 0.00 30 ALA A N 20
ATOM 23450 C CA . ALA A 1 50 ? -6.127 2.444 6.935 1.00 0.00 30 ALA A CA 20
ATOM 23451 C C . ALA A 1 50 ? -6.775 1.041 7.025 1.00 0.00 30 ALA A C 20
ATOM 23452 O O . ALA A 1 50 ? -7.184 0.476 6.010 1.00 0.00 30 ALA A O 20
ATOM 23459 N N . ASP A 1 51 ? -6.872 0.491 8.244 1.00 0.00 31 ASP A N 20
ATOM 23460 C CA . ASP A 1 51 ? -7.214 -0.912 8.553 1.00 0.00 31 ASP A CA 20
ATOM 23461 C C . ASP A 1 51 ? -8.279 -1.547 7.625 1.00 0.00 31 ASP A C 20
ATOM 23462 O O . ASP A 1 51 ? -9.478 -1.265 7.724 1.00 0.00 31 ASP A O 20
ATOM 23471 N N . CYS A 1 52 ? -7.814 -2.403 6.707 1.00 0.00 32 CYS A N 20
ATOM 23472 C CA . CYS A 1 52 ? -8.573 -2.993 5.600 1.00 0.00 32 CYS A CA 20
ATOM 23473 C C . CYS A 1 52 ? -8.024 -4.400 5.311 1.00 0.00 32 CYS A C 20
ATOM 23474 O O . CYS A 1 52 ? -6.829 -4.547 5.046 1.00 0.00 32 CYS A O 20
ATOM 23481 N N . GLU A 1 53 ? -8.871 -5.437 5.334 1.00 0.00 33 GLU A N 20
ATOM 23482 C CA . GLU A 1 53 ? -8.462 -6.833 5.086 1.00 0.00 33 GLU A CA 20
ATOM 23483 C C . GLU A 1 53 ? -7.754 -6.992 3.732 1.00 0.00 33 GLU A C 20
ATOM 23484 O O . GLU A 1 53 ? -6.641 -7.510 3.670 1.00 0.00 33 GLU A O 20
ATOM 23496 N N . LYS A 1 54 ? -8.365 -6.479 2.655 1.00 0.00 34 LYS A N 20
ATOM 23497 C CA . LYS A 1 54 ? -7.821 -6.536 1.287 1.00 0.00 34 LYS A CA 20
ATOM 23498 C C . LYS A 1 54 ? -6.438 -5.872 1.177 1.00 0.00 34 LYS A C 20
ATOM 23499 O O . LYS A 1 54 ? -5.585 -6.361 0.437 1.00 0.00 34 LYS A O 20
ATOM 23518 N N . CYS A 1 55 ? -6.195 -4.803 1.945 1.00 0.00 35 CYS A N 20
ATOM 23519 C CA . CYS A 1 55 ? -4.873 -4.180 2.057 1.00 0.00 35 CYS A CA 20
ATOM 23520 C C . CYS A 1 55 ? -3.897 -5.063 2.857 1.00 0.00 35 CYS A C 20
ATOM 23521 O O . CYS A 1 55 ? -2.796 -5.348 2.390 1.00 0.00 35 CYS A O 20
ATOM 23528 N N . GLN A 1 56 ? -4.283 -5.529 4.051 1.00 0.00 36 GLN A N 20
ATOM 23529 C CA . GLN A 1 56 ? -3.400 -6.307 4.929 1.00 0.00 36 GLN A CA 20
ATOM 23530 C C . GLN A 1 56 ? -2.953 -7.634 4.288 1.00 0.00 36 GLN A C 20
ATOM 23531 O O . GLN A 1 56 ? -1.788 -8.005 4.411 1.00 0.00 36 GLN A O 20
ATOM 23545 N N . VAL A 1 57 ? -3.848 -8.299 3.546 1.00 0.00 37 VAL A N 20
ATOM 23546 C CA . VAL A 1 57 ? -3.562 -9.491 2.723 1.00 0.00 37 VAL A CA 20
ATOM 23547 C C . VAL A 1 57 ? -2.468 -9.216 1.684 1.00 0.00 37 VAL A C 20
ATOM 23548 O O . VAL A 1 57 ? -1.583 -10.049 1.494 1.00 0.00 37 VAL A O 20
ATOM 23561 N N . GLU A 1 58 ? -2.483 -8.049 1.033 1.00 0.00 38 GLU A N 20
ATOM 23562 C CA . GLU A 1 58 ? -1.472 -7.670 0.036 1.00 0.00 38 GLU A CA 20
ATOM 23563 C C . GLU A 1 58 ? -0.151 -7.222 0.689 1.00 0.00 38 GLU A C 20
ATOM 23564 O O . GLU A 1 58 ? 0.923 -7.534 0.177 1.00 0.00 38 GLU A O 20
ATOM 23576 N N . LEU A 1 59 ? -0.212 -6.540 1.842 1.00 0.00 39 LEU A N 20
ATOM 23577 C CA . LEU A 1 59 ? 0.959 -6.068 2.591 1.00 0.00 39 LEU A CA 20
ATOM 23578 C C . LEU A 1 59 ? 1.749 -7.244 3.176 1.00 0.00 39 LEU A C 20
ATOM 23579 O O . LEU A 1 59 ? 2.942 -7.389 2.907 1.00 0.00 39 LEU A O 20
ATOM 23595 N N . THR A 1 60 ? 1.080 -8.111 3.941 1.00 0.00 40 THR A N 20
ATOM 23596 C CA . THR A 1 60 ? 1.707 -9.262 4.609 1.00 0.00 40 THR A CA 20
ATOM 23597 C C . THR A 1 60 ? 2.339 -10.243 3.618 1.00 0.00 40 THR A C 20
ATOM 23598 O O . THR A 1 60 ? 3.359 -10.857 3.929 1.00 0.00 40 THR A O 20
ATOM 23609 N N . ARG A 1 61 ? 1.815 -10.322 2.383 1.00 0.00 41 ARG A N 20
ATOM 23610 C CA . ARG A 1 61 ? 2.417 -11.094 1.284 1.00 0.00 41 ARG A CA 20
ATOM 23611 C C . ARG A 1 61 ? 3.864 -10.678 1.008 1.00 0.00 41 ARG A C 20
ATOM 23612 O O . ARG A 1 61 ? 4.713 -11.540 0.798 1.00 0.00 41 ARG A O 20
ATOM 23633 N N . LEU A 1 62 ? 4.159 -9.377 1.063 1.00 0.00 42 LEU A N 20
ATOM 23634 C CA . LEU A 1 62 ? 5.511 -8.845 0.858 1.00 0.00 42 LEU A CA 20
ATOM 23635 C C . LEU A 1 62 ? 6.391 -9.071 2.096 1.00 0.00 42 LEU A C 20
ATOM 23636 O O . LEU A 1 62 ? 7.549 -9.468 1.967 1.00 0.00 42 LEU A O 20
ATOM 23652 N N . LEU A 1 63 ? 5.832 -8.868 3.298 1.00 0.00 43 LEU A N 20
ATOM 23653 C CA . LEU A 1 63 ? 6.565 -9.070 4.556 1.00 0.00 43 LEU A CA 20
ATOM 23654 C C . LEU A 1 63 ? 6.989 -10.535 4.737 1.00 0.00 43 LEU A C 20
ATOM 23655 O O . LEU A 1 63 ? 8.089 -10.806 5.215 1.00 0.00 43 LEU A O 20
ATOM 23671 N N . GLN A 1 64 ? 6.140 -11.478 4.318 1.00 0.00 44 GLN A N 20
ATOM 23672 C CA . GLN A 1 64 ? 6.413 -12.913 4.366 1.00 0.00 44 GLN A CA 20
ATOM 23673 C C . GLN A 1 64 ? 7.620 -13.296 3.491 1.00 0.00 44 GLN A C 20
ATOM 23674 O O . GLN A 1 64 ? 8.495 -14.033 3.947 1.00 0.00 44 GLN A O 20
ATOM 23688 N N . LEU A 1 65 ? 7.718 -12.749 2.271 1.00 0.00 45 LEU A N 20
ATOM 23689 C CA . LEU A 1 65 ? 8.871 -12.941 1.376 1.00 0.00 45 LEU A CA 20
ATOM 23690 C C . LEU A 1 65 ? 10.153 -12.290 1.924 1.00 0.00 45 LEU A C 20
ATOM 23691 O O . LEU A 1 65 ? 11.234 -12.868 1.811 1.00 0.00 45 LEU A O 20
ATOM 23707 N N . ASP A 1 66 ? 10.040 -11.105 2.529 1.00 0.00 46 ASP A N 20
ATOM 23708 C CA . ASP A 1 66 ? 11.175 -10.381 3.124 1.00 0.00 46 ASP A CA 20
ATOM 23709 C C . ASP A 1 66 ? 11.724 -11.061 4.395 1.00 0.00 46 ASP A C 20
ATOM 23710 O O . ASP A 1 66 ? 12.940 -11.095 4.600 1.00 0.00 46 ASP A O 20
ATOM 23719 N N . GLN A 1 67 ? 10.850 -11.619 5.244 1.00 0.00 47 GLN A N 20
ATOM 23720 C CA . GLN A 1 67 ? 11.234 -12.343 6.463 1.00 0.00 47 GLN A CA 20
ATOM 23721 C C . GLN A 1 67 ? 11.843 -13.727 6.154 1.00 0.00 47 GLN A C 20
ATOM 23722 O O . GLN A 1 67 ? 12.749 -14.173 6.861 1.00 0.00 47 GLN A O 20
ATOM 23736 N N . LEU A 1 68 ? 11.374 -14.405 5.097 1.00 0.00 48 LEU A N 20
ATOM 23737 C CA . LEU A 1 68 ? 11.914 -15.682 4.620 1.00 0.00 48 LEU A CA 20
ATOM 23738 C C . LEU A 1 68 ? 13.375 -15.522 4.151 1.00 0.00 48 LEU A C 20
ATOM 23739 O O . LEU A 1 68 ? 13.659 -14.859 3.151 1.00 0.00 48 LEU A O 20
ATOM 23755 N N . GLY A 1 69 ? 14.306 -16.141 4.881 1.00 0.00 49 GLY A N 20
ATOM 23756 C CA . GLY A 1 69 ? 15.743 -16.089 4.600 1.00 0.00 49 GLY A CA 20
ATOM 23757 C C . GLY A 1 69 ? 16.559 -16.855 5.644 1.00 0.00 49 GLY A C 20
ATOM 23758 O O . GLY A 1 69 ? 16.619 -16.448 6.808 1.00 0.00 49 GLY A O 20
ATOM 23762 N N . ARG A 1 70 ? 17.175 -17.972 5.234 1.00 0.00 50 ARG A N 20
ATOM 23763 C CA . ARG A 1 70 ? 18.037 -18.829 6.077 1.00 0.00 50 ARG A CA 20
ATOM 23764 C C . ARG A 1 70 ? 19.157 -18.027 6.758 1.00 0.00 50 ARG A C 20
ATOM 23765 O O . ARG A 1 70 ? 19.773 -17.156 6.140 1.00 0.00 50 ARG A O 20
ATOM 23786 N N . GLY A 1 71 ? 19.412 -18.337 8.031 1.00 0.00 51 GLY A N 20
ATOM 23787 C CA . GLY A 1 71 ? 20.399 -17.659 8.888 1.00 0.00 51 GLY A CA 20
ATOM 23788 C C . GLY A 1 71 ? 19.804 -17.049 10.168 1.00 0.00 51 GLY A C 20
ATOM 23789 O O . GLY A 1 71 ? 20.554 -16.702 11.084 1.00 0.00 51 GLY A O 20
ATOM 23793 N N . TYR A 1 72 ? 18.472 -16.934 10.254 1.00 0.00 52 TYR A N 20
ATOM 23794 C CA . TYR A 1 72 ? 17.752 -16.597 11.492 1.00 0.00 52 TYR A CA 20
ATOM 23795 C C . TYR A 1 72 ? 17.927 -17.663 12.593 1.00 0.00 52 TYR A C 20
ATOM 23796 O O . TYR A 1 72 ? 18.432 -18.763 12.346 1.00 0.00 52 TYR A O 20
ATOM 23814 N N . ILE A 1 73 ? 17.484 -17.342 13.813 1.00 0.00 53 ILE A N 20
ATOM 23815 C CA . ILE A 1 73 ? 17.445 -18.245 14.967 1.00 0.00 53 ILE A CA 20
ATOM 23816 C C . ILE A 1 73 ? 16.713 -19.567 14.661 1.00 0.00 53 ILE A C 20
ATOM 23817 O O . ILE A 1 73 ? 15.490 -19.605 14.518 1.00 0.00 53 ILE A O 20
ATOM 23833 N N . GLU A 1 74 ? 17.468 -20.664 14.559 1.00 0.00 54 GLU A N 20
ATOM 23834 C CA . GLU A 1 74 ? 16.923 -22.011 14.355 1.00 0.00 54 GLU A CA 20
ATOM 23835 C C . GLU A 1 74 ? 15.951 -22.402 15.486 1.00 0.00 54 GLU A C 20
ATOM 23836 O O . GLU A 1 74 ? 16.275 -22.286 16.673 1.00 0.00 54 GLU A O 20
ATOM 23848 N N . ARG A 1 75 ? 14.760 -22.883 15.104 1.00 0.00 55 ARG A N 20
ATOM 23849 C CA . ARG A 1 75 ? 13.631 -23.183 16.013 1.00 0.00 55 ARG A CA 20
ATOM 23850 C C . ARG A 1 75 ? 13.071 -24.606 15.887 1.00 0.00 55 ARG A C 20
ATOM 23851 O O . ARG A 1 75 ? 12.450 -25.102 16.828 1.00 0.00 55 ARG A O 20
ATOM 23872 N N . HIS A 1 76 ? 13.311 -25.264 14.749 1.00 0.00 56 HIS A N 20
ATOM 23873 C CA . HIS A 1 76 ? 12.942 -26.657 14.466 1.00 0.00 56 HIS A CA 20
ATOM 23874 C C . HIS A 1 76 ? 14.212 -27.505 14.304 1.00 0.00 56 HIS A C 20
ATOM 23875 O O . HIS A 1 76 ? 15.271 -26.983 13.940 1.00 0.00 56 HIS A O 20
ATOM 23890 N N . GLY A 1 77 ? 14.114 -28.805 14.579 1.00 0.00 57 GLY A N 20
ATOM 23891 C CA . GLY A 1 77 ? 15.225 -29.750 14.423 1.00 0.00 57 GLY A CA 20
ATOM 23892 C C . GLY A 1 77 ? 15.536 -30.095 12.954 1.00 0.00 57 GLY A C 20
ATOM 23893 O O . GLY A 1 77 ? 14.886 -29.572 12.040 1.00 0.00 57 GLY A O 20
ATOM 23897 N N . PRO A 1 78 ? 16.511 -30.989 12.707 1.00 0.00 58 PRO A N 20
ATOM 23898 C CA . PRO A 1 78 ? 16.793 -31.510 11.369 1.00 0.00 58 PRO A CA 20
ATOM 23899 C C . PRO A 1 78 ? 15.604 -32.309 10.804 1.00 0.00 58 PRO A C 20
ATOM 23900 O O . PRO A 1 78 ? 14.736 -32.781 11.546 1.00 0.00 58 PRO A O 20
ATOM 23911 N N . VAL A 1 79 ? 15.583 -32.492 9.480 1.00 0.00 59 VAL A N 20
ATOM 23912 C CA . VAL A 1 79 ? 14.508 -33.186 8.748 1.00 0.00 59 VAL A CA 20
ATOM 23913 C C . VAL A 1 79 ? 15.095 -34.398 8.023 1.00 0.00 59 VAL A C 20
ATOM 23914 O O . VAL A 1 79 ? 15.855 -34.260 7.063 1.00 0.00 59 VAL A O 20
ATOM 23927 N N . ASP A 1 80 ? 14.742 -35.595 8.494 1.00 0.00 60 ASP A N 20
ATOM 23928 C CA . ASP A 1 80 ? 15.202 -36.882 7.963 1.00 0.00 60 ASP A CA 20
ATOM 23929 C C . ASP A 1 80 ? 14.043 -37.592 7.245 1.00 0.00 60 ASP A C 20
ATOM 23930 O O . ASP A 1 80 ? 13.190 -38.230 7.871 1.00 0.00 60 ASP A O 20
ATOM 23939 N N . ILE A 1 81 ? 13.986 -37.431 5.919 1.00 0.00 61 ILE A N 20
ATOM 23940 C CA . ILE A 1 81 ? 12.981 -38.053 5.042 1.00 0.00 61 ILE A CA 20
ATOM 23941 C C . ILE A 1 81 ? 12.995 -39.599 5.133 1.00 0.00 61 ILE A C 20
ATOM 23942 O O . ILE A 1 81 ? 14.056 -40.187 5.382 1.00 0.00 61 ILE A O 20
ATOM 23958 N N . PRO A 1 82 ? 11.855 -40.289 4.913 1.00 0.00 62 PRO A N 20
ATOM 23959 C CA . PRO A 1 82 ? 11.806 -41.753 4.884 1.00 0.00 62 PRO A CA 20
ATOM 23960 C C . PRO A 1 82 ? 12.536 -42.339 3.662 1.00 0.00 62 PRO A C 20
ATOM 23961 O O . PRO A 1 82 ? 12.819 -41.641 2.683 1.00 0.00 62 PRO A O 20
ATOM 23972 N N . TRP A 1 83 ? 12.827 -43.643 3.708 1.00 0.00 63 TRP A N 20
ATOM 23973 C CA . TRP A 1 83 ? 13.455 -44.389 2.607 1.00 0.00 63 TRP A CA 20
ATOM 23974 C C . TRP A 1 83 ? 12.620 -44.370 1.313 1.00 0.00 63 TRP A C 20
ATOM 23975 O O . TRP A 1 83 ? 11.402 -44.168 1.340 1.00 0.00 63 TRP A O 20
ATOM 23996 N N . HIS A 1 84 ? 13.256 -44.681 0.174 1.00 0.00 64 HIS A N 20
ATOM 23997 C CA . HIS A 1 84 ? 12.617 -44.803 -1.153 1.00 0.00 64 HIS A CA 20
ATOM 23998 C C . HIS A 1 84 ? 11.749 -46.077 -1.323 1.00 0.00 64 HIS A C 20
ATOM 23999 O O . HIS A 1 84 ? 11.544 -46.559 -2.440 1.00 0.00 64 HIS A O 20
ATOM 24014 N N . ALA A 1 85 ? 11.265 -46.653 -0.219 1.00 0.00 65 ALA A N 20
ATOM 24015 C CA . ALA A 1 85 ? 10.286 -47.739 -0.200 1.00 0.00 65 ALA A CA 20
ATOM 24016 C C . ALA A 1 85 ? 8.999 -47.362 -0.966 1.00 0.00 65 ALA A C 20
ATOM 24017 O O . ALA A 1 85 ? 8.658 -46.180 -1.087 1.00 0.00 65 ALA A O 20
ATOM 24024 N N . LEU A 1 86 ? 8.259 -48.369 -1.443 1.00 0.00 66 LEU A N 20
ATOM 24025 C CA . LEU A 1 86 ? 7.059 -48.191 -2.272 1.00 0.00 66 LEU A CA 20
ATOM 24026 C C . LEU A 1 86 ? 5.861 -49.007 -1.727 1.00 0.00 66 LEU A C 20
ATOM 24027 O O . LEU A 1 86 ? 5.416 -49.965 -2.372 1.00 0.00 66 LEU A O 20
ATOM 24043 N N . PRO A 1 87 ? 5.366 -48.685 -0.512 1.00 0.00 67 PRO A N 20
ATOM 24044 C CA . PRO A 1 87 ? 4.242 -49.377 0.125 1.00 0.00 67 PRO A CA 20
ATOM 24045 C C . PRO A 1 87 ? 2.896 -49.099 -0.575 1.00 0.00 67 PRO A C 20
ATOM 24046 O O . PRO A 1 87 ? 2.795 -48.259 -1.475 1.00 0.00 67 PRO A O 20
ATOM 24057 N N . ARG A 1 88 ? 1.838 -49.788 -0.123 1.00 0.00 68 ARG A N 20
ATOM 24058 C CA . ARG A 1 88 ? 0.486 -49.778 -0.718 1.00 0.00 68 ARG A CA 20
ATOM 24059 C C . ARG A 1 88 ? -0.542 -49.253 0.293 1.00 0.00 68 ARG A C 20
ATOM 24060 O O . ARG A 1 88 ? -1.379 -49.993 0.809 1.00 0.00 68 ARG A O 20
ATOM 24081 N N . ASN A 1 89 ? -0.470 -47.951 0.572 1.00 0.00 69 ASN A N 20
ATOM 24082 C CA . ASN A 1 89 ? -1.345 -47.208 1.496 1.00 0.00 69 ASN A CA 20
ATOM 24083 C C . ASN A 1 89 ? -1.819 -45.873 0.877 1.00 0.00 69 ASN A C 20
ATOM 24084 O O . ASN A 1 89 ? -1.420 -45.518 -0.236 1.00 0.00 69 ASN A O 20
ATOM 24095 N N . ARG A 1 90 ? -2.705 -45.155 1.583 1.00 0.00 70 ARG A N 20
ATOM 24096 C CA . ARG A 1 90 ? -3.263 -43.837 1.214 1.00 0.00 70 ARG A CA 20
ATOM 24097 C C . ARG A 1 90 ? -3.653 -42.992 2.441 1.00 0.00 70 ARG A C 20
ATOM 24098 O O . ARG A 1 90 ? -3.962 -43.573 3.507 1.00 0.00 70 ARG A O 20
#

Nearest PDB structures (foldseek):
  8rlz-assembly1_A  TM=6.217E-01  e=4.881E-11  Myxococcus xanthus
  3hug-assembly6_F  TM=6.694E-01  e=4.766E-01  Mycobacterium tuberculosis H37Rv
  3hug-assembly6_J  TM=6.652E-01  e=8.470E-01  Mycobacterium tuberculosis H37Rv
  8rlz-assembly1_A  TM=6.291E-01  e=3.478E-11  Myxococcus xanthus
  3hug-assembly6_P  TM=6.897E-01  e=5.219E-01  Mycobacterium tuberculosis H37Rv

Solvent-accessible surface area: 8389 Å² total; per-residue (Å²): 231,126,124,216,60,126,172,184,161,121,73,62,48,10,74,54,0,75,45,95,27,96,68,120,41,75,123,160,70,33,134,62,7,28,132,74,58,59,156,45,142,151,4,100,93,34,30,72,151,14,60,135,135,99,136,140,34,234,67,209,138,166,203,158,69,120,147,136,149,97,254,176,52,169,102,220,120,249

Sequence (78 aa):
LVPRGSHMMSSSPCDQLQSFADGDLPPMEAQAFGQHLADCEKCQVELTRLLQLDQLGRGYIERHGPVDIPWHALPRNRLVPRGSHMMSSSPCDQLQSFADGDLPPMEAQAFGQHLADCEKCQVELTRLLQLDQLGRGYIERHGPVDIPWHALPRNRLVPRGSHMMSSSPCDQLQSFADGDLPPMEAQAFGQHLADCEKCQVELTRLLQLDQLGRGYIERHGPVDIPWHALPRNRLVPRGSHMMSSSPCDQLQSFADGDLPPMEAQAFGQHLADCEKCQVELTRLLQLDQLGRGYIERHGPVDIPWHALPRNRLVPRGSHMMSSSPCDQLQSFADGDLPPMEAQAFGQHLADCEKCQVELTRLLQLDQLGRGYIERHGPVDIPWHALPRNRLVPRGSHMMSSSPCDQLQSFADGDLPPMEAQAFGQHLADCEKCQVELTRLLQLDQLGRGYIERHGPVDIPWHALPRNRLVPRGSHMMSSSPCDQLQSFADGDLPPMEAQAFGQHLADCEKCQVELTRLLQLDQLGRGYIERHGPVDIPWHALPRNRLVPRGSHMMSSSPCDQLQSFADGDLPPMEAQAFGQHLADCEKCQVELTRLLQLDQLGRGYIERHGPVDIPWHALPRNRLVPRGSHMMSSSPCDQLQSFADGDLPPMEAQAFGQHLADCEKCQVELTRLLQLDQLGRGYIERHGPVDIPWHALPRNRLVPRGSHMMSSSPCDQLQSFADGDLPPMEAQAFGQHLADCEKCQVELTRLLQLDQLGRGYIERHGPVDIPWHALPRNRLVPRGSHMMSSSPCDQLQSFADGDLPPMEAQAFGQHLADCEKCQVELTRLLQLDQLGRGYIERHGPVDIPWHALPRNRLVPRGSHMMSSSPCDQLQSFADGDLPPMEAQAFGQHLADCEKCQVELTRLLQLDQLGRGYIERHGPVDIPWHALPRNRLVPRGSHMMSSSPCDQLQSFADGDLPPMEAQAFGQHLADCEKCQVELTRLLQLDQLGRGYIERHGPVDIPWHALPRNRLVPRGSHMMSSSPCDQLQSFADGDLPPMEAQAFGQHLADCEKCQVELTRLLQLDQLGRGYIERHGPVDIPWHALPRNRLVPRGSHMMSSSPCDQLQSFADGDLPPMEAQAFGQHLADCEKCQVELTRLLQLDQLGRGYIERHGPVDIPWHALPRNRLVPRGSHMMSSSPCDQLQSFADGDLPPMEAQAFGQHLADCEKCQVELTRLLQLDQLGRGYIERHGPVDIPWHALPRNRLV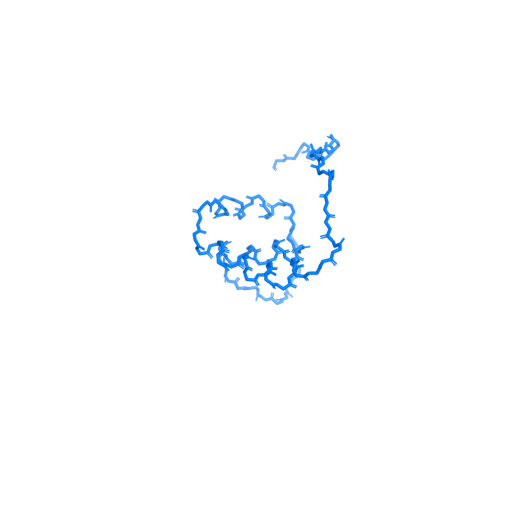PRGSHMMSSSPCDQLQSFADGDLPPMEAQAFGQHLADCEKCQVELTRLLQLDQLGRGYIERHGPVDIPWHALPRNRLVPRGSHMMSSSPCDQLQSFADGDLPPMEAQAFGQHLADCEKCQVELTRLLQLDQLGRGYIERHGPVDIPWHALPRNRLVPRGSHMMSSSPCDQLQSFADGDLPPMEAQAFGQHLADCEKCQVELTRLLQLDQLGRGYIERHGPVDIPWHALPRNRLVPRGSHMMSSSPCDQLQSFADGDLPPMEAQAFGQHLADCEKCQVELTRLLQLDQLGRGYIERHGPVDIPWHALPRNR

Foldseek 3Di:
DDDDDDDDDDPDLLQVCVCVLVPNDDPVVCVVSVVVCPDDPSNVVNNVVVVVVVVDDPPPDDDDDDDDDDDPDDDDDD